Protein 6MWM (pdb70)

Radius of gyration: 11.51 Å; Cα contacts (8 Å, |Δi|>4): 137; chains: 1; bounding box: 34×25×25 Å

InterPro domains:
  IPR001205 RNA-directed RNA polymerase, C-terminal domain [PF00680] (4919-5206)
  IPR002589 Macro domain [PF01661] (1185-1288)
  IPR002589 Macro domain [PS51154] (1152-1321)
  IPR002589 Macro domain [SM00506] (1164-1292)
  IPR007094 RNA-directed RNA polymerase, catalytic domain [PS50507] (5034-5196)
  IPR008740 Peptidase C30, coronavirus [PF05409] (3320-3601)
  IPR008740 Peptidase C30, coronavirus [PS51442] (3292-3597)
  IPR008740 Peptidase C30, coronavirus [cd21666] (3295-3591)
  IPR009003 Peptidase S1, PA clan [SSF50494] (3292-3594)
  IPR009461 Non-structural protein NSP16, coronavirus-like [PF06460] (6820-7114)
  IPR009466 Non-structural protein 14, coronavirus [PF06471] (5956-6473)
  IPR009469 RNA-dependent RNA polymerase, N-terminal, coronavirus [PF06478] (4435-4788)
  IPR013016 Peptidase C16, coronavirus [PF08715] (1527-1840)
  IPR013016 Peptidase C16, coronavirus [PS51124] (1593-1864)
  IPR014822 Non-structural protein NSP9, coronavirus [PF08710] (4172-4281)
  IPR014822 Non-structural protein NSP9, coronavirus [PS51951] (4172-4281)
  IPR014828 Non-structural protein NSP7, coronavirus [PF08716] (3890-3972)
  IPR014828 Non-structural protein NSP7, coronavirus [PS51949] (3890-3972)
  IPR014829 Non-structural protein NSP8, coronavirus [PF08717] (3975-4171)
  IPR014829 Non-structural protein NSP8, coronavirus [PS51950] (3973-4171)

Solvent-accessible surface area: 5320 Å² total; per-residue (Å²): 162,183,177,102,13,70,13,0,50,45,2,51,120,40,16,101,122,38,10,31,156,32,0,108,80,40,95,56,63,59,114,76,172,147,54,54,29,82,44,15,0,72,67,104,51,18,17,0,1,36,8,132,82,102,1,51,0,52,49,125,128,95,63,61,85,21,94,95,59,140,28,0,121,53,44,3,82,70,76,57,157

Nearest PDB structures (foldseek):
  6mwm-assembly1_A  TM=9.745E-01  e=2.445E-15  Tylonycteris bat coronavirus HKU4
  5utv-assembly1_A  TM=7.911E-01  e=3.390E-03  Rousettus bat coronavirus HKU9
  6puy-assembly1_C  TM=4.369E-01  e=1.559E+00  Saccharolobus solfataricus P2
  4noy-assembly1_A  TM=3.889E-01  e=1.467E+00  Listeria monocytogenes
  9c9m-assembly1_C  TM=4.187E-01  e=2.119E+00  Human immunodeficiency virus 1

Foldseek 3Di:
DPPDEPLCPVQVVCLVVQGDPQWGADFPFDDDPNFTWTQRTHHPQWTWTHGPYWTWIDGVHDIDTADDSVRSVCPRVVVDD

Organism: Bat coronavirus HKU4 (NCBI:txid694007)

Secondary structure (DSSP, 8-state):
--S--STTHHHHHHHTTTSSSSSEE----EEETTEEEEEEEEETTEEEEE-SS-EEEE-SS---B--SHHHHHTTTSSS--

Structure (mmCIF, N/CA/C/O backbone):
data_6MWM
#
_entry.id   6MWM
#
loop_
_atom_site.group_PDB
_atom_site.id
_atom_site.type_symbol
_atom_site.label_atom_id
_atom_site.label_alt_id
_atom_site.label_comp_id
_atom_site.label_asym_id
_atom_site.label_entity_id
_atom_site.label_seq_id
_atom_site.pdbx_PDB_ins_code
_atom_site.Cartn_x
_atom_site.Cartn_y
_atom_site.Cartn_z
_atom_site.occupancy
_atom_site.B_iso_or_equiv
_atom_site.auth_seq_id
_atom_site.auth_comp_id
_atom_site.auth_asym_id
_atom_site.auth_atom_id
_atom_site.pdbx_PDB_model_num
ATOM 1 N N . SER A 1 1 ? 1.329 0.000 0.000 1.00 2.00 -3 SER A N 1
ATOM 2 C CA . SER A 1 1 ? 2.094 0.002 -1.242 1.00 34.22 -3 SER A CA 1
ATOM 3 C C . SER A 1 1 ? 2.584 -1.403 -1.580 1.00 12.20 -3 SER A C 1
ATOM 4 O O . SER A 1 1 ? 2.764 -1.746 -2.749 1.00 54.51 -3 SER A O 1
ATOM 12 N N . HIS A 1 2 ? 2.799 -2.212 -0.548 1.00 35.42 -2 HIS A N 1
ATOM 13 C CA . HIS A 1 2 ? 3.268 -3.581 -0.734 1.00 54.11 -2 HIS A CA 1
ATOM 14 C C . HIS A 1 2 ? 2.175 -4.583 -0.375 1.00 20.44 -2 HIS A C 1
ATOM 15 O O . HIS A 1 2 ? 1.854 -5.474 -1.160 1.00 62.45 -2 HIS A O 1
ATOM 29 N N . MET A 1 3 ? 1.608 -4.431 0.818 1.00 64.41 -1 MET A N 1
ATOM 30 C CA . MET A 1 3 ? 0.552 -5.323 1.281 1.00 75.54 -1 MET A CA 1
ATOM 31 C C . MET A 1 3 ? -0.687 -4.533 1.689 1.00 11.34 -1 MET A C 1
ATOM 32 O O . MET A 1 3 ? -0.679 -3.829 2.699 1.00 33.31 -1 MET A O 1
ATOM 46 N N . GLN A 1 4 ? -1.748 -4.653 0.898 1.00 35.35 1445 GLN A N 1
ATOM 47 C CA . GLN A 1 4 ? -2.994 -3.948 1.179 1.00 64.40 1445 GLN A CA 1
ATOM 48 C C . GLN A 1 4 ? -3.455 -4.207 2.609 1.00 13.04 1445 GLN A C 1
ATOM 49 O O . GLN A 1 4 ? -3.161 -5.253 3.189 1.00 4.33 1445 GLN A O 1
ATOM 63 N N . THR A 1 5 ? -4.181 -3.247 3.175 1.00 71.14 1446 THR A N 1
ATOM 64 C CA . THR A 1 5 ? -4.682 -3.370 4.538 1.00 52.04 1446 THR A CA 1
ATOM 65 C C . THR A 1 5 ? -5.971 -4.184 4.578 1.00 4.44 1446 THR A C 1
ATOM 66 O O . THR A 1 5 ? -6.661 -4.349 3.572 1.00 23.44 1446 THR A O 1
ATOM 77 N N . PRO A 1 6 ? -6.305 -4.704 5.769 1.00 54.15 1447 PRO A N 1
ATOM 78 C CA . PRO A 1 6 ? -7.514 -5.508 5.969 1.00 74.21 1447 PRO A CA 1
ATOM 79 C C . PRO A 1 6 ? -8.788 -4.676 5.864 1.00 31.34 1447 PRO A C 1
ATOM 80 O O . PRO A 1 6 ? -9.858 -5.200 5.558 1.00 74.21 1447 PRO A O 1
ATOM 91 N N . GLU A 1 7 ? -8.664 -3.378 6.121 1.00 51.34 1448 GLU A N 1
ATOM 92 C CA . GLU A 1 7 ? -9.807 -2.474 6.055 1.00 21.31 1448 GLU A CA 1
ATOM 93 C C . GLU A 1 7 ? -10.288 -2.309 4.616 1.00 4.43 1448 GLU A C 1
ATOM 94 O O . GLU A 1 7 ? -11.480 -2.426 4.330 1.00 45.03 1448 GLU A O 1
ATOM 106 N N . THR A 1 8 ? -9.351 -2.034 3.713 1.00 10.05 1449 THR A N 1
ATOM 107 C CA . THR A 1 8 ? -9.678 -1.850 2.305 1.00 4.01 1449 THR A CA 1
ATOM 108 C C . THR A 1 8 ? -9.696 -3.183 1.566 1.00 23.22 1449 THR A C 1
ATOM 109 O O . THR A 1 8 ? -9.929 -3.231 0.359 1.00 64.22 1449 THR A O 1
ATOM 120 N N . ALA A 1 9 ? -9.449 -4.264 2.299 1.00 31.01 1450 ALA A N 1
ATOM 121 C CA . ALA A 1 9 ? -9.440 -5.599 1.713 1.00 41.40 1450 ALA A CA 1
ATOM 122 C C . ALA A 1 9 ? -10.843 -6.022 1.291 1.00 64.34 1450 ALA A C 1
ATOM 123 O O . ALA A 1 9 ? -11.054 -6.466 0.162 1.00 55.12 1450 ALA A O 1
ATOM 130 N N . PHE A 1 10 ? -11.798 -5.884 2.204 1.00 2.41 1451 PHE A N 1
ATOM 131 C CA . PHE A 1 10 ? -13.181 -6.254 1.926 1.00 4.15 1451 PHE A CA 1
ATOM 132 C C . PHE A 1 10 ? -13.841 -5.236 1.001 1.00 11.14 1451 PHE A C 1
ATOM 133 O O . PHE A 1 10 ? -14.852 -5.527 0.361 1.00 22.32 1451 PHE A O 1
ATOM 150 N N . ILE A 1 11 ? -13.263 -4.041 0.938 1.00 60.25 1452 ILE A N 1
ATOM 151 C CA . ILE A 1 11 ? -13.795 -2.980 0.091 1.00 25.22 1452 ILE A CA 1
ATOM 152 C C . ILE A 1 11 ? -13.254 -3.088 -1.331 1.00 32.44 1452 ILE A C 1
ATOM 153 O O . ILE A 1 11 ? -13.975 -2.850 -2.299 1.00 4.11 1452 ILE A O 1
ATOM 169 N N . ASN A 1 12 ? -11.981 -3.452 -1.448 1.00 11.40 1453 ASN A N 1
ATOM 170 C CA . ASN A 1 12 ? -11.344 -3.593 -2.752 1.00 62.21 1453 ASN A CA 1
ATOM 171 C C . ASN A 1 12 ? -12.197 -4.448 -3.685 1.00 0.53 1453 ASN A C 1
ATOM 172 O O . ASN A 1 12 ? -12.397 -4.104 -4.849 1.00 1.53 1453 ASN A O 1
ATOM 183 N N . ASN A 1 13 ? -12.698 -5.563 -3.164 1.00 1.13 1454 ASN A N 1
ATOM 184 C CA . ASN A 1 13 ? -13.530 -6.467 -3.949 1.00 40.03 1454 ASN A CA 1
ATOM 185 C C . ASN A 1 13 ? -14.698 -5.718 -4.584 1.00 43.02 1454 ASN A C 1
ATOM 186 O O . ASN A 1 13 ? -15.144 -6.057 -5.680 1.00 55.22 1454 ASN A O 1
ATOM 197 N N . VAL A 1 14 ? -15.188 -4.697 -3.888 1.00 24.12 1455 VAL A N 1
ATOM 198 C CA . VAL A 1 14 ? -16.302 -3.898 -4.383 1.00 72.54 1455 VAL A CA 1
ATOM 199 C C . VAL A 1 14 ? -15.808 -2.724 -5.220 1.00 65.12 1455 VAL A C 1
ATOM 200 O O . VAL A 1 14 ? -16.459 -2.313 -6.181 1.00 13.22 1455 VAL A O 1
ATOM 213 N N . THR A 1 15 ? -14.649 -2.187 -4.850 1.00 12.22 1456 THR A N 1
ATOM 214 C CA . THR A 1 15 ? -14.066 -1.059 -5.565 1.00 53.14 1456 THR A CA 1
ATOM 215 C C . THR A 1 15 ? -13.803 -1.411 -7.025 1.00 53.52 1456 THR A C 1
ATOM 216 O O . THR A 1 15 ? -13.645 -0.527 -7.868 1.00 21.15 1456 THR A O 1
ATOM 227 N N . SER A 1 16 ? -13.759 -2.706 -7.318 1.00 62.32 1457 SER A N 1
ATOM 228 C CA . SER A 1 16 ? -13.512 -3.175 -8.677 1.00 1.41 1457 SER A CA 1
ATOM 229 C C . SER A 1 16 ? -14.825 -3.392 -9.423 1.00 64.24 1457 SER A C 1
ATOM 230 O O . SER A 1 16 ? -14.831 -3.796 -10.585 1.00 63.24 1457 SER A O 1
ATOM 238 N N . ASN A 1 17 ? -15.935 -3.121 -8.746 1.00 13.12 1458 ASN A N 1
ATOM 239 C CA . ASN A 1 17 ? -17.255 -3.287 -9.344 1.00 32.24 1458 ASN A CA 1
ATOM 240 C C . ASN A 1 17 ? -17.893 -1.933 -9.640 1.00 22.24 1458 ASN A C 1
ATOM 241 O O . ASN A 1 17 ? -18.825 -1.835 -10.436 1.00 73.22 1458 ASN A O 1
ATOM 252 N N . GLY A 1 18 ? -17.382 -0.890 -8.992 1.00 70.21 1459 GLY A N 1
ATOM 253 C CA . GLY A 1 18 ? -17.913 0.444 -9.199 1.00 52.33 1459 GLY A CA 1
ATOM 254 C C . GLY A 1 18 ? -18.318 1.115 -7.902 1.00 10.23 1459 GLY A C 1
ATOM 255 O O . GLY A 1 18 ? -19.152 2.020 -7.896 1.00 63.22 1459 GLY A O 1
ATOM 259 N N . GLY A 1 19 ? -17.727 0.670 -6.797 1.00 61.51 1460 GLY A N 1
ATOM 260 C CA . GLY A 1 19 ? -18.045 1.243 -5.503 1.00 32.15 1460 GLY A CA 1
ATOM 261 C C . GLY A 1 19 ? -19.084 0.435 -4.750 1.00 62.11 1460 GLY A C 1
ATOM 262 O O . GLY A 1 19 ? -19.699 -0.473 -5.310 1.00 13.22 1460 GLY A O 1
ATOM 266 N N . TYR A 1 20 ? -19.278 0.763 -3.478 1.00 14.32 1461 TYR A N 1
ATOM 267 C CA . TYR A 1 20 ? -20.247 0.059 -2.646 1.00 61.22 1461 TYR A CA 1
ATOM 268 C C . TYR A 1 20 ? -21.672 0.339 -3.114 1.00 30.45 1461 TYR A C 1
ATOM 269 O O . TYR A 1 20 ? -21.886 0.915 -4.181 1.00 32.24 1461 TYR A O 1
ATOM 287 N N . HIS A 1 21 ? -22.644 -0.073 -2.306 1.00 33.30 1462 HIS A N 1
ATOM 288 C CA . HIS A 1 21 ? -24.050 0.133 -2.635 1.00 12.52 1462 HIS A CA 1
ATOM 289 C C . HIS A 1 21 ? -24.307 1.583 -3.035 1.00 11.20 1462 HIS A C 1
ATOM 290 O O . HIS A 1 21 ? -24.565 1.879 -4.202 1.00 21.13 1462 HIS A O 1
ATOM 304 N N . SER A 1 22 ? -24.236 2.483 -2.059 1.00 45.03 1463 SER A N 1
ATOM 305 C CA . SER A 1 22 ? -24.465 3.901 -2.309 1.00 43.30 1463 SER A CA 1
ATOM 306 C C . SER A 1 22 ? -23.157 4.612 -2.644 1.00 40.10 1463 SER A C 1
ATOM 307 O O . SER A 1 22 ? -23.152 5.637 -3.326 1.00 71.22 1463 SER A O 1
ATOM 315 N N . TRP A 1 23 ? -22.051 4.061 -2.159 1.00 65.41 1464 TRP A N 1
ATOM 316 C CA . TRP A 1 23 ? -20.736 4.641 -2.406 1.00 44.34 1464 TRP A CA 1
ATOM 317 C C . TRP A 1 23 ? -20.251 4.311 -3.814 1.00 3.33 1464 TRP A C 1
ATOM 318 O O . TRP A 1 23 ? -20.344 3.168 -4.261 1.00 23.43 1464 TRP A O 1
ATOM 339 N N . HIS A 1 24 ? -19.733 5.319 -4.508 1.00 43.53 1465 HIS A N 1
ATOM 340 C CA . HIS A 1 24 ? -19.232 5.135 -5.866 1.00 10.02 1465 HIS A CA 1
ATOM 341 C C . HIS A 1 24 ? -17.721 4.927 -5.864 1.00 24.43 1465 HIS A C 1
ATOM 342 O O . HIS A 1 24 ? -17.007 5.490 -5.033 1.00 22.33 1465 HIS A O 1
ATOM 356 N N . LEU A 1 25 ? -17.239 4.114 -6.798 1.00 12.01 1466 LEU A N 1
ATOM 357 C CA . LEU A 1 25 ? -15.812 3.830 -6.904 1.00 12.23 1466 LEU A CA 1
ATOM 358 C C . LEU A 1 25 ? -15.041 5.071 -7.344 1.00 35.22 1466 LEU A C 1
ATOM 359 O O . LEU A 1 25 ? -15.389 5.711 -8.336 1.00 14.31 1466 LEU A O 1
ATOM 375 N N . VAL A 1 26 ? -13.991 5.403 -6.600 1.00 50.32 1467 VAL A N 1
ATOM 376 C CA . VAL A 1 26 ? -13.168 6.565 -6.915 1.00 53.12 1467 VAL A CA 1
ATOM 377 C C . VAL A 1 26 ? -11.723 6.350 -6.479 1.00 74.23 1467 VAL A C 1
ATOM 378 O O . VAL A 1 26 ? -11.372 5.291 -5.960 1.00 32.34 1467 VAL A O 1
ATOM 391 N N . SER A 1 27 ? -10.889 7.362 -6.694 1.00 52.12 1468 SER A N 1
ATOM 392 C CA . SER A 1 27 ? -9.480 7.283 -6.327 1.00 33.35 1468 SER A CA 1
ATOM 393 C C . SER A 1 27 ? -8.749 8.569 -6.697 1.00 42.33 1468 SER A C 1
ATOM 394 O O . SER A 1 27 ? -7.763 8.546 -7.433 1.00 54.44 1468 SER A O 1
ATOM 402 N N . GLY A 1 28 ? -9.240 9.692 -6.181 1.00 21.12 1469 GLY A N 1
ATOM 403 C CA . GLY A 1 28 ? -8.622 10.973 -6.468 1.00 41.11 1469 GLY A CA 1
ATOM 404 C C . GLY A 1 28 ? -7.450 11.270 -5.553 1.00 72.33 1469 GLY A C 1
ATOM 405 O O . GLY A 1 28 ? -6.664 12.180 -5.816 1.00 64.41 1469 GLY A O 1
ATOM 409 N N . ASP A 1 29 ? -7.334 10.502 -4.476 1.00 21.33 1470 ASP A N 1
ATOM 410 C CA . ASP A 1 29 ? -6.250 10.687 -3.518 1.00 1.21 1470 ASP A CA 1
ATOM 411 C C . ASP A 1 29 ? -6.349 12.052 -2.843 1.00 22.53 1470 ASP A C 1
ATOM 412 O O . ASP A 1 29 ? -6.077 13.083 -3.459 1.00 70.54 1470 ASP A O 1
ATOM 421 N N . LEU A 1 30 ? -6.740 12.051 -1.573 1.00 74.53 1471 LEU A N 1
ATOM 422 C CA . LEU A 1 30 ? -6.877 13.289 -0.814 1.00 25.53 1471 LEU A CA 1
ATOM 423 C C . LEU A 1 30 ? -5.828 13.368 0.291 1.00 63.30 1471 LEU A C 1
ATOM 424 O O . LEU A 1 30 ? -5.708 12.458 1.112 1.00 4.35 1471 LEU A O 1
ATOM 440 N N . ILE A 1 31 ? -5.073 14.461 0.306 1.00 63.15 1472 ILE A N 1
ATOM 441 C CA . ILE A 1 31 ? -4.037 14.660 1.311 1.00 23.24 1472 ILE A CA 1
ATOM 442 C C . ILE A 1 31 ? -4.476 15.677 2.359 1.00 30.45 1472 ILE A C 1
ATOM 443 O O . ILE A 1 31 ? -4.871 16.795 2.028 1.00 32.54 1472 ILE A O 1
ATOM 459 N N . VAL A 1 32 ? -4.403 15.282 3.627 1.00 63.54 1473 VAL A N 1
ATOM 460 C CA . VAL A 1 32 ? -4.790 16.159 4.725 1.00 51.04 1473 VAL A CA 1
ATOM 461 C C . VAL A 1 32 ? -3.987 15.852 5.983 1.00 22.34 1473 VAL A C 1
ATOM 462 O O . VAL A 1 32 ? -3.805 14.690 6.350 1.00 53.33 1473 VAL A O 1
ATOM 475 N N . LYS A 1 33 ? -3.507 16.901 6.643 1.00 32.52 1474 LYS A N 1
ATOM 476 C CA . LYS A 1 33 ? -2.724 16.745 7.863 1.00 21.31 1474 LYS A CA 1
ATOM 477 C C . LYS A 1 33 ? -1.408 16.029 7.577 1.00 44.01 1474 LYS A C 1
ATOM 478 O O . LYS A 1 33 ? -0.855 15.354 8.446 1.00 54.21 1474 LYS A O 1
ATOM 497 N N . ASP A 1 34 ? -0.910 16.182 6.355 1.00 51.03 1475 ASP A N 1
ATOM 498 C CA . ASP A 1 34 ? 0.343 15.552 5.955 1.00 1.30 1475 ASP A CA 1
ATOM 499 C C . ASP A 1 34 ? 0.200 14.034 5.914 1.00 55.21 1475 ASP A C 1
ATOM 500 O O . ASP A 1 34 ? 1.187 13.304 5.995 1.00 5.20 1475 ASP A O 1
ATOM 509 N N . VAL A 1 35 ? -1.038 13.565 5.789 1.00 61.05 1476 VAL A N 1
ATOM 510 C CA . VAL A 1 35 ? -1.311 12.134 5.737 1.00 73.23 1476 VAL A CA 1
ATOM 511 C C . VAL A 1 35 ? -2.043 11.760 4.453 1.00 51.24 1476 VAL A C 1
ATOM 512 O O . VAL A 1 35 ? -3.262 11.585 4.449 1.00 13.52 1476 VAL A O 1
ATOM 525 N N . CYS A 1 36 ? -1.292 11.639 3.364 1.00 24.21 1477 CYS A N 1
ATOM 526 C CA . CYS A 1 36 ? -1.869 11.286 2.072 1.00 60.31 1477 CYS A CA 1
ATOM 527 C C . CYS A 1 36 ? -2.846 10.123 2.212 1.00 21.03 1477 CYS A C 1
ATOM 528 O O . CYS A 1 36 ? -2.444 8.990 2.479 1.00 13.14 1477 CYS A O 1
ATOM 536 N N . TYR A 1 37 ? -4.130 10.411 2.032 1.00 10.33 1478 TYR A N 1
ATOM 537 C CA . TYR A 1 37 ? -5.165 9.391 2.143 1.00 73.50 1478 TYR A CA 1
ATOM 538 C C . TYR A 1 37 ? -5.554 8.857 0.767 1.00 3.14 1478 TYR A C 1
ATOM 539 O O . TYR A 1 37 ? -5.274 9.482 -0.256 1.00 72.20 1478 TYR A O 1
ATOM 557 N N . LYS A 1 38 ? -6.201 7.697 0.751 1.00 31.14 1479 LYS A N 1
ATOM 558 C CA . LYS A 1 38 ? -6.631 7.077 -0.497 1.00 13.45 1479 LYS A CA 1
ATOM 559 C C . LYS A 1 38 ? -8.147 7.154 -0.648 1.00 32.34 1479 LYS A C 1
ATOM 560 O O . LYS A 1 38 ? -8.891 6.573 0.144 1.00 45.21 1479 LYS A O 1
ATOM 579 N N . LYS A 1 39 ? -8.600 7.872 -1.670 1.00 0.15 1480 LYS A N 1
ATOM 580 C CA . LYS A 1 39 ? -10.027 8.022 -1.927 1.00 12.41 1480 LYS A CA 1
ATOM 581 C C . LYS A 1 39 ? -10.617 6.734 -2.490 1.00 72.43 1480 LYS A C 1
ATOM 582 O O . LYS A 1 39 ? -10.988 6.669 -3.663 1.00 42.23 1480 LYS A O 1
ATOM 601 N N . LEU A 1 40 ? -10.703 5.710 -1.648 1.00 71.00 1481 LEU A N 1
ATOM 602 C CA . LEU A 1 40 ? -11.250 4.422 -2.062 1.00 12.53 1481 LEU A CA 1
ATOM 603 C C . LEU A 1 40 ? -12.661 4.584 -2.618 1.00 71.14 1481 LEU A C 1
ATOM 604 O O . LEU A 1 40 ? -12.976 4.079 -3.697 1.00 50.20 1481 LEU A O 1
ATOM 620 N N . LEU A 1 41 ? -13.506 5.292 -1.877 1.00 73.25 1482 LEU A N 1
ATOM 621 C CA . LEU A 1 41 ? -14.884 5.523 -2.298 1.00 31.52 1482 LEU A CA 1
ATOM 622 C C . LEU A 1 41 ? -15.295 6.970 -2.046 1.00 32.40 1482 LEU A C 1
ATOM 623 O O . LEU A 1 41 ? -14.635 7.693 -1.300 1.00 24.14 1482 LEU A O 1
ATOM 639 N N . HIS A 1 42 ? -16.392 7.385 -2.672 1.00 3.50 1483 HIS A N 1
ATOM 640 C CA . HIS A 1 42 ? -16.893 8.746 -2.513 1.00 71.13 1483 HIS A CA 1
ATOM 641 C C . HIS A 1 42 ? -18.391 8.809 -2.794 1.00 74.11 1483 HIS A C 1
ATOM 642 O O . HIS A 1 42 ? -18.875 8.230 -3.767 1.00 40.42 1483 HIS A O 1
ATOM 656 N N . TRP A 1 43 ? -19.120 9.513 -1.936 1.00 2.52 1484 TRP A N 1
ATOM 657 C CA . TRP A 1 43 ? -20.564 9.651 -2.092 1.00 25.25 1484 TRP A CA 1
ATOM 658 C C . TRP A 1 43 ? -21.040 11.006 -1.579 1.00 62.44 1484 TRP A C 1
ATOM 659 O O . TRP A 1 43 ? -20.551 11.503 -0.565 1.00 35.54 1484 TRP A O 1
ATOM 680 N N . SER A 1 44 ? -21.996 11.598 -2.287 1.00 41.43 1485 SER A N 1
ATOM 681 C CA . SER A 1 44 ? -22.535 12.898 -1.905 1.00 55.25 1485 SER A CA 1
ATOM 682 C C . SER A 1 44 ? -22.904 12.920 -0.425 1.00 70.22 1485 SER A C 1
ATOM 683 O O . SER A 1 44 ? -23.923 12.363 -0.019 1.00 72.14 1485 SER A O 1
ATOM 691 N N . GLY A 1 45 ? -22.065 13.568 0.378 1.00 55.12 1486 GLY A N 1
ATOM 692 C CA . GLY A 1 45 ? -22.319 13.651 1.804 1.00 31.13 1486 GLY A CA 1
ATOM 693 C C . GLY A 1 45 ? -21.139 13.182 2.631 1.00 24.42 1486 GLY A C 1
ATOM 694 O O . GLY A 1 45 ? -20.885 13.706 3.715 1.00 11.31 1486 GLY A O 1
ATOM 698 N N . GLN A 1 46 ? -20.416 12.190 2.120 1.00 55.04 1487 GLN A N 1
ATOM 699 C CA . GLN A 1 46 ? -19.258 11.649 2.820 1.00 2.02 1487 GLN A CA 1
ATOM 700 C C . GLN A 1 46 ? -18.139 11.309 1.841 1.00 51.42 1487 GLN A C 1
ATOM 701 O O . GLN A 1 46 ? -18.252 11.562 0.641 1.00 64.44 1487 GLN A O 1
ATOM 715 N N . THR A 1 47 ? -17.058 10.736 2.360 1.00 32.34 1488 THR A N 1
ATOM 716 C CA . THR A 1 47 ? -15.918 10.363 1.533 1.00 71.14 1488 THR A CA 1
ATOM 717 C C . THR A 1 47 ? -15.039 9.336 2.238 1.00 51.15 1488 THR A C 1
ATOM 718 O O . THR A 1 47 ? -14.517 9.593 3.322 1.00 5.34 1488 THR A O 1
ATOM 729 N N . ILE A 1 48 ? -14.880 8.173 1.615 1.00 42.44 1489 ILE A N 1
ATOM 730 C CA . ILE A 1 48 ? -14.062 7.109 2.182 1.00 21.15 1489 ILE A CA 1
ATOM 731 C C . ILE A 1 48 ? -12.585 7.322 1.867 1.00 13.42 1489 ILE A C 1
ATOM 732 O O . ILE A 1 48 ? -12.148 7.128 0.732 1.00 10.23 1489 ILE A O 1
ATOM 748 N N . CYS A 1 49 ? -11.822 7.721 2.878 1.00 0.25 1490 CYS A N 1
ATOM 749 C CA . CYS A 1 49 ? -10.393 7.960 2.710 1.00 41.22 1490 CYS A CA 1
ATOM 750 C C . CYS A 1 49 ? -9.587 7.198 3.757 1.00 41.14 1490 CYS A C 1
ATOM 751 O O . CYS A 1 49 ? -9.550 7.581 4.926 1.00 32.13 1490 CYS A O 1
ATOM 759 N N . TYR A 1 50 ? -8.944 6.117 3.329 1.00 50.31 1491 TYR A N 1
ATOM 760 C CA . TYR A 1 50 ? -8.142 5.299 4.230 1.00 21.41 1491 TYR A CA 1
ATOM 761 C C . TYR A 1 50 ? -6.660 5.641 4.104 1.00 75.10 1491 TYR A C 1
ATOM 762 O O . TYR A 1 50 ? -6.203 6.089 3.053 1.00 22.21 1491 TYR A O 1
ATOM 780 N N . ALA A 1 51 ? -5.916 5.426 5.184 1.00 72.22 1492 ALA A N 1
ATOM 781 C CA . ALA A 1 51 ? -4.486 5.708 5.195 1.00 53.33 1492 ALA A CA 1
ATOM 782 C C . ALA A 1 51 ? -3.672 4.419 5.206 1.00 11.13 1492 ALA A C 1
ATOM 783 O O . ALA A 1 51 ? -4.184 3.348 4.881 1.00 64.34 1492 ALA A O 1
ATOM 790 N N . ASP A 1 52 ? -2.403 4.530 5.582 1.00 22.03 1493 ASP A N 1
ATOM 791 C CA . ASP A 1 52 ? -1.517 3.372 5.636 1.00 15.44 1493 ASP A CA 1
ATOM 792 C C . ASP A 1 52 ? -2.196 2.202 6.342 1.00 5.23 1493 ASP A C 1
ATOM 793 O O . ASP A 1 52 ? -2.024 1.047 5.955 1.00 52.45 1493 ASP A O 1
ATOM 802 N N . ASN A 1 53 ? -2.965 2.510 7.381 1.00 30.03 1494 ASN A N 1
ATOM 803 C CA . ASN A 1 53 ? -3.668 1.484 8.143 1.00 63.54 1494 ASN A CA 1
ATOM 804 C C . ASN A 1 53 ? -4.743 2.104 9.030 1.00 44.34 1494 ASN A C 1
ATOM 805 O O . ASN A 1 53 ? -4.944 1.682 10.169 1.00 45.53 1494 ASN A O 1
ATOM 816 N N . LYS A 1 54 ? -5.432 3.109 8.499 1.00 21.23 1495 LYS A N 1
ATOM 817 C CA . LYS A 1 54 ? -6.488 3.788 9.240 1.00 32.24 1495 LYS A CA 1
ATOM 818 C C . LYS A 1 54 ? -7.560 4.321 8.295 1.00 43.22 1495 LYS A C 1
ATOM 819 O O . LYS A 1 54 ? -7.310 5.237 7.511 1.00 63.24 1495 LYS A O 1
ATOM 838 N N . PHE A 1 55 ? -8.754 3.744 8.375 1.00 21.12 1496 PHE A N 1
ATOM 839 C CA . PHE A 1 55 ? -9.864 4.162 7.527 1.00 61.23 1496 PHE A CA 1
ATOM 840 C C . PHE A 1 55 ? -10.579 5.371 8.123 1.00 43.03 1496 PHE A C 1
ATOM 841 O O . PHE A 1 55 ? -10.847 5.418 9.323 1.00 20.35 1496 PHE A O 1
ATOM 858 N N . TYR A 1 56 ? -10.884 6.347 7.275 1.00 4.32 1497 TYR A N 1
ATOM 859 C CA . TYR A 1 56 ? -11.564 7.558 7.717 1.00 14.43 1497 TYR A CA 1
ATOM 860 C C . TYR A 1 56 ? -12.741 7.886 6.803 1.00 11.54 1497 TYR A C 1
ATOM 861 O O . TYR A 1 56 ? -12.648 7.761 5.582 1.00 1.13 1497 TYR A O 1
ATOM 879 N N . VAL A 1 57 ? -13.849 8.308 7.405 1.00 52.35 1498 VAL A N 1
ATOM 880 C CA . VAL A 1 57 ? -15.045 8.657 6.646 1.00 21.35 1498 VAL A CA 1
ATOM 881 C C . VAL A 1 57 ? -15.402 10.128 6.828 1.00 23.23 1498 VAL A C 1
ATOM 882 O O . VAL A 1 57 ? -16.224 10.478 7.675 1.00 50.43 1498 VAL A O 1
ATOM 895 N N . VAL A 1 58 ? -14.778 10.986 6.027 1.00 24.24 1499 VAL A N 1
ATOM 896 C CA . VAL A 1 58 ? -15.030 12.420 6.098 1.00 11.03 1499 VAL A CA 1
ATOM 897 C C . VAL A 1 58 ? -16.513 12.726 5.919 1.00 2.54 1499 VAL A C 1
ATOM 898 O O . VAL A 1 58 ? -17.196 12.094 5.114 1.00 34.12 1499 VAL A O 1
ATOM 911 N N . LYS A 1 59 ? -17.005 13.702 6.675 1.00 0.04 1500 LYS A N 1
ATOM 912 C CA . LYS A 1 59 ? -18.407 14.095 6.601 1.00 40.45 1500 LYS A CA 1
ATOM 913 C C . LYS A 1 59 ? -18.548 15.500 6.023 1.00 42.12 1500 LYS A C 1
ATOM 914 O O . LYS A 1 59 ? -17.603 16.044 5.453 1.00 11.41 1500 LYS A O 1
ATOM 933 N N . ASN A 1 60 ? -19.733 16.082 6.175 1.00 31.33 1501 ASN A N 1
ATOM 934 C CA . ASN A 1 60 ? -19.997 17.424 5.669 1.00 23.13 1501 ASN A CA 1
ATOM 935 C C . ASN A 1 60 ? -18.858 18.374 6.028 1.00 32.13 1501 ASN A C 1
ATOM 936 O O . ASN A 1 60 ? -18.593 19.340 5.312 1.00 22.25 1501 ASN A O 1
ATOM 947 N N . ASP A 1 61 ? -18.189 18.092 7.141 1.00 43.34 1502 ASP A N 1
ATOM 948 C CA . ASP A 1 61 ? -17.077 18.920 7.594 1.00 13.24 1502 ASP A CA 1
ATOM 949 C C . ASP A 1 61 ? -16.503 18.389 8.904 1.00 34.02 1502 ASP A C 1
ATOM 950 O O . ASP A 1 61 ? -16.096 19.160 9.774 1.00 61.45 1502 ASP A O 1
ATOM 959 N N . VAL A 1 62 ? -16.476 17.067 9.039 1.00 24.22 1503 VAL A N 1
ATOM 960 C CA . VAL A 1 62 ? -15.952 16.432 10.243 1.00 42.12 1503 VAL A CA 1
ATOM 961 C C . VAL A 1 62 ? -15.332 15.076 9.924 1.00 55.02 1503 VAL A C 1
ATOM 962 O O . VAL A 1 62 ? -15.644 14.465 8.902 1.00 34.44 1503 VAL A O 1
ATOM 975 N N . ALA A 1 63 ? -14.453 14.611 10.805 1.00 14.14 1504 ALA A N 1
ATOM 976 C CA . ALA A 1 63 ? -13.792 13.326 10.619 1.00 24.23 1504 ALA A CA 1
ATOM 977 C C . ALA A 1 63 ? -14.460 12.238 11.453 1.00 55.12 1504 ALA A C 1
ATOM 978 O O . ALA A 1 63 ? -15.241 12.529 12.360 1.00 21.24 1504 ALA A O 1
ATOM 985 N N . LEU A 1 64 ? -14.151 10.985 11.139 1.00 31.13 1505 LEU A N 1
ATOM 986 C CA . LEU A 1 64 ? -14.723 9.852 11.859 1.00 11.54 1505 LEU A CA 1
ATOM 987 C C . LEU A 1 64 ? -13.825 8.625 11.745 1.00 32.33 1505 LEU A C 1
ATOM 988 O O . LEU A 1 64 ? -14.036 7.747 10.908 1.00 44.11 1505 LEU A O 1
ATOM 1004 N N . PRO A 1 65 ? -12.800 8.558 12.608 1.00 15.52 1506 PRO A N 1
ATOM 1005 C CA . PRO A 1 65 ? -11.852 7.441 12.626 1.00 44.21 1506 PRO A CA 1
ATOM 1006 C C . PRO A 1 65 ? -12.487 6.149 13.129 1.00 5.40 1506 PRO A C 1
ATOM 1007 O O . PRO A 1 65 ? -12.958 6.079 14.264 1.00 34.30 1506 PRO A O 1
ATOM 1018 N N . PHE A 1 66 ? -12.495 5.129 12.278 1.00 63.12 1507 PHE A N 1
ATOM 1019 C CA . PHE A 1 66 ? -13.072 3.839 12.636 1.00 33.24 1507 PHE A CA 1
ATOM 1020 C C . PHE A 1 66 ? -12.361 3.242 13.847 1.00 12.24 1507 PHE A C 1
ATOM 1021 O O . PHE A 1 66 ? -11.430 3.838 14.390 1.00 71.54 1507 PHE A O 1
ATOM 1038 N N . SER A 1 67 ? -12.808 2.062 14.267 1.00 44.55 1508 SER A N 1
ATOM 1039 C CA . SER A 1 67 ? -12.218 1.386 15.416 1.00 42.30 1508 SER A CA 1
ATOM 1040 C C . SER A 1 67 ? -11.728 -0.007 15.034 1.00 35.43 1508 SER A C 1
ATOM 1041 O O . SER A 1 67 ? -10.657 -0.439 15.459 1.00 23.12 1508 SER A O 1
ATOM 1049 N N . ASP A 1 68 ? -12.522 -0.706 14.230 1.00 62.11 1509 ASP A N 1
ATOM 1050 C CA . ASP A 1 68 ? -12.171 -2.051 13.789 1.00 65.01 1509 ASP A CA 1
ATOM 1051 C C . ASP A 1 68 ? -12.791 -2.356 12.429 1.00 21.51 1509 ASP A C 1
ATOM 1052 O O . ASP A 1 68 ? -13.625 -1.599 11.931 1.00 34.43 1509 ASP A O 1
ATOM 1061 N N . LEU A 1 69 ? -12.378 -3.469 11.833 1.00 64.14 1510 LEU A N 1
ATOM 1062 C CA . LEU A 1 69 ? -12.892 -3.875 10.529 1.00 1.21 1510 LEU A CA 1
ATOM 1063 C C . LEU A 1 69 ? -14.417 -3.885 10.525 1.00 72.13 1510 LEU A C 1
ATOM 1064 O O . LEU A 1 69 ? -15.047 -3.388 9.592 1.00 15.44 1510 LEU A O 1
ATOM 1080 N N . GLU A 1 70 ? -15.003 -4.454 11.574 1.00 51.51 1511 GLU A N 1
ATOM 1081 C CA . GLU A 1 70 ? -16.455 -4.527 11.691 1.00 42.45 1511 GLU A CA 1
ATOM 1082 C C . GLU A 1 70 ? -17.079 -3.138 11.588 1.00 75.13 1511 GLU A C 1
ATOM 1083 O O . GLU A 1 70 ? -18.234 -2.993 11.186 1.00 64.41 1511 GLU A O 1
ATOM 1095 N N . ALA A 1 71 ? -16.308 -2.120 11.954 1.00 20.04 1512 ALA A N 1
ATOM 1096 C CA . ALA A 1 71 ? -16.784 -0.743 11.902 1.00 31.33 1512 ALA A CA 1
ATOM 1097 C C . ALA A 1 71 ? -16.820 -0.229 10.467 1.00 1.22 1512 ALA A C 1
ATOM 1098 O O . ALA A 1 71 ? -17.778 0.428 10.057 1.00 62.30 1512 ALA A O 1
ATOM 1105 N N . CYS A 1 72 ? -15.771 -0.530 9.709 1.00 35.24 1513 CYS A N 1
ATOM 1106 C CA . CYS A 1 72 ? -15.683 -0.096 8.320 1.00 64.44 1513 CYS A CA 1
ATOM 1107 C C . CYS A 1 72 ? -16.742 -0.786 7.466 1.00 63.30 1513 CYS A C 1
ATOM 1108 O O . CYS A 1 72 ? -17.374 -0.158 6.617 1.00 74.42 1513 CYS A O 1
ATOM 1116 N N . ARG A 1 73 ? -16.928 -2.082 7.696 1.00 0.13 1514 ARG A N 1
ATOM 1117 C CA . ARG A 1 73 ? -17.908 -2.858 6.946 1.00 12.13 1514 ARG A CA 1
ATOM 1118 C C . ARG A 1 73 ? -19.325 -2.375 7.242 1.00 72.21 1514 ARG A C 1
ATOM 1119 O O . ARG A 1 73 ? -20.215 -2.477 6.398 1.00 60.20 1514 ARG A O 1
ATOM 1140 N N . ALA A 1 74 ? -19.527 -1.850 8.446 1.00 63.00 1515 ALA A N 1
ATOM 1141 C CA . ALA A 1 74 ? -20.834 -1.350 8.852 1.00 33.44 1515 ALA A CA 1
ATOM 1142 C C . ALA A 1 74 ? -20.992 0.125 8.501 1.00 3.10 1515 ALA A C 1
ATOM 1143 O O . ALA A 1 74 ? -22.016 0.739 8.802 1.00 43.11 1515 ALA A O 1
ATOM 1150 N N . TYR A 1 75 ? -19.972 0.689 7.864 1.00 64.42 1516 TYR A N 1
ATOM 1151 C CA . TYR A 1 75 ? -19.996 2.094 7.474 1.00 23.54 1516 TYR A CA 1
ATOM 1152 C C . TYR A 1 75 ? -20.342 2.243 5.996 1.00 0.31 1516 TYR A C 1
ATOM 1153 O O . TYR A 1 75 ? -20.565 3.352 5.507 1.00 23.24 1516 TYR A O 1
ATOM 1171 N N . LEU A 1 76 ? -20.386 1.120 5.289 1.00 31.40 1517 LEU A N 1
ATOM 1172 C CA . LEU A 1 76 ? -20.706 1.123 3.866 1.00 50.33 1517 LEU A CA 1
ATOM 1173 C C . LEU A 1 76 ? -22.010 0.378 3.599 1.00 64.44 1517 LEU A C 1
ATOM 1174 O O . LEU A 1 76 ? -22.682 0.620 2.596 1.00 74.30 1517 LEU A O 1
ATOM 1190 N N . THR A 1 77 ? -22.363 -0.530 4.504 1.00 45.12 1518 THR A N 1
ATOM 1191 C CA . THR A 1 77 ? -23.586 -1.310 4.367 1.00 22.30 1518 THR A CA 1
ATOM 1192 C C . THR A 1 77 ? -24.609 -0.920 5.428 1.00 44.44 1518 THR A C 1
ATOM 1193 O O . THR A 1 77 ? -25.610 -1.609 5.622 1.00 50.35 1518 THR A O 1
ATOM 1204 N N . SER A 1 78 ? -24.351 0.191 6.112 1.00 64.55 1519 SER A N 1
ATOM 1205 C CA . SER A 1 78 ? -25.248 0.671 7.155 1.00 13.43 1519 SER A CA 1
ATOM 1206 C C . SER A 1 78 ? -25.259 2.196 7.203 1.00 43.34 1519 SER A C 1
ATOM 1207 O O . SER A 1 78 ? -25.711 2.795 8.179 1.00 62.21 1519 SER A O 1
ATOM 1215 N N . ARG A 1 79 ? -24.757 2.818 6.141 1.00 51.52 1520 ARG A N 1
ATOM 1216 C CA . ARG A 1 79 ? -24.707 4.273 6.061 1.00 41.34 1520 ARG A CA 1
ATOM 1217 C C . ARG A 1 79 ? -26.039 4.837 5.575 1.00 11.32 1520 ARG A C 1
ATOM 1218 O O . ARG A 1 79 ? -26.418 5.953 5.930 1.00 72.01 1520 ARG A O 1
ATOM 1239 N N . ALA A 1 80 ? -26.744 4.058 4.761 1.00 12.34 1521 ALA A N 1
ATOM 1240 C CA . ALA A 1 80 ? -28.034 4.479 4.229 1.00 51.13 1521 ALA A CA 1
ATOM 1241 C C . ALA A 1 80 ? -28.916 3.276 3.911 1.00 3.21 1521 ALA A C 1
ATOM 1242 O O . ALA A 1 80 ? -28.418 2.180 3.655 1.00 0.22 1521 ALA A O 1
ATOM 1249 N N . ALA A 1 81 ? -30.228 3.488 3.930 1.00 4.40 1522 ALA A N 1
ATOM 1250 C CA . ALA A 1 81 ? -31.178 2.422 3.643 1.00 72.53 1522 ALA A CA 1
ATOM 1251 C C . ALA A 1 81 ? -31.905 2.674 2.326 1.00 20.41 1522 ALA A C 1
ATOM 1252 O O . ALA A 1 81 ? -32.546 1.776 1.778 1.00 15.04 1522 ALA A O 1
ATOM 1259 N N . SER A 1 1 ? 5.405 -6.432 0.155 1.00 75.30 -3 SER A N 2
ATOM 1260 C CA . SER A 1 1 ? 5.056 -6.177 -1.238 1.00 13.44 -3 SER A CA 2
ATOM 1261 C C . SER A 1 1 ? 3.779 -6.918 -1.623 1.00 11.43 -3 SER A C 2
ATOM 1262 O O . SER A 1 1 ? 3.613 -8.097 -1.310 1.00 24.12 -3 SER A O 2
ATOM 1270 N N . HIS A 1 2 ? 2.878 -6.217 -2.304 1.00 40.31 -2 HIS A N 2
ATOM 1271 C CA . HIS A 1 2 ? 1.615 -6.807 -2.733 1.00 62.13 -2 HIS A CA 2
ATOM 1272 C C . HIS A 1 2 ? 0.799 -7.275 -1.533 1.00 35.33 -2 HIS A C 2
ATOM 1273 O O . HIS A 1 2 ? 0.326 -8.411 -1.496 1.00 53.15 -2 HIS A O 2
ATOM 1287 N N . MET A 1 3 ? 0.638 -6.393 -0.552 1.00 52.20 -1 MET A N 2
ATOM 1288 C CA . MET A 1 3 ? -0.122 -6.716 0.650 1.00 72.33 -1 MET A CA 2
ATOM 1289 C C . MET A 1 3 ? -0.744 -5.461 1.254 1.00 23.32 -1 MET A C 2
ATOM 1290 O O . MET A 1 3 ? -0.054 -4.656 1.878 1.00 44.41 -1 MET A O 2
ATOM 1304 N N . GLN A 1 4 ? -2.050 -5.303 1.065 1.00 43.24 1445 GLN A N 2
ATOM 1305 C CA . GLN A 1 4 ? -2.762 -4.145 1.591 1.00 15.20 1445 GLN A CA 2
ATOM 1306 C C . GLN A 1 4 ? -3.237 -4.400 3.018 1.00 72.13 1445 GLN A C 2
ATOM 1307 O O . GLN A 1 4 ? -2.898 -5.417 3.624 1.00 33.01 1445 GLN A O 2
ATOM 1321 N N . THR A 1 5 ? -4.024 -3.470 3.550 1.00 40.11 1446 THR A N 2
ATOM 1322 C CA . THR A 1 5 ? -4.544 -3.593 4.906 1.00 70.12 1446 THR A CA 2
ATOM 1323 C C . THR A 1 5 ? -5.883 -4.322 4.917 1.00 24.41 1446 THR A C 2
ATOM 1324 O O . THR A 1 5 ? -6.581 -4.404 3.907 1.00 51.45 1446 THR A O 2
ATOM 1335 N N . PRO A 1 6 ? -6.251 -4.866 6.087 1.00 53.04 1447 PRO A N 2
ATOM 1336 C CA . PRO A 1 6 ? -7.510 -5.597 6.258 1.00 72.44 1447 PRO A CA 2
ATOM 1337 C C . PRO A 1 6 ? -8.727 -4.681 6.188 1.00 71.23 1447 PRO A C 2
ATOM 1338 O O . PRO A 1 6 ? -9.818 -5.112 5.816 1.00 13.42 1447 PRO A O 2
ATOM 1349 N N . GLU A 1 7 ? -8.531 -3.416 6.547 1.00 33.30 1448 GLU A N 2
ATOM 1350 C CA . GLU A 1 7 ? -9.614 -2.440 6.525 1.00 74.22 1448 GLU A CA 2
ATOM 1351 C C . GLU A 1 7 ? -10.140 -2.243 5.106 1.00 41.22 1448 GLU A C 2
ATOM 1352 O O . GLU A 1 7 ? -11.337 -2.375 4.850 1.00 33.31 1448 GLU A O 2
ATOM 1364 N N . THR A 1 8 ? -9.235 -1.924 4.185 1.00 74.20 1449 THR A N 2
ATOM 1365 C CA . THR A 1 8 ? -9.606 -1.706 2.792 1.00 33.45 1449 THR A CA 2
ATOM 1366 C C . THR A 1 8 ? -9.589 -3.013 2.008 1.00 32.41 1449 THR A C 2
ATOM 1367 O O . THR A 1 8 ? -9.828 -3.027 0.801 1.00 50.10 1449 THR A O 2
ATOM 1378 N N . ALA A 1 9 ? -9.306 -4.111 2.702 1.00 50.10 1450 ALA A N 2
ATOM 1379 C CA . ALA A 1 9 ? -9.261 -5.424 2.070 1.00 2.32 1450 ALA A CA 2
ATOM 1380 C C . ALA A 1 9 ? -10.643 -5.849 1.587 1.00 14.43 1450 ALA A C 2
ATOM 1381 O O . ALA A 1 9 ? -10.799 -6.332 0.466 1.00 61.12 1450 ALA A O 2
ATOM 1388 N N . PHE A 1 10 ? -11.645 -5.666 2.441 1.00 12.31 1451 PHE A N 2
ATOM 1389 C CA . PHE A 1 10 ? -13.015 -6.032 2.102 1.00 53.02 1451 PHE A CA 2
ATOM 1390 C C . PHE A 1 10 ? -13.637 -5.002 1.163 1.00 20.10 1451 PHE A C 2
ATOM 1391 O O . PHE A 1 10 ? -14.542 -5.318 0.391 1.00 55.24 1451 PHE A O 2
ATOM 1408 N N . ILE A 1 11 ? -13.145 -3.770 1.236 1.00 25.35 1452 ILE A N 2
ATOM 1409 C CA . ILE A 1 11 ? -13.651 -2.694 0.394 1.00 63.24 1452 ILE A CA 2
ATOM 1410 C C . ILE A 1 11 ? -13.154 -2.840 -1.041 1.00 13.31 1452 ILE A C 2
ATOM 1411 O O . ILE A 1 11 ? -13.931 -2.745 -1.990 1.00 13.11 1452 ILE A O 2
ATOM 1427 N N . ASN A 1 12 ? -11.854 -3.072 -1.191 1.00 33.24 1453 ASN A N 2
ATOM 1428 C CA . ASN A 1 12 ? -11.253 -3.232 -2.510 1.00 34.42 1453 ASN A CA 2
ATOM 1429 C C . ASN A 1 12 ? -12.043 -4.233 -3.349 1.00 44.31 1453 ASN A C 2
ATOM 1430 O O . ASN A 1 12 ? -12.261 -4.022 -4.541 1.00 54.21 1453 ASN A O 2
ATOM 1441 N N . ASN A 1 13 ? -12.468 -5.322 -2.717 1.00 45.01 1454 ASN A N 2
ATOM 1442 C CA . ASN A 1 13 ? -13.233 -6.355 -3.405 1.00 63.43 1454 ASN A CA 2
ATOM 1443 C C . ASN A 1 13 ? -14.430 -5.752 -4.133 1.00 14.14 1454 ASN A C 2
ATOM 1444 O O . ASN A 1 13 ? -14.873 -6.270 -5.158 1.00 12.40 1454 ASN A O 2
ATOM 1455 N N . VAL A 1 14 ? -14.950 -4.653 -3.595 1.00 33.02 1455 VAL A N 2
ATOM 1456 C CA . VAL A 1 14 ? -16.096 -3.977 -4.193 1.00 25.43 1455 VAL A CA 2
ATOM 1457 C C . VAL A 1 14 ? -15.653 -2.781 -5.028 1.00 13.13 1455 VAL A C 2
ATOM 1458 O O . VAL A 1 14 ? -16.241 -2.484 -6.068 1.00 54.32 1455 VAL A O 2
ATOM 1471 N N . THR A 1 15 ? -14.612 -2.096 -4.565 1.00 62.04 1456 THR A N 2
ATOM 1472 C CA . THR A 1 15 ? -14.090 -0.931 -5.269 1.00 31.03 1456 THR A CA 2
ATOM 1473 C C . THR A 1 15 ? -13.667 -1.290 -6.689 1.00 13.23 1456 THR A C 2
ATOM 1474 O O . THR A 1 15 ? -13.572 -0.422 -7.556 1.00 52.32 1456 THR A O 2
ATOM 1485 N N . SER A 1 16 ? -13.415 -2.574 -6.919 1.00 71.34 1457 SER A N 2
ATOM 1486 C CA . SER A 1 16 ? -12.999 -3.047 -8.235 1.00 32.44 1457 SER A CA 2
ATOM 1487 C C . SER A 1 16 ? -14.209 -3.284 -9.134 1.00 45.33 1457 SER A C 2
ATOM 1488 O O . SER A 1 16 ? -14.070 -3.719 -10.277 1.00 12.14 1457 SER A O 2
ATOM 1496 N N . ASN A 1 17 ? -15.394 -2.993 -8.609 1.00 75.23 1458 ASN A N 2
ATOM 1497 C CA . ASN A 1 17 ? -16.629 -3.174 -9.364 1.00 33.32 1458 ASN A CA 2
ATOM 1498 C C . ASN A 1 17 ? -17.293 -1.831 -9.651 1.00 34.11 1458 ASN A C 2
ATOM 1499 O O . ASN A 1 17 ? -18.214 -1.743 -10.462 1.00 41.43 1458 ASN A O 2
ATOM 1510 N N . GLY A 1 18 ? -16.818 -0.786 -8.979 1.00 75.51 1459 GLY A N 2
ATOM 1511 C CA . GLY A 1 18 ? -17.377 0.538 -9.176 1.00 11.40 1459 GLY A CA 2
ATOM 1512 C C . GLY A 1 18 ? -17.810 1.184 -7.875 1.00 11.22 1459 GLY A C 2
ATOM 1513 O O . GLY A 1 18 ? -18.587 2.138 -7.875 1.00 75.34 1459 GLY A O 2
ATOM 1517 N N . GLY A 1 19 ? -17.307 0.662 -6.760 1.00 44.23 1460 GLY A N 2
ATOM 1518 C CA . GLY A 1 19 ? -17.659 1.206 -5.462 1.00 21.44 1460 GLY A CA 2
ATOM 1519 C C . GLY A 1 19 ? -18.724 0.386 -4.760 1.00 1.41 1460 GLY A C 2
ATOM 1520 O O . GLY A 1 19 ? -19.353 -0.479 -5.369 1.00 54.33 1460 GLY A O 2
ATOM 1524 N N . TYR A 1 20 ? -18.925 0.657 -3.475 1.00 53.22 1461 TYR A N 2
ATOM 1525 C CA . TYR A 1 20 ? -19.919 -0.064 -2.689 1.00 22.24 1461 TYR A CA 2
ATOM 1526 C C . TYR A 1 20 ? -21.322 0.163 -3.243 1.00 10.25 1461 TYR A C 2
ATOM 1527 O O . TYR A 1 20 ? -21.492 0.733 -4.321 1.00 1.42 1461 TYR A O 2
ATOM 1545 N N . HIS A 1 21 ? -22.326 -0.287 -2.496 1.00 42.41 1462 HIS A N 2
ATOM 1546 C CA . HIS A 1 21 ? -23.716 -0.132 -2.911 1.00 3.14 1462 HIS A CA 2
ATOM 1547 C C . HIS A 1 21 ? -24.016 1.319 -3.273 1.00 52.40 1462 HIS A C 2
ATOM 1548 O O . HIS A 1 21 ? -24.266 1.640 -4.435 1.00 11.21 1462 HIS A O 2
ATOM 1562 N N . SER A 1 22 ? -23.991 2.192 -2.271 1.00 2.12 1463 SER A N 2
ATOM 1563 C CA . SER A 1 22 ? -24.265 3.608 -2.483 1.00 41.44 1463 SER A CA 2
ATOM 1564 C C . SER A 1 22 ? -22.979 4.371 -2.787 1.00 2.13 1463 SER A C 2
ATOM 1565 O O . SER A 1 22 ? -23.001 5.408 -3.451 1.00 20.55 1463 SER A O 2
ATOM 1573 N N . TRP A 1 23 ? -21.860 3.850 -2.296 1.00 12.34 1464 TRP A N 2
ATOM 1574 C CA . TRP A 1 23 ? -20.564 4.482 -2.513 1.00 65.43 1464 TRP A CA 2
ATOM 1575 C C . TRP A 1 23 ? -20.017 4.141 -3.895 1.00 75.25 1464 TRP A C 2
ATOM 1576 O O . TRP A 1 23 ? -20.067 2.988 -4.327 1.00 14.34 1464 TRP A O 2
ATOM 1597 N N . HIS A 1 24 ? -19.496 5.150 -4.586 1.00 70.44 1465 HIS A N 2
ATOM 1598 C CA . HIS A 1 24 ? -18.939 4.955 -5.921 1.00 14.54 1465 HIS A CA 2
ATOM 1599 C C . HIS A 1 24 ? -17.421 4.824 -5.862 1.00 25.53 1465 HIS A C 2
ATOM 1600 O O . HIS A 1 24 ? -16.766 5.437 -5.018 1.00 42.41 1465 HIS A O 2
ATOM 1614 N N . LEU A 1 25 ? -16.866 4.019 -6.762 1.00 32.03 1466 LEU A N 2
ATOM 1615 C CA . LEU A 1 25 ? -15.424 3.806 -6.812 1.00 20.40 1466 LEU A CA 2
ATOM 1616 C C . LEU A 1 25 ? -14.701 5.073 -7.257 1.00 72.12 1466 LEU A C 2
ATOM 1617 O O . LEU A 1 25 ? -14.970 5.608 -8.333 1.00 23.01 1466 LEU A O 2
ATOM 1633 N N . VAL A 1 26 ? -13.781 5.547 -6.423 1.00 51.23 1467 VAL A N 2
ATOM 1634 C CA . VAL A 1 26 ? -13.017 6.750 -6.732 1.00 64.32 1467 VAL A CA 2
ATOM 1635 C C . VAL A 1 26 ? -11.580 6.630 -6.237 1.00 23.21 1467 VAL A C 2
ATOM 1636 O O . VAL A 1 26 ? -11.175 5.588 -5.720 1.00 52.25 1467 VAL A O 2
ATOM 1649 N N . SER A 1 27 ? -10.813 7.703 -6.398 1.00 3.34 1468 SER A N 2
ATOM 1650 C CA . SER A 1 27 ? -9.419 7.718 -5.970 1.00 23.22 1468 SER A CA 2
ATOM 1651 C C . SER A 1 27 ? -8.769 9.062 -6.282 1.00 3.44 1468 SER A C 2
ATOM 1652 O O . SER A 1 27 ? -7.679 9.121 -6.850 1.00 30.13 1468 SER A O 2
ATOM 1660 N N . GLY A 1 28 ? -9.447 10.142 -5.905 1.00 0.21 1469 GLY A N 2
ATOM 1661 C CA . GLY A 1 28 ? -8.921 11.472 -6.152 1.00 53.12 1469 GLY A CA 2
ATOM 1662 C C . GLY A 1 28 ? -7.758 11.814 -5.243 1.00 1.12 1469 GLY A C 2
ATOM 1663 O O . GLY A 1 28 ? -7.025 12.771 -5.494 1.00 72.01 1469 GLY A O 2
ATOM 1667 N N . ASP A 1 29 ? -7.588 11.032 -4.182 1.00 73.05 1470 ASP A N 2
ATOM 1668 C CA . ASP A 1 29 ? -6.506 11.257 -3.232 1.00 2.25 1470 ASP A CA 2
ATOM 1669 C C . ASP A 1 29 ? -6.677 12.596 -2.521 1.00 45.41 1470 ASP A C 2
ATOM 1670 O O . ASP A 1 29 ? -6.497 13.657 -3.121 1.00 42.02 1470 ASP A O 2
ATOM 1679 N N . LEU A 1 30 ? -7.025 12.541 -1.241 1.00 34.44 1471 LEU A N 2
ATOM 1680 C CA . LEU A 1 30 ? -7.222 13.749 -0.448 1.00 3.33 1471 LEU A CA 2
ATOM 1681 C C . LEU A 1 30 ? -6.176 13.851 0.658 1.00 45.45 1471 LEU A C 2
ATOM 1682 O O . LEU A 1 30 ? -5.999 12.922 1.446 1.00 1.42 1471 LEU A O 2
ATOM 1698 N N . ILE A 1 31 ? -5.486 14.986 0.710 1.00 54.33 1472 ILE A N 2
ATOM 1699 C CA . ILE A 1 31 ? -4.460 15.211 1.720 1.00 34.44 1472 ILE A CA 2
ATOM 1700 C C . ILE A 1 31 ? -4.958 16.156 2.808 1.00 1.33 1472 ILE A C 2
ATOM 1701 O O . ILE A 1 31 ? -5.432 17.256 2.521 1.00 22.33 1472 ILE A O 2
ATOM 1717 N N . VAL A 1 32 ? -4.845 15.722 4.060 1.00 72.25 1473 VAL A N 2
ATOM 1718 C CA . VAL A 1 32 ? -5.281 16.530 5.192 1.00 41.42 1473 VAL A CA 2
ATOM 1719 C C . VAL A 1 32 ? -4.449 16.230 6.434 1.00 51.53 1473 VAL A C 2
ATOM 1720 O O . VAL A 1 32 ? -4.189 15.071 6.756 1.00 71.14 1473 VAL A O 2
ATOM 1733 N N . LYS A 1 33 ? -4.034 17.284 7.129 1.00 21.44 1474 LYS A N 2
ATOM 1734 C CA . LYS A 1 33 ? -3.232 17.135 8.338 1.00 33.13 1474 LYS A CA 2
ATOM 1735 C C . LYS A 1 33 ? -1.875 16.517 8.018 1.00 3.43 1474 LYS A C 2
ATOM 1736 O O . LYS A 1 33 ? -1.274 15.847 8.858 1.00 4.32 1474 LYS A O 2
ATOM 1755 N N . ASP A 1 34 ? -1.397 16.749 6.800 1.00 31.55 1475 ASP A N 2
ATOM 1756 C CA . ASP A 1 34 ? -0.109 16.217 6.371 1.00 41.02 1475 ASP A CA 2
ATOM 1757 C C . ASP A 1 34 ? -0.155 14.695 6.271 1.00 2.51 1475 ASP A C 2
ATOM 1758 O O . ASP A 1 34 ? 0.879 14.029 6.312 1.00 63.32 1475 ASP A O 2
ATOM 1767 N N . VAL A 1 35 ? -1.361 14.152 6.141 1.00 0.12 1476 VAL A N 2
ATOM 1768 C CA . VAL A 1 35 ? -1.542 12.709 6.036 1.00 51.22 1476 VAL A CA 2
ATOM 1769 C C . VAL A 1 35 ? -2.262 12.339 4.744 1.00 64.42 1476 VAL A C 2
ATOM 1770 O O . VAL A 1 35 ? -3.468 12.090 4.742 1.00 21.24 1476 VAL A O 2
ATOM 1783 N N . CYS A 1 36 ? -1.514 12.303 3.646 1.00 12.33 1477 CYS A N 2
ATOM 1784 C CA . CYS A 1 36 ? -2.081 11.963 2.346 1.00 42.10 1477 CYS A CA 2
ATOM 1785 C C . CYS A 1 36 ? -2.984 10.739 2.450 1.00 35.22 1477 CYS A C 2
ATOM 1786 O O . CYS A 1 36 ? -2.513 9.623 2.673 1.00 43.54 1477 CYS A O 2
ATOM 1794 N N . TYR A 1 37 ? -4.285 10.955 2.290 1.00 72.02 1478 TYR A N 2
ATOM 1795 C CA . TYR A 1 37 ? -5.256 9.870 2.370 1.00 61.10 1478 TYR A CA 2
ATOM 1796 C C . TYR A 1 37 ? -5.630 9.369 0.978 1.00 4.31 1478 TYR A C 2
ATOM 1797 O O . TYR A 1 37 ? -5.332 10.014 -0.028 1.00 14.33 1478 TYR A O 2
ATOM 1815 N N . LYS A 1 38 ? -6.284 8.214 0.928 1.00 15.31 1479 LYS A N 2
ATOM 1816 C CA . LYS A 1 38 ? -6.702 7.625 -0.339 1.00 12.24 1479 LYS A CA 2
ATOM 1817 C C . LYS A 1 38 ? -8.223 7.603 -0.453 1.00 11.00 1479 LYS A C 2
ATOM 1818 O O . LYS A 1 38 ? -8.903 6.905 0.300 1.00 43.20 1479 LYS A O 2
ATOM 1837 N N . LYS A 1 39 ? -8.752 8.370 -1.400 1.00 62.05 1480 LYS A N 2
ATOM 1838 C CA . LYS A 1 39 ? -10.192 8.437 -1.616 1.00 73.12 1480 LYS A CA 2
ATOM 1839 C C . LYS A 1 39 ? -10.702 7.163 -2.283 1.00 13.31 1480 LYS A C 2
ATOM 1840 O O . LYS A 1 39 ? -11.123 7.182 -3.440 1.00 40.15 1480 LYS A O 2
ATOM 1859 N N . LEU A 1 40 ? -10.664 6.059 -1.546 1.00 24.12 1481 LEU A N 2
ATOM 1860 C CA . LEU A 1 40 ? -11.124 4.776 -2.065 1.00 62.33 1481 LEU A CA 2
ATOM 1861 C C . LEU A 1 40 ? -12.541 4.888 -2.617 1.00 14.41 1481 LEU A C 2
ATOM 1862 O O . LEU A 1 40 ? -12.830 4.418 -3.718 1.00 43.13 1481 LEU A O 2
ATOM 1878 N N . LEU A 1 41 ? -13.422 5.516 -1.846 1.00 14.11 1482 LEU A N 2
ATOM 1879 C CA . LEU A 1 41 ? -14.811 5.693 -2.258 1.00 45.21 1482 LEU A CA 2
ATOM 1880 C C . LEU A 1 41 ? -15.283 7.117 -1.981 1.00 35.42 1482 LEU A C 2
ATOM 1881 O O . LEU A 1 41 ? -14.630 7.869 -1.257 1.00 53.34 1482 LEU A O 2
ATOM 1897 N N . HIS A 1 42 ? -16.424 7.479 -2.559 1.00 72.02 1483 HIS A N 2
ATOM 1898 C CA . HIS A 1 42 ? -16.987 8.812 -2.372 1.00 23.30 1483 HIS A CA 2
ATOM 1899 C C . HIS A 1 42 ? -18.469 8.831 -2.731 1.00 74.11 1483 HIS A C 2
ATOM 1900 O O . HIS A 1 42 ? -18.877 8.279 -3.753 1.00 53.53 1483 HIS A O 2
ATOM 1914 N N . TRP A 1 43 ? -19.270 9.468 -1.884 1.00 63.11 1484 TRP A N 2
ATOM 1915 C CA . TRP A 1 43 ? -20.708 9.558 -2.112 1.00 65.23 1484 TRP A CA 2
ATOM 1916 C C . TRP A 1 43 ? -21.290 10.792 -1.433 1.00 34.24 1484 TRP A C 2
ATOM 1917 O O . TRP A 1 43 ? -20.844 11.188 -0.356 1.00 41.01 1484 TRP A O 2
ATOM 1938 N N . SER A 1 44 ? -22.290 11.395 -2.068 1.00 11.34 1485 SER A N 2
ATOM 1939 C CA . SER A 1 44 ? -22.932 12.587 -1.525 1.00 4.20 1485 SER A CA 2
ATOM 1940 C C . SER A 1 44 ? -23.302 12.385 -0.059 1.00 34.20 1485 SER A C 2
ATOM 1941 O O . SER A 1 44 ? -24.268 11.691 0.259 1.00 45.40 1485 SER A O 2
ATOM 1949 N N . GLY A 1 45 ? -22.527 12.997 0.831 1.00 23.41 1486 GLY A N 2
ATOM 1950 C CA . GLY A 1 45 ? -22.788 12.872 2.253 1.00 35.11 1486 GLY A CA 2
ATOM 1951 C C . GLY A 1 45 ? -21.533 12.578 3.050 1.00 10.11 1486 GLY A C 2
ATOM 1952 O O . GLY A 1 45 ? -21.304 13.176 4.101 1.00 33.23 1486 GLY A O 2
ATOM 1956 N N . GLN A 1 46 ? -20.719 11.654 2.550 1.00 40.21 1487 GLN A N 2
ATOM 1957 C CA . GLN A 1 46 ? -19.481 11.281 3.225 1.00 53.25 1487 GLN A CA 2
ATOM 1958 C C . GLN A 1 46 ? -18.396 10.927 2.214 1.00 63.04 1487 GLN A C 2
ATOM 1959 O O . GLN A 1 46 ? -18.635 10.919 1.006 1.00 73.34 1487 GLN A O 2
ATOM 1973 N N . THR A 1 47 ? -17.200 10.635 2.715 1.00 64.30 1488 THR A N 2
ATOM 1974 C CA . THR A 1 47 ? -16.076 10.281 1.856 1.00 14.31 1488 THR A CA 2
ATOM 1975 C C . THR A 1 47 ? -15.176 9.249 2.525 1.00 33.11 1488 THR A C 2
ATOM 1976 O O . THR A 1 47 ? -14.758 9.425 3.670 1.00 52.21 1488 THR A O 2
ATOM 1987 N N . ILE A 1 48 ? -14.881 8.172 1.804 1.00 11.43 1489 ILE A N 2
ATOM 1988 C CA . ILE A 1 48 ? -14.029 7.113 2.329 1.00 65.24 1489 ILE A CA 2
ATOM 1989 C C . ILE A 1 48 ? -12.558 7.402 2.049 1.00 4.15 1489 ILE A C 2
ATOM 1990 O O . ILE A 1 48 ? -12.089 7.257 0.920 1.00 73.34 1489 ILE A O 2
ATOM 2006 N N . CYS A 1 49 ? -11.834 7.810 3.086 1.00 42.32 1490 CYS A N 2
ATOM 2007 C CA . CYS A 1 49 ? -10.414 8.119 2.953 1.00 54.22 1490 CYS A CA 2
ATOM 2008 C C . CYS A 1 49 ? -9.585 7.294 3.931 1.00 5.20 1490 CYS A C 2
ATOM 2009 O O . CYS A 1 49 ? -9.547 7.584 5.127 1.00 4.01 1490 CYS A O 2
ATOM 2017 N N . TYR A 1 50 ? -8.923 6.265 3.415 1.00 24.41 1491 TYR A N 2
ATOM 2018 C CA . TYR A 1 50 ? -8.096 5.394 4.244 1.00 55.54 1491 TYR A CA 2
ATOM 2019 C C . TYR A 1 50 ? -6.622 5.766 4.123 1.00 42.45 1491 TYR A C 2
ATOM 2020 O O . TYR A 1 50 ? -6.174 6.245 3.081 1.00 74.12 1491 TYR A O 2
ATOM 2038 N N . ALA A 1 51 ? -5.872 5.542 5.196 1.00 24.33 1492 ALA A N 2
ATOM 2039 C CA . ALA A 1 51 ? -4.447 5.850 5.211 1.00 71.10 1492 ALA A CA 2
ATOM 2040 C C . ALA A 1 51 ? -3.610 4.575 5.216 1.00 3.50 1492 ALA A C 2
ATOM 2041 O O . ALA A 1 51 ? -4.106 3.494 4.902 1.00 74.24 1492 ALA A O 2
ATOM 2048 N N . ASP A 1 52 ? -2.338 4.711 5.574 1.00 64.41 1493 ASP A N 2
ATOM 2049 C CA . ASP A 1 52 ? -1.431 3.569 5.620 1.00 1.31 1493 ASP A CA 2
ATOM 2050 C C . ASP A 1 52 ? -2.070 2.397 6.358 1.00 72.02 1493 ASP A C 2
ATOM 2051 O O . ASP A 1 52 ? -1.879 1.240 5.988 1.00 64.52 1493 ASP A O 2
ATOM 2060 N N . ASN A 1 53 ? -2.830 2.706 7.404 1.00 64.11 1494 ASN A N 2
ATOM 2061 C CA . ASN A 1 53 ? -3.496 1.678 8.195 1.00 62.30 1494 ASN A CA 2
ATOM 2062 C C . ASN A 1 53 ? -4.566 2.290 9.093 1.00 54.53 1494 ASN A C 2
ATOM 2063 O O . ASN A 1 53 ? -4.731 1.889 10.245 1.00 5.41 1494 ASN A O 2
ATOM 2074 N N . LYS A 1 54 ? -5.294 3.265 8.557 1.00 64.25 1495 LYS A N 2
ATOM 2075 C CA . LYS A 1 54 ? -6.350 3.933 9.307 1.00 74.13 1495 LYS A CA 2
ATOM 2076 C C . LYS A 1 54 ? -7.444 4.440 8.372 1.00 71.20 1495 LYS A C 2
ATOM 2077 O O . LYS A 1 54 ? -7.210 5.325 7.549 1.00 51.10 1495 LYS A O 2
ATOM 2096 N N . PHE A 1 55 ? -8.639 3.874 8.505 1.00 31.02 1496 PHE A N 2
ATOM 2097 C CA . PHE A 1 55 ? -9.769 4.269 7.673 1.00 52.23 1496 PHE A CA 2
ATOM 2098 C C . PHE A 1 55 ? -10.476 5.488 8.259 1.00 74.25 1496 PHE A C 2
ATOM 2099 O O . PHE A 1 55 ? -10.717 5.560 9.464 1.00 62.20 1496 PHE A O 2
ATOM 2116 N N . TYR A 1 56 ? -10.806 6.444 7.397 1.00 33.51 1497 TYR A N 2
ATOM 2117 C CA . TYR A 1 56 ? -11.483 7.661 7.828 1.00 32.13 1497 TYR A CA 2
ATOM 2118 C C . TYR A 1 56 ? -12.689 7.957 6.942 1.00 71.10 1497 TYR A C 2
ATOM 2119 O O . TYR A 1 56 ? -12.607 7.880 5.716 1.00 34.40 1497 TYR A O 2
ATOM 2137 N N . VAL A 1 57 ? -13.809 8.297 7.572 1.00 11.20 1498 VAL A N 2
ATOM 2138 C CA . VAL A 1 57 ? -15.033 8.607 6.842 1.00 2.15 1498 VAL A CA 2
ATOM 2139 C C . VAL A 1 57 ? -15.512 10.022 7.149 1.00 61.43 1498 VAL A C 2
ATOM 2140 O O . VAL A 1 57 ? -16.316 10.233 8.056 1.00 11.45 1498 VAL A O 2
ATOM 2153 N N . VAL A 1 58 ? -15.013 10.988 6.385 1.00 41.14 1499 VAL A N 2
ATOM 2154 C CA . VAL A 1 58 ? -15.391 12.384 6.573 1.00 70.53 1499 VAL A CA 2
ATOM 2155 C C . VAL A 1 58 ? -16.879 12.589 6.314 1.00 52.43 1499 VAL A C 2
ATOM 2156 O O . VAL A 1 58 ? -17.455 11.978 5.413 1.00 45.42 1499 VAL A O 2
ATOM 2169 N N . LYS A 1 59 ? -17.498 13.455 7.109 1.00 34.23 1500 LYS A N 2
ATOM 2170 C CA . LYS A 1 59 ? -18.920 13.744 6.967 1.00 53.25 1500 LYS A CA 2
ATOM 2171 C C . LYS A 1 59 ? -19.145 14.907 6.005 1.00 71.42 1500 LYS A C 2
ATOM 2172 O O . LYS A 1 59 ? -19.328 14.705 4.805 1.00 1.21 1500 LYS A O 2
ATOM 2191 N N . ASN A 1 60 ? -19.129 16.123 6.540 1.00 43.10 1501 ASN A N 2
ATOM 2192 C CA . ASN A 1 60 ? -19.330 17.318 5.728 1.00 22.03 1501 ASN A CA 2
ATOM 2193 C C . ASN A 1 60 ? -18.192 18.314 5.935 1.00 74.33 1501 ASN A C 2
ATOM 2194 O O . ASN A 1 60 ? -18.002 19.229 5.134 1.00 13.30 1501 ASN A O 2
ATOM 2205 N N . ASP A 1 61 ? -17.439 18.128 7.013 1.00 72.51 1502 ASP A N 2
ATOM 2206 C CA . ASP A 1 61 ? -16.319 19.008 7.324 1.00 31.14 1502 ASP A CA 2
ATOM 2207 C C . ASP A 1 61 ? -15.576 18.524 8.566 1.00 73.22 1502 ASP A C 2
ATOM 2208 O O . ASP A 1 61 ? -14.946 19.311 9.272 1.00 53.42 1502 ASP A O 2
ATOM 2217 N N . VAL A 1 62 ? -15.655 17.223 8.827 1.00 75.21 1503 VAL A N 2
ATOM 2218 C CA . VAL A 1 62 ? -14.991 16.633 9.983 1.00 1.30 1503 VAL A CA 2
ATOM 2219 C C . VAL A 1 62 ? -14.604 15.183 9.714 1.00 10.33 1503 VAL A C 2
ATOM 2220 O O . VAL A 1 62 ? -15.300 14.467 8.995 1.00 15.54 1503 VAL A O 2
ATOM 2233 N N . ALA A 1 63 ? -13.489 14.757 10.297 1.00 24.53 1504 ALA A N 2
ATOM 2234 C CA . ALA A 1 63 ? -13.010 13.391 10.123 1.00 62.11 1504 ALA A CA 2
ATOM 2235 C C . ALA A 1 63 ? -13.730 12.432 11.065 1.00 52.12 1504 ALA A C 2
ATOM 2236 O O . ALA A 1 63 ? -14.439 12.858 11.978 1.00 70.22 1504 ALA A O 2
ATOM 2243 N N . LEU A 1 64 ? -13.545 11.136 10.837 1.00 13.44 1505 LEU A N 2
ATOM 2244 C CA . LEU A 1 64 ? -14.179 10.116 11.666 1.00 45.21 1505 LEU A CA 2
ATOM 2245 C C . LEU A 1 64 ? -13.386 8.814 11.627 1.00 63.32 1505 LEU A C 2
ATOM 2246 O O . LEU A 1 64 ? -13.645 7.924 10.816 1.00 52.52 1505 LEU A O 2
ATOM 2262 N N . PRO A 1 65 ? -12.396 8.696 12.525 1.00 75.31 1506 PRO A N 2
ATOM 2263 C CA . PRO A 1 65 ? -11.547 7.504 12.615 1.00 13.22 1506 PRO A CA 2
ATOM 2264 C C . PRO A 1 65 ? -12.305 6.291 13.144 1.00 1.24 1506 PRO A C 2
ATOM 2265 O O . PRO A 1 65 ? -12.865 6.326 14.240 1.00 10.23 1506 PRO A O 2
ATOM 2276 N N . PHE A 1 66 ? -12.318 5.219 12.360 1.00 61.14 1507 PHE A N 2
ATOM 2277 C CA . PHE A 1 66 ? -13.007 3.995 12.749 1.00 34.55 1507 PHE A CA 2
ATOM 2278 C C . PHE A 1 66 ? -12.370 3.384 13.994 1.00 11.23 1507 PHE A C 2
ATOM 2279 O O . PHE A 1 66 ? -11.432 3.944 14.563 1.00 73.35 1507 PHE A O 2
ATOM 2296 N N . SER A 1 67 ? -12.887 2.233 14.413 1.00 40.42 1508 SER A N 2
ATOM 2297 C CA . SER A 1 67 ? -12.372 1.548 15.593 1.00 53.43 1508 SER A CA 2
ATOM 2298 C C . SER A 1 67 ? -11.900 0.141 15.241 1.00 34.21 1508 SER A C 2
ATOM 2299 O O . SER A 1 67 ? -10.833 -0.294 15.673 1.00 23.02 1508 SER A O 2
ATOM 2307 N N . ASP A 1 68 ? -12.704 -0.566 14.454 1.00 21.23 1509 ASP A N 2
ATOM 2308 C CA . ASP A 1 68 ? -12.370 -1.925 14.043 1.00 44.34 1509 ASP A CA 2
ATOM 2309 C C . ASP A 1 68 ? -12.958 -2.237 12.670 1.00 4.20 1509 ASP A C 2
ATOM 2310 O O . ASP A 1 68 ? -13.795 -1.493 12.158 1.00 73.01 1509 ASP A O 2
ATOM 2319 N N . LEU A 1 69 ? -12.513 -3.340 12.079 1.00 60.22 1510 LEU A N 2
ATOM 2320 C CA . LEU A 1 69 ? -12.994 -3.751 10.764 1.00 12.22 1510 LEU A CA 2
ATOM 2321 C C . LEU A 1 69 ? -14.519 -3.766 10.723 1.00 61.12 1510 LEU A C 2
ATOM 2322 O O . LEU A 1 69 ? -15.128 -3.269 9.776 1.00 30.41 1510 LEU A O 2
ATOM 2338 N N . GLU A 1 70 ? -15.128 -4.338 11.757 1.00 52.31 1511 GLU A N 2
ATOM 2339 C CA . GLU A 1 70 ? -16.582 -4.416 11.838 1.00 10.32 1511 GLU A CA 2
ATOM 2340 C C . GLU A 1 70 ? -17.209 -3.031 11.706 1.00 14.13 1511 GLU A C 2
ATOM 2341 O O . GLU A 1 70 ? -18.352 -2.895 11.272 1.00 55.45 1511 GLU A O 2
ATOM 2353 N N . ALA A 1 71 ? -16.453 -2.006 12.086 1.00 64.43 1512 ALA A N 2
ATOM 2354 C CA . ALA A 1 71 ? -16.933 -0.632 12.009 1.00 63.33 1512 ALA A CA 2
ATOM 2355 C C . ALA A 1 71 ? -16.920 -0.126 10.570 1.00 4.14 1512 ALA A C 2
ATOM 2356 O O . ALA A 1 71 ? -17.865 0.523 10.122 1.00 15.12 1512 ALA A O 2
ATOM 2363 N N . CYS A 1 72 ? -15.843 -0.426 9.853 1.00 41.44 1513 CYS A N 2
ATOM 2364 C CA . CYS A 1 72 ? -15.706 0.001 8.464 1.00 13.04 1513 CYS A CA 2
ATOM 2365 C C . CYS A 1 72 ? -16.726 -0.704 7.576 1.00 12.12 1513 CYS A C 2
ATOM 2366 O O . CYS A 1 72 ? -17.322 -0.090 6.690 1.00 21.45 1513 CYS A O 2
ATOM 2374 N N . ARG A 1 73 ? -16.921 -1.996 7.818 1.00 30.12 1514 ARG A N 2
ATOM 2375 C CA . ARG A 1 73 ? -17.867 -2.785 7.038 1.00 24.53 1514 ARG A CA 2
ATOM 2376 C C . ARG A 1 73 ? -19.299 -2.324 7.292 1.00 61.32 1514 ARG A C 2
ATOM 2377 O O . ARG A 1 73 ? -20.150 -2.395 6.406 1.00 51.11 1514 ARG A O 2
ATOM 2398 N N . ALA A 1 74 ? -19.557 -1.853 8.507 1.00 1.23 1515 ALA A N 2
ATOM 2399 C CA . ALA A 1 74 ? -20.885 -1.379 8.877 1.00 42.12 1515 ALA A CA 2
ATOM 2400 C C . ALA A 1 74 ? -21.075 0.083 8.486 1.00 65.21 1515 ALA A C 2
ATOM 2401 O O . ALA A 1 74 ? -22.123 0.674 8.745 1.00 74.44 1515 ALA A O 2
ATOM 2408 N N . TYR A 1 75 ? -20.054 0.661 7.863 1.00 62.35 1516 TYR A N 2
ATOM 2409 C CA . TYR A 1 75 ? -20.107 2.055 7.439 1.00 73.12 1516 TYR A CA 2
ATOM 2410 C C . TYR A 1 75 ? -20.513 2.163 5.972 1.00 43.30 1516 TYR A C 2
ATOM 2411 O O . TYR A 1 75 ? -20.982 3.209 5.521 1.00 71.13 1516 TYR A O 2
ATOM 2429 N N . LEU A 1 76 ? -20.329 1.075 5.232 1.00 4.34 1517 LEU A N 2
ATOM 2430 C CA . LEU A 1 76 ? -20.675 1.046 3.816 1.00 72.44 1517 LEU A CA 2
ATOM 2431 C C . LEU A 1 76 ? -21.905 0.176 3.574 1.00 12.41 1517 LEU A C 2
ATOM 2432 O O . LEU A 1 76 ? -22.424 0.111 2.459 1.00 63.41 1517 LEU A O 2
ATOM 2448 N N . THR A 1 77 ? -22.370 -0.489 4.627 1.00 2.34 1518 THR A N 2
ATOM 2449 C CA . THR A 1 77 ? -23.539 -1.353 4.531 1.00 53.25 1518 THR A CA 2
ATOM 2450 C C . THR A 1 77 ? -24.659 -0.866 5.443 1.00 74.40 1518 THR A C 2
ATOM 2451 O O . THR A 1 77 ? -25.693 -1.521 5.576 1.00 30.42 1518 THR A O 2
ATOM 2462 N N . SER A 1 78 ? -24.448 0.287 6.069 1.00 23.11 1519 SER A N 2
ATOM 2463 C CA . SER A 1 78 ? -25.439 0.860 6.972 1.00 72.22 1519 SER A CA 2
ATOM 2464 C C . SER A 1 78 ? -25.649 2.342 6.678 1.00 54.02 1519 SER A C 2
ATOM 2465 O O . SER A 1 78 ? -26.373 3.032 7.396 1.00 2.11 1519 SER A O 2
ATOM 2473 N N . ARG A 1 79 ? -25.011 2.825 5.617 1.00 73.55 1520 ARG A N 2
ATOM 2474 C CA . ARG A 1 79 ? -25.126 4.225 5.227 1.00 34.31 1520 ARG A CA 2
ATOM 2475 C C . ARG A 1 79 ? -26.267 4.420 4.232 1.00 3.42 1520 ARG A C 2
ATOM 2476 O O . ARG A 1 79 ? -26.864 5.494 4.161 1.00 33.22 1520 ARG A O 2
ATOM 2497 N N . ALA A 1 80 ? -26.562 3.376 3.466 1.00 60.34 1521 ALA A N 2
ATOM 2498 C CA . ALA A 1 80 ? -27.631 3.432 2.476 1.00 1.12 1521 ALA A CA 2
ATOM 2499 C C . ALA A 1 80 ? -27.789 2.094 1.762 1.00 44.34 1521 ALA A C 2
ATOM 2500 O O . ALA A 1 80 ? -26.803 1.427 1.449 1.00 30.22 1521 ALA A O 2
ATOM 2507 N N . ALA A 1 81 ? -29.034 1.708 1.506 1.00 14.23 1522 ALA A N 2
ATOM 2508 C CA . ALA A 1 81 ? -29.320 0.451 0.827 1.00 35.54 1522 ALA A CA 2
ATOM 2509 C C . ALA A 1 81 ? -29.951 0.695 -0.539 1.00 43.54 1522 ALA A C 2
ATOM 2510 O O . ALA A 1 81 ? -30.085 -0.226 -1.346 1.00 3.21 1522 ALA A O 2
ATOM 2517 N N . SER A 1 1 ? 0.541 -5.266 -4.891 1.00 32.23 -3 SER A N 3
ATOM 2518 C CA . SER A 1 1 ? -0.695 -5.911 -5.319 1.00 63.33 -3 SER A CA 3
ATOM 2519 C C . SER A 1 1 ? -1.393 -6.585 -4.142 1.00 24.22 -3 SER A C 3
ATOM 2520 O O . SER A 1 1 ? -2.441 -6.130 -3.683 1.00 70.24 -3 SER A O 3
ATOM 2528 N N . HIS A 1 2 ? -0.803 -7.673 -3.657 1.00 30.35 -2 HIS A N 3
ATOM 2529 C CA . HIS A 1 2 ? -1.367 -8.411 -2.532 1.00 21.14 -2 HIS A CA 3
ATOM 2530 C C . HIS A 1 2 ? -0.681 -8.019 -1.226 1.00 52.13 -2 HIS A C 3
ATOM 2531 O O . HIS A 1 2 ? -0.330 -8.877 -0.417 1.00 11.43 -2 HIS A O 3
ATOM 2545 N N . MET A 1 3 ? -0.493 -6.718 -1.030 1.00 32.12 -1 MET A N 3
ATOM 2546 C CA . MET A 1 3 ? 0.150 -6.213 0.178 1.00 62.14 -1 MET A CA 3
ATOM 2547 C C . MET A 1 3 ? -0.622 -5.029 0.751 1.00 74.32 -1 MET A C 3
ATOM 2548 O O . MET A 1 3 ? -0.040 -4.137 1.367 1.00 31.41 -1 MET A O 3
ATOM 2562 N N . GLN A 1 4 ? -1.935 -5.028 0.543 1.00 71.52 1445 GLN A N 3
ATOM 2563 C CA . GLN A 1 4 ? -2.786 -3.953 1.039 1.00 61.13 1445 GLN A CA 3
ATOM 2564 C C . GLN A 1 4 ? -3.214 -4.218 2.478 1.00 14.22 1445 GLN A C 3
ATOM 2565 O O . GLN A 1 4 ? -2.979 -5.299 3.019 1.00 3.23 1445 GLN A O 3
ATOM 2579 N N . THR A 1 5 ? -3.845 -3.223 3.095 1.00 34.52 1446 THR A N 3
ATOM 2580 C CA . THR A 1 5 ? -4.305 -3.348 4.472 1.00 34.04 1446 THR A CA 3
ATOM 2581 C C . THR A 1 5 ? -5.632 -4.096 4.544 1.00 42.04 1446 THR A C 3
ATOM 2582 O O . THR A 1 5 ? -6.371 -4.193 3.564 1.00 64.35 1446 THR A O 3
ATOM 2593 N N . PRO A 1 6 ? -5.944 -4.637 5.730 1.00 22.54 1447 PRO A N 3
ATOM 2594 C CA . PRO A 1 6 ? -7.184 -5.385 5.958 1.00 62.52 1447 PRO A CA 3
ATOM 2595 C C . PRO A 1 6 ? -8.416 -4.487 5.934 1.00 44.13 1447 PRO A C 3
ATOM 2596 O O . PRO A 1 6 ? -9.476 -4.886 5.453 1.00 2.41 1447 PRO A O 3
ATOM 2607 N N . GLU A 1 7 ? -8.267 -3.273 6.455 1.00 53.02 1448 GLU A N 3
ATOM 2608 C CA . GLU A 1 7 ? -9.369 -2.319 6.492 1.00 12.25 1448 GLU A CA 3
ATOM 2609 C C . GLU A 1 7 ? -9.943 -2.095 5.096 1.00 2.43 1448 GLU A C 3
ATOM 2610 O O . GLU A 1 7 ? -11.159 -2.012 4.917 1.00 25.12 1448 GLU A O 3
ATOM 2622 N N . THR A 1 8 ? -9.059 -1.996 4.108 1.00 24.13 1449 THR A N 3
ATOM 2623 C CA . THR A 1 8 ? -9.475 -1.780 2.729 1.00 51.34 1449 THR A CA 3
ATOM 2624 C C . THR A 1 8 ? -9.453 -3.082 1.937 1.00 74.20 1449 THR A C 3
ATOM 2625 O O . THR A 1 8 ? -9.731 -3.096 0.738 1.00 1.42 1449 THR A O 3
ATOM 2636 N N . ALA A 1 9 ? -9.122 -4.176 2.615 1.00 34.14 1450 ALA A N 3
ATOM 2637 C CA . ALA A 1 9 ? -9.067 -5.484 1.975 1.00 34.53 1450 ALA A CA 3
ATOM 2638 C C . ALA A 1 9 ? -10.457 -5.947 1.550 1.00 0.41 1450 ALA A C 3
ATOM 2639 O O . ALA A 1 9 ? -10.627 -6.532 0.480 1.00 13.52 1450 ALA A O 3
ATOM 2646 N N . PHE A 1 10 ? -11.448 -5.681 2.395 1.00 60.03 1451 PHE A N 3
ATOM 2647 C CA . PHE A 1 10 ? -12.823 -6.071 2.107 1.00 72.42 1451 PHE A CA 3
ATOM 2648 C C . PHE A 1 10 ? -13.490 -5.065 1.173 1.00 30.32 1451 PHE A C 3
ATOM 2649 O O . PHE A 1 10 ? -14.423 -5.403 0.444 1.00 34.04 1451 PHE A O 3
ATOM 2666 N N . ILE A 1 11 ? -13.005 -3.829 1.202 1.00 3.20 1452 ILE A N 3
ATOM 2667 C CA . ILE A 1 11 ? -13.553 -2.774 0.359 1.00 43.32 1452 ILE A CA 3
ATOM 2668 C C . ILE A 1 11 ? -13.140 -2.963 -1.097 1.00 24.11 1452 ILE A C 3
ATOM 2669 O O . ILE A 1 11 ? -13.978 -2.951 -1.997 1.00 40.21 1452 ILE A O 3
ATOM 2685 N N . ASN A 1 12 ? -11.841 -3.140 -1.320 1.00 13.04 1453 ASN A N 3
ATOM 2686 C CA . ASN A 1 12 ? -11.316 -3.334 -2.666 1.00 53.44 1453 ASN A CA 3
ATOM 2687 C C . ASN A 1 12 ? -12.124 -4.387 -3.419 1.00 1.12 1453 ASN A C 3
ATOM 2688 O O . ASN A 1 12 ? -12.370 -4.256 -4.617 1.00 42.00 1453 ASN A O 3
ATOM 2699 N N . ASN A 1 13 ? -12.534 -5.431 -2.706 1.00 11.11 1454 ASN A N 3
ATOM 2700 C CA . ASN A 1 13 ? -13.314 -6.507 -3.306 1.00 34.11 1454 ASN A CA 3
ATOM 2701 C C . ASN A 1 13 ? -14.510 -5.950 -4.073 1.00 45.03 1454 ASN A C 3
ATOM 2702 O O . ASN A 1 13 ? -14.896 -6.483 -5.114 1.00 11.53 1454 ASN A O 3
ATOM 2713 N N . VAL A 1 14 ? -15.091 -4.874 -3.553 1.00 3.24 1455 VAL A N 3
ATOM 2714 C CA . VAL A 1 14 ? -16.241 -4.243 -4.189 1.00 2.32 1455 VAL A CA 3
ATOM 2715 C C . VAL A 1 14 ? -15.820 -3.021 -4.998 1.00 23.03 1455 VAL A C 3
ATOM 2716 O O . VAL A 1 14 ? -16.454 -2.673 -5.994 1.00 51.31 1455 VAL A O 3
ATOM 2729 N N . THR A 1 15 ? -14.744 -2.372 -4.563 1.00 23.31 1456 THR A N 3
ATOM 2730 C CA . THR A 1 15 ? -14.237 -1.189 -5.246 1.00 11.43 1456 THR A CA 3
ATOM 2731 C C . THR A 1 15 ? -13.894 -1.497 -6.699 1.00 2.33 1456 THR A C 3
ATOM 2732 O O . THR A 1 15 ? -13.932 -0.614 -7.556 1.00 22.20 1456 THR A O 3
ATOM 2743 N N . SER A 1 16 ? -13.559 -2.754 -6.969 1.00 75.41 1457 SER A N 3
ATOM 2744 C CA . SER A 1 16 ? -13.206 -3.178 -8.319 1.00 34.21 1457 SER A CA 3
ATOM 2745 C C . SER A 1 16 ? -14.456 -3.370 -9.172 1.00 53.15 1457 SER A C 3
ATOM 2746 O O . SER A 1 16 ? -14.369 -3.573 -10.383 1.00 15.23 1457 SER A O 3
ATOM 2754 N N . ASN A 1 17 ? -15.619 -3.304 -8.531 1.00 62.15 1458 ASN A N 3
ATOM 2755 C CA . ASN A 1 17 ? -16.888 -3.471 -9.231 1.00 3.03 1458 ASN A CA 3
ATOM 2756 C C . ASN A 1 17 ? -17.488 -2.118 -9.598 1.00 53.44 1458 ASN A C 3
ATOM 2757 O O . ASN A 1 17 ? -18.390 -2.032 -10.431 1.00 63.33 1458 ASN A O 3
ATOM 2768 N N . GLY A 1 18 ? -16.981 -1.061 -8.971 1.00 0.31 1459 GLY A N 3
ATOM 2769 C CA . GLY A 1 18 ? -17.479 0.275 -9.245 1.00 62.54 1459 GLY A CA 3
ATOM 2770 C C . GLY A 1 18 ? -17.969 0.979 -7.996 1.00 20.22 1459 GLY A C 3
ATOM 2771 O O . GLY A 1 18 ? -18.784 1.897 -8.072 1.00 10.23 1459 GLY A O 3
ATOM 2775 N N . GLY A 1 19 ? -17.472 0.546 -6.841 1.00 0.32 1460 GLY A N 3
ATOM 2776 C CA . GLY A 1 19 ? -17.877 1.152 -5.586 1.00 34.43 1460 GLY A CA 3
ATOM 2777 C C . GLY A 1 19 ? -18.806 0.260 -4.785 1.00 63.02 1460 GLY A C 3
ATOM 2778 O O . GLY A 1 19 ? -19.330 -0.727 -5.303 1.00 5.30 1460 GLY A O 3
ATOM 2782 N N . TYR A 1 20 ? -19.009 0.606 -3.519 1.00 20.31 1461 TYR A N 3
ATOM 2783 C CA . TYR A 1 20 ? -19.877 -0.173 -2.644 1.00 33.01 1461 TYR A CA 3
ATOM 2784 C C . TYR A 1 20 ? -21.334 -0.062 -3.083 1.00 71.32 1461 TYR A C 3
ATOM 2785 O O . TYR A 1 20 ? -21.630 0.419 -4.177 1.00 51.23 1461 TYR A O 3
ATOM 2803 N N . HIS A 1 21 ? -22.241 -0.511 -2.221 1.00 70.33 1462 HIS A N 3
ATOM 2804 C CA . HIS A 1 21 ? -23.668 -0.462 -2.518 1.00 72.24 1462 HIS A CA 3
ATOM 2805 C C . HIS A 1 21 ? -24.066 0.913 -3.047 1.00 32.35 1462 HIS A C 3
ATOM 2806 O O . HIS A 1 21 ? -24.479 1.050 -4.198 1.00 43.41 1462 HIS A O 3
ATOM 2820 N N . SER A 1 22 ? -23.940 1.927 -2.197 1.00 34.13 1463 SER A N 3
ATOM 2821 C CA . SER A 1 22 ? -24.291 3.290 -2.576 1.00 52.45 1463 SER A CA 3
ATOM 2822 C C . SER A 1 22 ? -23.039 4.115 -2.860 1.00 70.52 1463 SER A C 3
ATOM 2823 O O . SER A 1 22 ? -23.075 5.072 -3.633 1.00 70.12 1463 SER A O 3
ATOM 2831 N N . TRP A 1 23 ? -21.934 3.735 -2.229 1.00 43.24 1464 TRP A N 3
ATOM 2832 C CA . TRP A 1 23 ? -20.669 4.439 -2.413 1.00 73.33 1464 TRP A CA 3
ATOM 2833 C C . TRP A 1 23 ? -20.159 4.277 -3.841 1.00 12.30 1464 TRP A C 3
ATOM 2834 O O . TRP A 1 23 ? -20.289 3.209 -4.440 1.00 3.11 1464 TRP A O 3
ATOM 2855 N N . HIS A 1 24 ? -19.578 5.344 -4.382 1.00 35.14 1465 HIS A N 3
ATOM 2856 C CA . HIS A 1 24 ? -19.048 5.319 -5.740 1.00 3.30 1465 HIS A CA 3
ATOM 2857 C C . HIS A 1 24 ? -17.532 5.141 -5.728 1.00 55.31 1465 HIS A C 3
ATOM 2858 O O . HIS A 1 24 ? -16.847 5.624 -4.825 1.00 53.14 1465 HIS A O 3
ATOM 2872 N N . LEU A 1 25 ? -17.016 4.445 -6.735 1.00 4.34 1466 LEU A N 3
ATOM 2873 C CA . LEU A 1 25 ? -15.581 4.203 -6.840 1.00 21.32 1466 LEU A CA 3
ATOM 2874 C C . LEU A 1 25 ? -14.847 5.462 -7.291 1.00 74.32 1466 LEU A C 3
ATOM 2875 O O . LEU A 1 25 ? -15.128 6.008 -8.358 1.00 73.32 1466 LEU A O 3
ATOM 2891 N N . VAL A 1 26 ? -13.904 5.917 -6.472 1.00 72.43 1467 VAL A N 3
ATOM 2892 C CA . VAL A 1 26 ? -13.127 7.109 -6.789 1.00 15.24 1467 VAL A CA 3
ATOM 2893 C C . VAL A 1 26 ? -11.652 6.906 -6.463 1.00 40.30 1467 VAL A C 3
ATOM 2894 O O . VAL A 1 26 ? -11.230 5.807 -6.104 1.00 73.12 1467 VAL A O 3
ATOM 2907 N N . SER A 1 27 ? -10.871 7.975 -6.590 1.00 72.52 1468 SER A N 3
ATOM 2908 C CA . SER A 1 27 ? -9.441 7.913 -6.313 1.00 0.43 1468 SER A CA 3
ATOM 2909 C C . SER A 1 27 ? -8.767 9.243 -6.637 1.00 14.41 1468 SER A C 3
ATOM 2910 O O . SER A 1 27 ? -7.915 9.321 -7.520 1.00 43.22 1468 SER A O 3
ATOM 2918 N N . GLY A 1 28 ? -9.158 10.289 -5.914 1.00 43.12 1469 GLY A N 3
ATOM 2919 C CA . GLY A 1 28 ? -8.582 11.602 -6.139 1.00 15.31 1469 GLY A CA 3
ATOM 2920 C C . GLY A 1 28 ? -7.433 11.901 -5.197 1.00 60.20 1469 GLY A C 3
ATOM 2921 O O . GLY A 1 28 ? -6.667 12.838 -5.419 1.00 42.43 1469 GLY A O 3
ATOM 2925 N N . ASP A 1 29 ? -7.313 11.103 -4.142 1.00 1.14 1470 ASP A N 3
ATOM 2926 C CA . ASP A 1 29 ? -6.249 11.287 -3.161 1.00 63.25 1470 ASP A CA 3
ATOM 2927 C C . ASP A 1 29 ? -6.387 12.631 -2.455 1.00 13.55 1470 ASP A C 3
ATOM 2928 O O . ASP A 1 29 ? -6.124 13.683 -3.040 1.00 20.22 1470 ASP A O 3
ATOM 2937 N N . LEU A 1 30 ? -6.803 12.591 -1.194 1.00 31.15 1471 LEU A N 3
ATOM 2938 C CA . LEU A 1 30 ? -6.978 13.806 -0.406 1.00 40.40 1471 LEU A CA 3
ATOM 2939 C C . LEU A 1 30 ? -5.972 13.863 0.739 1.00 62.01 1471 LEU A C 3
ATOM 2940 O O . LEU A 1 30 ? -5.786 12.885 1.464 1.00 51.02 1471 LEU A O 3
ATOM 2956 N N . ILE A 1 31 ? -5.327 15.014 0.897 1.00 60.04 1472 ILE A N 3
ATOM 2957 C CA . ILE A 1 31 ? -4.342 15.199 1.956 1.00 75.45 1472 ILE A CA 3
ATOM 2958 C C . ILE A 1 31 ? -4.871 16.129 3.042 1.00 74.12 1472 ILE A C 3
ATOM 2959 O O . ILE A 1 31 ? -5.341 17.230 2.756 1.00 13.44 1472 ILE A O 3
ATOM 2975 N N . VAL A 1 32 ? -4.790 15.679 4.290 1.00 72.20 1473 VAL A N 3
ATOM 2976 C CA . VAL A 1 32 ? -5.258 16.472 5.421 1.00 70.34 1473 VAL A CA 3
ATOM 2977 C C . VAL A 1 32 ? -4.451 16.166 6.677 1.00 1.44 1473 VAL A C 3
ATOM 2978 O O . VAL A 1 32 ? -4.160 15.008 6.976 1.00 33.13 1473 VAL A O 3
ATOM 2991 N N . LYS A 1 33 ? -4.091 17.214 7.412 1.00 72.33 1474 LYS A N 3
ATOM 2992 C CA . LYS A 1 33 ? -3.318 17.059 8.639 1.00 55.55 1474 LYS A CA 3
ATOM 2993 C C . LYS A 1 33 ? -1.944 16.466 8.345 1.00 34.10 1474 LYS A C 3
ATOM 2994 O O . LYS A 1 33 ? -1.350 15.803 9.195 1.00 5.32 1474 LYS A O 3
ATOM 3013 N N . ASP A 1 34 ? -1.446 16.709 7.138 1.00 24.10 1475 ASP A N 3
ATOM 3014 C CA . ASP A 1 34 ? -0.140 16.200 6.734 1.00 50.44 1475 ASP A CA 3
ATOM 3015 C C . ASP A 1 34 ? -0.160 14.679 6.622 1.00 51.20 1475 ASP A C 3
ATOM 3016 O O . ASP A 1 34 ? 0.883 14.028 6.678 1.00 44.32 1475 ASP A O 3
ATOM 3025 N N . VAL A 1 35 ? -1.355 14.118 6.465 1.00 41.01 1476 VAL A N 3
ATOM 3026 C CA . VAL A 1 35 ? -1.511 12.673 6.346 1.00 53.45 1476 VAL A CA 3
ATOM 3027 C C . VAL A 1 35 ? -2.201 12.302 5.038 1.00 61.53 1476 VAL A C 3
ATOM 3028 O O . VAL A 1 35 ? -3.408 12.061 5.007 1.00 14.04 1476 VAL A O 3
ATOM 3041 N N . CYS A 1 36 ? -1.427 12.256 3.959 1.00 24.34 1477 CYS A N 3
ATOM 3042 C CA . CYS A 1 36 ? -1.963 11.913 2.647 1.00 41.00 1477 CYS A CA 3
ATOM 3043 C C . CYS A 1 36 ? -2.884 10.700 2.736 1.00 43.44 1477 CYS A C 3
ATOM 3044 O O . CYS A 1 36 ? -2.436 9.587 3.009 1.00 64.40 1477 CYS A O 3
ATOM 3052 N N . TYR A 1 37 ? -4.172 10.925 2.504 1.00 33.34 1478 TYR A N 3
ATOM 3053 C CA . TYR A 1 37 ? -5.157 9.851 2.562 1.00 13.22 1478 TYR A CA 3
ATOM 3054 C C . TYR A 1 37 ? -5.449 9.304 1.168 1.00 23.54 1478 TYR A C 3
ATOM 3055 O O . TYR A 1 37 ? -5.008 9.862 0.164 1.00 41.13 1478 TYR A O 3
ATOM 3073 N N . LYS A 1 38 ? -6.196 8.206 1.116 1.00 63.15 1479 LYS A N 3
ATOM 3074 C CA . LYS A 1 38 ? -6.550 7.581 -0.153 1.00 44.15 1479 LYS A CA 3
ATOM 3075 C C . LYS A 1 38 ? -8.061 7.584 -0.358 1.00 72.43 1479 LYS A C 3
ATOM 3076 O O . LYS A 1 38 ? -8.794 6.882 0.339 1.00 1.14 1479 LYS A O 3
ATOM 3095 N N . LYS A 1 39 ? -8.522 8.376 -1.320 1.00 61.34 1480 LYS A N 3
ATOM 3096 C CA . LYS A 1 39 ? -9.946 8.468 -1.620 1.00 20.12 1480 LYS A CA 3
ATOM 3097 C C . LYS A 1 39 ? -10.434 7.211 -2.333 1.00 15.10 1480 LYS A C 3
ATOM 3098 O O . LYS A 1 39 ? -10.733 7.239 -3.528 1.00 5.12 1480 LYS A O 3
ATOM 3117 N N . LEU A 1 40 ? -10.516 6.111 -1.593 1.00 63.44 1481 LEU A N 3
ATOM 3118 C CA . LEU A 1 40 ? -10.970 4.843 -2.155 1.00 12.21 1481 LEU A CA 3
ATOM 3119 C C . LEU A 1 40 ? -12.398 4.961 -2.680 1.00 24.23 1481 LEU A C 3
ATOM 3120 O O . LEU A 1 40 ? -12.683 4.593 -3.820 1.00 54.42 1481 LEU A O 3
ATOM 3136 N N . LEU A 1 41 ? -13.290 5.477 -1.842 1.00 23.13 1482 LEU A N 3
ATOM 3137 C CA . LEU A 1 41 ? -14.688 5.646 -2.222 1.00 31.34 1482 LEU A CA 3
ATOM 3138 C C . LEU A 1 41 ? -15.170 7.060 -1.912 1.00 24.51 1482 LEU A C 3
ATOM 3139 O O . LEU A 1 41 ? -14.616 7.740 -1.048 1.00 3.12 1482 LEU A O 3
ATOM 3155 N N . HIS A 1 42 ? -16.206 7.495 -2.621 1.00 60.04 1483 HIS A N 3
ATOM 3156 C CA . HIS A 1 42 ? -16.765 8.827 -2.420 1.00 44.31 1483 HIS A CA 3
ATOM 3157 C C . HIS A 1 42 ? -18.180 8.914 -2.983 1.00 61.32 1483 HIS A C 3
ATOM 3158 O O . HIS A 1 42 ? -18.396 8.713 -4.178 1.00 42.34 1483 HIS A O 3
ATOM 3172 N N . TRP A 1 43 ? -19.139 9.212 -2.115 1.00 14.12 1484 TRP A N 3
ATOM 3173 C CA . TRP A 1 43 ? -20.534 9.324 -2.526 1.00 73.10 1484 TRP A CA 3
ATOM 3174 C C . TRP A 1 43 ? -21.206 10.516 -1.853 1.00 34.51 1484 TRP A C 3
ATOM 3175 O O . TRP A 1 43 ? -20.827 10.914 -0.752 1.00 24.43 1484 TRP A O 3
ATOM 3196 N N . SER A 1 44 ? -22.207 11.081 -2.521 1.00 64.22 1485 SER A N 3
ATOM 3197 C CA . SER A 1 44 ? -22.929 12.230 -1.988 1.00 71.13 1485 SER A CA 3
ATOM 3198 C C . SER A 1 44 ? -23.250 12.032 -0.510 1.00 74.31 1485 SER A C 3
ATOM 3199 O O . SER A 1 44 ? -24.141 11.261 -0.155 1.00 20.13 1485 SER A O 3
ATOM 3207 N N . GLY A 1 45 ? -22.517 12.734 0.348 1.00 11.40 1486 GLY A N 3
ATOM 3208 C CA . GLY A 1 45 ? -22.738 12.622 1.778 1.00 41.40 1486 GLY A CA 3
ATOM 3209 C C . GLY A 1 45 ? -21.443 12.502 2.557 1.00 51.40 1486 GLY A C 3
ATOM 3210 O O . GLY A 1 45 ? -21.187 13.286 3.471 1.00 41.14 1486 GLY A O 3
ATOM 3214 N N . GLN A 1 46 ? -20.626 11.518 2.196 1.00 33.01 1487 GLN A N 3
ATOM 3215 C CA . GLN A 1 46 ? -19.352 11.297 2.870 1.00 13.41 1487 GLN A CA 3
ATOM 3216 C C . GLN A 1 46 ? -18.290 10.822 1.884 1.00 31.14 1487 GLN A C 3
ATOM 3217 O O . GLN A 1 46 ? -18.539 10.733 0.681 1.00 22.35 1487 GLN A O 3
ATOM 3231 N N . THR A 1 47 ? -17.104 10.517 2.401 1.00 3.54 1488 THR A N 3
ATOM 3232 C CA . THR A 1 47 ? -16.003 10.053 1.567 1.00 61.40 1488 THR A CA 3
ATOM 3233 C C . THR A 1 47 ? -15.093 9.102 2.337 1.00 42.42 1488 THR A C 3
ATOM 3234 O O . THR A 1 47 ? -14.676 9.399 3.457 1.00 33.51 1488 THR A O 3
ATOM 3245 N N . ILE A 1 48 ? -14.787 7.961 1.729 1.00 13.01 1489 ILE A N 3
ATOM 3246 C CA . ILE A 1 48 ? -13.924 6.969 2.358 1.00 74.43 1489 ILE A CA 3
ATOM 3247 C C . ILE A 1 48 ? -12.454 7.270 2.089 1.00 21.41 1489 ILE A C 3
ATOM 3248 O O . ILE A 1 48 ? -11.952 7.033 0.989 1.00 11.25 1489 ILE A O 3
ATOM 3264 N N . CYS A 1 49 ? -11.768 7.791 3.101 1.00 72.55 1490 CYS A N 3
ATOM 3265 C CA . CYS A 1 49 ? -10.354 8.123 2.974 1.00 4.23 1490 CYS A CA 3
ATOM 3266 C C . CYS A 1 49 ? -9.524 7.374 4.012 1.00 71.53 1490 CYS A C 3
ATOM 3267 O O . CYS A 1 49 ? -9.495 7.746 5.185 1.00 31.41 1490 CYS A O 3
ATOM 3275 N N . TYR A 1 50 ? -8.853 6.315 3.572 1.00 44.32 1491 TYR A N 3
ATOM 3276 C CA . TYR A 1 50 ? -8.026 5.510 4.463 1.00 3.20 1491 TYR A CA 3
ATOM 3277 C C . TYR A 1 50 ? -6.561 5.926 4.371 1.00 2.30 1491 TYR A C 3
ATOM 3278 O O . TYR A 1 50 ? -6.054 6.218 3.288 1.00 3.15 1491 TYR A O 3
ATOM 3296 N N . ALA A 1 51 ? -5.886 5.950 5.516 1.00 53.21 1492 ALA A N 3
ATOM 3297 C CA . ALA A 1 51 ? -4.479 6.327 5.566 1.00 52.31 1492 ALA A CA 3
ATOM 3298 C C . ALA A 1 51 ? -3.578 5.103 5.450 1.00 32.55 1492 ALA A C 3
ATOM 3299 O O . ALA A 1 51 ? -4.027 4.024 5.062 1.00 52.24 1492 ALA A O 3
ATOM 3306 N N . ASP A 1 52 ? -2.306 5.276 5.790 1.00 44.12 1493 ASP A N 3
ATOM 3307 C CA . ASP A 1 52 ? -1.341 4.184 5.724 1.00 11.35 1493 ASP A CA 3
ATOM 3308 C C . ASP A 1 52 ? -1.895 2.929 6.392 1.00 50.24 1493 ASP A C 3
ATOM 3309 O O . ASP A 1 52 ? -1.825 1.835 5.833 1.00 13.40 1493 ASP A O 3
ATOM 3318 N N . ASN A 1 53 ? -2.444 3.096 7.590 1.00 32.34 1494 ASN A N 3
ATOM 3319 C CA . ASN A 1 53 ? -3.009 1.976 8.335 1.00 63.23 1494 ASN A CA 3
ATOM 3320 C C . ASN A 1 53 ? -4.210 2.423 9.162 1.00 72.21 1494 ASN A C 3
ATOM 3321 O O . ASN A 1 53 ? -4.357 2.039 10.323 1.00 43.04 1494 ASN A O 3
ATOM 3332 N N . LYS A 1 54 ? -5.069 3.236 8.556 1.00 2.24 1495 LYS A N 3
ATOM 3333 C CA . LYS A 1 54 ? -6.259 3.735 9.234 1.00 33.05 1495 LYS A CA 3
ATOM 3334 C C . LYS A 1 54 ? -7.376 4.019 8.235 1.00 41.11 1495 LYS A C 3
ATOM 3335 O O . LYS A 1 54 ? -7.141 4.083 7.028 1.00 2.41 1495 LYS A O 3
ATOM 3354 N N . PHE A 1 55 ? -8.591 4.190 8.745 1.00 71.21 1496 PHE A N 3
ATOM 3355 C CA . PHE A 1 55 ? -9.744 4.468 7.897 1.00 72.25 1496 PHE A CA 3
ATOM 3356 C C . PHE A 1 55 ? -10.548 5.645 8.440 1.00 34.04 1496 PHE A C 3
ATOM 3357 O O . PHE A 1 55 ? -10.850 5.707 9.633 1.00 70.15 1496 PHE A O 3
ATOM 3374 N N . TYR A 1 56 ? -10.892 6.577 7.558 1.00 23.23 1497 TYR A N 3
ATOM 3375 C CA . TYR A 1 56 ? -11.658 7.754 7.949 1.00 31.02 1497 TYR A CA 3
ATOM 3376 C C . TYR A 1 56 ? -12.755 8.053 6.932 1.00 61.44 1497 TYR A C 3
ATOM 3377 O O . TYR A 1 56 ? -12.527 8.004 5.723 1.00 44.12 1497 TYR A O 3
ATOM 3395 N N . VAL A 1 57 ? -13.947 8.363 7.430 1.00 34.44 1498 VAL A N 3
ATOM 3396 C CA . VAL A 1 57 ? -15.081 8.671 6.567 1.00 43.34 1498 VAL A CA 3
ATOM 3397 C C . VAL A 1 57 ? -15.487 10.135 6.695 1.00 11.02 1498 VAL A C 3
ATOM 3398 O O . VAL A 1 57 ? -16.378 10.477 7.473 1.00 41.31 1498 VAL A O 3
ATOM 3411 N N . VAL A 1 58 ? -14.828 10.996 5.926 1.00 0.35 1499 VAL A N 3
ATOM 3412 C CA . VAL A 1 58 ? -15.121 12.424 5.953 1.00 54.22 1499 VAL A CA 3
ATOM 3413 C C . VAL A 1 58 ? -16.591 12.689 5.645 1.00 42.12 1499 VAL A C 3
ATOM 3414 O O . VAL A 1 58 ? -17.190 12.023 4.800 1.00 21.35 1499 VAL A O 3
ATOM 3427 N N . LYS A 1 59 ? -17.167 13.667 6.335 1.00 51.41 1500 LYS A N 3
ATOM 3428 C CA . LYS A 1 59 ? -18.567 14.023 6.135 1.00 1.42 1500 LYS A CA 3
ATOM 3429 C C . LYS A 1 59 ? -18.693 15.418 5.529 1.00 24.52 1500 LYS A C 3
ATOM 3430 O O . LYS A 1 59 ? -17.748 15.932 4.932 1.00 11.34 1500 LYS A O 3
ATOM 3449 N N . ASN A 1 60 ? -19.865 16.023 5.688 1.00 1.41 1501 ASN A N 3
ATOM 3450 C CA . ASN A 1 60 ? -20.113 17.359 5.157 1.00 72.20 1501 ASN A CA 3
ATOM 3451 C C . ASN A 1 60 ? -18.973 18.307 5.514 1.00 4.01 1501 ASN A C 3
ATOM 3452 O O . ASN A 1 60 ? -18.670 19.239 4.769 1.00 61.13 1501 ASN A O 3
ATOM 3463 N N . ASP A 1 61 ? -18.343 18.062 6.658 1.00 14.12 1502 ASP A N 3
ATOM 3464 C CA . ASP A 1 61 ? -17.235 18.893 7.114 1.00 22.30 1502 ASP A CA 3
ATOM 3465 C C . ASP A 1 61 ? -16.701 18.398 8.455 1.00 43.03 1502 ASP A C 3
ATOM 3466 O O . ASP A 1 61 ? -16.276 19.190 9.296 1.00 44.01 1502 ASP A O 3
ATOM 3475 N N . VAL A 1 62 ? -16.727 17.083 8.648 1.00 44.05 1503 VAL A N 3
ATOM 3476 C CA . VAL A 1 62 ? -16.245 16.482 9.886 1.00 53.33 1503 VAL A CA 3
ATOM 3477 C C . VAL A 1 62 ? -15.611 15.121 9.626 1.00 62.34 1503 VAL A C 3
ATOM 3478 O O . VAL A 1 62 ? -15.924 14.457 8.637 1.00 4.44 1503 VAL A O 3
ATOM 3491 N N . ALA A 1 63 ? -14.718 14.710 10.520 1.00 64.32 1504 ALA A N 3
ATOM 3492 C CA . ALA A 1 63 ? -14.040 13.426 10.388 1.00 34.45 1504 ALA A CA 3
ATOM 3493 C C . ALA A 1 63 ? -14.725 12.355 11.232 1.00 42.31 1504 ALA A C 3
ATOM 3494 O O . ALA A 1 63 ? -15.588 12.658 12.057 1.00 52.14 1504 ALA A O 3
ATOM 3501 N N . LEU A 1 64 ? -14.335 11.103 11.020 1.00 10.12 1505 LEU A N 3
ATOM 3502 C CA . LEU A 1 64 ? -14.912 9.987 11.761 1.00 22.41 1505 LEU A CA 3
ATOM 3503 C C . LEU A 1 64 ? -13.992 8.770 11.716 1.00 14.41 1505 LEU A C 3
ATOM 3504 O O . LEU A 1 64 ? -14.168 7.858 10.908 1.00 14.03 1505 LEU A O 3
ATOM 3520 N N . PRO A 1 65 ? -12.988 8.754 12.605 1.00 34.14 1506 PRO A N 3
ATOM 3521 C CA . PRO A 1 65 ? -12.023 7.654 12.689 1.00 31.02 1506 PRO A CA 3
ATOM 3522 C C . PRO A 1 65 ? -12.650 6.372 13.226 1.00 32.03 1506 PRO A C 3
ATOM 3523 O O . PRO A 1 65 ? -13.200 6.352 14.328 1.00 40.13 1506 PRO A O 3
ATOM 3534 N N . PHE A 1 66 ? -12.564 5.303 12.442 1.00 62.22 1507 PHE A N 3
ATOM 3535 C CA . PHE A 1 66 ? -13.123 4.016 12.839 1.00 54.11 1507 PHE A CA 3
ATOM 3536 C C . PHE A 1 66 ? -12.357 3.432 14.022 1.00 73.50 1507 PHE A C 3
ATOM 3537 O O . PHE A 1 66 ? -11.413 4.040 14.526 1.00 54.12 1507 PHE A O 3
ATOM 3554 N N . SER A 1 67 ? -12.771 2.247 14.461 1.00 54.15 1508 SER A N 3
ATOM 3555 C CA . SER A 1 67 ? -12.128 1.581 15.587 1.00 1.30 1508 SER A CA 3
ATOM 3556 C C . SER A 1 67 ? -11.601 0.209 15.178 1.00 1.22 1508 SER A C 3
ATOM 3557 O O . SER A 1 67 ? -10.483 -0.169 15.530 1.00 52.21 1508 SER A O 3
ATOM 3565 N N . ASP A 1 68 ? -12.414 -0.532 14.434 1.00 41.24 1509 ASP A N 3
ATOM 3566 C CA . ASP A 1 68 ? -12.031 -1.862 13.975 1.00 62.10 1509 ASP A CA 3
ATOM 3567 C C . ASP A 1 68 ? -12.665 -2.174 12.623 1.00 23.30 1509 ASP A C 3
ATOM 3568 O O . ASP A 1 68 ? -13.540 -1.447 12.153 1.00 53.40 1509 ASP A O 3
ATOM 3577 N N . LEU A 1 69 ? -12.216 -3.260 12.002 1.00 54.42 1510 LEU A N 3
ATOM 3578 C CA . LEU A 1 69 ? -12.739 -3.668 10.702 1.00 22.25 1510 LEU A CA 3
ATOM 3579 C C . LEU A 1 69 ? -14.263 -3.722 10.721 1.00 31.51 1510 LEU A C 3
ATOM 3580 O O . LEU A 1 69 ? -14.922 -3.232 9.805 1.00 2.40 1510 LEU A O 3
ATOM 3596 N N . GLU A 1 70 ? -14.816 -4.321 11.772 1.00 51.44 1511 GLU A N 3
ATOM 3597 C CA . GLU A 1 70 ? -16.263 -4.437 11.909 1.00 31.03 1511 GLU A CA 3
ATOM 3598 C C . GLU A 1 70 ? -16.932 -3.069 11.803 1.00 65.43 1511 GLU A C 3
ATOM 3599 O O . GLU A 1 70 ? -18.096 -2.964 11.419 1.00 61.22 1511 GLU A O 3
ATOM 3611 N N . ALA A 1 71 ? -16.186 -2.024 12.146 1.00 23.42 1512 ALA A N 3
ATOM 3612 C CA . ALA A 1 71 ? -16.704 -0.663 12.088 1.00 74.51 1512 ALA A CA 3
ATOM 3613 C C . ALA A 1 71 ? -16.715 -0.141 10.655 1.00 2.25 1512 ALA A C 3
ATOM 3614 O O . ALA A 1 71 ? -17.654 0.538 10.239 1.00 13.23 1512 ALA A O 3
ATOM 3621 N N . CYS A 1 72 ? -15.665 -0.460 9.907 1.00 74.45 1513 CYS A N 3
ATOM 3622 C CA . CYS A 1 72 ? -15.553 -0.021 8.520 1.00 33.31 1513 CYS A CA 3
ATOM 3623 C C . CYS A 1 72 ? -16.547 -0.764 7.633 1.00 41.14 1513 CYS A C 3
ATOM 3624 O O . CYS A 1 72 ? -17.159 -0.175 6.742 1.00 52.14 1513 CYS A O 3
ATOM 3632 N N . ARG A 1 73 ? -16.700 -2.060 7.881 1.00 34.33 1514 ARG A N 3
ATOM 3633 C CA . ARG A 1 73 ? -17.617 -2.884 7.103 1.00 73.32 1514 ARG A CA 3
ATOM 3634 C C . ARG A 1 73 ? -19.066 -2.485 7.369 1.00 61.34 1514 ARG A C 3
ATOM 3635 O O . ARG A 1 73 ? -19.922 -2.597 6.492 1.00 62.44 1514 ARG A O 3
ATOM 3656 N N . ALA A 1 74 ? -19.333 -2.020 8.585 1.00 45.15 1515 ALA A N 3
ATOM 3657 C CA . ALA A 1 74 ? -20.676 -1.603 8.965 1.00 14.03 1515 ALA A CA 3
ATOM 3658 C C . ALA A 1 74 ? -20.913 -0.135 8.625 1.00 60.50 1515 ALA A C 3
ATOM 3659 O O . ALA A 1 74 ? -21.981 0.412 8.902 1.00 25.23 1515 ALA A O 3
ATOM 3666 N N . TYR A 1 75 ? -19.911 0.496 8.024 1.00 52.42 1516 TYR A N 3
ATOM 3667 C CA . TYR A 1 75 ? -20.009 1.902 7.649 1.00 75.04 1516 TYR A CA 3
ATOM 3668 C C . TYR A 1 75 ? -20.449 2.048 6.195 1.00 12.41 1516 TYR A C 3
ATOM 3669 O O . TYR A 1 75 ? -21.017 3.070 5.806 1.00 73.44 1516 TYR A O 3
ATOM 3687 N N . LEU A 1 76 ? -20.183 1.020 5.397 1.00 10.31 1517 LEU A N 3
ATOM 3688 C CA . LEU A 1 76 ? -20.551 1.032 3.986 1.00 52.14 1517 LEU A CA 3
ATOM 3689 C C . LEU A 1 76 ? -21.846 0.260 3.754 1.00 14.42 1517 LEU A C 3
ATOM 3690 O O . LEU A 1 76 ? -22.382 0.242 2.645 1.00 21.13 1517 LEU A O 3
ATOM 3706 N N . THR A 1 77 ? -22.347 -0.375 4.809 1.00 14.01 1518 THR A N 3
ATOM 3707 C CA . THR A 1 77 ? -23.580 -1.147 4.722 1.00 72.33 1518 THR A CA 3
ATOM 3708 C C . THR A 1 77 ? -24.665 -0.554 5.613 1.00 11.21 1518 THR A C 3
ATOM 3709 O O . THR A 1 77 ? -25.775 -1.080 5.690 1.00 54.34 1518 THR A O 3
ATOM 3720 N N . SER A 1 78 ? -24.337 0.545 6.285 1.00 21.12 1519 SER A N 3
ATOM 3721 C CA . SER A 1 78 ? -25.283 1.209 7.174 1.00 33.42 1519 SER A CA 3
ATOM 3722 C C . SER A 1 78 ? -25.585 2.623 6.688 1.00 2.13 1519 SER A C 3
ATOM 3723 O O . SER A 1 78 ? -26.669 3.156 6.928 1.00 64.42 1519 SER A O 3
ATOM 3731 N N . ARG A 1 79 ? -24.618 3.226 6.004 1.00 24.35 1520 ARG A N 3
ATOM 3732 C CA . ARG A 1 79 ? -24.778 4.579 5.486 1.00 62.35 1520 ARG A CA 3
ATOM 3733 C C . ARG A 1 79 ? -26.039 4.689 4.634 1.00 34.34 1520 ARG A C 3
ATOM 3734 O O . ARG A 1 79 ? -26.899 5.532 4.887 1.00 1.41 1520 ARG A O 3
ATOM 3755 N N . ALA A 1 80 ? -26.143 3.831 3.625 1.00 64.42 1521 ALA A N 3
ATOM 3756 C CA . ALA A 1 80 ? -27.299 3.830 2.738 1.00 51.44 1521 ALA A CA 3
ATOM 3757 C C . ALA A 1 80 ? -27.749 2.408 2.422 1.00 21.14 1521 ALA A C 3
ATOM 3758 O O . ALA A 1 80 ? -26.941 1.480 2.408 1.00 4.11 1521 ALA A O 3
ATOM 3765 N N . ALA A 1 81 ? -29.044 2.244 2.171 1.00 65.41 1522 ALA A N 3
ATOM 3766 C CA . ALA A 1 81 ? -29.600 0.934 1.855 1.00 52.12 1522 ALA A CA 3
ATOM 3767 C C . ALA A 1 81 ? -29.450 0.618 0.371 1.00 73.43 1522 ALA A C 3
ATOM 3768 O O . ALA A 1 81 ? -29.487 -0.546 -0.033 1.00 2.45 1522 ALA A O 3
ATOM 3775 N N . SER A 1 1 ? 3.089 -1.590 -0.378 1.00 73.12 -3 SER A N 4
ATOM 3776 C CA . SER A 1 1 ? 3.259 -1.571 -1.826 1.00 52.13 -3 SER A CA 4
ATOM 3777 C C . SER A 1 1 ? 2.826 -2.898 -2.442 1.00 30.02 -3 SER A C 4
ATOM 3778 O O . SER A 1 1 ? 2.427 -2.955 -3.605 1.00 72.24 -3 SER A O 4
ATOM 3786 N N . HIS A 1 2 ? 2.908 -3.964 -1.652 1.00 61.21 -2 HIS A N 4
ATOM 3787 C CA . HIS A 1 2 ? 2.524 -5.292 -2.118 1.00 65.11 -2 HIS A CA 4
ATOM 3788 C C . HIS A 1 2 ? 1.327 -5.818 -1.333 1.00 74.32 -2 HIS A C 4
ATOM 3789 O O . HIS A 1 2 ? 0.363 -6.317 -1.914 1.00 21.44 -2 HIS A O 4
ATOM 3803 N N . MET A 1 3 ? 1.395 -5.703 -0.011 1.00 21.41 -1 MET A N 4
ATOM 3804 C CA . MET A 1 3 ? 0.316 -6.167 0.853 1.00 74.31 -1 MET A CA 4
ATOM 3805 C C . MET A 1 3 ? -0.565 -5.003 1.296 1.00 44.00 -1 MET A C 4
ATOM 3806 O O . MET A 1 3 ? -0.082 -4.042 1.895 1.00 71.14 -1 MET A O 4
ATOM 3820 N N . GLN A 1 4 ? -1.856 -5.096 0.997 1.00 34.54 1445 GLN A N 4
ATOM 3821 C CA . GLN A 1 4 ? -2.803 -4.050 1.365 1.00 45.42 1445 GLN A CA 4
ATOM 3822 C C . GLN A 1 4 ? -3.371 -4.294 2.759 1.00 64.01 1445 GLN A C 4
ATOM 3823 O O . GLN A 1 4 ? -3.338 -5.415 3.267 1.00 73.51 1445 GLN A O 4
ATOM 3837 N N . THR A 1 5 ? -3.891 -3.237 3.374 1.00 10.34 1446 THR A N 4
ATOM 3838 C CA . THR A 1 5 ? -4.465 -3.336 4.710 1.00 2.24 1446 THR A CA 4
ATOM 3839 C C . THR A 1 5 ? -5.760 -4.140 4.694 1.00 0.43 1446 THR A C 4
ATOM 3840 O O . THR A 1 5 ? -6.408 -4.297 3.660 1.00 54.14 1446 THR A O 4
ATOM 3851 N N . PRO A 1 6 ? -6.148 -4.661 5.868 1.00 54.05 1447 PRO A N 4
ATOM 3852 C CA . PRO A 1 6 ? -7.371 -5.457 6.014 1.00 2.42 1447 PRO A CA 4
ATOM 3853 C C . PRO A 1 6 ? -8.633 -4.615 5.859 1.00 4.41 1447 PRO A C 4
ATOM 3854 O O . PRO A 1 6 ? -9.660 -5.101 5.387 1.00 45.01 1447 PRO A O 4
ATOM 3865 N N . GLU A 1 7 ? -8.547 -3.350 6.259 1.00 15.33 1448 GLU A N 4
ATOM 3866 C CA . GLU A 1 7 ? -9.684 -2.441 6.164 1.00 1.02 1448 GLU A CA 4
ATOM 3867 C C . GLU A 1 7 ? -10.163 -2.318 4.721 1.00 73.44 1448 GLU A C 4
ATOM 3868 O O . GLU A 1 7 ? -11.316 -2.621 4.409 1.00 43.54 1448 GLU A O 4
ATOM 3880 N N . THR A 1 8 ? -9.270 -1.872 3.843 1.00 74.04 1449 THR A N 4
ATOM 3881 C CA . THR A 1 8 ? -9.601 -1.707 2.433 1.00 71.22 1449 THR A CA 4
ATOM 3882 C C . THR A 1 8 ? -9.631 -3.051 1.714 1.00 24.32 1449 THR A C 4
ATOM 3883 O O . THR A 1 8 ? -9.965 -3.127 0.532 1.00 4.52 1449 THR A O 4
ATOM 3894 N N . ALA A 1 9 ? -9.280 -4.111 2.436 1.00 43.32 1450 ALA A N 4
ATOM 3895 C CA . ALA A 1 9 ? -9.269 -5.453 1.867 1.00 2.31 1450 ALA A CA 4
ATOM 3896 C C . ALA A 1 9 ? -10.661 -5.861 1.396 1.00 4.31 1450 ALA A C 4
ATOM 3897 O O . ALA A 1 9 ? -10.881 -6.096 0.208 1.00 64.12 1450 ALA A O 4
ATOM 3904 N N . PHE A 1 10 ? -11.597 -5.943 2.335 1.00 34.31 1451 PHE A N 4
ATOM 3905 C CA . PHE A 1 10 ? -12.968 -6.325 2.016 1.00 52.21 1451 PHE A CA 4
ATOM 3906 C C . PHE A 1 10 ? -13.614 -5.303 1.084 1.00 31.43 1451 PHE A C 4
ATOM 3907 O O . PHE A 1 10 ? -14.512 -5.635 0.309 1.00 25.12 1451 PHE A O 4
ATOM 3924 N N . ILE A 1 11 ? -13.151 -4.061 1.167 1.00 54.41 1452 ILE A N 4
ATOM 3925 C CA . ILE A 1 11 ? -13.683 -2.991 0.332 1.00 51.14 1452 ILE A CA 4
ATOM 3926 C C . ILE A 1 11 ? -13.260 -3.167 -1.123 1.00 4.03 1452 ILE A C 4
ATOM 3927 O O . ILE A 1 11 ? -14.086 -3.108 -2.032 1.00 13.22 1452 ILE A O 4
ATOM 3943 N N . ASN A 1 12 ? -11.966 -3.385 -1.334 1.00 62.53 1453 ASN A N 4
ATOM 3944 C CA . ASN A 1 12 ? -11.432 -3.572 -2.679 1.00 0.14 1453 ASN A CA 4
ATOM 3945 C C . ASN A 1 12 ? -12.261 -4.590 -3.457 1.00 4.43 1453 ASN A C 4
ATOM 3946 O O . ASN A 1 12 ? -12.503 -4.424 -4.651 1.00 70.33 1453 ASN A O 4
ATOM 3957 N N . ASN A 1 13 ? -12.693 -5.642 -2.770 1.00 23.15 1454 ASN A N 4
ATOM 3958 C CA . ASN A 1 13 ? -13.495 -6.687 -3.396 1.00 5.02 1454 ASN A CA 4
ATOM 3959 C C . ASN A 1 13 ? -14.674 -6.086 -4.155 1.00 30.35 1454 ASN A C 4
ATOM 3960 O O . ASN A 1 13 ? -15.069 -6.588 -5.207 1.00 51.43 1454 ASN A O 4
ATOM 3971 N N . VAL A 1 14 ? -15.232 -5.008 -3.613 1.00 32.54 1455 VAL A N 4
ATOM 3972 C CA . VAL A 1 14 ? -16.365 -4.338 -4.239 1.00 14.25 1455 VAL A CA 4
ATOM 3973 C C . VAL A 1 14 ? -15.913 -3.111 -5.023 1.00 13.05 1455 VAL A C 4
ATOM 3974 O O . VAL A 1 14 ? -16.573 -2.690 -5.974 1.00 4.23 1455 VAL A O 4
ATOM 3987 N N . THR A 1 15 ? -14.783 -2.540 -4.618 1.00 20.13 1456 THR A N 4
ATOM 3988 C CA . THR A 1 15 ? -14.242 -1.361 -5.281 1.00 41.24 1456 THR A CA 4
ATOM 3989 C C . THR A 1 15 ? -13.921 -1.651 -6.743 1.00 72.11 1456 THR A C 4
ATOM 3990 O O . THR A 1 15 ? -14.044 -0.777 -7.601 1.00 2.21 1456 THR A O 4
ATOM 4001 N N . SER A 1 16 ? -13.510 -2.884 -7.020 1.00 74.44 1457 SER A N 4
ATOM 4002 C CA . SER A 1 16 ? -13.169 -3.289 -8.379 1.00 60.11 1457 SER A CA 4
ATOM 4003 C C . SER A 1 16 ? -14.425 -3.442 -9.232 1.00 23.40 1457 SER A C 4
ATOM 4004 O O . SER A 1 16 ? -14.345 -3.627 -10.446 1.00 10.24 1457 SER A O 4
ATOM 4012 N N . ASN A 1 17 ? -15.584 -3.365 -8.586 1.00 41.45 1458 ASN A N 4
ATOM 4013 C CA . ASN A 1 17 ? -16.858 -3.495 -9.285 1.00 23.24 1458 ASN A CA 4
ATOM 4014 C C . ASN A 1 17 ? -17.455 -2.124 -9.588 1.00 63.42 1458 ASN A C 4
ATOM 4015 O O . ASN A 1 17 ? -18.415 -2.008 -10.348 1.00 72.51 1458 ASN A O 4
ATOM 4026 N N . GLY A 1 18 ? -16.877 -1.087 -8.989 1.00 34.43 1459 GLY A N 4
ATOM 4027 C CA . GLY A 1 18 ? -17.365 0.262 -9.208 1.00 31.24 1459 GLY A CA 4
ATOM 4028 C C . GLY A 1 18 ? -17.754 0.954 -7.916 1.00 43.44 1459 GLY A C 4
ATOM 4029 O O . GLY A 1 18 ? -18.462 1.960 -7.932 1.00 45.52 1459 GLY A O 4
ATOM 4033 N N . GLY A 1 19 ? -17.290 0.413 -6.794 1.00 15.44 1460 GLY A N 4
ATOM 4034 C CA . GLY A 1 19 ? -17.606 0.998 -5.503 1.00 42.13 1460 GLY A CA 4
ATOM 4035 C C . GLY A 1 19 ? -18.631 0.188 -4.734 1.00 64.25 1460 GLY A C 4
ATOM 4036 O O . GLY A 1 19 ? -19.224 -0.747 -5.273 1.00 54.42 1460 GLY A O 4
ATOM 4040 N N . TYR A 1 20 ? -18.838 0.544 -3.472 1.00 3.42 1461 TYR A N 4
ATOM 4041 C CA . TYR A 1 20 ? -19.795 -0.159 -2.626 1.00 62.02 1461 TYR A CA 4
ATOM 4042 C C . TYR A 1 20 ? -21.220 0.046 -3.130 1.00 13.13 1461 TYR A C 4
ATOM 4043 O O . TYR A 1 20 ? -21.435 0.554 -4.231 1.00 14.45 1461 TYR A O 4
ATOM 4061 N N . HIS A 1 21 ? -22.192 -0.353 -2.315 1.00 2.22 1462 HIS A N 4
ATOM 4062 C CA . HIS A 1 21 ? -23.598 -0.212 -2.676 1.00 31.34 1462 HIS A CA 4
ATOM 4063 C C . HIS A 1 21 ? -23.900 1.209 -3.140 1.00 54.14 1462 HIS A C 4
ATOM 4064 O O . HIS A 1 21 ? -24.142 1.447 -4.324 1.00 1.43 1462 HIS A O 4
ATOM 4078 N N . SER A 1 22 ? -23.886 2.149 -2.201 1.00 41.41 1463 SER A N 4
ATOM 4079 C CA . SER A 1 22 ? -24.163 3.547 -2.514 1.00 22.52 1463 SER A CA 4
ATOM 4080 C C . SER A 1 22 ? -22.872 4.301 -2.820 1.00 75.45 1463 SER A C 4
ATOM 4081 O O . SER A 1 22 ? -22.886 5.323 -3.506 1.00 14.12 1463 SER A O 4
ATOM 4089 N N . TRP A 1 23 ? -21.760 3.788 -2.308 1.00 4.30 1464 TRP A N 4
ATOM 4090 C CA . TRP A 1 23 ? -20.460 4.413 -2.526 1.00 63.24 1464 TRP A CA 4
ATOM 4091 C C . TRP A 1 23 ? -19.934 4.101 -3.923 1.00 23.10 1464 TRP A C 4
ATOM 4092 O O . TRP A 1 23 ? -20.056 2.975 -4.406 1.00 21.42 1464 TRP A O 4
ATOM 4113 N N . HIS A 1 24 ? -19.348 5.105 -4.568 1.00 63.30 1465 HIS A N 4
ATOM 4114 C CA . HIS A 1 24 ? -18.802 4.936 -5.910 1.00 41.01 1465 HIS A CA 4
ATOM 4115 C C . HIS A 1 24 ? -17.290 4.736 -5.861 1.00 32.34 1465 HIS A C 4
ATOM 4116 O O . HIS A 1 24 ? -16.646 5.041 -4.856 1.00 65.52 1465 HIS A O 4
ATOM 4130 N N . LEU A 1 25 ? -16.731 4.221 -6.950 1.00 23.11 1466 LEU A N 4
ATOM 4131 C CA . LEU A 1 25 ? -15.294 3.979 -7.031 1.00 33.13 1466 LEU A CA 4
ATOM 4132 C C . LEU A 1 25 ? -14.551 5.245 -7.446 1.00 73.42 1466 LEU A C 4
ATOM 4133 O O . LEU A 1 25 ? -14.783 5.786 -8.527 1.00 45.33 1466 LEU A O 4
ATOM 4149 N N . VAL A 1 26 ? -13.656 5.710 -6.581 1.00 10.11 1467 VAL A N 4
ATOM 4150 C CA . VAL A 1 26 ? -12.876 6.910 -6.859 1.00 50.11 1467 VAL A CA 4
ATOM 4151 C C . VAL A 1 26 ? -11.439 6.756 -6.373 1.00 52.53 1467 VAL A C 4
ATOM 4152 O O . VAL A 1 26 ? -11.043 5.691 -5.900 1.00 54.15 1467 VAL A O 4
ATOM 4165 N N . SER A 1 27 ? -10.662 7.828 -6.493 1.00 11.33 1468 SER A N 4
ATOM 4166 C CA . SER A 1 27 ? -9.267 7.812 -6.069 1.00 10.13 1468 SER A CA 4
ATOM 4167 C C . SER A 1 27 ? -8.608 9.166 -6.316 1.00 34.12 1468 SER A C 4
ATOM 4168 O O . SER A 1 27 ? -7.508 9.243 -6.860 1.00 5.35 1468 SER A O 4
ATOM 4176 N N . GLY A 1 28 ? -9.292 10.232 -5.912 1.00 11.33 1469 GLY A N 4
ATOM 4177 C CA . GLY A 1 28 ? -8.759 11.569 -6.097 1.00 51.34 1469 GLY A CA 4
ATOM 4178 C C . GLY A 1 28 ? -7.615 11.874 -5.150 1.00 54.35 1469 GLY A C 4
ATOM 4179 O O . GLY A 1 28 ? -6.904 12.864 -5.324 1.00 65.54 1469 GLY A O 4
ATOM 4183 N N . ASP A 1 29 ? -7.439 11.024 -4.145 1.00 53.10 1470 ASP A N 4
ATOM 4184 C CA . ASP A 1 29 ? -6.374 11.208 -3.166 1.00 33.10 1470 ASP A CA 4
ATOM 4185 C C . ASP A 1 29 ? -6.549 12.523 -2.413 1.00 52.11 1470 ASP A C 4
ATOM 4186 O O . ASP A 1 29 ? -6.224 13.594 -2.928 1.00 72.32 1470 ASP A O 4
ATOM 4195 N N . LEU A 1 30 ? -7.065 12.436 -1.192 1.00 74.32 1471 LEU A N 4
ATOM 4196 C CA . LEU A 1 30 ? -7.285 13.619 -0.368 1.00 0.02 1471 LEU A CA 4
ATOM 4197 C C . LEU A 1 30 ? -6.230 13.722 0.729 1.00 34.54 1471 LEU A C 4
ATOM 4198 O O . LEU A 1 30 ? -5.924 12.737 1.403 1.00 41.30 1471 LEU A O 4
ATOM 4214 N N . ILE A 1 31 ? -5.681 14.918 0.905 1.00 42.54 1472 ILE A N 4
ATOM 4215 C CA . ILE A 1 31 ? -4.663 15.150 1.922 1.00 34.25 1472 ILE A CA 4
ATOM 4216 C C . ILE A 1 31 ? -5.198 16.035 3.043 1.00 51.20 1472 ILE A C 4
ATOM 4217 O O . ILE A 1 31 ? -5.740 17.112 2.793 1.00 33.21 147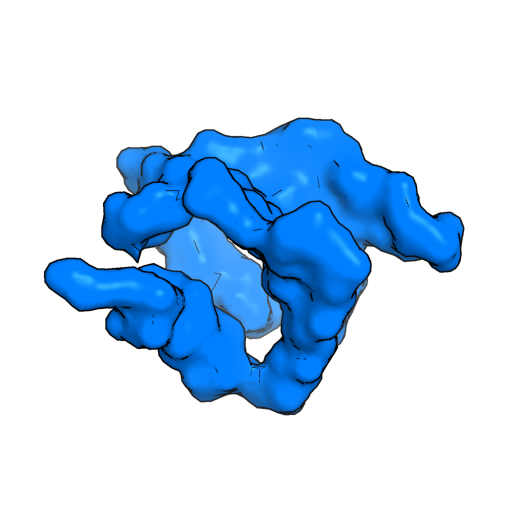2 ILE A O 4
ATOM 4233 N N . VAL A 1 32 ? -5.040 15.575 4.280 1.00 1.10 1473 VAL A N 4
ATOM 4234 C CA . VAL A 1 32 ? -5.504 16.326 5.440 1.00 11.22 1473 VAL A CA 4
ATOM 4235 C C . VAL A 1 32 ? -4.641 16.037 6.663 1.00 1.32 1473 VAL A C 4
ATOM 4236 O O . VAL A 1 32 ? -4.329 14.883 6.958 1.00 4.53 1473 VAL A O 4
ATOM 4249 N N . LYS A 1 33 ? -4.258 17.093 7.373 1.00 10.20 1474 LYS A N 4
ATOM 4250 C CA . LYS A 1 33 ? -3.432 16.955 8.566 1.00 23.23 1474 LYS A CA 4
ATOM 4251 C C . LYS A 1 33 ? -2.056 16.398 8.214 1.00 70.00 1474 LYS A C 4
ATOM 4252 O O . LYS A 1 33 ? -1.413 15.741 9.033 1.00 35.12 1474 LYS A O 4
ATOM 4271 N N . ASP A 1 34 ? -1.610 16.666 6.992 1.00 43.11 1475 ASP A N 4
ATOM 4272 C CA . ASP A 1 34 ? -0.309 16.194 6.532 1.00 22.13 1475 ASP A CA 4
ATOM 4273 C C . ASP A 1 34 ? -0.292 14.673 6.419 1.00 61.35 1475 ASP A C 4
ATOM 4274 O O . ASP A 1 34 ? 0.769 14.049 6.447 1.00 43.35 1475 ASP A O 4
ATOM 4283 N N . VAL A 1 35 ? -1.475 14.081 6.291 1.00 33.32 1476 VAL A N 4
ATOM 4284 C CA . VAL A 1 35 ? -1.597 12.633 6.173 1.00 22.53 1476 VAL A CA 4
ATOM 4285 C C . VAL A 1 35 ? -2.273 12.243 4.864 1.00 63.44 1476 VAL A C 4
ATOM 4286 O O . VAL A 1 35 ? -3.473 11.967 4.831 1.00 63.15 1476 VAL A O 4
ATOM 4299 N N . CYS A 1 36 ? -1.495 12.221 3.787 1.00 53.02 1477 CYS A N 4
ATOM 4300 C CA . CYS A 1 36 ? -2.019 11.865 2.473 1.00 61.22 1477 CYS A CA 4
ATOM 4301 C C . CYS A 1 36 ? -2.913 10.632 2.560 1.00 42.13 1477 CYS A C 4
ATOM 4302 O O . CYS A 1 36 ? -2.432 9.517 2.761 1.00 22.31 1477 CYS A O 4
ATOM 4310 N N . TYR A 1 37 ? -4.216 10.841 2.408 1.00 2.11 1478 TYR A N 4
ATOM 4311 C CA . TYR A 1 37 ? -5.178 9.748 2.474 1.00 60.54 1478 TYR A CA 4
ATOM 4312 C C . TYR A 1 37 ? -5.513 9.232 1.077 1.00 2.12 1478 TYR A C 4
ATOM 4313 O O . TYR A 1 37 ? -5.170 9.856 0.073 1.00 43.12 1478 TYR A O 4
ATOM 4331 N N . LYS A 1 38 ? -6.186 8.088 1.022 1.00 55.22 1479 LYS A N 4
ATOM 4332 C CA . LYS A 1 38 ? -6.571 7.487 -0.250 1.00 12.14 1479 LYS A CA 4
ATOM 4333 C C . LYS A 1 38 ? -8.089 7.458 -0.401 1.00 3.22 1479 LYS A C 4
ATOM 4334 O O . LYS A 1 38 ? -8.784 6.764 0.341 1.00 20.30 1479 LYS A O 4
ATOM 4353 N N . LYS A 1 39 ? -8.597 8.216 -1.367 1.00 30.41 1480 LYS A N 4
ATOM 4354 C CA . LYS A 1 39 ? -10.032 8.275 -1.618 1.00 51.30 1480 LYS A CA 4
ATOM 4355 C C . LYS A 1 39 ? -10.522 6.993 -2.283 1.00 21.35 1480 LYS A C 4
ATOM 4356 O O . LYS A 1 39 ? -10.865 6.986 -3.466 1.00 11.25 1480 LYS A O 4
ATOM 4375 N N . LEU A 1 40 ? -10.554 5.909 -1.515 1.00 4.02 1481 LEU A N 4
ATOM 4376 C CA . LEU A 1 40 ? -11.004 4.620 -2.029 1.00 5.10 1481 LEU A CA 4
ATOM 4377 C C . LEU A 1 40 ? -12.407 4.728 -2.616 1.00 33.11 1481 LEU A C 4
ATOM 4378 O O . LEU A 1 40 ? -12.687 4.188 -3.687 1.00 51.22 1481 LEU A O 4
ATOM 4394 N N . LEU A 1 41 ? -13.286 5.430 -1.909 1.00 30.21 1482 LEU A N 4
ATOM 4395 C CA . LEU A 1 41 ? -14.661 5.611 -2.361 1.00 12.23 1482 LEU A CA 4
ATOM 4396 C C . LEU A 1 41 ? -15.141 7.033 -2.087 1.00 73.12 1482 LEU A C 4
ATOM 4397 O O . LEU A 1 41 ? -14.509 7.780 -1.339 1.00 72.24 1482 LEU A O 4
ATOM 4413 N N . HIS A 1 42 ? -16.264 7.400 -2.696 1.00 53.32 1483 HIS A N 4
ATOM 4414 C CA . HIS A 1 42 ? -16.831 8.732 -2.516 1.00 12.11 1483 HIS A CA 4
ATOM 4415 C C . HIS A 1 42 ? -18.294 8.763 -2.950 1.00 4.32 1483 HIS A C 4
ATOM 4416 O O . HIS A 1 42 ? -18.650 8.232 -4.001 1.00 72.14 1483 HIS A O 4
ATOM 4430 N N . TRP A 1 43 ? -19.134 9.388 -2.133 1.00 74.14 1484 TRP A N 4
ATOM 4431 C CA . TRP A 1 43 ? -20.558 9.487 -2.433 1.00 54.21 1484 TRP A CA 4
ATOM 4432 C C . TRP A 1 43 ? -21.163 10.733 -1.795 1.00 34.21 1484 TRP A C 4
ATOM 4433 O O . TRP A 1 43 ? -20.753 11.148 -0.711 1.00 61.13 1484 TRP A O 4
ATOM 4454 N N . SER A 1 44 ? -22.141 11.325 -2.473 1.00 72.34 1485 SER A N 4
ATOM 4455 C CA . SER A 1 44 ? -22.800 12.526 -1.973 1.00 71.45 1485 SER A CA 4
ATOM 4456 C C . SER A 1 44 ? -23.246 12.338 -0.526 1.00 41.34 1485 SER A C 4
ATOM 4457 O O . SER A 1 44 ? -24.243 11.671 -0.254 1.00 23.04 1485 SER A O 4
ATOM 4465 N N . GLY A 1 45 ? -22.498 12.933 0.398 1.00 14.34 1486 GLY A N 4
ATOM 4466 C CA . GLY A 1 45 ? -22.831 12.821 1.806 1.00 33.34 1486 GLY A CA 4
ATOM 4467 C C . GLY A 1 45 ? -21.637 12.431 2.655 1.00 33.20 1486 GLY A C 4
ATOM 4468 O O . GLY A 1 45 ? -21.442 12.967 3.746 1.00 73.54 1486 GLY A O 4
ATOM 4472 N N . GLN A 1 46 ? -20.838 11.494 2.154 1.00 1.43 1487 GLN A N 4
ATOM 4473 C CA . GLN A 1 46 ? -19.658 11.032 2.876 1.00 52.10 1487 GLN A CA 4
ATOM 4474 C C . GLN A 1 46 ? -18.499 10.777 1.918 1.00 74.41 1487 GLN A C 4
ATOM 4475 O O . GLN A 1 46 ? -18.609 11.018 0.715 1.00 4.43 1487 GLN A O 4
ATOM 4489 N N . THR A 1 47 ? -17.388 10.286 2.458 1.00 12.14 1488 THR A N 4
ATOM 4490 C CA . THR A 1 47 ? -16.208 9.999 1.652 1.00 14.23 1488 THR A CA 4
ATOM 4491 C C . THR A 1 47 ? -15.270 9.039 2.374 1.00 63.12 1488 THR A C 4
ATOM 4492 O O . THR A 1 47 ? -14.941 9.240 3.543 1.00 23.53 1488 THR A O 4
ATOM 4503 N N . ILE A 1 48 ? -14.842 7.997 1.670 1.00 64.42 1489 ILE A N 4
ATOM 4504 C CA . ILE A 1 48 ? -13.939 7.007 2.244 1.00 62.42 1489 ILE A CA 4
ATOM 4505 C C . ILE A 1 48 ? -12.482 7.375 1.984 1.00 10.02 1489 ILE A C 4
ATOM 4506 O O . ILE A 1 48 ? -12.031 7.394 0.838 1.00 25.54 1489 ILE A O 4
ATOM 4522 N N . CYS A 1 49 ? -11.751 7.666 3.055 1.00 75.13 1490 CYS A N 4
ATOM 4523 C CA . CYS A 1 49 ? -10.344 8.033 2.943 1.00 32.02 1490 CYS A CA 4
ATOM 4524 C C . CYS A 1 49 ? -9.497 7.250 3.941 1.00 33.12 1490 CYS A C 4
ATOM 4525 O O . CYS A 1 49 ? -9.447 7.584 5.125 1.00 33.02 1490 CYS A O 4
ATOM 4533 N N . TYR A 1 50 ? -8.835 6.206 3.456 1.00 44.23 1491 TYR A N 4
ATOM 4534 C CA . TYR A 1 50 ? -7.993 5.372 4.306 1.00 40.52 1491 TYR A CA 4
ATOM 4535 C C . TYR A 1 50 ? -6.526 5.774 4.182 1.00 73.01 1491 TYR A C 4
ATOM 4536 O O . TYR A 1 50 ? -6.042 6.068 3.090 1.00 40.44 1491 TYR A O 4
ATOM 4554 N N . ALA A 1 51 ? -5.825 5.782 5.311 1.00 43.54 1492 ALA A N 4
ATOM 4555 C CA . ALA A 1 51 ? -4.413 6.145 5.330 1.00 61.43 1492 ALA A CA 4
ATOM 4556 C C . ALA A 1 51 ? -3.528 4.912 5.180 1.00 61.11 1492 ALA A C 4
ATOM 4557 O O . ALA A 1 51 ? -3.990 3.852 4.756 1.00 44.44 1492 ALA A O 4
ATOM 4564 N N . ASP A 1 52 ? -2.255 5.057 5.530 1.00 43.51 1493 ASP A N 4
ATOM 4565 C CA . ASP A 1 52 ? -1.305 3.955 5.435 1.00 43.25 1493 ASP A CA 4
ATOM 4566 C C . ASP A 1 52 ? -1.881 2.686 6.053 1.00 35.40 1493 ASP A C 4
ATOM 4567 O O . ASP A 1 52 ? -1.825 1.612 5.456 1.00 61.41 1493 ASP A O 4
ATOM 4576 N N . ASN A 1 53 ? -2.435 2.817 7.254 1.00 13.40 1494 ASN A N 4
ATOM 4577 C CA . ASN A 1 53 ? -3.021 1.680 7.955 1.00 52.35 1494 ASN A CA 4
ATOM 4578 C C . ASN A 1 53 ? -4.196 2.122 8.822 1.00 50.13 1494 ASN A C 4
ATOM 4579 O O . ASN A 1 53 ? -4.318 1.713 9.977 1.00 53.24 1494 ASN A O 4
ATOM 4590 N N . LYS A 1 54 ? -5.059 2.959 8.257 1.00 53.42 1495 LYS A N 4
ATOM 4591 C CA . LYS A 1 54 ? -6.226 3.456 8.976 1.00 53.41 1495 LYS A CA 4
ATOM 4592 C C . LYS A 1 54 ? -7.362 3.783 8.011 1.00 23.30 1495 LYS A C 4
ATOM 4593 O O . LYS A 1 54 ? -7.140 3.956 6.812 1.00 35.33 1495 LYS A O 4
ATOM 4612 N N . PHE A 1 55 ? -8.577 3.867 8.542 1.00 72.15 1496 PHE A N 4
ATOM 4613 C CA . PHE A 1 55 ? -9.747 4.173 7.727 1.00 13.30 1496 PHE A CA 4
ATOM 4614 C C . PHE A 1 55 ? -10.511 5.364 8.299 1.00 74.21 1496 PHE A C 4
ATOM 4615 O O . PHE A 1 55 ? -10.755 5.438 9.503 1.00 12.35 1496 PHE A O 4
ATOM 4632 N N . TYR A 1 56 ? -10.886 6.293 7.426 1.00 20.25 1497 TYR A N 4
ATOM 4633 C CA . TYR A 1 56 ? -11.620 7.482 7.844 1.00 63.33 1497 TYR A CA 4
ATOM 4634 C C . TYR A 1 56 ? -12.772 7.774 6.888 1.00 51.13 1497 TYR A C 4
ATOM 4635 O O . TYR A 1 56 ? -12.599 7.772 5.669 1.00 50.11 1497 TYR A O 4
ATOM 4653 N N . VAL A 1 57 ? -13.950 8.026 7.450 1.00 3.35 1498 VAL A N 4
ATOM 4654 C CA . VAL A 1 57 ? -15.132 8.323 6.650 1.00 62.40 1498 VAL A CA 4
ATOM 4655 C C . VAL A 1 57 ? -15.648 9.729 6.932 1.00 32.02 1498 VAL A C 4
ATOM 4656 O O . VAL A 1 57 ? -16.494 9.928 7.805 1.00 44.23 1498 VAL A O 4
ATOM 4669 N N . VAL A 1 58 ? -15.134 10.703 6.188 1.00 72.24 1499 VAL A N 4
ATOM 4670 C CA . VAL A 1 58 ? -15.544 12.092 6.356 1.00 34.31 1499 VAL A CA 4
ATOM 4671 C C . VAL A 1 58 ? -17.011 12.280 5.986 1.00 52.43 1499 VAL A C 4
ATOM 4672 O O . VAL A 1 58 ? -17.509 11.667 5.041 1.00 4.10 1499 VAL A O 4
ATOM 4685 N N . LYS A 1 59 ? -17.700 13.134 6.736 1.00 70.23 1500 LYS A N 4
ATOM 4686 C CA . LYS A 1 59 ? -19.111 13.406 6.487 1.00 44.34 1500 LYS A CA 4
ATOM 4687 C C . LYS A 1 59 ? -19.277 14.585 5.532 1.00 21.52 1500 LYS A C 4
ATOM 4688 O O . LYS A 1 59 ? -19.360 14.405 4.318 1.00 23.31 1500 LYS A O 4
ATOM 4707 N N . ASN A 1 60 ? -19.323 15.790 6.090 1.00 35.00 1501 ASN A N 4
ATOM 4708 C CA . ASN A 1 60 ? -19.479 16.998 5.288 1.00 62.13 1501 ASN A CA 4
ATOM 4709 C C . ASN A 1 60 ? -18.374 18.003 5.598 1.00 23.01 1501 ASN A C 4
ATOM 4710 O O . ASN A 1 60 ? -18.135 18.935 4.830 1.00 3.23 1501 ASN A O 4
ATOM 4721 N N . ASP A 1 61 ? -17.703 17.806 6.728 1.00 50.12 1502 ASP A N 4
ATOM 4722 C CA . ASP A 1 61 ? -16.622 18.694 7.140 1.00 62.24 1502 ASP A CA 4
ATOM 4723 C C . ASP A 1 61 ? -15.965 18.191 8.421 1.00 4.44 1502 ASP A C 4
ATOM 4724 O O . ASP A 1 61 ? -15.401 18.971 9.190 1.00 53.34 1502 ASP A O 4
ATOM 4733 N N . VAL A 1 62 ? -16.042 16.884 8.647 1.00 64.44 1503 VAL A N 4
ATOM 4734 C CA . VAL A 1 62 ? -15.454 16.277 9.835 1.00 35.32 1503 VAL A CA 4
ATOM 4735 C C . VAL A 1 62 ? -15.026 14.839 9.563 1.00 3.25 1503 VAL A C 4
ATOM 4736 O O . VAL A 1 62 ? -15.719 14.094 8.872 1.00 50.12 1503 VAL A O 4
ATOM 4749 N N . ALA A 1 63 ? -13.878 14.456 10.113 1.00 31.13 1504 ALA A N 4
ATOM 4750 C CA . ALA A 1 63 ? -13.357 13.106 9.932 1.00 15.54 1504 ALA A CA 4
ATOM 4751 C C . ALA A 1 63 ? -14.039 12.124 10.879 1.00 62.33 1504 ALA A C 4
ATOM 4752 O O . ALA A 1 63 ? -14.746 12.525 11.803 1.00 14.55 1504 ALA A O 4
ATOM 4759 N N . LEU A 1 64 ? -13.822 10.835 10.642 1.00 71.33 1505 LEU A N 4
ATOM 4760 C CA . LEU A 1 64 ? -14.416 9.794 11.473 1.00 32.41 1505 LEU A CA 4
ATOM 4761 C C . LEU A 1 64 ? -13.559 8.532 11.462 1.00 45.31 1505 LEU A C 4
ATOM 4762 O O . LEU A 1 64 ? -13.773 7.613 10.671 1.00 44.41 1505 LEU A O 4
ATOM 4778 N N . PRO A 1 65 ? -12.565 8.484 12.361 1.00 2.15 1506 PRO A N 4
ATOM 4779 C CA . PRO A 1 65 ? -11.657 7.339 12.477 1.00 4.22 1506 PRO A CA 4
ATOM 4780 C C . PRO A 1 65 ? -12.352 6.101 13.033 1.00 0.55 1506 PRO A C 4
ATOM 4781 O O . PRO A 1 65 ? -12.912 6.132 14.129 1.00 35.23 1506 PRO A O 4
ATOM 4792 N N . PHE A 1 66 ? -12.312 5.013 12.272 1.00 43.32 1507 PHE A N 4
ATOM 4793 C CA . PHE A 1 66 ? -12.939 3.764 12.689 1.00 43.50 1507 PHE A CA 4
ATOM 4794 C C . PHE A 1 66 ? -12.205 3.160 13.882 1.00 30.35 1507 PHE A C 4
ATOM 4795 O O . PHE A 1 66 ? -11.262 3.750 14.409 1.00 64.21 1507 PHE A O 4
ATOM 4812 N N . SER A 1 67 ? -12.646 1.979 14.304 1.00 32.03 1508 SER A N 4
ATOM 4813 C CA . SER A 1 67 ? -12.035 1.295 15.438 1.00 12.32 1508 SER A CA 4
ATOM 4814 C C . SER A 1 67 ? -11.570 -0.103 15.043 1.00 11.02 1508 SER A C 4
ATOM 4815 O O . SER A 1 67 ? -10.466 -0.523 15.389 1.00 5.50 1508 SER A O 4
ATOM 4823 N N . ASP A 1 68 ? -12.421 -0.819 14.317 1.00 61.23 1509 ASP A N 4
ATOM 4824 C CA . ASP A 1 68 ? -12.098 -2.170 13.873 1.00 72.32 1509 ASP A CA 4
ATOM 4825 C C . ASP A 1 68 ? -12.713 -2.454 12.506 1.00 64.33 1509 ASP A C 4
ATOM 4826 O O . ASP A 1 68 ? -13.554 -1.696 12.022 1.00 74.32 1509 ASP A O 4
ATOM 4835 N N . LEU A 1 69 ? -12.286 -3.550 11.887 1.00 0.22 1510 LEU A N 4
ATOM 4836 C CA . LEU A 1 69 ? -12.793 -3.934 10.574 1.00 32.04 1510 LEU A CA 4
ATOM 4837 C C . LEU A 1 69 ? -14.318 -3.928 10.557 1.00 54.32 1510 LEU A C 4
ATOM 4838 O O . LEU A 1 69 ? -14.935 -3.394 9.635 1.00 33.15 1510 LEU A O 4
ATOM 4854 N N . GLU A 1 70 ? -14.920 -4.523 11.582 1.00 5.45 1511 GLU A N 4
ATOM 4855 C CA . GLU A 1 70 ? -16.373 -4.584 11.685 1.00 41.44 1511 GLU A CA 4
ATOM 4856 C C . GLU A 1 70 ? -16.982 -3.186 11.615 1.00 33.33 1511 GLU A C 4
ATOM 4857 O O . GLU A 1 70 ? -18.124 -3.016 11.189 1.00 60.12 1511 GLU A O 4
ATOM 4869 N N . ALA A 1 71 ? -16.212 -2.190 12.038 1.00 2.45 1512 ALA A N 4
ATOM 4870 C CA . ALA A 1 71 ? -16.674 -0.807 12.023 1.00 31.34 1512 ALA A CA 4
ATOM 4871 C C . ALA A 1 71 ? -16.646 -0.234 10.611 1.00 64.35 1512 ALA A C 4
ATOM 4872 O O . ALA A 1 71 ? -17.528 0.534 10.224 1.00 25.21 1512 ALA A O 4
ATOM 4879 N N . CYS A 1 72 ? -15.628 -0.611 9.845 1.00 61.52 1513 CYS A N 4
ATOM 4880 C CA . CYS A 1 72 ? -15.484 -0.133 8.474 1.00 31.42 1513 CYS A CA 4
ATOM 4881 C C . CYS A 1 72 ? -16.576 -0.710 7.580 1.00 73.33 1513 CYS A C 4
ATOM 4882 O O . CYS A 1 72 ? -17.195 0.010 6.796 1.00 73.40 1513 CYS A O 4
ATOM 4890 N N . ARG A 1 73 ? -16.806 -2.014 7.701 1.00 15.42 1514 ARG A N 4
ATOM 4891 C CA . ARG A 1 73 ? -17.822 -2.688 6.901 1.00 1.05 1514 ARG A CA 4
ATOM 4892 C C . ARG A 1 73 ? -19.211 -2.135 7.207 1.00 3.23 1514 ARG A C 4
ATOM 4893 O O . ARG A 1 73 ? -20.064 -2.051 6.325 1.00 74.21 1514 ARG A O 4
ATOM 4914 N N . ALA A 1 74 ? -19.429 -1.759 8.463 1.00 0.02 1515 ALA A N 4
ATOM 4915 C CA . ALA A 1 74 ? -20.713 -1.213 8.885 1.00 42.40 1515 ALA A CA 4
ATOM 4916 C C . ALA A 1 74 ? -20.781 0.289 8.630 1.00 4.42 1515 ALA A C 4
ATOM 4917 O O . ALA A 1 74 ? -21.769 0.942 8.968 1.00 44.05 1515 ALA A O 4
ATOM 4924 N N . TYR A 1 75 ? -19.725 0.832 8.034 1.00 23.30 1516 TYR A N 4
ATOM 4925 C CA . TYR A 1 75 ? -19.663 2.258 7.737 1.00 34.11 1516 TYR A CA 4
ATOM 4926 C C . TYR A 1 75 ? -20.012 2.526 6.276 1.00 24.41 1516 TYR A C 4
ATOM 4927 O O . TYR A 1 75 ? -20.135 3.677 5.855 1.00 24.25 1516 TYR A O 4
ATOM 4945 N N . LEU A 1 76 ? -20.170 1.454 5.507 1.00 42.33 1517 LEU A N 4
ATOM 4946 C CA . LEU A 1 76 ? -20.505 1.571 4.092 1.00 41.23 1517 LEU A CA 4
ATOM 4947 C C . LEU A 1 76 ? -21.937 1.115 3.832 1.00 61.13 1517 LEU A C 4
ATOM 4948 O O . LEU A 1 76 ? -22.485 1.336 2.751 1.00 4.21 1517 LEU A O 4
ATOM 4964 N N . THR A 1 77 ? -22.540 0.478 4.831 1.00 54.04 1518 THR A N 4
ATOM 4965 C CA . THR A 1 77 ? -23.909 -0.008 4.711 1.00 60.51 1518 THR A CA 4
ATOM 4966 C C . THR A 1 77 ? -24.774 0.496 5.860 1.00 32.21 1518 THR A C 4
ATOM 4967 O O . THR A 1 77 ? -25.885 0.010 6.073 1.00 52.34 1518 THR A O 4
ATOM 4978 N N . SER A 1 78 ? -24.258 1.473 6.599 1.00 53.25 1519 SER A N 4
ATOM 4979 C CA . SER A 1 78 ? -24.983 2.042 7.729 1.00 75.42 1519 SER A CA 4
ATOM 4980 C C . SER A 1 78 ? -24.693 3.533 7.866 1.00 52.22 1519 SER A C 4
ATOM 4981 O O . SER A 1 78 ? -25.009 4.147 8.885 1.00 10.11 1519 SER A O 4
ATOM 4989 N N . ARG A 1 79 ? -24.089 4.109 6.832 1.00 54.54 1520 ARG A N 4
ATOM 4990 C CA . ARG A 1 79 ? -23.755 5.528 6.836 1.00 43.41 1520 ARG A CA 4
ATOM 4991 C C . ARG A 1 79 ? -24.999 6.381 6.604 1.00 2.15 1520 ARG A C 4
ATOM 4992 O O . ARG A 1 79 ? -25.051 7.543 7.008 1.00 71.43 1520 ARG A O 4
ATOM 5013 N N . ALA A 1 80 ? -25.998 5.796 5.952 1.00 1.01 1521 ALA A N 4
ATOM 5014 C CA . ALA A 1 80 ? -27.242 6.501 5.668 1.00 3.14 1521 ALA A CA 4
ATOM 5015 C C . ALA A 1 80 ? -28.452 5.656 6.052 1.00 63.25 1521 ALA A C 4
ATOM 5016 O O . ALA A 1 80 ? -28.319 4.476 6.374 1.00 31.24 1521 ALA A O 4
ATOM 5023 N N . ALA A 1 81 ? -29.631 6.268 6.014 1.00 21.41 1522 ALA A N 4
ATOM 5024 C CA . ALA A 1 81 ? -30.864 5.570 6.356 1.00 14.52 1522 ALA A CA 4
ATOM 5025 C C . ALA A 1 81 ? -31.465 4.886 5.133 1.00 34.13 1522 ALA A C 4
ATOM 5026 O O . ALA A 1 81 ? -32.345 4.032 5.257 1.00 4.33 1522 ALA A O 4
ATOM 5033 N N . SER A 1 1 ? 5.024 -2.764 -3.161 1.00 40.42 -3 SER A N 5
ATOM 5034 C CA . SER A 1 1 ? 4.160 -3.254 -2.094 1.00 21.41 -3 SER A CA 5
ATOM 5035 C C . SER A 1 1 ? 3.181 -4.297 -2.624 1.00 72.31 -3 SER A C 5
ATOM 5036 O O . SER A 1 1 ? 2.645 -4.160 -3.724 1.00 52.13 -3 SER A O 5
ATOM 5044 N N . HIS A 1 2 ? 2.952 -5.341 -1.833 1.00 52.12 -2 HIS A N 5
ATOM 5045 C CA . HIS A 1 2 ? 2.037 -6.408 -2.221 1.00 74.25 -2 HIS A CA 5
ATOM 5046 C C . HIS A 1 2 ? 1.221 -6.887 -1.024 1.00 53.43 -2 HIS A C 5
ATOM 5047 O O . HIS A 1 2 ? 0.807 -8.044 -0.966 1.00 54.01 -2 HIS A O 5
ATOM 5061 N N . MET A 1 3 ? 0.995 -5.988 -0.071 1.00 74.24 -1 MET A N 5
ATOM 5062 C CA . MET A 1 3 ? 0.228 -6.319 1.124 1.00 31.31 -1 MET A CA 5
ATOM 5063 C C . MET A 1 3 ? -0.641 -5.142 1.556 1.00 74.43 -1 MET A C 5
ATOM 5064 O O . MET A 1 3 ? -0.182 -4.248 2.264 1.00 4.53 -1 MET A O 5
ATOM 5078 N N . GLN A 1 4 ? -1.898 -5.151 1.123 1.00 12.14 1445 GLN A N 5
ATOM 5079 C CA . GLN A 1 4 ? -2.830 -4.083 1.465 1.00 13.01 1445 GLN A CA 5
ATOM 5080 C C . GLN A 1 4 ? -3.432 -4.307 2.848 1.00 22.55 1445 GLN A C 5
ATOM 5081 O O . GLN A 1 4 ? -3.444 -5.429 3.358 1.00 11.40 1445 GLN A O 5
ATOM 5095 N N . THR A 1 5 ? -3.930 -3.234 3.453 1.00 15.51 1446 THR A N 5
ATOM 5096 C CA . THR A 1 5 ? -4.532 -3.313 4.778 1.00 11.31 1446 THR A CA 5
ATOM 5097 C C . THR A 1 5 ? -5.841 -4.094 4.742 1.00 4.11 1446 THR A C 5
ATOM 5098 O O . THR A 1 5 ? -6.472 -4.247 3.696 1.00 65.00 1446 THR A O 5
ATOM 5109 N N . PRO A 1 6 ? -6.261 -4.600 5.911 1.00 62.32 1447 PRO A N 5
ATOM 5110 C CA . PRO A 1 6 ? -7.500 -5.374 6.039 1.00 44.51 1447 PRO A CA 5
ATOM 5111 C C . PRO A 1 6 ? -8.743 -4.511 5.854 1.00 52.23 1447 PRO A C 5
ATOM 5112 O O . PRO A 1 6 ? -9.769 -4.982 5.364 1.00 21.32 1447 PRO A O 5
ATOM 5123 N N . GLU A 1 7 ? -8.644 -3.245 6.248 1.00 61.02 1448 GLU A N 5
ATOM 5124 C CA . GLU A 1 7 ? -9.762 -2.317 6.125 1.00 73.43 1448 GLU A CA 5
ATOM 5125 C C . GLU A 1 7 ? -10.223 -2.210 4.674 1.00 70.11 1448 GLU A C 5
ATOM 5126 O O . GLU A 1 7 ? -11.382 -2.481 4.356 1.00 3.22 1448 GLU A O 5
ATOM 5138 N N . THR A 1 8 ? -9.307 -1.812 3.796 1.00 32.41 1449 THR A N 5
ATOM 5139 C CA . THR A 1 8 ? -9.618 -1.667 2.380 1.00 74.13 1449 THR A CA 5
ATOM 5140 C C . THR A 1 8 ? -9.625 -3.020 1.677 1.00 51.43 1449 THR A C 5
ATOM 5141 O O . THR A 1 8 ? -9.917 -3.109 0.485 1.00 54.44 1449 THR A O 5
ATOM 5152 N N . ALA A 1 9 ? -9.302 -4.071 2.423 1.00 44.32 1450 ALA A N 5
ATOM 5153 C CA . ALA A 1 9 ? -9.273 -5.420 1.871 1.00 12.40 1450 ALA A CA 5
ATOM 5154 C C . ALA A 1 9 ? -10.650 -5.833 1.361 1.00 24.33 1450 ALA A C 5
ATOM 5155 O O . ALA A 1 9 ? -10.832 -6.082 0.169 1.00 14.43 1450 ALA A O 5
ATOM 5162 N N . PHE A 1 10 ? -11.615 -5.906 2.271 1.00 31.34 1451 PHE A N 5
ATOM 5163 C CA . PHE A 1 10 ? -12.975 -6.292 1.914 1.00 52.02 1451 PHE A CA 5
ATOM 5164 C C . PHE A 1 10 ? -13.592 -5.282 0.951 1.00 45.35 1451 PHE A C 5
ATOM 5165 O O . PHE A 1 10 ? -14.441 -5.630 0.129 1.00 4.54 1451 PHE A O 5
ATOM 5182 N N . ILE A 1 11 ? -13.158 -4.030 1.058 1.00 32.31 1452 ILE A N 5
ATOM 5183 C CA . ILE A 1 11 ? -13.666 -2.970 0.197 1.00 14.30 1452 ILE A CA 5
ATOM 5184 C C . ILE A 1 11 ? -13.217 -3.171 -1.246 1.00 51.23 1452 ILE A C 5
ATOM 5185 O O . ILE A 1 11 ? -14.029 -3.141 -2.170 1.00 14.14 1452 ILE A O 5
ATOM 5201 N N . ASN A 1 12 ? -11.917 -3.377 -1.432 1.00 74.44 1453 ASN A N 5
ATOM 5202 C CA . ASN A 1 12 ? -11.359 -3.585 -2.764 1.00 35.13 1453 ASN A CA 5
ATOM 5203 C C . ASN A 1 12 ? -12.163 -4.628 -3.534 1.00 33.53 1453 ASN A C 5
ATOM 5204 O O . ASN A 1 12 ? -12.391 -4.489 -4.734 1.00 51.05 1453 ASN A O 5
ATOM 5215 N N . ASN A 1 13 ? -12.591 -5.674 -2.833 1.00 5.22 1454 ASN A N 5
ATOM 5216 C CA . ASN A 1 13 ? -13.369 -6.741 -3.450 1.00 73.22 1454 ASN A CA 5
ATOM 5217 C C . ASN A 1 13 ? -14.551 -6.172 -4.230 1.00 4.31 1454 ASN A C 5
ATOM 5218 O O . ASN A 1 13 ? -14.925 -6.694 -5.280 1.00 34.23 1454 ASN A O 5
ATOM 5229 N N . VAL A 1 14 ? -15.133 -5.096 -3.709 1.00 72.31 1455 VAL A N 5
ATOM 5230 C CA . VAL A 1 14 ? -16.271 -4.454 -4.356 1.00 62.15 1455 VAL A CA 5
ATOM 5231 C C . VAL A 1 14 ? -15.831 -3.234 -5.157 1.00 45.05 1455 VAL A C 5
ATOM 5232 O O . VAL A 1 14 ? -16.488 -2.839 -6.121 1.00 64.34 1455 VAL A O 5
ATOM 5245 N N . THR A 1 15 ? -14.713 -2.639 -4.753 1.00 3.13 1456 THR A N 5
ATOM 5246 C CA . THR A 1 15 ? -14.184 -1.463 -5.432 1.00 2.22 1456 THR A CA 5
ATOM 5247 C C . THR A 1 15 ? -13.855 -1.770 -6.888 1.00 70.32 1456 THR A C 5
ATOM 5248 O O . THR A 1 15 ? -13.992 -0.912 -7.760 1.00 33.20 1456 THR A O 5
ATOM 5259 N N . SER A 1 16 ? -13.421 -3.000 -7.145 1.00 60.12 1457 SER A N 5
ATOM 5260 C CA . SER A 1 16 ? -13.070 -3.420 -8.497 1.00 3.23 1457 SER A CA 5
ATOM 5261 C C . SER A 1 16 ? -14.320 -3.596 -9.353 1.00 40.01 1457 SER A C 5
ATOM 5262 O O . SER A 1 16 ? -14.233 -3.788 -10.565 1.00 72.01 1457 SER A O 5
ATOM 5270 N N . ASN A 1 17 ? -15.483 -3.529 -8.712 1.00 65.15 1458 ASN A N 5
ATOM 5271 C CA . ASN A 1 17 ? -16.752 -3.682 -9.414 1.00 42.33 1458 ASN A CA 5
ATOM 5272 C C . ASN A 1 17 ? -17.362 -2.321 -9.737 1.00 33.15 1458 ASN A C 5
ATOM 5273 O O . ASN A 1 17 ? -18.309 -2.223 -10.516 1.00 14.34 1458 ASN A O 5
ATOM 5284 N N . GLY A 1 18 ? -16.812 -1.273 -9.131 1.00 62.01 1459 GLY A N 5
ATOM 5285 C CA . GLY A 1 18 ? -17.314 0.068 -9.366 1.00 74.13 1459 GLY A CA 5
ATOM 5286 C C . GLY A 1 18 ? -17.740 0.760 -8.087 1.00 13.21 1459 GLY A C 5
ATOM 5287 O O . GLY A 1 18 ? -18.506 1.722 -8.119 1.00 14.33 1459 GLY A O 5
ATOM 5291 N N . GLY A 1 19 ? -17.243 0.268 -6.956 1.00 15.32 1460 GLY A N 5
ATOM 5292 C CA . GLY A 1 19 ? -17.590 0.857 -5.675 1.00 40.15 1460 GLY A CA 5
ATOM 5293 C C . GLY A 1 19 ? -18.615 0.036 -4.918 1.00 41.32 1460 GLY A C 5
ATOM 5294 O O . GLY A 1 19 ? -19.134 -0.953 -5.436 1.00 64.01 1460 GLY A O 5
ATOM 5298 N N . TYR A 1 20 ? -18.907 0.446 -3.689 1.00 25.54 1461 TYR A N 5
ATOM 5299 C CA . TYR A 1 20 ? -19.873 -0.261 -2.857 1.00 33.40 1461 TYR A CA 5
ATOM 5300 C C . TYR A 1 20 ? -21.293 -0.053 -3.375 1.00 11.42 1461 TYR A C 5
ATOM 5301 O O . TYR A 1 20 ? -21.497 0.491 -4.461 1.00 1.12 1461 TYR A O 5
ATOM 5319 N N . HIS A 1 21 ? -22.273 -0.488 -2.589 1.00 23.40 1462 HIS A N 5
ATOM 5320 C CA . HIS A 1 21 ? -23.675 -0.349 -2.966 1.00 63.02 1462 HIS A CA 5
ATOM 5321 C C . HIS A 1 21 ? -23.990 1.090 -3.364 1.00 63.23 1462 HIS A C 5
ATOM 5322 O O . HIS A 1 21 ? -24.216 1.384 -4.538 1.00 21.00 1462 HIS A O 5
ATOM 5336 N N . SER A 1 22 ? -24.003 1.982 -2.379 1.00 73.11 1463 SER A N 5
ATOM 5337 C CA . SER A 1 22 ? -24.295 3.389 -2.626 1.00 51.11 1463 SER A CA 5
ATOM 5338 C C . SER A 1 22 ? -23.017 4.163 -2.932 1.00 5.43 1463 SER A C 5
ATOM 5339 O O . SER A 1 22 ? -23.050 5.205 -3.587 1.00 75.35 1463 SER A O 5
ATOM 5347 N N . TRP A 1 23 ? -21.891 3.647 -2.452 1.00 11.23 1464 TRP A N 5
ATOM 5348 C CA . TRP A 1 23 ? -20.600 4.290 -2.673 1.00 34.41 1464 TRP A CA 5
ATOM 5349 C C . TRP A 1 23 ? -20.048 3.942 -4.051 1.00 34.10 1464 TRP A C 5
ATOM 5350 O O . TRP A 1 23 ? -20.119 2.792 -4.487 1.00 14.40 1464 TRP A O 5
ATOM 5371 N N . HIS A 1 24 ? -19.498 4.941 -4.733 1.00 11.41 1465 HIS A N 5
ATOM 5372 C CA . HIS A 1 24 ? -18.933 4.740 -6.062 1.00 62.03 1465 HIS A CA 5
ATOM 5373 C C . HIS A 1 24 ? -17.416 4.595 -5.991 1.00 44.12 1465 HIS A C 5
ATOM 5374 O O . HIS A 1 24 ? -16.798 4.911 -4.973 1.00 52.54 1465 HIS A O 5
ATOM 5388 N N . LEU A 1 25 ? -16.821 4.115 -7.077 1.00 64.44 1466 LEU A N 5
ATOM 5389 C CA . LEU A 1 25 ? -15.375 3.927 -7.138 1.00 72.14 1466 LEU A CA 5
ATOM 5390 C C . LEU A 1 25 ? -14.672 5.228 -7.513 1.00 34.14 1466 LEU A C 5
ATOM 5391 O O . LEU A 1 25 ? -14.907 5.786 -8.584 1.00 41.44 1466 LEU A O 5
ATOM 5407 N N . VAL A 1 26 ? -13.808 5.705 -6.623 1.00 23.43 1467 VAL A N 5
ATOM 5408 C CA . VAL A 1 26 ? -13.068 6.938 -6.861 1.00 3.13 1467 VAL A CA 5
ATOM 5409 C C . VAL A 1 26 ? -11.615 6.801 -6.420 1.00 2.14 1467 VAL A C 5
ATOM 5410 O O . VAL A 1 26 ? -11.195 5.744 -5.949 1.00 71.23 1467 VAL A O 5
ATOM 5423 N N . SER A 1 27 ? -10.851 7.878 -6.574 1.00 71.02 1468 SER A N 5
ATOM 5424 C CA . SER A 1 27 ? -9.443 7.877 -6.195 1.00 11.42 1468 SER A CA 5
ATOM 5425 C C . SER A 1 27 ? -8.803 9.233 -6.480 1.00 70.43 1468 SER A C 5
ATOM 5426 O O . SER A 1 27 ? -7.799 9.321 -7.186 1.00 10.33 1468 SER A O 5
ATOM 5434 N N . GLY A 1 28 ? -9.393 10.287 -5.926 1.00 0.42 1469 GLY A N 5
ATOM 5435 C CA . GLY A 1 28 ? -8.868 11.624 -6.132 1.00 2.52 1469 GLY A CA 5
ATOM 5436 C C . GLY A 1 28 ? -7.706 11.940 -5.210 1.00 73.51 1469 GLY A C 5
ATOM 5437 O O . GLY A 1 28 ? -6.976 12.906 -5.429 1.00 62.01 1469 GLY A O 5
ATOM 5441 N N . ASP A 1 29 ? -7.536 11.124 -4.176 1.00 21.42 1470 ASP A N 5
ATOM 5442 C CA . ASP A 1 29 ? -6.455 11.320 -3.217 1.00 12.44 1470 ASP A CA 5
ATOM 5443 C C . ASP A 1 29 ? -6.608 12.654 -2.492 1.00 33.15 1470 ASP A C 5
ATOM 5444 O O . ASP A 1 29 ? -6.322 13.713 -3.051 1.00 2.32 1470 ASP A O 5
ATOM 5453 N N . LEU A 1 30 ? -7.062 12.595 -1.245 1.00 34.54 1471 LEU A N 5
ATOM 5454 C CA . LEU A 1 30 ? -7.255 13.798 -0.442 1.00 61.34 1471 LEU A CA 5
ATOM 5455 C C . LEU A 1 30 ? -6.225 13.875 0.680 1.00 64.43 1471 LEU A C 5
ATOM 5456 O O . LEU A 1 30 ? -6.078 12.939 1.466 1.00 30.52 1471 LEU A O 5
ATOM 5472 N N . ILE A 1 31 ? -5.515 14.996 0.749 1.00 72.04 1472 ILE A N 5
ATOM 5473 C CA . ILE A 1 31 ? -4.501 15.196 1.777 1.00 73.05 1472 ILE A CA 5
ATOM 5474 C C . ILE A 1 31 ? -5.005 16.130 2.872 1.00 74.24 1472 ILE A C 5
ATOM 5475 O O . ILE A 1 31 ? -5.412 17.260 2.600 1.00 24.14 1472 ILE A O 5
ATOM 5491 N N . VAL A 1 32 ? -4.975 15.651 4.111 1.00 24.51 1473 VAL A N 5
ATOM 5492 C CA . VAL A 1 32 ? -5.426 16.443 5.249 1.00 43.13 1473 VAL A CA 5
ATOM 5493 C C . VAL A 1 32 ? -4.609 16.127 6.497 1.00 52.43 1473 VAL A C 5
ATOM 5494 O O . VAL A 1 32 ? -4.334 14.965 6.795 1.00 31.00 1473 VAL A O 5
ATOM 5507 N N . LYS A 1 33 ? -4.224 17.170 7.224 1.00 2.33 1474 LYS A N 5
ATOM 5508 C CA . LYS A 1 33 ? -3.440 17.006 8.442 1.00 5.15 1474 LYS A CA 5
ATOM 5509 C C . LYS A 1 33 ? -2.067 16.417 8.131 1.00 53.31 1474 LYS A C 5
ATOM 5510 O O . LYS A 1 33 ? -1.469 15.737 8.965 1.00 52.50 1474 LYS A O 5
ATOM 5529 N N . ASP A 1 34 ? -1.574 16.684 6.927 1.00 60.24 1475 ASP A N 5
ATOM 5530 C CA . ASP A 1 34 ? -0.271 16.182 6.506 1.00 2.31 1475 ASP A CA 5
ATOM 5531 C C . ASP A 1 34 ? -0.288 14.662 6.380 1.00 53.21 1475 ASP A C 5
ATOM 5532 O O . ASP A 1 34 ? 0.757 14.014 6.416 1.00 24.53 1475 ASP A O 5
ATOM 5541 N N . VAL A 1 35 ? -1.484 14.099 6.232 1.00 5.43 1476 VAL A N 5
ATOM 5542 C CA . VAL A 1 35 ? -1.638 12.656 6.101 1.00 63.53 1476 VAL A CA 5
ATOM 5543 C C . VAL A 1 35 ? -2.353 12.295 4.803 1.00 5.23 1476 VAL A C 5
ATOM 5544 O O . VAL A 1 35 ? -3.560 12.053 4.795 1.00 71.15 1476 VAL A O 5
ATOM 5557 N N . CYS A 1 36 ? -1.600 12.261 3.709 1.00 3.25 1477 CYS A N 5
ATOM 5558 C CA . CYS A 1 36 ? -2.161 11.930 2.405 1.00 54.34 1477 CYS A CA 5
ATOM 5559 C C . CYS A 1 36 ? -3.067 10.707 2.497 1.00 30.40 1477 CYS A C 5
ATOM 5560 O O . CYS A 1 36 ? -2.602 9.595 2.749 1.00 64.24 1477 CYS A O 5
ATOM 5568 N N . TYR A 1 37 ? -4.362 10.919 2.294 1.00 53.24 1478 TYR A N 5
ATOM 5569 C CA . TYR A 1 37 ? -5.334 9.834 2.358 1.00 13.21 1478 TYR A CA 5
ATOM 5570 C C . TYR A 1 37 ? -5.697 9.344 0.960 1.00 52.14 1478 TYR A C 5
ATOM 5571 O O . TYR A 1 37 ? -5.499 10.049 -0.030 1.00 1.42 1478 TYR A O 5
ATOM 5589 N N . LYS A 1 38 ? -6.231 8.130 0.886 1.00 71.44 1479 LYS A N 5
ATOM 5590 C CA . LYS A 1 38 ? -6.625 7.543 -0.390 1.00 23.33 1479 LYS A CA 5
ATOM 5591 C C . LYS A 1 38 ? -8.143 7.530 -0.537 1.00 62.32 1479 LYS A C 5
ATOM 5592 O O . LYS A 1 38 ? -8.846 6.876 0.233 1.00 13.03 1479 LYS A O 5
ATOM 5611 N N . LYS A 1 39 ? -8.642 8.254 -1.532 1.00 53.55 1480 LYS A N 5
ATOM 5612 C CA . LYS A 1 39 ? -10.077 8.325 -1.784 1.00 21.44 1480 LYS A CA 5
ATOM 5613 C C . LYS A 1 39 ? -10.584 7.029 -2.409 1.00 22.25 1480 LYS A C 5
ATOM 5614 O O . LYS A 1 39 ? -10.918 6.988 -3.594 1.00 4.15 1480 LYS A O 5
ATOM 5633 N N . LEU A 1 40 ? -10.641 5.973 -1.605 1.00 65.50 1481 LEU A N 5
ATOM 5634 C CA . LEU A 1 40 ? -11.109 4.675 -2.079 1.00 61.21 1481 LEU A CA 5
ATOM 5635 C C . LEU A 1 40 ? -12.522 4.779 -2.644 1.00 31.14 1481 LEU A C 5
ATOM 5636 O O . LEU A 1 40 ? -12.785 4.356 -3.770 1.00 60.22 1481 LEU A O 5
ATOM 5652 N N . LEU A 1 41 ? -13.428 5.346 -1.855 1.00 51.41 1482 LEU A N 5
ATOM 5653 C CA . LEU A 1 41 ? -14.815 5.509 -2.277 1.00 31.02 1482 LEU A CA 5
ATOM 5654 C C . LEU A 1 41 ? -15.307 6.925 -1.997 1.00 0.41 1482 LEU A C 5
ATOM 5655 O O . LEU A 1 41 ? -14.704 7.660 -1.213 1.00 73.31 1482 LEU A O 5
ATOM 5671 N N . HIS A 1 42 ? -16.407 7.303 -2.641 1.00 62.31 1483 HIS A N 5
ATOM 5672 C CA . HIS A 1 42 ? -16.982 8.631 -2.459 1.00 61.32 1483 HIS A CA 5
ATOM 5673 C C . HIS A 1 42 ? -18.471 8.629 -2.793 1.00 64.52 1483 HIS A C 5
ATOM 5674 O O . HIS A 1 42 ? -18.889 8.059 -3.801 1.00 34.32 1483 HIS A O 5
ATOM 5688 N N . TRP A 1 43 ? -19.264 9.268 -1.941 1.00 43.04 1484 TRP A N 5
ATOM 5689 C CA . TRP A 1 43 ? -20.706 9.339 -2.146 1.00 71.32 1484 TRP A CA 5
ATOM 5690 C C . TRP A 1 43 ? -21.284 10.603 -1.519 1.00 64.04 1484 TRP A C 5
ATOM 5691 O O . TRP A 1 43 ? -20.862 11.020 -0.441 1.00 10.41 1484 TRP A O 5
ATOM 5712 N N . SER A 1 44 ? -22.250 11.208 -2.202 1.00 14.32 1485 SER A N 5
ATOM 5713 C CA . SER A 1 44 ? -22.883 12.428 -1.713 1.00 31.44 1485 SER A CA 5
ATOM 5714 C C . SER A 1 44 ? -23.232 12.303 -0.233 1.00 23.34 1485 SER A C 5
ATOM 5715 O O . SER A 1 44 ? -24.153 11.578 0.141 1.00 62.32 1485 SER A O 5
ATOM 5723 N N . GLY A 1 45 ? -22.487 13.016 0.607 1.00 40.12 1486 GLY A N 5
ATOM 5724 C CA . GLY A 1 45 ? -22.732 12.972 2.037 1.00 64.15 1486 GLY A CA 5
ATOM 5725 C C . GLY A 1 45 ? -21.476 12.672 2.831 1.00 44.34 1486 GLY A C 5
ATOM 5726 O O . GLY A 1 45 ? -21.226 13.290 3.865 1.00 14.23 1486 GLY A O 5
ATOM 5730 N N . GLN A 1 46 ? -20.684 11.721 2.346 1.00 31.34 1487 GLN A N 5
ATOM 5731 C CA . GLN A 1 46 ? -19.449 11.339 3.020 1.00 5.31 1487 GLN A CA 5
ATOM 5732 C C . GLN A 1 46 ? -18.359 11.000 2.008 1.00 10.22 1487 GLN A C 5
ATOM 5733 O O . GLN A 1 46 ? -18.554 11.136 0.800 1.00 51.51 1487 GLN A O 5
ATOM 5747 N N . THR A 1 47 ? -17.210 10.558 2.509 1.00 22.32 1488 THR A N 5
ATOM 5748 C CA . THR A 1 47 ? -16.088 10.201 1.650 1.00 74.55 1488 THR A CA 5
ATOM 5749 C C . THR A 1 47 ? -15.158 9.212 2.342 1.00 24.13 1488 THR A C 5
ATOM 5750 O O . THR A 1 47 ? -14.662 9.475 3.439 1.00 55.04 1488 THR A O 5
ATOM 5761 N N . ILE A 1 48 ? -14.923 8.075 1.696 1.00 33.32 1489 ILE A N 5
ATOM 5762 C CA . ILE A 1 48 ? -14.050 7.048 2.250 1.00 21.24 1489 ILE A CA 5
ATOM 5763 C C . ILE A 1 48 ? -12.586 7.351 1.951 1.00 3.43 1489 ILE A C 5
ATOM 5764 O O . ILE A 1 48 ? -12.125 7.183 0.822 1.00 44.53 1489 ILE A O 5
ATOM 5780 N N . CYS A 1 49 ? -11.860 7.797 2.970 1.00 3.25 1490 CYS A N 5
ATOM 5781 C CA . CYS A 1 49 ? -10.446 8.123 2.817 1.00 13.44 1490 CYS A CA 5
ATOM 5782 C C . CYS A 1 49 ? -9.597 7.344 3.817 1.00 52.34 1490 CYS A C 5
ATOM 5783 O O . CYS A 1 49 ? -9.527 7.696 4.994 1.00 11.04 1490 CYS A O 5
ATOM 5791 N N . TYR A 1 50 ? -8.955 6.284 3.339 1.00 12.01 1491 TYR A N 5
ATOM 5792 C CA . TYR A 1 50 ? -8.114 5.452 4.191 1.00 0.13 1491 TYR A CA 5
ATOM 5793 C C . TYR A 1 50 ? -6.645 5.837 4.049 1.00 44.13 1491 TYR A C 5
ATOM 5794 O O . TYR A 1 50 ? -6.177 6.150 2.954 1.00 22.03 1491 TYR A O 5
ATOM 5812 N N . ALA A 1 51 ? -5.922 5.811 5.164 1.00 61.43 1492 ALA A N 5
ATOM 5813 C CA . ALA A 1 51 ? -4.505 6.154 5.164 1.00 33.32 1492 ALA A CA 5
ATOM 5814 C C . ALA A 1 51 ? -3.639 4.908 5.014 1.00 63.03 1492 ALA A C 5
ATOM 5815 O O . ALA A 1 51 ? -4.120 3.851 4.604 1.00 44.54 1492 ALA A O 5
ATOM 5822 N N . ASP A 1 52 ? -2.360 5.039 5.347 1.00 5.22 1493 ASP A N 5
ATOM 5823 C CA . ASP A 1 52 ? -1.426 3.923 5.249 1.00 4.43 1493 ASP A CA 5
ATOM 5824 C C . ASP A 1 52 ? -2.011 2.667 5.887 1.00 51.15 1493 ASP A C 5
ATOM 5825 O O . ASP A 1 52 ? -2.005 1.594 5.285 1.00 31.02 1493 ASP A O 5
ATOM 5834 N N . ASN A 1 53 ? -2.515 2.809 7.108 1.00 12.21 1494 ASN A N 5
ATOM 5835 C CA . ASN A 1 53 ? -3.103 1.685 7.828 1.00 52.32 1494 ASN A CA 5
ATOM 5836 C C . ASN A 1 53 ? -4.260 2.148 8.708 1.00 54.24 1494 ASN A C 5
ATOM 5837 O O . ASN A 1 53 ? -4.370 1.752 9.868 1.00 30.02 1494 ASN A O 5
ATOM 5848 N N . LYS A 1 54 ? -5.123 2.989 8.147 1.00 1.31 1495 LYS A N 5
ATOM 5849 C CA . LYS A 1 54 ? -6.274 3.506 8.878 1.00 22.12 1495 LYS A CA 5
ATOM 5850 C C . LYS A 1 54 ? -7.415 3.848 7.925 1.00 22.14 1495 LYS A C 5
ATOM 5851 O O . LYS A 1 54 ? -7.205 4.010 6.723 1.00 13.31 1495 LYS A O 5
ATOM 5870 N N . PHE A 1 55 ? -8.622 3.957 8.470 1.00 1.43 1496 PHE A N 5
ATOM 5871 C CA . PHE A 1 55 ? -9.796 4.281 7.668 1.00 11.04 1496 PHE A CA 5
ATOM 5872 C C . PHE A 1 55 ? -10.527 5.493 8.239 1.00 70.03 1496 PHE A C 5
ATOM 5873 O O . PHE A 1 55 ? -10.839 5.540 9.429 1.00 40.12 1496 PHE A O 5
ATOM 5890 N N . TYR A 1 56 ? -10.796 6.471 7.381 1.00 13.12 1497 TYR A N 5
ATOM 5891 C CA . TYR A 1 56 ? -11.488 7.685 7.799 1.00 24.00 1497 TYR A CA 5
ATOM 5892 C C . TYR A 1 56 ? -12.621 8.025 6.837 1.00 74.15 1497 TYR A C 5
ATOM 5893 O O . TYR A 1 56 ? -12.429 8.067 5.621 1.00 25.13 1497 TYR A O 5
ATOM 5911 N N . VAL A 1 57 ? -13.806 8.268 7.390 1.00 64.25 1498 VAL A N 5
ATOM 5912 C CA . VAL A 1 57 ? -14.972 8.606 6.582 1.00 5.11 1498 VAL A CA 5
ATOM 5913 C C . VAL A 1 57 ? -15.458 10.019 6.885 1.00 74.23 1498 VAL A C 5
ATOM 5914 O O . VAL A 1 57 ? -16.299 10.223 7.761 1.00 43.22 1498 VAL A O 5
ATOM 5927 N N . VAL A 1 58 ? -14.925 10.992 6.153 1.00 1.11 1499 VAL A N 5
ATOM 5928 C CA . VAL A 1 58 ? -15.306 12.387 6.342 1.00 60.34 1499 VAL A CA 5
ATOM 5929 C C . VAL A 1 58 ? -16.783 12.600 6.030 1.00 32.34 1499 VAL A C 5
ATOM 5930 O O . VAL A 1 58 ? -17.322 12.013 5.092 1.00 54.55 1499 VAL A O 5
ATOM 5943 N N . LYS A 1 59 ? -17.434 13.443 6.825 1.00 43.24 1500 LYS A N 5
ATOM 5944 C CA . LYS A 1 59 ? -18.849 13.736 6.634 1.00 13.53 1500 LYS A CA 5
ATOM 5945 C C . LYS A 1 59 ? -19.038 14.924 5.696 1.00 45.21 1500 LYS A C 5
ATOM 5946 O O . LYS A 1 59 ? -19.178 14.754 4.486 1.00 53.53 1500 LYS A O 5
ATOM 5965 N N . ASN A 1 60 ? -19.038 16.126 6.263 1.00 45.32 1501 ASN A N 5
ATOM 5966 C CA . ASN A 1 60 ? -19.207 17.342 5.476 1.00 54.41 1501 ASN A CA 5
ATOM 5967 C C . ASN A 1 60 ? -18.068 18.323 5.737 1.00 13.14 1501 ASN A C 5
ATOM 5968 O O . ASN A 1 60 ? -17.845 19.252 4.961 1.00 10.33 1501 ASN A O 5
ATOM 5979 N N . ASP A 1 61 ? -17.351 18.109 6.835 1.00 70.02 1502 ASP A N 5
ATOM 5980 C CA . ASP A 1 61 ? -16.234 18.973 7.198 1.00 24.45 1502 ASP A CA 5
ATOM 5981 C C . ASP A 1 61 ? -15.530 18.453 8.448 1.00 25.10 1502 ASP A C 5
ATOM 5982 O O . ASP A 1 61 ? -14.909 19.217 9.187 1.00 41.41 1502 ASP A O 5
ATOM 5991 N N . VAL A 1 62 ? -15.631 17.148 8.679 1.00 71.21 1503 VAL A N 5
ATOM 5992 C CA . VAL A 1 62 ? -15.004 16.525 9.839 1.00 53.51 1503 VAL A CA 5
ATOM 5993 C C . VAL A 1 62 ? -14.632 15.076 9.551 1.00 61.54 1503 VAL A C 5
ATOM 5994 O O . VAL A 1 62 ? -15.356 14.365 8.854 1.00 45.05 1503 VAL A O 5
ATOM 6007 N N . ALA A 1 63 ? -13.498 14.643 10.092 1.00 31.42 1504 ALA A N 5
ATOM 6008 C CA . ALA A 1 63 ? -13.030 13.276 9.895 1.00 13.33 1504 ALA A CA 5
ATOM 6009 C C . ALA A 1 63 ? -13.755 12.309 10.825 1.00 61.42 1504 ALA A C 5
ATOM 6010 O O . ALA A 1 63 ? -14.475 12.726 11.733 1.00 71.41 1504 ALA A O 5
ATOM 6017 N N . LEU A 1 64 ? -13.561 11.015 10.592 1.00 1.22 1505 LEU A N 5
ATOM 6018 C CA . LEU A 1 64 ? -14.197 9.987 11.409 1.00 41.12 1505 LEU A CA 5
ATOM 6019 C C . LEU A 1 64 ? -13.392 8.692 11.378 1.00 4.14 1505 LEU A C 5
ATOM 6020 O O . LEU A 1 64 ? -13.638 7.798 10.569 1.00 42.05 1505 LEU A O 5
ATOM 6036 N N . PRO A 1 65 ? -12.407 8.586 12.283 1.00 61.11 1506 PRO A N 5
ATOM 6037 C CA . PRO A 1 65 ? -11.547 7.403 12.382 1.00 72.31 1506 PRO A CA 5
ATOM 6038 C C . PRO A 1 65 ? -12.297 6.184 12.910 1.00 5.20 1506 PRO A C 5
ATOM 6039 O O . PRO A 1 65 ? -12.853 6.213 14.008 1.00 23.21 1506 PRO A O 5
ATOM 6050 N N . PHE A 1 66 ? -12.307 5.114 12.122 1.00 51.32 1507 PHE A N 5
ATOM 6051 C CA . PHE A 1 66 ? -12.989 3.885 12.510 1.00 1.23 1507 PHE A CA 5
ATOM 6052 C C . PHE A 1 66 ? -12.331 3.263 13.739 1.00 42.25 1507 PHE A C 5
ATOM 6053 O O . PHE A 1 66 ? -11.388 3.820 14.300 1.00 2.50 1507 PHE A O 5
ATOM 6070 N N . SER A 1 67 ? -12.836 2.105 14.150 1.00 30.32 1508 SER A N 5
ATOM 6071 C CA . SER A 1 67 ? -12.301 1.408 15.314 1.00 11.13 1508 SER A CA 5
ATOM 6072 C C . SER A 1 67 ? -11.857 -0.004 14.946 1.00 72.23 1508 SER A C 5
ATOM 6073 O O . SER A 1 67 ? -10.798 -0.465 15.372 1.00 50.01 1508 SER A O 5
ATOM 6081 N N . ASP A 1 68 ? -12.675 -0.686 14.151 1.00 2.10 1509 ASP A N 5
ATOM 6082 C CA . ASP A 1 68 ? -12.367 -2.046 13.723 1.00 14.31 1509 ASP A CA 5
ATOM 6083 C C . ASP A 1 68 ? -12.969 -2.333 12.351 1.00 51.30 1509 ASP A C 5
ATOM 6084 O O . ASP A 1 68 ? -13.795 -1.568 11.851 1.00 13.12 1509 ASP A O 5
ATOM 6093 N N . LEU A 1 69 ? -12.549 -3.438 11.746 1.00 32.31 1510 LEU A N 5
ATOM 6094 C CA . LEU A 1 69 ? -13.046 -3.826 10.430 1.00 23.44 1510 LEU A CA 5
ATOM 6095 C C . LEU A 1 69 ? -14.571 -3.813 10.398 1.00 24.02 1510 LEU A C 5
ATOM 6096 O O . LEU A 1 69 ? -15.176 -3.301 9.457 1.00 11.24 1510 LEU A O 5
ATOM 6112 N N . GLU A 1 70 ? -15.184 -4.378 11.433 1.00 14.24 1511 GLU A N 5
ATOM 6113 C CA . GLU A 1 70 ? -16.639 -4.429 11.523 1.00 21.03 1511 GLU A CA 5
ATOM 6114 C C . GLU A 1 70 ? -17.241 -3.031 11.409 1.00 64.31 1511 GLU A C 5
ATOM 6115 O O . GLU A 1 70 ? -18.381 -2.869 10.976 1.00 42.52 1511 GLU A O 5
ATOM 6127 N N . ALA A 1 71 ? -16.465 -2.026 11.801 1.00 11.23 1512 ALA A N 5
ATOM 6128 C CA . ALA A 1 71 ? -16.920 -0.642 11.742 1.00 61.33 1512 ALA A CA 5
ATOM 6129 C C . ALA A 1 71 ? -16.913 -0.123 10.308 1.00 63.31 1512 ALA A C 5
ATOM 6130 O O . ALA A 1 71 ? -17.836 0.574 9.885 1.00 31.25 1512 ALA A O 5
ATOM 6137 N N . CYS A 1 72 ? -15.867 -0.466 9.565 1.00 64.42 1513 CYS A N 5
ATOM 6138 C CA . CYS A 1 72 ? -15.739 -0.033 8.178 1.00 61.32 1513 CYS A CA 5
ATOM 6139 C C . CYS A 1 72 ? -16.787 -0.709 7.299 1.00 44.42 1513 CYS A C 5
ATOM 6140 O O . CYS A 1 72 ? -17.430 -0.060 6.474 1.00 71.25 1513 CYS A O 5
ATOM 6148 N N . ARG A 1 73 ? -16.951 -2.015 7.481 1.00 51.24 1514 ARG A N 5
ATOM 6149 C CA . ARG A 1 73 ? -17.918 -2.779 6.702 1.00 54.40 1514 ARG A CA 5
ATOM 6150 C C . ARG A 1 73 ? -19.336 -2.267 6.943 1.00 43.24 1514 ARG A C 5
ATOM 6151 O O . ARG A 1 73 ? -20.159 -2.236 6.028 1.00 23.03 1514 ARG A O 5
ATOM 6172 N N . ALA A 1 74 ? -19.613 -1.867 8.179 1.00 3.23 1515 ALA A N 5
ATOM 6173 C CA . ALA A 1 74 ? -20.929 -1.355 8.540 1.00 71.12 1515 ALA A CA 5
ATOM 6174 C C . ALA A 1 74 ? -21.081 0.106 8.131 1.00 72.02 1515 ALA A C 5
ATOM 6175 O O . ALA A 1 74 ? -22.171 0.673 8.212 1.00 41.23 1515 ALA A O 5
ATOM 6182 N N . TYR A 1 75 ? -19.982 0.710 7.692 1.00 34.02 1516 TYR A N 5
ATOM 6183 C CA . TYR A 1 75 ? -19.993 2.107 7.274 1.00 72.45 1516 TYR A CA 5
ATOM 6184 C C . TYR A 1 75 ? -20.310 2.227 5.786 1.00 62.10 1516 TYR A C 5
ATOM 6185 O O . TYR A 1 75 ? -20.449 3.330 5.256 1.00 73.02 1516 TYR A O 5
ATOM 6203 N N . LEU A 1 76 ? -20.423 1.084 5.118 1.00 44.43 1517 LEU A N 5
ATOM 6204 C CA . LEU A 1 76 ? -20.724 1.059 3.691 1.00 43.35 1517 LEU A CA 5
ATOM 6205 C C . LEU A 1 76 ? -21.999 0.268 3.417 1.00 64.12 1517 LEU A C 5
ATOM 6206 O O . LEU A 1 76 ? -22.491 0.233 2.289 1.00 53.33 1517 LEU A O 5
ATOM 6222 N N . THR A 1 77 ? -22.530 -0.366 4.457 1.00 35.13 1518 THR A N 5
ATOM 6223 C CA . THR A 1 77 ? -23.749 -1.156 4.330 1.00 65.22 1518 THR A CA 5
ATOM 6224 C C . THR A 1 77 ? -24.646 -0.983 5.550 1.00 71.42 1518 THR A C 5
ATOM 6225 O O . THR A 1 77 ? -25.605 -1.732 5.738 1.00 51.14 1518 THR A O 5
ATOM 6236 N N . SER A 1 78 ? -24.329 0.008 6.376 1.00 11.13 1519 SER A N 5
ATOM 6237 C CA . SER A 1 78 ? -25.106 0.277 7.581 1.00 40.23 1519 SER A CA 5
ATOM 6238 C C . SER A 1 78 ? -24.911 1.718 8.042 1.00 53.41 1519 SER A C 5
ATOM 6239 O O . SER A 1 78 ? -25.163 2.050 9.201 1.00 43.25 1519 SER A O 5
ATOM 6247 N N . ARG A 1 79 ? -24.462 2.570 7.126 1.00 3.44 1520 ARG A N 5
ATOM 6248 C CA . ARG A 1 79 ? -24.232 3.976 7.438 1.00 23.13 1520 ARG A CA 5
ATOM 6249 C C . ARG A 1 79 ? -25.471 4.811 7.131 1.00 33.11 1520 ARG A C 5
ATOM 6250 O O . ARG A 1 79 ? -25.647 5.902 7.673 1.00 31.53 1520 ARG A O 5
ATOM 6271 N N . ALA A 1 80 ? -26.327 4.291 6.258 1.00 72.25 1521 ALA A N 5
ATOM 6272 C CA . ALA A 1 80 ? -27.551 4.987 5.879 1.00 4.24 1521 ALA A CA 5
ATOM 6273 C C . ALA A 1 80 ? -28.772 4.339 6.523 1.00 52.44 1521 ALA A C 5
ATOM 6274 O O . ALA A 1 80 ? -28.946 3.123 6.460 1.00 32.24 1521 ALA A O 5
ATOM 6281 N N . ALA A 1 81 ? -29.615 5.160 7.141 1.00 40.44 1522 ALA A N 5
ATOM 6282 C CA . ALA A 1 81 ? -30.821 4.667 7.794 1.00 1.01 1522 ALA A CA 5
ATOM 6283 C C . ALA A 1 81 ? -32.038 4.820 6.888 1.00 21.31 1522 ALA A C 5
ATOM 6284 O O . ALA A 1 81 ? -32.756 3.853 6.629 1.00 13.24 1522 ALA A O 5
ATOM 6291 N N . SER A 1 1 ? 4.187 -2.922 -3.666 1.00 25.54 -3 SER A N 6
ATOM 6292 C CA . SER A 1 1 ? 4.340 -3.427 -2.306 1.00 14.11 -3 SER A CA 6
ATOM 6293 C C . SER A 1 1 ? 3.748 -4.827 -2.177 1.00 34.14 -3 SER A C 6
ATOM 6294 O O . SER A 1 1 ? 4.313 -5.693 -1.508 1.00 71.54 -3 SER A O 6
ATOM 6302 N N . HIS A 1 2 ? 2.605 -5.041 -2.821 1.00 32.42 -2 HIS A N 6
ATOM 6303 C CA . HIS A 1 2 ? 1.935 -6.336 -2.779 1.00 72.41 -2 HIS A CA 6
ATOM 6304 C C . HIS A 1 2 ? 1.588 -6.723 -1.344 1.00 44.24 -2 HIS A C 6
ATOM 6305 O O . HIS A 1 2 ? 2.028 -7.759 -0.847 1.00 72.45 -2 HIS A O 6
ATOM 6319 N N . MET A 1 3 ? 0.799 -5.882 -0.684 1.00 53.04 -1 MET A N 6
ATOM 6320 C CA . MET A 1 3 ? 0.393 -6.137 0.693 1.00 3.41 -1 MET A CA 6
ATOM 6321 C C . MET A 1 3 ? -0.648 -5.120 1.150 1.00 31.11 -1 MET A C 6
ATOM 6322 O O . MET A 1 3 ? -0.353 -4.235 1.952 1.00 10.41 -1 MET A O 6
ATOM 6336 N N . GLN A 1 4 ? -1.866 -5.254 0.634 1.00 23.22 1445 GLN A N 6
ATOM 6337 C CA . GLN A 1 4 ? -2.950 -4.346 0.990 1.00 64.05 1445 GLN A CA 6
ATOM 6338 C C . GLN A 1 4 ? -3.343 -4.515 2.453 1.00 11.54 1445 GLN A C 6
ATOM 6339 O O . GLN A 1 4 ? -2.996 -5.509 3.091 1.00 64.32 1445 GLN A O 6
ATOM 6353 N N . THR A 1 5 ? -4.070 -3.535 2.982 1.00 35.31 1446 THR A N 6
ATOM 6354 C CA . THR A 1 5 ? -4.510 -3.574 4.371 1.00 20.11 1446 THR A CA 6
ATOM 6355 C C . THR A 1 5 ? -5.811 -4.355 4.514 1.00 32.05 1446 THR A C 6
ATOM 6356 O O . THR A 1 5 ? -6.553 -4.554 3.552 1.00 32.03 1446 THR A O 6
ATOM 6367 N N . PRO A 1 6 ? -6.098 -4.809 5.744 1.00 43.32 1447 PRO A N 6
ATOM 6368 C CA . PRO A 1 6 ? -7.312 -5.574 6.042 1.00 24.51 1447 PRO A CA 6
ATOM 6369 C C . PRO A 1 6 ? -8.572 -4.720 5.957 1.00 4.24 1447 PRO A C 6
ATOM 6370 O O . PRO A 1 6 ? -9.646 -5.215 5.621 1.00 74.23 1447 PRO A O 6
ATOM 6381 N N . GLU A 1 7 ? -8.431 -3.434 6.265 1.00 61.12 1448 GLU A N 6
ATOM 6382 C CA . GLU A 1 7 ? -9.559 -2.512 6.223 1.00 13.52 1448 GLU A CA 6
ATOM 6383 C C . GLU A 1 7 ? -10.077 -2.349 4.797 1.00 61.01 1448 GLU A C 6
ATOM 6384 O O . GLU A 1 7 ? -11.277 -2.457 4.543 1.00 71.51 1448 GLU A O 6
ATOM 6396 N N . THR A 1 8 ? -9.163 -2.087 3.868 1.00 64.31 1449 THR A N 6
ATOM 6397 C CA . THR A 1 8 ? -9.525 -1.908 2.468 1.00 52.22 1449 THR A CA 6
ATOM 6398 C C . THR A 1 8 ? -9.575 -3.245 1.737 1.00 42.41 1449 THR A C 6
ATOM 6399 O O . THR A 1 8 ? -9.899 -3.303 0.551 1.00 13.23 1449 THR A O 6
ATOM 6410 N N . ALA A 1 9 ? -9.252 -4.317 2.452 1.00 23.11 1450 ALA A N 6
ATOM 6411 C CA . ALA A 1 9 ? -9.262 -5.654 1.872 1.00 73.15 1450 ALA A CA 6
ATOM 6412 C C . ALA A 1 9 ? -10.667 -6.050 1.430 1.00 13.22 1450 ALA A C 6
ATOM 6413 O O . ALA A 1 9 ? -10.875 -6.476 0.294 1.00 21.41 1450 ALA A O 6
ATOM 6420 N N . PHE A 1 10 ? -11.629 -5.906 2.336 1.00 72.42 1451 PHE A N 6
ATOM 6421 C CA . PHE A 1 10 ? -13.015 -6.251 2.040 1.00 11.21 1451 PHE A CA 6
ATOM 6422 C C . PHE A 1 10 ? -13.639 -5.231 1.092 1.00 45.31 1451 PHE A C 6
ATOM 6423 O O . PHE A 1 10 ? -14.560 -5.549 0.340 1.00 61.24 1451 PHE A O 6
ATOM 6440 N N . ILE A 1 11 ? -13.130 -4.004 1.135 1.00 63.14 1452 ILE A N 6
ATOM 6441 C CA . ILE A 1 11 ? -13.636 -2.938 0.280 1.00 43.54 1452 ILE A CA 6
ATOM 6442 C C . ILE A 1 11 ? -13.210 -3.146 -1.170 1.00 33.32 1452 ILE A C 6
ATOM 6443 O O . ILE A 1 11 ? -14.034 -3.098 -2.082 1.00 71.21 1452 ILE A O 6
ATOM 6459 N N . ASN A 1 12 ? -11.918 -3.380 -1.374 1.00 21.24 1453 ASN A N 6
ATOM 6460 C CA . ASN A 1 12 ? -11.382 -3.598 -2.713 1.00 34.14 1453 ASN A CA 6
ATOM 6461 C C . ASN A 1 12 ? -12.215 -4.627 -3.471 1.00 34.23 1453 ASN A C 6
ATOM 6462 O O . ASN A 1 12 ? -12.449 -4.489 -4.671 1.00 23.33 1453 ASN A O 6
ATOM 6473 N N . ASN A 1 13 ? -12.661 -5.658 -2.761 1.00 34.43 1454 ASN A N 6
ATOM 6474 C CA . ASN A 1 13 ? -13.469 -6.711 -3.366 1.00 62.23 1454 ASN A CA 6
ATOM 6475 C C . ASN A 1 13 ? -14.644 -6.119 -4.139 1.00 23.31 1454 ASN A C 6
ATOM 6476 O O . ASN A 1 13 ? -15.039 -6.638 -5.183 1.00 64.12 1454 ASN A O 6
ATOM 6487 N N . VAL A 1 14 ? -15.198 -5.029 -3.618 1.00 73.13 1455 VAL A N 6
ATOM 6488 C CA . VAL A 1 14 ? -16.327 -4.365 -4.259 1.00 41.13 1455 VAL A CA 6
ATOM 6489 C C . VAL A 1 14 ? -15.868 -3.153 -5.062 1.00 3.33 1455 VAL A C 6
ATOM 6490 O O . VAL A 1 14 ? -16.522 -2.745 -6.022 1.00 14.32 1455 VAL A O 6
ATOM 6503 N N . THR A 1 15 ? -14.737 -2.579 -4.663 1.00 25.54 1456 THR A N 6
ATOM 6504 C CA . THR A 1 15 ? -14.189 -1.413 -5.344 1.00 30.13 1456 THR A CA 6
ATOM 6505 C C . THR A 1 15 ? -13.860 -1.730 -6.798 1.00 5.01 1456 THR A C 6
ATOM 6506 O O . THR A 1 15 ? -13.983 -0.873 -7.673 1.00 74.42 1456 THR A O 6
ATOM 6517 N N . SER A 1 16 ? -13.440 -2.966 -7.049 1.00 41.00 1457 SER A N 6
ATOM 6518 C CA . SER A 1 16 ? -13.090 -3.395 -8.398 1.00 4.00 1457 SER A CA 6
ATOM 6519 C C . SER A 1 16 ? -14.338 -3.542 -9.263 1.00 0.13 1457 SER A C 6
ATOM 6520 O O . SER A 1 16 ? -14.248 -3.723 -10.476 1.00 62.31 1457 SER A O 6
ATOM 6528 N N . ASN A 1 17 ? -15.503 -3.462 -8.628 1.00 22.04 1458 ASN A N 6
ATOM 6529 C CA . ASN A 1 17 ? -16.771 -3.587 -9.338 1.00 4.43 1458 ASN A CA 6
ATOM 6530 C C . ASN A 1 17 ? -17.346 -2.213 -9.668 1.00 52.11 1458 ASN A C 6
ATOM 6531 O O . ASN A 1 17 ? -18.274 -2.093 -10.467 1.00 43.25 1458 ASN A O 6
ATOM 6542 N N . GLY A 1 18 ? -16.788 -1.178 -9.047 1.00 33.22 1459 GLY A N 6
ATOM 6543 C CA . GLY A 1 18 ? -17.258 0.173 -9.288 1.00 14.41 1459 GLY A CA 6
ATOM 6544 C C . GLY A 1 18 ? -17.711 0.865 -8.017 1.00 54.15 1459 GLY A C 6
ATOM 6545 O O . GLY A 1 18 ? -18.475 1.828 -8.065 1.00 55.11 1459 GLY A O 6
ATOM 6549 N N . GLY A 1 19 ? -17.240 0.372 -6.876 1.00 61.33 1460 GLY A N 6
ATOM 6550 C CA . GLY A 1 19 ? -17.614 0.960 -5.603 1.00 65.23 1460 GLY A CA 6
ATOM 6551 C C . GLY A 1 19 ? -18.648 0.134 -4.865 1.00 13.33 1460 GLY A C 6
ATOM 6552 O O . GLY A 1 19 ? -19.252 -0.774 -5.437 1.00 2.32 1460 GLY A O 6
ATOM 6556 N N . TYR A 1 20 ? -18.853 0.448 -3.590 1.00 51.13 1461 TYR A N 6
ATOM 6557 C CA . TYR A 1 20 ? -19.819 -0.274 -2.771 1.00 72.01 1461 TYR A CA 6
ATOM 6558 C C . TYR A 1 20 ? -21.236 -0.082 -3.303 1.00 12.42 1461 TYR A C 6
ATOM 6559 O O . TYR A 1 20 ? -21.434 0.430 -4.405 1.00 71.04 1461 TYR A O 6
ATOM 6577 N N . HIS A 1 21 ? -22.220 -0.495 -2.510 1.00 41.01 1462 HIS A N 6
ATOM 6578 C CA . HIS A 1 21 ? -23.620 -0.368 -2.899 1.00 41.31 1462 HIS A CA 6
ATOM 6579 C C . HIS A 1 21 ? -23.926 1.050 -3.372 1.00 45.32 1462 HIS A C 6
ATOM 6580 O O . HIS A 1 21 ? -24.154 1.283 -4.559 1.00 45.42 1462 HIS A O 6
ATOM 6594 N N . SER A 1 22 ? -23.929 1.994 -2.436 1.00 31.43 1463 SER A N 6
ATOM 6595 C CA . SER A 1 22 ? -24.211 3.388 -2.756 1.00 72.13 1463 SER A CA 6
ATOM 6596 C C . SER A 1 22 ? -22.919 4.163 -2.992 1.00 43.24 1463 SER A C 6
ATOM 6597 O O . SER A 1 22 ? -22.918 5.205 -3.648 1.00 71.14 1463 SER A O 6
ATOM 6605 N N . TRP A 1 23 ? -21.820 3.647 -2.453 1.00 13.41 1464 TRP A N 6
ATOM 6606 C CA . TRP A 1 23 ? -20.520 4.291 -2.604 1.00 70.21 1464 TRP A CA 6
ATOM 6607 C C . TRP A 1 23 ? -19.926 4.001 -3.978 1.00 23.11 1464 TRP A C 6
ATOM 6608 O O . TRP A 1 23 ? -19.859 2.848 -4.406 1.00 15.12 1464 TRP A O 6
ATOM 6629 N N . HIS A 1 24 ? -19.494 5.054 -4.665 1.00 71.45 1465 HIS A N 6
ATOM 6630 C CA . HIS A 1 24 ? -18.904 4.911 -5.992 1.00 21.23 1465 HIS A CA 6
ATOM 6631 C C . HIS A 1 24 ? -17.386 4.782 -5.900 1.00 54.31 1465 HIS A C 6
ATOM 6632 O O . HIS A 1 24 ? -16.779 5.168 -4.900 1.00 54.21 1465 HIS A O 6
ATOM 6646 N N . LEU A 1 25 ? -16.779 4.237 -6.949 1.00 14.54 1466 LEU A N 6
ATOM 6647 C CA . LEU A 1 25 ? -15.332 4.057 -6.987 1.00 12.25 1466 LEU A CA 6
ATOM 6648 C C . LEU A 1 25 ? -14.632 5.356 -7.372 1.00 44.12 1466 LEU A C 6
ATOM 6649 O O . LEU A 1 25 ? -14.814 5.868 -8.477 1.00 31.12 1466 LEU A O 6
ATOM 6665 N N . VAL A 1 26 ? -13.827 5.884 -6.455 1.00 33.43 1467 VAL A N 6
ATOM 6666 C CA . VAL A 1 26 ? -13.096 7.121 -6.700 1.00 30.04 1467 VAL A CA 6
ATOM 6667 C C . VAL A 1 26 ? -11.638 6.992 -6.272 1.00 74.30 1467 VAL A C 6
ATOM 6668 O O . VAL A 1 26 ? -11.190 5.916 -5.875 1.00 52.22 1467 VAL A O 6
ATOM 6681 N N . SER A 1 27 ? -10.903 8.096 -6.355 1.00 61.23 1468 SER A N 6
ATOM 6682 C CA . SER A 1 27 ? -9.494 8.106 -5.980 1.00 62.41 1468 SER A CA 6
ATOM 6683 C C . SER A 1 27 ? -8.880 9.483 -6.212 1.00 24.23 1468 SER A C 6
ATOM 6684 O O . SER A 1 27 ? -7.754 9.600 -6.695 1.00 32.21 1468 SER A O 6
ATOM 6692 N N . GLY A 1 28 ? -9.629 10.524 -5.863 1.00 3.53 1469 GLY A N 6
ATOM 6693 C CA . GLY A 1 28 ? -9.143 11.880 -6.040 1.00 4.32 1469 GLY A CA 6
ATOM 6694 C C . GLY A 1 28 ? -7.957 12.192 -5.148 1.00 40.23 1469 GLY A C 6
ATOM 6695 O O . GLY A 1 28 ? -7.248 13.175 -5.368 1.00 33.34 1469 GLY A O 6
ATOM 6699 N N . ASP A 1 29 ? -7.741 11.356 -4.139 1.00 74.53 1470 ASP A N 6
ATOM 6700 C CA . ASP A 1 29 ? -6.634 11.547 -3.211 1.00 5.15 1470 ASP A CA 6
ATOM 6701 C C . ASP A 1 29 ? -6.802 12.843 -2.424 1.00 1.13 1470 ASP A C 6
ATOM 6702 O O . ASP A 1 29 ? -6.673 13.937 -2.974 1.00 54.42 1470 ASP A O 6
ATOM 6711 N N . LEU A 1 30 ? -7.091 12.712 -1.134 1.00 12.53 1471 LEU A N 6
ATOM 6712 C CA . LEU A 1 30 ? -7.279 13.873 -0.270 1.00 45.43 1471 LEU A CA 6
ATOM 6713 C C . LEU A 1 30 ? -6.225 13.907 0.833 1.00 54.44 1471 LEU A C 6
ATOM 6714 O O . LEU A 1 30 ? -6.108 12.969 1.621 1.00 30.02 1471 LEU A O 6
ATOM 6730 N N . ILE A 1 31 ? -5.464 14.995 0.883 1.00 64.24 1472 ILE A N 6
ATOM 6731 C CA . ILE A 1 31 ? -4.423 15.152 1.891 1.00 41.10 1472 ILE A CA 6
ATOM 6732 C C . ILE A 1 31 ? -4.889 16.058 3.026 1.00 72.32 1472 ILE A C 6
ATOM 6733 O O . ILE A 1 31 ? -5.286 17.201 2.799 1.00 35.32 1472 ILE A O 6
ATOM 6749 N N . VAL A 1 32 ? -4.837 15.540 4.249 1.00 64.42 1473 VAL A N 6
ATOM 6750 C CA . VAL A 1 32 ? -5.251 16.302 5.421 1.00 60.05 1473 VAL A CA 6
ATOM 6751 C C . VAL A 1 32 ? -4.394 15.956 6.633 1.00 63.13 1473 VAL A C 6
ATOM 6752 O O . VAL A 1 32 ? -4.068 14.791 6.865 1.00 14.43 1473 VAL A O 6
ATOM 6765 N N . LYS A 1 33 ? -4.030 16.975 7.404 1.00 54.01 1474 LYS A N 6
ATOM 6766 C CA . LYS A 1 33 ? -3.212 16.780 8.595 1.00 43.44 1474 LYS A CA 6
ATOM 6767 C C . LYS A 1 33 ? -1.840 16.224 8.227 1.00 43.53 1474 LYS A C 6
ATOM 6768 O O . LYS A 1 33 ? -1.205 15.535 9.025 1.00 45.02 1474 LYS A O 6
ATOM 6787 N N . ASP A 1 34 ? -1.388 16.530 7.015 1.00 34.22 1475 ASP A N 6
ATOM 6788 C CA . ASP A 1 34 ? -0.090 16.063 6.543 1.00 71.32 1475 ASP A CA 6
ATOM 6789 C C . ASP A 1 34 ? -0.086 14.546 6.376 1.00 50.40 1475 ASP A C 6
ATOM 6790 O O . ASP A 1 34 ? 0.972 13.917 6.349 1.00 52.13 1475 ASP A O 6
ATOM 6799 N N . VAL A 1 35 ? -1.276 13.965 6.266 1.00 73.13 1476 VAL A N 6
ATOM 6800 C CA . VAL A 1 35 ? -1.410 12.522 6.102 1.00 52.44 1476 VAL A CA 6
ATOM 6801 C C . VAL A 1 35 ? -2.154 12.182 4.815 1.00 13.41 1476 VAL A C 6
ATOM 6802 O O . VAL A 1 35 ? -3.356 11.913 4.834 1.00 50.23 1476 VAL A O 6
ATOM 6815 N N . CYS A 1 36 ? -1.433 12.196 3.700 1.00 41.11 1477 CYS A N 6
ATOM 6816 C CA . CYS A 1 36 ? -2.025 11.889 2.403 1.00 41.35 1477 CYS A CA 6
ATOM 6817 C C . CYS A 1 36 ? -2.893 10.638 2.483 1.00 31.14 1477 CYS A C 6
ATOM 6818 O O . CYS A 1 36 ? -2.388 9.530 2.667 1.00 41.21 1477 CYS A O 6
ATOM 6826 N N . TYR A 1 37 ? -4.201 10.822 2.347 1.00 55.31 1478 TYR A N 6
ATOM 6827 C CA . TYR A 1 37 ? -5.141 9.709 2.409 1.00 62.14 1478 TYR A CA 6
ATOM 6828 C C . TYR A 1 37 ? -5.426 9.159 1.014 1.00 31.14 1478 TYR A C 6
ATOM 6829 O O . TYR A 1 37 ? -4.827 9.590 0.029 1.00 71.11 1478 TYR A O 6
ATOM 6847 N N . LYS A 1 38 ? -6.347 8.204 0.940 1.00 65.54 1479 LYS A N 6
ATOM 6848 C CA . LYS A 1 38 ? -6.715 7.594 -0.332 1.00 72.45 1479 LYS A CA 6
ATOM 6849 C C . LYS A 1 38 ? -8.231 7.532 -0.487 1.00 74.11 1479 LYS A C 6
ATOM 6850 O O . LYS A 1 38 ? -8.911 6.810 0.242 1.00 35.33 1479 LYS A O 6
ATOM 6869 N N . LYS A 1 39 ? -8.756 8.292 -1.442 1.00 43.51 1480 LYS A N 6
ATOM 6870 C CA . LYS A 1 39 ? -10.191 8.323 -1.695 1.00 73.21 1480 LYS A CA 6
ATOM 6871 C C . LYS A 1 39 ? -10.659 7.017 -2.330 1.00 55.43 1480 LYS A C 6
ATOM 6872 O O . LYS A 1 39 ? -10.982 6.974 -3.518 1.00 73.12 1480 LYS A O 6
ATOM 6891 N N . LEU A 1 40 ? -10.695 5.956 -1.532 1.00 54.12 1481 LEU A N 6
ATOM 6892 C CA . LEU A 1 40 ? -11.126 4.649 -2.016 1.00 52.03 1481 LEU A CA 6
ATOM 6893 C C . LEU A 1 40 ? -12.553 4.710 -2.553 1.00 2.14 1481 LEU A C 6
ATOM 6894 O O . LEU A 1 40 ? -12.854 4.156 -3.610 1.00 71.35 1481 LEU A O 6
ATOM 6910 N N . LEU A 1 41 ? -13.427 5.389 -1.818 1.00 20.33 1482 LEU A N 6
ATOM 6911 C CA . LEU A 1 41 ? -14.822 5.525 -2.220 1.00 75.14 1482 LEU A CA 6
ATOM 6912 C C . LEU A 1 41 ? -15.337 6.932 -1.936 1.00 5.44 1482 LEU A C 6
ATOM 6913 O O . LEU A 1 41 ? -14.660 7.733 -1.289 1.00 32.34 1482 LEU A O 6
ATOM 6929 N N . HIS A 1 42 ? -16.538 7.228 -2.421 1.00 73.41 1483 HIS A N 6
ATOM 6930 C CA . HIS A 1 42 ? -17.145 8.538 -2.216 1.00 41.11 1483 HIS A CA 6
ATOM 6931 C C . HIS A 1 42 ? -18.595 8.546 -2.692 1.00 4.23 1483 HIS A C 6
ATOM 6932 O O . HIS A 1 42 ? -18.920 7.969 -3.729 1.00 54.42 1483 HIS A O 6
ATOM 6946 N N . TRP A 1 43 ? -19.459 9.202 -1.927 1.00 12.35 1484 TRP A N 6
ATOM 6947 C CA . TRP A 1 43 ? -20.874 9.284 -2.270 1.00 14.21 1484 TRP A CA 6
ATOM 6948 C C . TRP A 1 43 ? -21.553 10.422 -1.515 1.00 3.10 1484 TRP A C 6
ATOM 6949 O O . TRP A 1 43 ? -21.456 10.512 -0.291 1.00 60.21 1484 TRP A O 6
ATOM 6970 N N . SER A 1 44 ? -22.239 11.289 -2.252 1.00 52.32 1485 SER A N 6
ATOM 6971 C CA . SER A 1 44 ? -22.931 12.424 -1.652 1.00 22.03 1485 SER A CA 6
ATOM 6972 C C . SER A 1 44 ? -21.943 13.358 -0.960 1.00 3.13 1485 SER A C 6
ATOM 6973 O O . SER A 1 44 ? -21.464 14.324 -1.553 1.00 73.21 1485 SER A O 6
ATOM 6981 N N . GLY A 1 45 ? -21.642 13.062 0.301 1.00 4.32 1486 GLY A N 6
ATOM 6982 C CA . GLY A 1 45 ? -20.713 13.884 1.054 1.00 4.24 1486 GLY A CA 6
ATOM 6983 C C . GLY A 1 45 ? -19.677 13.060 1.794 1.00 53.02 1486 GLY A C 6
ATOM 6984 O O . GLY A 1 45 ? -18.594 13.551 2.109 1.00 42.45 1486 GLY A O 6
ATOM 6988 N N . GLN A 1 46 ? -20.012 11.804 2.073 1.00 41.42 1487 GLN A N 6
ATOM 6989 C CA . GLN A 1 46 ? -19.103 10.912 2.782 1.00 31.31 1487 GLN A CA 6
ATOM 6990 C C . GLN A 1 46 ? -17.973 10.448 1.869 1.00 20.42 1487 GLN A C 6
ATOM 6991 O O . GLN A 1 46 ? -18.204 9.746 0.884 1.00 52.23 1487 GLN A O 6
ATOM 7005 N N . THR A 1 47 ? -16.749 10.844 2.203 1.00 45.03 1488 THR A N 6
ATOM 7006 C CA . THR A 1 47 ? -15.582 10.470 1.413 1.00 54.35 1488 THR A CA 6
ATOM 7007 C C . THR A 1 47 ? -14.730 9.439 2.144 1.00 52.34 1488 THR A C 6
ATOM 7008 O O . THR A 1 47 ? -14.089 9.750 3.148 1.00 44.24 1488 THR A O 6
ATOM 7019 N N . ILE A 1 48 ? -14.728 8.212 1.634 1.00 43.20 1489 ILE A N 6
ATOM 7020 C CA . ILE A 1 48 ? -13.952 7.136 2.238 1.00 12.24 1489 ILE A CA 6
ATOM 7021 C C . ILE A 1 48 ? -12.460 7.325 1.986 1.00 12.22 1489 ILE A C 6
ATOM 7022 O O . ILE A 1 48 ? -11.941 6.923 0.944 1.00 5.24 1489 ILE A O 6
ATOM 7038 N N . CYS A 1 49 ? -11.777 7.937 2.947 1.00 45.34 1490 CYS A N 6
ATOM 7039 C CA . CYS A 1 49 ? -10.343 8.179 2.829 1.00 22.15 1490 CYS A CA 6
ATOM 7040 C C . CYS A 1 49 ? -9.566 7.343 3.842 1.00 52.40 1490 CYS A C 6
ATOM 7041 O O . CYS A 1 49 ? -9.554 7.648 5.035 1.00 53.32 1490 CYS A O 6
ATOM 7049 N N . TYR A 1 50 ? -8.920 6.288 3.359 1.00 53.11 1491 TYR A N 6
ATOM 7050 C CA . TYR A 1 50 ? -8.144 5.406 4.222 1.00 34.32 1491 TYR A CA 6
ATOM 7051 C C . TYR A 1 50 ? -6.655 5.720 4.125 1.00 2.32 1491 TYR A C 6
ATOM 7052 O O . TYR A 1 50 ? -6.135 5.989 3.043 1.00 60.14 1491 TYR A O 6
ATOM 7070 N N . ALA A 1 51 ? -5.974 5.684 5.266 1.00 65.03 1492 ALA A N 6
ATOM 7071 C CA . ALA A 1 51 ? -4.543 5.962 5.311 1.00 54.15 1492 ALA A CA 6
ATOM 7072 C C . ALA A 1 51 ? -3.730 4.677 5.201 1.00 75.35 1492 ALA A C 6
ATOM 7073 O O . ALA A 1 51 ? -4.239 3.645 4.763 1.00 74.40 1492 ALA A O 6
ATOM 7080 N N . ASP A 1 52 ? -2.465 4.747 5.599 1.00 33.54 1493 ASP A N 6
ATOM 7081 C CA . ASP A 1 52 ? -1.582 3.588 5.546 1.00 64.32 1493 ASP A CA 6
ATOM 7082 C C . ASP A 1 52 ? -2.274 2.350 6.107 1.00 74.34 1493 ASP A C 6
ATOM 7083 O O . ASP A 1 52 ? -2.315 1.303 5.461 1.00 4.22 1493 ASP A O 6
ATOM 7092 N N . ASN A 1 53 ? -2.818 2.477 7.313 1.00 44.11 1494 ASN A N 6
ATOM 7093 C CA . ASN A 1 53 ? -3.507 1.368 7.962 1.00 74.15 1494 ASN A CA 6
ATOM 7094 C C . ASN A 1 53 ? -4.687 1.870 8.789 1.00 3.01 1494 ASN A C 6
ATOM 7095 O O . ASN A 1 53 ? -4.948 1.372 9.884 1.00 33.21 1494 ASN A O 6
ATOM 7106 N N . LYS A 1 54 ? -5.396 2.860 8.258 1.00 74.32 1495 LYS A N 6
ATOM 7107 C CA . LYS A 1 54 ? -6.550 3.429 8.945 1.00 45.44 1495 LYS A CA 6
ATOM 7108 C C . LYS A 1 54 ? -7.637 3.820 7.949 1.00 14.03 1495 LYS A C 6
ATOM 7109 O O . LYS A 1 54 ? -7.388 3.913 6.747 1.00 34.11 1495 LYS A O 6
ATOM 7128 N N . PHE A 1 55 ? -8.844 4.049 8.458 1.00 44.13 1496 PHE A N 6
ATOM 7129 C CA . PHE A 1 55 ? -9.969 4.430 7.613 1.00 55.40 1496 PHE A CA 6
ATOM 7130 C C . PHE A 1 55 ? -10.701 5.637 8.194 1.00 73.20 1496 PHE A C 6
ATOM 7131 O O . PHE A 1 55 ? -11.025 5.667 9.381 1.00 12.44 1496 PHE A O 6
ATOM 7148 N N . TYR A 1 56 ? -10.958 6.629 7.349 1.00 62.34 1497 TYR A N 6
ATOM 7149 C CA . TYR A 1 56 ? -11.648 7.839 7.778 1.00 53.24 1497 TYR A CA 6
ATOM 7150 C C . TYR A 1 56 ? -12.751 8.216 6.792 1.00 24.34 1497 TYR A C 6
ATOM 7151 O O . TYR A 1 56 ? -12.563 8.149 5.577 1.00 10.35 1497 TYR A O 6
ATOM 7169 N N . VAL A 1 57 ? -13.902 8.612 7.326 1.00 41.23 1498 VAL A N 6
ATOM 7170 C CA . VAL A 1 57 ? -15.035 9.002 6.495 1.00 32.42 1498 VAL A CA 6
ATOM 7171 C C . VAL A 1 57 ? -15.399 10.466 6.714 1.00 73.22 1498 VAL A C 6
ATOM 7172 O O . VAL A 1 57 ? -16.241 10.789 7.552 1.00 4.14 1498 VAL A O 6
ATOM 7185 N N . VAL A 1 58 ? -14.760 11.349 5.953 1.00 31.20 1499 VAL A N 6
ATOM 7186 C CA . VAL A 1 58 ? -15.018 12.780 6.062 1.00 65.21 1499 VAL A CA 6
ATOM 7187 C C . VAL A 1 58 ? -16.476 13.101 5.755 1.00 31.35 1499 VAL A C 6
ATOM 7188 O O . VAL A 1 58 ? -17.082 12.501 4.867 1.00 50.51 1499 VAL A O 6
ATOM 7201 N N . LYS A 1 59 ? -17.035 14.051 6.497 1.00 74.11 1500 LYS A N 6
ATOM 7202 C CA . LYS A 1 59 ? -18.423 14.455 6.305 1.00 72.53 1500 LYS A CA 6
ATOM 7203 C C . LYS A 1 59 ? -18.506 15.881 5.770 1.00 31.30 1500 LYS A C 6
ATOM 7204 O O . LYS A 1 59 ? -17.541 16.401 5.212 1.00 11.22 1500 LYS A O 6
ATOM 7223 N N . ASN A 1 60 ? -19.665 16.507 5.946 1.00 41.33 1501 ASN A N 6
ATOM 7224 C CA . ASN A 1 60 ? -19.873 17.874 5.481 1.00 2.14 1501 ASN A CA 6
ATOM 7225 C C . ASN A 1 60 ? -18.699 18.766 5.874 1.00 40.34 1501 ASN A C 6
ATOM 7226 O O . ASN A 1 60 ? -18.353 19.706 5.157 1.00 73.43 1501 ASN A O 6
ATOM 7237 N N . ASP A 1 61 ? -18.090 18.466 7.015 1.00 32.53 1502 ASP A N 6
ATOM 7238 C CA . ASP A 1 61 ? -16.954 19.239 7.503 1.00 61.33 1502 ASP A CA 6
ATOM 7239 C C . ASP A 1 61 ? -16.437 18.672 8.821 1.00 3.34 1502 ASP A C 6
ATOM 7240 O O . ASP A 1 61 ? -16.005 19.416 9.702 1.00 44.42 1502 ASP A O 6
ATOM 7249 N N . VAL A 1 62 ? -16.485 17.350 8.951 1.00 1.23 1503 VAL A N 6
ATOM 7250 C CA . VAL A 1 62 ? -16.021 16.684 10.162 1.00 35.43 1503 VAL A CA 6
ATOM 7251 C C . VAL A 1 62 ? -15.431 15.314 9.844 1.00 11.53 1503 VAL A C 6
ATOM 7252 O O . VAL A 1 62 ? -15.829 14.665 8.877 1.00 4.24 1503 VAL A O 6
ATOM 7265 N N . ALA A 1 63 ? -14.480 14.881 10.665 1.00 11.13 1504 ALA A N 6
ATOM 7266 C CA . ALA A 1 63 ? -13.836 13.588 10.473 1.00 32.42 1504 ALA A CA 6
ATOM 7267 C C . ALA A 1 63 ? -14.545 12.498 11.271 1.00 63.15 1504 ALA A C 6
ATOM 7268 O O . ALA A 1 63 ? -15.406 12.784 12.103 1.00 1.14 1504 ALA A O 6
ATOM 7275 N N . LEU A 1 64 ? -14.178 11.248 11.010 1.00 20.12 1505 LEU A N 6
ATOM 7276 C CA . LEU A 1 64 ? -14.779 10.114 11.704 1.00 74.03 1505 LEU A CA 6
ATOM 7277 C C . LEU A 1 64 ? -13.888 8.880 11.604 1.00 34.10 1505 LEU A C 6
ATOM 7278 O O . LEU A 1 64 ? -14.093 8.003 10.765 1.00 62.42 1505 LEU A O 6
ATOM 7294 N N . PRO A 1 65 ? -12.877 8.808 12.482 1.00 63.24 1506 PRO A N 6
ATOM 7295 C CA . PRO A 1 65 ? -11.936 7.684 12.515 1.00 41.15 1506 PRO A CA 6
ATOM 7296 C C . PRO A 1 65 ? -12.587 6.397 13.010 1.00 1.31 1506 PRO A C 6
ATOM 7297 O O . PRO A 1 65 ? -13.113 6.344 14.122 1.00 2.21 1506 PRO A O 6
ATOM 7308 N N . PHE A 1 66 ? -12.548 5.362 12.178 1.00 22.45 1507 PHE A N 6
ATOM 7309 C CA . PHE A 1 66 ? -13.135 4.074 12.532 1.00 4.45 1507 PHE A CA 6
ATOM 7310 C C . PHE A 1 66 ? -12.487 3.510 13.793 1.00 22.44 1507 PHE A C 6
ATOM 7311 O O . PHE A 1 66 ? -11.591 4.124 14.373 1.00 55.32 1507 PHE A O 6
ATOM 7328 N N . SER A 1 67 ? -12.947 2.335 14.213 1.00 42.24 1508 SER A N 6
ATOM 7329 C CA . SER A 1 67 ? -12.416 1.689 15.407 1.00 31.40 1508 SER A CA 6
ATOM 7330 C C . SER A 1 67 ? -11.872 0.302 15.078 1.00 72.32 1508 SER A C 6
ATOM 7331 O O . SER A 1 67 ? -10.832 -0.108 15.594 1.00 13.02 1508 SER A O 6
ATOM 7339 N N . ASP A 1 68 ? -12.583 -0.416 14.215 1.00 1.10 1509 ASP A N 6
ATOM 7340 C CA . ASP A 1 68 ? -12.172 -1.757 13.815 1.00 54.21 1509 ASP A CA 6
ATOM 7341 C C . ASP A 1 68 ? -12.740 -2.113 12.444 1.00 13.25 1509 ASP A C 6
ATOM 7342 O O . ASP A 1 68 ? -13.585 -1.396 11.905 1.00 24.12 1509 ASP A O 6
ATOM 7351 N N . LEU A 1 69 ? -12.271 -3.223 11.886 1.00 51.24 1510 LEU A N 6
ATOM 7352 C CA . LEU A 1 69 ? -12.731 -3.674 10.577 1.00 52.12 1510 LEU A CA 6
ATOM 7353 C C . LEU A 1 69 ? -14.255 -3.724 10.523 1.00 42.13 1510 LEU A C 6
ATOM 7354 O O . LEU A 1 69 ? -14.866 -3.259 9.561 1.00 32.52 1510 LEU A O 6
ATOM 7370 N N . GLU A 1 70 ? -14.861 -4.289 11.563 1.00 44.54 1511 GLU A N 6
ATOM 7371 C CA . GLU A 1 70 ? -16.313 -4.397 11.633 1.00 30.11 1511 GLU A CA 6
ATOM 7372 C C . GLU A 1 70 ? -16.970 -3.030 11.465 1.00 3.15 1511 GLU A C 6
ATOM 7373 O O . GLU A 1 70 ? -18.098 -2.926 10.986 1.00 34.24 1511 GLU A O 6
ATOM 7385 N N . ALA A 1 71 ? -16.254 -1.983 11.864 1.00 20.53 1512 ALA A N 6
ATOM 7386 C CA . ALA A 1 71 ? -16.765 -0.623 11.757 1.00 14.33 1512 ALA A CA 6
ATOM 7387 C C . ALA A 1 71 ? -16.809 -0.165 10.303 1.00 22.42 1512 ALA A C 6
ATOM 7388 O O . ALA A 1 71 ? -17.800 0.411 9.853 1.00 2.24 1512 ALA A O 6
ATOM 7395 N N . CYS A 1 72 ? -15.730 -0.425 9.574 1.00 64.32 1513 CYS A N 6
ATOM 7396 C CA . CYS A 1 72 ? -15.644 -0.039 8.170 1.00 52.41 1513 CYS A CA 6
ATOM 7397 C C . CYS A 1 72 ? -16.692 -0.772 7.339 1.00 31.23 1513 CYS A C 6
ATOM 7398 O O . CYS A 1 72 ? -17.376 -0.169 6.512 1.00 34.43 1513 CYS A O 6
ATOM 7406 N N . ARG A 1 73 ? -16.811 -2.077 7.564 1.00 44.30 1514 ARG A N 6
ATOM 7407 C CA . ARG A 1 73 ? -17.773 -2.893 6.834 1.00 21.31 1514 ARG A CA 6
ATOM 7408 C C . ARG A 1 73 ? -19.201 -2.449 7.135 1.00 75.32 1514 ARG A C 6
ATOM 7409 O O . ARG A 1 73 ? -20.087 -2.560 6.288 1.00 55.31 1514 ARG A O 6
ATOM 7430 N N . ALA A 1 74 ? -19.417 -1.948 8.346 1.00 11.44 1515 ALA A N 6
ATOM 7431 C CA . ALA A 1 74 ? -20.737 -1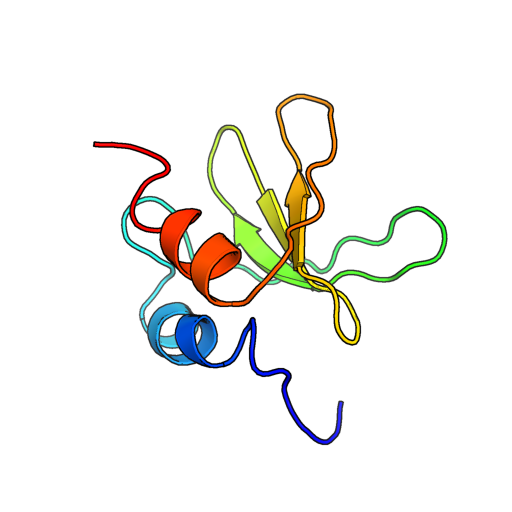.486 8.758 1.00 2.32 1515 ALA A CA 6
ATOM 7432 C C . ALA A 1 74 ? -20.921 -0.004 8.448 1.00 34.10 1515 ALA A C 6
ATOM 7433 O O . ALA A 1 74 ? -21.966 0.576 8.743 1.00 14.32 1515 ALA A O 6
ATOM 7440 N N . TYR A 1 75 ? -19.901 0.602 7.852 1.00 2.32 1516 TYR A N 6
ATOM 7441 C CA . TYR A 1 75 ? -19.950 2.018 7.505 1.00 23.40 1516 TYR A CA 6
ATOM 7442 C C . TYR A 1 75 ? -20.358 2.207 6.047 1.00 0.13 1516 TYR A C 6
ATOM 7443 O O . TYR A 1 75 ? -20.699 3.313 5.624 1.00 23.41 1516 TYR A O 6
ATOM 7461 N N . LEU A 1 76 ? -20.322 1.121 5.284 1.00 65.33 1517 LEU A N 6
ATOM 7462 C CA . LEU A 1 76 ? -20.688 1.165 3.872 1.00 31.24 1517 LEU A CA 6
ATOM 7463 C C . LEU A 1 76 ? -22.023 0.466 3.634 1.00 12.55 1517 LEU A C 6
ATOM 7464 O O . LEU A 1 76 ? -22.555 0.481 2.524 1.00 72.11 1517 LEU A O 6
ATOM 7480 N N . THR A 1 77 ? -22.562 -0.144 4.686 1.00 41.52 1518 THR A N 6
ATOM 7481 C CA . THR A 1 77 ? -23.835 -0.846 4.592 1.00 31.41 1518 THR A CA 6
ATOM 7482 C C . THR A 1 77 ? -24.791 -0.401 5.693 1.00 71.41 1518 THR A C 6
ATOM 7483 O O . THR A 1 77 ? -25.862 -0.983 5.871 1.00 45.40 1518 THR A O 6
ATOM 7494 N N . SER A 1 78 ? -24.398 0.633 6.429 1.00 12.20 1519 SER A N 6
ATOM 7495 C CA . SER A 1 78 ? -25.220 1.154 7.515 1.00 3.52 1519 SER A CA 6
ATOM 7496 C C . SER A 1 78 ? -25.050 2.665 7.648 1.00 72.11 1519 SER A C 6
ATOM 7497 O O . SER A 1 78 ? -25.426 3.256 8.660 1.00 2.13 1519 SER A O 6
ATOM 7505 N N . ARG A 1 79 ? -24.482 3.283 6.618 1.00 62.12 1520 ARG A N 6
ATOM 7506 C CA . ARG A 1 79 ? -24.261 4.724 6.619 1.00 63.04 1520 ARG A CA 6
ATOM 7507 C C . ARG A 1 79 ? -25.583 5.477 6.508 1.00 73.11 1520 ARG A C 6
ATOM 7508 O O . ARG A 1 79 ? -25.687 6.633 6.917 1.00 62.10 1520 ARG A O 6
ATOM 7529 N N . ALA A 1 80 ? -26.591 4.813 5.952 1.00 54.23 1521 ALA A N 6
ATOM 7530 C CA . ALA A 1 80 ? -27.907 5.419 5.789 1.00 72.24 1521 ALA A CA 6
ATOM 7531 C C . ALA A 1 80 ? -28.934 4.754 6.699 1.00 10.33 1521 ALA A C 6
ATOM 7532 O O . ALA A 1 80 ? -28.800 3.582 7.050 1.00 11.53 1521 ALA A O 6
ATOM 7539 N N . ALA A 1 81 ? -29.959 5.511 7.079 1.00 25.22 1522 ALA A N 6
ATOM 7540 C CA . ALA A 1 81 ? -31.009 4.994 7.948 1.00 4.42 1522 ALA A CA 6
ATOM 7541 C C . ALA A 1 81 ? -31.814 3.905 7.248 1.00 22.44 1522 ALA A C 6
ATOM 7542 O O . ALA A 1 81 ? -32.264 2.949 7.882 1.00 71.14 1522 ALA A O 6
ATOM 7549 N N . SER A 1 1 ? 2.729 -3.343 -5.262 1.00 22.30 -3 SER A N 7
ATOM 7550 C CA . SER A 1 1 ? 2.467 -3.961 -3.967 1.00 41.41 -3 SER A CA 7
ATOM 7551 C C . SER A 1 1 ? 1.566 -5.182 -4.120 1.00 72.01 -3 SER A C 7
ATOM 7552 O O . SER A 1 1 ? 0.663 -5.201 -4.958 1.00 24.21 -3 SER A O 7
ATOM 7560 N N . HIS A 1 2 ? 1.817 -6.201 -3.304 1.00 61.03 -2 HIS A N 7
ATOM 7561 C CA . HIS A 1 2 ? 1.029 -7.427 -3.347 1.00 74.45 -2 HIS A CA 7
ATOM 7562 C C . HIS A 1 2 ? 0.524 -7.798 -1.956 1.00 71.02 -2 HIS A C 7
ATOM 7563 O O . HIS A 1 2 ? 0.325 -8.973 -1.651 1.00 21.45 -2 HIS A O 7
ATOM 7577 N N . MET A 1 3 ? 0.320 -6.788 -1.118 1.00 14.45 -1 MET A N 7
ATOM 7578 C CA . MET A 1 3 ? -0.162 -7.008 0.241 1.00 34.11 -1 MET A CA 7
ATOM 7579 C C . MET A 1 3 ? -0.772 -5.733 0.815 1.00 24.05 -1 MET A C 7
ATOM 7580 O O . MET A 1 3 ? -0.083 -4.941 1.458 1.00 62.01 -1 MET A O 7
ATOM 7594 N N . GLN A 1 4 ? -2.066 -5.542 0.579 1.00 25.11 1445 GLN A N 7
ATOM 7595 C CA . GLN A 1 4 ? -2.766 -4.362 1.073 1.00 62.31 1445 GLN A CA 7
ATOM 7596 C C . GLN A 1 4 ? -3.151 -4.531 2.539 1.00 64.51 1445 GLN A C 7
ATOM 7597 O O . GLN A 1 4 ? -2.791 -5.522 3.177 1.00 44.43 1445 GLN A O 7
ATOM 7611 N N . THR A 1 5 ? -3.885 -3.558 3.069 1.00 24.13 1446 THR A N 7
ATOM 7612 C CA . THR A 1 5 ? -4.317 -3.598 4.460 1.00 30.14 1446 THR A CA 7
ATOM 7613 C C . THR A 1 5 ? -5.638 -4.344 4.604 1.00 34.42 1446 THR A C 7
ATOM 7614 O O . THR A 1 5 ? -6.397 -4.503 3.647 1.00 2.04 1446 THR A O 7
ATOM 7625 N N . PRO A 1 6 ? -5.924 -4.814 5.828 1.00 64.12 1447 PRO A N 7
ATOM 7626 C CA . PRO A 1 6 ? -7.156 -5.551 6.126 1.00 45.33 1447 PRO A CA 7
ATOM 7627 C C . PRO A 1 6 ? -8.391 -4.659 6.073 1.00 53.01 1447 PRO A C 7
ATOM 7628 O O . PRO A 1 6 ? -9.488 -5.122 5.763 1.00 15.12 1447 PRO A O 7
ATOM 7639 N N . GLU A 1 7 ? -8.205 -3.378 6.377 1.00 62.30 1448 GLU A N 7
ATOM 7640 C CA . GLU A 1 7 ? -9.306 -2.423 6.364 1.00 11.40 1448 GLU A CA 7
ATOM 7641 C C . GLU A 1 7 ? -9.837 -2.224 4.947 1.00 14.14 1448 GLU A C 7
ATOM 7642 O O . GLU A 1 7 ? -11.033 -2.376 4.693 1.00 44.45 1448 GLU A O 7
ATOM 7654 N N . THR A 1 8 ? -8.940 -1.882 4.028 1.00 71.44 1449 THR A N 7
ATOM 7655 C CA . THR A 1 8 ? -9.317 -1.661 2.637 1.00 11.23 1449 THR A CA 7
ATOM 7656 C C . THR A 1 8 ? -9.356 -2.973 1.862 1.00 11.23 1449 THR A C 7
ATOM 7657 O O . THR A 1 8 ? -9.693 -2.996 0.679 1.00 51.10 1449 THR A O 7
ATOM 7668 N N . ALA A 1 9 ? -9.010 -4.064 2.537 1.00 2.04 1450 ALA A N 7
ATOM 7669 C CA . ALA A 1 9 ? -9.008 -5.381 1.912 1.00 10.32 1450 ALA A CA 7
ATOM 7670 C C . ALA A 1 9 ? -10.412 -5.782 1.474 1.00 33.20 1450 ALA A C 7
ATOM 7671 O O . ALA A 1 9 ? -10.642 -6.101 0.307 1.00 12.31 1450 ALA A O 7
ATOM 7678 N N . PHE A 1 10 ? -11.349 -5.766 2.417 1.00 43.31 1451 PHE A N 7
ATOM 7679 C CA . PHE A 1 10 ? -12.731 -6.130 2.128 1.00 21.01 1451 PHE A CA 7
ATOM 7680 C C . PHE A 1 10 ? -13.388 -5.094 1.221 1.00 71.24 1451 PHE A C 7
ATOM 7681 O O . PHE A 1 10 ? -14.298 -5.413 0.455 1.00 14.20 1451 PHE A O 7
ATOM 7698 N N . ILE A 1 11 ? -12.921 -3.854 1.313 1.00 5.11 1452 ILE A N 7
ATOM 7699 C CA . ILE A 1 11 ? -13.462 -2.771 0.501 1.00 61.52 1452 ILE A CA 7
ATOM 7700 C C . ILE A 1 11 ? -13.069 -2.934 -0.964 1.00 12.33 1452 ILE A C 7
ATOM 7701 O O . ILE A 1 11 ? -13.917 -2.882 -1.854 1.00 10.55 1452 ILE A O 7
ATOM 7717 N N . ASN A 1 12 ? -11.778 -3.133 -1.206 1.00 5.42 1453 ASN A N 7
ATOM 7718 C CA . ASN A 1 12 ? -11.272 -3.304 -2.563 1.00 22.31 1453 ASN A CA 7
ATOM 7719 C C . ASN A 1 12 ? -12.099 -4.335 -3.325 1.00 65.31 1453 ASN A C 7
ATOM 7720 O O . ASN A 1 12 ? -12.315 -4.205 -4.529 1.00 14.40 1453 ASN A O 7
ATOM 7731 N N . ASN A 1 13 ? -12.558 -5.360 -2.614 1.00 63.23 1454 ASN A N 7
ATOM 7732 C CA . ASN A 1 13 ? -13.361 -6.414 -3.223 1.00 60.15 1454 ASN A CA 7
ATOM 7733 C C . ASN A 1 13 ? -14.574 -5.828 -3.939 1.00 72.35 1454 ASN A C 7
ATOM 7734 O O . ASN A 1 13 ? -15.006 -6.340 -4.972 1.00 74.51 1454 ASN A O 7
ATOM 7745 N N . VAL A 1 14 ? -15.119 -4.751 -3.384 1.00 12.32 1455 VAL A N 7
ATOM 7746 C CA . VAL A 1 14 ? -16.281 -4.093 -3.969 1.00 75.44 1455 VAL A CA 7
ATOM 7747 C C . VAL A 1 14 ? -15.872 -2.861 -4.768 1.00 3.13 1455 VAL A C 7
ATOM 7748 O O . VAL A 1 14 ? -16.533 -2.486 -5.737 1.00 31.14 1455 VAL A O 7
ATOM 7761 N N . THR A 1 15 ? -14.775 -2.233 -4.355 1.00 10.10 1456 THR A N 7
ATOM 7762 C CA . THR A 1 15 ? -14.276 -1.042 -5.031 1.00 13.23 1456 THR A CA 7
ATOM 7763 C C . THR A 1 15 ? -13.964 -1.330 -6.495 1.00 20.34 1456 THR A C 7
ATOM 7764 O O . THR A 1 15 ? -13.936 -0.421 -7.324 1.00 72.31 1456 THR A O 7
ATOM 7775 N N . SER A 1 16 ? -13.730 -2.601 -6.806 1.00 21.24 1457 SER A N 7
ATOM 7776 C CA . SER A 1 16 ? -13.416 -3.009 -8.170 1.00 74.01 1457 SER A CA 7
ATOM 7777 C C . SER A 1 16 ? -14.687 -3.365 -8.936 1.00 62.11 1457 SER A C 7
ATOM 7778 O O . SER A 1 16 ? -14.641 -3.674 -10.126 1.00 31.10 1457 SER A O 7
ATOM 7786 N N . ASN A 1 17 ? -15.820 -3.319 -8.244 1.00 33.34 1458 ASN A N 7
ATOM 7787 C CA . ASN A 1 17 ? -17.104 -3.638 -8.857 1.00 54.44 1458 ASN A CA 7
ATOM 7788 C C . ASN A 1 17 ? -17.820 -2.369 -9.311 1.00 41.31 1458 ASN A C 7
ATOM 7789 O O . ASN A 1 17 ? -18.775 -2.425 -10.085 1.00 4.30 1458 ASN A O 7
ATOM 7800 N N . GLY A 1 18 ? -17.350 -1.224 -8.824 1.00 31.34 1459 GLY A N 7
ATOM 7801 C CA . GLY A 1 18 ? -17.956 0.042 -9.190 1.00 12.40 1459 GLY A CA 7
ATOM 7802 C C . GLY A 1 18 ? -18.391 0.848 -7.982 1.00 4.31 1459 GLY A C 7
ATOM 7803 O O . GLY A 1 18 ? -19.225 1.745 -8.093 1.00 15.14 1459 GLY A O 7
ATOM 7807 N N . GLY A 1 19 ? -17.824 0.527 -6.823 1.00 5.12 1460 GLY A N 7
ATOM 7808 C CA . GLY A 1 19 ? -18.171 1.236 -5.605 1.00 52.02 1460 GLY A CA 7
ATOM 7809 C C . GLY A 1 19 ? -18.715 0.314 -4.532 1.00 72.45 1460 GLY A C 7
ATOM 7810 O O . GLY A 1 19 ? -18.649 -0.909 -4.663 1.00 53.13 1460 GLY A O 7
ATOM 7814 N N . TYR A 1 20 ? -19.252 0.899 -3.468 1.00 55.01 1461 TYR A N 7
ATOM 7815 C CA . TYR A 1 20 ? -19.806 0.121 -2.366 1.00 54.31 1461 TYR A CA 7
ATOM 7816 C C . TYR A 1 20 ? -21.292 0.418 -2.183 1.00 23.53 1461 TYR A C 7
ATOM 7817 O O . TYR A 1 20 ? -21.676 1.219 -1.331 1.00 15.04 1461 TYR A O 7
ATOM 7835 N N . HIS A 1 21 ? -22.123 -0.236 -2.989 1.00 4.13 1462 HIS A N 7
ATOM 7836 C CA . HIS A 1 21 ? -23.567 -0.045 -2.916 1.00 2.42 1462 HIS A CA 7
ATOM 7837 C C . HIS A 1 21 ? -23.947 1.377 -3.317 1.00 54.33 1462 HIS A C 7
ATOM 7838 O O . HIS A 1 21 ? -24.370 1.622 -4.447 1.00 62.44 1462 HIS A O 7
ATOM 7852 N N . SER A 1 22 ? -23.795 2.311 -2.384 1.00 15.40 1463 SER A N 7
ATOM 7853 C CA . SER A 1 22 ? -24.127 3.708 -2.639 1.00 54.22 1463 SER A CA 7
ATOM 7854 C C . SER A 1 22 ? -22.873 4.514 -2.964 1.00 74.03 1463 SER A C 7
ATOM 7855 O O . SER A 1 22 ? -22.885 5.372 -3.847 1.00 33.10 1463 SER A O 7
ATOM 7863 N N . TRP A 1 23 ? -21.794 4.231 -2.245 1.00 4.33 1464 TRP A N 7
ATOM 7864 C CA . TRP A 1 23 ? -20.530 4.930 -2.456 1.00 35.54 1464 TRP A CA 7
ATOM 7865 C C . TRP A 1 23 ? -20.036 4.740 -3.886 1.00 12.55 1464 TRP A C 7
ATOM 7866 O O . TRP A 1 23 ? -20.126 3.647 -4.444 1.00 73.24 1464 TRP A O 7
ATOM 7887 N N . HIS A 1 24 ? -19.514 5.812 -4.473 1.00 44.21 1465 HIS A N 7
ATOM 7888 C CA . HIS A 1 24 ? -19.004 5.763 -5.839 1.00 0.11 1465 HIS A CA 7
ATOM 7889 C C . HIS A 1 24 ? -17.538 5.342 -5.857 1.00 23.22 1465 HIS A C 7
ATOM 7890 O O . HIS A 1 24 ? -16.773 5.677 -4.951 1.00 14.21 1465 HIS A O 7
ATOM 7904 N N . LEU A 1 25 ? -17.152 4.605 -6.892 1.00 64.24 1466 LEU A N 7
ATOM 7905 C CA . LEU A 1 25 ? -15.777 4.137 -7.028 1.00 64.40 1466 LEU A CA 7
ATOM 7906 C C . LEU A 1 25 ? -14.857 5.270 -7.472 1.00 60.52 1466 LEU A C 7
ATOM 7907 O O . LEU A 1 25 ? -15.053 5.862 -8.533 1.00 44.33 1466 LEU A O 7
ATOM 7923 N N . VAL A 1 26 ? -13.852 5.564 -6.654 1.00 44.10 1467 VAL A N 7
ATOM 7924 C CA . VAL A 1 26 ? -12.899 6.624 -6.964 1.00 31.42 1467 VAL A CA 7
ATOM 7925 C C . VAL A 1 26 ? -11.491 6.245 -6.518 1.00 34.33 1467 VAL A C 7
ATOM 7926 O O . VAL A 1 26 ? -11.247 5.116 -6.091 1.00 10.45 1467 VAL A O 7
ATOM 7939 N N . SER A 1 27 ? -10.568 7.196 -6.620 1.00 32.45 1468 SER A N 7
ATOM 7940 C CA . SER A 1 27 ? -9.183 6.961 -6.230 1.00 21.15 1468 SER A CA 7
ATOM 7941 C C . SER A 1 27 ? -8.357 8.237 -6.363 1.00 72.13 1468 SER A C 7
ATOM 7942 O O . SER A 1 27 ? -7.191 8.197 -6.754 1.00 55.34 1468 SER A O 7
ATOM 7950 N N . GLY A 1 28 ? -8.972 9.369 -6.035 1.00 40.42 1469 GLY A N 7
ATOM 7951 C CA . GLY A 1 28 ? -8.280 10.642 -6.125 1.00 72.01 1469 GLY A CA 7
ATOM 7952 C C . GLY A 1 28 ? -7.239 10.814 -5.037 1.00 41.01 1469 GLY A C 7
ATOM 7953 O O . GLY A 1 28 ? -6.153 10.240 -5.112 1.00 24.44 1469 GLY A O 7
ATOM 7957 N N . ASP A 1 29 ? -7.569 11.608 -4.025 1.00 34.15 1470 ASP A N 7
ATOM 7958 C CA . ASP A 1 29 ? -6.654 11.855 -2.916 1.00 73.23 1470 ASP A CA 7
ATOM 7959 C C . ASP A 1 29 ? -7.271 12.818 -1.907 1.00 3.41 1470 ASP A C 7
ATOM 7960 O O . ASP A 1 29 ? -8.243 13.512 -2.208 1.00 72.42 1470 ASP A O 7
ATOM 7969 N N . LEU A 1 30 ? -6.700 12.856 -0.708 1.00 43.11 1471 LEU A N 7
ATOM 7970 C CA . LEU A 1 30 ? -7.193 13.734 0.347 1.00 14.12 1471 LEU A CA 7
ATOM 7971 C C . LEU A 1 30 ? -6.134 13.938 1.425 1.00 11.55 1471 LEU A C 7
ATOM 7972 O O . LEU A 1 30 ? -5.989 13.116 2.331 1.00 53.33 1471 LEU A O 7
ATOM 7988 N N . ILE A 1 31 ? -5.398 15.040 1.323 1.00 12.02 1472 ILE A N 7
ATOM 7989 C CA . ILE A 1 31 ? -4.355 15.354 2.292 1.00 61.34 1472 ILE A CA 7
ATOM 7990 C C . ILE A 1 31 ? -4.899 16.215 3.426 1.00 31.45 1472 ILE A C 7
ATOM 7991 O O . ILE A 1 31 ? -4.868 17.443 3.358 1.00 53.42 1472 ILE A O 7
ATOM 8007 N N . VAL A 1 32 ? -5.396 15.561 4.472 1.00 60.01 1473 VAL A N 7
ATOM 8008 C CA . VAL A 1 32 ? -5.945 16.266 5.624 1.00 2.10 1473 VAL A CA 7
ATOM 8009 C C . VAL A 1 32 ? -5.109 16.011 6.873 1.00 13.35 1473 VAL A C 7
ATOM 8010 O O . VAL A 1 32 ? -4.721 14.877 7.154 1.00 34.01 1473 VAL A O 7
ATOM 8023 N N . LYS A 1 33 ? -4.835 17.074 7.622 1.00 12.21 1474 LYS A N 7
ATOM 8024 C CA . LYS A 1 33 ? -4.047 16.967 8.844 1.00 43.40 1474 LYS A CA 7
ATOM 8025 C C . LYS A 1 33 ? -2.628 16.499 8.537 1.00 70.22 1474 LYS A C 7
ATOM 8026 O O . LYS A 1 33 ? -1.975 15.877 9.374 1.00 24.35 1474 LYS A O 7
ATOM 8045 N N . ASP A 1 34 ? -2.157 16.803 7.332 1.00 34.42 1475 ASP A N 7
ATOM 8046 C CA . ASP A 1 34 ? -0.815 16.415 6.916 1.00 62.33 1475 ASP A CA 7
ATOM 8047 C C . ASP A 1 34 ? -0.710 14.901 6.762 1.00 63.40 1475 ASP A C 7
ATOM 8048 O O . ASP A 1 34 ? 0.382 14.335 6.816 1.00 24.10 1475 ASP A O 7
ATOM 8057 N N . VAL A 1 35 ? -1.853 14.249 6.571 1.00 2.41 1476 VAL A N 7
ATOM 8058 C CA . VAL A 1 35 ? -1.890 12.801 6.410 1.00 63.14 1476 VAL A CA 7
ATOM 8059 C C . VAL A 1 35 ? -2.514 12.413 5.074 1.00 62.40 1476 VAL A C 7
ATOM 8060 O O . VAL A 1 35 ? -3.702 12.095 5.001 1.00 4.22 1476 VAL A O 7
ATOM 8073 N N . CYS A 1 36 ? -1.706 12.439 4.020 1.00 50.51 1477 CYS A N 7
ATOM 8074 C CA . CYS A 1 36 ? -2.179 12.090 2.685 1.00 51.30 1477 CYS A CA 7
ATOM 8075 C C . CYS A 1 36 ? -3.030 10.825 2.723 1.00 24.23 1477 CYS A C 7
ATOM 8076 O O . CYS A 1 36 ? -2.530 9.738 3.014 1.00 34.44 1477 CYS A O 7
ATOM 8084 N N . TYR A 1 37 ? -4.316 10.974 2.429 1.00 13.23 1478 TYR A N 7
ATOM 8085 C CA . TYR A 1 37 ? -5.238 9.844 2.434 1.00 4.01 1478 TYR A CA 7
ATOM 8086 C C . TYR A 1 37 ? -5.546 9.387 1.012 1.00 73.32 1478 TYR A C 7
ATOM 8087 O O . TYR A 1 37 ? -5.195 10.057 0.041 1.00 65.03 1478 TYR A O 7
ATOM 8105 N N . LYS A 1 38 ? -6.207 8.240 0.897 1.00 74.15 1479 LYS A N 7
ATOM 8106 C CA . LYS A 1 38 ? -6.567 7.691 -0.406 1.00 21.04 1479 LYS A CA 7
ATOM 8107 C C . LYS A 1 38 ? -8.082 7.657 -0.582 1.00 64.41 1479 LYS A C 7
ATOM 8108 O O . LYS A 1 38 ? -8.788 6.973 0.159 1.00 73.11 1479 LYS A O 7
ATOM 8127 N N . LYS A 1 39 ? -8.575 8.397 -1.569 1.00 4.20 1480 LYS A N 7
ATOM 8128 C CA . LYS A 1 39 ? -10.005 8.450 -1.845 1.00 73.05 1480 LYS A CA 7
ATOM 8129 C C . LYS A 1 39 ? -10.483 7.152 -2.489 1.00 52.32 1480 LYS A C 7
ATOM 8130 O O . LYS A 1 39 ? -10.802 7.118 -3.678 1.00 52.05 1480 LYS A O 7
ATOM 8149 N N . LEU A 1 40 ? -10.532 6.087 -1.697 1.00 2.21 1481 LEU A N 7
ATOM 8150 C CA . LEU A 1 40 ? -10.973 4.787 -2.189 1.00 61.23 1481 LEU A CA 7
ATOM 8151 C C . LEU A 1 40 ? -12.417 4.850 -2.675 1.00 73.13 1481 LEU A C 7
ATOM 8152 O O . LEU A 1 40 ? -12.775 4.227 -3.676 1.00 43.12 1481 LEU A O 7
ATOM 8168 N N . LEU A 1 41 ? -13.243 5.607 -1.962 1.00 14.20 1482 LEU A N 7
ATOM 8169 C CA . LEU A 1 41 ? -14.650 5.754 -2.322 1.00 5.24 1482 LEU A CA 7
ATOM 8170 C C . LEU A 1 41 ? -15.128 7.182 -2.076 1.00 30.50 1482 LEU A C 7
ATOM 8171 O O . LEU A 1 41 ? -14.609 7.880 -1.205 1.00 13.15 1482 LEU A O 7
ATOM 8187 N N . HIS A 1 42 ? -16.122 7.608 -2.848 1.00 51.24 1483 HIS A N 7
ATOM 8188 C CA . HIS A 1 42 ? -16.673 8.952 -2.713 1.00 32.14 1483 HIS A CA 7
ATOM 8189 C C . HIS A 1 42 ? -18.184 8.944 -2.929 1.00 5.03 1483 HIS A C 7
ATOM 8190 O O . HIS A 1 42 ? -18.680 8.352 -3.887 1.00 22.21 1483 HIS A O 7
ATOM 8204 N N . TRP A 1 43 ? -18.908 9.604 -2.032 1.00 63.02 1484 TRP A N 7
ATOM 8205 C CA . TRP A 1 43 ? -20.362 9.672 -2.125 1.00 23.12 1484 TRP A CA 7
ATOM 8206 C C . TRP A 1 43 ? -20.865 11.068 -1.773 1.00 61.43 1484 TRP A C 7
ATOM 8207 O O . TRP A 1 43 ? -20.271 11.762 -0.948 1.00 74.21 1484 TRP A O 7
ATOM 8228 N N . SER A 1 44 ? -21.962 11.473 -2.404 1.00 74.32 1485 SER A N 7
ATOM 8229 C CA . SER A 1 44 ? -22.543 12.788 -2.160 1.00 71.21 1485 SER A CA 7
ATOM 8230 C C . SER A 1 44 ? -22.896 12.961 -0.686 1.00 33.40 1485 SER A C 7
ATOM 8231 O O . SER A 1 44 ? -23.966 12.548 -0.240 1.00 10.21 1485 SER A O 7
ATOM 8239 N N . GLY A 1 45 ? -21.987 13.574 0.066 1.00 14.20 1486 GLY A N 7
ATOM 8240 C CA . GLY A 1 45 ? -22.220 13.791 1.482 1.00 52.21 1486 GLY A CA 7
ATOM 8241 C C . GLY A 1 45 ? -21.020 13.419 2.330 1.00 15.44 1486 GLY A C 7
ATOM 8242 O O . GLY A 1 45 ? -20.776 14.029 3.371 1.00 35.34 1486 GLY A O 7
ATOM 8246 N N . GLN A 1 46 ? -20.271 12.416 1.886 1.00 73.34 1487 GLN A N 7
ATOM 8247 C CA . GLN A 1 46 ? -19.092 11.963 2.614 1.00 61.45 1487 GLN A CA 7
ATOM 8248 C C . GLN A 1 46 ? -17.960 11.613 1.653 1.00 51.42 1487 GLN A C 7
ATOM 8249 O O . GLN A 1 46 ? -18.080 11.797 0.441 1.00 13.20 1487 GLN A O 7
ATOM 8263 N N . THR A 1 47 ? -16.859 11.109 2.201 1.00 33.53 1488 THR A N 7
ATOM 8264 C CA . THR A 1 47 ? -15.705 10.735 1.394 1.00 71.03 1488 THR A CA 7
ATOM 8265 C C . THR A 1 47 ? -14.857 9.684 2.100 1.00 22.40 1488 THR A C 7
ATOM 8266 O O . THR A 1 47 ? -14.367 9.909 3.207 1.00 43.42 1488 THR A O 7
ATOM 8277 N N . ILE A 1 48 ? -14.687 8.535 1.454 1.00 41.34 1489 ILE A N 7
ATOM 8278 C CA . ILE A 1 48 ? -13.896 7.450 2.020 1.00 3.11 1489 ILE A CA 7
ATOM 8279 C C . ILE A 1 48 ? -12.404 7.695 1.820 1.00 60.45 1489 ILE A C 7
ATOM 8280 O O . ILE A 1 48 ? -11.914 7.710 0.690 1.00 45.01 1489 ILE A O 7
ATOM 8296 N N . CYS A 1 49 ? -11.688 7.883 2.922 1.00 3.41 1490 CYS A N 7
ATOM 8297 C CA . CYS A 1 49 ? -10.250 8.126 2.868 1.00 54.20 1490 CYS A CA 7
ATOM 8298 C C . CYS A 1 49 ? -9.508 7.217 3.842 1.00 74.31 1490 CYS A C 7
ATOM 8299 O O . CYS A 1 49 ? -9.644 7.350 5.058 1.00 13.33 1490 CYS A O 7
ATOM 8307 N N . TYR A 1 50 ? -8.725 6.291 3.299 1.00 11.40 1491 TYR A N 7
ATOM 8308 C CA . TYR A 1 50 ? -7.965 5.357 4.120 1.00 64.53 1491 TYR A CA 7
ATOM 8309 C C . TYR A 1 50 ? -6.468 5.632 4.015 1.00 43.34 1491 TYR A C 7
ATOM 8310 O O . TYR A 1 50 ? -5.968 6.012 2.956 1.00 11.21 1491 TYR A O 7
ATOM 8328 N N . ALA A 1 51 ? -5.758 5.437 5.121 1.00 3.30 1492 ALA A N 7
ATOM 8329 C CA . ALA A 1 51 ? -4.318 5.662 5.154 1.00 21.22 1492 ALA A CA 7
ATOM 8330 C C . ALA A 1 51 ? -3.556 4.341 5.157 1.00 72.32 1492 ALA A C 7
ATOM 8331 O O . ALA A 1 51 ? -4.112 3.292 4.830 1.00 52.11 1492 ALA A O 7
ATOM 8338 N N . ASP A 1 52 ? -2.282 4.399 5.527 1.00 63.12 1493 ASP A N 7
ATOM 8339 C CA . ASP A 1 52 ? -1.444 3.206 5.572 1.00 5.41 1493 ASP A CA 7
ATOM 8340 C C . ASP A 1 52 ? -2.161 2.064 6.285 1.00 54.44 1493 ASP A C 7
ATOM 8341 O O . ASP A 1 52 ? -2.042 0.904 5.895 1.00 63.25 1493 ASP A O 7
ATOM 8350 N N . ASN A 1 53 ? -2.907 2.402 7.332 1.00 43.52 1494 ASN A N 7
ATOM 8351 C CA . ASN A 1 53 ? -3.643 1.405 8.100 1.00 22.01 1494 ASN A CA 7
ATOM 8352 C C . ASN A 1 53 ? -4.693 2.067 8.987 1.00 5.41 1494 ASN A C 7
ATOM 8353 O O . ASN A 1 53 ? -4.921 1.644 10.120 1.00 21.14 1494 ASN A O 7
ATOM 8364 N N . LYS A 1 54 ? -5.329 3.109 8.463 1.00 13.34 1495 LYS A N 7
ATOM 8365 C CA . LYS A 1 54 ? -6.357 3.831 9.205 1.00 22.52 1495 LYS A CA 7
ATOM 8366 C C . LYS A 1 54 ? -7.419 4.386 8.263 1.00 54.24 1495 LYS A C 7
ATOM 8367 O O . LYS A 1 54 ? -7.149 5.287 7.469 1.00 51.55 1495 LYS A O 7
ATOM 8386 N N . PHE A 1 55 ? -8.629 3.844 8.357 1.00 51.15 1496 PHE A N 7
ATOM 8387 C CA . PHE A 1 55 ? -9.733 4.286 7.512 1.00 2.43 1496 PHE A CA 7
ATOM 8388 C C . PHE A 1 55 ? -10.434 5.496 8.124 1.00 74.34 1496 PHE A C 7
ATOM 8389 O O . PHE A 1 55 ? -10.548 5.610 9.344 1.00 21.23 1496 PHE A O 7
ATOM 8406 N N . TYR A 1 56 ? -10.903 6.396 7.267 1.00 45.05 1497 TYR A N 7
ATOM 8407 C CA . TYR A 1 56 ? -11.590 7.599 7.721 1.00 34.40 1497 TYR A CA 7
ATOM 8408 C C . TYR A 1 56 ? -12.774 7.925 6.815 1.00 20.51 1497 TYR A C 7
ATOM 8409 O O . TYR A 1 56 ? -12.683 7.818 5.592 1.00 4.30 1497 TYR A O 7
ATOM 8427 N N . VAL A 1 57 ? -13.886 8.323 7.425 1.00 22.24 1498 VAL A N 7
ATOM 8428 C CA . VAL A 1 57 ? -15.088 8.667 6.676 1.00 71.53 1498 VAL A CA 7
ATOM 8429 C C . VAL A 1 57 ? -15.488 10.118 6.914 1.00 12.21 1498 VAL A C 7
ATOM 8430 O O . VAL A 1 57 ? -16.288 10.416 7.802 1.00 63.53 1498 VAL A O 7
ATOM 8443 N N . VAL A 1 58 ? -14.927 11.020 6.115 1.00 62.12 1499 VAL A N 7
ATOM 8444 C CA . VAL A 1 58 ? -15.226 12.442 6.237 1.00 21.42 1499 VAL A CA 7
ATOM 8445 C C . VAL A 1 58 ? -16.624 12.756 5.717 1.00 60.12 1499 VAL A C 7
ATOM 8446 O O . VAL A 1 58 ? -17.031 12.266 4.663 1.00 13.12 1499 VAL A O 7
ATOM 8459 N N . LYS A 1 59 ? -17.356 13.577 6.462 1.00 1.11 1500 LYS A N 7
ATOM 8460 C CA . LYS A 1 59 ? -18.709 13.960 6.077 1.00 70.34 1500 LYS A CA 7
ATOM 8461 C C . LYS A 1 59 ? -18.715 15.322 5.390 1.00 65.55 1500 LYS A C 7
ATOM 8462 O O . LYS A 1 59 ? -17.689 15.776 4.884 1.00 73.24 1500 LYS A O 7
ATOM 8481 N N . ASN A 1 60 ? -19.876 15.968 5.377 1.00 44.30 1501 ASN A N 7
ATOM 8482 C CA . ASN A 1 60 ? -20.014 17.279 4.753 1.00 45.12 1501 ASN A CA 7
ATOM 8483 C C . ASN A 1 60 ? -18.940 18.238 5.258 1.00 10.14 1501 ASN A C 7
ATOM 8484 O O . ASN A 1 60 ? -18.545 19.170 4.557 1.00 33.21 1501 ASN A O 7
ATOM 8495 N N . ASP A 1 61 ? -18.472 18.003 6.479 1.00 22.30 1502 ASP A N 7
ATOM 8496 C CA . ASP A 1 61 ? -17.443 18.844 7.079 1.00 44.04 1502 ASP A CA 7
ATOM 8497 C C . ASP A 1 61 ? -17.022 18.301 8.440 1.00 23.54 1502 ASP A C 7
ATOM 8498 O O . ASP A 1 61 ? -17.053 19.015 9.442 1.00 4.24 1502 ASP A O 7
ATOM 8507 N N . VAL A 1 62 ? -16.629 17.031 8.470 1.00 73.23 1503 VAL A N 7
ATOM 8508 C CA . VAL A 1 62 ? -16.202 16.391 9.708 1.00 32.02 1503 VAL A CA 7
ATOM 8509 C C . VAL A 1 62 ? -15.503 15.065 9.429 1.00 15.02 1503 VAL A C 7
ATOM 8510 O O . VAL A 1 62 ? -15.582 14.531 8.323 1.00 4.31 1503 VAL A O 7
ATOM 8523 N N . ALA A 1 63 ? -14.821 14.538 10.440 1.00 4.13 1504 ALA A N 7
ATOM 8524 C CA . ALA A 1 63 ? -14.110 13.273 10.305 1.00 64.22 1504 ALA A CA 7
ATOM 8525 C C . ALA A 1 63 ? -14.722 12.201 11.200 1.00 64.31 1504 ALA A C 7
ATOM 8526 O O . ALA A 1 63 ? -15.579 12.490 12.036 1.00 42.22 1504 ALA A O 7
ATOM 8533 N N . LEU A 1 64 ? -14.277 10.962 11.020 1.00 73.24 1505 LEU A N 7
ATOM 8534 C CA . LEU A 1 64 ? -14.782 9.845 11.811 1.00 11.20 1505 LEU A CA 7
ATOM 8535 C C . LEU A 1 64 ? -13.841 8.648 11.725 1.00 75.52 1505 LEU A C 7
ATOM 8536 O O . LEU A 1 64 ? -14.019 7.745 10.906 1.00 10.23 1505 LEU A O 7
ATOM 8552 N N . PRO A 1 65 ? -12.817 8.636 12.591 1.00 70.24 1506 PRO A N 7
ATOM 8553 C CA . PRO A 1 65 ? -11.830 7.553 12.634 1.00 4.20 1506 PRO A CA 7
ATOM 8554 C C . PRO A 1 65 ? -12.420 6.251 13.164 1.00 71.01 1506 PRO A C 7
ATOM 8555 O O . PRO A 1 65 ? -12.890 6.188 14.300 1.00 20.22 1506 PRO A O 7
ATOM 8566 N N . PHE A 1 66 ? -12.393 5.213 12.334 1.00 4.41 1507 PHE A N 7
ATOM 8567 C CA . PHE A 1 66 ? -12.926 3.912 12.719 1.00 22.14 1507 PHE A CA 7
ATOM 8568 C C . PHE A 1 66 ? -12.172 3.350 13.921 1.00 30.51 1507 PHE A C 7
ATOM 8569 O O . PHE A 1 66 ? -11.221 3.958 14.411 1.00 43.00 1507 PHE A O 7
ATOM 8586 N N . SER A 1 67 ? -12.605 2.184 14.391 1.00 0.00 1508 SER A N 7
ATOM 8587 C CA . SER A 1 67 ? -11.975 1.541 15.538 1.00 62.41 1508 SER A CA 7
ATOM 8588 C C . SER A 1 67 ? -11.479 0.145 15.173 1.00 21.31 1508 SER A C 7
ATOM 8589 O O . SER A 1 67 ? -10.385 -0.260 15.568 1.00 73.34 1508 SER A O 7
ATOM 8597 N N . ASP A 1 68 ? -12.291 -0.586 14.417 1.00 12.14 1509 ASP A N 7
ATOM 8598 C CA . ASP A 1 68 ? -11.936 -1.936 13.997 1.00 31.54 1509 ASP A CA 7
ATOM 8599 C C . ASP A 1 68 ? -12.529 -2.253 12.628 1.00 61.21 1509 ASP A C 7
ATOM 8600 O O . ASP A 1 68 ? -13.368 -1.511 12.116 1.00 34.12 1509 ASP A O 7
ATOM 8609 N N . LEU A 1 69 ? -12.086 -3.359 12.039 1.00 54.52 1510 LEU A N 7
ATOM 8610 C CA . LEU A 1 69 ? -12.572 -3.774 10.727 1.00 12.43 1510 LEU A CA 7
ATOM 8611 C C . LEU A 1 69 ? -14.097 -3.810 10.698 1.00 22.40 1510 LEU A C 7
ATOM 8612 O O . LEU A 1 69 ? -14.721 -3.320 9.757 1.00 25.15 1510 LEU A O 7
ATOM 8628 N N . GLU A 1 70 ? -14.690 -4.393 11.735 1.00 23.24 1511 GLU A N 7
ATOM 8629 C CA . GLU A 1 70 ? -16.142 -4.492 11.828 1.00 5.02 1511 GLU A CA 7
ATOM 8630 C C . GLU A 1 70 ? -16.788 -3.113 11.734 1.00 41.23 1511 GLU A C 7
ATOM 8631 O O . GLU A 1 70 ? -17.943 -2.984 11.330 1.00 12.52 1511 GLU A O 7
ATOM 8643 N N . ALA A 1 71 ? -16.033 -2.085 12.110 1.00 74.35 1512 ALA A N 7
ATOM 8644 C CA . ALA A 1 71 ? -16.531 -0.716 12.066 1.00 11.00 1512 ALA A CA 7
ATOM 8645 C C . ALA A 1 71 ? -16.554 -0.185 10.637 1.00 61.33 1512 ALA A C 7
ATOM 8646 O O . ALA A 1 71 ? -17.494 0.500 10.234 1.00 55.31 1512 ALA A O 7
ATOM 8653 N N . CYS A 1 72 ? -15.514 -0.505 9.875 1.00 24.42 1513 CYS A N 7
ATOM 8654 C CA . CYS A 1 72 ? -15.414 -0.059 8.490 1.00 22.11 1513 CYS A CA 7
ATOM 8655 C C . CYS A 1 72 ? -16.459 -0.750 7.620 1.00 43.43 1513 CYS A C 7
ATOM 8656 O O . CYS A 1 72 ? -17.101 -0.115 6.782 1.00 23.53 1513 CYS A O 7
ATOM 8664 N N . ARG A 1 73 ? -16.623 -2.053 7.823 1.00 44.24 1514 ARG A N 7
ATOM 8665 C CA . ARG A 1 73 ? -17.587 -2.830 7.054 1.00 34.22 1514 ARG A CA 7
ATOM 8666 C C . ARG A 1 73 ? -19.007 -2.324 7.292 1.00 2.44 1514 ARG A C 7
ATOM 8667 O O . ARG A 1 73 ? -19.872 -2.441 6.425 1.00 41.50 1514 ARG A O 7
ATOM 8688 N N . ALA A 1 74 ? -19.238 -1.761 8.474 1.00 74.10 1515 ALA A N 7
ATOM 8689 C CA . ALA A 1 74 ? -20.552 -1.235 8.826 1.00 63.44 1515 ALA A CA 7
ATOM 8690 C C . ALA A 1 74 ? -20.676 0.234 8.439 1.00 52.40 1515 ALA A C 7
ATOM 8691 O O . ALA A 1 74 ? -21.695 0.872 8.706 1.00 2.41 1515 ALA A O 7
ATOM 8698 N N . TYR A 1 75 ? -19.634 0.766 7.810 1.00 71.02 1516 TYR A N 7
ATOM 8699 C CA . TYR A 1 75 ? -19.626 2.162 7.389 1.00 0.13 1516 TYR A CA 7
ATOM 8700 C C . TYR A 1 75 ? -19.999 2.289 5.916 1.00 51.45 1516 TYR A C 7
ATOM 8701 O O . TYR A 1 75 ? -20.369 3.367 5.447 1.00 31.11 1516 TYR A O 7
ATOM 8719 N N . LEU A 1 76 ? -19.900 1.181 5.189 1.00 1.53 1517 LEU A N 7
ATOM 8720 C CA . LEU A 1 76 ? -20.227 1.167 3.768 1.00 73.43 1517 LEU A CA 7
ATOM 8721 C C . LEU A 1 76 ? -21.419 0.255 3.493 1.00 60.01 1517 LEU A C 7
ATOM 8722 O O . LEU A 1 76 ? -21.943 0.218 2.379 1.00 63.41 1517 LEU A O 7
ATOM 8738 N N . THR A 1 77 ? -21.845 -0.478 4.517 1.00 70.53 1518 THR A N 7
ATOM 8739 C CA . THR A 1 77 ? -22.975 -1.389 4.386 1.00 34.14 1518 THR A CA 7
ATOM 8740 C C . THR A 1 77 ? -24.121 -0.979 5.305 1.00 41.45 1518 THR A C 7
ATOM 8741 O O . THR A 1 77 ? -25.172 -1.619 5.326 1.00 21.01 1518 THR A O 7
ATOM 8752 N N . SER A 1 78 ? -23.911 0.094 6.062 1.00 72.34 1519 SER A N 7
ATOM 8753 C CA . SER A 1 78 ? -24.926 0.588 6.985 1.00 51.15 1519 SER A CA 7
ATOM 8754 C C . SER A 1 78 ? -25.147 2.086 6.797 1.00 11.13 1519 SER A C 7
ATOM 8755 O O . SER A 1 78 ? -25.924 2.706 7.524 1.00 20.41 1519 SER A O 7
ATOM 8763 N N . ARG A 1 79 ? -24.458 2.662 5.817 1.00 21.55 1520 ARG A N 7
ATOM 8764 C CA . ARG A 1 79 ? -24.577 4.087 5.534 1.00 20.35 1520 ARG A CA 7
ATOM 8765 C C . ARG A 1 79 ? -25.860 4.383 4.764 1.00 71.45 1520 ARG A C 7
ATOM 8766 O O . ARG A 1 79 ? -26.465 5.442 4.929 1.00 61.45 1520 ARG A O 7
ATOM 8787 N N . ALA A 1 80 ? -26.269 3.440 3.921 1.00 21.40 1521 ALA A N 7
ATOM 8788 C CA . ALA A 1 80 ? -27.480 3.598 3.126 1.00 12.40 1521 ALA A CA 7
ATOM 8789 C C . ALA A 1 80 ? -28.541 2.580 3.532 1.00 44.42 1521 ALA A C 7
ATOM 8790 O O . ALA A 1 80 ? -28.269 1.382 3.605 1.00 4.50 1521 ALA A O 7
ATOM 8797 N N . ALA A 1 81 ? -29.750 3.065 3.795 1.00 4.32 1522 ALA A N 7
ATOM 8798 C CA . ALA A 1 81 ? -30.851 2.197 4.192 1.00 10.04 1522 ALA A CA 7
ATOM 8799 C C . ALA A 1 81 ? -31.280 1.293 3.042 1.00 53.44 1522 ALA A C 7
ATOM 8800 O O . ALA A 1 81 ? -31.550 0.108 3.238 1.00 31.20 1522 ALA A O 7
ATOM 8807 N N . SER A 1 1 ? 1.550 -6.338 6.632 1.00 42.22 -3 SER A N 8
ATOM 8808 C CA . SER A 1 1 ? 0.399 -6.361 5.737 1.00 41.11 -3 SER A CA 8
ATOM 8809 C C . SER A 1 1 ? 0.704 -7.170 4.480 1.00 23.11 -3 SER A C 8
ATOM 8810 O O . SER A 1 1 ? 1.859 -7.287 4.068 1.00 30.33 -3 SER A O 8
ATOM 8818 N N . HIS A 1 2 ? -0.340 -7.727 3.875 1.00 63.35 -2 HIS A N 8
ATOM 8819 C CA . HIS A 1 2 ? -0.185 -8.526 2.664 1.00 43.32 -2 HIS A CA 8
ATOM 8820 C C . HIS A 1 2 ? -0.623 -7.737 1.433 1.00 20.33 -2 HIS A C 8
ATOM 8821 O O . HIS A 1 2 ? -1.788 -7.781 1.039 1.00 1.11 -2 HIS A O 8
ATOM 8835 N N . MET A 1 3 ? 0.318 -7.017 0.832 1.00 62.01 -1 MET A N 8
ATOM 8836 C CA . MET A 1 3 ? 0.028 -6.219 -0.354 1.00 64.41 -1 MET A CA 8
ATOM 8837 C C . MET A 1 3 ? -0.801 -4.991 0.006 1.00 0.03 -1 MET A C 8
ATOM 8838 O O . MET A 1 3 ? -0.316 -3.862 -0.064 1.00 30.13 -1 MET A O 8
ATOM 8852 N N . GLN A 1 4 ? -2.052 -5.219 0.391 1.00 35.50 1445 GLN A N 8
ATOM 8853 C CA . GLN A 1 4 ? -2.948 -4.130 0.761 1.00 33.21 1445 GLN A CA 8
ATOM 8854 C C . GLN A 1 4 ? -3.392 -4.260 2.215 1.00 44.14 1445 GLN A C 8
ATOM 8855 O O . GLN A 1 4 ? -3.206 -5.304 2.841 1.00 3.44 1445 GLN A O 8
ATOM 8869 N N . THR A 1 5 ? -3.979 -3.192 2.747 1.00 70.44 1446 THR A N 8
ATOM 8870 C CA . THR A 1 5 ? -4.447 -3.186 4.127 1.00 74.13 1446 THR A CA 8
ATOM 8871 C C . THR A 1 5 ? -5.725 -4.004 4.278 1.00 62.15 1446 THR A C 8
ATOM 8872 O O . THR A 1 5 ? -6.445 -4.260 3.312 1.00 43.40 1446 THR A O 8
ATOM 8883 N N . PRO A 1 6 ? -6.016 -4.425 5.517 1.00 23.43 1447 PRO A N 8
ATOM 8884 C CA . PRO A 1 6 ? -7.209 -5.220 5.824 1.00 62.13 1447 PRO A CA 8
ATOM 8885 C C . PRO A 1 6 ? -8.494 -4.411 5.692 1.00 52.44 1447 PRO A C 8
ATOM 8886 O O . PRO A 1 6 ? -9.544 -4.950 5.345 1.00 55.12 1447 PRO A O 8
ATOM 8897 N N . GLU A 1 7 ? -8.403 -3.114 5.970 1.00 41.12 1448 GLU A N 8
ATOM 8898 C CA . GLU A 1 7 ? -9.560 -2.231 5.882 1.00 72.12 1448 GLU A CA 8
ATOM 8899 C C . GLU A 1 7 ? -10.057 -2.128 4.443 1.00 53.43 1448 GLU A C 8
ATOM 8900 O O . GLU A 1 7 ? -11.235 -2.354 4.162 1.00 22.41 1448 GLU A O 8
ATOM 8912 N N . THR A 1 8 ? -9.151 -1.783 3.533 1.00 12.31 1449 THR A N 8
ATOM 8913 C CA . THR A 1 8 ? -9.496 -1.647 2.124 1.00 54.03 1449 THR A CA 8
ATOM 8914 C C . THR A 1 8 ? -9.517 -3.004 1.430 1.00 73.04 1449 THR A 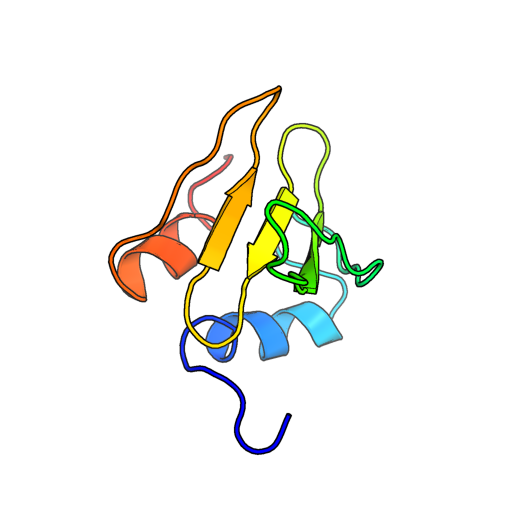C 8
ATOM 8915 O O . THR A 1 8 ? -9.777 -3.094 0.230 1.00 32.31 1449 THR A O 8
ATOM 8926 N N . ALA A 1 9 ? -9.243 -4.058 2.192 1.00 44.43 1450 ALA A N 8
ATOM 8927 C CA . ALA A 1 9 ? -9.233 -5.411 1.650 1.00 43.42 1450 ALA A CA 8
ATOM 8928 C C . ALA A 1 9 ? -10.633 -5.844 1.229 1.00 40.44 1450 ALA A C 8
ATOM 8929 O O . ALA A 1 9 ? -10.855 -6.230 0.081 1.00 53.31 1450 ALA A O 8
ATOM 8936 N N . PHE A 1 10 ? -11.574 -5.777 2.164 1.00 32.44 1451 PHE A N 8
ATOM 8937 C CA . PHE A 1 10 ? -12.953 -6.164 1.890 1.00 32.43 1451 PHE A CA 8
ATOM 8938 C C . PHE A 1 10 ? -13.620 -5.169 0.946 1.00 40.15 1451 PHE A C 8
ATOM 8939 O O . PHE A 1 10 ? -14.560 -5.512 0.228 1.00 30.10 1451 PHE A O 8
ATOM 8956 N N . ILE A 1 11 ? -13.127 -3.935 0.952 1.00 61.11 1452 ILE A N 8
ATOM 8957 C CA . ILE A 1 11 ? -13.674 -2.890 0.096 1.00 50.12 1452 ILE A CA 8
ATOM 8958 C C . ILE A 1 11 ? -13.229 -3.075 -1.351 1.00 23.02 1452 ILE A C 8
ATOM 8959 O O . ILE A 1 11 ? -14.040 -3.015 -2.273 1.00 53.42 1452 ILE A O 8
ATOM 8975 N N . ASN A 1 12 ? -11.933 -3.303 -1.541 1.00 11.32 1453 ASN A N 8
ATOM 8976 C CA . ASN A 1 12 ? -11.379 -3.498 -2.876 1.00 32.43 1453 ASN A CA 8
ATOM 8977 C C . ASN A 1 12 ? -12.214 -4.499 -3.670 1.00 2.33 1453 ASN A C 8
ATOM 8978 O O . ASN A 1 12 ? -12.452 -4.315 -4.862 1.00 53.14 1453 ASN A O 8
ATOM 8989 N N . ASN A 1 13 ? -12.655 -5.557 -2.998 1.00 73.43 1454 ASN A N 8
ATOM 8990 C CA . ASN A 1 13 ? -13.464 -6.587 -3.641 1.00 23.31 1454 ASN A CA 8
ATOM 8991 C C . ASN A 1 13 ? -14.631 -5.966 -4.402 1.00 34.44 1454 ASN A C 8
ATOM 8992 O O . ASN A 1 13 ? -15.020 -6.448 -5.466 1.00 23.32 1454 ASN A O 8
ATOM 9003 N N . VAL A 1 14 ? -15.187 -4.893 -3.848 1.00 73.14 1455 VAL A N 8
ATOM 9004 C CA . VAL A 1 14 ? -16.310 -4.205 -4.475 1.00 5.43 1455 VAL A CA 8
ATOM 9005 C C . VAL A 1 14 ? -15.839 -2.978 -5.248 1.00 72.04 1455 VAL A C 8
ATOM 9006 O O . VAL A 1 14 ? -16.479 -2.554 -6.211 1.00 41.14 1455 VAL A O 8
ATOM 9019 N N . THR A 1 15 ? -14.715 -2.411 -4.821 1.00 52.32 1456 THR A N 8
ATOM 9020 C CA . THR A 1 15 ? -14.158 -1.232 -5.473 1.00 33.10 1456 THR A CA 8
ATOM 9021 C C . THR A 1 15 ? -13.831 -1.515 -6.934 1.00 65.25 1456 THR A C 8
ATOM 9022 O O . THR A 1 15 ? -13.860 -0.615 -7.773 1.00 54.50 1456 THR A O 8
ATOM 9033 N N . SER A 1 16 ? -13.518 -2.772 -7.233 1.00 74.24 1457 SER A N 8
ATOM 9034 C CA . SER A 1 16 ? -13.182 -3.173 -8.594 1.00 61.34 1457 SER A CA 8
ATOM 9035 C C . SER A 1 16 ? -14.440 -3.321 -9.444 1.00 54.11 1457 SER A C 8
ATOM 9036 O O . SER A 1 16 ? -14.365 -3.517 -10.656 1.00 45.02 1457 SER A O 8
ATOM 9044 N N . ASN A 1 17 ? -15.598 -3.225 -8.798 1.00 22.13 1458 ASN A N 8
ATOM 9045 C CA . ASN A 1 17 ? -16.874 -3.348 -9.493 1.00 21.42 1458 ASN A CA 8
ATOM 9046 C C . ASN A 1 17 ? -17.463 -1.974 -9.796 1.00 72.21 1458 ASN A C 8
ATOM 9047 O O . ASN A 1 17 ? -18.411 -1.851 -10.571 1.00 2.21 1458 ASN A O 8
ATOM 9058 N N . GLY A 1 18 ? -16.894 -0.943 -9.179 1.00 51.24 1459 GLY A N 8
ATOM 9059 C CA . GLY A 1 18 ? -17.376 0.409 -9.396 1.00 65.13 1459 GLY A CA 8
ATOM 9060 C C . GLY A 1 18 ? -17.752 1.105 -8.103 1.00 61.23 1459 GLY A C 8
ATOM 9061 O O . GLY A 1 18 ? -18.351 2.179 -8.120 1.00 3.31 1459 GLY A O 8
ATOM 9065 N N . GLY A 1 19 ? -17.401 0.490 -6.978 1.00 32.52 1460 GLY A N 8
ATOM 9066 C CA . GLY A 1 19 ? -17.716 1.070 -5.686 1.00 1.43 1460 GLY A CA 8
ATOM 9067 C C . GLY A 1 19 ? -18.778 0.287 -4.941 1.00 33.30 1460 GLY A C 8
ATOM 9068 O O . GLY A 1 19 ? -19.431 -0.587 -5.513 1.00 41.43 1460 GLY A O 8
ATOM 9072 N N . TYR A 1 20 ? -18.952 0.597 -3.661 1.00 42.12 1461 TYR A N 8
ATOM 9073 C CA . TYR A 1 20 ? -19.940 -0.087 -2.836 1.00 22.42 1461 TYR A CA 8
ATOM 9074 C C . TYR A 1 20 ? -21.353 0.171 -3.350 1.00 3.41 1461 TYR A C 8
ATOM 9075 O O . TYR A 1 20 ? -21.540 0.715 -4.439 1.00 61.52 1461 TYR A O 8
ATOM 9093 N N . HIS A 1 21 ? -22.345 -0.221 -2.557 1.00 60.13 1462 HIS A N 8
ATOM 9094 C CA . HIS A 1 21 ? -23.742 -0.031 -2.930 1.00 72.13 1462 HIS A CA 8
ATOM 9095 C C . HIS A 1 21 ? -23.989 1.399 -3.401 1.00 72.13 1462 HIS A C 8
ATOM 9096 O O . HIS A 1 21 ? -24.298 1.633 -4.569 1.00 54.35 1462 HIS A O 8
ATOM 9110 N N . SER A 1 22 ? -23.851 2.351 -2.484 1.00 54.01 1463 SER A N 8
ATOM 9111 C CA . SER A 1 22 ? -24.064 3.758 -2.805 1.00 30.44 1463 SER A CA 8
ATOM 9112 C C . SER A 1 22 ? -22.736 4.464 -3.057 1.00 45.03 1463 SER A C 8
ATOM 9113 O O . SER A 1 22 ? -22.675 5.453 -3.788 1.00 71.43 1463 SER A O 8
ATOM 9121 N N . TRP A 1 23 ? -21.674 3.949 -2.447 1.00 51.43 1464 TRP A N 8
ATOM 9122 C CA . TRP A 1 23 ? -20.346 4.530 -2.605 1.00 44.43 1464 TRP A CA 8
ATOM 9123 C C . TRP A 1 23 ? -19.795 4.258 -4.001 1.00 22.03 1464 TRP A C 8
ATOM 9124 O O . TRP A 1 23 ? -19.854 3.131 -4.493 1.00 72.20 1464 TRP A O 8
ATOM 9145 N N . HIS A 1 24 ? -19.259 5.297 -4.634 1.00 23.41 1465 HIS A N 8
ATOM 9146 C CA . HIS A 1 24 ? -18.696 5.168 -5.973 1.00 71.15 1465 HIS A CA 8
ATOM 9147 C C . HIS A 1 24 ? -17.185 4.964 -5.911 1.00 74.20 1465 HIS A C 8
ATOM 9148 O O . HIS A 1 24 ? -16.547 5.278 -4.905 1.00 70.34 1465 HIS A O 8
ATOM 9162 N N . LEU A 1 25 ? -16.620 4.436 -6.991 1.00 23.44 1466 LEU A N 8
ATOM 9163 C CA . LEU A 1 25 ? -15.184 4.189 -7.059 1.00 25.44 1466 LEU A CA 8
ATOM 9164 C C . LEU A 1 25 ? -14.437 5.440 -7.509 1.00 65.35 1466 LEU A C 8
ATOM 9165 O O . LEU A 1 25 ? -14.661 5.947 -8.608 1.00 43.44 1466 LEU A O 8
ATOM 9181 N N . VAL A 1 26 ? -13.546 5.931 -6.654 1.00 43.41 1467 VAL A N 8
ATOM 9182 C CA . VAL A 1 26 ? -12.763 7.121 -6.965 1.00 44.24 1467 VAL A CA 8
ATOM 9183 C C . VAL A 1 26 ? -11.351 7.014 -6.399 1.00 70.35 1467 VAL A C 8
ATOM 9184 O O . VAL A 1 26 ? -10.942 5.956 -5.920 1.00 53.21 1467 VAL A O 8
ATOM 9197 N N . SER A 1 27 ? -10.610 8.116 -6.458 1.00 74.21 1468 SER A N 8
ATOM 9198 C CA . SER A 1 27 ? -9.242 8.145 -5.954 1.00 52.03 1468 SER A CA 8
ATOM 9199 C C . SER A 1 27 ? -8.610 9.515 -6.178 1.00 51.40 1468 SER A C 8
ATOM 9200 O O . SER A 1 27 ? -7.431 9.620 -6.514 1.00 53.42 1468 SER A O 8
ATOM 9208 N N . GLY A 1 28 ? -9.404 10.565 -5.989 1.00 35.23 1469 GLY A N 8
ATOM 9209 C CA . GLY A 1 28 ? -8.906 11.915 -6.174 1.00 54.22 1469 GLY A CA 8
ATOM 9210 C C . GLY A 1 28 ? -7.782 12.255 -5.216 1.00 42.14 1469 GLY A C 8
ATOM 9211 O O . GLY A 1 28 ? -7.057 13.229 -5.420 1.00 12.42 1469 GLY A O 8
ATOM 9215 N N . ASP A 1 29 ? -7.636 11.452 -4.169 1.00 33.44 1470 ASP A N 8
ATOM 9216 C CA . ASP A 1 29 ? -6.592 11.672 -3.175 1.00 11.52 1470 ASP A CA 8
ATOM 9217 C C . ASP A 1 29 ? -6.799 13.001 -2.455 1.00 54.40 1470 ASP A C 8
ATOM 9218 O O . ASP A 1 29 ? -6.581 14.070 -3.027 1.00 1.20 1470 ASP A O 8
ATOM 9227 N N . LEU A 1 30 ? -7.223 12.928 -1.198 1.00 71.32 1471 LEU A N 8
ATOM 9228 C CA . LEU A 1 30 ? -7.461 14.125 -0.400 1.00 13.05 1471 LEU A CA 8
ATOM 9229 C C . LEU A 1 30 ? -6.418 14.260 0.705 1.00 64.44 1471 LEU A C 8
ATOM 9230 O O . LEU A 1 30 ? -6.253 13.360 1.529 1.00 3.02 1471 LEU A O 8
ATOM 9246 N N . ILE A 1 31 ? -5.717 15.389 0.715 1.00 35.24 1472 ILE A N 8
ATOM 9247 C CA . ILE A 1 31 ? -4.693 15.642 1.720 1.00 5.13 1472 ILE A CA 8
ATOM 9248 C C . ILE A 1 31 ? -5.224 16.538 2.834 1.00 30.20 1472 ILE A C 8
ATOM 9249 O O . ILE A 1 31 ? -5.688 17.650 2.583 1.00 43.31 1472 ILE A O 8
ATOM 9265 N N . VAL A 1 32 ? -5.152 16.046 4.067 1.00 61.01 1473 VAL A N 8
ATOM 9266 C CA . VAL A 1 32 ? -5.623 16.803 5.221 1.00 72.34 1473 VAL A CA 8
ATOM 9267 C C . VAL A 1 32 ? -4.767 16.521 6.450 1.00 62.50 1473 VAL A C 8
ATOM 9268 O O . VAL A 1 32 ? -4.414 15.373 6.725 1.00 44.53 1473 VAL A O 8
ATOM 9281 N N . LYS A 1 33 ? -4.436 17.575 7.188 1.00 21.52 1474 LYS A N 8
ATOM 9282 C CA . LYS A 1 33 ? -3.622 17.442 8.391 1.00 62.15 1474 LYS A CA 8
ATOM 9283 C C . LYS A 1 33 ? -2.221 16.947 8.047 1.00 24.51 1474 LYS A C 8
ATOM 9284 O O . LYS A 1 33 ? -1.565 16.296 8.861 1.00 32.21 1474 LYS A O 8
ATOM 9303 N N . ASP A 1 34 ? -1.767 17.260 6.838 1.00 32.33 1475 ASP A N 8
ATOM 9304 C CA . ASP A 1 34 ? -0.442 16.848 6.388 1.00 14.54 1475 ASP A CA 8
ATOM 9305 C C . ASP A 1 34 ? -0.364 15.332 6.244 1.00 30.12 1475 ASP A C 8
ATOM 9306 O O . ASP A 1 34 ? 0.722 14.753 6.245 1.00 65.01 1475 ASP A O 8
ATOM 9315 N N . VAL A 1 35 ? -1.523 14.693 6.122 1.00 55.44 1476 VAL A N 8
ATOM 9316 C CA . VAL A 1 35 ? -1.586 13.244 5.977 1.00 75.04 1476 VAL A CA 8
ATOM 9317 C C . VAL A 1 35 ? -2.304 12.851 4.690 1.00 10.01 1476 VAL A C 8
ATOM 9318 O O . VAL A 1 35 ? -3.491 12.522 4.705 1.00 62.01 1476 VAL A O 8
ATOM 9331 N N . CYS A 1 36 ? -1.577 12.887 3.579 1.00 2.22 1477 CYS A N 8
ATOM 9332 C CA . CYS A 1 36 ? -2.144 12.535 2.282 1.00 30.13 1477 CYS A CA 8
ATOM 9333 C C . CYS A 1 36 ? -2.946 11.241 2.373 1.00 63.50 1477 CYS A C 8
ATOM 9334 O O . CYS A 1 36 ? -2.385 10.164 2.579 1.00 64.03 1477 CYS A O 8
ATOM 9342 N N . TYR A 1 37 ? -4.260 11.353 2.220 1.00 53.22 1478 TYR A N 8
ATOM 9343 C CA . TYR A 1 37 ? -5.140 10.192 2.289 1.00 50.55 1478 TYR A CA 8
ATOM 9344 C C . TYR A 1 37 ? -5.425 9.641 0.895 1.00 42.43 1478 TYR A C 8
ATOM 9345 O O . TYR A 1 37 ? -4.920 10.154 -0.104 1.00 43.12 1478 TYR A O 8
ATOM 9363 N N . LYS A 1 38 ? -6.239 8.593 0.835 1.00 23.22 1479 LYS A N 8
ATOM 9364 C CA . LYS A 1 38 ? -6.594 7.971 -0.435 1.00 35.24 1479 LYS A CA 8
ATOM 9365 C C . LYS A 1 38 ? -8.103 7.769 -0.538 1.00 41.20 1479 LYS A C 8
ATOM 9366 O O . LYS A 1 38 ? -8.681 6.950 0.176 1.00 23.43 1479 LYS A O 8
ATOM 9385 N N . LYS A 1 39 ? -8.736 8.521 -1.433 1.00 23.34 1480 LYS A N 8
ATOM 9386 C CA . LYS A 1 39 ? -10.177 8.423 -1.632 1.00 43.32 1480 LYS A CA 8
ATOM 9387 C C . LYS A 1 39 ? -10.544 7.108 -2.312 1.00 51.23 1480 LYS A C 8
ATOM 9388 O O . LYS A 1 39 ? -10.860 7.080 -3.503 1.00 2.14 1480 LYS A O 8
ATOM 9407 N N . LEU A 1 40 ? -10.502 6.021 -1.550 1.00 12.33 1481 LEU A N 8
ATOM 9408 C CA . LEU A 1 40 ? -10.833 4.702 -2.079 1.00 5.55 1481 LEU A CA 8
ATOM 9409 C C . LEU A 1 40 ? -12.242 4.687 -2.661 1.00 60.24 1481 LEU A C 8
ATOM 9410 O O . LEU A 1 40 ? -12.477 4.124 -3.732 1.00 5.51 1481 LEU A O 8
ATOM 9426 N N . LEU A 1 41 ? -13.177 5.309 -1.952 1.00 2.21 1482 LEU A N 8
ATOM 9427 C CA . LEU A 1 41 ? -14.564 5.369 -2.400 1.00 1.33 1482 LEU A CA 8
ATOM 9428 C C . LEU A 1 41 ? -15.161 6.748 -2.138 1.00 53.21 1482 LEU A C 8
ATOM 9429 O O . LEU A 1 41 ? -14.683 7.491 -1.280 1.00 51.01 1482 LEU A O 8
ATOM 9445 N N . HIS A 1 42 ? -16.211 7.084 -2.882 1.00 23.32 1483 HIS A N 8
ATOM 9446 C CA . HIS A 1 42 ? -16.876 8.373 -2.728 1.00 61.42 1483 HIS A CA 8
ATOM 9447 C C . HIS A 1 42 ? -18.352 8.270 -3.102 1.00 3.42 1483 HIS A C 8
ATOM 9448 O O . HIS A 1 42 ? -18.693 7.937 -4.237 1.00 4.02 1483 HIS A O 8
ATOM 9462 N N . TRP A 1 43 ? -19.221 8.558 -2.140 1.00 54.24 1484 TRP A N 8
ATOM 9463 C CA . TRP A 1 43 ? -20.661 8.498 -2.369 1.00 23.41 1484 TRP A CA 8
ATOM 9464 C C . TRP A 1 43 ? -21.234 9.891 -2.602 1.00 41.04 1484 TRP A C 8
ATOM 9465 O O . TRP A 1 43 ? -21.480 10.288 -3.741 1.00 51.03 1484 TRP A O 8
ATOM 9486 N N . SER A 1 44 ? -21.444 10.629 -1.517 1.00 50.43 1485 SER A N 8
ATOM 9487 C CA . SER A 1 44 ? -21.992 11.978 -1.605 1.00 30.13 1485 SER A CA 8
ATOM 9488 C C . SER A 1 44 ? -21.856 12.707 -0.272 1.00 1.15 1485 SER A C 8
ATOM 9489 O O . SER A 1 44 ? -21.199 13.743 -0.182 1.00 42.31 1485 SER A O 8
ATOM 9497 N N . GLY A 1 45 ? -22.483 12.157 0.764 1.00 71.32 1486 GLY A N 8
ATOM 9498 C CA . GLY A 1 45 ? -22.421 12.767 2.079 1.00 44.11 1486 GLY A CA 8
ATOM 9499 C C . GLY A 1 45 ? -21.217 12.305 2.876 1.00 31.41 1486 GLY A C 8
ATOM 9500 O O . GLY A 1 45 ? -20.947 12.822 3.959 1.00 3.52 1486 GLY A O 8
ATOM 9504 N N . GLN A 1 46 ? -20.494 11.326 2.340 1.00 54.51 1487 GLN A N 8
ATOM 9505 C CA . GLN A 1 46 ? -19.315 10.793 3.011 1.00 43.24 1487 GLN A CA 8
ATOM 9506 C C . GLN A 1 46 ? -18.211 10.481 2.005 1.00 13.11 1487 GLN A C 8
ATOM 9507 O O . GLN A 1 46 ? -18.377 10.685 0.802 1.00 63.53 1487 GLN A O 8
ATOM 9521 N N . THR A 1 47 ? -17.084 9.986 2.506 1.00 64.12 1488 THR A N 8
ATOM 9522 C CA . THR A 1 47 ? -15.952 9.647 1.652 1.00 51.20 1488 THR A CA 8
ATOM 9523 C C . THR A 1 47 ? -14.985 8.711 2.367 1.00 62.21 1488 THR A C 8
ATOM 9524 O O . THR A 1 47 ? -14.632 8.934 3.526 1.00 75.15 1488 THR A O 8
ATOM 9535 N N . ILE A 1 48 ? -14.558 7.663 1.670 1.00 54.35 1489 ILE A N 8
ATOM 9536 C CA . ILE A 1 48 ? -13.630 6.694 2.238 1.00 1.32 1489 ILE A CA 8
ATOM 9537 C C . ILE A 1 48 ? -12.183 7.097 1.972 1.00 14.43 1489 ILE A C 8
ATOM 9538 O O . ILE A 1 48 ? -11.657 6.874 0.882 1.00 65.02 1489 ILE A O 8
ATOM 9554 N N . CYS A 1 49 ? -11.547 7.690 2.976 1.00 45.41 1490 CYS A N 8
ATOM 9555 C CA . CYS A 1 49 ? -10.159 8.124 2.851 1.00 14.13 1490 CYS A CA 8
ATOM 9556 C C . CYS A 1 49 ? -9.262 7.361 3.820 1.00 30.10 1490 CYS A C 8
ATOM 9557 O O . CYS A 1 49 ? -9.216 7.667 5.012 1.00 62.03 1490 CYS A O 8
ATOM 9565 N N . TYR A 1 50 ? -8.552 6.365 3.301 1.00 40.50 1491 TYR A N 8
ATOM 9566 C CA . TYR A 1 50 ? -7.659 5.555 4.121 1.00 41.33 1491 TYR A CA 8
ATOM 9567 C C . TYR A 1 50 ? -6.222 6.057 4.020 1.00 64.14 1491 TYR A C 8
ATOM 9568 O O . TYR A 1 50 ? -5.813 6.600 2.994 1.00 2.51 1491 TYR A O 8
ATOM 9586 N N . ALA A 1 51 ? -5.460 5.869 5.092 1.00 4.11 1492 ALA A N 8
ATOM 9587 C CA . ALA A 1 51 ? -4.067 6.299 5.125 1.00 53.33 1492 ALA A CA 8
ATOM 9588 C C . ALA A 1 51 ? -3.122 5.103 5.083 1.00 11.33 1492 ALA A C 8
ATOM 9589 O O . ALA A 1 51 ? -3.514 4.003 4.693 1.00 12.44 1492 ALA A O 8
ATOM 9596 N N . ASP A 1 52 ? -1.876 5.326 5.487 1.00 71.24 1493 ASP A N 8
ATOM 9597 C CA . ASP A 1 52 ? -0.875 4.266 5.496 1.00 64.22 1493 ASP A CA 8
ATOM 9598 C C . ASP A 1 52 ? -1.434 2.995 6.127 1.00 34.21 1493 ASP A C 8
ATOM 9599 O O . ASP A 1 52 ? -1.095 1.886 5.717 1.00 35.53 1493 ASP A O 8
ATOM 9608 N N . ASN A 1 53 ? -2.292 3.165 7.128 1.00 54.54 1494 ASN A N 8
ATOM 9609 C CA . ASN A 1 53 ? -2.898 2.032 7.817 1.00 71.21 1494 ASN A CA 8
ATOM 9610 C C . ASN A 1 53 ? -4.011 2.495 8.752 1.00 52.13 1494 ASN A C 8
ATOM 9611 O O . ASN A 1 53 ? -4.147 1.996 9.869 1.00 2.42 1494 ASN A O 8
ATOM 9622 N N . LYS A 1 54 ? -4.807 3.452 8.286 1.00 1.15 1495 LYS A N 8
ATOM 9623 C CA . LYS A 1 54 ? -5.910 3.983 9.078 1.00 33.34 1495 LYS A CA 8
ATOM 9624 C C . LYS A 1 54 ? -7.036 4.482 8.178 1.00 45.12 1495 LYS A C 8
ATOM 9625 O O . LYS A 1 54 ? -6.853 5.421 7.403 1.00 54.13 1495 LYS A O 8
ATOM 9644 N N . PHE A 1 55 ? -8.199 3.849 8.286 1.00 11.33 1496 PHE A N 8
ATOM 9645 C CA . PHE A 1 55 ? -9.354 4.230 7.482 1.00 53.12 1496 PHE A CA 8
ATOM 9646 C C . PHE A 1 55 ? -10.090 5.410 8.111 1.00 71.41 1496 PHE A C 8
ATOM 9647 O O . PHE A 1 55 ? -10.278 5.461 9.327 1.00 43.44 1496 PHE A O 8
ATOM 9664 N N . TYR A 1 56 ? -10.504 6.355 7.274 1.00 22.14 1497 TYR A N 8
ATOM 9665 C CA . TYR A 1 56 ? -11.216 7.536 7.748 1.00 73.34 1497 TYR A CA 8
ATOM 9666 C C . TYR A 1 56 ? -12.426 7.832 6.866 1.00 31.54 1497 TYR A C 8
ATOM 9667 O O . TYR A 1 56 ? -12.354 7.739 5.641 1.00 42.41 1497 TYR A O 8
ATOM 9685 N N . VAL A 1 57 ? -13.539 8.188 7.500 1.00 3.34 1498 VAL A N 8
ATOM 9686 C CA . VAL A 1 57 ? -14.765 8.500 6.776 1.00 60.11 1498 VAL A CA 8
ATOM 9687 C C . VAL A 1 57 ? -15.174 9.953 6.988 1.00 15.01 1498 VAL A C 8
ATOM 9688 O O . VAL A 1 57 ? -15.877 10.278 7.945 1.00 32.03 1498 VAL A O 8
ATOM 9701 N N . VAL A 1 58 ? -14.731 10.825 6.088 1.00 24.30 1499 VAL A N 8
ATOM 9702 C CA . VAL A 1 58 ? -15.052 12.244 6.175 1.00 10.21 1499 VAL A CA 8
ATOM 9703 C C . VAL A 1 58 ? -16.533 12.489 5.911 1.00 14.44 1499 VAL A C 8
ATOM 9704 O O . VAL A 1 58 ? -17.148 11.818 5.082 1.00 24.54 1499 VAL A O 8
ATOM 9717 N N . LYS A 1 59 ? -17.103 13.457 6.622 1.00 41.12 1500 LYS A N 8
ATOM 9718 C CA . LYS A 1 59 ? -18.513 13.794 6.465 1.00 42.04 1500 LYS A CA 8
ATOM 9719 C C . LYS A 1 59 ? -18.676 15.188 5.868 1.00 3.40 1500 LYS A C 8
ATOM 9720 O O . LYS A 1 59 ? -17.760 15.714 5.236 1.00 14.02 1500 LYS A O 8
ATOM 9739 N N . ASN A 1 60 ? -19.847 15.782 6.075 1.00 43.35 1501 ASN A N 8
ATOM 9740 C CA . ASN A 1 60 ? -20.129 17.117 5.558 1.00 64.55 1501 ASN A CA 8
ATOM 9741 C C . ASN A 1 60 ? -18.969 18.066 5.841 1.00 3.12 1501 ASN A C 8
ATOM 9742 O O . ASN A 1 60 ? -18.691 18.975 5.058 1.00 32.23 1501 ASN A O 8
ATOM 9753 N N . ASP A 1 61 ? -18.295 17.849 6.965 1.00 23.41 1502 ASP A N 8
ATOM 9754 C CA . ASP A 1 61 ? -17.163 18.684 7.352 1.00 34.40 1502 ASP A CA 8
ATOM 9755 C C . ASP A 1 61 ? -16.561 18.206 8.670 1.00 53.12 1502 ASP A C 8
ATOM 9756 O O . ASP A 1 61 ? -16.125 19.011 9.493 1.00 45.04 1502 ASP A O 8
ATOM 9765 N N . VAL A 1 62 ? -16.542 16.891 8.864 1.00 13.20 1503 VAL A N 8
ATOM 9766 C CA . VAL A 1 62 ? -15.994 16.306 10.082 1.00 40.13 1503 VAL A CA 8
ATOM 9767 C C . VAL A 1 62 ? -15.379 14.939 9.806 1.00 73.42 1503 VAL A C 8
ATOM 9768 O O . VAL A 1 62 ? -15.838 14.206 8.930 1.00 31.20 1503 VAL A O 8
ATOM 9781 N N . ALA A 1 63 ? -14.338 14.601 10.560 1.00 73.12 1504 ALA A N 8
ATOM 9782 C CA . ALA A 1 63 ? -13.662 13.320 10.398 1.00 23.13 1504 ALA A CA 8
ATOM 9783 C C . ALA A 1 63 ? -14.303 12.246 11.271 1.00 1.51 1504 ALA A C 8
ATOM 9784 O O . ALA A 1 63 ? -15.143 12.543 12.122 1.00 5.41 1504 ALA A O 8
ATOM 9791 N N . LEU A 1 64 ? -13.903 10.998 11.055 1.00 54.22 1505 LEU A N 8
ATOM 9792 C CA . LEU A 1 64 ? -14.440 9.879 11.822 1.00 41.32 1505 LEU A CA 8
ATOM 9793 C C . LEU A 1 64 ? -13.531 8.659 11.713 1.00 73.12 1505 LEU A C 8
ATOM 9794 O O . LEU A 1 64 ? -13.723 7.785 10.867 1.00 35.02 1505 LEU A O 8
ATOM 9810 N N . PRO A 1 65 ? -12.518 8.595 12.590 1.00 73.15 1506 PRO A N 8
ATOM 9811 C CA . PRO A 1 65 ? -11.561 7.485 12.614 1.00 74.42 1506 PRO A CA 8
ATOM 9812 C C . PRO A 1 65 ? -12.194 6.185 13.100 1.00 23.01 1506 PRO A C 8
ATOM 9813 O O . PRO A 1 65 ? -12.686 6.106 14.226 1.00 71.43 1506 PRO A O 8
ATOM 9824 N N . PHE A 1 66 ? -12.176 5.168 12.245 1.00 34.21 1507 PHE A N 8
ATOM 9825 C CA . PHE A 1 66 ? -12.749 3.871 12.588 1.00 43.11 1507 PHE A CA 8
ATOM 9826 C C . PHE A 1 66 ? -12.025 3.256 13.783 1.00 54.15 1507 PHE A C 8
ATOM 9827 O O . PHE A 1 66 ? -11.057 3.819 14.293 1.00 51.32 1507 PHE A O 8
ATOM 9844 N N . SER A 1 67 ? -12.504 2.097 14.224 1.00 64.04 1508 SER A N 8
ATOM 9845 C CA . SER A 1 67 ? -11.906 1.407 15.361 1.00 73.33 1508 SER A CA 8
ATOM 9846 C C . SER A 1 67 ? -11.452 0.004 14.967 1.00 1.44 1508 SER A C 8
ATOM 9847 O O . SER A 1 67 ? -10.404 -0.467 15.409 1.00 63.03 1508 SER A O 8
ATOM 9855 N N . ASP A 1 68 ? -12.248 -0.657 14.135 1.00 54.21 1509 ASP A N 8
ATOM 9856 C CA . ASP A 1 68 ? -11.929 -2.005 13.680 1.00 30.11 1509 ASP A CA 8
ATOM 9857 C C . ASP A 1 68 ? -12.526 -2.269 12.301 1.00 32.35 1509 ASP A C 8
ATOM 9858 O O . ASP A 1 68 ? -13.342 -1.490 11.807 1.00 72.31 1509 ASP A O 8
ATOM 9867 N N . LEU A 1 69 ? -12.114 -3.371 11.685 1.00 22.52 1510 LEU A N 8
ATOM 9868 C CA . LEU A 1 69 ? -12.607 -3.739 10.362 1.00 11.53 1510 LEU A CA 8
ATOM 9869 C C . LEU A 1 69 ? -14.132 -3.736 10.330 1.00 50.44 1510 LEU A C 8
ATOM 9870 O O . LEU A 1 69 ? -14.741 -3.219 9.393 1.00 3.24 1510 LEU A O 8
ATOM 9886 N N . GLU A 1 70 ? -14.742 -4.314 11.359 1.00 31.32 1511 GLU A N 8
ATOM 9887 C CA . GLU A 1 70 ? -16.196 -4.376 11.448 1.00 33.50 1511 GLU A CA 8
ATOM 9888 C C . GLU A 1 70 ? -16.806 -2.979 11.384 1.00 5.24 1511 GLU A C 8
ATOM 9889 O O . GLU A 1 70 ? -17.956 -2.810 10.983 1.00 14.30 1511 GLU A O 8
ATOM 9901 N N . ALA A 1 71 ? -16.025 -1.981 11.784 1.00 5.41 1512 ALA A N 8
ATOM 9902 C CA . ALA A 1 71 ? -16.485 -0.598 11.771 1.00 15.24 1512 ALA A CA 8
ATOM 9903 C C . ALA A 1 71 ? -16.487 -0.033 10.355 1.00 13.20 1512 ALA A C 8
ATOM 9904 O O . ALA A 1 71 ? -17.408 0.686 9.965 1.00 42.33 1512 ALA A O 8
ATOM 9911 N N . CYS A 1 72 ? -15.452 -0.362 9.591 1.00 42.43 1513 CYS A N 8
ATOM 9912 C CA . CYS A 1 72 ? -15.334 0.115 8.217 1.00 25.12 1513 CYS A CA 8
ATOM 9913 C C . CYS A 1 72 ? -16.417 -0.496 7.335 1.00 50.04 1513 CYS A C 8
ATOM 9914 O O . CYS A 1 72 ? -16.985 0.178 6.475 1.00 11.44 1513 CYS A O 8
ATOM 9922 N N . ARG A 1 73 ? -16.697 -1.777 7.551 1.00 11.15 1514 ARG A N 8
ATOM 9923 C CA . ARG A 1 73 ? -17.710 -2.480 6.774 1.00 53.33 1514 ARG A CA 8
ATOM 9924 C C . ARG A 1 73 ? -19.108 -1.973 7.117 1.00 0.04 1514 ARG A C 8
ATOM 9925 O O . ARG A 1 73 ? -20.000 -1.960 6.270 1.00 51.12 1514 ARG A O 8
ATOM 9946 N N . ALA A 1 74 ? -19.290 -1.557 8.366 1.00 35.24 1515 ALA A N 8
ATOM 9947 C CA . ALA A 1 74 ? -20.578 -1.048 8.822 1.00 73.43 1515 ALA A CA 8
ATOM 9948 C C . ALA A 1 74 ? -20.741 0.427 8.471 1.00 22.32 1515 ALA A C 8
ATOM 9949 O O . ALA A 1 74 ? -21.734 1.056 8.836 1.00 32.23 1515 ALA A O 8
ATOM 9956 N N . TYR A 1 75 ? -19.759 0.973 7.762 1.00 32.12 1516 TYR A N 8
ATOM 9957 C CA . TYR A 1 75 ? -19.792 2.376 7.365 1.00 32.52 1516 TYR A CA 8
ATOM 9958 C C . TYR A 1 75 ? -20.165 2.516 5.892 1.00 4.24 1516 TYR A C 8
ATOM 9959 O O . TYR A 1 75 ? -20.234 3.625 5.360 1.00 23.12 1516 TYR A O 8
ATOM 9977 N N . LEU A 1 76 ? -20.404 1.385 5.239 1.00 34.31 1517 LEU A N 8
ATOM 9978 C CA . LEU A 1 76 ? -20.771 1.379 3.827 1.00 1.41 1517 LEU A CA 8
ATOM 9979 C C . LEU A 1 76 ? -22.154 0.768 3.626 1.00 64.43 1517 LEU A C 8
ATOM 9980 O O . LEU A 1 76 ? -22.729 0.848 2.540 1.00 43.43 1517 LEU A O 8
ATOM 9996 N N . THR A 1 77 ? -22.684 0.157 4.681 1.00 71.55 1518 THR A N 8
ATOM 9997 C CA . THR A 1 77 ? -24.000 -0.468 4.620 1.00 4.04 1518 THR A CA 8
ATOM 9998 C C . THR A 1 77 ? -24.894 0.024 5.752 1.00 12.42 1518 THR A C 8
ATOM 9999 O O . THR A 1 77 ? -26.086 -0.281 5.792 1.00 21.31 1518 THR A O 8
ATOM 10010 N N . SER A 1 78 ? -24.312 0.789 6.670 1.00 12.15 1519 SER A N 8
ATOM 10011 C CA . SER A 1 78 ? -25.057 1.322 7.805 1.00 21.13 1519 SER A CA 8
ATOM 10012 C C . SER A 1 78 ? -24.937 2.841 7.869 1.00 43.52 1519 SER A C 8
ATOM 10013 O O . SER A 1 78 ? -25.653 3.501 8.623 1.00 62.24 1519 SER A O 8
ATOM 10021 N N . ARG A 1 79 ? -24.026 3.390 7.072 1.00 42.51 1520 ARG A N 8
ATOM 10022 C CA . ARG A 1 79 ? -23.810 4.832 7.038 1.00 61.14 1520 ARG A CA 8
ATOM 10023 C C . ARG A 1 79 ? -25.130 5.575 6.854 1.00 43.24 1520 ARG A C 8
ATOM 10024 O O . ARG A 1 79 ? -25.263 6.732 7.251 1.00 4.14 1520 ARG A O 8
ATOM 10045 N N . ALA A 1 80 ? -26.102 4.902 6.248 1.00 54.14 1521 ALA A N 8
ATOM 10046 C CA . ALA A 1 80 ? -27.412 5.498 6.012 1.00 23.22 1521 ALA A CA 8
ATOM 10047 C C . ALA A 1 80 ? -28.530 4.539 6.406 1.00 20.22 1521 ALA A C 8
ATOM 10048 O O . ALA A 1 80 ? -28.870 3.625 5.655 1.00 13.33 1521 ALA A O 8
ATOM 10055 N N . ALA A 1 81 ? -29.097 4.753 7.589 1.00 73.32 1522 ALA A N 8
ATOM 10056 C CA . ALA A 1 81 ? -30.178 3.908 8.082 1.00 71.14 1522 ALA A CA 8
ATOM 10057 C C . ALA A 1 81 ? -31.536 4.434 7.629 1.00 20.20 1522 ALA A C 8
ATOM 10058 O O . ALA A 1 81 ? -32.368 3.679 7.124 1.00 62.21 1522 ALA A O 8
ATOM 10065 N N . SER A 1 1 ? 4.901 -5.275 -4.951 1.00 32.12 -3 SER A N 9
ATOM 10066 C CA . SER A 1 1 ? 4.700 -5.300 -3.507 1.00 34.42 -3 SER A CA 9
ATOM 10067 C C . SER A 1 1 ? 3.602 -4.325 -3.094 1.00 52.41 -3 SER A C 9
ATOM 10068 O O . SER A 1 1 ? 3.744 -3.111 -3.247 1.00 41.00 -3 SER A O 9
ATOM 10076 N N . HIS A 1 2 ? 2.506 -4.864 -2.570 1.00 53.00 -2 HIS A N 9
ATOM 10077 C CA . HIS A 1 2 ? 1.382 -4.042 -2.134 1.00 44.11 -2 HIS A CA 9
ATOM 10078 C C . HIS A 1 2 ? 0.936 -4.433 -0.729 1.00 22.05 -2 HIS A C 9
ATOM 10079 O O . HIS A 1 2 ? 0.959 -3.615 0.190 1.00 13.42 -2 HIS A O 9
ATOM 10093 N N . MET A 1 3 ? 0.530 -5.689 -0.570 1.00 4.54 -1 MET A N 9
ATOM 10094 C CA . MET A 1 3 ? 0.079 -6.188 0.724 1.00 4.53 -1 MET A CA 9
ATOM 10095 C C . MET A 1 3 ? -1.051 -5.325 1.276 1.00 54.24 -1 MET A C 9
ATOM 10096 O O . MET A 1 3 ? -0.906 -4.690 2.320 1.00 51.45 -1 MET A O 9
ATOM 10110 N N . GLN A 1 4 ? -2.176 -5.307 0.567 1.00 22.42 1445 GLN A N 9
ATOM 10111 C CA . GLN A 1 4 ? -3.330 -4.521 0.986 1.00 32.54 1445 GLN A CA 9
ATOM 10112 C C . GLN A 1 4 ? -3.700 -4.828 2.434 1.00 55.31 1445 GLN A C 9
ATOM 10113 O O . GLN A 1 4 ? -3.377 -5.895 2.957 1.00 54.22 1445 GLN A O 9
ATOM 10127 N N . THR A 1 5 ? -4.381 -3.884 3.078 1.00 25.10 1446 THR A N 9
ATOM 10128 C CA . THR A 1 5 ? -4.794 -4.052 4.466 1.00 65.15 1446 THR A CA 9
ATOM 10129 C C . THR A 1 5 ? -6.156 -4.729 4.555 1.00 15.15 1446 THR A C 9
ATOM 10130 O O . THR A 1 5 ? -6.933 -4.745 3.600 1.00 2.30 1446 THR A O 9
ATOM 10141 N N . PRO A 1 6 ? -6.457 -5.302 5.730 1.00 12.34 1447 PRO A N 9
ATOM 10142 C CA . PRO A 1 6 ? -7.729 -5.990 5.973 1.00 4.22 1447 PRO A CA 9
ATOM 10143 C C . PRO A 1 6 ? -8.908 -5.025 6.030 1.00 32.21 1447 PRO A C 9
ATOM 10144 O O . PRO A 1 6 ? -10.041 -5.397 5.725 1.00 23.51 1447 PRO A O 9
ATOM 10155 N N . GLU A 1 7 ? -8.634 -3.785 6.422 1.00 52.20 1448 GLU A N 9
ATOM 10156 C CA . GLU A 1 7 ? -9.674 -2.768 6.519 1.00 55.55 1448 GLU A CA 9
ATOM 10157 C C . GLU A 1 7 ? -10.255 -2.451 5.143 1.00 11.13 1448 GLU A C 9
ATOM 10158 O O . GLU A 1 7 ? -11.445 -2.161 5.010 1.00 63.21 1448 GLU A O 9
ATOM 10170 N N . THR A 1 8 ? -9.406 -2.508 4.122 1.00 53.54 1449 THR A N 9
ATOM 10171 C CA . THR A 1 8 ? -9.833 -2.225 2.757 1.00 70.41 1449 THR A CA 9
ATOM 10172 C C . THR A 1 8 ? -9.942 -3.507 1.939 1.00 64.12 1449 THR A C 9
ATOM 10173 O O . THR A 1 8 ? -10.284 -3.473 0.757 1.00 23.22 1449 THR A O 9
ATOM 10184 N N . ALA A 1 9 ? -9.649 -4.636 2.575 1.00 21.53 1450 ALA A N 9
ATOM 10185 C CA . ALA A 1 9 ? -9.717 -5.930 1.906 1.00 5.25 1450 ALA A CA 9
ATOM 10186 C C . ALA A 1 9 ? -11.150 -6.271 1.515 1.00 52.25 1450 ALA A C 9
ATOM 10187 O O . ALA A 1 9 ? -11.393 -6.857 0.459 1.00 13.32 1450 ALA A O 9
ATOM 10194 N N . PHE A 1 10 ? -12.097 -5.901 2.371 1.00 63.30 1451 PHE A N 9
ATOM 10195 C CA . PHE A 1 10 ? -13.507 -6.170 2.115 1.00 41.24 1451 PHE A CA 9
ATOM 10196 C C . PHE A 1 10 ? -14.102 -5.114 1.187 1.00 64.52 1451 PHE A C 9
ATOM 10197 O O . PHE A 1 10 ? -15.094 -5.364 0.501 1.00 4.21 1451 PHE A O 9
ATOM 10214 N N . ILE A 1 11 ? -13.489 -3.936 1.172 1.00 43.33 1452 ILE A N 9
ATOM 10215 C CA . ILE A 1 11 ? -13.957 -2.843 0.329 1.00 43.44 1452 ILE A CA 9
ATOM 10216 C C . ILE A 1 11 ? -13.559 -3.062 -1.127 1.00 72.31 1452 ILE A C 9
ATOM 10217 O O . ILE A 1 11 ? -14.396 -2.995 -2.026 1.00 41.24 1452 ILE A O 9
ATOM 10233 N N . ASN A 1 12 ? -12.276 -3.327 -1.351 1.00 32.40 1453 ASN A N 9
ATOM 10234 C CA . ASN A 1 12 ? -11.767 -3.559 -2.698 1.00 12.20 1453 ASN A CA 9
ATOM 10235 C C . ASN A 1 12 ? -12.658 -4.540 -3.455 1.00 5.22 1453 ASN A C 9
ATOM 10236 O O . ASN A 1 12 ? -12.900 -4.378 -4.650 1.00 61.50 1453 ASN A O 9
ATOM 10247 N N . ASN A 1 13 ? -13.142 -5.556 -2.749 1.00 70.50 1454 ASN A N 9
ATOM 10248 C CA . ASN A 1 13 ? -14.006 -6.564 -3.354 1.00 2.11 1454 ASN A CA 9
ATOM 10249 C C . ASN A 1 13 ? -15.154 -5.909 -4.115 1.00 74.24 1454 ASN A C 9
ATOM 10250 O O . ASN A 1 13 ? -15.568 -6.390 -5.170 1.00 72.34 1454 ASN A O 9
ATOM 10261 N N . VAL A 1 14 ? -15.665 -4.808 -3.573 1.00 73.23 1455 VAL A N 9
ATOM 10262 C CA . VAL A 1 14 ? -16.765 -4.086 -4.202 1.00 1.03 1455 VAL A CA 9
ATOM 10263 C C . VAL A 1 14 ? -16.254 -2.889 -4.995 1.00 43.31 1455 VAL A C 9
ATOM 10264 O O . VAL A 1 14 ? -16.872 -2.467 -5.973 1.00 35.01 1455 VAL A O 9
ATOM 10277 N N . THR A 1 15 ? -15.119 -2.344 -4.568 1.00 43.42 1456 THR A N 9
ATOM 10278 C CA . THR A 1 15 ? -14.524 -1.194 -5.238 1.00 24.12 1456 THR A CA 9
ATOM 10279 C C . THR A 1 15 ? -14.216 -1.507 -6.698 1.00 11.33 1456 THR A C 9
ATOM 10280 O O . THR A 1 15 ? -14.147 -0.606 -7.534 1.00 74.21 1456 THR A O 9
ATOM 10291 N N . SER A 1 16 ? -14.032 -2.789 -6.998 1.00 13.44 1457 SER A N 9
ATOM 10292 C CA . SER A 1 16 ? -13.729 -3.220 -8.357 1.00 41.43 1457 SER A CA 9
ATOM 10293 C C . SER A 1 16 ? -15.010 -3.437 -9.157 1.00 0.41 1457 SER A C 9
ATOM 10294 O O . SER A 1 16 ? -14.968 -3.693 -10.359 1.00 61.33 1457 SER A O 9
ATOM 10302 N N . ASN A 1 17 ? -16.148 -3.331 -8.479 1.00 33.41 1458 ASN A N 9
ATOM 10303 C CA . ASN A 1 17 ? -17.443 -3.517 -9.125 1.00 4.41 1458 ASN A CA 9
ATOM 10304 C C . ASN A 1 17 ? -18.047 -2.175 -9.527 1.00 1.30 1458 ASN A C 9
ATOM 10305 O O . ASN A 1 17 ? -18.987 -2.118 -10.318 1.00 54.50 1458 ASN A O 9
ATOM 10316 N N . GLY A 1 18 ? -17.499 -1.096 -8.976 1.00 44.20 1459 GLY A N 9
ATOM 10317 C CA . GLY A 1 18 ? -17.996 0.231 -9.289 1.00 43.12 1459 GLY A CA 9
ATOM 10318 C C . GLY A 1 18 ? -18.427 0.995 -8.053 1.00 44.52 1459 GLY A C 9
ATOM 10319 O O . GLY A 1 18 ? -19.231 1.922 -8.137 1.00 53.30 1459 GLY A O 9
ATOM 10323 N N . GLY A 1 19 ? -17.891 0.605 -6.901 1.00 4.03 1460 GLY A N 9
ATOM 10324 C CA . GLY A 1 19 ? -18.238 1.269 -5.658 1.00 41.42 1460 GLY A CA 9
ATOM 10325 C C . GLY A 1 19 ? -19.206 0.460 -4.819 1.00 33.12 1460 GLY A C 9
ATOM 10326 O O . GLY A 1 19 ? -19.816 -0.492 -5.307 1.00 21.12 1460 GLY A O 9
ATOM 10330 N N . TYR A 1 20 ? -19.348 0.837 -3.553 1.00 64.20 1461 TYR A N 9
ATOM 10331 C CA . TYR A 1 20 ? -20.246 0.136 -2.643 1.00 3.43 1461 TYR A CA 9
ATOM 10332 C C . TYR A 1 20 ? -21.702 0.353 -3.041 1.00 35.21 1461 TYR A C 9
ATOM 10333 O O . TYR A 1 20 ? -21.994 0.854 -4.127 1.00 44.14 1461 TYR A O 9
ATOM 10351 N N . HIS A 1 21 ? -22.615 -0.029 -2.153 1.00 1.44 1462 HIS A N 9
ATOM 10352 C CA . HIS A 1 21 ? -24.043 0.124 -2.409 1.00 44.13 1462 HIS A CA 9
ATOM 10353 C C . HIS A 1 21 ? -24.353 1.521 -2.938 1.00 50.20 1462 HIS A C 9
ATOM 10354 O O . HIS A 1 21 ? -24.818 1.679 -4.067 1.00 11.13 1462 HIS A O 9
ATOM 10368 N N . SER A 1 22 ? -24.093 2.532 -2.114 1.00 73.34 1463 SER A N 9
ATOM 10369 C CA . SER A 1 22 ? -24.349 3.915 -2.497 1.00 52.25 1463 SER A CA 9
ATOM 10370 C C . SER A 1 22 ? -23.047 4.635 -2.836 1.00 32.11 1463 SER A C 9
ATOM 10371 O O . SER A 1 22 ? -23.029 5.556 -3.652 1.00 42.22 1463 SER A O 9
ATOM 10379 N N . TRP A 1 23 ? -21.961 4.207 -2.203 1.00 1.52 1464 TRP A N 9
ATOM 10380 C CA . TRP A 1 23 ? -20.654 4.811 -2.436 1.00 24.31 1464 TRP A CA 9
ATOM 10381 C C . TRP A 1 23 ? -20.177 4.543 -3.859 1.00 42.43 1464 TRP A C 9
ATOM 10382 O O . TRP A 1 23 ? -20.379 3.455 -4.398 1.00 22.51 1464 TRP A O 9
ATOM 10403 N N . HIS A 1 24 ? -19.543 5.543 -4.464 1.00 42.01 1465 HIS A N 9
ATOM 10404 C CA . HIS A 1 24 ? -19.036 5.414 -5.826 1.00 12.41 1465 HIS A CA 9
ATOM 10405 C C . HIS A 1 24 ? -17.581 4.957 -5.823 1.00 62.42 1465 HIS A C 9
ATOM 10406 O O . HIS A 1 24 ? -16.897 5.032 -4.801 1.00 73.32 1465 HIS A O 9
ATOM 10420 N N . LEU A 1 25 ? -17.113 4.482 -6.972 1.00 71.32 1466 LEU A N 9
ATOM 10421 C CA . LEU A 1 25 ? -15.739 4.011 -7.103 1.00 24.45 1466 LEU A CA 9
ATOM 10422 C C . LEU A 1 25 ? -14.802 5.158 -7.466 1.00 41.12 1466 LEU A C 9
ATOM 10423 O O . LEU A 1 25 ? -14.989 5.828 -8.482 1.00 63.11 1466 LEU A O 9
ATOM 10439 N N . VAL A 1 26 ? -13.792 5.378 -6.631 1.00 2.34 1467 VAL A N 9
ATOM 10440 C CA . VAL A 1 26 ? -12.823 6.443 -6.866 1.00 33.54 1467 VAL A CA 9
ATOM 10441 C C . VAL A 1 26 ? -11.434 6.036 -6.388 1.00 3.33 1467 VAL A C 9
ATOM 10442 O O . VAL A 1 26 ? -11.220 4.902 -5.959 1.00 54.30 1467 VAL A O 9
ATOM 10455 N N . SER A 1 27 ? -10.491 6.970 -6.464 1.00 51.31 1468 SER A N 9
ATOM 10456 C CA . SER A 1 27 ? -9.120 6.709 -6.042 1.00 61.13 1468 SER A CA 9
ATOM 10457 C C . SER A 1 27 ? -8.259 7.961 -6.186 1.00 35.43 1468 SER A C 9
ATOM 10458 O O . SER A 1 27 ? -7.072 7.879 -6.497 1.00 71.03 1468 SER A O 9
ATOM 10466 N N . GLY A 1 28 ? -8.869 9.120 -5.956 1.00 21.24 1469 GLY A N 9
ATOM 10467 C CA . GLY A 1 28 ? -8.145 10.373 -6.064 1.00 22.21 1469 GLY A CA 9
ATOM 10468 C C . GLY A 1 28 ? -7.133 10.556 -4.950 1.00 14.12 1469 GLY A C 9
ATOM 10469 O O . GLY A 1 28 ? -6.057 9.959 -4.975 1.00 41.22 1469 GLY A O 9
ATOM 10473 N N . ASP A 1 29 ? -7.478 11.385 -3.970 1.00 72.44 1470 ASP A N 9
ATOM 10474 C CA . ASP A 1 29 ? -6.592 11.646 -2.842 1.00 62.32 1470 ASP A CA 9
ATOM 10475 C C . ASP A 1 29 ? -7.229 12.631 -1.867 1.00 43.35 1470 ASP A C 9
ATOM 10476 O O . ASP A 1 29 ? -8.173 13.342 -2.215 1.00 2.22 1470 ASP A O 9
ATOM 10485 N N . LEU A 1 30 ? -6.707 12.668 -0.646 1.00 74.02 1471 LEU A N 9
ATOM 10486 C CA . LEU A 1 30 ? -7.226 13.566 0.380 1.00 24.12 1471 LEU A CA 9
ATOM 10487 C C . LEU A 1 30 ? -6.194 13.785 1.483 1.00 55.44 1471 LEU A C 9
ATOM 10488 O O . LEU A 1 30 ? -6.072 12.975 2.401 1.00 22.14 1471 LEU A O 9
ATOM 10504 N N . ILE A 1 31 ? -5.457 14.887 1.385 1.00 35.34 1472 ILE A N 9
ATOM 10505 C CA . ILE A 1 31 ? -4.440 15.214 2.376 1.00 3.11 1472 ILE A CA 9
ATOM 10506 C C . ILE A 1 31 ? -5.012 16.096 3.481 1.00 23.52 1472 ILE A C 9
ATOM 10507 O O . ILE A 1 31 ? -4.984 17.323 3.388 1.00 21.23 1472 ILE A O 9
ATOM 10523 N N . VAL A 1 32 ? -5.529 15.461 4.529 1.00 42.14 1473 VAL A N 9
ATOM 10524 C CA . VAL A 1 32 ? -6.105 16.187 5.654 1.00 12.10 1473 VAL A CA 9
ATOM 10525 C C . VAL A 1 32 ? -5.303 15.952 6.929 1.00 44.03 1473 VAL A C 9
ATOM 10526 O O . VAL A 1 32 ? -4.920 14.823 7.236 1.00 62.25 1473 VAL A O 9
ATOM 10539 N N . LYS A 1 33 ? -5.051 17.026 7.669 1.00 1.13 1474 LYS A N 9
ATOM 10540 C CA . LYS A 1 33 ? -4.295 16.938 8.913 1.00 50.50 1474 LYS A CA 9
ATOM 10541 C C . LYS A 1 33 ? -2.867 16.471 8.650 1.00 32.31 1474 LYS A C 9
ATOM 10542 O O . LYS A 1 33 ? -2.235 15.862 9.513 1.00 24.21 1474 LYS A O 9
ATOM 10561 N N . ASP A 1 34 ? -2.365 16.760 7.455 1.00 54.33 1475 ASP A N 9
ATOM 10562 C CA . ASP A 1 34 ? -1.011 16.372 7.079 1.00 21.54 1475 ASP A CA 9
ATOM 10563 C C . ASP A 1 34 ? -0.897 14.856 6.949 1.00 21.14 1475 ASP A C 9
ATOM 10564 O O . ASP A 1 34 ? 0.195 14.295 7.038 1.00 24.01 1475 ASP A O 9
ATOM 10573 N N . VAL A 1 35 ? -2.033 14.198 6.740 1.00 63.15 1476 VAL A N 9
ATOM 10574 C CA . VAL A 1 35 ? -2.061 12.747 6.597 1.00 2.13 1476 VAL A CA 9
ATOM 10575 C C . VAL A 1 35 ? -2.650 12.338 5.252 1.00 44.01 1476 VAL A C 9
ATOM 10576 O O . VAL A 1 35 ? -3.835 12.018 5.153 1.00 22.21 1476 VAL A O 9
ATOM 10589 N N . CYS A 1 36 ? -1.815 12.351 4.219 1.00 62.52 1477 CYS A N 9
ATOM 10590 C CA . CYS A 1 36 ? -2.253 11.981 2.877 1.00 23.15 1477 CYS A CA 9
ATOM 10591 C C . CYS A 1 36 ? -3.096 10.710 2.912 1.00 43.34 1477 CYS A C 9
ATOM 10592 O O . CYS A 1 36 ? -2.596 9.630 3.227 1.00 33.01 1477 CYS A O 9
ATOM 10600 N N . TYR A 1 37 ? -4.376 10.848 2.587 1.00 73.55 1478 TYR A N 9
ATOM 10601 C CA . TYR A 1 37 ? -5.290 9.711 2.584 1.00 51.41 1478 TYR A CA 9
ATOM 10602 C C . TYR A 1 37 ? -5.564 9.236 1.160 1.00 33.04 1478 TYR A C 9
ATOM 10603 O O . TYR A 1 37 ? -5.108 9.843 0.191 1.00 14.12 1478 TYR A O 9
ATOM 10621 N N . LYS A 1 38 ? -6.314 8.145 1.042 1.00 2.21 1479 LYS A N 9
ATOM 10622 C CA . LYS A 1 38 ? -6.652 7.587 -0.261 1.00 74.35 1479 LYS A CA 9
ATOM 10623 C C . LYS A 1 38 ? -8.164 7.545 -0.459 1.00 53.15 1479 LYS A C 9
ATOM 10624 O O . LYS A 1 38 ? -8.877 6.847 0.263 1.00 45.05 1479 LYS A O 9
ATOM 10643 N N . LYS A 1 39 ? -8.648 8.296 -1.443 1.00 74.42 1480 LYS A N 9
ATOM 10644 C CA . LYS A 1 39 ? -10.075 8.343 -1.739 1.00 34.02 1480 LYS A CA 9
ATOM 10645 C C . LYS A 1 39 ? -10.541 7.042 -2.385 1.00 44.03 1480 LYS A C 9
ATOM 10646 O O . LYS A 1 39 ? -10.825 6.999 -3.583 1.00 65.11 1480 LYS A O 9
ATOM 10665 N N . LEU A 1 40 ? -10.618 5.984 -1.586 1.00 2.13 1481 LEU A N 9
ATOM 10666 C CA . LEU A 1 40 ? -11.051 4.682 -2.080 1.00 24.52 1481 LEU A CA 9
ATOM 10667 C C . LEU A 1 40 ? -12.480 4.747 -2.607 1.00 34.30 1481 LEU A C 9
ATOM 10668 O O . LEU A 1 40 ? -12.799 4.161 -3.643 1.00 10.22 1481 LEU A O 9
ATOM 10684 N N . LEU A 1 41 ? -13.338 5.464 -1.889 1.00 62.02 1482 LEU A N 9
ATOM 10685 C CA . LEU A 1 41 ? -14.734 5.608 -2.286 1.00 13.34 1482 LEU A CA 9
ATOM 10686 C C . LEU A 1 41 ? -15.243 7.015 -1.985 1.00 61.35 1482 LEU A C 9
ATOM 10687 O O . LEU A 1 41 ? -14.748 7.685 -1.079 1.00 20.13 1482 LEU A O 9
ATOM 10703 N N . HIS A 1 42 ? -16.236 7.455 -2.752 1.00 1.45 1483 HIS A N 9
ATOM 10704 C CA . HIS A 1 42 ? -16.814 8.782 -2.566 1.00 32.54 1483 HIS A CA 9
ATOM 10705 C C . HIS A 1 42 ? -18.324 8.752 -2.786 1.00 64.23 1483 HIS A C 9
ATOM 10706 O O . HIS A 1 42 ? -18.817 8.051 -3.670 1.00 35.14 1483 HIS A O 9
ATOM 10720 N N . TRP A 1 43 ? -19.050 9.516 -1.978 1.00 64.42 1484 TRP A N 9
ATOM 10721 C CA . TRP A 1 43 ? -20.503 9.576 -2.085 1.00 70.31 1484 TRP A CA 9
ATOM 10722 C C . TRP A 1 43 ? -21.013 10.983 -1.794 1.00 25.25 1484 TRP A C 9
ATOM 10723 O O . TRP A 1 43 ? -22.063 11.157 -1.175 1.00 64.13 1484 TRP A O 9
ATOM 10744 N N . SER A 1 44 ? -20.263 11.984 -2.243 1.00 5.15 1485 SER A N 9
ATOM 10745 C CA . SER A 1 44 ? -20.637 13.377 -2.026 1.00 73.42 1485 SER A CA 9
ATOM 10746 C C . SER A 1 44 ? -20.734 13.688 -0.536 1.00 24.03 1485 SER A C 9
ATOM 10747 O O . SER A 1 44 ? -19.784 14.184 0.069 1.00 21.20 1485 SER A O 9
ATOM 10755 N N . GLY A 1 45 ? -21.890 13.393 0.051 1.00 62.41 1486 GLY A N 9
ATOM 10756 C CA . GLY A 1 45 ? -22.090 13.647 1.465 1.00 14.54 1486 GLY A CA 9
ATOM 10757 C C . GLY A 1 45 ? -20.934 13.155 2.313 1.00 52.11 1486 GLY A C 9
ATOM 10758 O O . GLY A 1 45 ? -20.619 13.745 3.346 1.00 51.11 1486 GLY A O 9
ATOM 10762 N N . GLN A 1 46 ? -20.302 12.071 1.876 1.00 31.42 1487 GLN A N 9
ATOM 10763 C CA . GLN A 1 46 ? -19.176 11.498 2.604 1.00 3.31 1487 GLN A CA 9
ATOM 10764 C C . GLN A 1 46 ? -18.054 11.104 1.649 1.00 71.11 1487 GLN A C 9
ATOM 10765 O O . GLN A 1 46 ? -18.262 10.996 0.440 1.00 52.21 1487 GLN A O 9
ATOM 10779 N N . THR A 1 47 ? -16.863 10.890 2.199 1.00 61.40 1488 THR A N 9
ATOM 10780 C CA . THR A 1 47 ? -15.708 10.509 1.396 1.00 23.32 1488 THR A CA 9
ATOM 10781 C C . THR A 1 47 ? -14.831 9.505 2.136 1.00 4.32 1488 THR A C 9
ATOM 10782 O O . THR A 1 47 ? -14.279 9.811 3.194 1.00 33.51 1488 THR A O 9
ATOM 10793 N N . ILE A 1 48 ? -14.705 8.308 1.573 1.00 12.15 1489 ILE A N 9
ATOM 10794 C CA . ILE A 1 48 ? -13.893 7.261 2.180 1.00 20.20 1489 ILE A CA 9
ATOM 10795 C C . ILE A 1 48 ? -12.407 7.523 1.963 1.00 25.11 1489 ILE A C 9
ATOM 10796 O O . ILE A 1 48 ? -11.917 7.483 0.834 1.00 52.05 1489 ILE A O 9
ATOM 10812 N N . CYS A 1 49 ? -11.693 7.789 3.052 1.00 74.13 1490 CYS A N 9
ATOM 10813 C CA . CYS A 1 49 ? -10.261 8.057 2.981 1.00 33.41 1490 CYS A CA 9
ATOM 10814 C C . CYS A 1 49 ? -9.496 7.186 3.973 1.00 50.43 1490 CYS A C 9
ATOM 10815 O O . CYS A 1 49 ? -9.618 7.356 5.186 1.00 2.21 1490 CYS A O 9
ATOM 10823 N N . TYR A 1 50 ? -8.709 6.254 3.448 1.00 20.44 1491 TYR A N 9
ATOM 10824 C CA . TYR A 1 50 ? -7.927 5.354 4.288 1.00 61.55 1491 TYR A CA 9
ATOM 10825 C C . TYR A 1 50 ? -6.436 5.656 4.170 1.00 53.34 1491 TYR A C 9
ATOM 10826 O O . TYR A 1 50 ? -5.935 5.952 3.085 1.00 34.31 1491 TYR A O 9
ATOM 10844 N N . ALA A 1 51 ? -5.733 5.580 5.295 1.00 62.54 1492 ALA A N 9
ATOM 10845 C CA . ALA A 1 51 ? -4.299 5.842 5.319 1.00 53.25 1492 ALA A CA 9
ATOM 10846 C C . ALA A 1 51 ? -3.502 4.548 5.203 1.00 61.52 1492 ALA A C 9
ATOM 10847 O O . ALA A 1 51 ? -4.029 3.519 4.778 1.00 25.13 1492 ALA A O 9
ATOM 10854 N N . ASP A 1 52 ? -2.230 4.606 5.582 1.00 31.30 1493 ASP A N 9
ATOM 10855 C CA . ASP A 1 52 ? -1.360 3.437 5.521 1.00 41.10 1493 ASP A CA 9
ATOM 10856 C C . ASP A 1 52 ? -2.057 2.209 6.098 1.00 55.31 1493 ASP A C 9
ATOM 10857 O O . ASP A 1 52 ? -2.131 1.165 5.453 1.00 63.44 1493 ASP A O 9
ATOM 10866 N N . ASN A 1 53 ? -2.568 2.343 7.318 1.00 44.41 1494 ASN A N 9
ATOM 10867 C CA . ASN A 1 53 ? -3.258 1.244 7.983 1.00 40.22 1494 ASN A CA 9
ATOM 10868 C C . ASN A 1 53 ? -4.417 1.762 8.828 1.00 14.25 1494 ASN A C 9
ATOM 10869 O O . ASN A 1 53 ? -4.650 1.288 9.941 1.00 44.32 1494 ASN A O 9
ATOM 10880 N N . LYS A 1 54 ? -5.143 2.738 8.293 1.00 32.11 1495 LYS A N 9
ATOM 10881 C CA . LYS A 1 54 ? -6.280 3.320 8.996 1.00 12.30 1495 LYS A CA 9
ATOM 10882 C C . LYS A 1 54 ? -7.382 3.712 8.017 1.00 14.11 1495 LYS A C 9
ATOM 10883 O O . LYS A 1 54 ? -7.149 3.816 6.813 1.00 44.42 1495 LYS A O 9
ATOM 10902 N N . PHE A 1 55 ? -8.584 3.930 8.542 1.00 62.51 1496 PHE A N 9
ATOM 10903 C CA . PHE A 1 55 ? -9.722 4.311 7.714 1.00 71.40 1496 PHE A CA 9
ATOM 10904 C C . PHE A 1 55 ? -10.431 5.532 8.293 1.00 61.24 1496 PHE A C 9
ATOM 10905 O O . PHE A 1 55 ? -10.600 5.647 9.507 1.00 55.44 1496 PHE A O 9
ATOM 10922 N N . TYR A 1 56 ? -10.842 6.440 7.415 1.00 0.42 1497 TYR A N 9
ATOM 10923 C CA . TYR A 1 56 ? -11.530 7.655 7.838 1.00 63.42 1497 TYR A CA 9
ATOM 10924 C C . TYR A 1 56 ? -12.666 7.999 6.880 1.00 62.15 1497 TYR A C 9
ATOM 10925 O O . TYR A 1 56 ? -12.505 7.940 5.660 1.00 3.44 1497 TYR A O 9
ATOM 10943 N N . VAL A 1 57 ? -13.816 8.359 7.441 1.00 42.15 1498 VAL A N 9
ATOM 10944 C CA . VAL A 1 57 ? -14.980 8.715 6.638 1.00 44.03 1498 VAL A CA 9
ATOM 10945 C C . VAL A 1 57 ? -15.399 10.159 6.888 1.00 13.13 1498 VAL A C 9
ATOM 10946 O O . VAL A 1 57 ? -16.232 10.434 7.752 1.00 11.03 1498 VAL A O 9
ATOM 10959 N N . VAL A 1 58 ? -14.817 11.080 6.126 1.00 32.42 1499 VAL A N 9
ATOM 10960 C CA . VAL A 1 58 ? -15.132 12.497 6.264 1.00 64.40 1499 VAL A CA 9
ATOM 10961 C C . VAL A 1 58 ? -16.538 12.799 5.759 1.00 41.11 1499 VAL A C 9
ATOM 10962 O O . VAL A 1 58 ? -17.005 12.199 4.791 1.00 63.43 1499 VAL A O 9
ATOM 10975 N N . LYS A 1 59 ? -17.210 13.735 6.421 1.00 63.11 1500 LYS A N 9
ATOM 10976 C CA . LYS A 1 59 ? -18.563 14.120 6.039 1.00 12.14 1500 LYS A CA 9
ATOM 10977 C C . LYS A 1 59 ? -18.547 15.370 5.165 1.00 72.33 1500 LYS A C 9
ATOM 10978 O O . LYS A 1 59 ? -18.655 15.284 3.942 1.00 2.12 1500 LYS A O 9
ATOM 10997 N N . ASN A 1 60 ? -18.411 16.529 5.800 1.00 43.34 1501 ASN A N 9
ATOM 10998 C CA . ASN A 1 60 ? -18.379 17.797 5.078 1.00 35.54 1501 ASN A CA 9
ATOM 10999 C C . ASN A 1 60 ? -17.205 18.655 5.538 1.00 14.44 1501 ASN A C 9
ATOM 11000 O O . ASN A 1 60 ? -16.719 19.509 4.796 1.00 21.32 1501 ASN A O 9
ATOM 11011 N N . ASP A 1 61 ? -16.755 18.423 6.766 1.00 12.24 1502 ASP A N 9
ATOM 11012 C CA . ASP A 1 61 ? -15.637 19.174 7.326 1.00 51.14 1502 ASP A CA 9
ATOM 11013 C C . ASP A 1 61 ? -15.173 18.558 8.642 1.00 51.31 1502 ASP A C 9
ATOM 11014 O O . ASP A 1 61 ? -14.570 19.233 9.476 1.00 24.13 1502 ASP A O 9
ATOM 11023 N N . VAL A 1 62 ? -15.460 17.273 8.822 1.00 61.13 1503 VAL A N 9
ATOM 11024 C CA . VAL A 1 62 ? -15.072 16.566 10.036 1.00 33.33 1503 VAL A CA 9
ATOM 11025 C C . VAL A 1 62 ? -14.718 15.113 9.737 1.00 11.34 1503 VAL A C 9
ATOM 11026 O O . VAL A 1 62 ? -15.493 14.391 9.111 1.00 12.04 1503 VAL A O 9
ATOM 11039 N N . ALA A 1 63 ? -13.542 14.692 10.190 1.00 62.41 1504 ALA A N 9
ATOM 11040 C CA . ALA A 1 63 ? -13.086 13.324 9.973 1.00 5.41 1504 ALA A CA 9
ATOM 11041 C C . ALA A 1 63 ? -13.783 12.356 10.922 1.00 31.21 1504 ALA A C 9
ATOM 11042 O O . ALA A 1 63 ? -14.409 12.770 11.899 1.00 52.03 1504 ALA A O 9
ATOM 11049 N N . LEU A 1 64 ? -13.672 11.065 10.629 1.00 31.12 1505 LEU A N 9
ATOM 11050 C CA . LEU A 1 64 ? -14.293 10.036 11.457 1.00 52.44 1505 LEU A CA 9
ATOM 11051 C C . LEU A 1 64 ? -13.454 8.763 11.464 1.00 5.02 1505 LEU A C 9
ATOM 11052 O O . LEU A 1 64 ? -13.676 7.839 10.682 1.00 32.40 1505 LEU A O 9
ATOM 11068 N N . PRO A 1 65 ? -12.466 8.711 12.370 1.00 63.30 1506 PRO A N 9
ATOM 11069 C CA . PRO A 1 65 ? -11.575 7.554 12.503 1.00 5.54 1506 PRO A CA 9
ATOM 11070 C C . PRO A 1 65 ? -12.291 6.333 13.069 1.00 24.13 1506 PRO A C 9
ATOM 11071 O O . PRO A 1 65 ? -12.845 6.379 14.168 1.00 44.12 1506 PRO A O 9
ATOM 11082 N N . PHE A 1 66 ? -12.275 5.241 12.313 1.00 72.54 1507 PHE A N 9
ATOM 11083 C CA . PHE A 1 66 ? -12.924 4.006 12.739 1.00 62.00 1507 PHE A CA 9
ATOM 11084 C C . PHE A 1 66 ? -12.196 3.394 13.932 1.00 33.53 1507 PHE A C 9
ATOM 11085 O O . PHE A 1 66 ? -11.239 3.968 14.451 1.00 70.21 1507 PHE A O 9
ATOM 11102 N N . SER A 1 67 ? -12.659 2.224 14.363 1.00 44.01 1508 SER A N 9
ATOM 11103 C CA . SER A 1 67 ? -12.056 1.535 15.498 1.00 64.23 1508 SER A CA 9
ATOM 11104 C C . SER A 1 67 ? -11.602 0.132 15.103 1.00 14.42 1508 SER A C 9
ATOM 11105 O O . SER A 1 67 ? -10.504 -0.299 15.454 1.00 10.35 1508 SER A O 9
ATOM 11113 N N . ASP A 1 68 ? -12.456 -0.574 14.371 1.00 34.31 1509 ASP A N 9
ATOM 11114 C CA . ASP A 1 68 ? -12.145 -1.928 13.927 1.00 40.10 1509 ASP A CA 9
ATOM 11115 C C . ASP A 1 68 ? -12.817 -2.230 12.591 1.00 1.41 1509 ASP A C 9
ATOM 11116 O O . ASP A 1 68 ? -13.652 -1.459 12.116 1.00 33.11 1509 ASP A O 9
ATOM 11125 N N . LEU A 1 69 ? -12.446 -3.354 11.989 1.00 34.41 1510 LEU A N 9
ATOM 11126 C CA . LEU A 1 69 ? -13.012 -3.758 10.707 1.00 74.14 1510 LEU A CA 9
ATOM 11127 C C . LEU A 1 69 ? -14.537 -3.713 10.746 1.00 64.52 1510 LEU A C 9
ATOM 11128 O O . LEU A 1 69 ? -15.175 -3.190 9.834 1.00 41.25 1510 LEU A O 9
ATOM 11144 N N . GLU A 1 70 ? -15.113 -4.265 11.810 1.00 45.33 1511 GLU A N 9
ATOM 11145 C CA . GLU A 1 70 ? -16.562 -4.286 11.968 1.00 40.03 1511 GLU A CA 9
ATOM 11146 C C . GLU A 1 70 ? -17.143 -2.880 11.852 1.00 44.45 1511 GLU A C 9
ATOM 11147 O O . GLU A 1 70 ? -18.303 -2.704 11.480 1.00 24.31 1511 GLU A O 9
ATOM 11159 N N . ALA A 1 71 ? -16.327 -1.881 12.173 1.00 41.33 1512 ALA A N 9
ATOM 11160 C CA . ALA A 1 71 ? -16.758 -0.490 12.103 1.00 10.02 1512 ALA A CA 9
ATOM 11161 C C . ALA A 1 71 ? -16.753 0.015 10.664 1.00 2.14 1512 ALA A C 9
ATOM 11162 O O . ALA A 1 71 ? -17.659 0.737 10.247 1.00 41.42 1512 ALA A O 9
ATOM 11169 N N . CYS A 1 72 ? -15.728 -0.368 9.912 1.00 63.14 1513 CYS A N 9
ATOM 11170 C CA . CYS A 1 72 ? -15.604 0.048 8.519 1.00 72.30 1513 CYS A CA 9
ATOM 11171 C C . CYS A 1 72 ? -16.656 -0.637 7.652 1.00 42.21 1513 CYS A C 9
ATOM 11172 O O . CYS A 1 72 ? -17.221 -0.025 6.746 1.00 74.05 1513 CYS A O 9
ATOM 11180 N N . ARG A 1 73 ? -16.911 -1.910 7.935 1.00 15.23 1514 ARG A N 9
ATOM 11181 C CA . ARG A 1 73 ? -17.893 -2.679 7.179 1.00 2.44 1514 ARG A CA 9
ATOM 11182 C C . ARG A 1 73 ? -19.304 -2.157 7.433 1.00 33.41 1514 ARG A C 9
ATOM 11183 O O . ARG A 1 73 ? -20.177 -2.256 6.571 1.00 33.05 1514 ARG A O 9
ATOM 11204 N N . ALA A 1 74 ? -19.520 -1.603 8.622 1.00 71.24 1515 ALA A N 9
ATOM 11205 C CA . ALA A 1 74 ? -20.824 -1.065 8.988 1.00 33.33 1515 ALA A CA 9
ATOM 11206 C C . ALA A 1 74 ? -20.955 0.393 8.564 1.00 55.50 1515 ALA A C 9
ATOM 11207 O O . ALA A 1 74 ? -21.963 1.044 8.845 1.00 62.55 1515 ALA A O 9
ATOM 11214 N N . TYR A 1 75 ? -19.932 0.902 7.888 1.00 43.24 1516 TYR A N 9
ATOM 11215 C CA . TYR A 1 75 ? -19.932 2.286 7.427 1.00 24.25 1516 TYR A CA 9
ATOM 11216 C C . TYR A 1 75 ? -20.343 2.372 5.961 1.00 40.21 1516 TYR A C 9
ATOM 11217 O O . TYR A 1 75 ? -20.716 3.439 5.470 1.00 61.40 1516 TYR A O 9
ATOM 11235 N N . LEU A 1 76 ? -20.273 1.242 5.266 1.00 0.13 1517 LEU A N 9
ATOM 11236 C CA . LEU A 1 76 ? -20.639 1.188 3.855 1.00 25.50 1517 LEU A CA 9
ATOM 11237 C C . LEU A 1 76 ? -21.830 0.260 3.636 1.00 2.35 1517 LEU A C 9
ATOM 11238 O O . LEU A 1 76 ? -22.429 0.244 2.561 1.00 71.33 1517 LEU A O 9
ATOM 11254 N N . THR A 1 77 ? -22.170 -0.510 4.665 1.00 32.12 1518 THR A N 9
ATOM 11255 C CA . THR A 1 77 ? -23.290 -1.439 4.587 1.00 73.14 1518 THR A CA 9
ATOM 11256 C C . THR A 1 77 ? -24.489 -0.923 5.375 1.00 60.25 1518 THR A C 9
ATOM 11257 O O . THR A 1 77 ? -25.623 -1.343 5.143 1.00 1.43 1518 THR A O 9
ATOM 11268 N N . SER A 1 78 ? -24.231 -0.011 6.306 1.00 42.53 1519 SER A N 9
ATOM 11269 C CA . SER A 1 78 ? -25.289 0.561 7.130 1.00 31.23 1519 SER A CA 9
ATOM 11270 C C . SER A 1 78 ? -25.715 1.926 6.599 1.00 45.22 1519 SER A C 9
ATOM 11271 O O . SER A 1 78 ? -26.888 2.293 6.667 1.00 62.10 1519 SER A O 9
ATOM 11279 N N . ARG A 1 79 ? -24.752 2.674 6.070 1.00 40.34 1520 ARG A N 9
ATOM 11280 C CA . ARG A 1 79 ? -25.025 4.000 5.527 1.00 33.33 1520 ARG A CA 9
ATOM 11281 C C . ARG A 1 79 ? -26.176 3.951 4.527 1.00 71.15 1520 ARG A C 9
ATOM 11282 O O . ARG A 1 79 ? -26.916 4.922 4.368 1.00 24.32 1520 ARG A O 9
ATOM 11303 N N . ALA A 1 80 ? -26.320 2.814 3.853 1.00 13.14 1521 ALA A N 9
ATOM 11304 C CA . ALA A 1 80 ? -27.381 2.638 2.869 1.00 12.15 1521 ALA A CA 9
ATOM 11305 C C . ALA A 1 80 ? -27.359 1.230 2.284 1.00 42.43 1521 ALA A C 9
ATOM 11306 O O . ALA A 1 80 ? -26.399 0.839 1.620 1.00 11.31 1521 ALA A O 9
ATOM 11313 N N . ALA A 1 81 ? -28.422 0.473 2.534 1.00 1.23 1522 ALA A N 9
ATOM 11314 C CA . ALA A 1 81 ? -28.524 -0.891 2.031 1.00 52.35 1522 ALA A CA 9
ATOM 11315 C C . ALA A 1 81 ? -28.720 -0.904 0.518 1.00 21.13 1522 ALA A C 9
ATOM 11316 O O . ALA A 1 81 ? -28.826 -1.968 -0.094 1.00 43.51 1522 ALA A O 9
ATOM 11323 N N . SER A 1 1 ? 1.663 -8.634 -5.871 1.00 32.21 -3 SER A N 10
ATOM 11324 C CA . SER A 1 1 ? 2.387 -7.839 -4.887 1.00 1.44 -3 SER A CA 10
ATOM 11325 C C . SER A 1 1 ? 1.624 -6.560 -4.553 1.00 71.34 -3 SER A C 10
ATOM 11326 O O . SER A 1 1 ? 1.902 -5.495 -5.105 1.00 63.34 -3 SER A O 10
ATOM 11334 N N . HIS A 1 2 ? 0.659 -6.674 -3.646 1.00 60.21 -2 HIS A N 10
ATOM 11335 C CA . HIS A 1 2 ? -0.145 -5.528 -3.238 1.00 34.04 -2 HIS A CA 10
ATOM 11336 C C . HIS A 1 2 ? -0.033 -5.294 -1.734 1.00 51.32 -2 HIS A C 10
ATOM 11337 O O . HIS A 1 2 ? 0.216 -4.174 -1.288 1.00 34.21 -2 HIS A O 10
ATOM 11351 N N . MET A 1 3 ? -0.219 -6.357 -0.959 1.00 20.01 -1 MET A N 10
ATOM 11352 C CA . MET A 1 3 ? -0.138 -6.266 0.494 1.00 21.33 -1 MET A CA 10
ATOM 11353 C C . MET A 1 3 ? -1.350 -5.535 1.062 1.00 51.21 -1 MET A C 10
ATOM 11354 O O . MET A 1 3 ? -2.193 -6.136 1.726 1.00 33.35 -1 MET A O 10
ATOM 11368 N N . GLN A 1 4 ? -1.430 -4.235 0.795 1.00 23.13 1445 GLN A N 10
ATOM 11369 C CA . GLN A 1 4 ? -2.539 -3.423 1.281 1.00 2.20 1445 GLN A CA 10
ATOM 11370 C C . GLN A 1 4 ? -2.851 -3.743 2.739 1.00 25.02 1445 GLN A C 10
ATOM 11371 O O . GLN A 1 4 ? -2.042 -4.354 3.439 1.00 72.52 1445 GLN A O 10
ATOM 11385 N N . THR A 1 5 ? -4.028 -3.326 3.193 1.00 14.31 1446 THR A N 10
ATOM 11386 C CA . THR A 1 5 ? -4.447 -3.566 4.568 1.00 25.53 1446 THR A CA 10
ATOM 11387 C C . THR A 1 5 ? -5.753 -4.351 4.617 1.00 44.05 1446 THR A C 10
ATOM 11388 O O . THR A 1 5 ? -6.504 -4.413 3.643 1.00 11.52 1446 THR A O 10
ATOM 11399 N N . PRO A 1 6 ? -6.032 -4.965 5.776 1.00 73.45 1447 PRO A N 10
ATOM 11400 C CA . PRO A 1 6 ? -7.250 -5.756 5.978 1.00 23.55 1447 PRO A CA 10
ATOM 11401 C C . PRO A 1 6 ? -8.504 -4.890 6.022 1.00 5.24 1447 PRO A C 10
ATOM 11402 O O . PRO A 1 6 ? -9.603 -5.358 5.727 1.00 5.11 1447 PRO A O 10
ATOM 11413 N N . GLU A 1 7 ? -8.330 -3.625 6.392 1.00 14.34 1448 GLU A N 10
ATOM 11414 C CA . GLU A 1 7 ? -9.450 -2.694 6.475 1.00 44.32 1448 GLU A CA 10
ATOM 11415 C C . GLU A 1 7 ? -9.966 -2.339 5.083 1.00 31.42 1448 GLU A C 10
ATOM 11416 O O . GLU A 1 7 ? -11.168 -2.161 4.880 1.00 23.54 1448 GLU A O 10
ATOM 11428 N N . THR A 1 8 ? -9.049 -2.238 4.126 1.00 0.31 1449 THR A N 10
ATOM 11429 C CA . THR A 1 8 ? -9.410 -1.903 2.754 1.00 22.13 1449 THR A CA 10
ATOM 11430 C C . THR A 1 8 ? -9.453 -3.149 1.877 1.00 20.35 1449 THR A C 10
ATOM 11431 O O . THR A 1 8 ? -9.737 -3.070 0.683 1.00 43.43 1449 THR A O 10
ATOM 11442 N N . ALA A 1 9 ? -9.170 -4.300 2.479 1.00 74.32 1450 ALA A N 10
ATOM 11443 C CA . ALA A 1 9 ? -9.180 -5.564 1.753 1.00 62.14 1450 ALA A CA 10
ATOM 11444 C C . ALA A 1 9 ? -10.591 -5.931 1.307 1.00 53.42 1450 ALA A C 10
ATOM 11445 O O . ALA A 1 9 ? -10.804 -6.351 0.169 1.00 34.14 1450 ALA A O 10
ATOM 11452 N N . PHE A 1 10 ? -11.553 -5.769 2.210 1.00 63.11 1451 PHE A N 10
ATOM 11453 C CA . PHE A 1 10 ? -12.944 -6.085 1.910 1.00 54.23 1451 PHE A CA 10
ATOM 11454 C C . PHE A 1 10 ? -13.556 -5.029 0.994 1.00 14.30 1451 PHE A C 10
ATOM 11455 O O . PHE A 1 10 ? -14.558 -5.279 0.323 1.00 62.23 1451 PHE A O 10
ATOM 11472 N N . ILE A 1 11 ? -12.948 -3.848 0.973 1.00 5.12 1452 ILE A N 10
ATOM 11473 C CA . ILE A 1 11 ? -13.432 -2.754 0.140 1.00 4.04 1452 ILE A CA 10
ATOM 11474 C C . ILE A 1 11 ? -12.904 -2.873 -1.285 1.00 64.33 1452 ILE A C 10
ATOM 11475 O O . ILE A 1 11 ? -13.654 -2.729 -2.250 1.00 23.43 1452 ILE A O 10
ATOM 11491 N N . ASN A 1 12 ? -11.607 -3.139 -1.410 1.00 74.01 1453 ASN A N 10
ATOM 11492 C CA . ASN A 1 12 ? -10.978 -3.279 -2.718 1.00 75.44 1453 ASN A CA 10
ATOM 11493 C C . ASN A 1 12 ? -11.780 -4.224 -3.609 1.00 31.12 1453 ASN A C 10
ATOM 11494 O O . ASN A 1 12 ? -11.902 -4.004 -4.813 1.00 30.20 1453 ASN A O 10
ATOM 11505 N N . ASN A 1 13 ? -12.325 -5.276 -3.007 1.00 31.15 1454 ASN A N 10
ATOM 11506 C CA . ASN A 1 13 ? -13.115 -6.255 -3.744 1.00 54.35 1454 ASN A CA 10
ATOM 11507 C C . ASN A 1 13 ? -14.279 -5.581 -4.467 1.00 25.43 1454 ASN A C 10
ATOM 11508 O O . ASN A 1 13 ? -14.649 -5.976 -5.572 1.00 42.05 1454 ASN A O 10
ATOM 11519 N N . VAL A 1 14 ? -14.851 -4.562 -3.834 1.00 23.23 1455 VAL A N 10
ATOM 11520 C CA . VAL A 1 14 ? -15.971 -3.832 -4.416 1.00 23.32 1455 VAL A CA 10
ATOM 11521 C C . VAL A 1 14 ? -15.485 -2.636 -5.226 1.00 51.04 1455 VAL A C 10
ATOM 11522 O O . VAL A 1 14 ? -16.113 -2.242 -6.210 1.00 3.41 1455 VAL A O 10
ATOM 11535 N N . THR A 1 15 ? -14.362 -2.061 -4.808 1.00 0.23 1456 THR A N 10
ATOM 11536 C CA . THR A 1 15 ? -13.791 -0.909 -5.494 1.00 55.40 1456 THR A CA 10
ATOM 11537 C C . THR A 1 15 ? -13.466 -1.239 -6.946 1.00 61.20 1456 THR A C 10
ATOM 11538 O O . THR A 1 15 ? -13.308 -0.344 -7.776 1.00 61.11 1456 THR A O 10
ATOM 11549 N N . SER A 1 16 ? -13.367 -2.530 -7.246 1.00 74.34 1457 SER A N 10
ATOM 11550 C CA . SER A 1 16 ? -13.057 -2.979 -8.599 1.00 15.02 1457 SER A CA 10
ATOM 11551 C C . SER A 1 16 ? -14.335 -3.215 -9.399 1.00 22.10 1457 SER A C 10
ATOM 11552 O O . SER A 1 16 ? -14.287 -3.607 -10.564 1.00 43.42 1457 SER A O 10
ATOM 11560 N N . ASN A 1 17 ? -15.477 -2.974 -8.763 1.00 42.34 1458 ASN A N 10
ATOM 11561 C CA . ASN A 1 17 ? -16.768 -3.160 -9.415 1.00 33.43 1458 ASN A CA 10
ATOM 11562 C C . ASN A 1 17 ? -17.403 -1.816 -9.759 1.00 70.53 1458 ASN A C 10
ATOM 11563 O O . ASN A 1 17 ? -18.320 -1.742 -10.576 1.00 63.35 1458 ASN A O 10
ATOM 11574 N N . GLY A 1 18 ? -16.908 -0.755 -9.130 1.00 24.22 1459 GLY A N 10
ATOM 11575 C CA . GLY A 1 18 ? -17.438 0.572 -9.383 1.00 64.11 1459 GLY A CA 10
ATOM 11576 C C . GLY A 1 18 ? -17.873 1.275 -8.113 1.00 20.55 1459 GLY A C 10
ATOM 11577 O O . GLY A 1 18 ? -18.630 2.243 -8.159 1.00 10.13 1459 GLY A O 10
ATOM 11581 N N . GLY A 1 19 ? -17.394 0.784 -6.973 1.00 15.21 1460 GLY A N 10
ATOM 11582 C CA . GLY A 1 19 ? -17.751 1.383 -5.700 1.00 34.30 1460 GLY A CA 10
ATOM 11583 C C . GLY A 1 19 ? -18.749 0.545 -4.925 1.00 12.10 1460 GLY A C 10
ATOM 11584 O O . GLY A 1 19 ? -19.377 -0.356 -5.480 1.00 74.44 1460 GLY A O 10
ATOM 11588 N N . TYR A 1 20 ? -18.895 0.841 -3.638 1.00 44.43 1461 TYR A N 10
ATOM 11589 C CA . TYR A 1 20 ? -19.820 0.106 -2.785 1.00 12.24 1461 TYR A CA 10
ATOM 11590 C C . TYR A 1 20 ? -21.263 0.324 -3.231 1.00 2.03 1461 TYR A C 10
ATOM 11591 O O . TYR A 1 20 ? -21.518 0.893 -4.293 1.00 4.03 1461 TYR A O 10
ATOM 11609 N N . HIS A 1 21 ? -22.204 -0.133 -2.411 1.00 12.43 1462 HIS A N 10
ATOM 11610 C CA . HIS A 1 21 ? -23.622 0.013 -2.719 1.00 35.33 1462 HIS A CA 10
ATOM 11611 C C . HIS A 1 21 ? -23.957 1.460 -3.068 1.00 31.30 1462 HIS A C 10
ATOM 11612 O O . HIS A 1 21 ? -24.213 1.785 -4.227 1.00 44.52 1462 HIS A O 10
ATOM 11626 N N . SER A 1 22 ? -23.955 2.323 -2.057 1.00 44.24 1463 SER A N 10
ATOM 11627 C CA . SER A 1 22 ? -24.262 3.735 -2.257 1.00 72.51 1463 SER A CA 10
ATOM 11628 C C . SER A 1 22 ? -22.997 4.527 -2.570 1.00 41.32 1463 SER A C 10
ATOM 11629 O O . SER A 1 22 ? -23.060 5.619 -3.135 1.00 4.41 1463 SER A O 10
ATOM 11637 N N . TRP A 1 23 ? -21.850 3.969 -2.199 1.00 53.53 1464 TRP A N 10
ATOM 11638 C CA . TRP A 1 23 ? -20.569 4.624 -2.440 1.00 31.21 1464 TRP A CA 10
ATOM 11639 C C . TRP A 1 23 ? -20.052 4.311 -3.840 1.00 35.22 1464 TRP A C 10
ATOM 11640 O O . TRP A 1 23 ? -20.160 3.179 -4.313 1.00 61.01 1464 TRP A O 10
ATOM 11661 N N . HIS A 1 24 ? -19.491 5.320 -4.498 1.00 72.14 1465 HIS A N 10
ATOM 11662 C CA . HIS A 1 24 ? -18.957 5.151 -5.845 1.00 22.00 1465 HIS A CA 10
ATOM 11663 C C . HIS A 1 24 ? -17.446 4.940 -5.807 1.00 72.34 1465 HIS A C 10
ATOM 11664 O O . HIS A 1 24 ? -16.771 5.377 -4.875 1.00 44.41 1465 HIS A O 10
ATOM 11678 N N . LEU A 1 25 ? -16.923 4.266 -6.826 1.00 4.14 1466 LEU A N 10
ATOM 11679 C CA . LEU A 1 25 ? -15.491 3.996 -6.909 1.00 34.20 1466 LEU A CA 10
ATOM 11680 C C . LEU A 1 25 ? -14.727 5.240 -7.351 1.00 72.54 1466 LEU A C 10
ATOM 11681 O O . LEU A 1 25 ? -15.079 5.876 -8.345 1.00 5.33 1466 LEU A O 10
ATOM 11697 N N . VAL A 1 26 ? -13.679 5.579 -6.608 1.00 44.14 1467 VAL A N 10
ATOM 11698 C CA . VAL A 1 26 ? -12.862 6.745 -6.926 1.00 30.43 1467 VAL A CA 10
ATOM 11699 C C . VAL A 1 26 ? -11.418 6.541 -6.481 1.00 40.32 1467 VAL A C 10
ATOM 11700 O O . VAL A 1 26 ? -11.059 5.482 -5.967 1.00 71.13 1467 VAL A O 10
ATOM 11713 N N . SER A 1 27 ? -10.593 7.564 -6.682 1.00 52.21 1468 SER A N 10
ATOM 11714 C CA . SER A 1 27 ? -9.186 7.497 -6.305 1.00 12.01 1468 SER A CA 10
ATOM 11715 C C . SER A 1 27 ? -8.462 8.788 -6.675 1.00 73.04 1468 SER A C 10
ATOM 11716 O O . SER A 1 27 ? -7.538 8.784 -7.487 1.00 61.42 1468 SER A O 10
ATOM 11724 N N . GLY A 1 28 ? -8.891 9.893 -6.073 1.00 42.31 1469 GLY A N 10
ATOM 11725 C CA . GLY A 1 28 ? -8.274 11.177 -6.352 1.00 24.22 1469 GLY A CA 10
ATOM 11726 C C . GLY A 1 28 ? -7.194 11.531 -5.348 1.00 60.05 1469 GLY A C 10
ATOM 11727 O O . GLY A 1 28 ? -6.423 12.467 -5.561 1.00 21.14 1469 GLY A O 10
ATOM 11731 N N . ASP A 1 29 ? -7.139 10.783 -4.252 1.00 72.11 1470 ASP A N 10
ATOM 11732 C CA . ASP A 1 29 ? -6.146 11.023 -3.211 1.00 54.23 1470 ASP A CA 10
ATOM 11733 C C . ASP A 1 29 ? -6.359 12.387 -2.562 1.00 42.22 1470 ASP A C 10
ATOM 11734 O O . ASP A 1 29 ? -6.106 13.425 -3.176 1.00 21.12 1470 ASP A O 10
ATOM 11743 N N . LEU A 1 30 ? -6.826 12.378 -1.319 1.00 4.55 1471 LEU A N 10
ATOM 11744 C CA . LEU A 1 30 ? -7.073 13.615 -0.586 1.00 14.24 1471 LEU A CA 10
ATOM 11745 C C . LEU A 1 30 ? -6.092 13.768 0.572 1.00 44.43 1471 LEU A C 10
ATOM 11746 O O . LEU A 1 30 ? -5.876 12.833 1.343 1.00 2.32 1471 LEU A O 10
ATOM 11762 N N . ILE A 1 31 ? -5.502 14.953 0.687 1.00 3.43 1472 ILE A N 10
ATOM 11763 C CA . ILE A 1 31 ? -4.546 15.230 1.752 1.00 22.55 1472 ILE A CA 10
ATOM 11764 C C . ILE A 1 31 ? -5.135 16.183 2.786 1.00 10.13 1472 ILE A C 10
ATOM 11765 O O . ILE A 1 31 ? -5.634 17.255 2.445 1.00 42.54 1472 ILE A O 10
ATOM 11781 N N . VAL A 1 32 ? -5.072 15.786 4.053 1.00 35.23 1473 VAL A N 10
ATOM 11782 C CA . VAL A 1 32 ? -5.597 16.606 5.139 1.00 52.05 1473 VAL A CA 10
ATOM 11783 C C . VAL A 1 32 ? -4.828 16.364 6.432 1.00 24.11 1473 VAL A C 10
ATOM 11784 O O . VAL A 1 32 ? -4.532 15.223 6.788 1.00 71.23 1473 VAL A O 10
ATOM 11797 N N . LYS A 1 33 ? -4.505 17.445 7.134 1.00 54.34 1474 LYS A N 10
ATOM 11798 C CA . LYS A 1 33 ? -3.771 17.352 8.390 1.00 52.32 1474 LYS A CA 10
ATOM 11799 C C . LYS A 1 33 ? -2.381 16.765 8.165 1.00 12.45 1474 LYS A C 10
ATOM 11800 O O . LYS A 1 33 ? -1.809 16.141 9.059 1.00 0.31 1474 LYS A O 10
ATOM 11819 N N . ASP A 1 34 ? -1.844 16.971 6.968 1.00 24.12 1475 ASP A N 10
ATOM 11820 C CA . ASP A 1 34 ? -0.519 16.464 6.628 1.00 52.34 1475 ASP A CA 10
ATOM 11821 C C . ASP A 1 34 ? -0.517 14.940 6.577 1.00 72.34 1475 ASP A C 10
ATOM 11822 O O . ASP A 1 34 ? 0.530 14.305 6.703 1.00 42.22 1475 ASP A O 10
ATOM 11831 N N . VAL A 1 35 ? -1.698 14.357 6.392 1.00 43.23 1476 VAL A N 10
ATOM 11832 C CA . VAL A 1 35 ? -1.832 12.907 6.324 1.00 34.00 1476 VAL A CA 10
ATOM 11833 C C . VAL A 1 35 ? -2.433 12.472 4.992 1.00 43.43 1476 VAL A C 10
ATOM 11834 O O . VAL A 1 35 ? -3.629 12.196 4.899 1.00 13.11 1476 VAL A O 10
ATOM 11847 N N . CYS A 1 36 ? -1.595 12.414 3.963 1.00 63.32 1477 CYS A N 10
ATOM 11848 C CA . CYS A 1 36 ? -2.043 12.013 2.634 1.00 65.41 1477 CYS A CA 10
ATOM 11849 C C . CYS A 1 36 ? -2.937 10.780 2.711 1.00 73.13 1477 CYS A C 10
ATOM 11850 O O . CYS A 1 36 ? -2.469 9.677 2.992 1.00 23.43 1477 CYS A O 10
ATOM 11858 N N . TYR A 1 37 ? -4.227 10.975 2.460 1.00 11.13 1478 TYR A N 10
ATOM 11859 C CA . TYR A 1 37 ? -5.189 9.880 2.505 1.00 3.12 1478 TYR A CA 10
ATOM 11860 C C . TYR A 1 37 ? -5.447 9.324 1.108 1.00 24.11 1478 TYR A C 10
ATOM 11861 O O . TYR A 1 37 ? -4.956 9.858 0.113 1.00 11.33 1478 TYR A O 10
ATOM 11879 N N . LYS A 1 38 ? -6.221 8.246 1.041 1.00 11.32 1479 LYS A N 10
ATOM 11880 C CA . LYS A 1 38 ? -6.548 7.616 -0.232 1.00 41.24 1479 LYS A CA 10
ATOM 11881 C C . LYS A 1 38 ? -8.057 7.586 -0.453 1.00 61.21 1479 LYS A C 10
ATOM 11882 O O . LYS A 1 38 ? -8.784 6.884 0.250 1.00 22.14 1479 LYS A O 10
ATOM 11901 N N . LYS A 1 39 ? -8.522 8.350 -1.435 1.00 51.32 1480 LYS A N 10
ATOM 11902 C CA . LYS A 1 39 ? -9.944 8.409 -1.751 1.00 53.42 1480 LYS A CA 10
ATOM 11903 C C . LYS A 1 39 ? -10.410 7.113 -2.407 1.00 14.34 1480 LYS A C 10
ATOM 11904 O O . LYS A 1 39 ? -10.704 7.081 -3.602 1.00 55.03 1480 LYS A O 10
ATOM 11923 N N . LEU A 1 40 ? -10.477 6.047 -1.617 1.00 1.11 1481 LEU A N 10
ATOM 11924 C CA . LEU A 1 40 ? -10.909 4.748 -2.120 1.00 73.03 1481 LEU A CA 10
ATOM 11925 C C . LEU A 1 40 ? -12.339 4.817 -2.648 1.00 64.25 1481 LEU A C 10
ATOM 11926 O O . LEU A 1 40 ? -12.635 4.318 -3.735 1.00 51.32 1481 LEU A O 10
ATOM 11942 N N . LEU A 1 41 ? -13.220 5.439 -1.874 1.00 55.21 1482 LEU A N 10
ATOM 11943 C CA . LEU A 1 41 ? -14.619 5.576 -2.265 1.00 14.03 1482 LEU A CA 10
ATOM 11944 C C . LEU A 1 41 ? -15.127 6.987 -1.987 1.00 2.34 1482 LEU A C 10
ATOM 11945 O O . LEU A 1 41 ? -14.647 7.663 -1.075 1.00 71.43 1482 LEU A O 10
ATOM 11961 N N . HIS A 1 42 ? -16.102 7.427 -2.777 1.00 25.45 1483 HIS A N 10
ATOM 11962 C CA . HIS A 1 42 ? -16.677 8.757 -2.613 1.00 43.15 1483 HIS A CA 10
ATOM 11963 C C . HIS A 1 42 ? -18.188 8.725 -2.820 1.00 30.44 1483 HIS A C 10
ATOM 11964 O O . HIS A 1 42 ? -18.687 8.046 -3.717 1.00 50.35 1483 HIS A O 10
ATOM 11978 N N . TRP A 1 43 ? -18.910 9.461 -1.983 1.00 30.55 1484 TRP A N 10
ATOM 11979 C CA . TRP A 1 43 ? -20.365 9.515 -2.073 1.00 22.12 1484 TRP A CA 10
ATOM 11980 C C . TRP A 1 43 ? -20.887 10.878 -1.631 1.00 71.52 1484 TRP A C 10
ATOM 11981 O O . TRP A 1 43 ? -20.452 11.420 -0.616 1.00 5.12 1484 TRP A O 10
ATOM 12002 N N . SER A 1 44 ? -21.823 11.426 -2.400 1.00 22.50 1485 SER A N 10
ATOM 12003 C CA . SER A 1 44 ? -22.402 12.727 -2.089 1.00 43.31 1485 SER A CA 10
ATOM 12004 C C . SER A 1 44 ? -22.770 12.819 -0.612 1.00 35.05 1485 SER A C 10
ATOM 12005 O O . SER A 1 44 ? -23.777 12.262 -0.176 1.00 12.23 1485 SER A O 10
ATOM 12013 N N . GLY A 1 45 ? -21.946 13.527 0.155 1.00 32.31 1486 GLY A N 10
ATOM 12014 C CA . GLY A 1 45 ? -22.201 13.679 1.576 1.00 54.15 1486 GLY A CA 10
ATOM 12015 C C . GLY A 1 45 ? -21.003 13.302 2.424 1.00 41.53 1486 GLY A C 10
ATOM 12016 O O . GLY A 1 45 ? -20.766 13.899 3.473 1.00 10.44 1486 GLY A O 10
ATOM 12020 N N . GLN A 1 46 ? -20.247 12.309 1.969 1.00 62.34 1487 GLN A N 10
ATOM 12021 C CA . GLN A 1 46 ? -19.068 11.852 2.695 1.00 42.20 1487 GLN A CA 10
ATOM 12022 C C . GLN A 1 46 ? -17.937 11.504 1.733 1.00 4.00 1487 GLN A C 10
ATOM 12023 O O . GLN A 1 46 ? -18.051 11.706 0.523 1.00 30.45 1487 GLN A O 10
ATOM 12037 N N . THR A 1 47 ? -16.843 10.980 2.278 1.00 40.10 1488 THR A N 10
ATOM 12038 C CA . THR A 1 47 ? -15.690 10.605 1.469 1.00 52.32 1488 THR A CA 10
ATOM 12039 C C . THR A 1 47 ? -14.832 9.567 2.182 1.00 1.02 1488 THR A C 10
ATOM 12040 O O . THR A 1 47 ? -14.300 9.824 3.263 1.00 50.34 1488 THR A O 10
ATOM 12051 N N . ILE A 1 48 ? -14.701 8.394 1.572 1.00 44.34 1489 ILE A N 10
ATOM 12052 C CA . ILE A 1 48 ? -13.905 7.318 2.149 1.00 43.15 1489 ILE A CA 10
ATOM 12053 C C . ILE A 1 48 ? -12.415 7.558 1.929 1.00 22.32 1489 ILE A C 10
ATOM 12054 O O . ILE A 1 48 ? -11.930 7.520 0.798 1.00 44.23 1489 ILE A O 10
ATOM 12070 N N . CYS A 1 49 ? -11.694 7.802 3.018 1.00 51.12 1490 CYS A N 10
ATOM 12071 C CA . CYS A 1 49 ? -10.258 8.047 2.945 1.00 20.11 1490 CYS A CA 10
ATOM 12072 C C . CYS A 1 49 ? -9.507 7.178 3.949 1.00 42.32 1490 CYS A C 10
ATOM 12073 O O . CYS A 1 49 ? -9.642 7.353 5.160 1.00 34.20 1490 CYS A O 10
ATOM 12081 N N . TYR A 1 50 ? -8.716 6.242 3.437 1.00 32.52 1491 TYR A N 10
ATOM 12082 C CA . TYR A 1 50 ? -7.946 5.342 4.289 1.00 55.34 1491 TYR A CA 10
ATOM 12083 C C . TYR A 1 50 ? -6.457 5.661 4.212 1.00 44.43 1491 TYR A C 10
ATOM 12084 O O . TYR A 1 50 ? -5.928 5.956 3.140 1.00 20.41 1491 TYR A O 10
ATOM 12102 N N . ALA A 1 51 ? -5.785 5.600 5.357 1.00 52.10 1492 ALA A N 10
ATOM 12103 C CA . ALA A 1 51 ? -4.356 5.879 5.421 1.00 40.35 1492 ALA A CA 10
ATOM 12104 C C . ALA A 1 51 ? -3.544 4.589 5.424 1.00 60.43 1492 ALA A C 10
ATOM 12105 O O . ALA A 1 51 ? -4.055 3.522 5.084 1.00 73.44 1492 ALA A O 10
ATOM 12112 N N . ASP A 1 52 ? -2.277 4.693 5.809 1.00 40.30 1493 ASP A N 10
ATOM 12113 C CA . ASP A 1 52 ? -1.394 3.534 5.857 1.00 60.35 1493 ASP A CA 10
ATOM 12114 C C . ASP A 1 52 ? -2.080 2.356 6.542 1.00 1.23 1493 ASP A C 10
ATOM 12115 O O . ASP A 1 52 ? -1.901 1.205 6.147 1.00 50.12 1493 ASP A O 10
ATOM 12124 N N . ASN A 1 53 ? -2.865 2.653 7.573 1.00 44.40 1494 ASN A N 10
ATOM 12125 C CA . ASN A 1 53 ? -3.576 1.619 8.315 1.00 12.11 1494 ASN A CA 10
ATOM 12126 C C . ASN A 1 53 ? -4.661 2.231 9.196 1.00 75.41 1494 ASN A C 10
ATOM 12127 O O . ASN A 1 53 ? -4.877 1.796 10.327 1.00 22.15 1494 ASN A O 10
ATOM 12138 N N . LYS A 1 54 ? -5.343 3.242 8.669 1.00 73.12 1495 LYS A N 10
ATOM 12139 C CA . LYS A 1 54 ? -6.408 3.913 9.405 1.00 52.35 1495 LYS A CA 10
ATOM 12140 C C . LYS A 1 54 ? -7.472 4.450 8.453 1.00 52.43 1495 LYS A C 10
ATOM 12141 O O . LYS A 1 54 ? -7.223 5.385 7.691 1.00 12.32 1495 LYS A O 10
ATOM 12160 N N . PHE A 1 55 ? -8.659 3.854 8.502 1.00 1.51 1496 PHE A N 10
ATOM 12161 C CA . PHE A 1 55 ? -9.761 4.274 7.644 1.00 32.33 1496 PHE A CA 10
ATOM 12162 C C . PHE A 1 55 ? -10.484 5.479 8.238 1.00 41.53 1496 PHE A C 10
ATOM 12163 O O . PHE A 1 55 ? -10.698 5.555 9.448 1.00 50.02 1496 PHE A O 10
ATOM 12180 N N . TYR A 1 56 ? -10.857 6.420 7.377 1.00 5.43 1497 TYR A N 10
ATOM 12181 C CA . TYR A 1 56 ? -11.552 7.624 7.815 1.00 14.44 1497 TYR A CA 10
ATOM 12182 C C . TYR A 1 56 ? -12.726 7.941 6.894 1.00 53.01 1497 TYR A C 10
ATOM 12183 O O . TYR A 1 56 ? -12.612 7.856 5.671 1.00 5.11 1497 TYR A O 10
ATOM 12201 N N . VAL A 1 57 ? -13.856 8.307 7.490 1.00 13.54 1498 VAL A N 10
ATOM 12202 C CA . VAL A 1 57 ? -15.052 8.639 6.725 1.00 52.10 1498 VAL A CA 10
ATOM 12203 C C . VAL A 1 57 ? -15.473 10.085 6.962 1.00 41.10 1498 VAL A C 10
ATOM 12204 O O . VAL A 1 57 ? -16.310 10.367 7.820 1.00 62.13 1498 VAL A O 10
ATOM 12217 N N . VAL A 1 58 ? -14.887 10.999 6.195 1.00 11.43 1499 VAL A N 10
ATOM 12218 C CA . VAL A 1 58 ? -15.202 12.417 6.320 1.00 11.52 1499 VAL A CA 10
ATOM 12219 C C . VAL A 1 58 ? -16.583 12.726 5.752 1.00 21.23 1499 VAL A C 10
ATOM 12220 O O . VAL A 1 58 ? -16.994 12.153 4.743 1.00 44.02 1499 VAL A O 10
ATOM 12233 N N . LYS A 1 59 ? -17.296 13.635 6.407 1.00 13.43 1500 LYS A N 10
ATOM 12234 C CA . LYS A 1 59 ? -18.632 14.023 5.968 1.00 24.11 1500 LYS A CA 10
ATOM 12235 C C . LYS A 1 59 ? -18.620 15.422 5.360 1.00 62.31 1500 LYS A C 10
ATOM 12236 O O . LYS A 1 59 ? -17.580 15.906 4.914 1.00 14.05 1500 LYS A O 10
ATOM 12255 N N . ASN A 1 60 ? -19.782 16.066 5.346 1.00 32.04 1501 ASN A N 10
ATOM 12256 C CA . ASN A 1 60 ? -19.905 17.410 4.794 1.00 44.03 1501 ASN A CA 10
ATOM 12257 C C . ASN A 1 60 ? -18.775 18.308 5.291 1.00 75.42 1501 ASN A C 10
ATOM 12258 O O . ASN A 1 60 ? -18.316 19.199 4.576 1.00 74.51 1501 ASN A O 10
ATOM 12269 N N . ASP A 1 61 ? -18.333 18.066 6.520 1.00 65.24 1502 ASP A N 10
ATOM 12270 C CA . ASP A 1 61 ? -17.256 18.851 7.112 1.00 22.45 1502 ASP A CA 10
ATOM 12271 C C . ASP A 1 61 ? -16.875 18.301 8.484 1.00 45.44 1502 ASP A C 10
ATOM 12272 O O . ASP A 1 61 ? -16.806 19.043 9.464 1.00 43.11 1502 ASP A O 10
ATOM 12281 N N . VAL A 1 62 ? -16.629 16.997 8.545 1.00 25.44 1503 VAL A N 10
ATOM 12282 C CA . VAL A 1 62 ? -16.254 16.348 9.796 1.00 32.52 1503 VAL A CA 10
ATOM 12283 C C . VAL A 1 62 ? -15.557 15.017 9.538 1.00 64.14 1503 VAL A C 10
ATOM 12284 O O . VAL A 1 62 ? -15.695 14.430 8.465 1.00 73.11 1503 VAL A O 10
ATOM 12297 N N . ALA A 1 63 ? -14.806 14.546 10.528 1.00 14.03 1504 ALA A N 10
ATOM 12298 C CA . ALA A 1 63 ? -14.089 13.283 10.409 1.00 24.02 1504 ALA A CA 10
ATOM 12299 C C . ALA A 1 63 ? -14.718 12.209 11.290 1.00 24.20 1504 ALA A C 10
ATOM 12300 O O . ALA A 1 63 ? -15.531 12.507 12.166 1.00 51.24 1504 ALA A O 10
ATOM 12307 N N . LEU A 1 64 ? -14.337 10.958 11.053 1.00 51.42 1505 LEU A N 10
ATOM 12308 C CA . LEU A 1 64 ? -14.865 9.839 11.825 1.00 62.43 1505 LEU A CA 10
ATOM 12309 C C . LEU A 1 64 ? -13.931 8.635 11.747 1.00 41.25 1505 LEU A C 10
ATOM 12310 O O . LEU A 1 64 ? -14.088 7.750 10.905 1.00 31.14 1505 LEU A O 10
ATOM 12326 N N . PRO A 1 65 ? -12.936 8.599 12.645 1.00 64.20 1506 PRO A N 10
ATOM 12327 C CA . PRO A 1 65 ? -11.958 7.508 12.700 1.00 33.40 1506 PRO A CA 10
ATOM 12328 C C . PRO A 1 65 ? -12.576 6.200 13.185 1.00 4.52 1506 PRO A C 10
ATOM 12329 O O . PRO A 1 65 ? -13.076 6.117 14.307 1.00 11.41 1506 PRO A O 10
ATOM 12340 N N . PHE A 1 66 ? -12.537 5.181 12.334 1.00 44.03 1507 PHE A N 10
ATOM 12341 C CA . PHE A 1 66 ? -13.093 3.877 12.676 1.00 42.20 1507 PHE A CA 10
ATOM 12342 C C . PHE A 1 66 ? -12.387 3.288 13.894 1.00 74.21 1507 PHE A C 10
ATOM 12343 O O . PHE A 1 66 ? -11.460 3.887 14.438 1.00 61.12 1507 PHE A O 10
ATOM 12360 N N . SER A 1 67 ? -12.835 2.110 14.317 1.00 62.32 1508 SER A N 10
ATOM 12361 C CA . SER A 1 67 ? -12.250 1.440 15.473 1.00 53.31 1508 SER A CA 10
ATOM 12362 C C . SER A 1 67 ? -11.763 0.043 15.103 1.00 74.44 1508 SER A C 10
ATOM 12363 O O . SER A 1 67 ? -10.702 -0.395 15.547 1.00 1.11 1508 SER A O 10
ATOM 12371 N N . ASP A 1 68 ? -12.547 -0.653 14.286 1.00 50.20 1509 ASP A N 10
ATOM 12372 C CA . ASP A 1 68 ? -12.197 -2.001 13.854 1.00 43.20 1509 ASP A CA 10
ATOM 12373 C C . ASP A 1 68 ? -12.766 -2.293 12.469 1.00 44.31 1509 ASP A C 10
ATOM 12374 O O . ASP A 1 68 ? -13.558 -1.516 11.935 1.00 14.43 1509 ASP A O 10
ATOM 12383 N N . LEU A 1 69 ? -12.355 -3.416 11.891 1.00 33.43 1510 LEU A N 10
ATOM 12384 C CA . LEU A 1 69 ? -12.823 -3.811 10.567 1.00 11.01 1510 LEU A CA 10
ATOM 12385 C C . LEU A 1 69 ? -14.347 -3.782 10.497 1.00 45.23 1510 LEU A C 10
ATOM 12386 O O . LEU A 1 69 ? -14.923 -3.255 9.546 1.00 40.21 1510 LEU A O 10
ATOM 12402 N N . GLU A 1 70 ? -14.992 -4.350 11.511 1.00 43.02 1511 GLU A N 10
ATOM 12403 C CA . GLU A 1 70 ? -16.448 -4.387 11.564 1.00 75.24 1511 GLU A CA 10
ATOM 12404 C C . GLU A 1 70 ? -17.032 -2.980 11.482 1.00 0.52 1511 GLU A C 10
ATOM 12405 O O . GLU A 1 70 ? -18.167 -2.791 11.046 1.00 33.13 1511 GLU A O 10
ATOM 12417 N N . ALA A 1 71 ? -16.247 -1.995 11.906 1.00 42.52 1512 ALA A N 10
ATOM 12418 C CA . ALA A 1 71 ? -16.684 -0.604 11.880 1.00 61.22 1512 ALA A CA 10
ATOM 12419 C C . ALA A 1 71 ? -16.664 -0.049 10.460 1.00 73.14 1512 ALA A C 10
ATOM 12420 O O . ALA A 1 71 ? -17.559 0.699 10.063 1.00 71.51 1512 ALA A O 10
ATOM 12427 N N . CYS A 1 72 ? -15.640 -0.418 9.699 1.00 23.43 1513 CYS A N 10
ATOM 12428 C CA . CYS A 1 72 ? -15.503 0.044 8.323 1.00 51.42 1513 CYS A CA 10
ATOM 12429 C C . CYS A 1 72 ? -16.578 -0.571 7.433 1.00 13.01 1513 CYS A C 10
ATOM 12430 O O . CYS A 1 72 ? -17.225 0.126 6.651 1.00 0.32 1513 CYS A O 10
ATOM 12438 N N . ARG A 1 73 ? -16.763 -1.881 7.557 1.00 64.33 1514 ARG A N 10
ATOM 12439 C CA . ARG A 1 73 ? -17.757 -2.591 6.762 1.00 72.34 1514 ARG A CA 10
ATOM 12440 C C . ARG A 1 73 ? -19.155 -2.037 7.019 1.00 35.43 1514 ARG A C 10
ATOM 12441 O O . ARG A 1 73 ? -19.952 -1.880 6.094 1.00 4.22 1514 ARG A O 10
ATOM 12462 N N . ALA A 1 74 ? -19.447 -1.745 8.282 1.00 2.45 1515 ALA A N 10
ATOM 12463 C CA . ALA A 1 74 ? -20.748 -1.207 8.662 1.00 64.24 1515 ALA A CA 10
ATOM 12464 C C . ALA A 1 74 ? -20.883 0.252 8.240 1.00 3.13 1515 ALA A C 10
ATOM 12465 O O . ALA A 1 74 ? -21.958 0.842 8.347 1.00 11.11 1515 ALA A O 10
ATOM 12472 N N . TYR A 1 75 ? -19.786 0.829 7.762 1.00 22.32 1516 TYR A N 10
ATOM 12473 C CA . TYR A 1 75 ? -19.781 2.221 7.328 1.00 73.43 1516 TYR A CA 10
ATOM 12474 C C . TYR A 1 75 ? -20.104 2.328 5.841 1.00 52.15 1516 TYR A C 10
ATOM 12475 O O . TYR A 1 75 ? -20.325 3.422 5.318 1.00 21.33 1516 TYR A O 10
ATOM 12493 N N . LEU A 1 76 ? -20.130 1.185 5.164 1.00 55.43 1517 LEU A N 10
ATOM 12494 C CA . LEU A 1 76 ? -20.427 1.149 3.736 1.00 70.42 1517 LEU A CA 10
ATOM 12495 C C . LEU A 1 76 ? -21.656 0.289 3.457 1.00 42.03 1517 LEU A C 10
ATOM 12496 O O . LEU A 1 76 ? -22.155 0.246 2.332 1.00 52.12 1517 LEU A O 10
ATOM 12512 N N . THR A 1 77 ? -22.141 -0.394 4.489 1.00 1.22 1518 THR A N 10
ATOM 12513 C CA . THR A 1 77 ? -23.312 -1.251 4.356 1.00 22.40 1518 THR A CA 10
ATOM 12514 C C . THR A 1 77 ? -24.225 -1.128 5.571 1.00 63.04 1518 THR A C 10
ATOM 12515 O O . THR A 1 77 ? -25.156 -1.914 5.741 1.00 34.21 1518 THR A O 10
ATOM 12526 N N . SER A 1 78 ? -23.952 -0.136 6.412 1.00 4.00 1519 SER A N 10
ATOM 12527 C CA . SER A 1 78 ? -24.747 0.088 7.613 1.00 13.42 1519 SER A CA 10
ATOM 12528 C C . SER A 1 78 ? -24.653 1.543 8.064 1.00 42.04 1519 SER A C 10
ATOM 12529 O O . SER A 1 78 ? -24.950 1.869 9.213 1.00 73.01 1519 SER A O 10
ATOM 12537 N N . ARG A 1 79 ? -24.236 2.413 7.149 1.00 13.03 1520 ARG A N 10
ATOM 12538 C CA . ARG A 1 79 ? -24.101 3.833 7.451 1.00 22.25 1520 ARG A CA 10
ATOM 12539 C C . ARG A 1 79 ? -25.348 4.601 7.025 1.00 72.05 1520 ARG A C 10
ATOM 12540 O O . ARG A 1 79 ? -25.599 5.709 7.498 1.00 73.22 1520 ARG A O 10
ATOM 12561 N N . ALA A 1 80 ? -26.126 4.005 6.127 1.00 63.42 1521 ALA A N 10
ATOM 12562 C CA . ALA A 1 80 ? -27.347 4.632 5.637 1.00 31.52 1521 ALA A CA 10
ATOM 12563 C C . ALA A 1 80 ? -28.581 3.855 6.086 1.00 44.20 1521 ALA A C 10
ATOM 12564 O O . ALA A 1 80 ? -29.624 3.898 5.434 1.00 4.23 1521 ALA A O 10
ATOM 12571 N N . ALA A 1 81 ? -28.454 3.146 7.202 1.00 24.44 1522 ALA A N 10
ATOM 12572 C CA . ALA A 1 81 ? -29.559 2.361 7.739 1.00 63.35 1522 ALA A CA 10
ATOM 12573 C C . ALA A 1 81 ? -30.621 3.261 8.360 1.00 2.12 1522 ALA A C 10
ATOM 12574 O O . ALA A 1 81 ? -31.812 2.948 8.325 1.00 44.44 1522 ALA A O 10
ATOM 12581 N N . SER A 1 1 ? -1.125 -3.745 -4.471 1.00 44.33 -3 SER A N 11
ATOM 12582 C CA . SER A 1 1 ? -0.824 -4.814 -5.417 1.00 11.35 -3 SER A CA 11
ATOM 12583 C C . SER A 1 1 ? -0.751 -6.162 -4.706 1.00 62.04 -3 SER A C 11
ATOM 12584 O O . SER A 1 1 ? -1.596 -7.033 -4.915 1.00 23.32 -3 SER A O 11
ATOM 12592 N N . HIS A 1 2 ? 0.266 -6.327 -3.866 1.00 40.21 -2 HIS A N 11
ATOM 12593 C CA . HIS A 1 2 ? 0.451 -7.569 -3.124 1.00 12.44 -2 HIS A CA 11
ATOM 12594 C C . HIS A 1 2 ? 0.823 -7.283 -1.672 1.00 24.31 -2 HIS A C 11
ATOM 12595 O O . HIS A 1 2 ? 1.747 -7.888 -1.128 1.00 50.10 -2 HIS A O 11
ATOM 12609 N N . MET A 1 3 ? 0.099 -6.358 -1.051 1.00 21.00 -1 MET A N 11
ATOM 12610 C CA . MET A 1 3 ? 0.354 -5.993 0.338 1.00 70.51 -1 MET A CA 11
ATOM 12611 C C . MET A 1 3 ? -0.674 -4.980 0.831 1.00 4.22 -1 MET A C 11
ATOM 12612 O O . MET A 1 3 ? -0.345 -4.072 1.594 1.00 12.30 -1 MET A O 11
ATOM 12626 N N . GLN A 1 4 ? -1.917 -5.142 0.390 1.00 0.23 1445 GLN A N 11
ATOM 12627 C CA . GLN A 1 4 ? -2.991 -4.239 0.787 1.00 34.53 1445 GLN A CA 11
ATOM 12628 C C . GLN A 1 4 ? -3.343 -4.426 2.259 1.00 34.54 1445 GLN A C 11
ATOM 12629 O O . GLN A 1 4 ? -2.949 -5.412 2.883 1.00 22.33 1445 GLN A O 11
ATOM 12643 N N . THR A 1 5 ? -4.088 -3.473 2.810 1.00 34.25 1446 THR A N 11
ATOM 12644 C CA . THR A 1 5 ? -4.492 -3.532 4.210 1.00 54.25 1446 THR A CA 11
ATOM 12645 C C . THR A 1 5 ? -5.781 -4.329 4.377 1.00 40.22 1446 THR A C 11
ATOM 12646 O O . THR A 1 5 ? -6.546 -4.524 3.432 1.00 42.21 1446 THR A O 11
ATOM 12657 N N . PRO A 1 6 ? -6.030 -4.801 5.607 1.00 11.13 1447 PRO A N 11
ATOM 12658 C CA . PRO A 1 6 ? -7.228 -5.584 5.927 1.00 5.34 1447 PRO A CA 11
ATOM 12659 C C . PRO A 1 6 ? -8.498 -4.742 5.887 1.00 54.13 1447 PRO A C 11
ATOM 12660 O O . PRO A 1 6 ? -9.586 -5.257 5.633 1.00 75.32 1447 PRO A O 11
ATOM 12671 N N . GLU A 1 7 ? -8.352 -3.445 6.138 1.00 41.31 1448 GLU A N 11
ATOM 12672 C CA . GLU A 1 7 ? -9.490 -2.533 6.130 1.00 44.42 1448 GLU A CA 11
ATOM 12673 C C . GLU A 1 7 ? -10.029 -2.349 4.714 1.00 14.34 1448 GLU A C 11
ATOM 12674 O O . GLU A 1 7 ? -11.233 -2.460 4.476 1.00 24.44 1448 GLU A O 11
ATOM 12686 N N . THR A 1 8 ? -9.131 -2.065 3.777 1.00 63.03 1449 THR A N 11
ATOM 12687 C CA . THR A 1 8 ? -9.515 -1.864 2.385 1.00 12.55 1449 THR A CA 11
ATOM 12688 C C . THR A 1 8 ? -9.549 -3.186 1.627 1.00 3.53 1449 THR A C 11
ATOM 12689 O O . THR A 1 8 ? -9.874 -3.223 0.441 1.00 63.40 1449 THR A O 11
ATOM 12700 N N . ALA A 1 9 ? -9.211 -4.268 2.320 1.00 33.40 1450 ALA A N 11
ATOM 12701 C CA . ALA A 1 9 ? -9.206 -5.593 1.712 1.00 23.11 1450 ALA A CA 11
ATOM 12702 C C . ALA A 1 9 ? -10.618 -6.033 1.341 1.00 42.23 1450 ALA A C 11
ATOM 12703 O O . ALA A 1 9 ? -10.855 -6.526 0.238 1.00 34.31 1450 ALA A O 11
ATOM 12710 N N . PHE A 1 10 ? -11.552 -5.851 2.268 1.00 31.42 1451 PHE A N 11
ATOM 12711 C CA . PHE A 1 10 ? -12.941 -6.231 2.039 1.00 72.24 1451 PHE A CA 11
ATOM 12712 C C . PHE A 1 10 ? -13.649 -5.202 1.162 1.00 43.11 1451 PHE A C 11
ATOM 12713 O O . PHE A 1 10 ? -14.654 -5.505 0.519 1.00 14.13 1451 PHE A O 11
ATOM 12730 N N . ILE A 1 11 ? -13.116 -3.985 1.142 1.00 50.22 1452 ILE A N 11
ATOM 12731 C CA . ILE A 1 11 ? -13.696 -2.911 0.344 1.00 25.04 1452 ILE A CA 11
ATOM 12732 C C . ILE A 1 11 ? -13.308 -3.047 -1.124 1.00 54.43 1452 ILE A C 11
ATOM 12733 O O . ILE A 1 11 ? -14.163 -3.001 -2.008 1.00 64.24 1452 ILE A O 11
ATOM 12749 N N . ASN A 1 12 ? -12.014 -3.215 -1.376 1.00 74.04 1453 ASN A N 11
ATOM 12750 C CA . ASN A 1 12 ? -11.514 -3.359 -2.739 1.00 5.15 1453 ASN A CA 11
ATOM 12751 C C . ASN A 1 12 ? -12.361 -4.352 -3.528 1.00 14.31 1453 ASN A C 11
ATOM 12752 O O . ASN A 1 12 ? -12.627 -4.152 -4.712 1.00 71.34 1453 ASN A O 11
ATOM 12763 N N . ASN A 1 13 ? -12.783 -5.422 -2.862 1.00 14.31 1454 ASN A N 11
ATOM 12764 C CA . ASN A 1 13 ? -13.602 -6.446 -3.501 1.00 24.11 1454 ASN A CA 11
ATOM 12765 C C . ASN A 1 13 ? -14.789 -5.820 -4.227 1.00 4.15 1454 ASN A C 11
ATOM 12766 O O . ASN A 1 13 ? -15.203 -6.293 -5.285 1.00 34.34 1454 ASN A O 11
ATOM 12777 N N . VAL A 1 14 ? -15.331 -4.752 -3.650 1.00 40.24 1455 VAL A N 11
ATOM 12778 C CA . VAL A 1 14 ? -16.469 -4.059 -4.242 1.00 72.03 1455 VAL A CA 11
ATOM 12779 C C . VAL A 1 14 ? -16.023 -2.806 -4.988 1.00 60.40 1455 VAL A C 11
ATOM 12780 O O . VAL A 1 14 ? -16.627 -2.417 -5.988 1.00 64.14 1455 VAL A O 11
ATOM 12793 N N . THR A 1 15 ? -14.960 -2.178 -4.495 1.00 14.30 1456 THR A N 11
ATOM 12794 C CA . THR A 1 15 ? -14.433 -0.968 -5.114 1.00 24.33 1456 THR A CA 11
ATOM 12795 C C . THR A 1 15 ? -14.046 -1.218 -6.567 1.00 10.00 1456 THR A C 11
ATOM 12796 O O . THR A 1 15 ? -14.092 -0.310 -7.396 1.00 55.35 1456 THR A O 11
ATOM 12807 N N . SER A 1 16 ? -13.665 -2.455 -6.869 1.00 71.10 1457 SER A N 11
ATOM 12808 C CA . SER A 1 16 ? -13.267 -2.823 -8.223 1.00 34.43 1457 SER A CA 11
ATOM 12809 C C . SER A 1 16 ? -14.488 -3.155 -9.076 1.00 43.54 1457 SER A C 11
ATOM 12810 O O . SER A 1 16 ? -14.364 -3.468 -10.259 1.00 74.54 1457 SER A O 11
ATOM 12818 N N . ASN A 1 17 ? -15.666 -3.082 -8.466 1.00 52.22 1458 ASN A N 11
ATOM 12819 C CA . ASN A 1 17 ? -16.910 -3.374 -9.169 1.00 32.30 1458 ASN A CA 11
ATOM 12820 C C . ASN A 1 17 ? -17.649 -2.088 -9.525 1.00 14.12 1458 ASN A C 11
ATOM 12821 O O . ASN A 1 17 ? -18.636 -2.109 -10.260 1.00 22.35 1458 ASN A O 11
ATOM 12832 N N . GLY A 1 18 ? -17.164 -0.968 -8.998 1.00 10.41 1459 GLY A N 11
ATOM 12833 C CA . GLY A 1 18 ? -17.790 0.313 -9.271 1.00 72.33 1459 GLY A CA 11
ATOM 12834 C C . GLY A 1 18 ? -18.190 1.045 -8.006 1.00 31.44 1459 GLY A C 11
ATOM 12835 O O . GLY A 1 18 ? -18.944 2.015 -8.053 1.00 55.24 1459 GLY A O 11
ATOM 12839 N N . GLY A 1 19 ? -17.684 0.577 -6.868 1.00 51.03 1460 GLY A N 11
ATOM 12840 C CA . GLY A 1 19 ? -18.006 1.205 -5.600 1.00 22.51 1460 GLY A CA 11
ATOM 12841 C C . GLY A 1 19 ? -18.970 0.378 -4.772 1.00 51.13 1460 GLY A C 11
ATOM 12842 O O . GLY A 1 19 ? -19.569 -0.575 -5.272 1.00 12.52 1460 GLY A O 11
ATOM 12846 N N . TYR A 1 20 ? -19.120 0.741 -3.503 1.00 45.34 1461 TYR A N 11
ATOM 12847 C CA . TYR A 1 20 ? -20.015 0.024 -2.603 1.00 63.14 1461 TYR A CA 11
ATOM 12848 C C . TYR A 1 20 ? -21.458 0.109 -3.089 1.00 75.22 1461 TYR A C 11
ATOM 12849 O O . TYR A 1 20 ? -21.742 0.703 -4.130 1.00 1.22 1461 TYR A O 11
ATOM 12867 N N . HIS A 1 21 ? -22.369 -0.490 -2.327 1.00 45.13 1462 HIS A N 11
ATOM 12868 C CA . HIS A 1 21 ? -23.784 -0.482 -2.678 1.00 53.22 1462 HIS A CA 11
ATOM 12869 C C . HIS A 1 21 ? -24.252 0.931 -3.016 1.00 33.50 1462 HIS A C 11
ATOM 12870 O O . HIS A 1 21 ? -25.078 1.125 -3.908 1.00 61.41 1462 HIS A O 11
ATOM 12884 N N . SER A 1 22 ? -23.720 1.913 -2.296 1.00 43.25 1463 SER A N 11
ATOM 12885 C CA . SER A 1 22 ? -24.086 3.307 -2.517 1.00 13.20 1463 SER A CA 11
ATOM 12886 C C . SER A 1 22 ? -22.865 4.135 -2.906 1.00 11.13 1463 SER A C 11
ATOM 12887 O O . SER A 1 22 ? -22.915 4.932 -3.842 1.00 41.34 1463 SER A O 11
ATOM 12895 N N . TRP A 1 23 ? -21.771 3.940 -2.179 1.00 64.45 1464 TRP A N 11
ATOM 12896 C CA . TRP A 1 23 ? -20.536 4.668 -2.447 1.00 63.15 1464 TRP A CA 11
ATOM 12897 C C . TRP A 1 23 ? -20.048 4.408 -3.868 1.00 63.13 1464 TRP A C 11
ATOM 12898 O O . TRP A 1 23 ? -20.256 3.326 -4.419 1.00 13.14 1464 TRP A O 11
ATOM 12919 N N . HIS A 1 24 ? -19.397 5.406 -4.458 1.00 62.30 1465 HIS A N 11
ATOM 12920 C CA . HIS A 1 24 ? -18.878 5.284 -5.816 1.00 33.52 1465 HIS A CA 11
ATOM 12921 C C . HIS A 1 24 ? -17.417 4.845 -5.802 1.00 30.11 1465 HIS A C 11
ATOM 12922 O O . HIS A 1 24 ? -16.747 4.913 -4.770 1.00 74.22 1465 HIS A O 11
ATOM 12936 N N . LEU A 1 25 ? -16.929 4.395 -6.952 1.00 64.42 1466 LEU A N 11
ATOM 12937 C CA . LEU A 1 25 ? -15.546 3.944 -7.072 1.00 74.25 1466 LEU A CA 11
ATOM 12938 C C . LEU A 1 25 ? -14.623 5.107 -7.419 1.00 65.12 1466 LEU A C 11
ATOM 12939 O O . LEU A 1 25 ? -14.811 5.784 -8.430 1.00 74.52 1466 LEU A O 11
ATOM 12955 N N . VAL A 1 26 ? -13.621 5.333 -6.575 1.00 32.34 1467 VAL A N 11
ATOM 12956 C CA . VAL A 1 26 ? -12.665 6.412 -6.793 1.00 73.31 1467 VAL A CA 11
ATOM 12957 C C . VAL A 1 26 ? -11.281 6.032 -6.279 1.00 12.32 1467 VAL A C 11
ATOM 12958 O O . VAL A 1 26 ? -11.061 4.907 -5.831 1.00 60.02 1467 VAL A O 11
ATOM 12971 N N . SER A 1 27 ? -10.351 6.979 -6.345 1.00 50.44 1468 SER A N 11
ATOM 12972 C CA . SER A 1 27 ? -8.986 6.744 -5.889 1.00 71.24 1468 SER A CA 11
ATOM 12973 C C . SER A 1 27 ? -8.136 8.001 -6.047 1.00 31.12 1468 SER A C 11
ATOM 12974 O O . SER A 1 27 ? -6.935 7.924 -6.301 1.00 61.11 1468 SER A O 11
ATOM 12982 N N . GLY A 1 28 ? -8.770 9.160 -5.894 1.00 31.45 1469 GLY A N 11
ATOM 12983 C CA . GLY A 1 28 ? -8.058 10.418 -6.022 1.00 70.41 1469 GLY A CA 11
ATOM 12984 C C . GLY A 1 28 ? -6.978 10.583 -4.971 1.00 35.31 1469 GLY A C 11
ATOM 12985 O O . GLY A 1 28 ? -5.916 9.968 -5.061 1.00 44.11 1469 GLY A O 11
ATOM 12989 N N . ASP A 1 29 ? -7.250 11.416 -3.972 1.00 61.24 1470 ASP A N 11
ATOM 12990 C CA . ASP A 1 29 ? -6.293 11.661 -2.900 1.00 20.25 1470 ASP A CA 11
ATOM 12991 C C . ASP A 1 29 ? -6.833 12.694 -1.915 1.00 61.33 1470 ASP A C 11
ATOM 12992 O O . ASP A 1 29 ? -7.874 13.307 -2.152 1.00 14.42 1470 ASP A O 11
ATOM 13001 N N . LEU A 1 30 ? -6.119 12.880 -0.811 1.00 10.34 1471 LEU A N 11
ATOM 13002 C CA . LEU A 1 30 ? -6.527 13.838 0.211 1.00 3.51 1471 LEU A CA 11
ATOM 13003 C C . LEU A 1 30 ? -5.497 13.908 1.334 1.00 32.34 1471 LEU A C 11
ATOM 13004 O O . LEU A 1 30 ? -5.499 13.077 2.243 1.00 21.41 1471 LEU A O 11
ATOM 13020 N N . ILE A 1 31 ? -4.621 14.904 1.267 1.00 52.44 1472 ILE A N 11
ATOM 13021 C CA . ILE A 1 31 ? -3.589 15.084 2.280 1.00 63.33 1472 ILE A CA 11
ATOM 13022 C C . ILE A 1 31 ? -4.028 16.086 3.341 1.00 13.41 1472 ILE A C 11
ATOM 13023 O O . ILE A 1 31 ? -3.814 17.290 3.200 1.00 40.41 1472 ILE A O 11
ATOM 13039 N N . VAL A 1 32 ? -4.643 15.581 4.406 1.00 52.40 1473 VAL A N 11
ATOM 13040 C CA . VAL A 1 32 ? -5.111 16.432 5.494 1.00 42.22 1473 VAL A CA 11
ATOM 13041 C C . VAL A 1 32 ? -4.306 16.190 6.766 1.00 72.32 1473 VAL A C 11
ATOM 13042 O O . VAL A 1 32 ? -4.166 15.053 7.218 1.00 13.34 1473 VAL A O 11
ATOM 13055 N N . LYS A 1 33 ? -3.779 17.266 7.340 1.00 64.24 1474 LYS A N 11
ATOM 13056 C CA . LYS A 1 33 ? -2.988 17.172 8.561 1.00 14.24 1474 LYS A CA 11
ATOM 13057 C C . LYS A 1 33 ? -1.676 16.439 8.306 1.00 63.24 1474 LYS A C 11
ATOM 13058 O O . LYS A 1 33 ? -1.107 15.830 9.212 1.00 2.31 1474 LYS A O 11
ATOM 13077 N N . ASP A 1 34 ? -1.200 16.502 7.067 1.00 43.10 1475 ASP A N 11
ATOM 13078 C CA . ASP A 1 34 ? 0.048 15.846 6.693 1.00 52.01 1475 ASP A CA 11
ATOM 13079 C C . ASP A 1 34 ? -0.139 14.335 6.603 1.00 23.41 1475 ASP A C 11
ATOM 13080 O O . ASP A 1 34 ? 0.820 13.592 6.394 1.00 23.52 1475 ASP A O 11
ATOM 13089 N N . VAL A 1 35 ? -1.380 13.886 6.764 1.00 63.05 1476 VAL A N 11
ATOM 13090 C CA . VAL A 1 35 ? -1.692 12.463 6.701 1.00 53.33 1476 VAL A CA 11
ATOM 13091 C C . VAL A 1 35 ? -2.250 12.083 5.334 1.00 63.04 1476 VAL A C 11
ATOM 13092 O O . VAL A 1 35 ? -3.453 11.869 5.180 1.00 41.40 1476 VAL A O 11
ATOM 13105 N N . CYS A 1 36 ? -1.368 12.000 4.344 1.00 62.42 1477 CYS A N 11
ATOM 13106 C CA . CYS A 1 36 ? -1.772 11.645 2.988 1.00 64.02 1477 CYS A CA 11
ATOM 13107 C C . CYS A 1 36 ? -2.754 10.478 3.001 1.00 50.44 1477 CYS A C 11
ATOM 13108 O O . CYS A 1 36 ? -2.372 9.334 3.248 1.00 41.42 1477 CYS A O 11
ATOM 13116 N N . TYR A 1 37 ? -4.021 10.776 2.734 1.00 1.05 1478 TYR A N 11
ATOM 13117 C CA . TYR A 1 37 ? -5.059 9.753 2.719 1.00 35.25 1478 TYR A CA 11
ATOM 13118 C C . TYR A 1 37 ? -5.304 9.246 1.302 1.00 71.54 1478 TYR A C 11
ATOM 13119 O O . TYR A 1 37 ? -4.662 9.691 0.350 1.00 21.12 1478 TYR A O 11
ATOM 13137 N N . LYS A 1 38 ? -6.239 8.310 1.168 1.00 45.52 1479 LYS A N 11
ATOM 13138 C CA . LYS A 1 38 ? -6.572 7.742 -0.133 1.00 20.23 1479 LYS A CA 11
ATOM 13139 C C . LYS A 1 38 ? -8.084 7.666 -0.322 1.00 44.52 1479 LYS A C 11
ATOM 13140 O O . LYS A 1 38 ? -8.774 6.936 0.390 1.00 45.25 1479 LYS A O 11
ATOM 13159 N N . LYS A 1 39 ? -8.593 8.425 -1.287 1.00 62.21 1480 LYS A N 11
ATOM 13160 C CA . LYS A 1 39 ? -10.022 8.443 -1.573 1.00 35.40 1480 LYS A CA 11
ATOM 13161 C C . LYS A 1 39 ? -10.459 7.146 -2.248 1.00 4.02 1480 LYS A C 11
ATOM 13162 O O . LYS A 1 39 ? -10.710 7.116 -3.453 1.00 61.43 1480 LYS A O 11
ATOM 13181 N N . LEU A 1 40 ? -10.548 6.077 -1.464 1.00 2.43 1481 LEU A N 11
ATOM 13182 C CA . LEU A 1 40 ? -10.956 4.778 -1.985 1.00 63.44 1481 LEU A CA 11
ATOM 13183 C C . LEU A 1 40 ? -12.376 4.834 -2.538 1.00 34.12 1481 LEU A C 11
ATOM 13184 O O . LEU A 1 40 ? -12.659 4.295 -3.609 1.00 15.03 1481 LEU A O 11
ATOM 13200 N N . LEU A 1 41 ? -13.266 5.491 -1.802 1.00 21.12 1482 LEU A N 11
ATOM 13201 C CA . LEU A 1 41 ? -14.658 5.620 -2.219 1.00 1.32 1482 LEU A CA 11
ATOM 13202 C C . LEU A 1 41 ? -15.180 7.027 -1.945 1.00 42.23 1482 LEU A C 11
ATOM 13203 O O . LEU A 1 41 ? -14.699 7.715 -1.044 1.00 63.10 1482 LEU A O 11
ATOM 13219 N N . HIS A 1 42 ? -16.168 7.449 -2.728 1.00 33.23 1483 HIS A N 11
ATOM 13220 C CA . HIS A 1 42 ? -16.758 8.773 -2.568 1.00 11.22 1483 HIS A CA 11
ATOM 13221 C C . HIS A 1 42 ? -18.267 8.727 -2.791 1.00 64.32 1483 HIS A C 11
ATOM 13222 O O . HIS A 1 42 ? -18.754 7.995 -3.653 1.00 44.22 1483 HIS A O 11
ATOM 13236 N N . TRP A 1 43 ? -19.000 9.511 -2.009 1.00 63.32 1484 TRP A N 11
ATOM 13237 C CA . TRP A 1 43 ? -20.453 9.558 -2.121 1.00 72.15 1484 TRP A CA 11
ATOM 13238 C C . TRP A 1 43 ? -20.987 10.924 -1.707 1.00 11.43 1484 TRP A C 11
ATOM 13239 O O . TRP A 1 43 ? -20.502 11.526 -0.748 1.00 70.15 1484 TRP A O 11
ATOM 13260 N N . SER A 1 44 ? -21.989 11.409 -2.434 1.00 4.42 1485 SER A N 11
ATOM 13261 C CA . SER A 1 44 ? -22.586 12.708 -2.143 1.00 22.52 1485 SER A CA 11
ATOM 13262 C C . SER A 1 44 ? -22.953 12.818 -0.666 1.00 73.32 1485 SER A C 11
ATOM 13263 O O . SER A 1 44 ? -23.977 12.294 -0.229 1.00 20.21 1485 SER A O 11
ATOM 13271 N N . GLY A 1 45 ? -22.109 13.504 0.098 1.00 22.10 1486 GLY A N 11
ATOM 13272 C CA . GLY A 1 45 ? -22.361 13.671 1.517 1.00 0.03 1486 GLY A CA 11
ATOM 13273 C C . GLY A 1 45 ? -21.170 13.277 2.368 1.00 2.41 1486 GLY A C 11
ATOM 13274 O O . GLY A 1 45 ? -20.945 13.849 3.434 1.00 13.34 1486 GLY A O 11
ATOM 13278 N N . GLN A 1 46 ? -20.406 12.297 1.897 1.00 41.23 1487 GLN A N 11
ATOM 13279 C CA . GLN A 1 46 ? -19.233 11.827 2.624 1.00 62.44 1487 GLN A CA 11
ATOM 13280 C C . GLN A 1 46 ? -18.100 11.481 1.663 1.00 23.11 1487 GLN A C 11
ATOM 13281 O O . GLN A 1 46 ? -18.211 11.688 0.454 1.00 24.02 1487 GLN A O 11
ATOM 13295 N N . THR A 1 47 ? -17.008 10.953 2.209 1.00 73.14 1488 THR A N 11
ATOM 13296 C CA . THR A 1 47 ? -15.854 10.580 1.401 1.00 60.12 1488 THR A CA 11
ATOM 13297 C C . THR A 1 47 ? -14.957 9.597 2.144 1.00 31.25 1488 THR A C 11
ATOM 13298 O O . THR A 1 47 ? -14.413 9.916 3.202 1.00 41.52 1488 THR A O 11
ATOM 13309 N N . ILE A 1 48 ? -14.807 8.401 1.585 1.00 21.14 1489 ILE A N 11
ATOM 13310 C CA . ILE A 1 48 ? -13.974 7.372 2.196 1.00 42.23 1489 ILE A CA 11
ATOM 13311 C C . ILE A 1 48 ? -12.494 7.650 1.956 1.00 24.13 1489 ILE A C 11
ATOM 13312 O O . ILE A 1 48 ? -12.010 7.564 0.827 1.00 72.42 1489 ILE A O 11
ATOM 13328 N N . CYS A 1 49 ? -11.779 7.982 3.026 1.00 73.51 1490 CYS A N 11
ATOM 13329 C CA . CYS A 1 49 ? -10.353 8.271 2.933 1.00 43.02 1490 CYS A CA 11
ATOM 13330 C C . CYS A 1 49 ? -9.563 7.445 3.944 1.00 53.54 1490 CYS A C 11
ATOM 13331 O O . CYS A 1 49 ? -9.522 7.772 5.130 1.00 32.21 1490 CYS A O 11
ATOM 13339 N N . TYR A 1 50 ? -8.939 6.374 3.466 1.00 15.32 1491 TYR A N 11
ATOM 13340 C CA . TYR A 1 50 ? -8.155 5.499 4.329 1.00 43.13 1491 TYR A CA 11
ATOM 13341 C C . TYR A 1 50 ? -6.673 5.858 4.265 1.00 31.44 1491 TYR A C 11
ATOM 13342 O O . TYR A 1 50 ? -6.156 6.222 3.210 1.00 42.11 1491 TYR A O 11
ATOM 13360 N N . ALA A 1 51 ? -5.996 5.751 5.404 1.00 60.51 1492 ALA A N 11
ATOM 13361 C CA . ALA A 1 51 ? -4.574 6.060 5.479 1.00 44.32 1492 ALA A CA 11
ATOM 13362 C C . ALA A 1 51 ? -3.728 4.809 5.272 1.00 24.53 1492 ALA A C 11
ATOM 13363 O O . ALA A 1 51 ? -4.220 3.787 4.792 1.00 44.54 1492 ALA A O 11
ATOM 13370 N N . ASP A 1 52 ? -2.453 4.895 5.638 1.00 73.43 1493 ASP A N 11
ATOM 13371 C CA . ASP A 1 52 ? -1.539 3.768 5.493 1.00 44.24 1493 ASP A CA 11
ATOM 13372 C C . ASP A 1 52 ? -2.157 2.490 6.051 1.00 11.40 1493 ASP A C 11
ATOM 13373 O O . ASP A 1 52 ? -2.114 1.439 5.414 1.00 32.21 1493 ASP A O 11
ATOM 13382 N N . ASN A 1 53 ? -2.731 2.590 7.246 1.00 70.13 1494 ASN A N 11
ATOM 13383 C CA . ASN A 1 53 ? -3.357 1.441 7.891 1.00 51.51 1494 ASN A CA 11
ATOM 13384 C C . ASN A 1 53 ? -4.562 1.874 8.721 1.00 61.20 1494 ASN A C 11
ATOM 13385 O O . ASN A 1 53 ? -4.922 1.220 9.700 1.00 14.21 1494 ASN A O 11
ATOM 13396 N N . LYS A 1 54 ? -5.182 2.980 8.323 1.00 63.53 1495 LYS A N 11
ATOM 13397 C CA . LYS A 1 54 ? -6.348 3.500 9.027 1.00 25.21 1495 LYS A CA 11
ATOM 13398 C C . LYS A 1 54 ? -7.477 3.814 8.052 1.00 74.43 1495 LYS A C 11
ATOM 13399 O O . LYS A 1 54 ? -7.280 3.814 6.836 1.00 23.25 1495 LYS A O 11
ATOM 13418 N N . PHE A 1 55 ? -8.662 4.082 8.592 1.00 63.24 1496 PHE A N 11
ATOM 13419 C CA . PHE A 1 55 ? -9.823 4.398 7.769 1.00 72.05 1496 PHE A CA 11
ATOM 13420 C C . PHE A 1 55 ? -10.601 5.573 8.354 1.00 41.23 1496 PHE A C 11
ATOM 13421 O O . PHE A 1 55 ? -10.892 5.605 9.550 1.00 74.04 1496 PHE A O 11
ATOM 13438 N N . TYR A 1 56 ? -10.933 6.537 7.503 1.00 50.34 1497 TYR A N 11
ATOM 13439 C CA . TYR A 1 56 ? -11.674 7.716 7.935 1.00 51.44 1497 TYR A CA 11
ATOM 13440 C C . TYR A 1 56 ? -12.798 8.042 6.956 1.00 35.12 1497 TYR A C 11
ATOM 13441 O O . TYR A 1 56 ? -12.603 8.030 5.741 1.00 44.52 1497 TYR A O 11
ATOM 13459 N N . VAL A 1 57 ? -13.978 8.333 7.496 1.00 61.22 1498 VAL A N 11
ATOM 13460 C CA . VAL A 1 57 ? -15.135 8.664 6.672 1.00 22.43 1498 VAL A CA 11
ATOM 13461 C C . VAL A 1 57 ? -15.564 10.111 6.884 1.00 12.01 1498 VAL A C 11
ATOM 13462 O O . VAL A 1 57 ? -16.403 10.403 7.736 1.00 34.33 1498 VAL A O 11
ATOM 13475 N N . VAL A 1 58 ? -14.983 11.015 6.102 1.00 12.41 1499 VAL A N 11
ATOM 13476 C CA . VAL A 1 58 ? -15.307 12.434 6.202 1.00 23.43 1499 VAL A CA 11
ATOM 13477 C C . VAL A 1 58 ? -16.711 12.715 5.681 1.00 74.00 1499 VAL A C 11
ATOM 13478 O O . VAL A 1 58 ? -17.089 12.258 4.602 1.00 63.31 1499 VAL A O 11
ATOM 13491 N N . LYS A 1 59 ? -17.483 13.471 6.454 1.00 1.43 1500 LYS A N 11
ATOM 13492 C CA . LYS A 1 59 ? -18.847 13.817 6.071 1.00 22.33 1500 LYS A CA 11
ATOM 13493 C C . LYS A 1 59 ? -18.888 15.167 5.364 1.00 42.35 1500 LYS A C 11
ATOM 13494 O O . LYS A 1 59 ? -17.889 15.613 4.800 1.00 55.51 1500 LYS A O 11
ATOM 13513 N N . ASN A 1 60 ? -20.049 15.814 5.398 1.00 24.44 1501 ASN A N 11
ATOM 13514 C CA . ASN A 1 60 ? -20.219 17.114 4.761 1.00 42.12 1501 ASN A CA 11
ATOM 13515 C C . ASN A 1 60 ? -19.120 18.080 5.193 1.00 1.04 1501 ASN A C 11
ATOM 13516 O O . ASN A 1 60 ? -18.650 18.897 4.401 1.00 15.44 1501 ASN A O 11
ATOM 13527 N N . ASP A 1 61 ? -18.714 17.979 6.454 1.00 12.34 1502 ASP A N 11
ATOM 13528 C CA . ASP A 1 61 ? -17.669 18.842 6.993 1.00 53.53 1502 ASP A CA 11
ATOM 13529 C C . ASP A 1 61 ? -17.178 18.325 8.341 1.00 14.22 1502 ASP A C 11
ATOM 13530 O O . ASP A 1 61 ? -17.237 19.032 9.348 1.00 72.43 1502 ASP A O 11
ATOM 13539 N N . VAL A 1 62 ? -16.695 17.087 8.354 1.00 2.00 1503 VAL A N 11
ATOM 13540 C CA . VAL A 1 62 ? -16.194 16.475 9.579 1.00 64.34 1503 VAL A CA 11
ATOM 13541 C C . VAL A 1 62 ? -15.547 15.124 9.293 1.00 44.22 1503 VAL A C 11
ATOM 13542 O O . VAL A 1 62 ? -15.719 14.558 8.214 1.00 45.12 1503 VAL A O 11
ATOM 13555 N N . ALA A 1 63 ? -14.802 14.613 10.268 1.00 62.04 1504 ALA A N 11
ATOM 13556 C CA . ALA A 1 63 ? -14.131 13.327 10.122 1.00 45.41 1504 ALA A CA 11
ATOM 13557 C C . ALA A 1 63 ? -14.767 12.271 11.019 1.00 72.14 1504 ALA A C 11
ATOM 13558 O O . ALA A 1 63 ? -15.699 12.560 11.771 1.00 62.11 1504 ALA A O 11
ATOM 13565 N N . LEU A 1 64 ? -14.260 11.046 10.934 1.00 41.13 1505 LEU A N 11
ATOM 13566 C CA . LEU A 1 64 ? -14.780 9.945 11.738 1.00 42.34 1505 LEU A CA 11
ATOM 13567 C C . LEU A 1 64 ? -13.850 8.738 11.673 1.00 32.32 1505 LEU A C 11
ATOM 13568 O O . LEU A 1 64 ? -14.010 7.844 10.842 1.00 41.04 1505 LEU A O 11
ATOM 13584 N N . PRO A 1 65 ? -12.856 8.707 12.573 1.00 1.40 1506 PRO A N 11
ATOM 13585 C CA . PRO A 1 65 ? -11.883 7.613 12.641 1.00 43.22 1506 PRO A CA 11
ATOM 13586 C C . PRO A 1 65 ? -12.505 6.314 13.139 1.00 33.44 1506 PRO A C 11
ATOM 13587 O O . PRO A 1 65 ? -13.099 6.271 14.217 1.00 4.45 1506 PRO A O 11
ATOM 13598 N N . PHE A 1 66 ? -12.366 5.255 12.349 1.00 72.33 1507 PHE A N 11
ATOM 13599 C CA . PHE A 1 66 ? -12.916 3.953 12.710 1.00 3.22 1507 PHE A CA 11
ATOM 13600 C C . PHE A 1 66 ? -12.196 3.378 13.927 1.00 71.14 1507 PHE A C 11
ATOM 13601 O O . PHE A 1 66 ? -11.281 3.996 14.470 1.00 12.51 1507 PHE A O 11
ATOM 13618 N N . SER A 1 67 ? -12.617 2.190 14.349 1.00 72.13 1508 SER A N 11
ATOM 13619 C CA . SER A 1 67 ? -12.017 1.532 15.503 1.00 1.03 1508 SER A CA 11
ATOM 13620 C C . SER A 1 67 ? -11.539 0.129 15.141 1.00 4.24 1508 SER A C 11
ATOM 13621 O O . SER A 1 67 ? -10.522 -0.342 15.650 1.00 25.33 1508 SER A O 11
ATOM 13629 N N . ASP A 1 68 ? -12.279 -0.532 14.259 1.00 35.22 1509 ASP A N 11
ATOM 13630 C CA . ASP A 1 68 ? -11.932 -1.881 13.827 1.00 2.02 1509 ASP A CA 11
ATOM 13631 C C . ASP A 1 68 ? -12.575 -2.203 12.482 1.00 32.51 1509 ASP A C 11
ATOM 13632 O O . ASP A 1 68 ? -13.430 -1.461 11.997 1.00 61.13 1509 ASP A O 11
ATOM 13641 N N . LEU A 1 69 ? -12.159 -3.314 11.884 1.00 23.12 1510 LEU A N 11
ATOM 13642 C CA . LEU A 1 69 ? -12.693 -3.735 10.594 1.00 74.02 1510 LEU A CA 11
ATOM 13643 C C . LEU A 1 69 ? -14.218 -3.762 10.619 1.00 33.50 1510 LEU A C 11
ATOM 13644 O O . LEU A 1 69 ? -14.872 -3.284 9.693 1.00 71.11 1510 LEU A O 11
ATOM 13660 N N . GLU A 1 70 ? -14.777 -4.324 11.687 1.00 54.25 1511 GLU A N 11
ATOM 13661 C CA . GLU A 1 70 ? -16.226 -4.412 11.832 1.00 3.42 1511 GLU A CA 11
ATOM 13662 C C . GLU A 1 70 ? -16.867 -3.030 11.737 1.00 22.03 1511 GLU A C 11
ATOM 13663 O O . GLU A 1 70 ? -18.034 -2.900 11.370 1.00 41.34 1511 GLU A O 11
ATOM 13675 N N . ALA A 1 71 ? -16.095 -2.002 12.072 1.00 4.44 1512 ALA A N 11
ATOM 13676 C CA . ALA A 1 71 ? -16.585 -0.630 12.024 1.00 75.02 1512 ALA A CA 11
ATOM 13677 C C . ALA A 1 71 ? -16.711 -0.143 10.584 1.00 13.43 1512 ALA A C 11
ATOM 13678 O O . ALA A 1 71 ? -17.708 0.479 10.214 1.00 0.25 1512 ALA A O 11
ATOM 13685 N N . CYS A 1 72 ? -15.696 -0.428 9.777 1.00 4.13 1513 CYS A N 11
ATOM 13686 C CA . CYS A 1 72 ? -15.692 -0.017 8.378 1.00 52.12 1513 CYS A CA 11
ATOM 13687 C C . CYS A 1 72 ? -16.755 -0.772 7.587 1.00 71.33 1513 CYS A C 11
ATOM 13688 O O . CYS A 1 72 ? -17.508 -0.178 6.816 1.00 55.15 1513 CYS A O 11
ATOM 13696 N N . ARG A 1 73 ? -16.809 -2.086 7.782 1.00 2.32 1514 ARG A N 11
ATOM 13697 C CA . ARG A 1 73 ? -17.777 -2.923 7.085 1.00 73.02 1514 ARG A CA 11
ATOM 13698 C C . ARG A 1 73 ? -19.203 -2.470 7.384 1.00 12.15 1514 ARG A C 11
ATOM 13699 O O . ARG A 1 73 ? -20.121 -2.717 6.603 1.00 62.04 1514 ARG A O 11
ATOM 13720 N N . ALA A 1 74 ? -19.381 -1.806 8.522 1.00 41.00 1515 ALA A N 11
ATOM 13721 C CA . ALA A 1 74 ? -20.694 -1.317 8.924 1.00 21.21 1515 ALA A CA 11
ATOM 13722 C C . ALA A 1 74 ? -20.858 0.160 8.582 1.00 32.23 1515 ALA A C 11
ATOM 13723 O O . ALA A 1 74 ? -21.890 0.764 8.875 1.00 35.32 1515 ALA A O 11
ATOM 13730 N N . TYR A 1 75 ? -19.835 0.736 7.962 1.00 4.02 1516 TYR A N 11
ATOM 13731 C CA . TYR A 1 75 ? -19.865 2.144 7.583 1.00 24.34 1516 TYR A CA 11
ATOM 13732 C C . TYR A 1 75 ? -20.172 2.302 6.097 1.00 20.44 1516 TYR A C 11
ATOM 13733 O O . TYR A 1 75 ? -20.469 3.400 5.626 1.00 43.22 1516 TYR A O 11
ATOM 13751 N N . LEU A 1 76 ? -20.099 1.196 5.364 1.00 14.15 1517 LEU A N 11
ATOM 13752 C CA . LEU A 1 76 ? -20.370 1.209 3.931 1.00 13.31 1517 LEU A CA 11
ATOM 13753 C C . LEU A 1 76 ? -21.599 0.368 3.601 1.00 13.24 1517 LEU A C 11
ATOM 13754 O O . LEU A 1 76 ? -22.214 0.533 2.547 1.00 21.00 1517 LEU A O 11
ATOM 13770 N N . THR A 1 77 ? -21.955 -0.534 4.512 1.00 45.55 1518 THR A N 11
ATOM 13771 C CA . THR A 1 77 ? -23.111 -1.400 4.318 1.00 5.25 1518 THR A CA 11
ATOM 13772 C C . THR A 1 77 ? -24.208 -1.085 5.328 1.00 32.14 1518 THR A C 11
ATOM 13773 O O . THR A 1 77 ? -25.210 -1.795 5.412 1.00 71.30 1518 THR A O 11
ATOM 13784 N N . SER A 1 78 ? -24.013 -0.016 6.094 1.00 51.15 1519 SER A N 11
ATOM 13785 C CA . SER A 1 78 ? -24.986 0.391 7.101 1.00 50.24 1519 SER A CA 11
ATOM 13786 C C . SER A 1 78 ? -25.085 1.912 7.177 1.00 72.33 1519 SER A C 11
ATOM 13787 O O . SER A 1 78 ? -25.657 2.461 8.119 1.00 43.04 1519 SER A O 11
ATOM 13795 N N . ARG A 1 79 ? -24.524 2.586 6.178 1.00 73.31 1520 ARG A N 11
ATOM 13796 C CA . ARG A 1 79 ? -24.548 4.043 6.131 1.00 22.43 1520 ARG A CA 11
ATOM 13797 C C . ARG A 1 79 ? -25.943 4.553 5.785 1.00 54.13 1520 ARG A C 11
ATOM 13798 O O . ARG A 1 79 ? -26.359 5.615 6.247 1.00 12.00 1520 ARG A O 11
ATOM 13819 N N . ALA A 1 80 ? -26.661 3.789 4.968 1.00 53.23 1521 ALA A N 11
ATOM 13820 C CA . ALA A 1 80 ? -28.010 4.163 4.560 1.00 0.15 1521 ALA A CA 11
ATOM 13821 C C . ALA A 1 80 ? -28.993 3.023 4.804 1.00 62.12 1521 ALA A C 11
ATOM 13822 O O . ALA A 1 80 ? -28.594 1.868 4.950 1.00 32.14 1521 ALA A O 11
ATOM 13829 N N . ALA A 1 81 ? -30.279 3.355 4.846 1.00 1.43 1522 ALA A N 11
ATOM 13830 C CA . ALA A 1 81 ? -31.319 2.359 5.071 1.00 65.33 1522 ALA A CA 11
ATOM 13831 C C . ALA A 1 81 ? -31.709 1.670 3.768 1.00 70.35 1522 ALA A C 11
ATOM 13832 O O . ALA A 1 81 ? -32.522 0.745 3.763 1.00 74.22 1522 ALA A O 11
ATOM 13839 N N . SER A 1 1 ? 1.644 1.525 -2.173 1.00 4.11 -3 SER A N 12
ATOM 13840 C CA . SER A 1 1 ? 0.679 0.516 -1.753 1.00 53.42 -3 SER A CA 12
ATOM 13841 C C . SER A 1 1 ? 1.336 -0.857 -1.653 1.00 42.31 -3 SER A C 12
ATOM 13842 O O . SER A 1 1 ? 1.670 -1.473 -2.665 1.00 70.44 -3 SER A O 12
ATOM 13850 N N . HIS A 1 2 ? 1.519 -1.330 -0.424 1.00 64.05 -2 HIS A N 12
ATOM 13851 C CA . HIS A 1 2 ? 2.136 -2.631 -0.190 1.00 45.24 -2 HIS A CA 12
ATOM 13852 C C . HIS A 1 2 ? 1.391 -3.398 0.897 1.00 11.04 -2 HIS A C 12
ATOM 13853 O O . HIS A 1 2 ? 1.045 -2.839 1.938 1.00 72.32 -2 HIS A O 12
ATOM 13867 N N . MET A 1 3 ? 1.147 -4.680 0.649 1.00 74.43 -1 MET A N 12
ATOM 13868 C CA . MET A 1 3 ? 0.442 -5.524 1.608 1.00 44.24 -1 MET A CA 12
ATOM 13869 C C . MET A 1 3 ? -0.922 -4.934 1.951 1.00 70.43 -1 MET A C 12
ATOM 13870 O O . MET A 1 3 ? -1.090 -4.304 2.994 1.00 35.22 -1 MET A O 12
ATOM 13884 N N . GLN A 1 4 ? -1.892 -5.144 1.066 1.00 45.20 1445 GLN A N 12
ATOM 13885 C CA . GLN A 1 4 ? -3.241 -4.632 1.276 1.00 5.22 1445 GLN A CA 12
ATOM 13886 C C . GLN A 1 4 ? -3.767 -5.033 2.650 1.00 1.44 1445 GLN A C 12
ATOM 13887 O O . GLN A 1 4 ? -3.662 -6.191 3.054 1.00 74.41 1445 GLN A O 12
ATOM 13901 N N . THR A 1 5 ? -4.333 -4.066 3.367 1.00 71.32 1446 THR A N 12
ATOM 13902 C CA . THR A 1 5 ? -4.874 -4.318 4.696 1.00 14.34 1446 THR A CA 12
ATOM 13903 C C . THR A 1 5 ? -6.265 -4.936 4.616 1.00 74.01 1446 THR A C 12
ATOM 13904 O O . THR A 1 5 ? -6.946 -4.862 3.592 1.00 25.33 1446 THR A O 12
ATOM 13915 N N . PRO A 1 6 ? -6.701 -5.560 5.720 1.00 31.42 1447 PRO A N 12
ATOM 13916 C CA . PRO A 1 6 ? -8.016 -6.203 5.799 1.00 13.15 1447 PRO A CA 12
ATOM 13917 C C . PRO A 1 6 ? -9.157 -5.191 5.803 1.00 3.44 1447 PRO A C 12
ATOM 13918 O O . PRO A 1 6 ? -10.296 -5.525 5.480 1.00 42.23 1447 PRO A O 12
ATOM 13929 N N . GLU A 1 7 ? -8.842 -3.953 6.171 1.00 3.44 1448 GLU A N 12
ATOM 13930 C CA . GLU A 1 7 ? -9.842 -2.892 6.217 1.00 23.32 1448 GLU A CA 12
ATOM 13931 C C . GLU A 1 7 ? -10.233 -2.453 4.809 1.00 14.34 1448 GLU A C 12
ATOM 13932 O O . GLU A 1 7 ? -11.289 -1.853 4.604 1.00 14.14 1448 GLU A O 12
ATOM 13944 N N . THR A 1 8 ? -9.374 -2.755 3.841 1.00 53.22 1449 THR A N 12
ATOM 13945 C CA . THR A 1 8 ? -9.628 -2.390 2.453 1.00 71.12 1449 THR A CA 12
ATOM 13946 C C . THR A 1 8 ? -9.791 -3.629 1.580 1.00 63.13 1449 THR A C 12
ATOM 13947 O O . THR A 1 8 ? -10.473 -3.593 0.556 1.00 22.40 1449 THR A O 12
ATOM 13958 N N . ALA A 1 9 ? -9.160 -4.724 1.991 1.00 34.34 1450 ALA A N 12
ATOM 13959 C CA . ALA A 1 9 ? -9.238 -5.975 1.248 1.00 61.53 1450 ALA A CA 12
ATOM 13960 C C . ALA A 1 9 ? -10.687 -6.363 0.974 1.00 53.51 1450 ALA A C 12
ATOM 13961 O O . ALA A 1 9 ? -11.009 -6.889 -0.092 1.00 12.43 1450 ALA A O 12
ATOM 13968 N N . PHE A 1 10 ? -11.558 -6.100 1.943 1.00 51.44 1451 PHE A N 12
ATOM 13969 C CA . PHE A 1 10 ? -12.974 -6.422 1.806 1.00 23.23 1451 PHE A CA 12
ATOM 13970 C C . PHE A 1 10 ? -13.684 -5.393 0.932 1.00 34.20 1451 PHE A C 12
ATOM 13971 O O . PHE A 1 10 ? -14.761 -5.657 0.395 1.00 3.21 1451 PHE A O 12
ATOM 13988 N N . ILE A 1 11 ? -13.075 -4.221 0.795 1.00 41.52 1452 ILE A N 12
ATOM 13989 C CA . ILE A 1 11 ? -13.648 -3.152 -0.014 1.00 33.11 1452 ILE A CA 12
ATOM 13990 C C . ILE A 1 11 ? -13.269 -3.310 -1.482 1.00 61.04 1452 ILE A C 12
ATOM 13991 O O . ILE A 1 11 ? -14.123 -3.243 -2.365 1.00 50.22 1452 ILE A O 12
ATOM 14007 N N . ASN A 1 12 ? -11.982 -3.522 -1.736 1.00 24.22 1453 ASN A N 12
ATOM 14008 C CA . ASN A 1 12 ? -11.488 -3.691 -3.098 1.00 34.42 1453 ASN A CA 12
ATOM 14009 C C . ASN A 1 12 ? -12.343 -4.696 -3.865 1.00 11.21 1453 ASN A C 12
ATOM 14010 O O . ASN A 1 12 ? -12.631 -4.507 -5.046 1.00 13.32 1453 ASN A O 12
ATOM 14021 N N . ASN A 1 13 ? -12.746 -5.764 -3.184 1.00 45.10 1454 ASN A N 12
ATOM 14022 C CA . ASN A 1 13 ? -13.568 -6.799 -3.801 1.00 44.41 1454 ASN A CA 12
ATOM 14023 C C . ASN A 1 13 ? -14.766 -6.185 -4.518 1.00 72.24 1454 ASN A C 12
ATOM 14024 O O . ASN A 1 13 ? -15.180 -6.660 -5.577 1.00 3.45 1454 ASN A O 12
ATOM 14035 N N . VAL A 1 14 ? -15.320 -5.127 -3.935 1.00 50.22 1455 VAL A N 12
ATOM 14036 C CA . VAL A 1 14 ? -16.470 -4.447 -4.519 1.00 11.21 1455 VAL A CA 12
ATOM 14037 C C . VAL A 1 14 ? -16.040 -3.206 -5.294 1.00 31.24 1455 VAL A C 12
ATOM 14038 O O . VAL A 1 14 ? -16.733 -2.761 -6.209 1.00 44.43 1455 VAL A O 12
ATOM 14051 N N . THR A 1 15 ? -14.891 -2.651 -4.921 1.00 20.02 1456 THR A N 12
ATOM 14052 C CA . THR A 1 15 ? -14.368 -1.461 -5.580 1.00 22.02 1456 THR A CA 12
ATOM 14053 C C . THR A 1 15 ? -14.093 -1.726 -7.056 1.00 2.24 1456 THR A C 12
ATOM 14054 O O . THR A 1 15 ? -14.199 -0.825 -7.888 1.00 35.30 1456 THR A O 12
ATOM 14065 N N . SER A 1 16 ? -13.739 -2.967 -7.373 1.00 71.05 1457 SER A N 12
ATOM 14066 C CA . SER A 1 16 ? -13.446 -3.350 -8.750 1.00 3.53 1457 SER A CA 12
ATOM 14067 C C . SER A 1 16 ? -14.732 -3.506 -9.556 1.00 45.50 1457 SER A C 12
ATOM 14068 O O . SER A 1 16 ? -14.696 -3.698 -10.771 1.00 1.44 1457 SER A O 12
ATOM 14076 N N . ASN A 1 17 ? -15.867 -3.421 -8.870 1.00 23.42 1458 ASN A N 12
ATOM 14077 C CA . ASN A 1 17 ? -17.165 -3.554 -9.521 1.00 0.31 1458 ASN A CA 12
ATOM 14078 C C . ASN A 1 17 ? -17.772 -2.184 -9.807 1.00 51.32 1458 ASN A C 12
ATOM 14079 O O . ASN A 1 17 ? -18.762 -2.070 -10.528 1.00 74.33 1458 ASN A O 12
ATOM 14090 N N . GLY A 1 18 ? -17.170 -1.144 -9.237 1.00 31.45 1459 GLY A N 12
ATOM 14091 C CA . GLY A 1 18 ? -17.665 0.204 -9.442 1.00 43.34 1459 GLY A CA 12
ATOM 14092 C C . GLY A 1 18 ? -17.994 0.906 -8.140 1.00 10.11 1459 GLY A C 12
ATOM 14093 O O . GLY A 1 18 ? -18.661 1.940 -8.135 1.00 32.31 1459 GLY A O 12
ATOM 14097 N N . GLY A 1 19 ? -17.526 0.342 -7.030 1.00 50.14 1460 GLY A N 12
ATOM 14098 C CA . GLY A 1 19 ? -17.787 0.933 -5.731 1.00 4.11 1460 GLY A CA 12
ATOM 14099 C C . GLY A 1 19 ? -18.783 0.130 -4.918 1.00 4.21 1460 GLY A C 12
ATOM 14100 O O . GLY A 1 19 ? -19.313 -0.876 -5.390 1.00 43.45 1460 GLY A O 12
ATOM 14104 N N . TYR A 1 20 ? -19.037 0.573 -3.692 1.00 2.32 1461 TYR A N 12
ATOM 14105 C CA . TYR A 1 20 ? -19.973 -0.113 -2.810 1.00 21.43 1461 TYR A CA 12
ATOM 14106 C C . TYR A 1 20 ? -21.413 0.119 -3.256 1.00 40.23 1461 TYR A C 12
ATOM 14107 O O . TYR A 1 20 ? -21.662 0.637 -4.346 1.00 2.14 1461 TYR A O 12
ATOM 14125 N N . HIS A 1 21 ? -22.359 -0.267 -2.406 1.00 71.22 1462 HIS A N 12
ATOM 14126 C CA . HIS A 1 21 ? -23.776 -0.100 -2.711 1.00 64.33 1462 HIS A CA 12
ATOM 14127 C C . HIS A 1 21 ? -24.067 1.323 -3.176 1.00 51.25 1462 HIS A C 12
ATOM 14128 O O . HIS A 1 21 ? -24.290 1.566 -4.363 1.00 23.34 1462 HIS A O 12
ATOM 14142 N N . SER A 1 22 ? -24.065 2.261 -2.234 1.00 62.23 1463 SER A N 12
ATOM 14143 C CA . SER A 1 22 ? -24.333 3.659 -2.547 1.00 14.50 1463 SER A CA 12
ATOM 14144 C C . SER A 1 22 ? -23.040 4.403 -2.865 1.00 42.12 1463 SER A C 12
ATOM 14145 O O . SER A 1 22 ? -23.054 5.440 -3.528 1.00 54.31 1463 SER A O 12
ATOM 14153 N N . TRP A 1 23 ? -21.923 3.865 -2.388 1.00 14.43 1464 TRP A N 12
ATOM 14154 C CA . TRP A 1 23 ? -20.620 4.477 -2.621 1.00 11.45 1464 TRP A CA 12
ATOM 14155 C C . TRP A 1 23 ? -20.114 4.163 -4.024 1.00 21.21 1464 TRP A C 12
ATOM 14156 O O . TRP A 1 23 ? -20.288 3.050 -4.522 1.00 44.12 1464 TRP A O 12
ATOM 14177 N N . HIS A 1 24 ? -19.487 5.149 -4.657 1.00 43.02 1465 HIS A N 12
ATOM 14178 C CA . HIS A 1 24 ? -18.954 4.976 -6.004 1.00 72.10 1465 HIS A CA 12
ATOM 14179 C C . HIS A 1 24 ? -17.438 4.805 -5.971 1.00 54.52 1465 HIS A C 12
ATOM 14180 O O . HIS A 1 24 ? -16.776 5.231 -5.024 1.00 63.10 1465 HIS A O 12
ATOM 14194 N N . LEU A 1 25 ? -16.896 4.180 -7.010 1.00 43.42 1466 LEU A N 12
ATOM 14195 C CA . LEU A 1 25 ? -15.458 3.953 -7.100 1.00 65.22 1466 LEU A CA 12
ATOM 14196 C C . LEU A 1 25 ? -14.723 5.243 -7.451 1.00 21.23 1466 LEU A C 12
ATOM 14197 O O . LEU A 1 25 ? -14.965 5.843 -8.498 1.00 71.20 1466 LEU A O 12
ATOM 14213 N N . VAL A 1 26 ? -13.822 5.663 -6.568 1.00 53.41 1467 VAL A N 12
ATOM 14214 C CA . VAL A 1 26 ? -13.049 6.880 -6.785 1.00 53.44 1467 VAL A CA 12
ATOM 14215 C C . VAL A 1 26 ? -11.612 6.712 -6.305 1.00 33.12 1467 VAL A C 12
ATOM 14216 O O . VAL A 1 26 ? -11.238 5.657 -5.793 1.00 22.11 1467 VAL A O 12
ATOM 14229 N N . SER A 1 27 ? -10.811 7.759 -6.473 1.00 12.21 1468 SER A N 12
ATOM 14230 C CA . SER A 1 27 ? -9.413 7.726 -6.059 1.00 53.43 1468 SER A CA 12
ATOM 14231 C C . SER A 1 27 ? -8.738 9.069 -6.322 1.00 24.13 1468 SER A C 12
ATOM 14232 O O . SER A 1 27 ? -7.626 9.125 -6.846 1.00 52.32 1468 SER A O 12
ATOM 14240 N N . GLY A 1 28 ? -9.419 10.150 -5.952 1.00 64.51 1469 GLY A N 12
ATOM 14241 C CA . GLY A 1 28 ? -8.870 11.478 -6.155 1.00 61.41 1469 GLY A CA 12
ATOM 14242 C C . GLY A 1 28 ? -7.723 11.781 -5.212 1.00 11.44 1469 GLY A C 12
ATOM 14243 O O . GLY A 1 28 ? -6.966 12.728 -5.429 1.00 22.43 1469 GLY A O 12
ATOM 14247 N N . ASP A 1 29 ? -7.595 10.979 -4.161 1.00 33.12 1470 ASP A N 12
ATOM 14248 C CA . ASP A 1 29 ? -6.533 11.167 -3.180 1.00 3.12 1470 ASP A CA 12
ATOM 14249 C C . ASP A 1 29 ? -6.683 12.507 -2.466 1.00 42.14 1470 ASP A C 12
ATOM 14250 O O . ASP A 1 29 ? -6.423 13.563 -3.045 1.00 2.11 1470 ASP A O 12
ATOM 14259 N N . LEU A 1 30 ? -7.105 12.457 -1.208 1.00 4.43 1471 LEU A N 12
ATOM 14260 C CA . LEU A 1 30 ? -7.291 13.668 -0.415 1.00 23.42 1471 LEU A CA 12
ATOM 14261 C C . LEU A 1 30 ? -6.237 13.766 0.684 1.00 52.00 1471 LEU A C 12
ATOM 14262 O O . LEU A 1 30 ? -6.111 12.869 1.518 1.00 3.00 1471 LEU A O 12
ATOM 14278 N N . ILE A 1 31 ? -5.486 14.862 0.679 1.00 24.33 1472 ILE A N 12
ATOM 14279 C CA . ILE A 1 31 ? -4.446 15.078 1.678 1.00 42.45 1472 ILE A CA 12
ATOM 14280 C C . ILE A 1 31 ? -4.922 16.029 2.770 1.00 14.23 1472 ILE A C 12
ATOM 14281 O O . ILE A 1 31 ? -5.316 17.162 2.494 1.00 54.31 1472 ILE A O 12
ATOM 14297 N N . VAL A 1 32 ? -4.882 15.561 4.014 1.00 60.23 1473 VAL A N 12
ATOM 14298 C CA . VAL A 1 32 ? -5.307 16.370 5.150 1.00 50.04 1473 VAL A CA 12
ATOM 14299 C C . VAL A 1 32 ? -4.452 16.084 6.379 1.00 61.22 1473 VAL A C 12
ATOM 14300 O O . VAL A 1 32 ? -4.131 14.932 6.671 1.00 25.21 1473 VAL A O 12
ATOM 14313 N N . LYS A 1 33 ? -4.086 17.140 7.097 1.00 10.11 1474 LYS A N 12
ATOM 14314 C CA . LYS A 1 33 ? -3.269 17.004 8.297 1.00 0.11 1474 LYS A CA 12
ATOM 14315 C C . LYS A 1 33 ? -1.894 16.436 7.958 1.00 15.40 1474 LYS A C 12
ATOM 14316 O O . LYS A 1 33 ? -1.261 15.782 8.786 1.00 32.24 1474 LYS A O 12
ATOM 14335 N N . ASP A 1 34 ? -1.439 16.692 6.737 1.00 44.42 1475 ASP A N 12
ATOM 14336 C CA . ASP A 1 34 ? -0.138 16.209 6.289 1.00 24.14 1475 ASP A CA 12
ATOM 14337 C C . ASP A 1 34 ? -0.129 14.687 6.188 1.00 20.21 1475 ASP A C 12
ATOM 14338 O O . ASP A 1 34 ? 0.930 14.059 6.203 1.00 10.11 1475 ASP A O 12
ATOM 14347 N N . VAL A 1 35 ? -1.317 14.099 6.086 1.00 62.20 1476 VAL A N 12
ATOM 14348 C CA . VAL A 1 35 ? -1.446 12.650 5.982 1.00 13.23 1476 VAL A CA 12
ATOM 14349 C C . VAL A 1 35 ? -2.190 12.255 4.712 1.00 72.42 1476 VAL A C 12
ATOM 14350 O O . VAL A 1 35 ? -3.392 11.985 4.742 1.00 24.01 1476 VAL A O 12
ATOM 14363 N N . CYS A 1 36 ? -1.469 12.221 3.597 1.00 50.32 1477 CYS A N 12
ATOM 14364 C CA . CYS A 1 36 ? -2.061 11.858 2.314 1.00 41.51 1477 CYS A CA 12
ATOM 14365 C C . CYS A 1 36 ? -2.930 10.613 2.449 1.00 31.51 1477 CYS A C 12
ATOM 14366 O O . CYS A 1 36 ? -2.427 9.516 2.695 1.00 31.10 1477 CYS A O 12
ATOM 14374 N N . TYR A 1 37 ? -4.237 10.789 2.289 1.00 42.14 1478 TYR A N 12
ATOM 14375 C CA . TYR A 1 37 ? -5.177 9.680 2.397 1.00 61.12 1478 TYR A CA 12
ATOM 14376 C C . TYR A 1 37 ? -5.519 9.119 1.020 1.00 43.12 1478 TYR A C 12
ATOM 14377 O O . TYR A 1 37 ? -5.119 9.671 -0.006 1.00 14.23 1478 TYR A O 12
ATOM 14395 N N . LYS A 1 38 ? -6.262 8.018 1.005 1.00 64.43 1479 LYS A N 12
ATOM 14396 C CA . LYS A 1 38 ? -6.661 7.380 -0.245 1.00 3.44 1479 LYS A CA 12
ATOM 14397 C C . LYS A 1 38 ? -8.179 7.366 -0.387 1.00 73.12 1479 LYS A C 12
ATOM 14398 O O . LYS A 1 38 ? -8.877 6.675 0.356 1.00 64.32 1479 LYS A O 12
ATOM 14417 N N . LYS A 1 39 ? -8.686 8.132 -1.347 1.00 72.12 1480 LYS A N 12
ATOM 14418 C CA . LYS A 1 39 ? -10.122 8.206 -1.590 1.00 30.31 1480 LYS A CA 12
ATOM 14419 C C . LYS A 1 39 ? -10.628 6.928 -2.252 1.00 13.12 1480 LYS A C 12
ATOM 14420 O O . LYS A 1 39 ? -10.997 6.930 -3.427 1.00 64.33 1480 LYS A O 12
ATOM 14439 N N . LEU A 1 40 ? -10.645 5.840 -1.490 1.00 75.35 1481 LEU A N 12
ATOM 14440 C CA . LEU A 1 40 ? -11.109 4.555 -2.003 1.00 23.31 1481 LEU A CA 12
ATOM 14441 C C . LEU A 1 40 ? -12.525 4.668 -2.558 1.00 42.42 1481 LEU A C 12
ATOM 14442 O O . LEU A 1 40 ? -12.816 4.180 -3.651 1.00 2.01 1481 LEU A O 12
ATOM 14458 N N . LEU A 1 41 ? -13.401 5.317 -1.800 1.00 55.51 1482 LEU A N 12
ATOM 14459 C CA . LEU A 1 41 ? -14.788 5.498 -2.217 1.00 43.01 1482 LEU A CA 12
ATOM 14460 C C . LEU A 1 41 ? -15.255 6.925 -1.950 1.00 51.21 1482 LEU A C 12
ATOM 14461 O O . LEU A 1 41 ? -14.604 7.678 -1.225 1.00 23.31 1482 LEU A O 12
ATOM 14477 N N . HIS A 1 42 ? -16.389 7.291 -2.539 1.00 52.13 1483 HIS A N 12
ATOM 14478 C CA . HIS A 1 42 ? -16.946 8.628 -2.363 1.00 21.43 1483 HIS A CA 12
ATOM 14479 C C . HIS A 1 42 ? -18.437 8.642 -2.688 1.00 4.55 1483 HIS A C 12
ATOM 14480 O O . HIS A 1 42 ? -18.891 7.942 -3.592 1.00 34.23 1483 HIS A O 12
ATOM 14494 N N . TRP A 1 43 ? -19.191 9.444 -1.944 1.00 62.03 1484 TRP A N 12
ATOM 14495 C CA . TRP A 1 43 ? -20.631 9.549 -2.153 1.00 65.12 1484 TRP A CA 12
ATOM 14496 C C . TRP A 1 43 ? -21.176 10.839 -1.550 1.00 24.32 1484 TRP A C 12
ATOM 14497 O O . TRP A 1 43 ? -20.731 11.274 -0.488 1.00 43.50 1484 TRP A O 12
ATOM 14518 N N . SER A 1 44 ? -22.141 11.445 -2.233 1.00 50.02 1485 SER A N 12
ATOM 14519 C CA . SER A 1 44 ? -22.744 12.688 -1.766 1.00 31.45 1485 SER A CA 12
ATOM 14520 C C . SER A 1 44 ? -23.158 12.573 -0.302 1.00 11.24 1485 SER A C 12
ATOM 14521 O O . SER A 1 44 ? -24.187 11.980 0.020 1.00 64.42 1485 SER A O 12
ATOM 14529 N N . GLY A 1 45 ? -22.348 13.147 0.583 1.00 64.12 1486 GLY A N 12
ATOM 14530 C CA . GLY A 1 45 ? -22.645 13.099 2.002 1.00 34.43 1486 GLY A CA 12
ATOM 14531 C C . GLY A 1 45 ? -21.434 12.732 2.837 1.00 72.44 1486 GLY A C 12
ATOM 14532 O O . GLY A 1 45 ? -21.248 13.256 3.934 1.00 24.33 1486 GLY A O 12
ATOM 14536 N N . GLN A 1 46 ? -20.611 11.828 2.316 1.00 64.23 1487 GLN A N 12
ATOM 14537 C CA . GLN A 1 46 ? -19.412 11.390 3.022 1.00 74.00 1487 GLN A CA 12
ATOM 14538 C C . GLN A 1 46 ? -18.290 11.068 2.041 1.00 23.24 1487 GLN A C 12
ATOM 14539 O O . GLN A 1 46 ? -18.414 11.302 0.839 1.00 73.13 1487 GLN A O 12
ATOM 14553 N N . THR A 1 47 ? -17.192 10.529 2.563 1.00 44.24 1488 THR A N 12
ATOM 14554 C CA . THR A 1 47 ? -16.046 10.176 1.734 1.00 41.32 1488 THR A CA 12
ATOM 14555 C C . THR A 1 47 ? -15.139 9.179 2.446 1.00 41.14 1488 THR A C 12
ATOM 14556 O O . THR A 1 47 ? -14.724 9.405 3.583 1.00 51.13 1488 THR A O 12
ATOM 14567 N N . ILE A 1 48 ? -14.834 8.077 1.770 1.00 71.54 1489 ILE A N 12
ATOM 14568 C CA . ILE A 1 48 ? -13.974 7.046 2.338 1.00 71.12 1489 ILE A CA 12
ATOM 14569 C C . ILE A 1 48 ? -12.503 7.351 2.075 1.00 73.32 1489 ILE A C 12
ATOM 14570 O O . ILE A 1 48 ? -12.053 7.347 0.928 1.00 15.02 1489 ILE A O 12
ATOM 14586 N N . CYS A 1 49 ? -11.759 7.612 3.143 1.00 0.34 1490 CYS A N 12
ATOM 14587 C CA . CYS A 1 49 ? -10.337 7.918 3.029 1.00 54.23 1490 CYS A CA 12
ATOM 14588 C C . CYS A 1 49 ? -9.525 7.116 4.041 1.00 53.45 1490 CYS A C 12
ATOM 14589 O O . CYS A 1 49 ? -9.521 7.425 5.232 1.00 21.25 1490 CYS A O 12
ATOM 14597 N N . TYR A 1 50 ? -8.841 6.086 3.558 1.00 63.52 1491 TYR A N 12
ATOM 14598 C CA . TYR A 1 50 ? -8.028 5.236 4.421 1.00 51.34 1491 TYR A CA 12
ATOM 14599 C C . TYR A 1 50 ? -6.548 5.580 4.285 1.00 21.13 1491 TYR A C 12
ATOM 14600 O O . TYR A 1 50 ? -6.076 5.925 3.203 1.00 63.25 1491 TYR A O 12
ATOM 14618 N N . ALA A 1 51 ? -5.821 5.482 5.394 1.00 41.34 1492 ALA A N 12
ATOM 14619 C CA . ALA A 1 51 ? -4.394 5.780 5.400 1.00 61.42 1492 ALA A CA 12
ATOM 14620 C C . ALA A 1 51 ? -3.566 4.499 5.417 1.00 34.24 1492 ALA A C 12
ATOM 14621 O O . ALA A 1 51 ? -4.028 3.444 4.982 1.00 53.02 1492 ALA A O 12
ATOM 14628 N N . ASP A 1 52 ? -2.342 4.598 5.923 1.00 42.34 1493 ASP A N 12
ATOM 14629 C CA . ASP A 1 52 ? -1.450 3.447 5.997 1.00 4.21 1493 ASP A CA 12
ATOM 14630 C C . ASP A 1 52 ? -2.202 2.206 6.469 1.00 44.45 1493 ASP A C 12
ATOM 14631 O O . ASP A 1 52 ? -2.250 1.195 5.770 1.00 52.34 1493 ASP A O 12
ATOM 14640 N N . ASN A 1 53 ? -2.786 2.292 7.659 1.00 21.43 1494 ASN A N 12
ATOM 14641 C CA . ASN A 1 53 ? -3.534 1.175 8.225 1.00 12.01 1494 ASN A CA 12
ATOM 14642 C C . ASN A 1 53 ? -4.750 1.673 9.002 1.00 64.53 1494 ASN A C 12
ATOM 14643 O O . ASN A 1 53 ? -5.147 1.077 10.003 1.00 74.51 1494 ASN A O 12
ATOM 14654 N N . LYS A 1 54 ? -5.336 2.769 8.533 1.00 72.31 1495 LYS A N 12
ATOM 14655 C CA . LYS A 1 54 ? -6.508 3.347 9.181 1.00 65.13 1495 LYS A CA 12
ATOM 14656 C C . LYS A 1 54 ? -7.575 3.708 8.153 1.00 71.23 1495 LYS A C 12
ATOM 14657 O O . LYS A 1 54 ? -7.294 3.803 6.958 1.00 45.30 1495 LYS A O 12
ATOM 14676 N N . PHE A 1 55 ? -8.801 3.909 8.625 1.00 21.40 1496 PHE A N 12
ATOM 14677 C CA . PHE A 1 55 ? -9.911 4.260 7.747 1.00 63.35 1496 PHE A CA 12
ATOM 14678 C C . PHE A 1 55 ? -10.694 5.443 8.307 1.00 75.12 1496 PHE A C 12
ATOM 14679 O O . PHE A 1 55 ? -11.151 5.414 9.450 1.00 70.11 1496 PHE A O 12
ATOM 14696 N N . TYR A 1 56 ? -10.846 6.483 7.494 1.00 63.40 1497 TYR A N 12
ATOM 14697 C CA . TYR A 1 56 ? -11.571 7.677 7.908 1.00 13.53 1497 TYR A CA 12
ATOM 14698 C C . TYR A 1 56 ? -12.718 7.979 6.948 1.00 31.23 1497 TYR A C 12
ATOM 14699 O O . TYR A 1 56 ? -12.545 7.959 5.730 1.00 43.14 1497 TYR A O 12
ATOM 14717 N N . VAL A 1 57 ? -13.891 8.258 7.507 1.00 13.34 1498 VAL A N 12
ATOM 14718 C CA . VAL A 1 57 ? -15.068 8.566 6.703 1.00 63.21 1498 VAL A CA 12
ATOM 14719 C C . VAL A 1 57 ? -15.534 9.998 6.936 1.00 1.43 1498 VAL A C 12
ATOM 14720 O O . VAL A 1 57 ? -16.424 10.248 7.749 1.00 52.40 1498 VAL A O 12
ATOM 14733 N N . VAL A 1 58 ? -14.927 10.937 6.217 1.00 5.24 1499 VAL A N 12
ATOM 14734 C CA . VAL A 1 58 ? -15.280 12.346 6.345 1.00 72.15 1499 VAL A CA 12
ATOM 14735 C C . VAL A 1 58 ? -16.733 12.586 5.948 1.00 23.33 1499 VAL A C 12
ATOM 14736 O O . VAL A 1 58 ? -17.236 11.986 4.998 1.00 41.32 1499 VAL A O 12
ATOM 14749 N N . LYS A 1 59 ? -17.403 13.467 6.683 1.00 42.11 1500 LYS A N 12
ATOM 14750 C CA . LYS A 1 59 ? -18.798 13.789 6.409 1.00 51.15 1500 LYS A CA 12
ATOM 14751 C C . LYS A 1 59 ? -18.905 14.961 5.438 1.00 73.22 1500 LYS A C 12
ATOM 14752 O O . LYS A 1 59 ? -19.108 14.769 4.240 1.00 44.54 1500 LYS A O 12
ATOM 14771 N N . ASN A 1 60 ? -18.767 16.174 5.964 1.00 61.44 1501 ASN A N 12
ATOM 14772 C CA . ASN A 1 60 ? -18.847 17.376 5.143 1.00 54.33 1501 ASN A CA 12
ATOM 14773 C C . ASN A 1 60 ? -17.694 18.325 5.453 1.00 3.12 1501 ASN A C 12
ATOM 14774 O O . ASN A 1 60 ? -17.333 19.169 4.633 1.00 45.11 1501 ASN A O 12
ATOM 14785 N N . ASP A 1 61 ? -17.119 18.180 6.642 1.00 34.12 1502 ASP A N 12
ATOM 14786 C CA . ASP A 1 61 ? -16.005 19.022 7.061 1.00 13.43 1502 ASP A CA 12
ATOM 14787 C C . ASP A 1 61 ? -15.374 18.490 8.344 1.00 41.21 1502 ASP A C 12
ATOM 14788 O O . ASP A 1 61 ? -14.744 19.236 9.094 1.00 62.20 1502 ASP A O 12
ATOM 14797 N N . VAL A 1 62 ? -15.548 17.196 8.590 1.00 32.44 1503 VAL A N 12
ATOM 14798 C CA . VAL A 1 62 ? -14.996 16.563 9.782 1.00 2.13 1503 VAL A CA 12
ATOM 14799 C C . VAL A 1 62 ? -14.627 15.109 9.512 1.00 64.13 1503 VAL A C 12
ATOM 14800 O O . VAL A 1 62 ? -15.360 14.387 8.836 1.00 5.23 1503 VAL A O 12
ATOM 14813 N N . ALA A 1 63 ? -13.485 14.685 10.044 1.00 0.21 1504 ALA A N 12
ATOM 14814 C CA . ALA A 1 63 ? -13.019 13.316 9.862 1.00 11.02 1504 ALA A CA 12
ATOM 14815 C C . ALA A 1 63 ? -13.710 12.367 10.835 1.00 14.13 1504 ALA A C 12
ATOM 14816 O O . ALA A 1 63 ? -14.391 12.802 11.765 1.00 4.34 1504 ALA A O 12
ATOM 14823 N N . LEU A 1 64 ? -13.533 11.069 10.615 1.00 10.12 1505 LEU A N 12
ATOM 14824 C CA . LEU A 1 64 ? -14.141 10.058 11.473 1.00 63.41 1505 LEU A CA 12
ATOM 14825 C C . LEU A 1 64 ? -13.352 8.753 11.419 1.00 32.01 1505 LEU A C 12
ATOM 14826 O O . LEU A 1 64 ? -13.623 7.868 10.607 1.00 41.44 1505 LEU A O 12
ATOM 14842 N N . PRO A 1 65 ? -12.354 8.628 12.306 1.00 20.42 1506 PRO A N 12
ATOM 14843 C CA . PRO A 1 65 ? -11.508 7.433 12.382 1.00 45.13 1506 PRO A CA 12
ATOM 14844 C C . PRO A 1 65 ? -12.263 6.220 12.913 1.00 71.20 1506 PRO A C 12
ATOM 14845 O O . PRO A 1 65 ? -12.865 6.272 13.986 1.00 62.51 1506 PRO A O 12
ATOM 14856 N N . PHE A 1 66 ? -12.228 5.128 12.156 1.00 44.33 1507 PHE A N 12
ATOM 14857 C CA . PHE A 1 66 ? -12.910 3.901 12.551 1.00 42.44 1507 PHE A CA 12
ATOM 14858 C C . PHE A 1 66 ? -12.231 3.267 13.761 1.00 1.10 1507 PHE A C 12
ATOM 14859 O O . PHE A 1 66 ? -11.269 3.811 14.303 1.00 42.44 1507 PHE A O 12
ATOM 14876 N N . SER A 1 67 ? -12.740 2.113 14.180 1.00 22.01 1508 SER A N 12
ATOM 14877 C CA . SER A 1 67 ? -12.186 1.406 15.329 1.00 34.20 1508 SER A CA 12
ATOM 14878 C C . SER A 1 67 ? -11.772 -0.012 14.946 1.00 4.43 1508 SER A C 12
ATOM 14879 O O . SER A 1 67 ? -10.722 -0.498 15.367 1.00 22.11 1508 SER A O 12
ATOM 14887 N N . ASP A 1 68 ? -12.604 -0.669 14.146 1.00 45.32 1509 ASP A N 12
ATOM 14888 C CA . ASP A 1 68 ? -12.324 -2.030 13.704 1.00 33.33 1509 ASP A CA 12
ATOM 14889 C C . ASP A 1 68 ? -12.985 -2.311 12.358 1.00 31.55 1509 ASP A C 12
ATOM 14890 O O . ASP A 1 68 ? -13.807 -1.527 11.882 1.00 22.02 1509 ASP A O 12
ATOM 14899 N N . LEU A 1 69 ? -12.621 -3.434 11.749 1.00 23.45 1510 LEU A N 12
ATOM 14900 C CA . LEU A 1 69 ? -13.177 -3.819 10.457 1.00 33.31 1510 LEU A CA 12
ATOM 14901 C C . LEU A 1 69 ? -14.701 -3.749 10.478 1.00 42.54 1510 LEU A C 12
ATOM 14902 O O . LEU A 1 69 ? -15.318 -3.204 9.563 1.00 12.22 1510 LEU A O 12
ATOM 14918 N N . GLU A 1 70 ? -15.300 -4.301 11.528 1.00 62.22 1511 GLU A N 12
ATOM 14919 C CA . GLU A 1 70 ? -16.751 -4.299 11.667 1.00 13.13 1511 GLU A CA 12
ATOM 14920 C C . GLU A 1 70 ? -17.308 -2.883 11.542 1.00 23.43 1511 GLU A C 12
ATOM 14921 O O . GLU A 1 70 ? -18.451 -2.689 11.132 1.00 15.33 1511 GLU A O 12
ATOM 14933 N N . ALA A 1 71 ? -16.490 -1.899 11.899 1.00 4.24 1512 ALA A N 12
ATOM 14934 C CA . ALA A 1 71 ? -16.898 -0.502 11.826 1.00 13.42 1512 ALA A CA 12
ATOM 14935 C C . ALA A 1 71 ? -16.933 -0.015 10.381 1.00 3.35 1512 ALA A C 12
ATOM 14936 O O . ALA A 1 71 ? -17.862 0.683 9.973 1.00 34.55 1512 ALA A O 12
ATOM 14943 N N . CYS A 1 72 ? -15.915 -0.385 9.613 1.00 63.31 1513 CYS A N 12
ATOM 14944 C CA . CYS A 1 72 ? -15.828 0.015 8.213 1.00 0.41 1513 CYS A CA 12
ATOM 14945 C C . CYS A 1 72 ? -16.891 -0.691 7.378 1.00 14.05 1513 CYS A C 12
ATOM 14946 O O . CYS A 1 72 ? -17.564 -0.069 6.556 1.00 2.31 1513 CYS A O 12
ATOM 14954 N N . ARG A 1 73 ? -17.037 -1.994 7.595 1.00 64.23 1514 ARG A N 12
ATOM 14955 C CA . ARG A 1 73 ? -18.016 -2.786 6.860 1.00 30.03 1514 ARG A CA 12
ATOM 14956 C C . ARG A 1 73 ? -19.432 -2.282 7.125 1.00 4.14 1514 ARG A C 12
ATOM 14957 O O . ARG A 1 73 ? -20.284 -2.300 6.238 1.00 20.40 1514 ARG A O 12
ATOM 14978 N N . ALA A 1 74 ? -19.674 -1.833 8.352 1.00 11.44 1515 ALA A N 12
ATOM 14979 C CA . ALA A 1 74 ? -20.985 -1.322 8.734 1.00 71.32 1515 ALA A CA 12
ATOM 14980 C C . ALA A 1 74 ? -21.117 0.159 8.397 1.00 41.11 1515 ALA A C 12
ATOM 14981 O O . ALA A 1 74 ? -22.152 0.775 8.654 1.00 24.35 1515 ALA A O 12
ATOM 14988 N N . TYR A 1 75 ? -20.063 0.726 7.821 1.00 63.13 1516 TYR A N 12
ATOM 14989 C CA . TYR A 1 75 ? -20.060 2.136 7.452 1.00 42.44 1516 TYR A CA 12
ATOM 14990 C C . TYR A 1 75 ? -20.372 2.312 5.969 1.00 53.13 1516 TYR A C 12
ATOM 14991 O O . TYR A 1 75 ? -20.547 3.432 5.487 1.00 15.32 1516 TYR A O 12
ATOM 15009 N N . LEU A 1 76 ? -20.441 1.197 5.249 1.00 14.44 1517 LEU A N 12
ATOM 15010 C CA . LEU A 1 76 ? -20.734 1.226 3.820 1.00 23.35 1517 LEU A CA 12
ATOM 15011 C C . LEU A 1 76 ? -22.039 0.498 3.517 1.00 32.31 1517 LEU A C 12
ATOM 15012 O O . LEU A 1 76 ? -22.493 0.463 2.373 1.00 40.53 1517 LEU A O 12
ATOM 15028 N N . THR A 1 77 ? -22.641 -0.083 4.551 1.00 53.33 1518 THR A N 12
ATOM 15029 C CA . THR A 1 77 ? -23.895 -0.809 4.396 1.00 72.14 1518 THR A CA 12
ATOM 15030 C C . THR A 1 77 ? -24.835 -0.539 5.565 1.00 55.35 1518 THR A C 12
ATOM 15031 O O . THR A 1 77 ? -25.851 -1.215 5.726 1.00 54.14 1518 THR A O 12
ATOM 15042 N N . SER A 1 78 ? -24.491 0.454 6.378 1.00 43.51 1519 SER A N 12
ATOM 15043 C CA . SER A 1 78 ? -25.303 0.812 7.535 1.00 54.45 1519 SER A CA 12
ATOM 15044 C C . SER A 1 78 ? -25.148 2.292 7.871 1.00 50.55 1519 SER A C 12
ATOM 15045 O O . SER A 1 78 ? -25.471 2.726 8.976 1.00 12.44 1519 SER A O 12
ATOM 15053 N N . ARG A 1 79 ? -24.651 3.062 6.908 1.00 2.20 1520 ARG A N 12
ATOM 15054 C CA . ARG A 1 79 ? -24.451 4.493 7.101 1.00 42.40 1520 ARG A CA 12
ATOM 15055 C C . ARG A 1 79 ? -25.648 5.284 6.583 1.00 54.41 1520 ARG A C 12
ATOM 15056 O O . ARG A 1 79 ? -25.855 6.437 6.962 1.00 24.21 1520 ARG A O 12
ATOM 15077 N N . ALA A 1 80 ? -26.434 4.657 5.714 1.00 51.22 1521 ALA A N 12
ATOM 15078 C CA . ALA A 1 80 ? -27.611 5.301 5.145 1.00 54.40 1521 ALA A CA 12
ATOM 15079 C C . ALA A 1 80 ? -28.728 4.291 4.906 1.00 54.30 1521 ALA A C 12
ATOM 15080 O O . ALA A 1 80 ? -29.588 4.493 4.049 1.00 42.43 1521 ALA A O 12
ATOM 15087 N N . ALA A 1 81 ? -28.709 3.203 5.669 1.00 53.30 1522 ALA A N 12
ATOM 15088 C CA . ALA A 1 81 ? -29.721 2.162 5.541 1.00 55.34 1522 ALA A CA 12
ATOM 15089 C C . ALA A 1 81 ? -30.877 2.398 6.507 1.00 52.20 1522 ALA A C 12
ATOM 15090 O O . ALA A 1 81 ? -32.024 2.060 6.212 1.00 33.02 1522 ALA A O 12
ATOM 15097 N N . SER A 1 1 ? -3.464 -8.955 -5.858 1.00 31.53 -3 SER A N 13
ATOM 15098 C CA . SER A 1 1 ? -3.054 -8.754 -4.473 1.00 41.40 -3 SER A CA 13
ATOM 15099 C C . SER A 1 1 ? -1.637 -8.192 -4.403 1.00 13.45 -3 SER A C 13
ATOM 15100 O O . SER A 1 1 ? -0.783 -8.524 -5.225 1.00 32.51 -3 SER A O 13
ATOM 15108 N N . HIS A 1 2 ? -1.395 -7.337 -3.414 1.00 11.41 -2 HIS A N 13
ATOM 15109 C CA . HIS A 1 2 ? -0.082 -6.728 -3.234 1.00 41.43 -2 HIS A CA 13
ATOM 15110 C C . HIS A 1 2 ? 0.203 -6.476 -1.757 1.00 14.33 -2 HIS A C 13
ATOM 15111 O O . HIS A 1 2 ? 0.848 -5.491 -1.398 1.00 72.02 -2 HIS A O 13
ATOM 15125 N N . MET A 1 3 ? -0.284 -7.372 -0.904 1.00 42.22 -1 MET A N 13
ATOM 15126 C CA . MET A 1 3 ? -0.081 -7.246 0.534 1.00 21.25 -1 MET A CA 13
ATOM 15127 C C . MET A 1 3 ? -0.698 -5.954 1.060 1.00 74.12 -1 MET A C 13
ATOM 15128 O O . MET A 1 3 ? 0.007 -5.076 1.555 1.00 43.45 -1 MET A O 13
ATOM 15142 N N . GLN A 1 4 ? -2.018 -5.846 0.948 1.00 34.23 1445 GLN A N 13
ATOM 15143 C CA . GLN A 1 4 ? -2.729 -4.660 1.412 1.00 73.53 1445 GLN A CA 13
ATOM 15144 C C . GLN A 1 4 ? -3.177 -4.826 2.860 1.00 2.54 1445 GLN A C 13
ATOM 15145 O O . GLN A 1 4 ? -2.853 -5.819 3.513 1.00 41.43 1445 GLN A O 13
ATOM 15159 N N . THR A 1 5 ? -3.924 -3.845 3.359 1.00 24.33 1446 THR A N 13
ATOM 15160 C CA . THR A 1 5 ? -4.414 -3.881 4.731 1.00 14.11 1446 THR A CA 13
ATOM 15161 C C . THR A 1 5 ? -5.766 -4.581 4.814 1.00 50.05 1446 THR A C 13
ATOM 15162 O O . THR A 1 5 ? -6.488 -4.708 3.824 1.00 23.22 1446 THR A O 13
ATOM 15173 N N . PRO A 1 6 ? -6.120 -5.046 6.021 1.00 63.32 1447 PRO A N 13
ATOM 15174 C CA . PRO A 1 6 ? -7.388 -5.741 6.261 1.00 11.41 1447 PRO A CA 13
ATOM 15175 C C . PRO A 1 6 ? -8.589 -4.806 6.161 1.00 3.23 1447 PRO A C 13
ATOM 15176 O O . PRO A 1 6 ? -9.702 -5.241 5.869 1.00 40.52 1447 PRO A O 13
ATOM 15187 N N . GLU A 1 7 ? -8.354 -3.520 6.406 1.00 70.31 1448 GLU A N 13
ATOM 15188 C CA . GLU A 1 7 ? -9.418 -2.525 6.343 1.00 2.04 1448 GLU A CA 13
ATOM 15189 C C . GLU A 1 7 ? -9.938 -2.374 4.917 1.00 54.10 1448 GLU A C 13
ATOM 15190 O O . GLU A 1 7 ? -11.129 -2.549 4.65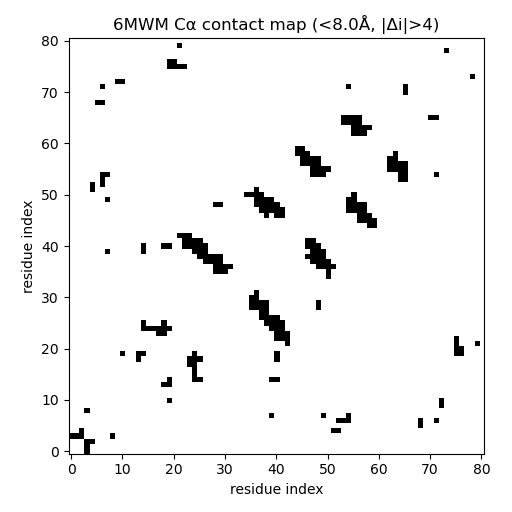6 1.00 52.11 1448 GLU A O 13
ATOM 15202 N N . THR A 1 8 ? -9.037 -2.047 3.996 1.00 53.22 1449 THR A N 13
ATOM 15203 C CA . THR A 1 8 ? -9.404 -1.870 2.596 1.00 13.05 1449 THR A CA 13
ATOM 15204 C C . THR A 1 8 ? -9.486 -3.211 1.876 1.00 42.22 1449 THR A C 13
ATOM 15205 O O . THR A 1 8 ? -9.766 -3.267 0.679 1.00 54.30 1449 THR A O 13
ATOM 15216 N N . ALA A 1 9 ? -9.239 -4.289 2.612 1.00 34.24 1450 ALA A N 13
ATOM 15217 C CA . ALA A 1 9 ? -9.288 -5.630 2.043 1.00 21.35 1450 ALA A CA 13
ATOM 15218 C C . ALA A 1 9 ? -10.699 -5.981 1.585 1.00 32.50 1450 ALA A C 13
ATOM 15219 O O . ALA A 1 9 ? -10.909 -6.380 0.439 1.00 14.41 1450 ALA A O 13
ATOM 15226 N N . PHE A 1 10 ? -11.664 -5.832 2.487 1.00 64.30 1451 PHE A N 13
ATOM 15227 C CA . PHE A 1 10 ? -13.056 -6.136 2.175 1.00 5.52 1451 PHE A CA 13
ATOM 15228 C C . PHE A 1 10 ? -13.620 -5.132 1.174 1.00 1.42 1451 PHE A C 13
ATOM 15229 O O . PHE A 1 10 ? -14.532 -5.447 0.410 1.00 35.31 1451 PHE A O 13
ATOM 15246 N N . ILE A 1 11 ? -13.071 -3.922 1.185 1.00 3.23 1452 ILE A N 13
ATOM 15247 C CA . ILE A 1 11 ? -13.518 -2.872 0.279 1.00 54.21 1452 ILE A CA 13
ATOM 15248 C C . ILE A 1 11 ? -13.063 -3.148 -1.150 1.00 75.31 1452 ILE A C 13
ATOM 15249 O O . ILE A 1 11 ? -13.862 -3.107 -2.085 1.00 44.43 1452 ILE A O 13
ATOM 15265 N N . ASN A 1 12 ? -11.775 -3.433 -1.311 1.00 11.45 1453 ASN A N 13
ATOM 15266 C CA . ASN A 1 12 ? -11.213 -3.718 -2.626 1.00 14.21 1453 ASN A CA 13
ATOM 15267 C C . ASN A 1 12 ? -12.068 -4.738 -3.373 1.00 4.33 1453 ASN A C 13
ATOM 15268 O O . ASN A 1 12 ? -12.283 -4.618 -4.578 1.00 63.40 1453 ASN A O 13
ATOM 15279 N N . ASN A 1 13 ? -12.552 -5.740 -2.647 1.00 32.20 1454 ASN A N 13
ATOM 15280 C CA . ASN A 1 13 ? -13.383 -6.781 -3.240 1.00 73.45 1454 ASN A CA 13
ATOM 15281 C C . ASN A 1 13 ? -14.533 -6.172 -4.037 1.00 42.31 1454 ASN A C 13
ATOM 15282 O O . ASN A 1 13 ? -14.911 -6.682 -5.092 1.00 3.31 1454 ASN A O 13
ATOM 15293 N N . VAL A 1 14 ? -15.085 -5.076 -3.525 1.00 61.21 1455 VAL A N 13
ATOM 15294 C CA . VAL A 1 14 ? -16.190 -4.395 -4.189 1.00 31.22 1455 VAL A CA 13
ATOM 15295 C C . VAL A 1 14 ? -15.692 -3.214 -5.013 1.00 41.34 1455 VAL A C 13
ATOM 15296 O O . VAL A 1 14 ? -16.354 -2.775 -5.955 1.00 30.33 1455 VAL A O 13
ATOM 15309 N N . THR A 1 15 ? -14.519 -2.701 -4.654 1.00 40.03 1456 THR A N 13
ATOM 15310 C CA . THR A 1 15 ? -13.931 -1.569 -5.360 1.00 72.52 1456 THR A CA 13
ATOM 15311 C C . THR A 1 15 ? -13.646 -1.918 -6.817 1.00 0.15 1456 THR A C 13
ATOM 15312 O O . THR A 1 15 ? -13.789 -1.078 -7.705 1.00 71.21 1456 THR A O 13
ATOM 15323 N N . SER A 1 16 ? -13.242 -3.162 -7.054 1.00 54.25 1457 SER A N 13
ATOM 15324 C CA . SER A 1 16 ? -12.934 -3.620 -8.404 1.00 31.51 1457 SER A CA 13
ATOM 15325 C C . SER A 1 16 ? -14.202 -3.722 -9.246 1.00 72.11 1457 SER A C 13
ATOM 15326 O O . SER A 1 16 ? -14.140 -3.885 -10.464 1.00 30.42 1457 SER A O 13
ATOM 15334 N N . ASN A 1 17 ? -15.352 -3.624 -8.587 1.00 31.31 1458 ASN A N 13
ATOM 15335 C CA . ASN A 1 17 ? -16.636 -3.706 -9.274 1.00 11.23 1458 ASN A CA 13
ATOM 15336 C C . ASN A 1 17 ? -17.152 -2.315 -9.629 1.00 14.33 1458 ASN A C 13
ATOM 15337 O O . ASN A 1 17 ? -18.060 -2.168 -10.446 1.00 14.14 1458 ASN A O 13
ATOM 15348 N N . GLY A 1 18 ? -16.566 -1.295 -9.008 1.00 64.35 1459 GLY A N 13
ATOM 15349 C CA . GLY A 1 18 ? -16.979 0.071 -9.272 1.00 62.41 1459 GLY A CA 13
ATOM 15350 C C . GLY A 1 18 ? -17.428 0.793 -8.017 1.00 63.14 1459 GLY A C 13
ATOM 15351 O O . GLY A 1 18 ? -18.187 1.758 -8.086 1.00 52.34 1459 GLY A O 13
ATOM 15355 N N . GLY A 1 19 ? -16.958 0.323 -6.866 1.00 10.15 1460 GLY A N 13
ATOM 15356 C CA . GLY A 1 19 ? -17.328 0.942 -5.606 1.00 31.30 1460 GLY A CA 13
ATOM 15357 C C . GLY A 1 19 ? -18.421 0.178 -4.884 1.00 40.53 1460 GLY A C 13
ATOM 15358 O O . GLY A 1 19 ? -19.009 -0.750 -5.439 1.00 31.43 1460 GLY A O 13
ATOM 15362 N N . TYR A 1 20 ? -18.693 0.569 -3.644 1.00 61.12 1461 TYR A N 13
ATOM 15363 C CA . TYR A 1 20 ? -19.720 -0.088 -2.844 1.00 2.31 1461 TYR A CA 13
ATOM 15364 C C . TYR A 1 20 ? -21.111 0.203 -3.398 1.00 71.23 1461 TYR A C 13
ATOM 15365 O O . TYR A 1 20 ? -21.255 0.736 -4.499 1.00 1.31 1461 TYR A O 13
ATOM 15383 N N . HIS A 1 21 ? -22.134 -0.152 -2.627 1.00 51.12 1462 HIS A N 13
ATOM 15384 C CA . HIS A 1 21 ? -23.515 0.071 -3.039 1.00 54.23 1462 HIS A CA 13
ATOM 15385 C C . HIS A 1 21 ? -23.713 1.504 -3.526 1.00 64.41 1462 HIS A C 13
ATOM 15386 O O . HIS A 1 21 ? -23.890 1.745 -4.720 1.00 63.11 1462 HIS A O 13
ATOM 15400 N N . SER A 1 22 ? -23.681 2.450 -2.593 1.00 53.14 1463 SER A N 13
ATOM 15401 C CA . SER A 1 22 ? -23.861 3.858 -2.927 1.00 40.30 1463 SER A CA 13
ATOM 15402 C C . SER A 1 22 ? -22.518 4.527 -3.204 1.00 62.55 1463 SER A C 13
ATOM 15403 O O . SER A 1 22 ? -22.439 5.495 -3.960 1.00 65.13 1463 SER A O 13
ATOM 15411 N N . TRP A 1 23 ? -21.465 4.002 -2.587 1.00 51.35 1464 TRP A N 13
ATOM 15412 C CA . TRP A 1 23 ? -20.124 4.548 -2.767 1.00 73.52 1464 TRP A CA 13
ATOM 15413 C C . TRP A 1 23 ? -19.572 4.191 -4.143 1.00 3.51 1464 TRP A C 13
ATOM 15414 O O . TRP A 1 23 ? -19.601 3.031 -4.553 1.00 71.31 1464 TRP A O 13
ATOM 15435 N N . HIS A 1 24 ? -19.068 5.197 -4.852 1.00 21.31 1465 HIS A N 13
ATOM 15436 C CA . HIS A 1 24 ? -18.507 4.988 -6.182 1.00 54.33 1465 HIS A CA 13
ATOM 15437 C C . HIS A 1 24 ? -16.982 4.998 -6.137 1.00 34.20 1465 HIS A C 13
ATOM 15438 O O . HIS A 1 24 ? -16.376 5.839 -5.472 1.00 21.54 1465 HIS A O 13
ATOM 15452 N N . LEU A 1 25 ? -16.368 4.058 -6.847 1.00 54.25 1466 LEU A N 13
ATOM 15453 C CA . LEU A 1 25 ? -14.914 3.958 -6.888 1.00 24.20 1466 LEU A CA 13
ATOM 15454 C C . LEU A 1 25 ? -14.285 5.297 -7.261 1.00 34.14 1466 LEU A C 13
ATOM 15455 O O . LEU A 1 25 ? -14.624 5.890 -8.285 1.00 21.20 1466 LEU A O 13
ATOM 15471 N N . VAL A 1 26 ? -13.367 5.767 -6.423 1.00 2.42 1467 VAL A N 13
ATOM 15472 C CA . VAL A 1 26 ? -12.688 7.035 -6.666 1.00 33.24 1467 VAL A CA 13
ATOM 15473 C C . VAL A 1 26 ? -11.216 6.953 -6.278 1.00 70.03 1467 VAL A C 13
ATOM 15474 O O . VAL A 1 26 ? -10.729 5.899 -5.870 1.00 3.15 1467 VAL A O 13
ATOM 15487 N N . SER A 1 27 ? -10.512 8.073 -6.409 1.00 72.14 1468 SER A N 13
ATOM 15488 C CA . SER A 1 27 ? -9.094 8.128 -6.076 1.00 64.43 1468 SER A CA 13
ATOM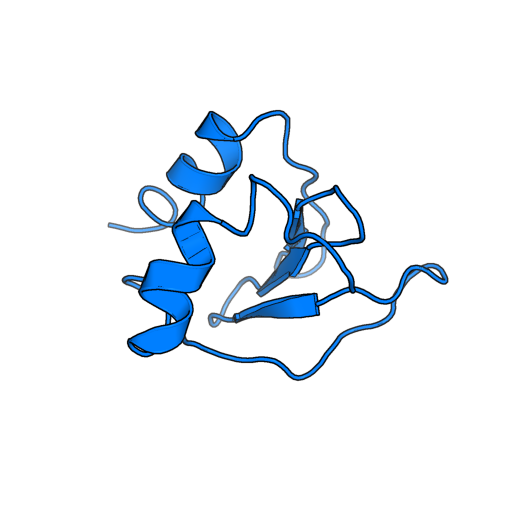 15489 C C . SER A 1 27 ? -8.544 9.538 -6.269 1.00 33.12 1468 SER A C 13
ATOM 15490 O O . SER A 1 27 ? -7.493 9.729 -6.879 1.00 32.11 1468 SER A O 13
ATOM 15498 N N . GLY A 1 28 ? -9.265 10.524 -5.743 1.00 21.10 1469 GLY A N 13
ATOM 15499 C CA . GLY A 1 28 ? -8.835 11.904 -5.867 1.00 52.51 1469 GLY A CA 13
ATOM 15500 C C . GLY A 1 28 ? -7.657 12.228 -4.970 1.00 33.04 1469 GLY A C 13
ATOM 15501 O O . GLY A 1 28 ? -6.988 13.244 -5.155 1.00 2.42 1469 GLY A O 13
ATOM 15505 N N . ASP A 1 29 ? -7.404 11.363 -3.994 1.00 32.13 1470 ASP A N 13
ATOM 15506 C CA . ASP A 1 29 ? -6.299 11.562 -3.063 1.00 71.11 1470 ASP A CA 13
ATOM 15507 C C . ASP A 1 29 ? -6.444 12.888 -2.324 1.00 4.34 1470 ASP A C 13
ATOM 15508 O O . ASP A 1 29 ? -6.085 13.945 -2.846 1.00 23.24 1470 ASP A O 13
ATOM 15517 N N . LEU A 1 30 ? -6.972 12.827 -1.106 1.00 70.54 1471 LEU A N 13
ATOM 15518 C CA . LEU A 1 30 ? -7.165 14.023 -0.295 1.00 13.14 1471 LEU A CA 13
ATOM 15519 C C . LEU A 1 30 ? -6.129 14.097 0.822 1.00 31.43 1471 LEU A C 13
ATOM 15520 O O . LEU A 1 30 ? -5.989 13.165 1.615 1.00 73.41 1471 LEU A O 13
ATOM 15536 N N . ILE A 1 31 ? -5.407 15.210 0.880 1.00 41.41 1472 ILE A N 13
ATOM 15537 C CA . ILE A 1 31 ? -4.386 15.406 1.902 1.00 52.52 1472 ILE A CA 13
ATOM 15538 C C . ILE A 1 31 ? -4.868 16.367 2.983 1.00 13.52 1472 ILE A C 13
ATOM 15539 O O . ILE A 1 31 ? -5.281 17.490 2.692 1.00 13.11 1472 ILE A O 13
ATOM 15555 N N . VAL A 1 32 ? -4.811 15.920 4.233 1.00 34.45 1473 VAL A N 13
ATOM 15556 C CA . VAL A 1 32 ? -5.240 16.740 5.360 1.00 45.52 1473 VAL A CA 13
ATOM 15557 C C . VAL A 1 32 ? -4.436 16.415 6.614 1.00 41.02 1473 VAL A C 13
ATOM 15558 O O . VAL A 1 32 ? -4.193 15.249 6.924 1.00 33.42 1473 VAL A O 13
ATOM 15571 N N . LYS A 1 33 ? -4.025 17.454 7.333 1.00 51.22 1474 LYS A N 13
ATOM 15572 C CA . LYS A 1 33 ? -3.250 17.281 8.555 1.00 24.33 1474 LYS A CA 13
ATOM 15573 C C . LYS A 1 33 ? -1.903 16.629 8.257 1.00 1.35 1474 LYS A C 13
ATOM 15574 O O . LYS A 1 33 ? -1.332 15.945 9.107 1.00 11.33 1474 LYS A O 13
ATOM 15593 N N . ASP A 1 34 ? -1.400 16.847 7.047 1.00 13.33 1475 ASP A N 13
ATOM 15594 C CA . ASP A 1 34 ? -0.119 16.283 6.639 1.00 40.44 1475 ASP A CA 13
ATOM 15595 C C . ASP A 1 34 ? -0.202 14.764 6.536 1.00 71.43 1475 ASP A C 13
ATOM 15596 O O . ASP A 1 34 ? 0.812 14.070 6.608 1.00 61.41 1475 ASP A O 13
ATOM 15605 N N . VAL A 1 35 ? -1.418 14.253 6.368 1.00 63.52 1476 VAL A N 13
ATOM 15606 C CA . VAL A 1 35 ? -1.634 12.815 6.255 1.00 3.01 1476 VAL A CA 13
ATOM 15607 C C . VAL A 1 35 ? -2.341 12.466 4.951 1.00 53.35 1476 VAL A C 13
ATOM 15608 O O . VAL A 1 35 ? -3.551 12.233 4.932 1.00 44.15 1476 VAL A O 13
ATOM 15621 N N . CYS A 1 36 ? -1.581 12.432 3.862 1.00 25.13 1477 CYS A N 13
ATOM 15622 C CA . CYS A 1 36 ? -2.135 12.112 2.552 1.00 62.54 1477 CYS A CA 13
ATOM 15623 C C . CYS A 1 36 ? -3.053 10.896 2.632 1.00 44.02 1477 CYS A C 13
ATOM 15624 O O . CYS A 1 36 ? -2.596 9.774 2.851 1.00 62.23 1477 CYS A O 13
ATOM 15632 N N . TYR A 1 37 ? -4.349 11.127 2.455 1.00 44.42 1478 TYR A N 13
ATOM 15633 C CA . TYR A 1 37 ? -5.332 10.052 2.511 1.00 24.02 1478 TYR A CA 13
ATOM 15634 C C . TYR A 1 37 ? -5.642 9.524 1.114 1.00 20.30 1478 TYR A C 13
ATOM 15635 O O . TYR A 1 37 ? -5.400 10.199 0.114 1.00 54.35 1478 TYR A O 13
ATOM 15653 N N . LYS A 1 38 ? -6.180 8.310 1.054 1.00 50.34 1479 LYS A N 13
ATOM 15654 C CA . LYS A 1 38 ? -6.527 7.689 -0.219 1.00 44.12 1479 LYS A CA 13
ATOM 15655 C C . LYS A 1 38 ? -8.039 7.662 -0.417 1.00 62.15 1479 LYS A C 13
ATOM 15656 O O . LYS A 1 38 ? -8.766 7.042 0.359 1.00 72.14 1479 LYS A O 13
ATOM 15675 N N . LYS A 1 39 ? -8.506 8.337 -1.462 1.00 71.33 1480 LYS A N 13
ATOM 15676 C CA . LYS A 1 39 ? -9.931 8.388 -1.765 1.00 55.21 1480 LYS A CA 13
ATOM 15677 C C . LYS A 1 39 ? -10.412 7.063 -2.348 1.00 51.10 1480 LYS A C 13
ATOM 15678 O O . LYS A 1 39 ? -10.780 6.986 -3.521 1.00 51.20 1480 LYS A O 13
ATOM 15697 N N . LEU A 1 40 ? -10.408 6.023 -1.522 1.00 64.42 1481 LEU A N 13
ATOM 15698 C CA . LEU A 1 40 ? -10.845 4.700 -1.956 1.00 10.05 1481 LEU A CA 13
ATOM 15699 C C . LEU A 1 40 ? -12.270 4.748 -2.497 1.00 52.11 1481 LEU A C 13
ATOM 15700 O O . LEU A 1 40 ? -12.554 4.226 -3.576 1.00 43.22 1481 LEU A O 13
ATOM 15716 N N . LEU A 1 41 ? -13.163 5.379 -1.743 1.00 11.14 1482 LEU A N 13
ATOM 15717 C CA . LEU A 1 41 ? -14.560 5.498 -2.148 1.00 5.13 1482 LEU A CA 13
ATOM 15718 C C . LEU A 1 41 ? -15.085 6.905 -1.883 1.00 52.43 1482 LEU A C 13
ATOM 15719 O O . LEU A 1 41 ? -14.494 7.666 -1.117 1.00 11.44 1482 LEU A O 13
ATOM 15735 N N . HIS A 1 42 ? -16.201 7.244 -2.522 1.00 2.44 1483 HIS A N 13
ATOM 15736 C CA . HIS A 1 42 ? -16.808 8.560 -2.353 1.00 74.30 1483 HIS A CA 13
ATOM 15737 C C . HIS A 1 42 ? -18.304 8.509 -2.650 1.00 11.33 1483 HIS A C 13
ATOM 15738 O O . HIS A 1 42 ? -18.764 7.677 -3.432 1.00 4.22 1483 HIS A O 13
ATOM 15752 N N . TRP A 1 43 ? -19.057 9.403 -2.020 1.00 14.51 1484 TRP A N 13
ATOM 15753 C CA . TRP A 1 43 ? -20.502 9.460 -2.216 1.00 64.11 1484 TRP A CA 13
ATOM 15754 C C . TRP A 1 43 ? -21.084 10.730 -1.607 1.00 55.42 1484 TRP A C 13
ATOM 15755 O O . TRP A 1 43 ? -20.633 11.191 -0.559 1.00 33.45 1484 TRP A O 13
ATOM 15776 N N . SER A 1 44 ? -22.089 11.293 -2.271 1.00 74.41 1485 SER A N 13
ATOM 15777 C CA . SER A 1 44 ? -22.731 12.513 -1.796 1.00 75.32 1485 SER A CA 13
ATOM 15778 C C . SER A 1 44 ? -23.111 12.389 -0.324 1.00 0.23 1485 SER A C 13
ATOM 15779 O O . SER A 1 44 ? -24.100 11.745 0.022 1.00 33.11 1485 SER A O 13
ATOM 15787 N N . GLY A 1 45 ? -22.315 13.012 0.540 1.00 15.55 1486 GLY A N 13
ATOM 15788 C CA . GLY A 1 45 ? -22.583 12.961 1.966 1.00 73.42 1486 GLY A CA 13
ATOM 15789 C C . GLY A 1 45 ? -21.336 12.677 2.780 1.00 15.30 1486 GLY A C 13
ATOM 15790 O O . GLY A 1 45 ? -21.109 13.303 3.815 1.00 21.32 1486 GLY A O 13
ATOM 15794 N N . GLN A 1 46 ? -20.529 11.731 2.313 1.00 44.15 1487 GLN A N 13
ATOM 15795 C CA . GLN A 1 46 ? -19.300 11.365 3.007 1.00 44.24 1487 GLN A CA 13
ATOM 15796 C C . GLN A 1 46 ? -18.191 11.034 2.013 1.00 51.12 1487 GLN A C 13
ATOM 15797 O O . GLN A 1 46 ? -18.369 11.165 0.801 1.00 5.42 1487 GLN A O 13
ATOM 15811 N N . THR A 1 47 ? -17.046 10.604 2.533 1.00 63.11 1488 THR A N 13
ATOM 15812 C CA . THR A 1 47 ? -15.908 10.255 1.692 1.00 44.41 1488 THR A CA 13
ATOM 15813 C C . THR A 1 47 ? -14.974 9.284 2.405 1.00 71.10 1488 THR A C 13
ATOM 15814 O O . THR A 1 47 ? -14.485 9.568 3.499 1.00 41.34 1488 THR A O 13
ATOM 15825 N N . ILE A 1 48 ? -14.731 8.137 1.779 1.00 3.41 1489 ILE A N 13
ATOM 15826 C CA . ILE A 1 48 ? -13.854 7.125 2.354 1.00 23.01 1489 ILE A CA 13
ATOM 15827 C C . ILE A 1 48 ? -12.387 7.470 2.119 1.00 12.30 1489 ILE A C 13
ATOM 15828 O O . ILE A 1 48 ? -11.917 7.486 0.981 1.00 73.14 1489 ILE A O 13
ATOM 15844 N N . CYS A 1 49 ? -11.669 7.745 3.202 1.00 20.32 1490 CYS A N 13
ATOM 15845 C CA . CYS A 1 49 ? -10.254 8.089 3.114 1.00 32.05 1490 CYS A CA 13
ATOM 15846 C C . CYS A 1 49 ? -9.434 7.273 4.108 1.00 65.12 1490 CYS A C 13
ATOM 15847 O O . CYS A 1 49 ? -9.553 7.450 5.320 1.00 21.45 1490 CYS A O 13
ATOM 15855 N N . TYR A 1 50 ? -8.602 6.378 3.586 1.00 40.22 1491 TYR A N 13
ATOM 15856 C CA . TYR A 1 50 ? -7.764 5.531 4.427 1.00 53.42 1491 TYR A CA 13
ATOM 15857 C C . TYR A 1 50 ? -6.292 5.899 4.275 1.00 45.41 1491 TYR A C 13
ATOM 15858 O O . TYR A 1 50 ? -5.814 6.153 3.169 1.00 15.43 1491 TYR A O 13
ATOM 15876 N N . ALA A 1 51 ? -5.576 5.925 5.395 1.00 53.22 1492 ALA A N 13
ATOM 15877 C CA . ALA A 1 51 ? -4.157 6.259 5.388 1.00 55.04 1492 ALA A CA 13
ATOM 15878 C C . ALA A 1 51 ? -3.298 5.001 5.321 1.00 1.25 1492 ALA A C 13
ATOM 15879 O O . ALA A 1 51 ? -3.752 3.951 4.867 1.00 62.12 1492 ALA A O 13
ATOM 15886 N N . ASP A 1 52 ? -2.055 5.115 5.777 1.00 52.01 1493 ASP A N 13
ATOM 15887 C CA . ASP A 1 52 ? -1.132 3.986 5.770 1.00 41.33 1493 ASP A CA 13
ATOM 15888 C C . ASP A 1 52 ? -1.825 2.714 6.247 1.00 73.14 1493 ASP A C 13
ATOM 15889 O O . ASP A 1 52 ? -1.907 1.729 5.515 1.00 74.43 1493 ASP A O 13
ATOM 15898 N N . ASN A 1 53 ? -2.322 2.743 7.479 1.00 3.11 1494 ASN A N 13
ATOM 15899 C CA . ASN A 1 53 ? -3.007 1.591 8.055 1.00 43.34 1494 ASN A CA 13
ATOM 15900 C C . ASN A 1 53 ? -4.210 2.032 8.883 1.00 25.13 1494 ASN A C 13
ATOM 15901 O O . ASN A 1 53 ? -4.550 1.405 9.887 1.00 60.44 1494 ASN A O 13
ATOM 15912 N N . LYS A 1 54 ? -4.850 3.115 8.457 1.00 72.14 1495 LYS A N 13
ATOM 15913 C CA . LYS A 1 54 ? -6.017 3.640 9.156 1.00 24.05 1495 LYS A CA 13
ATOM 15914 C C . LYS A 1 54 ? -7.131 3.984 8.174 1.00 75.10 1495 LYS A C 13
ATOM 15915 O O . LYS A 1 54 ? -6.893 4.127 6.975 1.00 51.44 1495 LYS A O 13
ATOM 15934 N N . PHE A 1 55 ? -8.349 4.116 8.690 1.00 1.21 1496 PHE A N 13
ATOM 15935 C CA . PHE A 1 55 ? -9.501 4.444 7.858 1.00 44.11 1496 PHE A CA 13
ATOM 15936 C C . PHE A 1 55 ? -10.276 5.621 8.442 1.00 51.41 1496 PHE A C 13
ATOM 15937 O O . PHE A 1 55 ? -10.447 5.725 9.657 1.00 74.42 1496 PHE A O 13
ATOM 15954 N N . TYR A 1 56 ? -10.742 6.507 7.568 1.00 21.31 1497 TYR A N 13
ATOM 15955 C CA . TYR A 1 56 ? -11.496 7.679 7.996 1.00 75.31 1497 TYR A CA 13
ATOM 15956 C C . TYR A 1 56 ? -12.638 7.975 7.028 1.00 43.12 1497 TYR A C 13
ATOM 15957 O O . TYR A 1 56 ? -12.470 7.900 5.810 1.00 34.25 1497 TYR A O 13
ATOM 15975 N N . VAL A 1 57 ? -13.799 8.313 7.578 1.00 14.35 1498 VAL A N 13
ATOM 15976 C CA . VAL A 1 57 ? -14.969 8.623 6.766 1.00 54.34 1498 VAL A CA 13
ATOM 15977 C C . VAL A 1 57 ? -15.423 10.062 6.982 1.00 52.51 1498 VAL A C 13
ATOM 15978 O O . VAL A 1 57 ? -16.261 10.338 7.841 1.00 40.32 1498 VAL A O 13
ATOM 15991 N N . VAL A 1 58 ? -14.865 10.978 6.196 1.00 24.13 1499 VAL A N 13
ATOM 15992 C CA . VAL A 1 58 ? -15.213 12.390 6.300 1.00 21.23 1499 VAL A CA 13
ATOM 15993 C C . VAL A 1 58 ? -16.650 12.636 5.854 1.00 63.21 1499 VAL A C 13
ATOM 15994 O O . VAL A 1 58 ? -17.090 12.119 4.827 1.00 61.12 1499 VAL A O 13
ATOM 16007 N N . LYS A 1 59 ? -17.378 13.429 6.632 1.00 4.34 1500 LYS A N 13
ATOM 16008 C CA . LYS A 1 59 ? -18.765 13.747 6.318 1.00 75.22 1500 LYS A CA 13
ATOM 16009 C C . LYS A 1 59 ? -18.863 15.066 5.559 1.00 52.05 1500 LYS A C 13
ATOM 16010 O O . LYS A 1 59 ? -17.913 15.485 4.899 1.00 1.24 1500 LYS A O 13
ATOM 16029 N N . ASN A 1 60 ? -20.018 15.716 5.657 1.00 12.33 1501 ASN A N 13
ATOM 16030 C CA . ASN A 1 60 ? -20.239 16.989 4.980 1.00 31.12 1501 ASN A CA 13
ATOM 16031 C C . ASN A 1 60 ? -19.068 17.939 5.212 1.00 13.24 1501 ASN A C 13
ATOM 16032 O O . ASN A 1 60 ? -18.741 18.759 4.354 1.00 32.02 1501 ASN A O 13
ATOM 16043 N N . ASP A 1 61 ? -18.441 17.822 6.378 1.00 51.44 1502 ASP A N 13
ATOM 16044 C CA . ASP A 1 61 ? -17.305 18.669 6.723 1.00 54.51 1502 ASP A CA 13
ATOM 16045 C C . ASP A 1 61 ? -16.730 18.279 8.081 1.00 45.54 1502 ASP A C 13
ATOM 16046 O O . ASP A 1 61 ? -16.406 19.140 8.900 1.00 64.34 1502 ASP A O 13
ATOM 16055 N N . VAL A 1 62 ? -16.606 16.977 8.313 1.00 24.42 1503 VAL A N 13
ATOM 16056 C CA . VAL A 1 62 ? -16.069 16.472 9.571 1.00 10.25 1503 VAL A CA 13
ATOM 16057 C C . VAL A 1 62 ? -15.387 15.123 9.377 1.00 73.45 1503 VAL A C 13
ATOM 16058 O O . VAL A 1 62 ? -15.611 14.441 8.376 1.00 11.45 1503 VAL A O 13
ATOM 16071 N N . ALA A 1 63 ? -14.554 14.742 10.340 1.00 53.13 1504 ALA A N 13
ATOM 16072 C CA . ALA A 1 63 ? -13.841 13.472 10.275 1.00 12.44 1504 ALA A CA 13
ATOM 16073 C C . ALA A 1 63 ? -14.519 12.418 11.144 1.00 64.32 1504 ALA A C 13
ATOM 16074 O O . ALA A 1 63 ? -15.440 12.722 11.902 1.00 33.23 1504 ALA A O 13
ATOM 16081 N N . LEU A 1 64 ? -14.057 11.177 11.028 1.00 52.51 1505 LEU A N 13
ATOM 16082 C CA . LEU A 1 64 ? -14.619 10.076 11.803 1.00 53.55 1505 LEU A CA 13
ATOM 16083 C C . LEU A 1 64 ? -13.702 8.859 11.763 1.00 61.53 1505 LEU A C 13
ATOM 16084 O O . LEU A 1 64 ? -13.858 7.960 10.936 1.00 35.41 1505 LEU A O 13
ATOM 16100 N N . PRO A 1 65 ? -12.722 8.825 12.678 1.00 50.20 1506 PRO A N 13
ATOM 16101 C CA . PRO A 1 65 ? -11.762 7.721 12.770 1.00 41.41 1506 PRO A CA 13
ATOM 16102 C C . PRO A 1 65 ? -12.406 6.433 13.270 1.00 71.23 1506 PRO A C 13
ATOM 16103 O O . PRO A 1 65 ? -12.892 6.367 14.399 1.00 51.40 1506 PRO A O 13
ATOM 16114 N N . PHE A 1 66 ? -12.406 5.409 12.422 1.00 12.30 1507 PHE A N 13
ATOM 16115 C CA . PHE A 1 66 ? -12.991 4.122 12.778 1.00 73.10 1507 PHE A CA 13
ATOM 16116 C C . PHE A 1 66 ? -12.294 3.526 13.997 1.00 23.12 1507 PHE A C 13
ATOM 16117 O O . PHE A 1 66 ? -11.319 4.083 14.502 1.00 64.43 1507 PHE A O 13
ATOM 16134 N N . SER A 1 67 ? -12.801 2.390 14.466 1.00 53.33 1508 SER A N 13
ATOM 16135 C CA . SER A 1 67 ? -12.231 1.720 15.628 1.00 3.13 1508 SER A CA 13
ATOM 16136 C C . SER A 1 67 ? -11.821 0.291 15.285 1.00 40.22 1508 SER A C 13
ATOM 16137 O O . SER A 1 67 ? -10.834 -0.226 15.808 1.00 31.24 1508 SER A O 13
ATOM 16145 N N . ASP A 1 68 ? -12.586 -0.341 14.402 1.00 52.33 1509 ASP A N 13
ATOM 16146 C CA . ASP A 1 68 ? -12.304 -1.710 13.986 1.00 3.23 1509 ASP A CA 13
ATOM 16147 C C . ASP A 1 68 ? -12.892 -1.992 12.608 1.00 54.34 1509 ASP A C 13
ATOM 16148 O O . ASP A 1 68 ? -13.690 -1.209 12.089 1.00 4.21 1509 ASP A O 13
ATOM 16157 N N . LEU A 1 69 ? -12.494 -3.114 12.018 1.00 12.42 1510 LEU A N 13
ATOM 16158 C CA . LEU A 1 69 ? -12.981 -3.499 10.698 1.00 34.12 1510 LEU A CA 13
ATOM 16159 C C . LEU A 1 69 ? -14.506 -3.466 10.649 1.00 24.14 1510 LEU A C 13
ATOM 16160 O O . LEU A 1 69 ? -15.094 -2.970 9.689 1.00 33.24 1510 LEU A O 13
ATOM 16176 N N . GLU A 1 70 ? -15.138 -3.996 11.692 1.00 3.32 1511 GLU A N 13
ATOM 16177 C CA . GLU A 1 70 ? -16.594 -4.025 11.768 1.00 44.02 1511 GLU A CA 13
ATOM 16178 C C . GLU A 1 70 ? -17.173 -2.619 11.639 1.00 35.31 1511 GLU A C 13
ATOM 16179 O O . GLU A 1 70 ? -18.321 -2.445 11.231 1.00 53.00 1511 GLU A O 13
ATOM 16191 N N . ALA A 1 71 ? -16.371 -1.620 11.991 1.00 70.11 1512 ALA A N 13
ATOM 16192 C CA . ALA A 1 71 ? -16.803 -0.230 11.914 1.00 62.14 1512 ALA A CA 13
ATOM 16193 C C . ALA A 1 71 ? -16.781 0.272 10.474 1.00 51.30 1512 ALA A C 13
ATOM 16194 O O . ALA A 1 71 ? -17.677 1.002 10.048 1.00 43.53 1512 ALA A O 13
ATOM 16201 N N . CYS A 1 72 ? -15.754 -0.122 9.730 1.00 24.23 1513 CYS A N 13
ATOM 16202 C CA . CYS A 1 72 ? -15.615 0.290 8.338 1.00 62.21 1513 CYS A CA 13
ATOM 16203 C C . CYS A 1 72 ? -16.637 -0.420 7.456 1.00 21.33 1513 CYS A C 13
ATOM 16204 O O . CYS A 1 72 ? -17.263 0.197 6.595 1.00 72.35 1513 CYS A O 13
ATOM 16212 N N . ARG A 1 73 ? -16.799 -1.721 7.677 1.00 10.20 1514 ARG A N 13
ATOM 16213 C CA . ARG A 1 73 ? -17.743 -2.516 6.901 1.00 42.34 1514 ARG A CA 13
ATOM 16214 C C . ARG A 1 73 ? -19.172 -2.028 7.117 1.00 12.55 1514 ARG A C 13
ATOM 16215 O O . ARG A 1 73 ? -19.979 -2.005 6.188 1.00 5.42 1514 ARG A O 13
ATOM 16236 N N . ALA A 1 74 ? -19.478 -1.639 8.351 1.00 54.41 1515 ALA A N 13
ATOM 16237 C CA . ALA A 1 74 ? -20.809 -1.150 8.689 1.00 12.35 1515 ALA A CA 13
ATOM 16238 C C . ALA A 1 74 ? -20.993 0.296 8.242 1.00 52.25 1515 ALA A C 13
ATOM 16239 O O . ALA A 1 74 ? -22.063 0.879 8.418 1.00 52.43 1515 ALA A O 13
ATOM 16246 N N . TYR A 1 75 ? -19.944 0.869 7.663 1.00 50.33 1516 TYR A N 13
ATOM 16247 C CA . TYR A 1 75 ? -19.989 2.249 7.192 1.00 33.34 1516 TYR A CA 13
ATOM 16248 C C . TYR A 1 75 ? -20.298 2.305 5.699 1.00 3.43 1516 TYR A C 13
ATOM 16249 O O . TYR A 1 75 ? -20.552 3.376 5.146 1.00 40.12 1516 TYR A O 13
ATOM 16267 N N . LEU A 1 76 ? -20.274 1.145 5.053 1.00 41.32 1517 LEU A N 13
ATOM 16268 C CA . LEU A 1 76 ? -20.551 1.060 3.623 1.00 15.31 1517 LEU A CA 13
ATOM 16269 C C . LEU A 1 76 ? -21.769 0.181 3.356 1.00 11.31 1517 LEU A C 13
ATOM 16270 O O . LEU A 1 76 ? -22.213 0.045 2.215 1.00 3.13 1517 LEU A O 13
ATOM 16286 N N . THR A 1 77 ? -22.308 -0.413 4.416 1.00 2.25 1518 THR A N 13
ATOM 16287 C CA . THR A 1 77 ? -23.475 -1.278 4.297 1.00 2.33 1518 THR A CA 13
ATOM 16288 C C . THR A 1 77 ? -24.456 -1.037 5.438 1.00 15.24 1518 THR A C 13
ATOM 16289 O O . THR A 1 77 ? -25.421 -1.783 5.608 1.00 2.22 1518 THR A O 13
ATOM 16300 N N . SER A 1 78 ? -24.205 0.010 6.218 1.00 31.11 1519 SER A N 13
ATOM 16301 C CA . SER A 1 78 ? -25.066 0.347 7.346 1.00 50.43 1519 SER A CA 13
ATOM 16302 C C . SER A 1 78 ? -25.039 1.848 7.620 1.00 53.05 1519 SER A C 13
ATOM 16303 O O . SER A 1 78 ? -25.426 2.300 8.697 1.00 0.42 1519 SER A O 13
ATOM 16311 N N . ARG A 1 79 ? -24.580 2.614 6.636 1.00 41.52 1520 ARG A N 13
ATOM 16312 C CA . ARG A 1 79 ? -24.501 4.064 6.770 1.00 41.11 1520 ARG A CA 13
ATOM 16313 C C . ARG A 1 79 ? -25.866 4.707 6.539 1.00 25.50 1520 ARG A C 13
ATOM 16314 O O . ARG A 1 79 ? -26.183 5.741 7.125 1.00 23.02 1520 ARG A O 13
ATOM 16335 N N . ALA A 1 80 ? -26.668 4.086 5.681 1.00 53.14 1521 ALA A N 13
ATOM 16336 C CA . ALA A 1 80 ? -27.999 4.596 5.373 1.00 3.24 1521 ALA A CA 13
ATOM 16337 C C . ALA A 1 80 ? -29.081 3.701 5.967 1.00 23.34 1521 ALA A C 13
ATOM 16338 O O . ALA A 1 80 ? -29.066 2.485 5.779 1.00 24.33 1521 ALA A O 13
ATOM 16345 N N . ALA A 1 81 ? -30.018 4.310 6.686 1.00 50.21 1522 ALA A N 13
ATOM 16346 C CA . ALA A 1 81 ? -31.108 3.568 7.306 1.00 32.24 1522 ALA A CA 13
ATOM 16347 C C . ALA A 1 81 ? -32.031 2.965 6.253 1.00 73.00 1522 ALA A C 13
ATOM 16348 O O . ALA A 1 81 ? -32.184 1.745 6.172 1.00 1.42 1522 ALA A O 13
ATOM 16355 N N . SER A 1 1 ? -2.446 -2.901 -3.724 1.00 41.05 -3 SER A N 14
ATOM 16356 C CA . SER A 1 1 ? -2.116 -3.962 -4.669 1.00 21.02 -3 SER A CA 14
ATOM 16357 C C . SER A 1 1 ? -1.214 -5.007 -4.019 1.00 4.53 -3 SER A C 14
ATOM 16358 O O . SER A 1 1 ? -1.581 -6.177 -3.905 1.00 4.40 -3 SER A O 14
ATOM 16366 N N . HIS A 1 2 ? -0.030 -4.575 -3.593 1.00 55.03 -2 HIS A N 14
ATOM 16367 C CA . HIS A 1 2 ? 0.926 -5.472 -2.954 1.00 15.25 -2 HIS A CA 14
ATOM 16368 C C . HIS A 1 2 ? 0.784 -5.423 -1.435 1.00 70.22 -2 HIS A C 14
ATOM 16369 O O . HIS A 1 2 ? 1.168 -4.443 -0.798 1.00 33.13 -2 HIS A O 14
ATOM 16383 N N . MET A 1 3 ? 0.230 -6.487 -0.863 1.00 60.20 -1 MET A N 14
ATOM 16384 C CA . MET A 1 3 ? 0.039 -6.565 0.581 1.00 75.24 -1 MET A CA 14
ATOM 16385 C C . MET A 1 3 ? -0.754 -5.366 1.089 1.00 13.55 -1 MET A C 14
ATOM 16386 O O . MET A 1 3 ? -0.189 -4.438 1.668 1.00 52.11 -1 MET A O 14
ATOM 16400 N N . GLN A 1 4 ? -2.065 -5.392 0.870 1.00 42.43 1445 GLN A N 14
ATOM 16401 C CA . GLN A 1 4 ? -2.934 -4.305 1.306 1.00 42.12 1445 GLN A CA 14
ATOM 16402 C C . GLN A 1 4 ? -3.480 -4.573 2.704 1.00 13.22 1445 GLN A C 14
ATOM 16403 O O . GLN A 1 4 ? -3.537 -5.719 3.152 1.00 52.32 1445 GLN A O 14
ATOM 16417 N N . THR A 1 5 ? -3.882 -3.508 3.392 1.00 41.15 1446 THR A N 14
ATOM 16418 C CA . THR A 1 5 ? -4.422 -3.628 4.740 1.00 54.43 1446 THR A CA 14
ATOM 16419 C C . THR A 1 5 ? -5.764 -4.352 4.732 1.00 42.41 1446 THR A C 14
ATOM 16420 O O . THR A 1 5 ? -6.449 -4.428 3.712 1.00 33.21 1446 THR A O 14
ATOM 16431 N N . PRO A 1 6 ? -6.150 -4.896 5.895 1.00 12.14 1447 PRO A N 14
ATOM 16432 C CA . PRO A 1 6 ? -7.414 -5.623 6.048 1.00 0.43 1447 PRO A CA 14
ATOM 16433 C C . PRO A 1 6 ? -8.626 -4.702 5.964 1.00 13.52 1447 PRO A C 14
ATOM 16434 O O . PRO A 1 6 ? -9.672 -5.084 5.441 1.00 71.20 1447 PRO A O 14
ATOM 16445 N N . GLU A 1 7 ? -8.478 -3.486 6.482 1.00 24.34 1448 GLU A N 14
ATOM 16446 C CA . GLU A 1 7 ? -9.562 -2.511 6.465 1.00 21.53 1448 GLU A CA 14
ATOM 16447 C C . GLU A 1 7 ? -10.101 -2.322 5.050 1.00 21.13 1448 GLU A C 14
ATOM 16448 O O . GLU A 1 7 ? -11.308 -2.391 4.818 1.00 15.05 1448 GLU A O 14
ATOM 16460 N N . THR A 1 8 ? -9.196 -2.082 4.106 1.00 75.12 1449 THR A N 14
ATOM 16461 C CA . THR A 1 8 ? -9.580 -1.881 2.714 1.00 5.32 1449 THR A CA 14
ATOM 16462 C C . THR A 1 8 ? -9.601 -3.201 1.953 1.00 34.53 1449 THR A C 14
ATOM 16463 O O . THR A 1 8 ? -9.900 -3.236 0.760 1.00 64.21 1449 THR A O 14
ATOM 16474 N N . ALA A 1 9 ? -9.284 -4.287 2.652 1.00 54.22 1450 ALA A N 14
ATOM 16475 C CA . ALA A 1 9 ? -9.271 -5.611 2.042 1.00 44.40 1450 ALA A CA 14
ATOM 16476 C C . ALA A 1 9 ? -10.671 -6.030 1.609 1.00 72.13 1450 ALA A C 14
ATOM 16477 O O . ALA A 1 9 ? -10.888 -6.410 0.458 1.00 71.01 1450 ALA A O 14
ATOM 16484 N N . PHE A 1 10 ? -11.619 -5.960 2.538 1.00 42.44 1451 PHE A N 14
ATOM 16485 C CA . PHE A 1 10 ? -12.999 -6.334 2.252 1.00 40.13 1451 PHE A CA 14
ATOM 16486 C C . PHE A 1 10 ? -13.653 -5.323 1.314 1.00 35.52 1451 PHE A C 14
ATOM 16487 O O . PHE A 1 10 ? -14.551 -5.666 0.544 1.00 60.50 1451 PHE A O 14
ATOM 16504 N N . ILE A 1 11 ? -13.198 -4.077 1.386 1.00 30.41 1452 ILE A N 14
ATOM 16505 C CA . ILE A 1 11 ? -13.738 -3.017 0.544 1.00 34.32 1452 ILE A CA 14
ATOM 16506 C C . ILE A 1 11 ? -13.350 -3.223 -0.916 1.00 73.40 1452 ILE A C 14
ATOM 16507 O O . ILE A 1 11 ? -14.203 -3.213 -1.803 1.00 0.33 1452 ILE A O 14
ATOM 16523 N N . ASN A 1 12 ? -12.057 -3.413 -1.158 1.00 12.31 1453 ASN A N 14
ATOM 16524 C CA . ASN A 1 12 ? -11.556 -3.623 -2.511 1.00 45.11 1453 ASN A CA 14
ATOM 16525 C C . ASN A 1 12 ? -12.394 -4.664 -3.247 1.00 14.43 1453 ASN A C 14
ATOM 16526 O O . ASN A 1 12 ? -12.649 -4.537 -4.444 1.00 30.05 1453 ASN A O 14
ATOM 16537 N N . ASN A 1 13 ? -12.821 -5.692 -2.521 1.00 32.01 1454 ASN A N 14
ATOM 16538 C CA . ASN A 1 13 ? -13.632 -6.755 -3.104 1.00 63.02 1454 ASN A CA 14
ATOM 16539 C C . ASN A 1 13 ? -14.825 -6.177 -3.859 1.00 61.32 1454 ASN A C 14
ATOM 16540 O O . ASN A 1 13 ? -15.243 -6.714 -4.885 1.00 50.23 1454 ASN A O 14
ATOM 16551 N N . VAL A 1 14 ? -15.369 -5.079 -3.344 1.00 62.13 1455 VAL A N 14
ATOM 16552 C CA . VAL A 1 14 ? -16.513 -4.427 -3.970 1.00 42.21 1455 VAL A CA 14
ATOM 16553 C C . VAL A 1 14 ? -16.077 -3.210 -4.779 1.00 31.22 1455 VAL A C 14
ATOM 16554 O O . VAL A 1 14 ? -16.703 -2.858 -5.779 1.00 72.43 1455 VAL A O 14
ATOM 16567 N N . THR A 1 15 ? -14.998 -2.570 -4.339 1.00 51.44 1456 THR A N 14
ATOM 16568 C CA . THR A 1 15 ? -14.478 -1.391 -5.022 1.00 21.54 1456 THR A CA 14
ATOM 16569 C C . THR A 1 15 ? -14.138 -1.703 -6.475 1.00 3.24 1456 THR A C 14
ATOM 16570 O O . THR A 1 15 ? -14.179 -0.823 -7.334 1.00 5.50 1456 THR A O 14
ATOM 16581 N N . SER A 1 16 ? -13.803 -2.961 -6.743 1.00 4.14 1457 SER A N 14
ATOM 16582 C CA . SER A 1 16 ? -13.452 -3.388 -8.092 1.00 52.32 1457 SER A CA 14
ATOM 16583 C C . SER A 1 16 ? -14.700 -3.527 -8.959 1.00 40.21 1457 SER A C 14
ATOM 16584 O O . SER A 1 16 ? -14.609 -3.753 -10.165 1.00 31.22 1457 SER A O 14
ATOM 16592 N N . ASN A 1 17 ? -15.865 -3.389 -8.334 1.00 71.45 1458 ASN A N 14
ATOM 16593 C CA . ASN A 1 17 ? -17.132 -3.500 -9.048 1.00 34.23 1458 ASN A CA 14
ATOM 16594 C C . ASN A 1 17 ? -17.675 -2.121 -9.410 1.00 61.13 1458 ASN A C 14
ATOM 16595 O O . ASN A 1 17 ? -18.593 -1.997 -10.220 1.00 1.32 1458 ASN A O 14
ATOM 16606 N N . GLY A 1 18 ? -17.099 -1.087 -8.805 1.00 13.41 1459 GLY A N 14
ATOM 16607 C CA . GLY A 1 18 ? -17.538 0.270 -9.077 1.00 25.12 1459 GLY A CA 14
ATOM 16608 C C . GLY A 1 18 ? -17.931 1.016 -7.817 1.00 73.52 1459 GLY A C 14
ATOM 16609 O O . GLY A 1 18 ? -18.580 2.059 -7.882 1.00 73.41 1459 GLY A O 14
ATOM 16613 N N . GLY A 1 19 ? -17.539 0.478 -6.666 1.00 0.21 1460 GLY A N 14
ATOM 16614 C CA . GLY A 1 19 ? -17.866 1.112 -5.402 1.00 22.10 1460 GLY A CA 14
ATOM 16615 C C . GLY A 1 19 ? -18.445 0.136 -4.397 1.00 5.23 1460 GLY A C 14
ATOM 16616 O O . GLY A 1 19 ? -18.322 -1.078 -4.558 1.00 63.22 1460 GLY A O 14
ATOM 16620 N N . TYR A 1 20 ? -19.076 0.667 -3.355 1.00 45.03 1461 TYR A N 14
ATOM 16621 C CA . TYR A 1 20 ? -19.672 -0.166 -2.317 1.00 41.54 1461 TYR A CA 14
ATOM 16622 C C . TYR A 1 20 ? -21.183 0.036 -2.258 1.00 41.34 1461 TYR A C 14
ATOM 16623 O O . TYR A 1 20 ? -21.690 0.777 -1.415 1.00 62.11 1461 TYR A O 14
ATOM 16641 N N . HIS A 1 21 ? -21.898 -0.629 -3.160 1.00 41.23 1462 HIS A N 14
ATOM 16642 C CA . HIS A 1 21 ? -23.352 -0.525 -3.211 1.00 41.54 1462 HIS A CA 14
ATOM 16643 C C . HIS A 1 21 ? -23.782 0.891 -3.584 1.00 12.12 1462 HIS A C 14
ATOM 16644 O O . HIS A 1 21 ? -24.102 1.169 -4.739 1.00 54.14 1462 HIS A O 14
ATOM 16658 N N . SER A 1 22 ? -23.788 1.782 -2.597 1.00 70.40 1463 SER A N 14
ATOM 16659 C CA . SER A 1 22 ? -24.183 3.167 -2.820 1.00 54.32 1463 SER A CA 14
ATOM 16660 C C . SER A 1 22 ? -22.966 4.039 -3.114 1.00 32.01 1463 SER A C 14
ATOM 16661 O O . SER A 1 22 ? -22.982 4.856 -4.035 1.00 21.23 1463 SER A O 14
ATOM 16669 N N . TRP A 1 23 ? -21.914 3.859 -2.325 1.00 25.34 1464 TRP A N 14
ATOM 16670 C CA . TRP A 1 23 ? -20.687 4.628 -2.499 1.00 0.50 1464 TRP A CA 14
ATOM 16671 C C . TRP A 1 23 ? -20.131 4.455 -3.908 1.00 54.42 1464 TRP A C 14
ATOM 16672 O O . TRP A 1 23 ? -20.224 3.376 -4.495 1.00 15.54 1464 TRP A O 14
ATOM 16693 N N . HIS A 1 24 ? -19.553 5.524 -4.447 1.00 51.03 1465 HIS A N 14
ATOM 16694 C CA . HIS A 1 24 ? -18.981 5.489 -5.789 1.00 33.03 1465 HIS A CA 14
ATOM 16695 C C . HIS A 1 24 ? -17.476 5.245 -5.732 1.00 12.35 1465 HIS A C 14
ATOM 16696 O O . HIS A 1 24 ? -16.781 5.786 -4.870 1.00 54.22 1465 HIS A O 14
ATOM 16710 N N . LEU A 1 25 ? -16.979 4.428 -6.653 1.00 21.20 1466 LEU A N 14
ATOM 16711 C CA . LEU A 1 25 ? -15.556 4.112 -6.707 1.00 62.53 1466 LEU A CA 14
ATOM 16712 C C . LEU A 1 25 ? -14.751 5.306 -7.209 1.00 12.43 1466 LEU A C 14
ATOM 16713 O O . LEU A 1 25 ? -14.960 5.785 -8.324 1.00 22.04 1466 LEU A O 14
ATOM 16729 N N . VAL A 1 26 ? -13.829 5.783 -6.378 1.00 62.34 1467 VAL A N 14
ATOM 16730 C CA . VAL A 1 26 ? -12.990 6.920 -6.738 1.00 61.55 1467 VAL A CA 14
ATOM 16731 C C . VAL A 1 26 ? -11.553 6.711 -6.275 1.00 23.33 1467 VAL A C 14
ATOM 16732 O O . VAL A 1 26 ? -11.207 5.653 -5.747 1.00 52.44 1467 VAL A O 14
ATOM 16745 N N . SER A 1 27 ? -10.719 7.726 -6.474 1.00 42.34 1468 SER A N 14
ATOM 16746 C CA . SER A 1 27 ? -9.317 7.653 -6.080 1.00 1.24 1468 SER A CA 14
ATOM 16747 C C . SER A 1 27 ? -8.585 8.944 -6.434 1.00 22.02 1468 SER A C 14
ATOM 16748 O O . SER A 1 27 ? -7.650 8.941 -7.234 1.00 12.42 1468 SER A O 14
ATOM 16756 N N . GLY A 1 28 ? -9.018 10.047 -5.831 1.00 41.20 1469 GLY A N 14
ATOM 16757 C CA . GLY A 1 28 ? -8.394 11.330 -6.095 1.00 4.52 1469 GLY A CA 14
ATOM 16758 C C . GLY A 1 28 ? -7.231 11.612 -5.164 1.00 65.42 1469 GLY A C 14
ATOM 16759 O O . GLY A 1 28 ? -6.462 12.548 -5.385 1.00 72.23 1469 GLY A O 14
ATOM 16763 N N . ASP A 1 29 ? -7.101 10.801 -4.120 1.00 33.11 1470 ASP A N 14
ATOM 16764 C CA . ASP A 1 29 ? -6.024 10.967 -3.151 1.00 42.34 1470 ASP A CA 14
ATOM 16765 C C . ASP A 1 29 ? -6.140 12.309 -2.435 1.00 3.02 1470 ASP A C 14
ATOM 16766 O O . ASP A 1 29 ? -5.820 13.356 -2.999 1.00 54.24 1470 ASP A O 14
ATOM 16775 N N . LEU A 1 30 ? -6.599 12.271 -1.189 1.00 33.40 1471 LEU A N 14
ATOM 16776 C CA . LEU A 1 30 ? -6.759 13.484 -0.395 1.00 23.25 1471 LEU A CA 14
ATOM 16777 C C . LEU A 1 30 ? -5.673 13.583 0.672 1.00 64.11 1471 LEU A C 14
ATOM 16778 O O . LEU A 1 30 ? -5.484 12.662 1.467 1.00 61.20 1471 LEU A O 14
ATOM 16794 N N . ILE A 1 31 ? -4.963 14.706 0.684 1.00 53.43 1472 ILE A N 14
ATOM 16795 C CA . ILE A 1 31 ? -3.899 14.927 1.655 1.00 63.23 1472 ILE A CA 14
ATOM 16796 C C . ILE A 1 31 ? -4.300 15.981 2.681 1.00 51.13 1472 ILE A C 14
ATOM 16797 O O . ILE A 1 31 ? -4.277 17.179 2.398 1.00 60.03 1472 ILE A O 14
ATOM 16813 N N . VAL A 1 32 ? -4.667 15.527 3.875 1.00 4.22 1473 VAL A N 14
ATOM 16814 C CA . VAL A 1 32 ? -5.071 16.431 4.945 1.00 4.15 1473 VAL A CA 14
ATOM 16815 C C . VAL A 1 32 ? -4.227 16.214 6.196 1.00 25.12 1473 VAL A C 14
ATOM 16816 O O . VAL A 1 32 ? -4.027 15.081 6.635 1.00 3.02 1473 VAL A O 14
ATOM 16829 N N . LYS A 1 33 ? -3.733 17.307 6.767 1.00 2.34 1474 LYS A N 14
ATOM 16830 C CA . LYS A 1 33 ? -2.911 17.238 7.970 1.00 42.43 1474 LYS A CA 14
ATOM 16831 C C . LYS A 1 33 ? -1.606 16.498 7.695 1.00 44.42 1474 LYS A C 14
ATOM 16832 O O . LYS A 1 33 ? -1.003 15.926 8.603 1.00 45.03 1474 LYS A O 14
ATOM 16851 N N . ASP A 1 34 ? -1.175 16.515 6.438 1.00 3.33 1475 ASP A N 14
ATOM 16852 C CA . ASP A 1 34 ? 0.061 15.848 6.045 1.00 72.13 1475 ASP A CA 14
ATOM 16853 C C . ASP A 1 34 ? -0.121 14.333 6.029 1.00 40.41 1475 ASP A C 14
ATOM 16854 O O . ASP A 1 34 ? 0.826 13.586 5.783 1.00 42.41 1475 ASP A O 14
ATOM 16863 N N . VAL A 1 35 ? -1.344 13.886 6.294 1.00 15.42 1476 VAL A N 14
ATOM 16864 C CA . VAL A 1 35 ? -1.651 12.461 6.311 1.00 42.05 1476 VAL A CA 14
ATOM 16865 C C . VAL A 1 35 ? -2.238 12.010 4.978 1.00 63.22 1476 VAL A C 14
ATOM 16866 O O . VAL A 1 35 ? -3.450 11.832 4.850 1.00 42.31 1476 VAL A O 14
ATOM 16879 N N . CYS A 1 36 ? -1.371 11.825 3.988 1.00 1.43 1477 CYS A N 14
ATOM 16880 C CA . CYS A 1 36 ? -1.803 11.395 2.663 1.00 33.55 1477 CYS A CA 14
ATOM 16881 C C . CYS A 1 36 ? -2.810 10.254 2.765 1.00 73.54 1477 CYS A C 14
ATOM 16882 O O . CYS A 1 36 ? -2.443 9.110 3.033 1.00 22.53 1477 CYS A O 14
ATOM 16890 N N . TYR A 1 37 ? -4.082 10.573 2.549 1.00 25.22 1478 TYR A N 14
ATOM 16891 C CA . TYR A 1 37 ? -5.143 9.575 2.620 1.00 3.42 1478 TYR A CA 14
ATOM 16892 C C . TYR A 1 37 ? -5.400 8.955 1.250 1.00 11.41 1478 TYR A C 14
ATOM 16893 O O . TYR A 1 37 ? -4.774 9.329 0.258 1.00 24.03 1478 TYR A O 14
ATOM 16911 N N . LYS A 1 38 ? -6.328 8.005 1.203 1.00 41.41 1479 LYS A N 14
ATOM 16912 C CA . LYS A 1 38 ? -6.672 7.333 -0.044 1.00 71.21 1479 LYS A CA 14
ATOM 16913 C C . LYS A 1 38 ? -8.179 7.359 -0.278 1.00 52.14 1479 LYS A C 14
ATOM 16914 O O . LYS A 1 38 ? -8.941 6.714 0.442 1.00 74.01 1479 LYS A O 14
ATOM 16933 N N . LYS A 1 39 ? -8.603 8.108 -1.291 1.00 21.20 1480 LYS A N 14
ATOM 16934 C CA . LYS A 1 39 ? -10.019 8.216 -1.623 1.00 4.42 1480 LYS A CA 14
ATOM 16935 C C . LYS A 1 39 ? -10.527 6.930 -2.265 1.00 32.43 1480 LYS A C 14
ATOM 16936 O O . LYS A 1 39 ? -10.828 6.896 -3.459 1.00 12.14 1480 LYS A O 14
ATOM 16955 N N . LEU A 1 40 ? -10.622 5.873 -1.465 1.00 73.24 1481 LEU A N 14
ATOM 16956 C CA . LEU A 1 40 ? -11.097 4.583 -1.955 1.00 43.24 1481 LEU A CA 14
ATOM 16957 C C . LEU A 1 40 ? -12.498 4.706 -2.544 1.00 54.40 1481 LEU A C 14
ATOM 16958 O O . LEU A 1 40 ? -12.798 4.126 -3.588 1.00 51.24 1481 LEU A O 14
ATOM 16974 N N . LEU A 1 41 ? -13.353 5.467 -1.869 1.00 11.01 1482 LEU A N 14
ATOM 16975 C CA . LEU A 1 41 ? -14.724 5.669 -2.326 1.00 44.11 1482 LEU A CA 14
ATOM 16976 C C . LEU A 1 41 ? -15.191 7.091 -2.033 1.00 52.12 1482 LEU A C 14
ATOM 16977 O O . LEU A 1 41 ? -14.563 7.816 -1.261 1.00 22.10 1482 LEU A O 14
ATOM 16993 N N . HIS A 1 42 ? -16.300 7.484 -2.653 1.00 64.32 1483 HIS A N 14
ATOM 16994 C CA . HIS A 1 42 ? -16.854 8.819 -2.457 1.00 23.53 1483 HIS A CA 14
ATOM 16995 C C . HIS A 1 42 ? -18.357 8.826 -2.717 1.00 11.44 1483 HIS A C 14
ATOM 16996 O O . HIS A 1 42 ? -18.818 8.371 -3.763 1.00 61.22 1483 HIS A O 14
ATOM 17010 N N . TRP A 1 43 ? -19.115 9.346 -1.758 1.00 33.31 1484 TRP A N 14
ATOM 17011 C CA . TRP A 1 43 ? -20.567 9.412 -1.883 1.00 61.33 1484 TRP A CA 14
ATOM 17012 C C . TRP A 1 43 ? -21.088 10.781 -1.461 1.00 31.21 1484 TRP A C 14
ATOM 17013 O O . TRP A 1 43 ? -20.607 11.366 -0.491 1.00 32.15 1484 TRP A O 14
ATOM 17034 N N . SER A 1 44 ? -22.074 11.286 -2.195 1.00 50.41 1485 SER A N 14
ATOM 17035 C CA . SER A 1 44 ? -22.658 12.589 -1.898 1.00 2.21 1485 SER A CA 14
ATOM 17036 C C . SER A 1 44 ? -23.001 12.706 -0.416 1.00 23.52 1485 SER A C 14
ATOM 17037 O O . SER A 1 44 ? -23.994 12.147 0.049 1.00 44.21 1485 SER A O 14
ATOM 17045 N N . GLY A 1 45 ? -22.170 13.436 0.322 1.00 41.00 1486 GLY A N 14
ATOM 17046 C CA . GLY A 1 45 ? -22.401 13.613 1.744 1.00 41.13 1486 GLY A CA 14
ATOM 17047 C C . GLY A 1 45 ? -21.193 13.237 2.579 1.00 60.04 1486 GLY A C 14
ATOM 17048 O O . GLY A 1 45 ? -20.935 13.845 3.617 1.00 50.53 1486 GLY A O 14
ATOM 17052 N N . GLN A 1 46 ? -20.452 12.231 2.125 1.00 35.44 1487 GLN A N 14
ATOM 17053 C CA . GLN A 1 46 ? -19.267 11.773 2.840 1.00 44.20 1487 GLN A CA 14
ATOM 17054 C C . GLN A 1 46 ? -18.158 11.391 1.865 1.00 25.24 1487 GLN A C 14
ATOM 17055 O O . GLN A 1 46 ? -18.300 11.547 0.652 1.00 14.32 1487 GLN A O 14
ATOM 17069 N N . THR A 1 47 ? -17.051 10.888 2.404 1.00 45.43 1488 THR A N 14
ATOM 17070 C CA . THR A 1 47 ? -15.916 10.485 1.582 1.00 33.03 1488 THR A CA 14
ATOM 17071 C C . THR A 1 47 ? -15.063 9.443 2.297 1.00 50.14 1488 THR A C 14
ATOM 17072 O O . THR A 1 47 ? -14.573 9.680 3.401 1.00 44.41 1488 THR A O 14
ATOM 17083 N N . ILE A 1 48 ? -14.889 8.290 1.660 1.00 52.02 1489 ILE A N 14
ATOM 17084 C CA . ILE A 1 48 ? -14.093 7.213 2.235 1.00 71.13 1489 ILE A CA 14
ATOM 17085 C C . ILE A 1 48 ? -12.603 7.452 2.013 1.00 74.30 1489 ILE A C 14
ATOM 17086 O O . ILE A 1 48 ? -12.096 7.282 0.904 1.00 44.32 1489 ILE A O 14
ATOM 17102 N N . CYS A 1 49 ? -11.908 7.844 3.075 1.00 54.12 1490 CYS A N 14
ATOM 17103 C CA . CYS A 1 49 ? -10.475 8.105 2.997 1.00 55.31 1490 CYS A CA 14
ATOM 17104 C C . CYS A 1 49 ? -9.723 7.337 4.079 1.00 52.52 1490 CYS A C 14
ATOM 17105 O O . CYS A 1 49 ? -9.729 7.725 5.247 1.00 11.15 1490 CYS A O 14
ATOM 17113 N N . TYR A 1 50 ? -9.078 6.246 3.682 1.00 1.32 1491 TYR A N 14
ATOM 17114 C CA . TYR A 1 50 ? -8.324 5.421 4.619 1.00 53.13 1491 TYR A CA 14
ATOM 17115 C C . TYR A 1 50 ? -6.834 5.737 4.546 1.00 45.51 1491 TYR A C 14
ATOM 17116 O O . TYR A 1 50 ? -6.312 6.082 3.486 1.00 22.10 1491 TYR A O 14
ATOM 17134 N N . ALA A 1 51 ? -6.154 5.617 5.682 1.00 63.05 1492 ALA A N 14
ATOM 17135 C CA . ALA A 1 51 ? -4.723 5.887 5.748 1.00 61.14 1492 ALA A CA 14
ATOM 17136 C C . ALA A 1 51 ? -3.919 4.591 5.738 1.00 2.23 1492 ALA A C 14
ATOM 17137 O O . ALA A 1 51 ? -4.355 3.583 5.183 1.00 33.33 1492 ALA A O 14
ATOM 17144 N N . ASP A 1 52 ? -2.743 4.626 6.355 1.00 22.11 1493 ASP A N 14
ATOM 17145 C CA . ASP A 1 52 ? -1.878 3.454 6.418 1.00 65.31 1493 ASP A CA 14
ATOM 17146 C C . ASP A 1 52 ? -2.692 2.191 6.680 1.00 62.42 1493 ASP A C 14
ATOM 17147 O O . ASP A 1 52 ? -2.759 1.298 5.836 1.00 24.43 1493 ASP A O 14
ATOM 17156 N N . ASN A 1 53 ? -3.309 2.123 7.855 1.00 4.32 1494 ASN A N 14
ATOM 17157 C CA . ASN A 1 53 ? -4.117 0.969 8.229 1.00 73.41 1494 ASN A CA 14
ATOM 17158 C C . ASN A 1 53 ? -5.438 1.409 8.854 1.00 62.44 1494 ASN A C 14
ATOM 17159 O O . ASN A 1 53 ? -6.248 0.580 9.268 1.00 32.35 1494 ASN A O 14
ATOM 17170 N N . LYS A 1 54 ? -5.648 2.719 8.917 1.00 54.00 1495 LYS A N 14
ATOM 17171 C CA . LYS A 1 54 ? -6.871 3.271 9.489 1.00 43.33 1495 LYS A CA 14
ATOM 17172 C C . LYS A 1 54 ? -7.840 3.698 8.391 1.00 12.32 1495 LYS A C 14
ATOM 17173 O O . LYS A 1 54 ? -7.458 3.829 7.228 1.00 73.40 1495 LYS A O 14
ATOM 17192 N N . PHE A 1 55 ? -9.096 3.916 8.769 1.00 45.12 1496 PHE A N 14
ATOM 17193 C CA . PHE A 1 55 ? -10.120 4.329 7.816 1.00 4.23 1496 PHE A CA 14
ATOM 17194 C C . PHE A 1 55 ? -10.895 5.534 8.340 1.00 11.40 1496 PHE A C 14
ATOM 17195 O O . PHE A 1 55 ? -11.333 5.552 9.491 1.00 50.44 1496 PHE A O 14
ATOM 17212 N N . TYR A 1 56 ? -11.060 6.540 7.488 1.00 71.33 1497 TYR A N 14
ATOM 17213 C CA . TYR A 1 56 ? -11.780 7.751 7.864 1.00 23.32 1497 TYR A CA 14
ATOM 17214 C C . TYR A 1 56 ? -12.902 8.048 6.874 1.00 64.10 1497 TYR A C 14
ATOM 17215 O O . TYR A 1 56 ? -12.757 7.832 5.671 1.00 42.34 1497 TYR A O 14
ATOM 17233 N N . VAL A 1 57 ? -14.021 8.546 7.390 1.00 71.51 1498 VAL A N 14
ATOM 17234 C CA . VAL A 1 57 ? -15.168 8.875 6.553 1.00 74.24 1498 VAL A CA 14
ATOM 17235 C C . VAL A 1 57 ? -15.524 10.353 6.664 1.00 44.21 1498 VAL A C 14
ATOM 17236 O O . VAL A 1 57 ? -16.436 10.730 7.400 1.00 42.01 1498 VAL A O 14
ATOM 17249 N N . VAL A 1 58 ? -14.797 11.188 5.928 1.00 61.04 1499 VAL A N 14
ATOM 17250 C CA . VAL A 1 58 ? -15.036 12.626 5.942 1.00 50.22 1499 VAL A CA 14
ATOM 17251 C C . VAL A 1 58 ? -16.517 12.939 5.761 1.00 32.22 1499 VAL A C 14
ATOM 17252 O O . VAL A 1 58 ? -17.202 12.310 4.954 1.00 33.24 1499 VAL A O 14
ATOM 17265 N N . LYS A 1 59 ? -17.006 13.916 6.517 1.00 35.44 1500 LYS A N 14
ATOM 17266 C CA . LYS A 1 59 ? -18.407 14.315 6.441 1.00 62.21 1500 LYS A CA 14
ATOM 17267 C C . LYS A 1 59 ? -18.544 15.705 5.828 1.00 5.13 1500 LYS A C 14
ATOM 17268 O O . LYS A 1 59 ? -17.618 16.207 5.192 1.00 23.05 1500 LYS A O 14
ATOM 17287 N N . ASN A 1 60 ? -19.704 16.322 6.026 1.00 40.22 1501 ASN A N 14
ATOM 17288 C CA . ASN A 1 60 ? -19.961 17.655 5.493 1.00 1.43 1501 ASN A CA 14
ATOM 17289 C C . ASN A 1 60 ? -18.775 18.581 5.748 1.00 32.04 1501 ASN A C 14
ATOM 17290 O O . ASN A 1 60 ? -18.508 19.494 4.967 1.00 64.32 1501 ASN A O 14
ATOM 17301 N N . ASP A 1 61 ? -18.068 18.338 6.847 1.00 52.44 1502 ASP A N 14
ATOM 17302 C CA . ASP A 1 61 ? -16.910 19.149 7.205 1.00 62.43 1502 ASP A CA 14
ATOM 17303 C C . ASP A 1 61 ? -16.295 18.668 8.516 1.00 51.43 1502 ASP A C 14
ATOM 17304 O O . ASP A 1 61 ? -15.803 19.468 9.313 1.00 75.34 1502 ASP A O 14
ATOM 17313 N N . VAL A 1 62 ? -16.327 17.357 8.733 1.00 14.54 1503 VAL A N 14
ATOM 17314 C CA . VAL A 1 62 ? -15.774 16.770 9.948 1.00 44.33 1503 VAL A CA 14
ATOM 17315 C C . VAL A 1 62 ? -15.198 15.385 9.675 1.00 4.32 1503 VAL A C 14
ATOM 17316 O O . VAL A 1 62 ? -15.546 14.740 8.687 1.00 52.53 1503 VAL A O 14
ATOM 17329 N N . ALA A 1 63 ? -14.314 14.934 10.559 1.00 31.51 1504 ALA A N 14
ATOM 17330 C CA . ALA A 1 63 ? -13.691 13.624 10.415 1.00 31.45 1504 ALA A CA 14
ATOM 17331 C C . ALA A 1 63 ? -14.359 12.596 11.322 1.00 20.45 1504 ALA A C 14
ATOM 17332 O O . ALA A 1 63 ? -15.084 12.951 12.253 1.00 51.24 1504 ALA A O 14
ATOM 17339 N N . LEU A 1 64 ? -14.111 11.320 11.046 1.00 10.21 1505 LEU A N 14
ATOM 17340 C CA . LEU A 1 64 ? -14.689 10.239 11.837 1.00 13.53 1505 LEU A CA 14
ATOM 17341 C C . LEU A 1 64 ? -13.860 8.966 11.707 1.00 32.24 1505 LEU A C 14
ATOM 17342 O O . LEU A 1 64 ? -14.129 8.104 10.871 1.00 62.53 1505 LEU A O 14
ATOM 17358 N N . PRO A 1 65 ? -12.829 8.842 12.556 1.00 62.31 1506 PRO A N 14
ATOM 17359 C CA . PRO A 1 65 ? -11.941 7.675 12.558 1.00 51.14 1506 PRO A CA 14
ATOM 17360 C C . PRO A 1 65 ? -12.637 6.417 13.066 1.00 55.50 1506 PRO A C 14
ATOM 17361 O O . PRO A 1 65 ? -13.144 6.387 14.188 1.00 62.52 1506 PRO A O 14
ATOM 17372 N N . PHE A 1 66 ? -12.659 5.381 12.234 1.00 12.41 1507 PHE A N 14
ATOM 17373 C CA . PHE A 1 66 ? -13.294 4.121 12.600 1.00 72.44 1507 PHE A CA 14
ATOM 17374 C C . PHE A 1 66 ? -12.696 3.564 13.889 1.00 53.15 1507 PHE A C 14
ATOM 17375 O O . PHE A 1 66 ? -11.813 4.175 14.490 1.00 21.10 1507 PHE A O 14
ATOM 17392 N N . SER A 1 67 ? -13.185 2.401 14.307 1.00 53.03 1508 SER A N 14
ATOM 17393 C CA . SER A 1 67 ? -12.703 1.763 15.526 1.00 13.33 1508 SER A CA 14
ATOM 17394 C C . SER A 1 67 ? -12.171 0.364 15.234 1.00 75.42 1508 SER A C 14
ATOM 17395 O O . SER A 1 67 ? -11.143 -0.046 15.771 1.00 24.44 1508 SER A O 14
ATOM 17403 N N . ASP A 1 68 ? -12.880 -0.365 14.378 1.00 12.42 1509 ASP A N 14
ATOM 17404 C CA . ASP A 1 68 ? -12.480 -1.718 14.012 1.00 33.41 1509 ASP A CA 14
ATOM 17405 C C . ASP A 1 68 ? -12.998 -2.081 12.624 1.00 74.40 1509 ASP A C 14
ATOM 17406 O O . ASP A 1 68 ? -13.847 -1.385 12.064 1.00 24.25 1509 ASP A O 14
ATOM 17415 N N . LEU A 1 69 ? -12.482 -3.174 12.073 1.00 74.51 1510 LEU A N 14
ATOM 17416 C CA . LEU A 1 69 ? -12.892 -3.630 10.749 1.00 60.11 1510 LEU A CA 14
ATOM 17417 C C . LEU A 1 69 ? -14.411 -3.718 10.649 1.00 35.12 1510 LEU A C 14
ATOM 17418 O O . LEU A 1 69 ? -15.004 -3.288 9.660 1.00 5.41 1510 LEU A O 14
ATOM 17434 N N . GLU A 1 70 ? -15.036 -4.277 11.681 1.00 1.33 1511 GLU A N 14
ATOM 17435 C CA . GLU A 1 70 ? -16.487 -4.419 11.710 1.00 62.15 1511 GLU A CA 14
ATOM 17436 C C . GLU A 1 70 ? -17.170 -3.066 11.533 1.00 62.02 1511 GLU A C 14
ATOM 17437 O O . GLU A 1 70 ? -18.282 -2.984 11.013 1.00 52.41 1511 GLU A O 14
ATOM 17449 N N . ALA A 1 71 ? -16.495 -2.008 11.970 1.00 52.30 1512 ALA A N 14
ATOM 17450 C CA . ALA A 1 71 ? -17.035 -0.658 11.859 1.00 33.42 1512 ALA A CA 14
ATOM 17451 C C . ALA A 1 71 ? -17.061 -0.195 10.407 1.00 45.33 1512 ALA A C 14
ATOM 17452 O O . ALA A 1 71 ? -18.062 0.344 9.935 1.00 53.24 1512 ALA A O 14
ATOM 17459 N N . CYS A 1 72 ? -15.954 -0.407 9.704 1.00 44.33 1513 CYS A N 14
ATOM 17460 C CA . CYS A 1 72 ? -15.849 -0.009 8.304 1.00 5.23 1513 CYS A CA 14
ATOM 17461 C C . CYS A 1 72 ? -16.876 -0.745 7.451 1.00 13.11 1513 CYS A C 14
ATOM 17462 O O . CYS A 1 72 ? -17.542 -0.144 6.607 1.00 22.33 1513 CYS A O 14
ATOM 17470 N N . ARG A 1 73 ? -16.999 -2.049 7.676 1.00 60.13 1514 ARG A N 14
ATOM 17471 C CA . ARG A 1 73 ? -17.943 -2.868 6.925 1.00 14.04 1514 ARG A CA 14
ATOM 17472 C C . ARG A 1 73 ? -19.379 -2.428 7.196 1.00 32.34 1514 ARG A C 14
ATOM 17473 O O . ARG A 1 73 ? -20.267 -2.628 6.368 1.00 61.31 1514 ARG A O 14
ATOM 17494 N N . ALA A 1 74 ? -19.599 -1.829 8.362 1.00 11.00 1515 ALA A N 14
ATOM 17495 C CA . ALA A 1 74 ? -20.926 -1.360 8.742 1.00 41.25 1515 ALA A CA 14
ATOM 17496 C C . ALA A 1 74 ? -21.104 0.116 8.402 1.00 10.25 1515 ALA A C 14
ATOM 17497 O O . ALA A 1 74 ? -22.142 0.710 8.697 1.00 5.13 1515 ALA A O 14
ATOM 17504 N N . TYR A 1 75 ? -20.086 0.703 7.783 1.00 72.14 1516 TYR A N 14
ATOM 17505 C CA . TYR A 1 75 ? -20.129 2.111 7.406 1.00 35.04 1516 TYR A CA 14
ATOM 17506 C C . TYR A 1 75 ? -20.372 2.267 5.908 1.00 1.43 1516 TYR A C 14
ATOM 17507 O O . TYR A 1 75 ? -20.614 3.371 5.418 1.00 11.33 1516 TYR A O 14
ATOM 17525 N N . LEU A 1 76 ? -20.306 1.155 5.186 1.00 64.32 1517 LEU A N 14
ATOM 17526 C CA . LEU A 1 76 ? -20.518 1.166 3.743 1.00 74.34 1517 LEU A CA 14
ATOM 17527 C C . LEU A 1 76 ? -21.734 0.325 3.365 1.00 63.21 1517 LEU A C 14
ATOM 17528 O O . LEU A 1 76 ? -22.229 0.399 2.240 1.00 52.31 1517 LEU A O 14
ATOM 17544 N N . THR A 1 77 ? -22.212 -0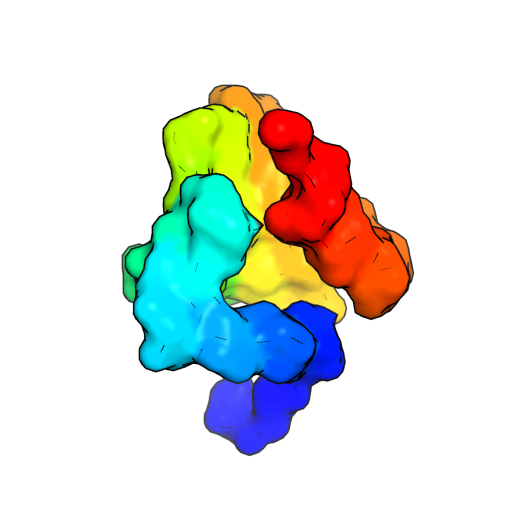.475 4.313 1.00 2.34 1518 THR A N 14
ATOM 17545 C CA . THR A 1 77 ? -23.370 -1.329 4.081 1.00 4.12 1518 THR A CA 14
ATOM 17546 C C . THR A 1 77 ? -24.570 -0.862 4.896 1.00 1.43 1518 THR A C 14
ATOM 17547 O O . THR A 1 77 ? -25.711 -1.209 4.594 1.00 72.54 1518 THR A O 14
ATOM 17558 N N . SER A 1 78 ? -24.305 -0.071 5.931 1.00 0.23 1519 SER A N 14
ATOM 17559 C CA . SER A 1 78 ? -25.364 0.442 6.792 1.00 12.23 1519 SER A CA 14
ATOM 17560 C C . SER A 1 78 ? -25.581 1.934 6.557 1.00 71.12 1519 SER A C 14
ATOM 17561 O O . SER A 1 78 ? -26.432 2.557 7.193 1.00 63.43 1519 SER A O 14
ATOM 17569 N N . ARG A 1 79 ? -24.805 2.500 5.639 1.00 52.45 1520 ARG A N 14
ATOM 17570 C CA . ARG A 1 79 ? -24.910 3.919 5.319 1.00 35.00 1520 ARG A CA 14
ATOM 17571 C C . ARG A 1 79 ? -25.883 4.146 4.166 1.00 75.33 1520 ARG A C 14
ATOM 17572 O O . ARG A 1 79 ? -26.475 5.217 4.041 1.00 13.55 1520 ARG A O 14
ATOM 17593 N N . ALA A 1 80 ? -26.043 3.129 3.324 1.00 0.43 1521 ALA A N 14
ATOM 17594 C CA . ALA A 1 80 ? -26.945 3.217 2.183 1.00 43.25 1521 ALA A CA 14
ATOM 17595 C C . ALA A 1 80 ? -26.970 1.908 1.401 1.00 34.24 1521 ALA A C 14
ATOM 17596 O O . ALA A 1 80 ? -26.028 1.119 1.463 1.00 60.12 1521 ALA A O 14
ATOM 17603 N N . ALA A 1 81 ? -28.056 1.683 0.668 1.00 64.12 1522 ALA A N 14
ATOM 17604 C CA . ALA A 1 81 ? -28.203 0.470 -0.126 1.00 70.52 1522 ALA A CA 14
ATOM 17605 C C . ALA A 1 81 ? -28.094 0.772 -1.617 1.00 1.32 1522 ALA A C 14
ATOM 17606 O O . ALA A 1 81 ? -27.373 0.091 -2.347 1.00 72.02 1522 ALA A O 14
ATOM 17613 N N . SER A 1 1 ? 3.556 -3.525 -2.616 1.00 72.41 -3 SER A N 15
ATOM 17614 C CA . SER A 1 1 ? 2.631 -3.376 -3.734 1.00 22.52 -3 SER A CA 15
ATOM 17615 C C . SER A 1 1 ? 1.572 -4.475 -3.713 1.00 4.31 -3 SER A C 15
ATOM 17616 O O . SER A 1 1 ? 0.374 -4.199 -3.784 1.00 21.51 -3 SER A O 15
ATOM 17624 N N . HIS A 1 2 ? 2.024 -5.721 -3.615 1.00 74.31 -2 HIS A N 15
ATOM 17625 C CA . HIS A 1 2 ? 1.116 -6.863 -3.584 1.00 50.32 -2 HIS A CA 15
ATOM 17626 C C . HIS A 1 2 ? 0.741 -7.220 -2.149 1.00 62.01 -2 HIS A C 15
ATOM 17627 O O . HIS A 1 2 ? 0.931 -8.355 -1.712 1.00 50.32 -2 HIS A O 15
ATOM 17641 N N . MET A 1 3 ? 0.209 -6.244 -1.421 1.00 10.20 -1 MET A N 15
ATOM 17642 C CA . MET A 1 3 ? -0.193 -6.456 -0.035 1.00 64.43 -1 MET A CA 15
ATOM 17643 C C . MET A 1 3 ? -0.945 -5.244 0.505 1.00 63.21 -1 MET A C 15
ATOM 17644 O O . MET A 1 3 ? -0.335 -4.258 0.916 1.00 3.24 -1 MET A O 15
ATOM 17658 N N . GLN A 1 4 ? -2.271 -5.326 0.500 1.00 53.23 1445 GLN A N 15
ATOM 17659 C CA . GLN A 1 4 ? -3.105 -4.234 0.989 1.00 72.24 1445 GLN A CA 15
ATOM 17660 C C . GLN A 1 4 ? -3.512 -4.468 2.440 1.00 40.22 1445 GLN A C 15
ATOM 17661 O O . GLN A 1 4 ? -3.262 -5.534 3.003 1.00 64.24 1445 GLN A O 15
ATOM 17675 N N . THR A 1 5 ? -4.141 -3.463 3.042 1.00 30.21 1446 THR A N 15
ATOM 17676 C CA . THR A 1 5 ? -4.581 -3.558 4.428 1.00 32.31 1446 THR A CA 15
ATOM 17677 C C . THR A 1 5 ? -5.902 -4.312 4.535 1.00 23.22 1446 THR A C 15
ATOM 17678 O O . THR A 1 5 ? -6.654 -4.436 3.568 1.00 24.22 1446 THR A O 15
ATOM 17689 N N . PRO A 1 6 ? -6.194 -4.828 5.738 1.00 24.14 1447 PRO A N 15
ATOM 17690 C CA . PRO A 1 6 ? -7.426 -5.578 6.000 1.00 3.04 1447 PRO A CA 15
ATOM 17691 C C . PRO A 1 6 ? -8.663 -4.687 5.973 1.00 32.42 1447 PRO A C 15
ATOM 17692 O O . PRO A 1 6 ? -9.719 -5.092 5.487 1.00 43.30 1447 PRO A O 15
ATOM 17703 N N . GLU A 1 7 ? -8.525 -3.474 6.498 1.00 11.12 1448 GLU A N 15
ATOM 17704 C CA . GLU A 1 7 ? -9.633 -2.527 6.534 1.00 75.04 1448 GLU A CA 15
ATOM 17705 C C . GLU A 1 7 ? -10.192 -2.290 5.133 1.00 23.33 1448 GLU A C 15
ATOM 17706 O O . GLU A 1 7 ? -11.399 -2.130 4.952 1.00 73.40 1448 GLU A O 15
ATOM 17718 N N . THR A 1 8 ? -9.303 -2.268 4.144 1.00 35.42 1449 THR A N 15
ATOM 17719 C CA . THR A 1 8 ? -9.706 -2.050 2.761 1.00 45.54 1449 THR A CA 15
ATOM 17720 C C . THR A 1 8 ? -9.680 -3.352 1.968 1.00 13.52 1449 THR A C 15
ATOM 17721 O O . THR A 1 8 ? -9.954 -3.364 0.769 1.00 70.45 1449 THR A O 15
ATOM 17732 N N . ALA A 1 9 ? -9.351 -4.446 2.647 1.00 42.40 1450 ALA A N 15
ATOM 17733 C CA . ALA A 1 9 ? -9.293 -5.754 2.006 1.00 2.42 1450 ALA A CA 15
ATOM 17734 C C . ALA A 1 9 ? -10.683 -6.223 1.590 1.00 23.23 1450 ALA A C 15
ATOM 17735 O O . ALA A 1 9 ? -10.842 -6.903 0.576 1.00 4.01 1450 ALA A O 15
ATOM 17742 N N . PHE A 1 10 ? -11.687 -5.857 2.380 1.00 22.31 1451 PHE A N 15
ATOM 17743 C CA . PHE A 1 10 ? -13.064 -6.243 2.094 1.00 1.04 1451 PHE A CA 15
ATOM 17744 C C . PHE A 1 10 ? -13.722 -5.246 1.146 1.00 54.52 1451 PHE A C 15
ATOM 17745 O O . PHE A 1 10 ? -14.679 -5.578 0.445 1.00 11.25 1451 PHE A O 15
ATOM 17762 N N . ILE A 1 11 ? -13.203 -4.022 1.130 1.00 74.54 1452 ILE A N 15
ATOM 17763 C CA . ILE A 1 11 ? -13.740 -2.977 0.267 1.00 10.14 1452 ILE A CA 15
ATOM 17764 C C . ILE A 1 11 ? -13.265 -3.153 -1.171 1.00 74.00 1452 ILE A C 15
ATOM 17765 O O . ILE A 1 11 ? -14.059 -3.089 -2.109 1.00 64.02 1452 ILE A O 15
ATOM 17781 N N . ASN A 1 12 ? -11.966 -3.377 -1.336 1.00 62.13 1453 ASN A N 15
ATOM 17782 C CA . ASN A 1 12 ? -11.385 -3.564 -2.661 1.00 21.21 1453 ASN A CA 15
ATOM 17783 C C . ASN A 1 12 ? -12.184 -4.584 -3.466 1.00 71.22 1453 ASN A C 15
ATOM 17784 O O . ASN A 1 12 ? -12.383 -4.422 -4.669 1.00 50.33 1453 ASN A O 15
ATOM 17795 N N . ASN A 1 13 ? -12.640 -5.636 -2.793 1.00 10.51 1454 ASN A N 15
ATOM 17796 C CA . ASN A 1 13 ? -13.418 -6.682 -3.446 1.00 21.44 1454 ASN A CA 15
ATOM 17797 C C . ASN A 1 13 ? -14.583 -6.086 -4.230 1.00 3.32 1454 ASN A C 15
ATOM 17798 O O . ASN A 1 13 ? -14.951 -6.586 -5.293 1.00 24.12 1454 ASN A O 15
ATOM 17809 N N . VAL A 1 14 ? -15.159 -5.012 -3.698 1.00 61.31 1455 VAL A N 15
ATOM 17810 C CA . VAL A 1 14 ? -16.281 -4.346 -4.348 1.00 42.24 1455 VAL A CA 15
ATOM 17811 C C . VAL A 1 14 ? -15.814 -3.130 -5.140 1.00 44.15 1455 VAL A C 15
ATOM 17812 O O . VAL A 1 14 ? -16.423 -2.755 -6.143 1.00 33.42 1455 VAL A O 15
ATOM 17825 N N . THR A 1 15 ? -14.726 -2.516 -4.685 1.00 11.43 1456 THR A N 15
ATOM 17826 C CA . THR A 1 15 ? -14.176 -1.341 -5.350 1.00 33.21 1456 THR A CA 15
ATOM 17827 C C . THR A 1 15 ? -13.832 -1.644 -6.804 1.00 3.53 1456 THR A C 15
ATOM 17828 O O . THR A 1 15 ? -13.894 -0.764 -7.662 1.00 51.33 1456 THR A O 15
ATOM 17839 N N . SER A 1 16 ? -13.469 -2.893 -7.073 1.00 63.43 1457 SER A N 15
ATOM 17840 C CA . SER A 1 16 ? -13.111 -3.311 -8.424 1.00 31.11 1457 SER A CA 15
ATOM 17841 C C . SER A 1 16 ? -14.357 -3.480 -9.288 1.00 51.11 1457 SER A C 15
ATOM 17842 O O . SER A 1 16 ? -14.264 -3.684 -10.498 1.00 23.14 1457 SER A O 15
ATOM 17850 N N . ASN A 1 17 ? -15.524 -3.393 -8.657 1.00 25.01 1458 ASN A N 15
ATOM 17851 C CA . ASN A 1 17 ? -16.789 -3.537 -9.367 1.00 13.31 1458 ASN A CA 15
ATOM 17852 C C . ASN A 1 17 ? -17.382 -2.172 -9.704 1.00 11.23 1458 ASN A C 15
ATOM 17853 O O . ASN A 1 17 ? -18.305 -2.066 -10.510 1.00 71.11 1458 ASN A O 15
ATOM 17864 N N . GLY A 1 18 ? -16.844 -1.128 -9.080 1.00 24.42 1459 GLY A N 15
ATOM 17865 C CA . GLY A 1 18 ? -17.331 0.216 -9.326 1.00 51.15 1459 GLY A CA 15
ATOM 17866 C C . GLY A 1 18 ? -17.797 0.905 -8.060 1.00 15.35 1459 GLY A C 15
ATOM 17867 O O . GLY A 1 18 ? -18.583 1.851 -8.112 1.00 22.21 1459 GLY A O 15
ATOM 17871 N N . GLY A 1 19 ? -17.314 0.429 -6.916 1.00 44.31 1460 GLY A N 15
ATOM 17872 C CA . GLY A 1 19 ? -17.698 1.017 -5.646 1.00 75.21 1460 GLY A CA 15
ATOM 17873 C C . GLY A 1 19 ? -18.738 0.190 -4.916 1.00 22.41 1460 GLY A C 15
ATOM 17874 O O . GLY A 1 19 ? -19.319 -0.734 -5.486 1.00 54.54 1460 GLY A O 15
ATOM 17878 N N . TYR A 1 20 ? -18.971 0.519 -3.650 1.00 51.04 1461 TYR A N 15
ATOM 17879 C CA . TYR A 1 20 ? -19.944 -0.203 -2.840 1.00 15.13 1461 TYR A CA 15
ATOM 17880 C C . TYR A 1 20 ? -21.359 0.008 -3.370 1.00 52.44 1461 TYR A C 15
ATOM 17881 O O . TYR A 1 20 ? -21.552 0.540 -4.464 1.00 63.25 1461 TYR A O 15
ATOM 17899 N N . HIS A 1 21 ? -22.347 -0.411 -2.586 1.00 71.53 1462 HIS A N 15
ATOM 17900 C CA . HIS A 1 21 ? -23.746 -0.268 -2.975 1.00 45.23 1462 HIS A CA 15
ATOM 17901 C C . HIS A 1 21 ? -24.050 1.169 -3.388 1.00 43.14 1462 HIS A C 15
ATOM 17902 O O . HIS A 1 21 ? -24.326 1.444 -4.556 1.00 15.22 1462 HIS A O 15
ATOM 17916 N N . SER A 1 22 ? -23.997 2.081 -2.423 1.00 11.12 1463 SER A N 15
ATOM 17917 C CA . SER A 1 22 ? -24.271 3.489 -2.685 1.00 74.04 1463 SER A CA 15
ATOM 17918 C C . SER A 1 22 ? -22.976 4.261 -2.914 1.00 43.34 1463 SER A C 15
ATOM 17919 O O . SER A 1 22 ? -22.968 5.299 -3.577 1.00 63.42 1463 SER A O 15
ATOM 17927 N N . TRP A 1 23 ? -21.883 3.748 -2.361 1.00 70.34 1464 TRP A N 15
ATOM 17928 C CA . TRP A 1 23 ? -20.581 4.389 -2.505 1.00 23.45 1464 TRP A CA 15
ATOM 17929 C C . TRP A 1 23 ? -19.988 4.115 -3.882 1.00 41.14 1464 TRP A C 15
ATOM 17930 O O . TRP A 1 23 ? -19.961 2.973 -4.342 1.00 32.12 1464 TRP A O 15
ATOM 17951 N N . HIS A 1 24 ? -19.513 5.170 -4.538 1.00 31.33 1465 HIS A N 15
ATOM 17952 C CA . HIS A 1 24 ? -18.919 5.042 -5.864 1.00 34.11 1465 HIS A CA 15
ATOM 17953 C C . HIS A 1 24 ? -17.405 4.882 -5.768 1.00 51.32 1465 HIS A C 15
ATOM 17954 O O . HIS A 1 24 ? -16.803 5.183 -4.737 1.00 5.41 1465 HIS A O 15
ATOM 17968 N N . LEU A 1 25 ? -16.796 4.407 -6.848 1.00 61.55 1466 LEU A N 15
ATOM 17969 C CA . LEU A 1 25 ? -15.351 4.206 -6.886 1.00 74.04 1466 LEU A CA 15
ATOM 17970 C C . LEU A 1 25 ? -14.630 5.507 -7.222 1.00 4.10 1466 LEU A C 15
ATOM 17971 O O . LEU A 1 25 ? -14.800 6.062 -8.308 1.00 32.13 1466 LEU A O 15
ATOM 17987 N N . VAL A 1 26 ? -13.821 5.988 -6.283 1.00 43.32 1467 VAL A N 15
ATOM 17988 C CA . VAL A 1 26 ? -13.070 7.222 -6.480 1.00 43.43 1467 VAL A CA 15
ATOM 17989 C C . VAL A 1 26 ? -11.620 7.060 -6.037 1.00 11.42 1467 VAL A C 15
ATOM 17990 O O . VAL A 1 26 ? -11.194 5.969 -5.659 1.00 41.05 1467 VAL A O 15
ATOM 18003 N N . SER A 1 27 ? -10.867 8.154 -6.084 1.00 43.45 1468 SER A N 15
ATOM 18004 C CA . SER A 1 27 ? -9.463 8.133 -5.691 1.00 2.54 1468 SER A CA 15
ATOM 18005 C C . SER A 1 27 ? -8.811 9.492 -5.932 1.00 23.54 1468 SER A C 15
ATOM 18006 O O . SER A 1 27 ? -7.813 9.596 -6.643 1.00 62.05 1468 SER A O 15
ATOM 18014 N N . GLY A 1 28 ? -9.383 10.531 -5.332 1.00 35.00 1469 GLY A N 15
ATOM 18015 C CA . GLY A 1 28 ? -8.846 11.869 -5.493 1.00 44.20 1469 GLY A CA 15
ATOM 18016 C C . GLY A 1 28 ? -7.745 12.175 -4.497 1.00 44.31 1469 GLY A C 15
ATOM 18017 O O . GLY A 1 28 ? -7.072 13.201 -4.601 1.00 12.32 1469 GLY A O 15
ATOM 18021 N N . ASP A 1 29 ? -7.561 11.285 -3.529 1.00 23.41 1470 ASP A N 15
ATOM 18022 C CA . ASP A 1 29 ? -6.534 11.465 -2.509 1.00 62.22 1470 ASP A CA 15
ATOM 18023 C C . ASP A 1 29 ? -6.847 12.672 -1.630 1.00 65.23 1470 ASP A C 15
ATOM 18024 O O . ASP A 1 29 ? -6.997 13.790 -2.124 1.00 11.32 1470 ASP A O 15
ATOM 18033 N N . LEU A 1 30 ? -6.944 12.438 -0.326 1.00 51.13 1471 LEU A N 15
ATOM 18034 C CA . LEU A 1 30 ? -7.240 13.506 0.622 1.00 12.14 1471 LEU A CA 15
ATOM 18035 C C . LEU A 1 30 ? -6.035 13.794 1.512 1.00 31.31 1471 LEU A C 15
ATOM 18036 O O . LEU A 1 30 ? -5.732 13.030 2.429 1.00 32.03 1471 LEU A O 15
ATOM 18052 N N . ILE A 1 31 ? -5.353 14.900 1.236 1.00 11.11 1472 ILE A N 15
ATOM 18053 C CA . ILE A 1 31 ? -4.183 15.290 2.014 1.00 75.13 1472 ILE A CA 15
ATOM 18054 C C . ILE A 1 31 ? -4.548 16.323 3.074 1.00 3.40 1472 ILE A C 15
ATOM 18055 O O . ILE A 1 31 ? -4.284 17.515 2.912 1.00 71.14 1472 ILE A O 15
ATOM 18071 N N . VAL A 1 32 ? -5.154 15.859 4.162 1.00 73.22 1473 VAL A N 15
ATOM 18072 C CA . VAL A 1 32 ? -5.553 16.742 5.251 1.00 4.12 1473 VAL A CA 15
ATOM 18073 C C . VAL A 1 32 ? -4.603 16.615 6.437 1.00 32.53 1473 VAL A C 15
ATOM 18074 O O . VAL A 1 32 ? -4.075 15.537 6.711 1.00 63.21 1473 VAL A O 15
ATOM 18087 N N . LYS A 1 33 ? -4.391 17.722 7.140 1.00 41.23 1474 LYS A N 15
ATOM 18088 C CA . LYS A 1 33 ? -3.506 17.736 8.299 1.00 73.13 1474 LYS A CA 15
ATOM 18089 C C . LYS A 1 33 ? -2.142 17.150 7.949 1.00 41.42 1474 LYS A C 15
ATOM 18090 O O . LYS A 1 33 ? -1.406 16.699 8.827 1.00 72.25 1474 LYS A O 15
ATOM 18109 N N . ASP A 1 34 ? -1.810 17.163 6.663 1.00 73.25 1475 ASP A N 15
ATOM 18110 C CA . ASP A 1 34 ? -0.533 16.635 6.197 1.00 2.32 1475 ASP A CA 15
ATOM 18111 C C . ASP A 1 34 ? -0.536 15.110 6.214 1.00 32.11 1475 ASP A C 15
ATOM 18112 O O . ASP A 1 34 ? 0.510 14.478 6.362 1.00 31.12 1475 ASP A O 15
ATOM 18121 N N . VAL A 1 35 ? -1.720 14.524 6.063 1.00 43.05 1476 VAL A N 15
ATOM 18122 C CA . VAL A 1 35 ? -1.860 13.073 6.060 1.00 23.34 1476 VAL A CA 15
ATOM 18123 C C . VAL A 1 35 ? -2.496 12.584 4.764 1.00 33.02 1476 VAL A C 15
ATOM 18124 O O . VAL A 1 35 ? -3.700 12.326 4.710 1.00 5.33 1476 VAL A O 15
ATOM 18137 N N . CYS A 1 36 ? -1.682 12.458 3.723 1.00 41.15 1477 CYS A N 15
ATOM 18138 C CA . CYS A 1 36 ? -2.166 12.000 2.425 1.00 65.02 1477 CYS A CA 15
ATOM 18139 C C . CYS A 1 36 ? -2.949 10.699 2.565 1.00 31.00 1477 CYS A C 15
ATOM 18140 O O . CYS A 1 36 ? -2.375 9.642 2.827 1.00 30.22 1477 CYS A O 15
ATOM 18148 N N . TYR A 1 37 ? -4.263 10.784 2.390 1.00 11.33 1478 TYR A N 15
ATOM 18149 C CA . TYR A 1 37 ? -5.126 9.615 2.501 1.00 35.44 1478 TYR A CA 15
ATOM 18150 C C . TYR A 1 37 ? -5.438 9.034 1.125 1.00 5.41 1478 TYR A C 15
ATOM 18151 O O . TYR A 1 37 ? -4.901 9.484 0.112 1.00 22.04 1478 TYR A O 15
ATOM 18169 N N . LYS A 1 38 ? -6.309 8.032 1.096 1.00 15.22 1479 LYS A N 15
ATOM 18170 C CA . LYS A 1 38 ? -6.696 7.389 -0.154 1.00 42.42 1479 LYS A CA 15
ATOM 18171 C C . LYS A 1 38 ? -8.214 7.321 -0.284 1.00 70.32 1479 LYS A C 15
ATOM 18172 O O . LYS A 1 38 ? -8.869 6.521 0.384 1.00 74.20 1479 LYS A O 15
ATOM 18191 N N . LYS A 1 39 ? -8.768 8.163 -1.150 1.00 2.34 1480 LYS A N 15
ATOM 18192 C CA . LYS A 1 39 ? -10.209 8.197 -1.370 1.00 43.11 1480 LYS A CA 15
ATOM 18193 C C . LYS A 1 39 ? -10.679 6.936 -2.087 1.00 71.41 1480 LYS A C 15
ATOM 18194 O O . LYS A 1 39 ? -10.995 6.967 -3.277 1.00 63.24 1480 LYS A O 15
ATOM 18213 N N . LEU A 1 40 ? -10.725 5.827 -1.356 1.00 51.50 1481 LEU A N 15
ATOM 18214 C CA . LEU A 1 40 ? -11.159 4.555 -1.922 1.00 70.10 1481 LEU A CA 15
ATOM 18215 C C . LEU A 1 40 ? -12.589 4.651 -2.445 1.00 22.44 1481 LEU A C 15
ATOM 18216 O O . LEU A 1 40 ? -12.906 4.130 -3.515 1.00 34.54 1481 LEU A O 15
ATOM 18232 N N . LEU A 1 41 ? -13.447 5.321 -1.684 1.00 53.23 1482 LEU A N 15
ATOM 18233 C CA . LEU A 1 41 ? -14.844 5.488 -2.072 1.00 21.05 1482 LEU A CA 15
ATOM 18234 C C . LEU A 1 41 ? -15.335 6.895 -1.746 1.00 61.10 1482 LEU A C 15
ATOM 18235 O O . LEU A 1 41 ? -14.651 7.661 -1.065 1.00 73.55 1482 LEU A O 15
ATOM 18251 N N . HIS A 1 42 ? -16.525 7.229 -2.235 1.00 31.31 1483 HIS A N 15
ATOM 18252 C CA . HIS A 1 42 ? -17.110 8.543 -1.993 1.00 45.15 1483 HIS A CA 15
ATOM 18253 C C . HIS A 1 42 ? -18.563 8.584 -2.455 1.00 12.50 1483 HIS A C 15
ATOM 18254 O O . HIS A 1 42 ? -18.911 8.021 -3.493 1.00 20.03 1483 HIS A O 15
ATOM 18268 N N . TRP A 1 43 ? -19.407 9.254 -1.678 1.00 25.24 1484 TRP A N 15
ATOM 18269 C CA . TRP A 1 43 ? -20.823 9.367 -2.007 1.00 1.53 1484 TRP A CA 15
ATOM 18270 C C . TRP A 1 43 ? -21.482 10.481 -1.200 1.00 24.12 1484 TRP A C 15
ATOM 18271 O O . TRP A 1 43 ? -21.300 10.571 0.014 1.00 34.34 1484 TRP A O 15
ATOM 18292 N N . SER A 1 44 ? -22.247 11.327 -1.882 1.00 3.21 1485 SER A N 15
ATOM 18293 C CA . SER A 1 44 ? -22.930 12.437 -1.228 1.00 44.30 1485 SER A CA 15
ATOM 18294 C C . SER A 1 44 ? -21.925 13.396 -0.596 1.00 14.14 1485 SER A C 15
ATOM 18295 O O . SER A 1 44 ? -21.511 14.375 -1.214 1.00 44.32 1485 SER A O 15
ATOM 18303 N N . GLY A 1 45 ? -21.539 13.106 0.643 1.00 24.00 1486 GLY A N 15
ATOM 18304 C CA . GLY A 1 45 ? -20.586 13.951 1.340 1.00 75.11 1486 GLY A CA 15
ATOM 18305 C C . GLY A 1 45 ? -19.524 13.150 2.066 1.00 2.22 1486 GLY A C 15
ATOM 18306 O O . GLY A 1 45 ? -18.444 13.663 2.359 1.00 12.02 1486 GLY A O 15
ATOM 18310 N N . GLN A 1 46 ? -19.831 11.890 2.358 1.00 2.54 1487 GLN A N 15
ATOM 18311 C CA . GLN A 1 46 ? -18.894 11.019 3.057 1.00 22.23 1487 GLN A CA 15
ATOM 18312 C C . GLN A 1 46 ? -17.841 10.472 2.099 1.00 30.31 1487 GLN A C 15
ATOM 18313 O O . GLN A 1 46 ? -18.168 9.825 1.103 1.00 22.03 1487 GLN A O 15
ATOM 18327 N N . THR A 1 47 ? -16.575 10.735 2.406 1.00 45.42 1488 THR A N 15
ATOM 18328 C CA . THR A 1 47 ? -15.473 10.271 1.571 1.00 15.04 1488 THR A CA 15
ATOM 18329 C C . THR A 1 47 ? -14.629 9.234 2.303 1.00 42.02 1488 THR A C 15
ATOM 18330 O O . THR A 1 47 ? -13.974 9.544 3.298 1.00 23.14 1488 THR A O 15
ATOM 18341 N N . ILE A 1 48 ? -14.648 8.003 1.803 1.00 40.10 1489 ILE A N 15
ATOM 18342 C CA . ILE A 1 48 ? -13.882 6.921 2.409 1.00 43.23 1489 ILE A CA 15
ATOM 18343 C C . ILE A 1 48 ? -12.388 7.096 2.155 1.00 13.21 1489 ILE A C 15
ATOM 18344 O O . ILE A 1 48 ? -11.871 6.675 1.120 1.00 25.10 1489 ILE A O 15
ATOM 18360 N N . CYS A 1 49 ? -11.701 7.718 3.107 1.00 53.33 1490 CYS A N 15
ATOM 18361 C CA . CYS A 1 49 ? -10.266 7.948 2.987 1.00 1.33 1490 CYS A CA 15
ATOM 18362 C C . CYS A 1 49 ? -9.494 7.108 4.000 1.00 75.13 1490 CYS A C 15
ATOM 18363 O O . CYS A 1 49 ? -9.525 7.381 5.200 1.00 63.11 1490 CYS A O 15
ATOM 18371 N N . TYR A 1 50 ? -8.806 6.084 3.508 1.00 5.21 1491 TYR A N 15
ATOM 18372 C CA . TYR A 1 50 ? -8.029 5.201 4.370 1.00 34.12 1491 TYR A CA 15
ATOM 18373 C C . TYR A 1 50 ? -6.540 5.518 4.276 1.00 70.14 1491 TYR A C 15
ATOM 18374 O O . TYR A 1 50 ? -6.039 5.886 3.214 1.00 64.02 1491 TYR A O 15
ATOM 18392 N N . ALA A 1 51 ? -5.838 5.371 5.395 1.00 54.42 1492 ALA A N 15
ATOM 18393 C CA . ALA A 1 51 ? -4.406 5.639 5.439 1.00 33.11 1492 ALA A CA 15
ATOM 18394 C C . ALA A 1 51 ? -3.606 4.341 5.468 1.00 0.11 1492 ALA A C 15
ATOM 18395 O O . ALA A 1 51 ? -4.117 3.278 5.117 1.00 60.35 1492 ALA A O 15
ATOM 18402 N N . ASP A 1 52 ? -2.349 4.436 5.888 1.00 33.12 1493 ASP A N 15
ATOM 18403 C CA . ASP A 1 52 ? -1.478 3.269 5.963 1.00 32.22 1493 ASP A CA 15
ATOM 18404 C C . ASP A 1 52 ? -2.201 2.092 6.610 1.00 33.42 1493 ASP A C 15
ATOM 18405 O O . ASP A 1 52 ? -2.017 0.942 6.212 1.00 40.54 1493 ASP A O 15
ATOM 18414 N N . ASN A 1 53 ? -3.024 2.387 7.611 1.00 30.14 1494 ASN A N 15
ATOM 18415 C CA . ASN A 1 53 ? -3.774 1.353 8.315 1.00 62.41 1494 ASN A CA 15
ATOM 18416 C C . ASN A 1 53 ? -4.856 1.969 9.196 1.00 1.41 1494 ASN A C 15
ATOM 18417 O O . ASN A 1 53 ? -5.100 1.510 10.312 1.00 11.41 1494 ASN A O 15
ATOM 18428 N N . LYS A 1 54 ? -5.502 3.013 8.687 1.00 75.52 1495 LYS A N 15
ATOM 18429 C CA . LYS A 1 54 ? -6.560 3.692 9.425 1.00 53.42 1495 LYS A CA 15
ATOM 18430 C C . LYS A 1 54 ? -7.601 4.274 8.473 1.00 62.31 1495 LYS A C 15
ATOM 18431 O O . LYS A 1 54 ? -7.305 5.178 7.692 1.00 54.33 1495 LYS A O 15
ATOM 18450 N N . PHE A 1 55 ? -8.820 3.749 8.544 1.00 2.45 1496 PHE A N 15
ATOM 18451 C CA . PHE A 1 55 ? -9.904 4.217 7.689 1.00 35.12 1496 PHE A CA 15
ATOM 18452 C C . PHE A 1 55 ? -10.573 5.452 8.285 1.00 0.41 1496 PHE A C 15
ATOM 18453 O O . PHE A 1 55 ? -10.867 5.497 9.480 1.00 40.31 1496 PHE A O 15
ATOM 18470 N N . TYR A 1 56 ? -10.809 6.453 7.444 1.00 14.11 1497 TYR A N 15
ATOM 18471 C CA . TYR A 1 56 ? -11.440 7.691 7.887 1.00 72.21 1497 TYR A CA 15
ATOM 18472 C C . TYR A 1 56 ? -12.574 8.091 6.948 1.00 33.50 1497 TYR A C 15
ATOM 18473 O O . TYR A 1 56 ? -12.423 8.067 5.727 1.00 65.24 1497 TYR A O 15
ATOM 18491 N N . VAL A 1 57 ? -13.712 8.458 7.528 1.00 13.53 1498 VAL A N 15
ATOM 18492 C CA . VAL A 1 57 ? -14.873 8.866 6.745 1.00 21.54 1498 VAL A CA 15
ATOM 18493 C C . VAL A 1 57 ? -15.163 10.351 6.925 1.00 15.32 1498 VAL A C 15
ATOM 18494 O O . VAL A 1 57 ? -15.976 10.739 7.765 1.00 74.15 1498 VAL A O 15
ATOM 18507 N N . VAL A 1 58 ? -14.494 11.180 6.131 1.00 43.15 1499 VAL A N 15
ATOM 18508 C CA . VAL A 1 58 ? -14.681 12.624 6.200 1.00 2.43 1499 VAL A CA 15
ATOM 18509 C C . VAL A 1 58 ? -16.084 13.019 5.755 1.00 74.23 1499 VAL A C 15
ATOM 18510 O O . VAL A 1 58 ? -16.631 12.449 4.810 1.00 51.52 1499 VAL A O 15
ATOM 18523 N N . LYS A 1 59 ? -16.664 13.998 6.441 1.00 23.01 1500 LYS A N 15
ATOM 18524 C CA . LYS A 1 59 ? -18.004 14.472 6.116 1.00 20.43 1500 LYS A CA 15
ATOM 18525 C C . LYS A 1 59 ? -17.959 15.892 5.561 1.00 75.51 1500 LYS A C 15
ATOM 18526 O O . LYS A 1 59 ? -16.912 16.363 5.121 1.00 1.44 1500 LYS A O 15
ATOM 18545 N N . ASN A 1 60 ? -19.103 16.568 5.585 1.00 34.24 1501 ASN A N 15
ATOM 18546 C CA . ASN A 1 60 ? -19.194 17.935 5.085 1.00 31.30 1501 ASN A CA 15
ATOM 18547 C C . ASN A 1 60 ? -18.071 18.797 5.653 1.00 51.44 1501 ASN A C 15
ATOM 18548 O O . ASN A 1 60 ? -17.648 19.772 5.031 1.00 52.14 1501 ASN A O 15
ATOM 18559 N N . ASP A 1 61 ? -17.592 18.432 6.837 1.00 74.34 1502 ASP A N 15
ATOM 18560 C CA . ASP A 1 61 ? -16.517 19.171 7.488 1.00 32.31 1502 ASP A CA 15
ATOM 18561 C C . ASP A 1 61 ? -16.188 18.564 8.849 1.00 41.43 1502 ASP A C 15
ATOM 18562 O O . ASP A 1 61 ? -15.879 19.281 9.801 1.00 62.11 1502 ASP A O 15
ATOM 18571 N N . VAL A 1 62 ? -16.257 17.240 8.933 1.00 34.41 1503 VAL A N 15
ATOM 18572 C CA . VAL A 1 62 ? -15.967 16.537 10.177 1.00 62.41 1503 VAL A CA 15
ATOM 18573 C C . VAL A 1 62 ? -15.405 15.146 9.904 1.00 72.22 1503 VAL A C 15
ATOM 18574 O O . VAL A 1 62 ? -15.877 14.438 9.014 1.00 13.35 1503 VAL A O 15
ATOM 18587 N N . ALA A 1 63 ? -14.394 14.760 10.675 1.00 33.14 1504 ALA A N 15
ATOM 18588 C CA . ALA A 1 63 ? -13.769 13.452 10.518 1.00 14.44 1504 ALA A CA 15
ATOM 18589 C C . ALA A 1 63 ? -14.480 12.399 11.362 1.00 53.43 1504 ALA A C 15
ATOM 18590 O O . ALA A 1 63 ? -15.356 12.721 12.166 1.00 73.22 1504 ALA A O 15
ATOM 18597 N N . LEU A 1 64 ? -14.099 11.141 11.173 1.00 21.00 1505 LEU A N 15
ATOM 18598 C CA . LEU A 1 64 ? -14.701 10.039 11.916 1.00 3.54 1505 LEU A CA 15
ATOM 18599 C C . LEU A 1 64 ? -13.842 8.783 11.818 1.00 23.15 1505 LEU A C 15
ATOM 18600 O O . LEU A 1 64 ? -14.063 7.914 10.974 1.00 1.25 1505 LEU A O 15
ATOM 18616 N N . PRO A 1 65 ? -12.839 8.681 12.703 1.00 4.10 1506 PRO A N 15
ATOM 18617 C CA . PRO A 1 65 ? -11.928 7.533 12.738 1.00 22.04 1506 PRO A CA 15
ATOM 18618 C C . PRO A 1 65 ? -12.616 6.262 13.224 1.00 21.14 1506 PRO A C 15
ATOM 18619 O O . PRO A 1 65 ? -13.140 6.214 14.338 1.00 43.44 1506 PRO A O 15
ATOM 18630 N N . PHE A 1 66 ? -12.611 5.233 12.383 1.00 3.23 1507 PHE A N 15
ATOM 18631 C CA . PHE A 1 66 ? -13.235 3.961 12.727 1.00 11.15 1507 PHE A CA 15
ATOM 18632 C C . PHE A 1 66 ? -12.602 3.366 13.982 1.00 42.21 1507 PHE A C 15
ATOM 18633 O O . PHE A 1 66 ? -11.687 3.948 14.564 1.00 3.41 1507 PHE A O 15
ATOM 18650 N N . SER A 1 67 ? -13.097 2.203 14.393 1.00 65.14 1508 SER A N 15
ATOM 18651 C CA . SER A 1 67 ? -12.583 1.530 15.580 1.00 10.42 1508 SER A CA 15
ATOM 18652 C C . SER A 1 67 ? -12.054 0.142 15.232 1.00 1.34 1508 SER A C 15
ATOM 18653 O O . SER A 1 67 ? -11.009 -0.278 15.729 1.00 20.24 1508 SER A O 15
ATOM 18661 N N . ASP A 1 68 ? -12.783 -0.564 14.376 1.00 70.13 1509 ASP A N 15
ATOM 18662 C CA . ASP A 1 68 ? -12.388 -1.905 13.959 1.00 10.35 1509 ASP A CA 15
ATOM 18663 C C . ASP A 1 68 ? -12.956 -2.236 12.583 1.00 41.32 1509 ASP A C 15
ATOM 18664 O O . ASP A 1 68 ? -13.796 -1.506 12.054 1.00 22.10 1509 ASP A O 15
ATOM 18673 N N . LEU A 1 69 ? -12.492 -3.339 12.007 1.00 63.02 1510 LEU A N 15
ATOM 18674 C CA . LEU A 1 69 ? -12.952 -3.767 10.690 1.00 13.33 1510 LEU A CA 15
ATOM 18675 C C . LEU A 1 69 ? -14.476 -3.812 10.635 1.00 61.41 1510 LEU A C 15
ATOM 18676 O O . LEU A 1 69 ? -15.086 -3.339 9.677 1.00 44.42 1510 LEU A O 15
ATOM 18692 N N . GLU A 1 70 ? -15.084 -4.384 11.670 1.00 61.13 1511 GLU A N 15
ATOM 18693 C CA . GLU A 1 70 ? -16.537 -4.490 11.738 1.00 4.44 1511 GLU A CA 15
ATOM 18694 C C . GLU A 1 70 ? -17.190 -3.119 11.584 1.00 24.03 1511 GLU A C 15
ATOM 18695 O O . GLU A 1 70 ? -18.324 -3.009 11.121 1.00 52.02 1511 GLU A O 15
ATOM 18707 N N . ALA A 1 71 ? -16.464 -2.077 11.977 1.00 32.12 1512 ALA A N 15
ATOM 18708 C CA . ALA A 1 71 ? -16.971 -0.714 11.882 1.00 52.23 1512 ALA A CA 15
ATOM 18709 C C . ALA A 1 71 ? -17.011 -0.243 10.432 1.00 71.23 1512 ALA A C 15
ATOM 18710 O O . ALA A 1 71 ? -18.004 0.332 9.983 1.00 64.51 1512 ALA A O 15
ATOM 18717 N N . CYS A 1 72 ? -15.927 -0.490 9.705 1.00 50.22 1513 CYS A N 15
ATOM 18718 C CA . CYS A 1 72 ? -15.838 -0.089 8.305 1.00 61.51 1513 CYS A CA 15
ATOM 18719 C C . CYS A 1 72 ? -16.851 -0.851 7.456 1.00 24.11 1513 CYS A C 15
ATOM 18720 O O . CYS A 1 72 ? -17.519 -0.271 6.600 1.00 31.23 1513 CYS A O 15
ATOM 18728 N N . ARG A 1 73 ? -16.957 -2.154 7.698 1.00 52.40 1514 ARG A N 15
ATOM 18729 C CA . ARG A 1 73 ? -17.886 -2.995 6.954 1.00 71.43 1514 ARG A CA 15
ATOM 18730 C C . ARG A 1 73 ? -19.331 -2.598 7.242 1.00 2.13 1514 ARG A C 15
ATOM 18731 O O . ARG A 1 73 ? -20.213 -2.774 6.403 1.00 61.05 1514 ARG A O 15
ATOM 18752 N N . ALA A 1 74 ? -19.564 -2.062 8.436 1.00 54.54 1515 ALA A N 15
ATOM 18753 C CA . ALA A 1 74 ? -20.901 -1.638 8.834 1.00 1.22 1515 ALA A CA 15
ATOM 18754 C C . ALA A 1 74 ? -21.132 -0.168 8.503 1.00 54.53 1515 ALA A C 15
ATOM 18755 O O . ALA A 1 74 ? -22.179 0.394 8.826 1.00 11.41 1515 ALA A O 15
ATOM 18762 N N . TYR A 1 75 ? -20.150 0.450 7.857 1.00 44.20 1516 TYR A N 15
ATOM 18763 C CA . TYR A 1 75 ? -20.245 1.857 7.485 1.00 73.34 1516 TYR A CA 15
ATOM 18764 C C . TYR A 1 75 ? -20.723 2.007 6.044 1.00 53.44 1516 TYR A C 15
ATOM 18765 O O . TYR A 1 75 ? -21.308 3.027 5.674 1.00 25.10 1516 TYR A O 15
ATOM 18783 N N . LEU A 1 76 ? -20.472 0.985 5.234 1.00 65.11 1517 LEU A N 15
ATOM 18784 C CA . LEU A 1 76 ? -20.876 1.001 3.832 1.00 10.14 1517 LEU A CA 15
ATOM 18785 C C . LEU A 1 76 ? -22.192 0.255 3.637 1.00 61.13 1517 LEU A C 15
ATOM 18786 O O . LEU A 1 76 ? -22.761 0.252 2.544 1.00 23.04 1517 LEU A O 15
ATOM 18802 N N . THR A 1 77 ? -22.673 -0.376 4.703 1.00 22.34 1518 THR A N 15
ATOM 18803 C CA . THR A 1 77 ? -23.922 -1.125 4.650 1.00 60.02 1518 THR A CA 15
ATOM 18804 C C . THR A 1 77 ? -24.964 -0.523 5.585 1.00 33.22 1518 THR A C 15
ATOM 18805 O O . THR A 1 77 ? -26.064 -1.057 5.730 1.00 52.41 1518 THR A O 15
ATOM 18816 N N . SER A 1 78 ? -24.612 0.591 6.218 1.00 4.21 1519 SER A N 15
ATOM 18817 C CA . SER A 1 78 ? -25.516 1.264 7.142 1.00 15.35 1519 SER A CA 15
ATOM 18818 C C . SER A 1 78 ? -25.866 2.662 6.640 1.00 24.10 1519 SER A C 15
ATOM 18819 O O . SER A 1 78 ? -26.904 3.220 6.995 1.00 21.14 1519 SER A O 15
ATOM 18827 N N . ARG A 1 79 ? -24.990 3.222 5.811 1.00 34.41 1520 ARG A N 15
ATOM 18828 C CA . ARG A 1 79 ? -25.204 4.554 5.260 1.00 13.31 1520 ARG A CA 15
ATOM 18829 C C . ARG A 1 79 ? -26.267 4.526 4.165 1.00 21.23 1520 ARG A C 15
ATOM 18830 O O . ARG A 1 79 ? -27.129 5.402 4.101 1.00 71.54 1520 ARG A O 15
ATOM 18851 N N . ALA A 1 80 ? -26.198 3.514 3.307 1.00 64.32 1521 ALA A N 15
ATOM 18852 C CA . ALA A 1 80 ? -27.154 3.370 2.216 1.00 0.32 1521 ALA A CA 15
ATOM 18853 C C . ALA A 1 80 ? -26.931 2.066 1.459 1.00 72.24 1521 ALA A C 15
ATOM 18854 O O . ALA A 1 80 ? -25.817 1.545 1.414 1.00 1.52 1521 ALA A O 15
ATOM 18861 N N . ALA A 1 81 ? -27.998 1.542 0.865 1.00 55.24 1522 ALA A N 15
ATOM 18862 C CA . ALA A 1 81 ? -27.919 0.299 0.108 1.00 64.02 1522 ALA A CA 15
ATOM 18863 C C . ALA A 1 81 ? -28.347 0.509 -1.340 1.00 41.35 1522 ALA A C 15
ATOM 18864 O O . ALA A 1 81 ? -27.569 0.994 -2.164 1.00 15.35 1522 ALA A O 15
ATOM 18871 N N . SER A 1 1 ? -1.297 -3.830 -3.824 1.00 73.32 -3 SER A N 16
ATOM 18872 C CA . SER A 1 1 ? -0.874 -4.593 -4.993 1.00 4.42 -3 SER A CA 16
ATOM 18873 C C . SER A 1 1 ? -0.484 -6.015 -4.602 1.00 12.14 -3 SER A C 16
ATOM 18874 O O . SER A 1 1 ? -0.954 -6.986 -5.197 1.00 3.55 -3 SER A O 16
ATOM 18882 N N . HIS A 1 2 ? 0.378 -6.130 -3.596 1.00 60.44 -2 HIS A N 16
ATOM 18883 C CA . HIS A 1 2 ? 0.831 -7.434 -3.124 1.00 43.20 -2 HIS A CA 16
ATOM 18884 C C . HIS A 1 2 ? 0.201 -7.772 -1.776 1.00 63.43 -2 HIS A C 16
ATOM 18885 O O . HIS A 1 2 ? -0.516 -8.764 -1.648 1.00 15.33 -2 HIS A O 16
ATOM 18899 N N . MET A 1 3 ? 0.476 -6.943 -0.775 1.00 52.31 -1 MET A N 16
ATOM 18900 C CA . MET A 1 3 ? -0.065 -7.155 0.563 1.00 40.34 -1 MET A CA 16
ATOM 18901 C C . MET A 1 3 ? -0.862 -5.939 1.026 1.00 64.12 -1 MET A C 16
ATOM 18902 O O . MET A 1 3 ? -0.314 -5.028 1.646 1.00 15.20 -1 MET A O 16
ATOM 18916 N N . GLN A 1 4 ? -2.155 -5.933 0.720 1.00 30.11 1445 GLN A N 16
ATOM 18917 C CA . GLN A 1 4 ? -3.025 -4.828 1.105 1.00 34.41 1445 GLN A CA 16
ATOM 18918 C C . GLN A 1 4 ? -3.509 -4.992 2.542 1.00 13.11 1445 GLN A C 16
ATOM 18919 O O . GLN A 1 4 ? -3.442 -6.082 3.111 1.00 12.25 1445 GLN A O 16
ATOM 18933 N N . THR A 1 5 ? -3.997 -3.901 3.125 1.00 74.12 1446 THR A N 16
ATOM 18934 C CA . THR A 1 5 ? -4.491 -3.923 4.496 1.00 52.12 1446 THR A CA 16
ATOM 18935 C C . THR A 1 5 ? -5.824 -4.658 4.589 1.00 44.43 1446 THR A C 16
ATOM 18936 O O . THR A 1 5 ? -6.540 -4.821 3.601 1.00 62.42 1446 THR A O 16
ATOM 18947 N N . PRO A 1 6 ? -6.167 -5.111 5.803 1.00 23.25 1447 PRO A N 16
ATOM 18948 C CA . PRO A 1 6 ? -7.416 -5.835 6.054 1.00 34.22 1447 PRO A CA 16
ATOM 18949 C C . PRO A 1 6 ? -8.641 -4.935 5.937 1.00 55.13 1447 PRO A C 16
ATOM 18950 O O . PRO A 1 6 ? -9.720 -5.387 5.552 1.00 4.52 1447 PRO A O 16
ATOM 18961 N N . GLU A 1 7 ? -8.467 -3.660 6.270 1.00 54.22 1448 GLU A N 16
ATOM 18962 C CA . GLU A 1 7 ? -9.560 -2.697 6.201 1.00 14.02 1448 GLU A CA 16
ATOM 18963 C C . GLU A 1 7 ? -10.062 -2.544 4.768 1.00 21.31 1448 GLU A C 16
ATOM 18964 O O . GLU A 1 7 ? -11.254 -2.693 4.495 1.00 24.33 1448 GLU A O 16
ATOM 18976 N N . THR A 1 8 ? -9.143 -2.245 3.855 1.00 74.45 1449 THR A N 16
ATOM 18977 C CA . THR A 1 8 ? -9.491 -2.070 2.450 1.00 30.50 1449 THR A CA 16
ATOM 18978 C C . THR A 1 8 ? -9.574 -3.413 1.733 1.00 63.02 1449 THR A C 16
ATOM 18979 O O . THR A 1 8 ? -9.830 -3.470 0.531 1.00 72.34 1449 THR A O 16
ATOM 18990 N N . ALA A 1 9 ? -9.355 -4.491 2.478 1.00 34.42 1450 ALA A N 16
ATOM 18991 C CA . ALA A 1 9 ? -9.408 -5.834 1.913 1.00 31.03 1450 ALA A CA 16
ATOM 18992 C C . ALA A 1 9 ? -10.815 -6.172 1.432 1.00 60.21 1450 ALA A C 16
ATOM 18993 O O . ALA A 1 9 ? -11.026 -6.464 0.254 1.00 4.14 1450 ALA A O 16
ATOM 19000 N N . PHE A 1 10 ? -11.775 -6.132 2.350 1.00 51.13 1451 PHE A N 16
ATOM 19001 C CA . PHE A 1 10 ? -13.162 -6.436 2.019 1.00 54.02 1451 PHE A CA 16
ATOM 19002 C C . PHE A 1 10 ? -13.731 -5.399 1.054 1.00 31.42 1451 PHE A C 16
ATOM 19003 O O . PHE A 1 10 ? -14.620 -5.700 0.257 1.00 70.12 1451 PHE A O 16
ATOM 19020 N N . ILE A 1 11 ? -13.213 -4.179 1.134 1.00 45.32 1452 ILE A N 16
ATOM 19021 C CA . ILE A 1 11 ? -13.668 -3.098 0.268 1.00 2.13 1452 ILE A CA 16
ATOM 19022 C C . ILE A 1 11 ? -13.244 -3.336 -1.177 1.00 51.42 1452 ILE A C 16
ATOM 19023 O O . ILE A 1 11 ? -14.061 -3.263 -2.094 1.00 11.51 1452 ILE A O 16
ATOM 19039 N N . ASN A 1 12 ? -11.961 -3.622 -1.372 1.00 71.35 1453 ASN A N 16
ATOM 19040 C CA . ASN A 1 12 ? -11.428 -3.872 -2.707 1.00 34.51 1453 ASN A CA 16
ATOM 19041 C C . ASN A 1 12 ? -12.300 -4.872 -3.462 1.00 25.03 1453 ASN A C 16
ATOM 19042 O O . ASN A 1 12 ? -12.521 -4.734 -4.664 1.00 2.11 1453 ASN A O 16
ATOM 19053 N N . ASN A 1 13 ? -12.791 -5.878 -2.746 1.00 75.44 1454 ASN A N 16
ATOM 19054 C CA . ASN A 1 13 ? -13.639 -6.901 -3.348 1.00 62.54 1454 ASN A CA 16
ATOM 19055 C C . ASN A 1 13 ? -14.786 -6.267 -4.130 1.00 24.43 1454 ASN A C 16
ATOM 19056 O O . ASN A 1 13 ? -15.195 -6.775 -5.174 1.00 41.31 1454 ASN A O 16
ATOM 19067 N N . VAL A 1 14 ? -15.300 -5.154 -3.616 1.00 60.34 1455 VAL A N 16
ATOM 19068 C CA . VAL A 1 14 ? -16.398 -4.449 -4.266 1.00 74.31 1455 VAL A CA 16
ATOM 19069 C C . VAL A 1 14 ? -15.887 -3.263 -5.076 1.00 74.33 1455 VAL A C 16
ATOM 19070 O O . VAL A 1 14 ? -16.509 -2.852 -6.057 1.00 31.03 1455 VAL A O 16
ATOM 19083 N N . THR A 1 15 ? -14.749 -2.716 -4.661 1.00 31.10 1456 THR A N 16
ATOM 19084 C CA . THR A 1 15 ? -14.154 -1.577 -5.347 1.00 42.42 1456 THR A CA 16
ATOM 19085 C C . THR A 1 15 ? -13.837 -1.914 -6.800 1.00 1.33 1456 THR A C 16
ATOM 19086 O O . THR A 1 15 ? -13.882 -1.047 -7.672 1.00 41.52 1456 THR A O 16
ATOM 19097 N N . SER A 1 16 ? -13.517 -3.179 -7.053 1.00 11.24 1457 SER A N 16
ATOM 19098 C CA . SER A 1 16 ? -13.190 -3.630 -8.400 1.00 43.21 1457 SER A CA 16
ATOM 19099 C C . SER A 1 16 ? -14.448 -3.748 -9.254 1.00 53.23 1457 SER A C 16
ATOM 19100 O O . SER A 1 16 ? -14.373 -3.967 -10.462 1.00 72.44 1457 SER A O 16
ATOM 19108 N N . ASN A 1 17 ? -15.605 -3.600 -8.616 1.00 62.32 1458 ASN A N 16
ATOM 19109 C CA . ASN A 1 17 ? -16.881 -3.691 -9.316 1.00 40.33 1458 ASN A CA 16
ATOM 19110 C C . ASN A 1 17 ? -17.408 -2.303 -9.668 1.00 51.10 1458 ASN A C 16
ATOM 19111 O O . ASN A 1 17 ? -18.334 -2.163 -10.465 1.00 55.14 1458 ASN A O 16
ATOM 19122 N N . GLY A 1 18 ? -16.810 -1.279 -9.067 1.00 41.41 1459 GLY A N 16
ATOM 19123 C CA . GLY A 1 18 ? -17.232 0.085 -9.330 1.00 20.24 1459 GLY A CA 16
ATOM 19124 C C . GLY A 1 18 ? -17.643 0.818 -8.068 1.00 30.41 1459 GLY A C 16
ATOM 19125 O O . GLY A 1 18 ? -18.366 1.812 -8.126 1.00 65.44 1459 GLY A O 16
ATOM 19129 N N . GLY A 1 19 ? -17.183 0.325 -6.922 1.00 65.51 1460 GLY A N 16
ATOM 19130 C CA . GLY A 1 19 ? -17.519 0.950 -5.657 1.00 2.52 1460 GLY A CA 16
ATOM 19131 C C . GLY A 1 19 ? -18.547 0.159 -4.873 1.00 61.34 1460 GLY A C 16
ATOM 19132 O O . GLY A 1 19 ? -19.136 -0.790 -5.391 1.00 71.32 1460 GLY A O 16
ATOM 19136 N N . TYR A 1 20 ? -18.762 0.547 -3.622 1.00 12.54 1461 TYR A N 16
ATOM 19137 C CA . TYR A 1 20 ? -19.723 -0.135 -2.764 1.00 33.33 1461 TYR A CA 16
ATOM 19138 C C . TYR A 1 20 ? -21.150 0.094 -3.254 1.00 21.32 1461 TYR A C 16
ATOM 19139 O O . TYR A 1 20 ? -21.367 0.595 -4.358 1.00 22.34 1461 TYR A O 16
ATOM 19157 N N . HIS A 1 21 ? -22.120 -0.277 -2.424 1.00 52.41 1462 HIS A N 16
ATOM 19158 C CA . HIS A 1 21 ? -23.527 -0.111 -2.771 1.00 73.00 1462 HIS A CA 16
ATOM 19159 C C . HIS A 1 21 ? -23.796 1.298 -3.291 1.00 75.10 1462 HIS A C 16
ATOM 19160 O O . HIS A 1 21 ? -24.044 1.494 -4.481 1.00 0.13 1462 HIS A O 16
ATOM 19174 N N . SER A 1 22 ? -23.747 2.275 -2.391 1.00 52.03 1463 SER A N 16
ATOM 19175 C CA . SER A 1 22 ? -23.990 3.665 -2.759 1.00 11.25 1463 SER A CA 16
ATOM 19176 C C . SER A 1 22 ? -22.676 4.396 -3.017 1.00 13.40 1463 SER A C 16
ATOM 19177 O O . SER A 1 22 ? -22.641 5.398 -3.732 1.00 31.20 1463 SER A O 16
ATOM 19185 N N . TRP A 1 23 ? -21.599 3.888 -2.430 1.00 2.41 1464 TRP A N 16
ATOM 19186 C CA . TRP A 1 23 ? -20.282 4.493 -2.596 1.00 23.42 1464 TRP A CA 16
ATOM 19187 C C . TRP A 1 23 ? -19.726 4.213 -3.988 1.00 22.43 1464 TRP A C 16
ATOM 19188 O O . TRP A 1 23 ? -19.819 3.092 -4.490 1.00 51.22 1464 TRP A O 16
ATOM 19209 N N . HIS A 1 24 ? -19.147 5.237 -4.606 1.00 70.03 1465 HIS A N 16
ATOM 19210 C CA . HIS A 1 24 ? -18.575 5.100 -5.941 1.00 21.20 1465 HIS A CA 16
ATOM 19211 C C . HIS A 1 24 ? -17.063 4.906 -5.867 1.00 13.02 1465 HIS A C 16
ATOM 19212 O O . HIS A 1 24 ? -16.424 5.297 -4.889 1.00 41.34 1465 HIS A O 16
ATOM 19226 N N . LEU A 1 25 ? -16.498 4.300 -6.905 1.00 30.42 1466 LEU A N 16
ATOM 19227 C CA . LEU A 1 25 ? -15.061 4.053 -6.957 1.00 71.03 1466 LEU A CA 16
ATOM 19228 C C . LEU A 1 25 ? -14.305 5.320 -7.344 1.00 1.03 1466 LEU A C 16
ATOM 19229 O O . LEU A 1 25 ? -14.569 5.920 -8.386 1.00 30.22 1466 LEU A O 16
ATOM 19245 N N . VAL A 1 26 ? -13.361 5.721 -6.498 1.00 13.13 1467 VAL A N 16
ATOM 19246 C CA . VAL A 1 26 ? -12.564 6.915 -6.752 1.00 61.00 1467 VAL A CA 16
ATOM 19247 C C . VAL A 1 26 ? -11.129 6.731 -6.270 1.00 34.34 1467 VAL A C 16
ATOM 19248 O O . VAL A 1 26 ? -10.748 5.649 -5.824 1.00 65.54 1467 VAL A O 16
ATOM 19261 N N . SER A 1 27 ? -10.339 7.795 -6.361 1.00 1.42 1468 SER A N 16
ATOM 19262 C CA . SER A 1 27 ? -8.944 7.751 -5.937 1.00 35.44 1468 SER A CA 16
ATOM 19263 C C . SER A 1 27 ? -8.267 9.101 -6.152 1.00 74.34 1468 SER A C 16
ATOM 19264 O O . SER A 1 27 ? -7.203 9.183 -6.764 1.00 1.44 1468 SER A O 16
ATOM 19272 N N . GLY A 1 28 ? -8.894 10.158 -5.645 1.00 72.02 1469 GLY A N 16
ATOM 19273 C CA . GLY A 1 28 ? -8.339 11.491 -5.792 1.00 61.33 1469 GLY A CA 16
ATOM 19274 C C . GLY A 1 28 ? -7.385 11.848 -4.670 1.00 44.23 1469 GLY A C 16
ATOM 19275 O O . GLY A 1 28 ? -6.732 12.892 -4.710 1.00 71.50 1469 GLY A O 16
ATOM 19279 N N . ASP A 1 29 ? -7.304 10.982 -3.666 1.00 44.22 1470 ASP A N 16
ATOM 19280 C CA . ASP A 1 29 ? -6.422 11.212 -2.527 1.00 53.23 1470 ASP A CA 16
ATOM 19281 C C . ASP A 1 29 ? -6.871 12.434 -1.731 1.00 63.03 1470 ASP A C 16
ATOM 19282 O O . ASP A 1 29 ? -7.469 13.360 -2.280 1.00 41.40 1470 ASP A O 16
ATOM 19291 N N . LEU A 1 30 ? -6.579 12.429 -0.435 1.00 61.14 1471 LEU A N 16
ATOM 19292 C CA . LEU A 1 30 ? -6.953 13.536 0.437 1.00 2.54 1471 LEU A CA 16
ATOM 19293 C C . LEU A 1 30 ? -5.821 13.876 1.402 1.00 62.13 1471 LEU A C 16
ATOM 19294 O O . LEU A 1 30 ? -5.597 13.169 2.385 1.00 51.20 1471 LEU A O 16
ATOM 19310 N N . ILE A 1 31 ? -5.112 14.962 1.114 1.00 3.35 1472 ILE A N 16
ATOM 19311 C CA . ILE A 1 31 ? -4.005 15.397 1.958 1.00 34.12 1472 ILE A CA 16
ATOM 19312 C C . ILE A 1 31 ? -4.453 16.475 2.939 1.00 42.40 1472 ILE A C 16
ATOM 19313 O O . ILE A 1 31 ? -4.191 17.661 2.737 1.00 44.23 1472 ILE A O 16
ATOM 19329 N N . VAL A 1 32 ? -5.128 16.056 4.004 1.00 75.30 1473 VAL A N 16
ATOM 19330 C CA . VAL A 1 32 ? -5.610 16.985 5.019 1.00 53.12 1473 VAL A CA 16
ATOM 19331 C C . VAL A 1 32 ? -4.766 16.902 6.285 1.00 3.33 1473 VAL A C 16
ATOM 19332 O O . VAL A 1 32 ? -4.275 15.833 6.649 1.00 43.41 1473 VAL A O 16
ATOM 19345 N N . LYS A 1 33 ? -4.600 18.038 6.955 1.00 53.03 1474 LYS A N 16
ATOM 19346 C CA . LYS A 1 33 ? -3.816 18.096 8.183 1.00 73.33 1474 LYS A CA 16
ATOM 19347 C C . LYS A 1 33 ? -2.441 17.468 7.980 1.00 31.43 1474 LYS A C 16
ATOM 19348 O O . LYS A 1 33 ? -1.797 17.039 8.938 1.00 41.01 1474 LYS A O 16
ATOM 19367 N N . ASP A 1 34 ? -1.997 17.418 6.729 1.00 30.33 1475 ASP A N 16
ATOM 19368 C CA . ASP A 1 34 ? -0.697 16.844 6.402 1.00 43.42 1475 ASP A CA 16
ATOM 19369 C C . ASP A 1 34 ? -0.735 15.322 6.496 1.00 3.30 1475 ASP A C 16
ATOM 19370 O O . ASP A 1 34 ? 0.271 14.684 6.808 1.00 34.13 1475 ASP A O 16
ATOM 19379 N N . VAL A 1 35 ? -1.902 14.746 6.225 1.00 43.51 1476 VAL A N 16
ATOM 19380 C CA . VAL A 1 35 ? -2.071 13.299 6.279 1.00 11.41 1476 VAL A CA 16
ATOM 19381 C C . VAL A 1 35 ? -2.594 12.757 4.954 1.00 53.43 1476 VAL A C 16
ATOM 19382 O O . VAL A 1 35 ? -3.784 12.471 4.815 1.00 71.22 1476 VAL A O 16
ATOM 19395 N N . CYS A 1 36 ? -1.699 12.619 3.983 1.00 65.32 1477 CYS A N 16
ATOM 19396 C CA . CYS A 1 36 ? -2.070 12.111 2.667 1.00 63.22 1477 CYS A CA 16
ATOM 19397 C C . CYS A 1 36 ? -2.875 10.821 2.789 1.00 52.40 1477 CYS A C 16
ATOM 19398 O O . CYS A 1 36 ? -2.335 9.771 3.137 1.00 74.23 1477 CYS A O 16
ATOM 19406 N N . TYR A 1 37 ? -4.169 10.909 2.503 1.00 53.24 1478 TYR A N 16
ATOM 19407 C CA . TYR A 1 37 ? -5.051 9.751 2.584 1.00 25.54 1478 TYR A CA 16
ATOM 19408 C C . TYR A 1 37 ? -5.256 9.124 1.209 1.00 64.33 1478 TYR A C 16
ATOM 19409 O O . TYR A 1 37 ? -4.620 9.520 0.231 1.00 13.13 1478 TYR A O 16
ATOM 19427 N N . LYS A 1 38 ? -6.148 8.142 1.140 1.00 15.22 1479 LYS A N 16
ATOM 19428 C CA . LYS A 1 38 ? -6.441 7.460 -0.115 1.00 32.44 1479 LYS A CA 16
ATOM 19429 C C . LYS A 1 38 ? -7.946 7.357 -0.340 1.00 13.30 1479 LYS A C 16
ATOM 19430 O O . LYS A 1 38 ? -8.640 6.616 0.357 1.00 51.32 1479 LYS A O 16
ATOM 19449 N N . LYS A 1 39 ? -8.446 8.105 -1.319 1.00 24.54 1480 LYS A N 16
ATOM 19450 C CA . LYS A 1 39 ? -9.868 8.096 -1.639 1.00 11.54 1480 LYS A CA 16
ATOM 19451 C C . LYS A 1 39 ? -10.278 6.767 -2.264 1.00 24.32 1480 LYS A C 16
ATOM 19452 O O . LYS A 1 39 ? -10.487 6.676 -3.474 1.00 41.53 1480 LYS A O 16
ATOM 19471 N N . LEU A 1 40 ? -10.391 5.737 -1.432 1.00 15.42 1481 LEU A N 16
ATOM 19472 C CA . LEU A 1 40 ? -10.778 4.412 -1.903 1.00 70.00 1481 LEU A CA 16
ATOM 19473 C C . LEU A 1 40 ? -12.186 4.432 -2.490 1.00 64.13 1481 LEU A C 16
ATOM 19474 O O . LEU A 1 40 ? -12.464 3.763 -3.486 1.00 60.43 1481 LEU A O 16
ATOM 19490 N N . LEU A 1 41 ? -13.069 5.205 -1.869 1.00 33.12 1482 LEU A N 16
ATOM 19491 C CA . LEU A 1 41 ? -14.449 5.315 -2.331 1.00 64.51 1482 LEU A CA 16
ATOM 19492 C C . LEU A 1 41 ? -14.990 6.722 -2.102 1.00 4.14 1482 LEU A C 16
ATOM 19493 O O . LEU A 1 41 ? -14.427 7.496 -1.326 1.00 42.15 1482 LEU A O 16
ATOM 19509 N N . HIS A 1 42 ? -16.086 7.047 -2.779 1.00 33.11 1483 HIS A N 16
ATOM 19510 C CA . HIS A 1 42 ? -16.706 8.361 -2.646 1.00 64.25 1483 HIS A CA 16
ATOM 19511 C C . HIS A 1 42 ? -18.151 8.331 -3.133 1.00 15.44 1483 HIS A C 16
ATOM 19512 O O . HIS A 1 42 ? -18.436 7.864 -4.235 1.00 71.41 1483 HIS A O 16
ATOM 19526 N N . TRP A 1 43 ? -19.059 8.833 -2.303 1.00 74.23 1484 TRP A N 16
ATOM 19527 C CA . TRP A 1 43 ? -20.476 8.863 -2.649 1.00 31.11 1484 TRP A CA 16
ATOM 19528 C C . TRP A 1 43 ? -20.954 10.295 -2.862 1.00 71.10 1484 TRP A C 16
ATOM 19529 O O . TRP A 1 43 ? -21.161 10.728 -3.996 1.00 20.33 1484 TRP A O 16
ATOM 19550 N N . SER A 1 44 ? -21.128 11.026 -1.765 1.00 65.15 1485 SER A N 16
ATOM 19551 C CA . SER A 1 44 ? -21.585 12.409 -1.833 1.00 61.11 1485 SER A CA 16
ATOM 19552 C C . SER A 1 44 ? -21.461 13.089 -0.473 1.00 43.22 1485 SER A C 16
ATOM 19553 O O . SER A 1 44 ? -20.705 14.047 -0.312 1.00 74.13 1485 SER A O 16
ATOM 19561 N N . GLY A 1 45 ? -22.209 12.586 0.504 1.00 50.10 1486 GLY A N 16
ATOM 19562 C CA . GLY A 1 45 ? -22.169 13.157 1.838 1.00 71.33 1486 GLY A CA 16
ATOM 19563 C C . GLY A 1 45 ? -21.021 12.614 2.666 1.00 14.52 1486 GLY A C 16
ATOM 19564 O O . GLY A 1 45 ? -20.765 13.094 3.770 1.00 22.43 1486 GLY A O 16
ATOM 19568 N N . GLN A 1 46 ? -20.331 11.612 2.133 1.00 21.31 1487 GLN A N 16
ATOM 19569 C CA . GLN A 1 46 ? -19.206 11.003 2.833 1.00 62.23 1487 GLN A CA 16
ATOM 19570 C C . GLN A 1 46 ? -18.076 10.672 1.863 1.00 52.12 1487 GLN A C 16
ATOM 19571 O O . GLN A 1 46 ? -18.289 10.577 0.654 1.00 71.45 1487 GLN A O 16
ATOM 19585 N N . THR A 1 47 ? -16.873 10.498 2.401 1.00 42.25 1488 THR A N 16
ATOM 19586 C CA . THR A 1 47 ? -15.709 10.180 1.583 1.00 71.20 1488 THR A CA 16
ATOM 19587 C C . THR A 1 47 ? -14.797 9.183 2.289 1.00 1.43 1488 THR A C 16
ATOM 19588 O O . THR A 1 47 ? -14.296 9.452 3.382 1.00 53.44 1488 THR A O 16
ATOM 19599 N N . ILE A 1 48 ? -14.585 8.033 1.659 1.00 3.01 1489 ILE A N 16
ATOM 19600 C CA . ILE A 1 48 ? -13.731 6.998 2.227 1.00 23.55 1489 ILE A CA 16
ATOM 19601 C C . ILE A 1 48 ? -12.257 7.301 1.977 1.00 75.04 1489 ILE A C 16
ATOM 19602 O O . ILE A 1 48 ? -11.763 7.147 0.859 1.00 11.21 1489 ILE A O 16
ATOM 19618 N N . CYS A 1 49 ? -11.561 7.731 3.023 1.00 33.31 1490 CYS A N 16
ATOM 19619 C CA . CYS A 1 49 ? -10.143 8.055 2.917 1.00 71.11 1490 CYS A CA 16
ATOM 19620 C C . CYS A 1 49 ? -9.336 7.322 3.984 1.00 75.01 1490 CYS A C 16
ATOM 19621 O O . CYS A 1 49 ? -9.315 7.725 5.147 1.00 54.30 1490 CYS A O 16
ATOM 19629 N N . TYR A 1 50 ? -8.675 6.243 3.581 1.00 73.24 1491 TYR A N 16
ATOM 19630 C CA . TYR A 1 50 ? -7.870 5.451 4.503 1.00 75.51 1491 TYR A CA 16
ATOM 19631 C C . TYR A 1 50 ? -6.400 5.850 4.424 1.00 71.43 1491 TYR A C 16
ATOM 19632 O O . TYR A 1 50 ? -5.921 6.293 3.380 1.00 21.44 1491 TYR A O 16
ATOM 19650 N N . ALA A 1 51 ? -5.689 5.688 5.535 1.00 13.21 1492 ALA A N 16
ATOM 19651 C CA . ALA A 1 51 ? -4.273 6.028 5.592 1.00 11.43 1492 ALA A CA 16
ATOM 19652 C C . ALA A 1 51 ? -3.406 4.774 5.582 1.00 33.13 1492 ALA A C 16
ATOM 19653 O O . ALA A 1 51 ? -3.855 3.701 5.179 1.00 73.11 1492 ALA A O 16
ATOM 19660 N N . ASP A 1 52 ? -2.163 4.916 6.028 1.00 41.14 1493 ASP A N 16
ATOM 19661 C CA . ASP A 1 52 ? -1.233 3.794 6.070 1.00 21.30 1493 ASP A CA 16
ATOM 19662 C C . ASP A 1 52 ? -1.896 2.561 6.678 1.00 42.43 1493 ASP A C 16
ATOM 19663 O O . ASP A 1 52 ? -1.611 1.432 6.281 1.00 55.45 1493 ASP A O 16
ATOM 19672 N N . ASN A 1 53 ? -2.780 2.787 7.644 1.00 51.21 1494 ASN A N 16
ATOM 19673 C CA . ASN A 1 53 ? -3.482 1.695 8.308 1.00 54.03 1494 ASN A CA 16
ATOM 19674 C C . ASN A 1 53 ? -4.606 2.228 9.191 1.00 54.21 1494 ASN A C 16
ATOM 19675 O O . ASN A 1 53 ? -4.822 1.743 10.302 1.00 43.11 1494 ASN A O 16
ATOM 19686 N N . LYS A 1 54 ? -5.321 3.230 8.689 1.00 32.51 1495 LYS A N 16
ATOM 19687 C CA . LYS A 1 54 ? -6.425 3.829 9.430 1.00 61.31 1495 LYS A CA 16
ATOM 19688 C C . LYS A 1 54 ? -7.487 4.373 8.479 1.00 25.42 1495 LYS A C 16
ATOM 19689 O O . LYS A 1 54 ? -7.244 5.329 7.743 1.00 4.33 1495 LYS A O 16
ATOM 19708 N N . PHE A 1 55 ? -8.664 3.758 8.501 1.00 74.33 1496 PHE A N 16
ATOM 19709 C CA . PHE A 1 55 ? -9.764 4.181 7.641 1.00 65.22 1496 PHE A CA 16
ATOM 19710 C C . PHE A 1 55 ? -10.504 5.368 8.249 1.00 11.13 1496 PHE A C 16
ATOM 19711 O O . PHE A 1 55 ? -10.789 5.388 9.447 1.00 54.21 1496 PHE A O 16
ATOM 19728 N N . TYR A 1 56 ? -10.812 6.356 7.416 1.00 62.40 1497 TYR A N 16
ATOM 19729 C CA . TYR A 1 56 ? -11.516 7.548 7.871 1.00 13.32 1497 TYR A CA 16
ATOM 19730 C C . TYR A 1 56 ? -12.685 7.877 6.947 1.00 64.03 1497 TYR A C 16
ATOM 19731 O O . TYR A 1 56 ? -12.567 7.791 5.724 1.00 15.52 1497 TYR A O 16
ATOM 19749 N N . VAL A 1 57 ? -13.813 8.254 7.540 1.00 5.44 1498 VAL A N 16
ATOM 19750 C CA . VAL A 1 57 ? -15.003 8.598 6.772 1.00 0.21 1498 VAL A CA 16
ATOM 19751 C C . VAL A 1 57 ? -15.395 10.055 6.989 1.00 12.40 1498 VAL A C 16
ATOM 19752 O O . VAL A 1 57 ? -16.192 10.370 7.873 1.00 1.22 1498 VAL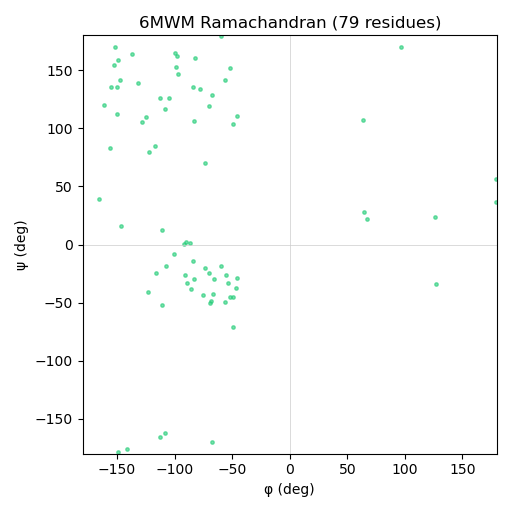 A O 16
ATOM 19765 N N . VAL A 1 58 ? -14.830 10.942 6.175 1.00 34.04 1499 VAL A N 16
ATOM 19766 C CA . VAL A 1 58 ? -15.122 12.367 6.277 1.00 60.13 1499 VAL A CA 16
ATOM 19767 C C . VAL A 1 58 ? -16.592 12.649 5.986 1.00 44.24 1499 VAL A C 16
ATOM 19768 O O . VAL A 1 58 ? -17.198 12.014 5.123 1.00 55.00 1499 VAL A O 16
ATOM 19781 N N . LYS A 1 59 ? -17.159 13.607 6.711 1.00 53.03 1500 LYS A N 16
ATOM 19782 C CA . LYS A 1 59 ? -18.558 13.976 6.530 1.00 12.44 1500 LYS A CA 16
ATOM 19783 C C . LYS A 1 59 ? -18.680 15.394 5.982 1.00 51.35 1500 LYS A C 16
ATOM 19784 O O . LYS A 1 59 ? -17.727 15.939 5.426 1.00 71.31 1500 LYS A O 16
ATOM 19803 N N . ASN A 1 60 ? -19.859 15.987 6.143 1.00 42.14 1501 ASN A N 16
ATOM 19804 C CA . ASN A 1 60 ? -20.104 17.343 5.664 1.00 74.42 1501 ASN A CA 16
ATOM 19805 C C . ASN A 1 60 ? -18.977 18.281 6.084 1.00 62.43 1501 ASN A C 16
ATOM 19806 O O . ASN A 1 60 ? -18.670 19.250 5.389 1.00 75.30 1501 ASN A O 16
ATOM 19817 N N . ASP A 1 61 ? -18.363 17.985 7.224 1.00 1.11 1502 ASP A N 16
ATOM 19818 C CA . ASP A 1 61 ? -17.268 18.801 7.737 1.00 62.55 1502 ASP A CA 16
ATOM 19819 C C . ASP A 1 61 ? -16.748 18.243 9.058 1.00 43.40 1502 ASP A C 16
ATOM 19820 O O . ASP A 1 61 ? -16.355 18.996 9.950 1.00 53.24 1502 ASP A O 16
ATOM 19829 N N . VAL A 1 62 ? -16.749 16.920 9.178 1.00 64.54 1503 VAL A N 16
ATOM 19830 C CA . VAL A 1 62 ? -16.277 16.261 10.390 1.00 10.20 1503 VAL A CA 16
ATOM 19831 C C . VAL A 1 62 ? -15.615 14.926 10.068 1.00 33.14 1503 VAL A C 16
ATOM 19832 O O . VAL A 1 62 ? -15.926 14.295 9.059 1.00 60.05 1503 VAL A O 16
ATOM 19845 N N . ALA A 1 63 ? -14.702 14.501 10.935 1.00 65.34 1504 ALA A N 16
ATOM 19846 C CA . ALA A 1 63 ? -13.997 13.239 10.744 1.00 32.13 1504 ALA A CA 16
ATOM 19847 C C . ALA A 1 63 ? -14.639 12.123 11.562 1.00 2.33 1504 ALA A C 16
ATOM 19848 O O . ALA A 1 63 ? -15.467 12.379 12.437 1.00 31.35 1504 ALA A O 16
ATOM 19855 N N . LEU A 1 64 ? -14.252 10.886 11.272 1.00 31.11 1505 LEU A N 16
ATOM 19856 C CA . LEU A 1 64 ? -14.790 9.730 11.981 1.00 54.11 1505 LEU A CA 16
ATOM 19857 C C . LEU A 1 64 ? -13.851 8.534 11.864 1.00 31.05 1505 LEU A C 16
ATOM 19858 O O . LEU A 1 64 ? -14.007 7.673 10.998 1.00 44.41 1505 LEU A O 16
ATOM 19874 N N . PRO A 1 65 ? -12.853 8.476 12.759 1.00 72.32 1506 PRO A N 16
ATOM 19875 C CA . PRO A 1 65 ? -11.871 7.388 12.779 1.00 64.02 1506 PRO A CA 16
ATOM 19876 C C . PRO A 1 65 ? -12.481 6.064 13.227 1.00 45.04 1506 PRO A C 16
ATOM 19877 O O . PRO A 1 65 ? -13.001 5.953 14.337 1.00 62.21 1506 PRO A O 16
ATOM 19888 N N . PHE A 1 66 ? -12.413 5.062 12.356 1.00 3.22 1507 PHE A N 16
ATOM 19889 C CA . PHE A 1 66 ? -12.959 3.745 12.662 1.00 2.23 1507 PHE A CA 16
ATOM 19890 C C . PHE A 1 66 ? -12.282 3.148 13.893 1.00 42.24 1507 PHE A C 16
ATOM 19891 O O . PHE A 1 66 ? -11.338 3.723 14.435 1.00 33.04 1507 PHE A O 16
ATOM 19908 N N . SER A 1 67 ? -12.771 1.991 14.327 1.00 12.32 1508 SER A N 16
ATOM 19909 C CA . SER A 1 67 ? -12.217 1.318 15.496 1.00 72.32 1508 SER A CA 16
ATOM 19910 C C . SER A 1 67 ? -11.734 -0.084 15.136 1.00 4.04 1508 SER A C 16
ATOM 19911 O O . SER A 1 67 ? -10.746 -0.572 15.687 1.00 74.13 1508 SER A O 16
ATOM 19919 N N . ASP A 1 68 ? -12.436 -0.726 14.210 1.00 54.34 1509 ASP A N 16
ATOM 19920 C CA . ASP A 1 68 ? -12.079 -2.071 13.775 1.00 75.14 1509 ASP A CA 16
ATOM 19921 C C . ASP A 1 68 ? -12.657 -2.367 12.394 1.00 31.01 1509 ASP A C 16
ATOM 19922 O O . ASP A 1 68 ? -13.440 -1.583 11.856 1.00 74.30 1509 ASP A O 16
ATOM 19931 N N . LEU A 1 69 ? -12.265 -3.502 11.825 1.00 1.42 1510 LEU A N 16
ATOM 19932 C CA . LEU A 1 69 ? -12.743 -3.901 10.506 1.00 22.20 1510 LEU A CA 16
ATOM 19933 C C . LEU A 1 69 ? -14.266 -3.849 10.440 1.00 62.03 1510 LEU A C 16
ATOM 19934 O O . LEU A 1 69 ? -14.837 -3.330 9.481 1.00 1.14 1510 LEU A O 16
ATOM 19950 N N . GLU A 1 70 ? -14.917 -4.389 11.466 1.00 44.34 1511 GLU A N 16
ATOM 19951 C CA . GLU A 1 70 ? -16.374 -4.402 11.523 1.00 5.35 1511 GLU A CA 16
ATOM 19952 C C . GLU A 1 70 ? -16.935 -2.987 11.419 1.00 41.43 1511 GLU A C 16
ATOM 19953 O O . GLU A 1 70 ? -18.059 -2.786 10.959 1.00 45.23 1511 GLU A O 16
ATOM 19965 N N . ALA A 1 71 ? -16.144 -2.009 11.849 1.00 30.34 1512 ALA A N 16
ATOM 19966 C CA . ALA A 1 71 ? -16.560 -0.613 11.803 1.00 74.10 1512 ALA A CA 16
ATOM 19967 C C . ALA A 1 71 ? -16.587 -0.095 10.369 1.00 63.51 1512 ALA A C 16
ATOM 19968 O O . ALA A 1 71 ? -17.502 0.629 9.977 1.00 12.32 1512 ALA A O 16
ATOM 19975 N N . CYS A 1 72 ? -15.578 -0.471 9.591 1.00 44.01 1513 CYS A N 16
ATOM 19976 C CA . CYS A 1 72 ? -15.485 -0.043 8.200 1.00 45.14 1513 CYS A CA 16
ATOM 19977 C C . CYS A 1 72 ? -16.591 -0.675 7.361 1.00 1.32 1513 CYS A C 16
ATOM 19978 O O . CYS A 1 72 ? -17.276 0.010 6.602 1.00 50.52 1513 CYS A O 16
ATOM 19986 N N . ARG A 1 73 ? -16.758 -1.985 7.503 1.00 34.50 1514 ARG A N 16
ATOM 19987 C CA . ARG A 1 73 ? -17.779 -2.710 6.756 1.00 35.45 1514 ARG A CA 16
ATOM 19988 C C . ARG A 1 73 ? -19.171 -2.170 7.073 1.00 21.34 1514 ARG A C 16
ATOM 19989 O O . ARG A 1 73 ? -20.043 -2.127 6.206 1.00 10.13 1514 ARG A O 16
ATOM 20010 N N . ALA A 1 74 ? -19.371 -1.760 8.322 1.00 63.33 1515 ALA A N 16
ATOM 20011 C CA . ALA A 1 74 ? -20.655 -1.222 8.753 1.00 42.14 1515 ALA A CA 16
ATOM 20012 C C . ALA A 1 74 ? -20.735 0.279 8.496 1.00 41.05 1515 ALA A C 16
ATOM 20013 O O . ALA A 1 74 ? -21.733 0.922 8.821 1.00 12.11 1515 ALA A O 16
ATOM 20020 N N . TYR A 1 75 ? -19.678 0.831 7.911 1.00 40.44 1516 TYR A N 16
ATOM 20021 C CA . TYR A 1 75 ? -19.628 2.258 7.613 1.00 63.11 1516 TYR A CA 16
ATOM 20022 C C . TYR A 1 75 ? -19.980 2.522 6.152 1.00 11.32 1516 TYR A C 16
ATOM 20023 O O . TYR A 1 75 ? -20.165 3.669 5.744 1.00 54.45 1516 TYR A O 16
ATOM 20041 N N . LEU A 1 76 ? -20.072 1.453 5.370 1.00 63.42 1517 LEU A N 16
ATOM 20042 C CA . LEU A 1 76 ? -20.403 1.567 3.954 1.00 63.34 1517 LEU A CA 16
ATOM 20043 C C . LEU A 1 76 ? -21.825 1.086 3.687 1.00 74.35 1517 LEU A C 16
ATOM 20044 O O . LEU A 1 76 ? -22.364 1.279 2.596 1.00 0.41 1517 LEU A O 16
ATOM 20060 N N . THR A 1 77 ? -22.431 0.459 4.690 1.00 31.24 1518 THR A N 16
ATOM 20061 C CA . THR A 1 77 ? -23.791 -0.049 4.565 1.00 54.12 1518 THR A CA 16
ATOM 20062 C C . THR A 1 77 ? -24.670 0.445 5.708 1.00 54.21 1518 THR A C 16
ATOM 20063 O O . THR A 1 77 ? -25.755 -0.087 5.944 1.00 10.22 1518 THR A O 16
ATOM 20074 N N . SER A 1 78 ? -24.196 1.466 6.414 1.00 0.34 1519 SER A N 16
ATOM 20075 C CA . SER A 1 78 ? -24.938 2.031 7.535 1.00 33.45 1519 SER A CA 16
ATOM 20076 C C . SER A 1 78 ? -24.619 3.513 7.707 1.00 35.32 1519 SER A C 16
ATOM 20077 O O . SER A 1 78 ? -24.852 4.090 8.769 1.00 31.14 1519 SER A O 16
ATOM 20085 N N . ARG A 1 79 ? -24.085 4.122 6.654 1.00 55.41 1520 ARG A N 16
ATOM 20086 C CA . ARG A 1 79 ? -23.733 5.537 6.687 1.00 30.33 1520 ARG A CA 16
ATOM 20087 C C . ARG A 1 79 ? -24.965 6.409 6.465 1.00 1.40 1520 ARG A C 16
ATOM 20088 O O . ARG A 1 79 ? -25.001 7.567 6.881 1.00 30.12 1520 ARG A O 16
ATOM 20109 N N . ALA A 1 80 ? -25.972 5.846 5.806 1.00 62.33 1521 ALA A N 16
ATOM 20110 C CA . ALA A 1 80 ? -27.205 6.571 5.529 1.00 14.44 1521 ALA A CA 16
ATOM 20111 C C . ALA A 1 80 ? -28.419 5.809 6.049 1.00 32.42 1521 ALA A C 16
ATOM 20112 O O . ALA A 1 80 ? -28.281 4.795 6.733 1.00 22.11 1521 ALA A O 16
ATOM 20119 N N . ALA A 1 81 ? -29.608 6.303 5.721 1.00 52.13 1522 ALA A N 16
ATOM 20120 C CA . ALA A 1 81 ? -30.846 5.667 6.154 1.00 52.04 1522 ALA A CA 16
ATOM 20121 C C . ALA A 1 81 ? -31.404 4.755 5.066 1.00 13.31 1522 ALA A C 16
ATOM 20122 O O . ALA A 1 81 ? -32.164 3.828 5.350 1.00 50.24 1522 ALA A O 16
ATOM 20129 N N . SER A 1 1 ? 1.338 -0.339 3.034 1.00 41.34 -3 SER A N 17
ATOM 20130 C CA . SER A 1 1 ? 2.289 -0.144 1.946 1.00 64.14 -3 SER A CA 17
ATOM 20131 C C . SER A 1 1 ? 2.177 -1.267 0.918 1.00 1.45 -3 SER A C 17
ATOM 20132 O O . SER A 1 1 ? 1.811 -1.035 -0.234 1.00 50.32 -3 SER A O 17
ATOM 20140 N N . HIS A 1 2 ? 2.495 -2.485 1.345 1.00 11.33 -2 HIS A N 17
ATOM 20141 C CA . HIS A 1 2 ? 2.430 -3.645 0.464 1.00 54.13 -2 HIS A CA 17
ATOM 20142 C C . HIS A 1 2 ? 1.269 -4.557 0.851 1.00 42.32 -2 HIS A C 17
ATOM 20143 O O . HIS A 1 2 ? 0.799 -4.530 1.988 1.00 51.33 -2 HIS A O 17
ATOM 20157 N N . MET A 1 3 ? 0.812 -5.362 -0.102 1.00 63.15 -1 MET A N 17
ATOM 20158 C CA . MET A 1 3 ? -0.293 -6.282 0.140 1.00 62.33 -1 MET A CA 17
ATOM 20159 C C . MET A 1 3 ? -1.509 -5.540 0.686 1.00 64.15 -1 MET A C 17
ATOM 20160 O O . MET A 1 3 ? -2.313 -6.108 1.424 1.00 61.03 -1 MET A O 17
ATOM 20174 N N . GLN A 1 4 ? -1.635 -4.269 0.317 1.00 21.35 1445 GLN A N 17
ATOM 20175 C CA . GLN A 1 4 ? -2.753 -3.450 0.772 1.00 64.42 1445 GLN A CA 17
ATOM 20176 C C . GLN A 1 4 ? -3.011 -3.660 2.260 1.00 10.42 1445 GLN A C 17
ATOM 20177 O O . GLN A 1 4 ? -2.165 -4.191 2.980 1.00 4.42 1445 GLN A O 17
ATOM 20191 N N . THR A 1 5 ? -4.186 -3.23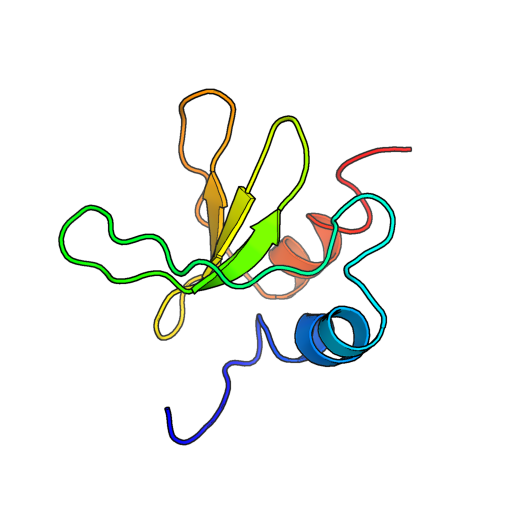8 2.717 1.00 74.41 1446 THR A N 17
ATOM 20192 C CA . THR A 1 5 ? -4.556 -3.378 4.120 1.00 40.03 1446 THR A CA 17
ATOM 20193 C C . THR A 1 5 ? -5.833 -4.196 4.273 1.00 30.11 1446 THR A C 17
ATOM 20194 O O . THR A 1 5 ? -6.609 -4.363 3.332 1.00 50.31 1446 THR A O 17
ATOM 20205 N N . PRO A 1 6 ? -6.059 -4.720 5.487 1.00 11.52 1447 PRO A N 17
ATOM 20206 C CA . PRO A 1 6 ? -7.243 -5.528 5.793 1.00 61.44 1447 PRO A CA 17
ATOM 20207 C C . PRO A 1 6 ? -8.524 -4.701 5.803 1.00 44.20 1447 PRO A C 17
ATOM 20208 O O . PRO A 1 6 ? -9.613 -5.225 5.577 1.00 75.32 1447 PRO A O 17
ATOM 20219 N N . GLU A 1 7 ? -8.384 -3.405 6.066 1.00 24.35 1448 GLU A N 17
ATOM 20220 C CA . GLU A 1 7 ? -9.531 -2.506 6.106 1.00 21.22 1448 GLU A CA 17
ATOM 20221 C C . GLU A 1 7 ? -10.097 -2.285 4.707 1.00 51.54 1448 GLU A C 17
ATOM 20222 O O . GLU A 1 7 ? -11.312 -2.215 4.519 1.00 34.41 1448 GLU A O 17
ATOM 20234 N N . THR A 1 8 ? -9.207 -2.173 3.725 1.00 11.13 1449 THR A N 17
ATOM 20235 C CA . THR A 1 8 ? -9.616 -1.957 2.343 1.00 33.22 1449 THR A CA 17
ATOM 20236 C C . THR A 1 8 ? -9.678 -3.273 1.576 1.00 24.12 1449 THR A C 17
ATOM 20237 O O . THR A 1 8 ? -10.044 -3.301 0.402 1.00 71.32 1449 THR A O 17
ATOM 20248 N N . ALA A 1 9 ? -9.317 -4.362 2.248 1.00 12.41 1450 ALA A N 17
ATOM 20249 C CA . ALA A 1 9 ? -9.334 -5.681 1.630 1.00 71.52 1450 ALA A CA 17
ATOM 20250 C C . ALA A 1 9 ? -10.756 -6.104 1.277 1.00 71.13 1450 ALA A C 17
ATOM 20251 O O . ALA A 1 9 ? -11.045 -6.451 0.131 1.00 31.03 1450 ALA A O 17
ATOM 20258 N N . PHE A 1 10 ? -11.641 -6.073 2.268 1.00 62.51 1451 PHE A N 17
ATOM 20259 C CA . PHE A 1 10 ? -13.033 -6.455 2.062 1.00 71.31 1451 PHE A CA 17
ATOM 20260 C C . PHE A 1 10 ? -13.746 -5.448 1.164 1.00 31.32 1451 PHE A C 17
ATOM 20261 O O . PHE A 1 10 ? -14.707 -5.788 0.473 1.00 20.32 1451 PHE A O 17
ATOM 20278 N N . ILE A 1 11 ? -13.269 -4.208 1.181 1.00 61.33 1452 ILE A N 17
ATOM 20279 C CA . ILE A 1 11 ? -13.860 -3.152 0.368 1.00 23.04 1452 ILE A CA 17
ATOM 20280 C C . ILE A 1 11 ? -13.488 -3.316 -1.101 1.00 41.34 1452 ILE A C 17
ATOM 20281 O O . ILE A 1 11 ? -14.341 -3.219 -1.982 1.00 71.13 1452 ILE A O 17
ATOM 20297 N N . ASN A 1 12 ? -12.208 -3.566 -1.358 1.00 50.20 1453 ASN A N 17
ATOM 20298 C CA . ASN A 1 12 ? -11.723 -3.745 -2.722 1.00 3.44 1453 ASN A CA 17
ATOM 20299 C C . ASN A 1 12 ? -12.615 -4.711 -3.494 1.00 60.42 1453 ASN A C 17
ATOM 20300 O O . ASN A 1 12 ? -12.888 -4.510 -4.677 1.00 11.44 1453 ASN A O 17
ATOM 20311 N N . ASN A 1 13 ? -13.066 -5.762 -2.816 1.00 54.34 1454 ASN A N 17
ATOM 20312 C CA . ASN A 1 13 ? -13.928 -6.760 -3.439 1.00 32.12 1454 ASN A CA 17
ATOM 20313 C C . ASN A 1 13 ? -15.109 -6.097 -4.142 1.00 20.33 1454 ASN A C 17
ATOM 20314 O O . ASN A 1 13 ? -15.550 -6.550 -5.198 1.00 51.22 1454 ASN A O 17
ATOM 20325 N N . VAL A 1 14 ? -15.616 -5.022 -3.548 1.00 13.31 1455 VAL A N 17
ATOM 20326 C CA . VAL A 1 14 ? -16.745 -4.295 -4.117 1.00 42.12 1455 VAL A CA 17
ATOM 20327 C C . VAL A 1 14 ? -16.273 -3.082 -4.911 1.00 11.54 1455 VAL A C 17
ATOM 20328 O O . VAL A 1 14 ? -16.912 -2.673 -5.881 1.00 61.01 1455 VAL A O 17
ATOM 20341 N N . THR A 1 15 ? -15.149 -2.508 -4.492 1.00 51.10 1456 THR A N 17
ATOM 20342 C CA . THR A 1 15 ? -14.591 -1.341 -5.163 1.00 11.54 1456 THR A CA 17
ATOM 20343 C C . THR A 1 15 ? -14.284 -1.641 -6.625 1.00 70.12 1456 THR A C 17
ATOM 20344 O O . THR A 1 15 ? -14.164 -0.730 -7.444 1.00 45.00 1456 THR A O 17
ATOM 20355 N N . SER A 1 16 ? -14.159 -2.925 -6.947 1.00 51.32 1457 SER A N 17
ATOM 20356 C CA . SER A 1 16 ? -13.863 -3.345 -8.312 1.00 20.23 1457 SER A CA 17
ATOM 20357 C C . SER A 1 16 ? -15.141 -3.443 -9.139 1.00 62.04 1457 SER A C 17
ATOM 20358 O O . SER A 1 16 ? -15.095 -3.667 -10.348 1.00 44.22 1457 SER A O 17
ATOM 20366 N N . ASN A 1 17 ? -16.281 -3.274 -8.478 1.00 52.41 1458 ASN A N 17
ATOM 20367 C CA . ASN A 1 17 ? -17.573 -3.343 -9.152 1.00 21.35 1458 ASN A CA 17
ATOM 20368 C C . ASN A 1 17 ? -18.066 -1.950 -9.529 1.00 4.52 1458 ASN A C 17
ATOM 20369 O O . ASN A 1 17 ? -18.980 -1.801 -10.338 1.00 40.13 1458 ASN A O 17
ATOM 20380 N N . GLY A 1 18 ? -17.452 -0.930 -8.936 1.00 45.10 1459 GLY A N 17
ATOM 20381 C CA . GLY A 1 18 ? -17.841 0.438 -9.223 1.00 4.43 1459 GLY A CA 17
ATOM 20382 C C . GLY A 1 18 ? -18.171 1.222 -7.968 1.00 1.20 1459 GLY A C 17
ATOM 20383 O O . GLY A 1 18 ? -18.680 2.340 -8.042 1.00 33.43 1459 GLY A O 17
ATOM 20387 N N . GLY A 1 19 ? -17.882 0.634 -6.811 1.00 44.10 1460 GLY A N 17
ATOM 20388 C CA . GLY A 1 19 ? -18.160 1.298 -5.551 1.00 42.42 1460 GLY A CA 17
ATOM 20389 C C . GLY A 1 19 ? -18.781 0.367 -4.529 1.00 73.04 1460 GLY A C 17
ATOM 20390 O O . GLY A 1 19 ? -18.628 -0.852 -4.616 1.00 11.41 1460 GLY A O 17
ATOM 20394 N N . TYR A 1 20 ? -19.483 0.940 -3.558 1.00 40.53 1461 TYR A N 17
ATOM 20395 C CA . TYR A 1 20 ? -20.126 0.153 -2.513 1.00 54.41 1461 TYR A CA 17
ATOM 20396 C C . TYR A 1 20 ? -21.594 0.543 -2.363 1.00 60.34 1461 TYR A C 17
ATOM 20397 O O . TYR A 1 20 ? -21.954 1.328 -1.486 1.00 21.35 1461 TYR A O 17
ATOM 20415 N N . HIS A 1 21 ? -22.438 -0.013 -3.227 1.00 42.03 1462 HIS A N 17
ATOM 20416 C CA . HIS A 1 21 ? -23.867 0.274 -3.192 1.00 15.12 1462 HIS A CA 17
ATOM 20417 C C . HIS A 1 21 ? -24.135 1.742 -3.510 1.00 1.11 1462 HIS A C 17
ATOM 20418 O O . HIS A 1 21 ? -24.454 2.093 -4.646 1.00 23.11 1462 HIS A O 17
ATOM 20432 N N . SER A 1 22 ? -24.004 2.595 -2.499 1.00 44.21 1463 SER A N 17
ATOM 20433 C CA . SER A 1 22 ? -24.235 4.025 -2.670 1.00 75.42 1463 SER A CA 17
ATOM 20434 C C . SER A 1 22 ? -22.927 4.757 -2.952 1.00 53.21 1463 SER A C 17
ATOM 20435 O O . SER A 1 22 ? -22.856 5.601 -3.846 1.00 10.15 1463 SER A O 17
ATOM 20443 N N . TRP A 1 23 ? -21.895 4.428 -2.184 1.00 13.21 1464 TRP A N 17
ATOM 20444 C CA . TRP A 1 23 ? -20.589 5.055 -2.350 1.00 64.50 1464 TRP A CA 17
ATOM 20445 C C . TRP A 1 23 ? -20.093 4.908 -3.784 1.00 70.25 1464 TRP A C 17
ATOM 20446 O O . TRP A 1 23 ? -20.357 3.901 -4.443 1.00 2.12 1464 TRP A O 17
ATOM 20467 N N . HIS A 1 24 ? -19.374 5.918 -4.264 1.00 24.42 1465 HIS A N 17
ATOM 20468 C CA . HIS A 1 24 ? -18.840 5.900 -5.621 1.00 73.33 1465 HIS A CA 17
ATOM 20469 C C . HIS A 1 24 ? -17.358 5.538 -5.618 1.00 31.20 1465 HIS A C 17
ATOM 20470 O O . HIS A 1 24 ? -16.596 6.005 -4.771 1.00 11.24 1465 HIS A O 17
ATOM 20484 N N . LEU A 1 25 ? -16.956 4.702 -6.569 1.00 51.54 1466 LEU A N 17
ATOM 20485 C CA . LEU A 1 25 ? -15.565 4.277 -6.676 1.00 62.11 1466 LEU A CA 17
ATOM 20486 C C . LEU A 1 25 ? -14.672 5.437 -7.106 1.00 20.52 1466 LEU A C 17
ATOM 20487 O O . LEU A 1 25 ? -14.888 6.045 -8.154 1.00 60.21 1466 LEU A O 17
ATOM 20503 N N . VAL A 1 26 ? -13.666 5.737 -6.290 1.00 35.53 1467 VAL A N 17
ATOM 20504 C CA . VAL A 1 26 ? -12.738 6.821 -6.587 1.00 32.02 1467 VAL A CA 17
ATOM 20505 C C . VAL A 1 26 ? -11.322 6.468 -6.147 1.00 1.02 1467 VAL A C 17
ATOM 20506 O O . VAL A 1 26 ? -11.070 5.369 -5.652 1.00 12.53 1467 VAL A O 17
ATOM 20519 N N . SER A 1 27 ? -10.400 7.407 -6.330 1.00 43.45 1468 SER A N 17
ATOM 20520 C CA . SER A 1 27 ? -9.007 7.195 -5.956 1.00 24.35 1468 SER A CA 17
ATOM 20521 C C . SER A 1 27 ? -8.140 8.372 -6.393 1.00 74.25 1468 SER A C 17
ATOM 20522 O O . SER A 1 27 ? -7.201 8.210 -7.171 1.00 3.21 1468 SER A O 17
ATOM 20530 N N . GLY A 1 28 ? -8.465 9.558 -5.888 1.00 22.14 1469 GLY A N 17
ATOM 20531 C CA . GLY A 1 28 ? -7.708 10.746 -6.237 1.00 63.31 1469 GLY A CA 17
ATOM 20532 C C . GLY A 1 28 ? -6.744 11.162 -5.143 1.00 74.13 1469 GLY A C 17
ATOM 20533 O O . GLY A 1 28 ? -6.110 12.213 -5.233 1.00 3.13 1469 GLY A O 17
ATOM 20537 N N . ASP A 1 29 ? -6.636 10.337 -4.108 1.00 3.23 1470 ASP A N 17
ATOM 20538 C CA . ASP A 1 29 ? -5.743 10.625 -2.991 1.00 51.50 1470 ASP A CA 17
ATOM 20539 C C . ASP A 1 29 ? -6.063 11.984 -2.376 1.00 55.32 1470 ASP A C 17
ATOM 20540 O O . ASP A 1 29 ? -5.600 13.020 -2.856 1.00 60.31 1470 ASP A O 17
ATOM 20549 N N . LEU A 1 30 ? -6.859 11.974 -1.313 1.00 33.34 1471 LEU A N 17
ATOM 20550 C CA . LEU A 1 30 ? -7.243 13.206 -0.632 1.00 30.41 1471 LEU A CA 17
ATOM 20551 C C . LEU A 1 30 ? -6.270 13.530 0.497 1.00 44.12 1471 LEU A C 17
ATOM 20552 O O . LEU A 1 30 ? -6.253 12.857 1.528 1.00 50.02 1471 LEU A O 17
ATOM 20568 N N . ILE A 1 31 ? -5.462 14.566 0.295 1.00 32.22 1472 ILE A N 17
ATOM 20569 C CA . ILE A 1 31 ? -4.489 14.981 1.297 1.00 4.23 1472 ILE A CA 17
ATOM 20570 C C . ILE A 1 31 ? -5.149 15.808 2.396 1.00 62.52 1472 ILE A C 17
ATOM 20571 O O . ILE A 1 31 ? -5.901 16.741 2.118 1.00 52.52 1472 ILE A O 17
ATOM 20587 N N . VAL A 1 32 ? -4.861 15.458 3.646 1.00 44.54 1473 VAL A N 17
ATOM 20588 C CA . VAL A 1 32 ? -5.424 16.169 4.787 1.00 1.42 1473 VAL A CA 17
ATOM 20589 C C . VAL A 1 32 ? -4.500 16.086 5.997 1.00 42.32 1473 VAL A C 17
ATOM 20590 O O . VAL A 1 32 ? -4.175 14.997 6.471 1.00 42.35 1473 VAL A O 17
ATOM 20603 N N . LYS A 1 33 ? -4.079 17.245 6.494 1.00 71.44 1474 LYS A N 17
ATOM 20604 C CA . LYS A 1 33 ? -3.193 17.305 7.650 1.00 50.10 1474 LYS A CA 17
ATOM 20605 C C . LYS A 1 33 ? -1.821 16.728 7.315 1.00 52.51 1474 LYS A C 17
ATOM 20606 O O . LYS A 1 33 ? -1.110 16.242 8.194 1.00 34.54 1474 LYS A O 17
ATOM 20625 N N . ASP A 1 34 ? -1.455 16.788 6.039 1.00 1.24 1475 ASP A N 17
ATOM 20626 C CA . ASP A 1 34 ? -0.167 16.274 5.589 1.00 43.21 1475 ASP A CA 17
ATOM 20627 C C . ASP A 1 34 ? -0.141 14.750 5.642 1.00 72.11 1475 ASP A C 17
ATOM 20628 O O . ASP A 1 34 ? 0.925 14.138 5.712 1.00 40.41 1475 ASP A O 17
ATOM 20637 N N . VAL A 1 35 ? -1.323 14.142 5.609 1.00 22.31 1476 VAL A N 17
ATOM 20638 C CA . VAL A 1 35 ? -1.436 12.689 5.653 1.00 33.24 1476 VAL A CA 17
ATOM 20639 C C . VAL A 1 35 ? -2.139 12.154 4.411 1.00 55.42 1476 VAL A C 17
ATOM 20640 O O . VAL A 1 35 ? -3.336 11.864 4.439 1.00 51.44 1476 VAL A O 17
ATOM 20653 N N . CYS A 1 36 ? -1.389 12.026 3.322 1.00 1.23 1477 CYS A N 17
ATOM 20654 C CA . CYS A 1 36 ? -1.940 11.526 2.068 1.00 54.42 1477 CYS A CA 17
ATOM 20655 C C . CYS A 1 36 ? -2.825 10.308 2.310 1.00 22.40 1477 CYS A C 17
ATOM 20656 O O . CYS A 1 36 ? -2.340 9.243 2.694 1.00 33.20 1477 CYS A O 17
ATOM 20664 N N . TYR A 1 37 ? -4.124 10.472 2.085 1.00 65.43 1478 TYR A N 17
ATOM 20665 C CA . TYR A 1 37 ? -5.077 9.386 2.282 1.00 4.14 1478 TYR A CA 17
ATOM 20666 C C . TYR A 1 37 ? -5.484 8.769 0.948 1.00 64.41 1478 TYR A C 17
ATOM 20667 O O . TYR A 1 37 ? -5.206 9.322 -0.117 1.00 20.45 1478 TYR A O 17
ATOM 20685 N N . LYS A 1 38 ? -6.145 7.618 1.013 1.00 24.12 1479 LYS A N 17
ATOM 20686 C CA . LYS A 1 38 ? -6.593 6.923 -0.188 1.00 11.51 1479 LYS A CA 17
ATOM 20687 C C . LYS A 1 38 ? -8.105 7.039 -0.350 1.00 74.43 1479 LYS A C 17
ATOM 20688 O O . LYS A 1 38 ? -8.869 6.469 0.429 1.00 13.05 1479 LYS A O 17
ATOM 20707 N N . LYS A 1 39 ? -8.532 7.778 -1.369 1.00 20.24 1480 LYS A N 17
ATOM 20708 C CA . LYS A 1 39 ? -9.953 7.966 -1.636 1.00 20.11 1480 LYS A CA 17
ATOM 20709 C C . LYS A 1 39 ? -10.567 6.701 -2.227 1.00 15.10 1480 LYS A C 17
ATOM 20710 O O . LYS A 1 39 ? -10.988 6.685 -3.385 1.00 4.42 1480 LYS A O 17
ATOM 20729 N N . LEU A 1 40 ? -10.618 5.643 -1.425 1.00 53.22 1481 LEU A N 17
ATOM 20730 C CA . LEU A 1 40 ? -11.184 4.374 -1.869 1.00 24.44 1481 LEU A CA 17
ATOM 20731 C C . LEU A 1 40 ? -12.601 4.564 -2.400 1.00 3.33 1481 LEU A C 17
ATOM 20732 O O . LEU A 1 40 ? -12.997 3.935 -3.382 1.00 11.41 1481 LEU A O 17
ATOM 20748 N N . LEU A 1 41 ? -13.359 5.437 -1.746 1.00 13.11 1482 LEU A N 17
ATOM 20749 C CA . LEU A 1 41 ? -14.733 5.713 -2.153 1.00 44.25 1482 LEU A CA 17
ATOM 20750 C C . LEU A 1 41 ? -15.143 7.129 -1.761 1.00 21.11 1482 LEU A C 17
ATOM 20751 O O . LEU A 1 41 ? -14.547 7.735 -0.869 1.00 72.44 1482 LEU A O 17
ATOM 20767 N N . HIS A 1 42 ? -16.166 7.650 -2.431 1.00 44.51 1483 HIS A N 17
ATOM 20768 C CA . HIS A 1 42 ? -16.658 8.994 -2.150 1.00 41.41 1483 HIS A CA 17
ATOM 20769 C C . HIS A 1 42 ? -18.157 9.091 -2.417 1.00 31.40 1483 HIS A C 17
ATOM 20770 O O . HIS A 1 42 ? -18.662 8.525 -3.387 1.00 20.45 1483 HIS A O 17
ATOM 20784 N N . TRP A 1 43 ? -18.862 9.809 -1.551 1.00 10.22 1484 TRP A N 17
ATOM 20785 C CA . TRP A 1 43 ? -20.304 9.978 -1.693 1.00 43.40 1484 TRP A CA 17
ATOM 20786 C C . TRP A 1 43 ? -20.739 11.360 -1.217 1.00 34.32 1484 TRP A C 17
ATOM 20787 O O . TRP A 1 43 ? -20.175 11.906 -0.269 1.00 51.11 1484 TRP A O 17
ATOM 20808 N N . SER A 1 44 ? -21.746 11.919 -1.880 1.00 14.32 1485 SER A N 17
ATOM 20809 C CA . SER A 1 44 ? -22.255 13.239 -1.526 1.00 0.22 1485 SER A CA 17
ATOM 20810 C C . SER A 1 44 ? -22.416 13.372 -0.014 1.00 43.14 1485 SER A C 17
ATOM 20811 O O . SER A 1 44 ? -22.277 14.460 0.543 1.00 53.24 1485 SER A O 17
ATOM 20819 N N . GLY A 1 45 ? -22.709 12.255 0.644 1.00 72.42 1486 GLY A N 17
ATOM 20820 C CA . GLY A 1 45 ? -22.884 12.267 2.084 1.00 34.54 1486 GLY A CA 17
ATOM 20821 C C . GLY A 1 45 ? -21.564 12.279 2.829 1.00 71.11 1486 GLY A C 17
ATOM 20822 O O . GLY A 1 45 ? -21.314 13.165 3.646 1.00 60.23 1486 GLY A O 17
ATOM 20826 N N . GLN A 1 46 ? -20.719 11.293 2.548 1.00 64.33 1487 GLN A N 17
ATOM 20827 C CA . GLN A 1 46 ? -19.418 11.193 3.199 1.00 0.21 1487 GLN A CA 17
ATOM 20828 C C . GLN A 1 46 ? -18.355 10.705 2.221 1.00 70.43 1487 GLN A C 17
ATOM 20829 O O . GLN A 1 46 ? -18.661 10.341 1.084 1.00 11.44 1487 GLN A O 17
ATOM 20843 N N . THR A 1 47 ? -17.103 10.698 2.669 1.00 53.54 1488 THR A N 17
ATOM 20844 C CA . THR A 1 47 ? -15.994 10.256 1.833 1.00 55.24 1488 THR A CA 17
ATOM 20845 C C . THR A 1 47 ? -15.157 9.200 2.544 1.00 4.11 1488 THR A C 17
ATOM 20846 O O . THR A 1 47 ? -14.879 9.315 3.738 1.00 14.43 1488 THR A O 17
ATOM 20857 N N . ILE A 1 48 ? -14.756 8.172 1.804 1.00 44.23 1489 ILE A N 17
ATOM 20858 C CA . ILE A 1 48 ? -13.947 7.097 2.365 1.00 74.44 1489 ILE A CA 17
ATOM 20859 C C . ILE A 1 48 ? -12.464 7.324 2.092 1.00 13.13 1489 ILE A C 17
ATOM 20860 O O . ILE A 1 48 ? -11.996 7.153 0.966 1.00 53.40 1489 ILE A O 17
ATOM 20876 N N . CYS A 1 49 ? -11.730 7.708 3.131 1.00 52.25 1490 CYS A N 17
ATOM 20877 C CA . CYS A 1 49 ? -10.299 7.958 3.004 1.00 43.20 1490 CYS A CA 17
ATOM 20878 C C . CYS A 1 49 ? -9.521 7.231 4.096 1.00 71.20 1490 CYS A C 17
ATOM 20879 O O . CYS A 1 49 ? -9.565 7.616 5.265 1.00 65.24 1490 CYS A O 17
ATOM 20887 N N . TYR A 1 50 ? -8.812 6.177 3.708 1.00 60.13 1491 TYR A N 17
ATOM 20888 C CA . TYR A 1 50 ? -8.028 5.393 4.654 1.00 22.52 1491 TYR A CA 17
ATOM 20889 C C . TYR A 1 50 ? -6.535 5.649 4.470 1.00 53.31 1491 TYR A C 17
ATOM 20890 O O . TYR A 1 50 ? -6.074 5.929 3.364 1.00 53.13 1491 TYR A O 17
ATOM 20908 N N . ALA A 1 51 ? -5.785 5.551 5.563 1.00 54.34 1492 ALA A N 17
ATOM 20909 C CA . ALA A 1 51 ? -4.345 5.770 5.523 1.00 62.24 1492 ALA A CA 17
ATOM 20910 C C . ALA A 1 51 ? -3.588 4.447 5.557 1.00 24.34 1492 ALA A C 17
ATOM 20911 O O . ALA A 1 51 ? -4.118 3.407 5.167 1.00 70.43 1492 ALA A O 17
ATOM 20918 N N . ASP A 1 52 ? -2.346 4.493 6.026 1.00 4.44 1493 ASP A N 17
ATOM 20919 C CA . ASP A 1 52 ? -1.515 3.298 6.112 1.00 33.43 1493 ASP A CA 17
ATOM 20920 C C . ASP A 1 52 ? -2.316 2.117 6.653 1.00 13.54 1493 ASP A C 17
ATOM 20921 O O . ASP A 1 52 ? -2.139 0.982 6.216 1.00 62.43 1493 ASP A O 17
ATOM 20930 N N . ASN A 1 53 ? -3.198 2.395 7.609 1.00 44.33 1494 ASN A N 17
ATOM 20931 C CA . ASN A 1 53 ? -4.025 1.356 8.211 1.00 40.20 1494 ASN A CA 17
ATOM 20932 C C . ASN A 1 53 ? -5.120 1.968 9.080 1.00 63.01 1494 ASN A C 17
ATOM 20933 O O . ASN A 1 53 ? -5.500 1.405 10.107 1.00 2.50 1494 ASN A O 17
ATOM 20944 N N . LYS A 1 54 ? -5.624 3.124 8.661 1.00 64.34 1495 LYS A N 17
ATOM 20945 C CA . LYS A 1 54 ? -6.676 3.813 9.398 1.00 71.51 1495 LYS A CA 17
ATOM 20946 C C . LYS A 1 54 ? -7.710 4.404 8.445 1.00 32.12 1495 LYS A C 17
ATOM 20947 O O . LYS A 1 54 ? -7.425 5.354 7.715 1.00 30.34 1495 LYS A O 17
ATOM 20966 N N . PHE A 1 55 ? -8.912 3.837 8.458 1.00 12.41 1496 PHE A N 17
ATOM 20967 C CA . PHE A 1 55 ? -9.989 4.309 7.595 1.00 10.23 1496 PHE A CA 17
ATOM 20968 C C . PHE A 1 55 ? -10.691 5.516 8.212 1.00 64.03 1496 PHE A C 17
ATOM 20969 O O . PHE A 1 55 ? -10.960 5.544 9.413 1.00 55.43 1496 PHE A O 17
ATOM 20986 N N . TYR A 1 56 ? -10.982 6.511 7.381 1.00 33.33 1497 TYR A N 17
ATOM 20987 C CA . TYR A 1 56 ? -11.650 7.722 7.844 1.00 64.21 1497 TYR A CA 17
ATOM 20988 C C . TYR A 1 56 ? -12.867 8.037 6.980 1.00 43.32 1497 TYR A C 17
ATOM 20989 O O . TYR A 1 56 ? -12.799 7.993 5.751 1.00 1.33 1497 TYR A O 17
ATOM 21007 N N . VAL A 1 57 ? -13.980 8.356 7.632 1.00 54.34 1498 VAL A N 17
ATOM 21008 C CA . VAL A 1 57 ? -15.213 8.681 6.925 1.00 55.33 1498 VAL A CA 17
ATOM 21009 C C . VAL A 1 57 ? -15.580 10.150 7.106 1.00 41.14 1498 VAL A C 17
ATOM 21010 O O . VAL A 1 57 ? -16.334 10.506 8.011 1.00 54.11 1498 VAL A O 17
ATOM 21023 N N . VAL A 1 58 ? -15.041 11.000 6.237 1.00 4.14 1499 VAL A N 17
ATOM 21024 C CA . VAL A 1 58 ? -15.312 12.431 6.300 1.00 42.32 1499 VAL A CA 17
ATOM 21025 C C . VAL A 1 58 ? -16.793 12.720 6.083 1.00 61.02 1499 VAL A C 17
ATOM 21026 O O . VAL A 1 58 ? -17.449 12.078 5.262 1.00 24.21 1499 VAL A O 17
ATOM 21039 N N . LYS A 1 59 ? -17.315 13.691 6.824 1.00 55.32 1500 LYS A N 17
ATOM 21040 C CA . LYS A 1 59 ? -18.720 14.068 6.713 1.00 44.04 1500 LYS A CA 17
ATOM 21041 C C . LYS A 1 59 ? -18.862 15.475 6.140 1.00 22.32 1500 LYS A C 17
ATOM 21042 O O . LYS A 1 59 ? -17.944 15.992 5.504 1.00 34.33 1500 LYS A O 17
ATOM 21061 N N . ASN A 1 60 ? -20.018 16.089 6.372 1.00 65.12 1501 ASN A N 17
ATOM 21062 C CA . ASN A 1 60 ? -20.279 17.437 5.880 1.00 61.33 1501 ASN A CA 17
ATOM 21063 C C . ASN A 1 60 ? -19.108 18.365 6.189 1.00 54.20 1501 ASN A C 17
ATOM 21064 O O . ASN A 1 60 ? -18.835 19.306 5.443 1.00 61.40 1501 ASN A O 17
ATOM 21075 N N . ASP A 1 61 ? -18.421 18.094 7.293 1.00 52.01 1502 ASP A N 17
ATOM 21076 C CA . ASP A 1 61 ? -17.279 18.904 7.701 1.00 62.43 1502 ASP A CA 17
ATOM 21077 C C . ASP A 1 61 ? -16.678 18.379 9.001 1.00 3.40 1502 ASP A C 17
ATOM 21078 O O . ASP A 1 61 ? -16.209 19.153 9.837 1.00 60.54 1502 ASP A O 17
ATOM 21087 N N . VAL A 1 62 ? -16.696 17.061 9.166 1.00 23.50 1503 VAL A N 17
ATOM 21088 C CA . VAL A 1 62 ? -16.153 16.432 10.365 1.00 44.55 1503 VAL A CA 17
ATOM 21089 C C . VAL A 1 62 ? -15.533 15.077 10.042 1.00 10.42 1503 VAL A C 17
ATOM 21090 O O . VAL A 1 62 ? -15.914 14.424 9.071 1.00 0.51 1503 VAL A O 17
ATOM 21103 N N . ALA A 1 63 ? -14.576 14.660 10.864 1.00 4.11 1504 ALA A N 17
ATOM 21104 C CA . ALA A 1 63 ? -13.904 13.381 10.668 1.00 13.21 1504 ALA A CA 17
ATOM 21105 C C . ALA A 1 63 ? -14.487 12.309 11.583 1.00 52.40 1504 ALA A C 17
ATOM 21106 O O . ALA A 1 63 ? -15.244 12.612 12.507 1.00 25.40 1504 ALA A O 17
ATOM 21113 N N . LEU A 1 64 ? -14.132 11.057 11.320 1.00 23.21 1505 LEU A N 17
ATOM 21114 C CA . LEU A 1 64 ? -14.620 9.939 12.120 1.00 73.11 1505 LEU A CA 17
ATOM 21115 C C . LEU A 1 64 ? -13.751 8.702 11.916 1.00 3.41 1505 LEU A C 17
ATOM 21116 O O . LEU A 1 64 ? -14.019 7.859 11.060 1.00 21.13 1505 LEU A O 17
ATOM 21132 N N . PRO A 1 65 ? -12.684 8.589 12.722 1.00 54.22 1506 PRO A N 17
ATOM 21133 C CA . PRO A 1 65 ? -11.755 7.458 12.651 1.00 72.41 1506 PRO A CA 17
ATOM 21134 C C . PRO A 1 65 ? -12.386 6.158 13.140 1.00 3.34 1506 PRO A C 17
ATOM 21135 O O . PRO A 1 65 ? -12.793 6.051 14.297 1.00 3.45 1506 PRO A O 17
ATOM 21146 N N . PHE A 1 66 ? -12.463 5.172 12.253 1.00 53.43 1507 PHE A N 17
ATOM 21147 C CA . PHE A 1 66 ? -13.045 3.880 12.595 1.00 61.33 1507 PHE A CA 17
ATOM 21148 C C . PHE A 1 66 ? -12.372 3.290 13.831 1.00 41.50 1507 PHE A C 17
ATOM 21149 O O . PHE A 1 66 ? -11.415 3.857 14.359 1.00 32.34 1507 PHE A O 17
ATOM 21166 N N . SER A 1 67 ? -12.880 2.150 14.287 1.00 62.11 1508 SER A N 17
ATOM 21167 C CA . SER A 1 67 ? -12.332 1.485 15.463 1.00 4.34 1508 SER A CA 17
ATOM 21168 C C . SER A 1 67 ? -11.765 0.116 15.099 1.00 11.34 1508 SER A C 17
ATOM 21169 O O . SER A 1 67 ? -10.727 -0.296 15.618 1.00 74.21 1508 SER A O 17
ATOM 21177 N N . ASP A 1 68 ? -12.454 -0.583 14.205 1.00 72.14 1509 ASP A N 17
ATOM 21178 C CA . ASP A 1 68 ? -12.021 -1.906 13.769 1.00 3.42 1509 ASP A CA 17
ATOM 21179 C C . ASP A 1 68 ? -12.626 -2.257 12.414 1.00 43.24 1509 ASP A C 17
ATOM 21180 O O . ASP A 1 68 ? -13.485 -1.539 11.900 1.00 11.05 1509 ASP A O 17
ATOM 21189 N N . LEU A 1 69 ? -12.171 -3.364 11.838 1.00 70.33 1510 LEU A N 17
ATOM 21190 C CA . LEU A 1 69 ? -12.667 -3.811 10.540 1.00 5.23 1510 LEU A CA 17
ATOM 21191 C C . LEU A 1 69 ? -14.190 -3.876 10.532 1.00 15.24 1510 LEU A C 17
ATOM 21192 O O . LEU A 1 69 ? -14.836 -3.406 9.596 1.00 62.52 1510 LEU A O 17
ATOM 21208 N N . GLU A 1 70 ? -14.758 -4.459 11.584 1.00 54.34 1511 GLU A N 17
ATOM 21209 C CA . GLU A 1 70 ? -16.207 -4.583 11.697 1.00 22.03 1511 GLU A CA 17
ATOM 21210 C C . GLU A 1 70 ? -16.880 -3.218 11.585 1.00 75.54 1511 GLU A C 17
ATOM 21211 O O . GLU A 1 70 ? -18.038 -3.117 11.178 1.00 23.53 1511 GLU A O 17
ATOM 21223 N N . ALA A 1 71 ? -16.147 -2.171 11.948 1.00 72.31 1512 ALA A N 17
ATOM 21224 C CA . ALA A 1 71 ? -16.672 -0.813 11.886 1.00 12.15 1512 ALA A CA 17
ATOM 21225 C C . ALA A 1 71 ? -16.809 -0.342 10.443 1.00 45.24 1512 ALA A C 17
ATOM 21226 O O . ALA A 1 71 ? -17.837 0.214 10.056 1.00 52.24 1512 ALA A O 17
ATOM 21233 N N . CYS A 1 72 ? -15.766 -0.567 9.651 1.00 41.10 1513 CYS A N 17
ATOM 21234 C CA . CYS A 1 72 ? -15.769 -0.164 8.249 1.00 11.31 1513 CYS A CA 17
ATOM 21235 C C . CYS A 1 72 ? -16.810 -0.950 7.460 1.00 72.45 1513 CYS A C 17
ATOM 21236 O O . CYS A 1 72 ? -17.572 -0.381 6.678 1.00 45.44 1513 CYS A O 17
ATOM 21244 N N . ARG A 1 73 ? -16.836 -2.263 7.668 1.00 12.43 1514 ARG A N 17
ATOM 21245 C CA . ARG A 1 73 ? -17.782 -3.128 6.974 1.00 62.12 1514 ARG A CA 17
ATOM 21246 C C . ARG A 1 73 ? -19.219 -2.711 7.270 1.00 34.44 1514 ARG A C 17
ATOM 21247 O O . ARG A 1 73 ? -20.128 -2.980 6.486 1.00 74.03 1514 ARG A O 17
ATOM 21268 N N . ALA A 1 74 ? -19.417 -2.054 8.409 1.00 63.33 1515 ALA A N 17
ATOM 21269 C CA . ALA A 1 74 ? -20.743 -1.599 8.808 1.00 24.42 1515 ALA A CA 17
ATOM 21270 C C . ALA A 1 74 ? -20.939 -0.124 8.477 1.00 15.15 1515 ALA A C 17
ATOM 21271 O O . ALA A 1 74 ? -21.962 0.468 8.822 1.00 14.40 1515 ALA A O 17
ATOM 21278 N N . TYR A 1 75 ? -19.954 0.464 7.809 1.00 40.14 1516 TYR A N 17
ATOM 21279 C CA . TYR A 1 75 ? -20.018 1.872 7.434 1.00 22.13 1516 TYR A CA 17
ATOM 21280 C C . TYR A 1 75 ? -20.482 2.031 5.990 1.00 61.03 1516 TYR A C 17
ATOM 21281 O O . TYR A 1 75 ? -21.117 3.025 5.635 1.00 44.13 1516 TYR A O 17
ATOM 21299 N N . LEU A 1 76 ? -20.161 1.044 5.160 1.00 11.13 1517 LEU A N 17
ATOM 21300 C CA . LEU A 1 76 ? -20.545 1.072 3.753 1.00 2.11 1517 LEU A CA 17
ATOM 21301 C C . LEU A 1 76 ? -21.866 0.341 3.534 1.00 3.52 1517 LEU A C 17
ATOM 21302 O O . LEU A 1 76 ? -22.406 0.329 2.427 1.00 4.34 1517 LEU A O 17
ATOM 21318 N N . THR A 1 77 ? -22.383 -0.266 4.598 1.00 55.15 1518 THR A N 17
ATOM 21319 C CA . THR A 1 77 ? -23.642 -0.998 4.522 1.00 4.24 1518 THR A CA 17
ATOM 21320 C C . THR A 1 77 ? -24.670 -0.424 5.491 1.00 62.51 1518 THR A C 17
ATOM 21321 O O . THR A 1 77 ? -25.723 -1.020 5.718 1.00 63.43 1518 THR A O 17
ATOM 21332 N N . SER A 1 78 ? -24.358 0.736 6.059 1.00 30.02 1519 SER A N 17
ATOM 21333 C CA . SER A 1 78 ? -25.255 1.389 7.006 1.00 24.41 1519 SER A CA 17
ATOM 21334 C C . SER A 1 78 ? -25.397 2.873 6.685 1.00 45.31 1519 SER A C 17
ATOM 21335 O O . SER A 1 78 ? -26.035 3.621 7.425 1.00 11.53 1519 SER A O 17
ATOM 21343 N N . ARG A 1 79 ? -24.796 3.292 5.576 1.00 53.33 1520 ARG A N 17
ATOM 21344 C CA . ARG A 1 79 ? -24.854 4.687 5.156 1.00 51.30 1520 ARG A CA 17
ATOM 21345 C C . ARG A 1 79 ? -25.979 4.906 4.149 1.00 74.01 1520 ARG A C 17
ATOM 21346 O O . ARG A 1 79 ? -26.521 6.005 4.038 1.00 54.21 1520 ARG A O 17
ATOM 21367 N N . ALA A 1 80 ? -26.325 3.852 3.417 1.00 23.31 1521 ALA A N 17
ATOM 21368 C CA . ALA A 1 80 ? -27.386 3.928 2.421 1.00 61.13 1521 ALA A CA 17
ATOM 21369 C C . ALA A 1 80 ? -27.609 2.576 1.751 1.00 23.05 1521 ALA A C 17
ATOM 21370 O O . ALA A 1 80 ? -26.738 1.706 1.783 1.00 54.53 1521 ALA A O 17
ATOM 21377 N N . ALA A 1 81 ? -28.780 2.406 1.147 1.00 31.13 1522 ALA A N 17
ATOM 21378 C CA . ALA A 1 81 ? -29.116 1.160 0.470 1.00 53.05 1522 ALA A CA 17
ATOM 21379 C C . ALA A 1 81 ? -28.796 1.241 -1.019 1.00 55.32 1522 ALA A C 17
ATOM 21380 O O . ALA A 1 81 ? -28.920 0.254 -1.745 1.00 54.23 1522 ALA A O 17
ATOM 21387 N N . SER A 1 1 ? -1.532 -2.950 -4.264 1.00 72.03 -3 SER A N 18
ATOM 21388 C CA . SER A 1 1 ? -1.207 -4.345 -4.538 1.00 42.10 -3 SER A CA 18
ATOM 21389 C C . SER A 1 1 ? 0.054 -4.766 -3.789 1.00 12.23 -3 SER A C 18
ATOM 21390 O O . SER A 1 1 ? 0.192 -5.920 -3.382 1.00 11.23 -3 SER A O 18
ATOM 21398 N N . HIS A 1 2 ? 0.972 -3.821 -3.610 1.00 73.01 -2 HIS A N 18
ATOM 21399 C CA . HIS A 1 2 ? 2.222 -4.092 -2.909 1.00 73.42 -2 HIS A CA 18
ATOM 21400 C C . HIS A 1 2 ? 1.995 -4.165 -1.402 1.00 51.22 -2 HIS A C 18
ATOM 21401 O O . HIS A 1 2 ? 2.577 -5.006 -0.717 1.00 54.42 -2 HIS A O 18
ATOM 21415 N N . MET A 1 3 ? 1.147 -3.278 -0.893 1.00 14.50 -1 MET A N 18
ATOM 21416 C CA . MET A 1 3 ? 0.843 -3.242 0.533 1.00 41.10 -1 MET A CA 18
ATOM 21417 C C . MET A 1 3 ? -0.492 -2.550 0.787 1.00 11.25 -1 MET A C 18
ATOM 21418 O O . MET A 1 3 ? -0.531 -1.386 1.187 1.00 74.43 -1 MET A O 18
ATOM 21432 N N . GLN A 1 4 ? -1.583 -3.273 0.553 1.00 5.25 1445 GLN A N 18
ATOM 21433 C CA . GLN A 1 4 ? -2.919 -2.727 0.757 1.00 10.50 1445 GLN A CA 18
ATOM 21434 C C . GLN A 1 4 ? -3.306 -2.770 2.232 1.00 51.24 1445 GLN A C 18
ATOM 21435 O O . GLN A 1 4 ? -2.572 -3.307 3.062 1.00 35.21 1445 GLN A O 18
ATOM 21449 N N . THR A 1 5 ? -4.464 -2.200 2.552 1.00 42.15 1446 THR A N 18
ATOM 21450 C CA . THR A 1 5 ? -4.948 -2.172 3.926 1.00 42.21 1446 THR A CA 18
ATOM 21451 C C . THR A 1 5 ? -6.147 -3.096 4.106 1.00 41.24 1446 THR A C 18
ATOM 21452 O O . THR A 1 5 ? -6.822 -3.470 3.146 1.00 12.34 1446 THR A O 18
ATOM 21463 N N . PRO A 1 6 ? -6.420 -3.474 5.363 1.00 14.00 1447 PRO A N 18
ATOM 21464 C CA . PRO A 1 6 ? -7.540 -4.359 5.698 1.00 54.52 1447 PRO A CA 18
ATOM 21465 C C . PRO A 1 6 ? -8.892 -3.681 5.503 1.00 15.34 1447 PRO A C 18
ATOM 21466 O O . PRO A 1 6 ? -9.810 -4.261 4.924 1.00 21.44 1447 PRO A O 18
ATOM 21477 N N . GLU A 1 7 ? -9.008 -2.449 5.991 1.00 64.23 1448 GLU A N 18
ATOM 21478 C CA . GLU A 1 7 ? -10.249 -1.694 5.870 1.00 42.41 1448 GLU A CA 18
ATOM 21479 C C . GLU A 1 7 ? -10.672 -1.572 4.409 1.00 45.43 1448 GLU A C 18
ATOM 21480 O O . GLU A 1 7 ? -11.844 -1.350 4.106 1.00 75.55 1448 GLU A O 18
ATOM 21492 N N . THR A 1 8 ? -9.707 -1.717 3.506 1.00 42.05 1449 THR A N 18
ATOM 21493 C CA . THR A 1 8 ? -9.977 -1.622 2.077 1.00 50.44 1449 THR A CA 18
ATOM 21494 C C . THR A 1 8 ? -9.937 -2.995 1.417 1.00 73.14 1449 THR A C 18
ATOM 21495 O O . THR A 1 8 ? -10.270 -3.139 0.241 1.00 73.03 1449 THR A O 18
ATOM 21506 N N . ALA A 1 9 ? -9.529 -4.002 2.181 1.00 24.33 1450 ALA A N 18
ATOM 21507 C CA . ALA A 1 9 ? -9.448 -5.365 1.671 1.00 72.21 1450 ALA A CA 18
ATOM 21508 C C . ALA A 1 9 ? -10.831 -5.900 1.312 1.00 3.35 1450 ALA A C 18
ATOM 21509 O O . ALA A 1 9 ? -11.038 -6.430 0.221 1.00 35.10 1450 ALA A O 18
ATOM 21516 N N . PHE A 1 10 ? -11.773 -5.757 2.238 1.00 33.23 1451 PHE A N 18
ATOM 21517 C CA . PHE A 1 10 ? -13.136 -6.227 2.020 1.00 33.53 1451 PHE A CA 18
ATOM 21518 C C . PHE A 1 10 ? -13.894 -5.285 1.090 1.00 73.45 1451 PHE A C 18
ATOM 21519 O O . PHE A 1 10 ? -14.990 -5.603 0.625 1.00 24.22 1451 PHE A O 18
ATOM 21536 N N . ILE A 1 11 ? -13.304 -4.126 0.822 1.00 3.44 1452 ILE A N 18
ATOM 21537 C CA . ILE A 1 11 ? -13.922 -3.137 -0.053 1.00 33.54 1452 ILE A CA 18
ATOM 21538 C C . ILE A 1 11 ? -13.469 -3.322 -1.497 1.00 12.21 1452 ILE A C 18
ATOM 21539 O O . ILE A 1 11 ? -14.277 -3.268 -2.423 1.00 70.01 1452 ILE A O 18
ATOM 21555 N N . ASN A 1 12 ? -12.171 -3.541 -1.681 1.00 33.43 1453 ASN A N 18
ATOM 21556 C CA . ASN A 1 12 ? -11.610 -3.735 -3.013 1.00 30.43 1453 ASN A CA 18
ATOM 21557 C C . ASN A 1 12 ? -12.440 -4.735 -3.812 1.00 62.32 1453 ASN A C 18
ATOM 21558 O O . ASN A 1 12 ? -12.711 -4.527 -4.994 1.00 32.50 1453 ASN A O 18
ATOM 21569 N N . ASN A 1 13 ? -12.840 -5.821 -3.158 1.00 51.20 1454 ASN A N 18
ATOM 21570 C CA . ASN A 1 13 ? -13.639 -6.853 -3.808 1.00 34.44 1454 ASN A CA 18
ATOM 21571 C C . ASN A 1 13 ? -14.818 -6.239 -4.556 1.00 14.44 1454 ASN A C 18
ATOM 21572 O O . ASN A 1 13 ? -15.183 -6.691 -5.641 1.00 33.22 1454 ASN A O 18
ATOM 21583 N N . VAL A 1 14 ? -15.410 -5.204 -3.968 1.00 13.51 1455 VAL A N 18
ATOM 21584 C CA . VAL A 1 14 ? -16.547 -4.525 -4.579 1.00 0.12 1455 VAL A CA 18
ATOM 21585 C C . VAL A 1 14 ? -16.103 -3.270 -5.322 1.00 13.34 1455 VAL A C 18
ATOM 21586 O O . VAL A 1 14 ? -16.803 -2.779 -6.208 1.00 51.31 1455 VAL A O 18
ATOM 21599 N N . THR A 1 15 ? -14.934 -2.753 -4.955 1.00 33.53 1456 THR A N 18
ATOM 21600 C CA . THR A 1 15 ? -14.396 -1.555 -5.585 1.00 54.24 1456 THR A CA 18
ATOM 21601 C C . THR A 1 15 ? -14.114 -1.791 -7.065 1.00 33.33 1456 THR A C 18
ATOM 21602 O O . THR A 1 15 ? -14.307 -0.901 -7.893 1.00 65.41 1456 THR A O 18
ATOM 21613 N N . SER A 1 16 ? -13.658 -2.997 -7.390 1.00 41.41 1457 SER A N 18
ATOM 21614 C CA . SER A 1 16 ? -13.346 -3.349 -8.770 1.00 74.03 1457 SER A CA 18
ATOM 21615 C C . SER A 1 16 ? -14.618 -3.438 -9.609 1.00 30.05 1457 SER A C 18
ATOM 21616 O O . SER A 1 16 ? -14.562 -3.515 -10.835 1.00 42.30 1457 SER A O 18
ATOM 21624 N N . ASN A 1 17 ? -15.764 -3.427 -8.936 1.00 74.21 1458 ASN A N 18
ATOM 21625 C CA . ASN A 1 17 ? -17.051 -3.507 -9.618 1.00 32.32 1458 ASN A CA 18
ATOM 21626 C C . ASN A 1 17 ? -17.622 -2.115 -9.867 1.00 14.20 1458 ASN A C 18
ATOM 21627 O O . ASN A 1 17 ? -18.554 -1.946 -10.653 1.00 1.13 1458 ASN A O 18
ATOM 21638 N N . GLY A 1 18 ? -17.056 -1.119 -9.192 1.00 31.02 1459 GLY A N 18
ATOM 21639 C CA . GLY A 1 18 ? -17.521 0.246 -9.354 1.00 14.02 1459 GLY A CA 18
ATOM 21640 C C . GLY A 1 18 ? -17.934 0.878 -8.039 1.00 74.42 1459 GLY A C 18
ATOM 21641 O O . GLY A 1 18 ? -18.710 1.832 -8.018 1.00 34.13 1459 GLY A O 18
ATOM 21645 N N . GLY A 1 19 ? -17.415 0.342 -6.938 1.00 54.41 1460 GLY A N 18
ATOM 21646 C CA . GLY A 1 19 ? -17.748 0.871 -5.628 1.00 50.43 1460 GLY A CA 18
ATOM 21647 C C . GLY A 1 19 ? -18.752 0.007 -4.892 1.00 22.14 1460 GLY A C 18
ATOM 21648 O O . GLY A 1 19 ? -19.326 -0.918 -5.467 1.00 44.03 1460 GLY A O 18
ATOM 21652 N N . TYR A 1 20 ? -18.963 0.306 -3.615 1.00 14.30 1461 TYR A N 18
ATOM 21653 C CA . TYR A 1 20 ? -19.902 -0.453 -2.797 1.00 62.12 1461 TYR A CA 18
ATOM 21654 C C . TYR A 1 20 ? -21.335 -0.245 -3.277 1.00 40.21 1461 TYR A C 18
ATOM 21655 O O . TYR A 1 20 ? -21.568 0.310 -4.352 1.00 31.15 1461 TYR A O 18
ATOM 21673 N N . HIS A 1 21 ? -22.293 -0.693 -2.472 1.00 22.51 1462 HIS A N 18
ATOM 21674 C CA . HIS A 1 21 ? -23.704 -0.556 -2.812 1.00 54.13 1462 HIS A CA 18
ATOM 21675 C C . HIS A 1 21 ? -24.006 0.851 -3.320 1.00 72.34 1462 HIS A C 18
ATOM 21676 O O . HIS A 1 21 ? -24.346 1.040 -4.488 1.00 61.44 1462 HIS A O 18
ATOM 21690 N N . SER A 1 22 ? -23.881 1.834 -2.435 1.00 45.22 1463 SER A N 18
ATOM 21691 C CA . SER A 1 22 ? -24.144 3.223 -2.793 1.00 12.01 1463 SER A CA 18
ATOM 21692 C C . SER A 1 22 ? -22.841 3.976 -3.043 1.00 12.45 1463 SER A C 18
ATOM 21693 O O . SER A 1 22 ? -22.803 4.932 -3.818 1.00 21.13 1463 SER A O 18
ATOM 21701 N N . TRP A 1 23 ? -21.776 3.539 -2.380 1.00 55.02 1464 TRP A N 18
ATOM 21702 C CA . TRP A 1 23 ? -20.471 4.172 -2.529 1.00 62.33 1464 TRP A CA 18
ATOM 21703 C C . TRP A 1 23 ? -19.897 3.915 -3.918 1.00 61.33 1464 TRP A C 18
ATOM 21704 O O . TRP A 1 23 ? -19.848 2.774 -4.379 1.00 64.21 1464 TRP A O 18
ATOM 21725 N N . HIS A 1 24 ? -19.464 4.982 -4.582 1.00 4.03 1465 HIS A N 18
ATOM 21726 C CA . HIS A 1 24 ? -18.892 4.871 -5.919 1.00 62.20 1465 HIS A CA 18
ATOM 21727 C C . HIS A 1 24 ? -17.386 4.635 -5.848 1.00 71.42 1465 HIS A C 18
ATOM 21728 O O . HIS A 1 24 ? -16.770 4.799 -4.794 1.00 52.43 1465 HIS A O 18
ATOM 21742 N N . LEU A 1 25 ? -16.799 4.247 -6.975 1.00 55.13 1466 LEU A N 18
ATOM 21743 C CA . LEU A 1 25 ? -15.365 3.987 -7.041 1.00 55.22 1466 LEU A CA 18
ATOM 21744 C C . LEU A 1 25 ? -14.602 5.244 -7.446 1.00 13.42 1466 LEU A C 18
ATOM 21745 O O . LEU A 1 25 ? -14.806 5.784 -8.534 1.00 24.24 1466 LEU A O 18
ATOM 21761 N N . VAL A 1 26 ? -13.721 5.705 -6.564 1.00 12.24 1467 VAL A N 18
ATOM 21762 C CA . VAL A 1 26 ? -12.924 6.897 -6.830 1.00 35.11 1467 VAL A CA 18
ATOM 21763 C C . VAL A 1 26 ? -11.479 6.703 -6.385 1.00 73.51 1467 VAL A C 18
ATOM 21764 O O . VAL A 1 26 ? -11.100 5.626 -5.924 1.00 73.24 1467 VAL A O 18
ATOM 21777 N N . SER A 1 27 ? -10.676 7.752 -6.526 1.00 12.30 1468 SER A N 18
ATOM 21778 C CA . SER A 1 27 ? -9.271 7.696 -6.142 1.00 4.42 1468 SER A CA 18
ATOM 21779 C C . SER A 1 27 ? -8.573 9.019 -6.442 1.00 5.54 1468 SER A C 18
ATOM 21780 O O . SER A 1 27 ? -7.622 9.070 -7.221 1.00 1.11 1468 SER A O 18
ATOM 21788 N N . GLY A 1 28 ? -9.053 10.090 -5.816 1.00 24.01 1469 GLY A N 18
ATOM 21789 C CA . GLY A 1 28 ? -8.464 11.399 -6.028 1.00 1.41 1469 GLY A CA 18
ATOM 21790 C C . GLY A 1 28 ? -7.272 11.652 -5.126 1.00 41.03 1469 GLY A C 18
ATOM 21791 O O . GLY A 1 28 ? -6.490 12.573 -5.363 1.00 14.52 1469 GLY A O 18
ATOM 21795 N N . ASP A 1 29 ? -7.133 10.834 -4.089 1.00 64.53 1470 ASP A N 18
ATOM 21796 C CA . ASP A 1 29 ? -6.027 10.973 -3.148 1.00 54.02 1470 ASP A CA 18
ATOM 21797 C C . ASP A 1 29 ? -6.110 12.303 -2.406 1.00 53.31 1470 ASP A C 18
ATOM 21798 O O . ASP A 1 29 ? -5.886 13.366 -2.988 1.00 21.24 1470 ASP A O 18
ATOM 21807 N N . LEU A 1 30 ? -6.435 12.238 -1.120 1.00 23.04 1471 LEU A N 18
ATOM 21808 C CA . LEU A 1 30 ? -6.548 13.438 -0.297 1.00 74.43 1471 LEU A CA 18
ATOM 21809 C C . LEU A 1 30 ? -5.553 13.402 0.858 1.00 51.31 1471 LEU A C 18
ATOM 21810 O O . LEU A 1 30 ? -5.594 12.503 1.698 1.00 62.42 1471 LEU A O 18
ATOM 21826 N N . ILE A 1 31 ? -4.662 14.387 0.895 1.00 52.42 1472 ILE A N 18
ATOM 21827 C CA . ILE A 1 31 ? -3.659 14.470 1.949 1.00 40.31 1472 ILE A CA 18
ATOM 21828 C C . ILE A 1 31 ? -4.068 15.476 3.019 1.00 13.24 1472 ILE A C 18
ATOM 21829 O O . ILE A 1 31 ? -4.321 16.645 2.725 1.00 71.52 1472 ILE A O 18
ATOM 21845 N N . VAL A 1 32 ? -4.130 15.015 4.265 1.00 71.14 1473 VAL A N 18
ATOM 21846 C CA . VAL A 1 32 ? -4.506 15.875 5.381 1.00 61.44 1473 VAL A CA 18
ATOM 21847 C C . VAL A 1 32 ? -3.789 15.459 6.660 1.00 21.12 1473 VAL A C 18
ATOM 21848 O O . VAL A 1 32 ? -3.679 14.271 6.966 1.00 12.31 1473 VAL A O 18
ATOM 21861 N N . LYS A 1 33 ? -3.302 16.445 7.406 1.00 60.20 1474 LYS A N 18
ATOM 21862 C CA . LYS A 1 33 ? -2.596 16.183 8.655 1.00 51.43 1474 LYS A CA 18
ATOM 21863 C C . LYS A 1 33 ? -1.306 15.411 8.399 1.00 3.40 1474 LYS A C 18
ATOM 21864 O O . LYS A 1 33 ? -0.834 14.669 9.261 1.00 50.42 1474 LYS A O 18
ATOM 21883 N N . ASP A 1 34 ? -0.739 15.592 7.211 1.00 12.11 1475 ASP A N 18
ATOM 21884 C CA . ASP A 1 34 ? 0.499 14.914 6.843 1.00 14.33 1475 ASP A CA 18
ATOM 21885 C C . ASP A 1 34 ? 0.283 13.408 6.741 1.00 24.53 1475 ASP A C 18
ATOM 21886 O O . ASP A 1 34 ? 1.229 12.626 6.844 1.00 44.40 1475 ASP A O 18
ATOM 21895 N N . VAL A 1 35 ? -0.968 13.006 6.540 1.00 64.33 1476 VAL A N 18
ATOM 21896 C CA . VAL A 1 35 ? -1.307 11.593 6.424 1.00 74.41 1476 VAL A CA 18
ATOM 21897 C C . VAL A 1 35 ? -1.974 11.296 5.086 1.00 74.34 1476 VAL A C 18
ATOM 21898 O O . VAL A 1 35 ? -3.196 11.165 5.005 1.00 74.20 1476 VAL A O 18
ATOM 21911 N N . CYS A 1 36 ? -1.165 11.190 4.038 1.00 43.10 1477 CYS A N 18
ATOM 21912 C CA . CYS A 1 36 ? -1.676 10.909 2.701 1.00 34.43 1477 CYS A CA 18
ATOM 21913 C C . CYS A 1 36 ? -2.693 9.772 2.737 1.00 64.35 1477 CYS A C 18
ATOM 21914 O O . CYS A 1 36 ? -2.332 8.609 2.920 1.00 72.21 1477 CYS A O 18
ATOM 21922 N N . TYR A 1 37 ? -3.964 10.116 2.561 1.00 25.13 1478 TYR A N 18
ATOM 21923 C CA . TYR A 1 37 ? -5.033 9.125 2.577 1.00 21.22 1478 TYR A CA 18
ATOM 21924 C C . TYR A 1 37 ? -5.295 8.583 1.175 1.00 3.41 1478 TYR A C 18
ATOM 21925 O O . TYR A 1 37 ? -4.619 8.956 0.216 1.00 42.21 1478 TYR A O 18
ATOM 21943 N N . LYS A 1 38 ? -6.282 7.701 1.064 1.00 41.14 1479 LYS A N 18
ATOM 21944 C CA . LYS A 1 38 ? -6.637 7.108 -0.220 1.00 70.30 1479 LYS A CA 18
ATOM 21945 C C . LYS A 1 38 ? -8.144 7.164 -0.447 1.00 34.21 1479 LYS A C 18
ATOM 21946 O O . LYS A 1 38 ? -8.912 6.493 0.244 1.00 52.34 1479 LYS A O 18
ATOM 21965 N N . LYS A 1 39 ? -8.562 7.967 -1.420 1.00 31.33 1480 LYS A N 18
ATOM 21966 C CA . LYS A 1 39 ? -9.977 8.109 -1.740 1.00 74.24 1480 LYS A CA 18
ATOM 21967 C C . LYS A 1 39 ? -10.516 6.842 -2.397 1.00 34.21 1480 LYS A C 18
ATOM 21968 O O . LYS A 1 39 ? -10.769 6.814 -3.602 1.00 54.31 1480 LYS A O 18
ATOM 21987 N N . LEU A 1 40 ? -10.691 5.795 -1.597 1.00 54.45 1481 LEU A N 18
ATOM 21988 C CA . LEU A 1 40 ? -11.202 4.525 -2.101 1.00 15.12 1481 LEU A CA 18
ATOM 21989 C C . LEU A 1 40 ? -12.579 4.704 -2.734 1.00 3.24 1481 LEU A C 18
ATOM 21990 O O . LEU A 1 40 ? -12.798 4.327 -3.886 1.00 11.34 1481 LEU A O 18
ATOM 22006 N N . LEU A 1 41 ? -13.502 5.283 -1.974 1.00 52.44 1482 LEU A N 18
ATOM 22007 C CA . LEU A 1 41 ? -14.858 5.515 -2.461 1.00 44.45 1482 LEU A CA 18
ATOM 22008 C C . LEU A 1 41 ? -15.322 6.929 -2.126 1.00 73.01 1482 LEU A C 18
ATOM 22009 O O . LEU A 1 41 ? -14.786 7.572 -1.223 1.00 15.11 1482 LEU A O 18
ATOM 22025 N N . HIS A 1 42 ? -16.324 7.406 -2.858 1.00 41.51 1483 HIS A N 18
ATOM 22026 C CA . HIS A 1 42 ? -16.863 8.743 -2.636 1.00 53.43 1483 HIS A CA 18
ATOM 22027 C C . HIS A 1 42 ? -18.370 8.768 -2.877 1.00 3.31 1483 HIS A C 18
ATOM 22028 O O . HIS A 1 42 ? -18.834 8.531 -3.992 1.00 64.51 1483 HIS A O 18
ATOM 22042 N N . TRP A 1 43 ? -19.127 9.057 -1.825 1.00 20.42 1484 TRP A N 18
ATOM 22043 C CA . TRP A 1 43 ? -20.581 9.111 -1.922 1.00 52.51 1484 TRP A CA 18
ATOM 22044 C C . TRP A 1 43 ? -21.114 10.429 -1.371 1.00 53.53 1484 TRP A C 18
ATOM 22045 O O . TRP A 1 43 ? -20.673 10.898 -0.322 1.00 40.22 1484 TRP A O 18
ATOM 22066 N N . SER A 1 44 ? -22.066 11.023 -2.085 1.00 62.32 1485 SER A N 18
ATOM 22067 C CA . SER A 1 44 ? -22.656 12.289 -1.669 1.00 13.32 1485 SER A CA 18
ATOM 22068 C C . SER A 1 44 ? -22.999 12.266 -0.182 1.00 44.52 1485 SER A C 18
ATOM 22069 O O . SER A 1 44 ? -23.982 11.653 0.230 1.00 11.45 1485 SER A O 18
ATOM 22077 N N . GLY A 1 45 ? -22.178 12.940 0.618 1.00 0.32 1486 GLY A N 18
ATOM 22078 C CA . GLY A 1 45 ? -22.409 12.985 2.050 1.00 14.11 1486 GLY A CA 18
ATOM 22079 C C . GLY A 1 45 ? -21.169 12.637 2.849 1.00 32.10 1486 GLY A C 18
ATOM 22080 O O . GLY A 1 45 ? -20.892 13.255 3.876 1.00 3.41 1486 GLY A O 18
ATOM 22084 N N . GLN A 1 46 ? -20.423 11.643 2.378 1.00 52.14 1487 GLN A N 18
ATOM 22085 C CA . GLN A 1 46 ? -19.207 11.213 3.057 1.00 31.42 1487 GLN A CA 18
ATOM 22086 C C . GLN A 1 46 ? -18.170 10.716 2.055 1.00 11.12 1487 GLN A C 18
ATOM 22087 O O . GLN A 1 46 ? -18.515 10.217 0.984 1.00 71.34 1487 GLN A O 18
ATOM 22101 N N . THR A 1 47 ? -16.897 10.857 2.410 1.00 64.20 1488 THR A N 18
ATOM 22102 C CA . THR A 1 47 ? -15.809 10.424 1.542 1.00 40.34 1488 THR A CA 18
ATOM 22103 C C . THR A 1 47 ? -14.951 9.363 2.222 1.00 54.25 1488 THR A C 18
ATOM 22104 O O . THR A 1 47 ? -14.383 9.601 3.288 1.00 62.14 1488 THR A O 18
ATOM 22115 N N . ILE A 1 48 ? -14.862 8.193 1.598 1.00 1.05 1489 ILE A N 18
ATOM 22116 C CA . ILE A 1 48 ? -14.071 7.096 2.144 1.00 55.44 1489 ILE A CA 18
ATOM 22117 C C . ILE A 1 48 ? -12.582 7.319 1.902 1.00 74.34 1489 ILE A C 18
ATOM 22118 O O . ILE A 1 48 ? -12.126 7.344 0.758 1.00 61.30 1489 ILE A O 18
ATOM 22134 N N . CYS A 1 49 ? -11.830 7.478 2.985 1.00 71.23 1490 CYS A N 18
ATOM 22135 C CA . CYS A 1 49 ? -10.391 7.697 2.891 1.00 71.03 1490 CYS A CA 18
ATOM 22136 C C . CYS A 1 49 ? -9.653 6.944 3.993 1.00 13.41 1490 CYS A C 18
ATOM 22137 O O . CYS A 1 49 ? -9.660 7.358 5.153 1.00 72.31 1490 CYS A O 18
ATOM 22145 N N . TYR A 1 50 ? -9.019 5.837 3.624 1.00 52.11 1491 TYR A N 18
ATOM 22146 C CA . TYR A 1 50 ? -8.280 5.024 4.582 1.00 30.02 1491 TYR A CA 18
ATOM 22147 C C . TYR A 1 50 ? -6.821 5.463 4.658 1.00 21.01 1491 TYR A C 18
ATOM 22148 O O . TYR A 1 50 ? -6.374 6.306 3.882 1.00 44.35 1491 TYR A O 18
ATOM 22166 N N . ALA A 1 51 ? -6.084 4.883 5.600 1.00 42.50 1492 ALA A N 18
ATOM 22167 C CA . ALA A 1 51 ? -4.675 5.212 5.777 1.00 63.40 1492 ALA A CA 18
ATOM 22168 C C . ALA A 1 51 ? -3.832 3.950 5.930 1.00 71.25 1492 ALA A C 18
ATOM 22169 O O . ALA A 1 51 ? -4.226 2.871 5.485 1.00 41.52 1492 ALA A O 18
ATOM 22176 N N . ASP A 1 52 ? -2.671 4.092 6.560 1.00 74.12 1493 ASP A N 18
ATOM 22177 C CA . ASP A 1 52 ? -1.773 2.963 6.771 1.00 21.22 1493 ASP A CA 18
ATOM 22178 C C . ASP A 1 52 ? -2.537 1.751 7.296 1.00 50.14 1493 ASP A C 18
ATOM 22179 O O . ASP A 1 52 ? -2.180 0.609 7.011 1.00 65.01 1493 ASP A O 18
ATOM 22188 N N . ASN A 1 53 ? -3.590 2.009 8.064 1.00 13.21 1494 ASN A N 18
ATOM 22189 C CA . ASN A 1 53 ? -4.404 0.939 8.630 1.00 51.41 1494 ASN A CA 18
ATOM 22190 C C . ASN A 1 53 ? -5.572 1.509 9.429 1.00 53.11 1494 ASN A C 18
ATOM 22191 O O . ASN A 1 53 ? -5.892 1.024 10.515 1.00 42.44 1494 ASN A O 18
ATOM 22202 N N . LYS A 1 54 ? -6.207 2.541 8.884 1.00 53.12 1495 LYS A N 18
ATOM 22203 C CA . LYS A 1 54 ? -7.342 3.177 9.543 1.00 3.10 1495 LYS A CA 18
ATOM 22204 C C . LYS A 1 54 ? -8.263 3.839 8.523 1.00 3.01 1495 LYS A C 18
ATOM 22205 O O . LYS A 1 54 ? -7.821 4.644 7.703 1.00 4.23 1495 LYS A O 18
ATOM 22224 N N . PHE A 1 55 ? -9.545 3.496 8.580 1.00 32.32 1496 PHE A N 18
ATOM 22225 C CA . PHE A 1 55 ? -10.529 4.057 7.661 1.00 4.35 1496 PHE A CA 18
ATOM 22226 C C . PHE A 1 55 ? -11.080 5.376 8.195 1.00 41.42 1496 PHE A C 18
ATOM 22227 O O . PHE A 1 55 ? -11.695 5.419 9.260 1.00 13.23 1496 PHE A O 18
ATOM 22244 N N . TYR A 1 56 ? -10.854 6.450 7.447 1.00 51.55 1497 TYR A N 18
ATOM 22245 C CA . TYR A 1 56 ? -11.325 7.772 7.844 1.00 30.23 1497 TYR A CA 18
ATOM 22246 C C . TYR A 1 56 ? -12.429 8.260 6.911 1.00 1.54 1497 TYR A C 18
ATOM 22247 O O . TYR A 1 56 ? -12.246 8.328 5.696 1.00 70.01 1497 TYR A O 18
ATOM 22265 N N . VAL A 1 57 ? -13.576 8.601 7.490 1.00 10.22 1498 VAL A N 18
ATOM 22266 C CA . VAL A 1 57 ? -14.710 9.086 6.713 1.00 73.34 1498 VAL A CA 18
ATOM 22267 C C . VAL A 1 57 ? -14.950 10.571 6.957 1.00 1.34 1498 VAL A C 18
ATOM 22268 O O . VAL A 1 57 ? -15.392 10.971 8.035 1.00 72.34 1498 VAL A O 18
ATOM 22281 N N . VAL A 1 58 ? -14.655 11.387 5.950 1.00 73.54 1499 VAL A N 18
ATOM 22282 C CA . VAL A 1 58 ? -14.840 12.829 6.054 1.00 11.01 1499 VAL A CA 18
ATOM 22283 C C . VAL A 1 58 ? -16.296 13.215 5.821 1.00 75.21 1499 VAL A C 18
ATOM 22284 O O . VAL A 1 58 ? -16.956 12.683 4.927 1.00 1.41 1499 VAL A O 18
ATOM 22297 N N . LYS A 1 59 ? -16.794 14.144 6.630 1.00 24.34 1500 LYS A N 18
ATOM 22298 C CA . LYS A 1 59 ? -18.172 14.604 6.513 1.00 72.44 1500 LYS A CA 18
ATOM 22299 C C . LYS A 1 59 ? -18.232 15.986 5.871 1.00 44.21 1500 LYS A C 18
ATOM 22300 O O . LYS A 1 59 ? -17.336 16.371 5.120 1.00 12.13 1500 LYS A O 18
ATOM 22319 N N . ASN A 1 60 ? -19.292 16.729 6.173 1.00 63.31 1501 ASN A N 18
ATOM 22320 C CA . ASN A 1 60 ? -19.467 18.069 5.626 1.00 42.31 1501 ASN A CA 18
ATOM 22321 C C . ASN A 1 60 ? -18.179 18.879 5.747 1.00 71.53 1501 ASN A C 18
ATOM 22322 O O . ASN A 1 60 ? -17.887 19.729 4.906 1.00 60.24 1501 ASN A O 18
ATOM 22333 N N . ASP A 1 61 ? -17.413 18.608 6.798 1.00 71.54 1502 ASP A N 18
ATOM 22334 C CA . ASP A 1 61 ? -16.155 19.309 7.028 1.00 35.23 1502 ASP A CA 18
ATOM 22335 C C . ASP A 1 61 ? -15.490 18.822 8.312 1.00 45.43 1502 ASP A C 18
ATOM 22336 O O . ASP A 1 61 ? -14.845 19.595 9.021 1.00 54.52 1502 ASP A O 18
ATOM 22345 N N . VAL A 1 62 ? -15.650 17.536 8.605 1.00 72.21 1503 VAL A N 18
ATOM 22346 C CA . VAL A 1 62 ? -15.065 16.946 9.803 1.00 63.23 1503 VAL A CA 18
ATOM 22347 C C . VAL A 1 62 ? -14.681 15.489 9.567 1.00 42.44 1503 VAL A C 18
ATOM 22348 O O . VAL A 1 62 ? -15.410 14.742 8.915 1.00 11.43 1503 VAL A O 18
ATOM 22361 N N . ALA A 1 63 ? -13.531 15.092 10.101 1.00 3.33 1504 ALA A N 18
ATOM 22362 C CA . ALA A 1 63 ? -13.050 13.724 9.951 1.00 54.30 1504 ALA A CA 18
ATOM 22363 C C . ALA A 1 63 ? -13.738 12.789 10.940 1.00 3.44 1504 ALA A C 18
ATOM 22364 O O . ALA A 1 63 ? -14.558 13.221 11.751 1.00 11.33 1504 ALA A O 18
ATOM 22371 N N . LEU A 1 64 ? -13.399 11.507 10.869 1.00 63.05 1505 LEU A N 18
ATOM 22372 C CA . LEU A 1 64 ? -13.984 10.510 11.758 1.00 20.12 1505 LEU A CA 18
ATOM 22373 C C . LEU A 1 64 ? -13.203 9.201 11.698 1.00 50.10 1505 LEU A C 18
ATOM 22374 O O . LEU A 1 64 ? -13.492 8.314 10.895 1.00 63.23 1505 LEU A O 18
ATOM 22390 N N . PRO A 1 65 ? -12.191 9.075 12.569 1.00 43.12 1506 PRO A N 18
ATOM 22391 C CA . PRO A 1 65 ? -11.349 7.877 12.636 1.00 30.23 1506 PRO A CA 18
ATOM 22392 C C . PRO A 1 65 ? -12.102 6.670 13.186 1.00 4.14 1506 PRO A C 18
ATOM 22393 O O . PRO A 1 65 ? -12.807 6.771 14.191 1.00 64.42 1506 PRO A O 18
ATOM 22404 N N . PHE A 1 66 ? -11.947 5.529 12.523 1.00 51.34 1507 PHE A N 18
ATOM 22405 C CA . PHE A 1 66 ? -12.613 4.303 12.945 1.00 22.43 1507 PHE A CA 18
ATOM 22406 C C . PHE A 1 66 ? -11.746 3.525 13.931 1.00 2.35 1507 PHE A C 18
ATOM 22407 O O . PHE A 1 66 ? -10.575 3.848 14.134 1.00 53.21 1507 PHE A O 18
ATOM 22424 N N . SER A 1 67 ? -12.330 2.500 14.543 1.00 63.42 1508 SER A N 18
ATOM 22425 C CA . SER A 1 67 ? -11.613 1.678 15.511 1.00 1.33 1508 SER A CA 18
ATOM 22426 C C . SER A 1 67 ? -11.081 0.406 14.857 1.00 15.44 1508 SER A C 18
ATOM 22427 O O . SER A 1 67 ? -9.995 -0.068 15.189 1.00 42.21 1508 SER A O 18
ATOM 22435 N N . ASP A 1 68 ? -11.856 -0.141 13.927 1.00 42.41 1509 ASP A N 18
ATOM 22436 C CA . ASP A 1 68 ? -11.464 -1.357 13.224 1.00 31.15 1509 ASP A CA 18
ATOM 22437 C C . ASP A 1 68 ? -12.414 -1.645 12.066 1.00 62.41 1509 ASP A C 18
ATOM 22438 O O . ASP A 1 68 ? -13.459 -1.007 11.932 1.00 22.22 1509 ASP A O 18
ATOM 22447 N N . LEU A 1 69 ? -12.044 -2.609 11.230 1.00 25.22 1510 LEU A N 18
ATOM 22448 C CA . LEU A 1 69 ? -12.862 -2.982 10.081 1.00 2.14 1510 LEU A CA 18
ATOM 22449 C C . LEU A 1 69 ? -14.323 -3.151 10.485 1.00 21.05 1510 LEU A C 18
ATOM 22450 O O . LEU A 1 69 ? -15.229 -2.784 9.738 1.00 33.45 1510 LEU A O 18
ATOM 22466 N N . GLU A 1 70 ? -14.543 -3.707 11.673 1.00 44.20 1511 GLU A N 18
ATOM 22467 C CA . GLU A 1 70 ? -15.894 -3.923 12.176 1.00 11.43 1511 GLU A CA 18
ATOM 22468 C C . GLU A 1 70 ? -16.742 -2.665 12.014 1.00 54.50 1511 GLU A C 18
ATOM 22469 O O . GLU A 1 70 ? -17.938 -2.741 11.731 1.00 24.41 1511 GLU A O 18
ATOM 22481 N N . ALA A 1 71 ? -16.115 -1.507 12.196 1.00 61.31 1512 ALA A N 18
ATOM 22482 C CA . ALA A 1 71 ? -16.810 -0.233 12.068 1.00 15.35 1512 ALA A CA 18
ATOM 22483 C C . ALA A 1 71 ? -17.072 0.106 10.605 1.00 40.02 1512 ALA A C 18
ATOM 22484 O O . ALA A 1 71 ? -18.156 0.569 10.249 1.00 15.02 1512 ALA A O 18
ATOM 22491 N N . CYS A 1 72 ? -16.073 -0.127 9.761 1.00 2.31 1513 CYS A N 18
ATOM 22492 C CA . CYS A 1 72 ? -16.195 0.155 8.335 1.00 3.52 1513 CYS A CA 18
ATOM 22493 C C . CYS A 1 72 ? -17.268 -0.721 7.697 1.00 25.12 1513 CYS A C 18
ATOM 22494 O O . CYS A 1 72 ? -18.084 -0.245 6.908 1.00 10.04 1513 CYS A O 18
ATOM 22502 N N . ARG A 1 73 ? -17.258 -2.004 8.043 1.00 74.32 1514 ARG A N 18
ATOM 22503 C CA . ARG A 1 73 ? -18.229 -2.948 7.502 1.00 63.34 1514 ARG A CA 18
ATOM 22504 C C . ARG A 1 73 ? -19.653 -2.511 7.829 1.00 35.34 1514 ARG A C 18
ATOM 22505 O O . ARG A 1 73 ? -20.583 -2.765 7.063 1.00 3.44 1514 ARG A O 18
ATOM 22526 N N . ALA A 1 74 ? -19.817 -1.854 8.973 1.00 70.21 1515 ALA A N 18
ATOM 22527 C CA . ALA A 1 74 ? -21.127 -1.381 9.401 1.00 14.13 1515 ALA A CA 18
ATOM 22528 C C . ALA A 1 74 ? -21.423 0.004 8.835 1.00 20.11 1515 ALA A C 18
ATOM 22529 O O . ALA A 1 74 ? -22.359 0.676 9.269 1.00 73.43 1515 ALA A O 18
ATOM 22536 N N . TYR A 1 75 ? -20.619 0.425 7.865 1.00 1.24 1516 TYR A N 18
ATOM 22537 C CA . TYR A 1 75 ? -20.793 1.732 7.242 1.00 23.11 1516 TYR A CA 18
ATOM 22538 C C . TYR A 1 75 ? -21.148 1.588 5.765 1.00 12.24 1516 TYR A C 18
ATOM 22539 O O . TYR A 1 75 ? -21.982 2.327 5.240 1.00 10.24 1516 TYR A O 18
ATOM 22557 N N . LEU A 1 76 ? -20.510 0.631 5.101 1.00 51.23 1517 LEU A N 18
ATOM 22558 C CA . LEU A 1 76 ? -20.758 0.388 3.684 1.00 51.02 1517 LEU A CA 18
ATOM 22559 C C . LEU A 1 76 ? -21.875 -0.634 3.494 1.00 44.41 1517 LEU A C 18
ATOM 22560 O O . LEU A 1 76 ? -22.257 -0.950 2.367 1.00 52.01 1517 LEU A O 18
ATOM 22576 N N . THR A 1 77 ? -22.396 -1.146 4.604 1.00 32.13 1518 THR A N 18
ATOM 22577 C CA . THR A 1 77 ? -23.470 -2.131 4.561 1.00 43.13 1518 THR A CA 18
ATOM 22578 C C . THR A 1 77 ? -24.587 -1.770 5.533 1.00 51.44 1518 THR A C 18
ATOM 22579 O O . THR A 1 77 ? -25.498 -2.563 5.768 1.00 13.14 1518 THR A O 18
ATOM 22590 N N . SER A 1 78 ? -24.511 -0.567 6.094 1.00 72.02 1519 SER A N 18
ATOM 22591 C CA . SER A 1 78 ? -25.516 -0.102 7.043 1.00 4.21 1519 SER A CA 18
ATOM 22592 C C . SER A 1 78 ? -25.931 1.334 6.735 1.00 64.41 1519 SER A C 18
ATOM 22593 O O . SER A 1 78 ? -27.088 1.710 6.920 1.00 10.11 1519 SER A O 18
ATOM 22601 N N . ARG A 1 79 ? -24.977 2.130 6.264 1.00 50.44 1520 ARG A N 18
ATOM 22602 C CA . ARG A 1 79 ? -25.242 3.525 5.931 1.00 61.25 1520 ARG A CA 18
ATOM 22603 C C . ARG A 1 79 ? -25.931 3.638 4.574 1.00 50.32 1520 ARG A C 18
ATOM 22604 O O . ARG A 1 79 ? -26.680 4.582 4.324 1.00 43.41 1520 ARG A O 18
ATOM 22625 N N . ALA A 1 80 ? -25.672 2.670 3.702 1.00 71.45 1521 ALA A N 18
ATOM 22626 C CA . ALA A 1 80 ? -26.268 2.660 2.371 1.00 32.15 1521 ALA A CA 18
ATOM 22627 C C . ALA A 1 80 ? -25.979 1.348 1.650 1.00 52.02 1521 ALA A C 18
ATOM 22628 O O . ALA A 1 80 ? -25.227 1.317 0.676 1.00 32.13 1521 ALA A O 18
ATOM 22635 N N . ALA A 1 81 ? -26.581 0.267 2.134 1.00 21.43 1522 ALA A N 18
ATOM 22636 C CA . ALA A 1 81 ? -26.389 -1.048 1.534 1.00 3.23 1522 ALA A CA 18
ATOM 22637 C C . ALA A 1 81 ? -27.517 -1.379 0.564 1.00 54.32 1522 ALA A C 18
ATOM 22638 O O . ALA A 1 81 ? -27.520 -0.921 -0.579 1.00 51.55 1522 ALA A O 18
ATOM 22645 N N . SER A 1 1 ? 2.404 -1.900 -5.709 1.00 35.11 -3 SER A N 19
ATOM 22646 C CA . SER A 1 1 ? 2.612 -2.635 -4.467 1.00 21.21 -3 SER A CA 19
ATOM 22647 C C . SER A 1 1 ? 2.243 -4.106 -4.638 1.00 2.34 -3 SER A C 19
ATOM 22648 O O . SER A 1 1 ? 1.760 -4.518 -5.693 1.00 30.25 -3 SER A O 19
ATOM 22656 N N . HIS A 1 2 ? 2.475 -4.893 -3.592 1.00 12.34 -2 HIS A N 19
ATOM 22657 C CA . HIS A 1 2 ? 2.167 -6.318 -3.624 1.00 73.02 -2 HIS A CA 19
ATOM 22658 C C . HIS A 1 2 ? 1.540 -6.769 -2.308 1.00 50.41 -2 HIS A C 19
ATOM 22659 O O . HIS A 1 2 ? 1.745 -7.899 -1.867 1.00 71.11 -2 HIS A O 19
ATOM 22673 N N . MET A 1 3 ? 0.776 -5.876 -1.686 1.00 25.42 -1 MET A N 19
ATOM 22674 C CA . MET A 1 3 ? 0.120 -6.183 -0.420 1.00 72.23 -1 MET A CA 19
ATOM 22675 C C . MET A 1 3 ? -0.839 -5.066 -0.020 1.00 64.03 -1 MET A C 19
ATOM 22676 O O . MET A 1 3 ? -0.432 -3.915 0.137 1.00 33.11 -1 MET A O 19
ATOM 22690 N N . GLN A 1 4 ? -2.111 -5.414 0.142 1.00 51.20 1445 GLN A N 19
ATOM 22691 C CA . GLN A 1 4 ? -3.126 -4.439 0.523 1.00 54.02 1445 GLN A CA 19
ATOM 22692 C C . GLN A 1 4 ? -3.451 -4.544 2.009 1.00 14.21 1445 GLN A C 19
ATOM 22693 O O . GLN A 1 4 ? -2.984 -5.453 2.696 1.00 75.44 1445 GLN A O 19
ATOM 22707 N N . THR A 1 5 ? -4.255 -3.606 2.502 1.00 72.42 1446 THR A N 19
ATOM 22708 C CA . THR A 1 5 ? -4.641 -3.592 3.907 1.00 35.20 1446 THR A CA 19
ATOM 22709 C C . THR A 1 5 ? -5.969 -4.310 4.119 1.00 33.14 1446 THR A C 19
ATOM 22710 O O . THR A 1 5 ? -6.758 -4.495 3.192 1.00 22.22 1446 THR A O 19
ATOM 22721 N N . PRO A 1 6 ? -6.226 -4.725 5.369 1.00 4.41 1447 PRO A N 19
ATOM 22722 C CA . PRO A 1 6 ? -7.459 -5.428 5.733 1.00 72.05 1447 PRO A CA 19
ATOM 22723 C C . PRO A 1 6 ? -8.682 -4.519 5.678 1.00 13.05 1447 PRO A C 19
ATOM 22724 O O . PRO A 1 6 ? -9.754 -4.932 5.236 1.00 1.44 1447 PRO A O 19
ATOM 22735 N N . GLU A 1 7 ? -8.514 -3.280 6.131 1.00 61.32 1448 GLU A N 19
ATOM 22736 C CA . GLU A 1 7 ? -9.606 -2.314 6.134 1.00 43.35 1448 GLU A CA 19
ATOM 22737 C C . GLU A 1 7 ? -10.149 -2.103 4.723 1.00 12.13 1448 GLU A C 19
ATOM 22738 O O . GLU A 1 7 ? -11.314 -1.746 4.541 1.00 62.44 1448 GLU A O 19
ATOM 22750 N N . THR A 1 8 ? -9.297 -2.325 3.727 1.00 20.44 1449 THR A N 19
ATOM 22751 C CA . THR A 1 8 ? -9.690 -2.159 2.334 1.00 44.41 1449 THR A CA 19
ATOM 22752 C C . THR A 1 8 ? -9.746 -3.501 1.614 1.00 65.11 1449 THR A C 19
ATOM 22753 O O . THR A 1 8 ? -10.015 -3.562 0.415 1.00 61.23 1449 THR A O 19
ATOM 22764 N N . ALA A 1 9 ? -9.490 -4.575 2.354 1.00 61.12 1450 ALA A N 19
ATOM 22765 C CA . ALA A 1 9 ? -9.514 -5.917 1.786 1.00 71.32 1450 ALA A CA 19
ATOM 22766 C C . ALA A 1 9 ? -10.932 -6.325 1.401 1.00 72.20 1450 ALA A C 19
ATOM 22767 O O . ALA A 1 9 ? -11.144 -6.987 0.385 1.00 73.31 1450 ALA A O 19
ATOM 22774 N N . PHE A 1 10 ? -11.900 -5.926 2.219 1.00 32.44 1451 PHE A N 19
ATOM 22775 C CA . PHE A 1 10 ? -13.299 -6.252 1.965 1.00 23.23 1451 PHE A CA 19
ATOM 22776 C C . PHE A 1 10 ? -13.912 -5.275 0.967 1.00 51.13 1451 PHE A C 19
ATOM 22777 O O . PHE A 1 10 ? -14.876 -5.602 0.274 1.00 33.13 1451 PHE A O 19
ATOM 22794 N N . ILE A 1 11 ? -13.346 -4.075 0.899 1.00 13.42 1452 ILE A N 19
ATOM 22795 C CA . ILE A 1 11 ? -13.837 -3.050 -0.014 1.00 44.21 1452 ILE A CA 19
ATOM 22796 C C . ILE A 1 11 ? -13.355 -3.307 -1.438 1.00 1.50 1452 ILE A C 19
ATOM 22797 O O . ILE A 1 11 ? -14.129 -3.223 -2.390 1.00 40.44 1452 ILE A O 19
ATOM 22813 N N . ASN A 1 12 ? -12.071 -3.622 -1.575 1.00 1.43 1453 ASN A N 19
ATOM 22814 C CA . ASN A 1 12 ? -11.485 -3.892 -2.883 1.00 35.33 1453 ASN A CA 19
ATOM 22815 C C . ASN A 1 12 ? -12.367 -4.843 -3.687 1.00 40.10 1453 ASN A C 19
ATOM 22816 O O . ASN A 1 12 ? -12.579 -4.647 -4.883 1.00 24.11 1453 ASN A O 19
ATOM 22827 N N . ASN A 1 13 ? -12.879 -5.873 -3.021 1.00 2.11 1454 ASN A N 19
ATOM 22828 C CA . ASN A 1 13 ? -13.738 -6.854 -3.673 1.00 62.44 1454 ASN A CA 19
ATOM 22829 C C . ASN A 1 13 ? -14.870 -6.168 -4.431 1.00 14.13 1454 ASN A C 19
ATOM 22830 O O . ASN A 1 13 ? -15.199 -6.546 -5.555 1.00 63.33 1454 ASN A O 19
ATOM 22841 N N . VAL A 1 14 ? -15.464 -5.156 -3.806 1.00 51.44 1455 VAL A N 19
ATOM 22842 C CA . VAL A 1 14 ? -16.559 -4.415 -4.421 1.00 41.53 1455 VAL A CA 19
ATOM 22843 C C . VAL A 1 14 ? -16.039 -3.214 -5.204 1.00 3.24 1455 VAL A C 19
ATOM 22844 O O . VAL A 1 14 ? -16.739 -2.659 -6.051 1.00 72.53 1455 VAL A O 19
ATOM 22857 N N . THR A 1 15 ? -14.804 -2.816 -4.914 1.00 43.31 1456 THR A N 19
ATOM 22858 C CA . THR A 1 15 ? -14.189 -1.680 -5.590 1.00 23.15 1456 THR A CA 19
ATOM 22859 C C . THR A 1 15 ? -14.052 -1.939 -7.086 1.00 2.54 1456 THR A C 19
ATOM 22860 O O . THR A 1 15 ? -14.373 -1.079 -7.906 1.00 0.43 1456 THR A O 19
ATOM 22871 N N . SER A 1 16 ? -13.574 -3.129 -7.435 1.00 5.44 1457 SER A N 19
ATOM 22872 C CA . SER A 1 16 ? -13.391 -3.499 -8.833 1.00 73.11 1457 SER A CA 19
ATOM 22873 C C . SER A 1 16 ? -14.717 -3.446 -9.586 1.00 40.54 1457 SER A C 19
ATOM 22874 O O . SER A 1 16 ? -14.743 -3.375 -10.814 1.00 71.03 1457 SER A O 19
ATOM 22882 N N . ASN A 1 17 ? -15.816 -3.480 -8.840 1.00 52.21 1458 ASN A N 19
ATOM 22883 C CA . ASN A 1 17 ? -17.146 -3.436 -9.436 1.00 55.02 1458 ASN A CA 19
ATOM 22884 C C . ASN A 1 17 ? -17.625 -1.996 -9.593 1.00 41.25 1458 ASN A C 19
ATOM 22885 O O . ASN A 1 17 ? -18.466 -1.699 -10.441 1.00 31.03 1458 ASN A O 19
ATOM 22896 N N . GLY A 1 18 ? -17.082 -1.104 -8.770 1.00 65.04 1459 GLY A N 19
ATOM 22897 C CA . GLY A 1 18 ? -17.464 0.294 -8.834 1.00 55.32 1459 GLY A CA 19
ATOM 22898 C C . GLY A 1 18 ? -17.839 0.856 -7.477 1.00 25.53 1459 GLY A C 19
ATOM 22899 O O . GLY A 1 18 ? -18.672 1.755 -7.377 1.00 72.32 1459 GLY A O 19
ATOM 22903 N N . GLY A 1 19 ? -17.221 0.322 -6.427 1.00 11.13 1460 GLY A N 19
ATOM 22904 C CA . GLY A 1 19 ? -17.509 0.787 -5.082 1.00 63.42 1460 GLY A CA 19
ATOM 22905 C C . GLY A 1 19 ? -18.716 0.098 -4.477 1.00 0.41 1460 GLY A C 19
ATOM 22906 O O . GLY A 1 19 ? -19.410 -0.661 -5.153 1.00 53.01 1460 GLY A O 19
ATOM 22910 N N . TYR A 1 20 ? -18.966 0.362 -3.199 1.00 55.34 1461 TYR A N 19
ATOM 22911 C CA . TYR A 1 20 ? -20.096 -0.240 -2.502 1.00 20.44 1461 TYR A CA 19
ATOM 22912 C C . TYR A 1 20 ? -21.412 0.109 -3.191 1.00 5.23 1461 TYR A C 19
ATOM 22913 O O . TYR A 1 20 ? -21.422 0.702 -4.270 1.00 13.10 1461 TYR A O 19
ATOM 22931 N N . HIS A 1 21 ? -22.520 -0.262 -2.558 1.00 72.12 1462 HIS A N 19
ATOM 22932 C CA . HIS A 1 21 ? -23.843 0.013 -3.109 1.00 22.35 1462 HIS A CA 19
ATOM 22933 C C . HIS A 1 21 ? -23.969 1.478 -3.515 1.00 4.05 1462 HIS A C 19
ATOM 22934 O O . HIS A 1 21 ? -23.931 1.809 -4.699 1.00 51.35 1462 HIS A O 19
ATOM 22948 N N . SER A 1 22 ? -24.119 2.351 -2.523 1.00 63.15 1463 SER A N 19
ATOM 22949 C CA . SER A 1 22 ? -24.255 3.780 -2.778 1.00 4.31 1463 SER A CA 19
ATOM 22950 C C . SER A 1 22 ? -22.888 4.431 -2.967 1.00 24.11 1463 SER A C 19
ATOM 22951 O O . SER A 1 22 ? -22.768 5.473 -3.611 1.00 10.21 1463 SER A O 19
ATOM 22959 N N . TRP A 1 23 ? -21.860 3.808 -2.401 1.00 52.11 1464 TRP A N 19
ATOM 22960 C CA . TRP A 1 23 ? -20.501 4.326 -2.507 1.00 24.24 1464 TRP A CA 19
ATOM 22961 C C . TRP A 1 23 ? -19.852 3.889 -3.815 1.00 63.32 1464 TRP A C 19
ATOM 22962 O O . TRP A 1 23 ? -19.812 2.700 -4.133 1.00 20.40 1464 TRP A O 19
ATOM 22983 N N . HIS A 1 24 ? -19.344 4.857 -4.571 1.00 62.14 1465 HIS A N 19
ATOM 22984 C CA . HIS A 1 24 ? -18.695 4.571 -5.846 1.00 73.32 1465 HIS A CA 19
ATOM 22985 C C . HIS A 1 24 ? -17.185 4.443 -5.671 1.00 31.21 1465 HIS A C 19
ATOM 22986 O O . HIS A 1 24 ? -16.639 4.792 -4.623 1.00 53.23 1465 HIS A O 19
ATOM 23000 N N . LEU A 1 25 ? -16.515 3.940 -6.702 1.00 34.52 1466 LEU A N 19
ATOM 23001 C CA . LEU A 1 25 ? -15.068 3.765 -6.662 1.00 24.42 1466 LEU A CA 19
ATOM 23002 C C . LEU A 1 25 ? -14.353 5.039 -7.099 1.00 2.10 1466 LEU A C 19
ATOM 23003 O O . LEU A 1 25 ? -14.506 5.491 -8.234 1.00 10.44 1466 LEU A O 19
ATOM 23019 N N . VAL A 1 26 ? -13.569 5.613 -6.191 1.00 53.14 1467 VAL A N 19
ATOM 23020 C CA . VAL A 1 26 ? -12.828 6.834 -6.484 1.00 64.20 1467 VAL A CA 19
ATOM 23021 C C . VAL A 1 26 ? -11.370 6.707 -6.055 1.00 50.34 1467 VAL A C 19
ATOM 23022 O O . VAL A 1 26 ? -10.933 5.647 -5.609 1.00 34.51 1467 VAL A O 19
ATOM 23035 N N . SER A 1 27 ? -10.621 7.797 -6.194 1.00 35.11 1468 SER A N 19
ATOM 23036 C CA . SER A 1 27 ? -9.211 7.807 -5.824 1.00 40.41 1468 SER A CA 19
ATOM 23037 C C . SER A 1 27 ? -8.601 9.188 -6.048 1.00 61.21 1468 SER A C 19
ATOM 23038 O O . SER A 1 27 ? -7.554 9.321 -6.681 1.00 13.14 1468 SER A O 19
ATOM 23046 N N . GLY A 1 28 ? -9.265 10.214 -5.524 1.00 22.45 1469 GLY A N 19
ATOM 23047 C CA . GLY A 1 28 ? -8.774 11.571 -5.676 1.00 71.24 1469 GLY A CA 19
ATOM 23048 C C . GLY A 1 28 ? -7.579 11.858 -4.790 1.00 44.31 1469 GLY A C 19
ATOM 23049 O O . GLY A 1 28 ? -6.896 12.868 -4.966 1.00 23.45 1469 GLY A O 19
ATOM 23053 N N . ASP A 1 29 ? -7.325 10.971 -3.835 1.00 35.24 1470 ASP A N 19
ATOM 23054 C CA . ASP A 1 29 ? -6.204 11.134 -2.917 1.00 13.44 1470 ASP A CA 19
ATOM 23055 C C . ASP A 1 29 ? -6.304 12.460 -2.168 1.00 31.33 1470 ASP A C 19
ATOM 23056 O O . ASP A 1 29 ? -5.878 13.501 -2.668 1.00 42.41 1470 ASP A O 19
ATOM 23065 N N . LEU A 1 30 ? -6.870 12.414 -0.967 1.00 34.40 1471 LEU A N 19
ATOM 23066 C CA . LEU A 1 30 ? -7.028 13.611 -0.149 1.00 24.04 1471 LEU A CA 19
ATOM 23067 C C . LEU A 1 30 ? -5.932 13.695 0.910 1.00 72.14 1471 LEU A C 19
ATOM 23068 O O . LEU A 1 30 ? -5.864 12.861 1.813 1.00 3.33 1471 LEU A O 19
ATOM 23084 N N . ILE A 1 31 ? -5.079 14.707 0.792 1.00 74.00 1472 ILE A N 19
ATOM 23085 C CA . ILE A 1 31 ? -3.990 14.901 1.740 1.00 2.34 1472 ILE A CA 19
ATOM 23086 C C . ILE A 1 31 ? -4.355 15.945 2.791 1.00 62.31 1472 ILE A C 19
ATOM 23087 O O . ILE A 1 31 ? -4.512 17.126 2.480 1.00 23.44 1472 ILE A O 19
ATOM 23103 N N . VAL A 1 32 ? -4.487 15.501 4.037 1.00 71.11 1473 VAL A N 19
ATOM 23104 C CA . VAL A 1 32 ? -4.831 16.396 5.135 1.00 41.41 1473 VAL A CA 19
ATOM 23105 C C . VAL A 1 32 ? -4.017 16.074 6.383 1.00 62.52 1473 VAL A C 19
ATOM 23106 O O . VAL A 1 32 ? -3.840 14.908 6.738 1.00 4.00 1473 VAL A O 19
ATOM 23119 N N . LYS A 1 33 ? -3.523 17.114 7.046 1.00 72.30 1474 LYS A N 19
ATOM 23120 C CA . LYS A 1 33 ? -2.729 16.943 8.256 1.00 25.14 1474 LYS A CA 19
ATOM 23121 C C . LYS A 1 33 ? -1.426 16.209 7.953 1.00 10.21 1474 LYS A C 19
ATOM 23122 O O . LYS A 1 33 ? -0.881 15.513 8.810 1.00 61.24 1474 LYS A O 19
ATOM 23141 N N . ASP A 1 34 ? -0.932 16.371 6.731 1.00 51.34 1475 ASP A N 19
ATOM 23142 C CA . ASP A 1 34 ? 0.308 15.726 6.315 1.00 2.35 1475 ASP A CA 19
ATOM 23143 C C . ASP A 1 34 ? 0.146 14.210 6.276 1.00 15.01 1475 ASP A C 19
ATOM 23144 O O . ASP A 1 34 ? 1.125 13.468 6.345 1.00 64.03 1475 ASP A O 19
ATOM 23153 N N . VAL A 1 35 ? -1.099 13.756 6.166 1.00 10.14 1476 VAL A N 19
ATOM 23154 C CA . VAL A 1 35 ? -1.391 12.328 6.118 1.00 5.30 1476 VAL A CA 19
ATOM 23155 C C . VAL A 1 35 ? -2.137 11.963 4.840 1.00 63.22 1476 VAL A C 19
ATOM 23156 O O . VAL A 1 35 ? -3.357 11.794 4.848 1.00 63.22 1476 VAL A O 19
ATOM 23169 N N . CYS A 1 36 ? -1.397 11.842 3.744 1.00 64.25 1477 CYS A N 19
ATOM 23170 C CA . CYS A 1 36 ? -1.988 11.496 2.456 1.00 52.12 1477 CYS A CA 19
ATOM 23171 C C . CYS A 1 36 ? -2.969 10.337 2.602 1.00 42.14 1477 CYS A C 19
ATOM 23172 O O . CYS A 1 36 ? -2.569 9.200 2.852 1.00 62.25 1477 CYS A O 19
ATOM 23180 N N . TYR A 1 37 ? -4.254 10.634 2.446 1.00 72.54 1478 TYR A N 19
ATOM 23181 C CA . TYR A 1 37 ? -5.293 9.617 2.564 1.00 42.10 1478 TYR A CA 19
ATOM 23182 C C . TYR A 1 37 ? -5.688 9.079 1.192 1.00 44.20 1478 TYR A C 19
ATOM 23183 O O . TYR A 1 37 ? -5.588 9.780 0.185 1.00 71.15 1478 TYR A O 19
ATOM 23201 N N . LYS A 1 38 ? -6.137 7.829 1.161 1.00 51.22 1479 LYS A N 19
ATOM 23202 C CA . LYS A 1 38 ? -6.550 7.195 -0.085 1.00 63.25 1479 LYS A CA 19
ATOM 23203 C C . LYS A 1 38 ? -8.065 7.252 -0.249 1.00 72.23 1479 LYS A C 19
ATOM 23204 O O . LYS A 1 38 ? -8.805 6.609 0.495 1.00 33.51 1479 LYS A O 19
ATOM 23223 N N . LYS A 1 39 ? -8.521 8.025 -1.229 1.00 71.22 1480 LYS A N 19
ATOM 23224 C CA . LYS A 1 39 ? -9.948 8.164 -1.493 1.00 52.24 1480 LYS A CA 19
ATOM 23225 C C . LYS A 1 39 ? -10.511 6.896 -2.127 1.00 64.20 1480 LYS A C 19
ATOM 23226 O O . LYS A 1 39 ? -10.774 6.854 -3.330 1.00 2.44 1480 LYS A O 19
ATOM 23245 N N . LEU A 1 40 ? -10.694 5.864 -1.311 1.00 71.30 1481 LEU A N 19
ATOM 23246 C CA . LEU A 1 40 ? -11.227 4.594 -1.792 1.00 35.23 1481 LEU A CA 19
ATOM 23247 C C . LEU A 1 40 ? -12.595 4.788 -2.439 1.00 20.51 1481 LEU A C 19
ATOM 23248 O O . LEU A 1 40 ? -12.758 4.585 -3.643 1.00 51.50 1481 LEU A O 19
ATOM 23264 N N . LEU A 1 41 ? -13.574 5.182 -1.633 1.00 55.21 1482 LEU A N 19
ATOM 23265 C CA . LEU A 1 41 ? -14.929 5.406 -2.127 1.00 44.24 1482 LEU A CA 19
ATOM 23266 C C . LEU A 1 41 ? -15.390 6.829 -1.827 1.00 23.33 1482 LEU A C 19
ATOM 23267 O O . LEU A 1 41 ? -14.842 7.498 -0.950 1.00 20.10 1482 LEU A O 19
ATOM 23283 N N . HIS A 1 42 ? -16.402 7.284 -2.558 1.00 43.54 1483 HIS A N 19
ATOM 23284 C CA . HIS A 1 42 ? -16.939 8.627 -2.368 1.00 0.11 1483 HIS A CA 19
ATOM 23285 C C . HIS A 1 42 ? -18.395 8.698 -2.817 1.00 14.11 1483 HIS A C 19
ATOM 23286 O O . HIS A 1 42 ? -18.742 8.238 -3.905 1.00 14.51 1483 HIS A O 19
ATOM 23300 N N . TRP A 1 43 ? -19.242 9.276 -1.972 1.00 60.43 1484 TRP A N 19
ATOM 23301 C CA . TRP A 1 43 ? -20.661 9.406 -2.282 1.00 73.34 1484 TRP A CA 19
ATOM 23302 C C . TRP A 1 43 ? -21.258 10.629 -1.596 1.00 55.34 1484 TRP A C 19
ATOM 23303 O O . TRP A 1 43 ? -20.858 10.989 -0.489 1.00 73.41 1484 TRP A O 19
ATOM 23324 N N . SER A 1 44 ? -22.218 11.266 -2.261 1.00 30.44 1485 SER A N 19
ATOM 23325 C CA . SER A 1 44 ? -22.868 12.452 -1.715 1.00 62.34 1485 SER A CA 19
ATOM 23326 C C . SER A 1 44 ? -23.206 12.257 -0.240 1.00 63.55 1485 SER A C 19
ATOM 23327 O O . SER A 1 44 ? -24.061 11.445 0.110 1.00 73.12 1485 SER A O 19
ATOM 23335 N N . GLY A 1 45 ? -22.526 13.008 0.621 1.00 50.05 1486 GLY A N 19
ATOM 23336 C CA . GLY A 1 45 ? -22.767 12.904 2.048 1.00 72.53 1486 GLY A CA 19
ATOM 23337 C C . GLY A 1 45 ? -21.493 12.672 2.836 1.00 72.54 1486 GLY A C 19
ATOM 23338 O O . GLY A 1 45 ? -21.243 13.346 3.834 1.00 44.00 1486 GLY A O 19
ATOM 23342 N N . GLN A 1 46 ? -20.688 11.714 2.387 1.00 41.10 1487 GLN A N 19
ATOM 23343 C CA . GLN A 1 46 ? -19.434 11.394 3.059 1.00 32.01 1487 GLN A CA 19
ATOM 23344 C C . GLN A 1 46 ? -18.386 10.917 2.059 1.00 54.23 1487 GLN A C 19
ATOM 23345 O O . GLN A 1 46 ? -18.630 10.892 0.852 1.00 52.33 1487 GLN A O 19
ATOM 23359 N N . THR A 1 47 ? -17.218 10.539 2.568 1.00 41.13 1488 THR A N 19
ATOM 23360 C CA . THR A 1 47 ? -16.132 10.065 1.719 1.00 32.52 1488 THR A CA 19
ATOM 23361 C C . THR A 1 47 ? -15.240 9.080 2.467 1.00 75.34 1488 THR A C 19
ATOM 23362 O O . THR A 1 47 ? -14.784 9.360 3.575 1.00 23.23 1488 THR A O 19
ATOM 23373 N N . ILE A 1 48 ? -14.996 7.927 1.853 1.00 31.20 1489 ILE A N 19
ATOM 23374 C CA . ILE A 1 48 ? -14.157 6.901 2.461 1.00 40.53 1489 ILE A CA 19
ATOM 23375 C C . ILE A 1 48 ? -12.683 7.145 2.155 1.00 50.11 1489 ILE A C 19
ATOM 23376 O O . ILE A 1 48 ? -12.221 6.899 1.040 1.00 50.41 1489 ILE A O 19
ATOM 23392 N N . CYS A 1 49 ? -11.950 7.627 3.152 1.00 43.41 1490 CYS A N 19
ATOM 23393 C CA . CYS A 1 49 ? -10.527 7.903 2.990 1.00 4.52 1490 CYS A CA 19
ATOM 23394 C C . CYS A 1 49 ? -9.716 7.254 4.107 1.00 15.15 1490 CYS A C 19
ATOM 23395 O O . CYS A 1 49 ? -9.839 7.627 5.274 1.00 32.15 1490 CYS A O 19
ATOM 23403 N N . TYR A 1 50 ? -8.890 6.280 3.743 1.00 52.25 1491 TYR A N 19
ATOM 23404 C CA . TYR A 1 50 ? -8.063 5.576 4.715 1.00 63.45 1491 TYR A CA 19
ATOM 23405 C C . TYR A 1 50 ? -6.604 6.010 4.606 1.00 54.44 1491 TYR A C 19
ATOM 23406 O O . TYR A 1 50 ? -6.180 6.548 3.583 1.00 13.44 1491 TYR A O 19
ATOM 23424 N N . ALA A 1 51 ? -5.842 5.772 5.668 1.00 41.13 1492 ALA A N 19
ATOM 23425 C CA . ALA A 1 51 ? -4.431 6.136 5.692 1.00 64.21 1492 ALA A CA 19
ATOM 23426 C C . ALA A 1 51 ? -3.545 4.895 5.734 1.00 3.44 1492 ALA A C 19
ATOM 23427 O O . ALA A 1 51 ? -3.980 3.798 5.387 1.00 72.43 1492 ALA A O 19
ATOM 23434 N N . ASP A 1 52 ? -2.300 5.078 6.162 1.00 71.53 1493 ASP A N 19
ATOM 23435 C CA . ASP A 1 52 ? -1.353 3.973 6.250 1.00 64.52 1493 ASP A CA 19
ATOM 23436 C C . ASP A 1 52 ? -1.993 2.760 6.918 1.00 24.15 1493 ASP A C 19
ATOM 23437 O O . ASP A 1 52 ? -1.734 1.620 6.536 1.00 72.41 1493 ASP A O 19
ATOM 23446 N N . ASN A 1 53 ? -2.828 3.015 7.920 1.00 10.12 1494 ASN A N 19
ATOM 23447 C CA . ASN A 1 53 ? -3.504 1.944 8.644 1.00 42.15 1494 ASN A CA 19
ATOM 23448 C C . ASN A 1 53 ? -4.637 2.498 9.502 1.00 51.14 1494 ASN A C 19
ATOM 23449 O O . ASN A 1 53 ? -4.860 2.045 10.624 1.00 23.45 1494 ASN A O 19
ATOM 23460 N N . LYS A 1 54 ? -5.352 3.481 8.965 1.00 2.41 1495 LYS A N 19
ATOM 23461 C CA . LYS A 1 54 ? -6.464 4.097 9.679 1.00 1.32 1495 LYS A CA 19
ATOM 23462 C C . LYS A 1 54 ? -7.526 4.596 8.705 1.00 13.41 1495 LYS A C 19
ATOM 23463 O O . LYS A 1 54 ? -7.290 5.531 7.939 1.00 72.33 1495 LYS A O 19
ATOM 23482 N N . PHE A 1 55 ? -8.697 3.969 8.741 1.00 71.21 1496 PHE A N 19
ATOM 23483 C CA . PHE A 1 55 ? -9.796 4.350 7.861 1.00 30.14 1496 PHE A CA 19
ATOM 23484 C C . PHE A 1 55 ? -10.553 5.548 8.425 1.00 15.44 1496 PHE A C 19
ATOM 23485 O O . PHE A 1 55 ? -10.861 5.597 9.617 1.00 55.55 1496 PHE A O 19
ATOM 23502 N N . TYR A 1 56 ? -10.850 6.513 7.562 1.00 62.14 1497 TYR A N 19
ATOM 23503 C CA . TYR A 1 56 ? -11.568 7.713 7.973 1.00 53.21 1497 TYR A CA 19
ATOM 23504 C C . TYR A 1 56 ? -12.714 8.018 7.013 1.00 41.23 1497 TYR A C 19
ATOM 23505 O O . TYR A 1 56 ? -12.574 7.881 5.797 1.00 34.53 1497 TYR A O 19
ATOM 23523 N N . VAL A 1 57 ? -13.848 8.434 7.568 1.00 42.42 1498 VAL A N 19
ATOM 23524 C CA . VAL A 1 57 ? -15.018 8.761 6.762 1.00 14.45 1498 VAL A CA 19
ATOM 23525 C C . VAL A 1 57 ? -15.400 10.229 6.918 1.00 1.20 1498 VAL A C 19
ATOM 23526 O O . VAL A 1 57 ? -16.188 10.588 7.793 1.00 32.41 1498 VAL A O 19
ATOM 23539 N N . VAL A 1 58 ? -14.836 11.076 6.062 1.00 25.44 1499 VAL A N 19
ATOM 23540 C CA . VAL A 1 58 ? -15.118 12.505 6.103 1.00 5.51 1499 VAL A CA 19
ATOM 23541 C C . VAL A 1 58 ? -16.576 12.788 5.759 1.00 4.12 1499 VAL A C 19
ATOM 23542 O O . VAL A 1 58 ? -17.162 12.129 4.900 1.00 2.02 1499 VAL A O 19
ATOM 23555 N N . LYS A 1 59 ? -17.157 13.773 6.435 1.00 1.24 1500 LYS A N 19
ATOM 23556 C CA . LYS A 1 59 ? -18.547 14.146 6.202 1.00 50.05 1500 LYS A CA 19
ATOM 23557 C C . LYS A 1 59 ? -18.641 15.539 5.588 1.00 3.41 1500 LYS A C 19
ATOM 23558 O O . LYS A 1 59 ? -17.669 16.049 5.031 1.00 13.25 1500 LYS A O 19
ATOM 23577 N N . ASN A 1 60 ? -19.816 16.150 5.695 1.00 12.54 1501 ASN A N 19
ATOM 23578 C CA . ASN A 1 60 ? -20.036 17.486 5.152 1.00 61.23 1501 ASN A CA 19
ATOM 23579 C C . ASN A 1 60 ? -18.919 18.435 5.573 1.00 5.32 1501 ASN A C 19
ATOM 23580 O O . ASN A 1 60 ? -18.609 19.397 4.870 1.00 13.51 1501 ASN A O 19
ATOM 23591 N N . ASP A 1 61 ? -18.317 18.158 6.724 1.00 24.44 1502 ASP A N 19
ATOM 23592 C CA . ASP A 1 61 ? -17.232 18.986 7.239 1.00 32.54 1502 ASP A CA 19
ATOM 23593 C C . ASP A 1 61 ? -16.759 18.478 8.598 1.00 15.22 1502 ASP A C 19
ATOM 23594 O O . ASP A 1 61 ? -16.396 19.264 9.474 1.00 71.42 1502 ASP A O 19
ATOM 23603 N N . VAL A 1 62 ? -16.768 17.160 8.768 1.00 70.23 1503 VAL A N 19
ATOM 23604 C CA . VAL A 1 62 ? -16.340 16.547 10.020 1.00 52.13 1503 VAL A CA 19
ATOM 23605 C C . VAL A 1 62 ? -15.685 15.193 9.773 1.00 4.01 1503 VAL A C 19
ATOM 23606 O O . VAL A 1 62 ? -15.994 14.511 8.796 1.00 5.14 1503 VAL A O 19
ATOM 23619 N N . ALA A 1 63 ? -14.778 14.809 10.666 1.00 40.41 1504 ALA A N 19
ATOM 23620 C CA . ALA A 1 63 ? -14.080 13.535 10.547 1.00 40.33 1504 ALA A CA 19
ATOM 23621 C C . ALA A 1 63 ? -14.756 12.458 11.389 1.00 43.43 1504 ALA A C 19
ATOM 23622 O O . ALA A 1 63 ? -15.617 12.754 12.218 1.00 32.31 1504 ALA A O 19
ATOM 23629 N N . LEU A 1 64 ? -14.361 11.209 11.170 1.00 22.03 1505 LEU A N 19
ATOM 23630 C CA . LEU A 1 64 ? -14.929 10.087 11.909 1.00 31.31 1505 LEU A CA 19
ATOM 23631 C C . LEU A 1 64 ? -14.008 8.873 11.849 1.00 25.23 1505 LEU A C 19
ATOM 23632 O O . LEU A 1 64 ? -14.143 8.001 10.990 1.00 10.51 1505 LEU A O 19
ATOM 23648 N N . PRO A 1 65 ? -13.048 8.811 12.785 1.00 51.23 1506 PRO A N 19
ATOM 23649 C CA . PRO A 1 65 ? -12.087 7.707 12.861 1.00 0.03 1506 PRO A CA 19
ATOM 23650 C C . PRO A 1 65 ? -12.738 6.401 13.304 1.00 54.24 1506 PRO A C 19
ATOM 23651 O O . PRO A 1 65 ? -13.357 6.333 14.366 1.00 23.10 1506 PRO A O 19
ATOM 23662 N N . PHE A 1 66 ? -12.595 5.366 12.482 1.00 14.23 1507 PHE A N 19
ATOM 23663 C CA . PHE A 1 66 ? -13.171 4.062 12.789 1.00 24.31 1507 PHE A CA 19
ATOM 23664 C C . PHE A 1 66 ? -12.511 3.453 14.023 1.00 64.12 1507 PHE A C 19
ATOM 23665 O O . PHE A 1 66 ? -11.673 4.084 14.667 1.00 22.01 1507 PHE A O 19
ATOM 23682 N N . SER A 1 67 ? -12.895 2.222 14.346 1.00 54.31 1508 SER A N 19
ATOM 23683 C CA . SER A 1 67 ? -12.345 1.529 15.505 1.00 72.24 1508 SER A CA 19
ATOM 23684 C C . SER A 1 67 ? -11.793 0.163 15.109 1.00 74.45 1508 SER A C 19
ATOM 23685 O O . SER A 1 67 ? -10.732 -0.250 15.577 1.00 40.25 1508 SER A O 19
ATOM 23693 N N . ASP A 1 68 ? -12.522 -0.534 14.244 1.00 62.35 1509 ASP A N 19
ATOM 23694 C CA . ASP A 1 68 ? -12.106 -1.854 13.782 1.00 12.15 1509 ASP A CA 19
ATOM 23695 C C . ASP A 1 68 ? -12.664 -2.145 12.393 1.00 50.43 1509 ASP A C 19
ATOM 23696 O O . ASP A 1 68 ? -13.502 -1.401 11.880 1.00 30.24 1509 ASP A O 19
ATOM 23705 N N . LEU A 1 69 ? -12.193 -3.229 11.787 1.00 74.10 1510 LEU A N 19
ATOM 23706 C CA . LEU A 1 69 ? -12.644 -3.618 10.455 1.00 31.12 1510 LEU A CA 19
ATOM 23707 C C . LEU A 1 69 ? -14.167 -3.608 10.371 1.00 31.13 1510 LEU A C 19
ATOM 23708 O O . LEU A 1 69 ? -14.743 -3.035 9.448 1.00 51.55 1510 LEU A O 19
ATOM 23724 N N . GLU A 1 70 ? -14.812 -4.245 11.343 1.00 35.14 1511 GLU A N 19
ATOM 23725 C CA . GLU A 1 70 ? -16.269 -4.308 11.379 1.00 1.32 1511 GLU A CA 19
ATOM 23726 C C . GLU A 1 70 ? -16.877 -2.915 11.237 1.00 21.33 1511 GLU A C 19
ATOM 23727 O O . GLU A 1 70 ? -17.939 -2.748 10.639 1.00 71.43 1511 GLU A O 19
ATOM 23739 N N . ALA A 1 71 ? -16.195 -1.919 11.793 1.00 52.10 1512 ALA A N 19
ATOM 23740 C CA . ALA A 1 71 ? -16.666 -0.541 11.727 1.00 34.15 1512 ALA A CA 19
ATOM 23741 C C . ALA A 1 71 ? -16.665 -0.028 10.291 1.00 31.14 1512 ALA A C 19
ATOM 23742 O O . ALA A 1 71 ? -17.636 0.580 9.839 1.00 63.03 1512 ALA A O 19
ATOM 23749 N N . CYS A 1 72 ? -15.571 -0.276 9.581 1.00 63.23 1513 CYS A N 19
ATOM 23750 C CA . CYS A 1 72 ? -15.443 0.162 8.195 1.00 1.45 1513 CYS A CA 19
ATOM 23751 C C . CYS A 1 72 ? -16.567 -0.410 7.338 1.00 11.41 1513 CYS A C 19
ATOM 23752 O O . CYS A 1 72 ? -17.214 0.315 6.582 1.00 72.44 1513 CYS A O 19
ATOM 23760 N N . ARG A 1 73 ? -16.793 -1.714 7.461 1.00 42.43 1514 ARG A N 19
ATOM 23761 C CA . ARG A 1 73 ? -17.837 -2.384 6.695 1.00 41.42 1514 ARG A CA 19
ATOM 23762 C C . ARG A 1 73 ? -19.221 -1.950 7.168 1.00 53.45 1514 ARG A C 19
ATOM 23763 O O . ARG A 1 73 ? -20.215 -2.141 6.467 1.00 12.35 1514 ARG A O 19
ATOM 23784 N N . ALA A 1 74 ? -19.278 -1.365 8.360 1.00 64.41 1515 ALA A N 19
ATOM 23785 C CA . ALA A 1 74 ? -20.539 -0.903 8.925 1.00 30.34 1515 ALA A CA 19
ATOM 23786 C C . ALA A 1 74 ? -20.814 0.547 8.542 1.00 61.10 1515 ALA A C 19
ATOM 23787 O O . ALA A 1 74 ? -21.660 1.208 9.144 1.00 53.44 1515 ALA A O 19
ATOM 23794 N N . TYR A 1 75 ? -20.094 1.035 7.539 1.00 44.25 1516 TYR A N 19
ATOM 23795 C CA . TYR A 1 75 ? -20.258 2.409 7.077 1.00 21.52 1516 TYR A CA 19
ATOM 23796 C C . TYR A 1 75 ? -20.934 2.447 5.710 1.00 21.20 1516 TYR A C 19
ATOM 23797 O O . TYR A 1 75 ? -21.469 3.477 5.297 1.00 21.41 1516 TYR A O 19
ATOM 23815 N N . LEU A 1 76 ? -20.906 1.317 5.012 1.00 34.21 1517 LEU A N 19
ATOM 23816 C CA . LEU A 1 76 ? -21.517 1.219 3.691 1.00 62.52 1517 LEU A CA 19
ATOM 23817 C C . LEU A 1 76 ? -22.794 0.387 3.742 1.00 72.54 1517 LEU A C 19
ATOM 23818 O O . LEU A 1 76 ? -23.796 0.727 3.111 1.00 21.11 1517 LEU A O 19
ATOM 23834 N N . THR A 1 77 ? -22.753 -0.706 4.498 1.00 13.13 1518 THR A N 19
ATOM 23835 C CA . THR A 1 77 ? -23.907 -1.586 4.633 1.00 71.12 1518 THR A CA 19
ATOM 23836 C C . THR A 1 77 ? -24.706 -1.257 5.889 1.00 60.33 1518 THR A C 19
ATOM 23837 O O . THR A 1 77 ? -25.486 -2.078 6.372 1.00 0.33 1518 THR A O 19
ATOM 23848 N N . SER A 1 78 ? -24.507 -0.052 6.412 1.00 11.14 1519 SER A N 19
ATOM 23849 C CA . SER A 1 78 ? -25.207 0.384 7.615 1.00 55.23 1519 SER A CA 19
ATOM 23850 C C . SER A 1 78 ? -25.635 1.844 7.495 1.00 22.11 1519 SER A C 19
ATOM 23851 O O . SER A 1 78 ? -26.693 2.235 7.988 1.00 21.25 1519 SER A O 19
ATOM 23859 N N . ARG A 1 79 ? -24.804 2.645 6.836 1.00 2.14 1520 ARG A N 19
ATOM 23860 C CA . ARG A 1 79 ? -25.094 4.062 6.652 1.00 22.04 1520 ARG A CA 19
ATOM 23861 C C . ARG A 1 79 ? -26.108 4.268 5.531 1.00 42.20 1520 ARG A C 19
ATOM 23862 O O . ARG A 1 79 ? -27.164 4.864 5.738 1.00 35.11 1520 ARG A O 19
ATOM 23883 N N . ALA A 1 80 ? -25.778 3.772 4.343 1.00 22.11 1521 ALA A N 19
ATOM 23884 C CA . ALA A 1 80 ? -26.660 3.900 3.190 1.00 43.33 1521 ALA A CA 19
ATOM 23885 C C . ALA A 1 80 ? -26.433 2.766 2.196 1.00 22.02 1521 ALA A C 19
ATOM 23886 O O . ALA A 1 80 ? -25.352 2.638 1.622 1.00 50.43 1521 ALA A O 19
ATOM 23893 N N . ALA A 1 81 ? -27.458 1.944 1.999 1.00 15.11 1522 ALA A N 19
ATOM 23894 C CA . ALA A 1 81 ? -27.371 0.821 1.074 1.00 42.20 1522 ALA A CA 19
ATOM 23895 C C . ALA A 1 81 ? -28.399 0.950 -0.045 1.00 45.31 1522 ALA A C 19
ATOM 23896 O O . ALA A 1 81 ? -28.181 1.670 -1.021 1.00 21.12 1522 ALA A O 19
ATOM 23903 N N . SER A 1 1 ? -2.757 -3.928 -7.425 1.00 34.32 -3 SER A N 20
ATOM 23904 C CA . SER A 1 1 ? -2.602 -3.566 -6.021 1.00 14.01 -3 SER A CA 20
ATOM 23905 C C . SER A 1 1 ? -2.376 -4.806 -5.162 1.00 21.14 -3 SER A C 20
ATOM 23906 O O . SER A 1 1 ? -3.238 -5.681 -5.075 1.00 22.42 -3 SER A O 20
ATOM 23914 N N . HIS A 1 2 ? -1.209 -4.874 -4.528 1.00 35.14 -2 HIS A N 20
ATOM 23915 C CA . HIS A 1 2 ? -0.868 -6.007 -3.674 1.00 13.51 -2 HIS A CA 20
ATOM 23916 C C . HIS A 1 2 ? -0.639 -5.553 -2.235 1.00 53.23 -2 HIS A C 20
ATOM 23917 O O . HIS A 1 2 ? -0.503 -4.360 -1.965 1.00 42.01 -2 HIS A O 20
ATOM 23931 N N . MET A 1 3 ? -0.599 -6.512 -1.317 1.00 34.24 -1 MET A N 20
ATOM 23932 C CA . MET A 1 3 ? -0.387 -6.210 0.094 1.00 24.42 -1 MET A CA 20
ATOM 23933 C C . MET A 1 3 ? -1.596 -5.492 0.685 1.00 64.01 -1 MET A C 20
ATOM 23934 O O . MET A 1 3 ? -2.386 -6.088 1.417 1.00 44.24 -1 MET A O 20
ATOM 23948 N N . GLN A 1 4 ? -1.732 -4.210 0.362 1.00 14.14 1445 GLN A N 20
ATOM 23949 C CA . GLN A 1 4 ? -2.845 -3.411 0.863 1.00 71.43 1445 GLN A CA 20
ATOM 23950 C C . GLN A 1 4 ? -3.075 -3.668 2.348 1.00 23.14 1445 GLN A C 20
ATOM 23951 O O . GLN A 1 4 ? -2.213 -4.219 3.035 1.00 14.11 1445 GLN A O 20
ATOM 23965 N N . THR A 1 5 ? -4.242 -3.265 2.840 1.00 33.03 1446 THR A N 20
ATOM 23966 C CA . THR A 1 5 ? -4.585 -3.450 4.245 1.00 43.23 1446 THR A CA 20
ATOM 23967 C C . THR A 1 5 ? -5.881 -4.238 4.396 1.00 65.34 1446 THR A C 20
ATOM 23968 O O . THR A 1 5 ? -6.679 -4.350 3.465 1.00 32.43 1446 THR A O 20
ATOM 23979 N N . PRO A 1 6 ? -6.097 -4.798 5.595 1.00 71.40 1447 PRO A N 20
ATOM 23980 C CA . PRO A 1 6 ? -7.297 -5.586 5.896 1.00 5.40 1447 PRO A CA 20
ATOM 23981 C C . PRO A 1 6 ? -8.553 -4.725 5.962 1.00 55.12 1447 PRO A C 20
ATOM 23982 O O . PRO A 1 6 ? -9.662 -5.212 5.741 1.00 3.22 1447 PRO A O 20
ATOM 23993 N N . GLU A 1 7 ? -8.373 -3.443 6.266 1.00 25.52 1448 GLU A N 20
ATOM 23994 C CA . GLU A 1 7 ? -9.494 -2.516 6.361 1.00 44.11 1448 GLU A CA 20
ATOM 23995 C C . GLU A 1 7 ? -10.094 -2.246 4.984 1.00 0.43 1448 GLU A C 20
ATOM 23996 O O . GLU A 1 7 ? -11.295 -2.009 4.853 1.00 35.11 1448 GLU A O 20
ATOM 24008 N N . THR A 1 8 ? -9.248 -2.282 3.959 1.00 55.41 1449 THR A N 20
ATOM 24009 C CA . THR A 1 8 ? -9.693 -2.039 2.592 1.00 35.15 1449 THR A CA 20
ATOM 24010 C C . THR A 1 8 ? -9.744 -3.336 1.793 1.00 54.25 1449 THR A C 20
ATOM 24011 O O . THR A 1 8 ? -10.108 -3.337 0.617 1.00 41.12 1449 THR A O 20
ATOM 24022 N N . ALA A 1 9 ? -9.378 -4.438 2.438 1.00 74.52 1450 ALA A N 20
ATOM 24023 C CA . ALA A 1 9 ? -9.385 -5.742 1.787 1.00 72.55 1450 ALA A CA 20
ATOM 24024 C C . ALA A 1 9 ? -10.806 -6.176 1.441 1.00 23.22 1450 ALA A C 20
ATOM 24025 O O . ALA A 1 9 ? -11.051 -6.745 0.377 1.00 44.42 1450 ALA A O 20
ATOM 24032 N N . PHE A 1 10 ? -11.739 -5.905 2.348 1.00 60.43 1451 PHE A N 20
ATOM 24033 C CA . PHE A 1 10 ? -13.136 -6.269 2.139 1.00 24.53 1451 PHE A CA 20
ATOM 24034 C C . PHE A 1 10 ? -13.821 -5.281 1.200 1.00 61.51 1451 PHE A C 20
ATOM 24035 O O . PHE A 1 10 ? -14.787 -5.625 0.518 1.00 30.21 1451 PHE A O 20
ATOM 24052 N N . ILE A 1 11 ? -13.314 -4.054 1.171 1.00 53.53 1452 ILE A N 20
ATOM 24053 C CA . ILE A 1 11 ? -13.877 -3.016 0.315 1.00 3.23 1452 ILE A CA 20
ATOM 24054 C C . ILE A 1 11 ? -13.475 -3.226 -1.141 1.00 32.23 1452 ILE A C 20
ATOM 24055 O O . ILE A 1 11 ? -14.309 -3.152 -2.042 1.00 33.12 1452 ILE A O 20
ATOM 24071 N N . ASN A 1 12 ? -12.192 -3.491 -1.363 1.00 2.24 1453 ASN A N 20
ATOM 24072 C CA . ASN A 1 12 ? -11.679 -3.714 -2.710 1.00 12.34 1453 ASN A CA 20
ATOM 24073 C C . ASN A 1 12 ? -12.577 -4.677 -3.481 1.00 2.32 1453 ASN A C 20
ATOM 24074 O O . ASN A 1 12 ? -12.856 -4.470 -4.661 1.00 33.21 1453 ASN A O 20
ATOM 24085 N N . ASN A 1 13 ? -13.025 -5.729 -2.804 1.00 75.13 1454 ASN A N 20
ATOM 24086 C CA . ASN A 1 13 ? -13.892 -6.724 -3.426 1.00 22.34 1454 ASN A CA 20
ATOM 24087 C C . ASN A 1 13 ? -15.055 -6.056 -4.153 1.00 4.55 1454 ASN A C 20
ATOM 24088 O O . ASN A 1 13 ? -15.448 -6.480 -5.239 1.00 34.21 1454 ASN A O 20
ATOM 24099 N N . VAL A 1 14 ? -15.600 -5.006 -3.546 1.00 21.14 1455 VAL A N 20
ATOM 24100 C CA . VAL A 1 14 ? -16.716 -4.277 -4.135 1.00 54.10 1455 VAL A CA 20
ATOM 24101 C C . VAL A 1 14 ? -16.232 -3.037 -4.878 1.00 61.23 1455 VAL A C 20
ATOM 24102 O O . VAL A 1 14 ? -16.951 -2.473 -5.703 1.00 53.14 1455 VAL A O 20
ATOM 24115 N N . THR A 1 15 ? -15.006 -2.617 -4.581 1.00 50.03 1456 THR A N 20
ATOM 24116 C CA . THR A 1 15 ? -14.424 -1.443 -5.221 1.00 35.55 1456 THR A CA 20
ATOM 24117 C C . THR A 1 15 ? -14.172 -1.693 -6.703 1.00 73.20 1456 THR A C 20
ATOM 24118 O O . THR A 1 15 ? -14.370 -0.807 -7.534 1.00 10.20 1456 THR A O 20
ATOM 24129 N N . SER A 1 16 ? -13.735 -2.906 -7.028 1.00 52.42 1457 SER A N 20
ATOM 24130 C CA . SER A 1 16 ? -13.453 -3.271 -8.411 1.00 51.15 1457 SER A CA 20
ATOM 24131 C C . SER A 1 16 ? -14.742 -3.360 -9.223 1.00 63.04 1457 SER A C 20
ATOM 24132 O O . SER A 1 16 ? -14.710 -3.451 -10.450 1.00 13.12 1457 SER A O 20
ATOM 24140 N N . ASN A 1 17 ? -15.874 -3.333 -8.529 1.00 35.23 1458 ASN A N 20
ATOM 24141 C CA . ASN A 1 17 ? -17.175 -3.412 -9.184 1.00 10.40 1458 ASN A CA 20
ATOM 24142 C C . ASN A 1 17 ? -17.770 -2.021 -9.380 1.00 51.41 1458 ASN A C 20
ATOM 24143 O O . ASN A 1 17 ? -18.758 -1.851 -10.094 1.00 23.42 1458 ASN A O 20
ATOM 24154 N N . GLY A 1 18 ? -17.161 -1.026 -8.741 1.00 64.40 1459 GLY A N 20
ATOM 24155 C CA . GLY A 1 18 ? -17.643 0.337 -8.858 1.00 55.11 1459 GLY A CA 20
ATOM 24156 C C . GLY A 1 18 ? -17.980 0.950 -7.513 1.00 54.35 1459 GLY A C 20
ATOM 24157 O O . GLY A 1 18 ? -18.721 1.930 -7.438 1.00 63.01 1459 GLY A O 20
ATOM 24161 N N . GLY A 1 19 ? -17.437 0.371 -6.447 1.00 65.13 1460 GLY A N 20
ATOM 24162 C CA . GLY A 1 19 ? -17.697 0.879 -5.113 1.00 40.02 1460 GLY A CA 20
ATOM 24163 C C . GLY A 1 19 ? -18.916 0.240 -4.477 1.00 44.31 1460 GLY A C 20
ATOM 24164 O O . GLY A 1 19 ? -19.663 -0.481 -5.138 1.00 53.11 1460 GLY A O 20
ATOM 24168 N N . TYR A 1 20 ? -19.116 0.503 -3.191 1.00 1.53 1461 TYR A N 20
ATOM 24169 C CA . TYR A 1 20 ? -20.250 -0.054 -2.464 1.00 33.30 1461 TYR A CA 20
ATOM 24170 C C . TYR A 1 20 ? -21.568 0.358 -3.112 1.00 14.42 1461 TYR A C 20
ATOM 24171 O O . TYR A 1 20 ? -21.584 0.973 -4.179 1.00 2.12 1461 TYR A O 20
ATOM 24189 N N . HIS A 1 21 ? -22.674 0.016 -2.458 1.00 52.12 1462 HIS A N 20
ATOM 24190 C CA . HIS A 1 21 ? -23.999 0.351 -2.969 1.00 2.43 1462 HIS A CA 20
ATOM 24191 C C . HIS A 1 21 ? -24.085 1.832 -3.326 1.00 5.21 1462 HIS A C 20
ATOM 24192 O O . HIS A 1 21 ? -24.251 2.191 -4.492 1.00 31.23 1462 HIS A O 20
ATOM 24206 N N . SER A 1 22 ? -23.970 2.688 -2.315 1.00 34.51 1463 SER A N 20
ATOM 24207 C CA . SER A 1 22 ? -24.039 4.129 -2.522 1.00 15.31 1463 SER A CA 20
ATOM 24208 C C . SER A 1 22 ? -22.661 4.699 -2.841 1.00 4.12 1463 SER A C 20
ATOM 24209 O O . SER A 1 22 ? -22.535 5.666 -3.592 1.00 53.11 1463 SER A O 20
ATOM 24217 N N . TRP A 1 23 ? -21.629 4.093 -2.264 1.00 74.52 1464 TRP A N 20
ATOM 24218 C CA . TRP A 1 23 ? -20.259 4.539 -2.486 1.00 63.13 1464 TRP A CA 20
ATOM 24219 C C . TRP A 1 23 ? -19.767 4.121 -3.868 1.00 31.24 1464 TRP A C 20
ATOM 24220 O O . TRP A 1 23 ? -19.953 2.977 -4.283 1.00 61.44 1464 TRP A O 20
ATOM 24241 N N . HIS A 1 24 ? -19.139 5.054 -4.575 1.00 43.42 1465 HIS A N 20
ATOM 24242 C CA . HIS A 1 24 ? -18.619 4.781 -5.911 1.00 13.35 1465 HIS A CA 20
ATOM 24243 C C . HIS A 1 24 ? -17.102 4.626 -5.882 1.00 21.51 1465 HIS A C 20
ATOM 24244 O O . HIS A 1 24 ? -16.424 5.204 -5.031 1.00 61.34 1465 HIS A O 20
ATOM 24258 N N . LEU A 1 25 ? -16.575 3.841 -6.815 1.00 60.23 1466 LEU A N 20
ATOM 24259 C CA . LEU A 1 25 ? -15.137 3.608 -6.897 1.00 32.02 1466 LEU A CA 20
ATOM 24260 C C . LEU A 1 25 ? -14.406 4.870 -7.341 1.00 45.44 1466 LEU A C 20
ATOM 24261 O O . LEU A 1 25 ? -14.703 5.435 -8.394 1.00 13.21 1466 LEU A O 20
ATOM 24277 N N . VAL A 1 26 ? -13.445 5.307 -6.533 1.00 43.11 1467 VAL A N 20
ATOM 24278 C CA . VAL A 1 26 ? -12.668 6.501 -6.845 1.00 24.25 1467 VAL A CA 20
ATOM 24279 C C . VAL A 1 26 ? -11.224 6.354 -6.378 1.00 23.30 1467 VAL A C 20
ATOM 24280 O O . VAL A 1 26 ? -10.821 5.295 -5.896 1.00 11.02 1467 VAL A O 20
ATOM 24293 N N . SER A 1 27 ? -10.448 7.423 -6.524 1.00 54.43 1468 SER A N 20
ATOM 24294 C CA . SER A 1 27 ? -9.047 7.413 -6.121 1.00 31.21 1468 SER A CA 20
ATOM 24295 C C . SER A 1 27 ? -8.379 8.746 -6.444 1.00 22.25 1468 SER A C 20
ATOM 24296 O O . SER A 1 27 ? -7.465 8.812 -7.264 1.00 42.22 1468 SER A O 20
ATOM 24304 N N . GLY A 1 28 ? -8.843 9.807 -5.790 1.00 70.04 1469 GLY A N 20
ATOM 24305 C CA . GLY A 1 28 ? -8.280 11.124 -6.021 1.00 1.54 1469 GLY A CA 20
ATOM 24306 C C . GLY A 1 28 ? -7.194 11.474 -5.022 1.00 35.32 1469 GLY A C 20
ATOM 24307 O O . GLY A 1 28 ? -6.442 12.427 -5.221 1.00 45.11 1469 GLY A O 20
ATOM 24311 N N . ASP A 1 29 ? -7.114 10.702 -3.944 1.00 33.42 1470 ASP A N 20
ATOM 24312 C CA . ASP A 1 29 ? -6.113 10.935 -2.909 1.00 73.42 1470 ASP A CA 20
ATOM 24313 C C . ASP A 1 29 ? -6.325 12.291 -2.244 1.00 31.24 1470 ASP A C 20
ATOM 24314 O O . ASP A 1 29 ? -6.021 13.334 -2.824 1.00 61.33 1470 ASP A O 20
ATOM 24323 N N . LEU A 1 30 ? -6.849 12.270 -1.023 1.00 73.42 1471 LEU A N 20
ATOM 24324 C CA . LEU A 1 30 ? -7.103 13.498 -0.278 1.00 73.21 1471 LEU A CA 20
ATOM 24325 C C . LEU A 1 30 ? -6.104 13.659 0.863 1.00 43.34 1471 LEU A C 20
ATOM 24326 O O . LEU A 1 30 ? -5.801 12.702 1.576 1.00 42.05 1471 LEU A O 20
ATOM 24342 N N . ILE A 1 31 ? -5.597 14.876 1.030 1.00 23.03 1472 ILE A N 20
ATOM 24343 C CA . ILE A 1 31 ? -4.634 15.163 2.087 1.00 71.04 1472 ILE A CA 20
ATOM 24344 C C . ILE A 1 31 ? -5.243 16.064 3.156 1.00 74.34 1472 ILE A C 20
ATOM 24345 O O . ILE A 1 31 ? -5.774 17.133 2.854 1.00 71.44 1472 ILE A O 20
ATOM 24361 N N . VAL A 1 32 ? -5.162 15.625 4.408 1.00 42.21 1473 VAL A N 20
ATOM 24362 C CA . VAL A 1 32 ? -5.703 16.393 5.523 1.00 25.34 1473 VAL A CA 20
ATOM 24363 C C . VAL A 1 32 ? -4.907 16.142 6.800 1.00 51.24 1473 VAL A C 20
ATOM 24364 O O . VAL A 1 32 ? -4.541 15.007 7.104 1.00 64.35 1473 VAL A O 20
ATOM 24377 N N . LYS A 1 33 ? -4.643 17.210 7.545 1.00 51.12 1474 LYS A N 20
ATOM 24378 C CA . LYS A 1 33 ? -3.892 17.108 8.791 1.00 73.25 1474 LYS A CA 20
ATOM 24379 C C . LYS A 1 33 ? -2.484 16.580 8.535 1.00 0.42 1474 LYS A C 20
ATOM 24380 O O . LYS A 1 33 ? -1.874 15.964 9.409 1.00 70.42 1474 LYS A O 20
ATOM 24399 N N . ASP A 1 34 ? -1.973 16.828 7.334 1.00 12.22 1475 ASP A N 20
ATOM 24400 C CA . ASP A 1 34 ? -0.635 16.380 6.965 1.00 13.40 1475 ASP A CA 20
ATOM 24401 C C . ASP A 1 34 ? -0.575 14.858 6.881 1.00 14.45 1475 ASP A C 20
ATOM 24402 O O . ASP A 1 34 ? 0.495 14.262 6.996 1.00 62.51 1475 ASP A O 20
ATOM 24411 N N . VAL A 1 35 ? -1.733 14.236 6.682 1.00 22.43 1476 VAL A N 20
ATOM 24412 C CA . VAL A 1 35 ? -1.812 12.783 6.584 1.00 53.25 1476 VAL A CA 20
ATOM 24413 C C . VAL A 1 35 ? -2.388 12.355 5.238 1.00 22.54 1476 VAL A C 20
ATOM 24414 O O . VAL A 1 35 ? -3.576 12.047 5.129 1.00 5.53 1476 VAL A O 20
ATOM 24427 N N . CYS A 1 36 ? -1.539 12.336 4.217 1.00 23.51 1477 CYS A N 20
ATOM 24428 C CA . CYS A 1 36 ? -1.963 11.944 2.877 1.00 3.44 1477 CYS A CA 20
ATOM 24429 C C . CYS A 1 36 ? -2.823 10.686 2.925 1.00 15.22 1477 CYS A C 20
ATOM 24430 O O . CYS A 1 36 ? -2.320 9.586 3.152 1.00 32.32 1477 CYS A O 20
ATOM 24438 N N . TYR A 1 37 ? -4.123 10.857 2.712 1.00 73.25 1478 TYR A N 20
ATOM 24439 C CA . TYR A 1 37 ? -5.055 9.736 2.734 1.00 32.43 1478 TYR A CA 20
ATOM 24440 C C . TYR A 1 37 ? -5.263 9.171 1.332 1.00 12.42 1478 TYR A C 20
ATOM 24441 O O . TYR A 1 37 ? -4.623 9.605 0.374 1.00 60.21 1478 TYR A O 20
ATOM 24459 N N . LYS A 1 38 ? -6.164 8.201 1.220 1.00 52.44 1479 LYS A N 20
ATOM 24460 C CA . LYS A 1 38 ? -6.461 7.577 -0.064 1.00 65.12 1479 LYS A CA 20
ATOM 24461 C C . LYS A 1 38 ? -7.966 7.458 -0.277 1.00 13.22 1479 LYS A C 20
ATOM 24462 O O . LYS A 1 38 ? -8.643 6.697 0.415 1.00 54.22 1479 LYS A O 20
ATOM 24481 N N . LYS A 1 39 ? -8.485 8.214 -1.239 1.00 2.03 1480 LYS A N 20
ATOM 24482 C CA . LYS A 1 39 ? -9.910 8.192 -1.545 1.00 52.11 1480 LYS A CA 20
ATOM 24483 C C . LYS A 1 39 ? -10.303 6.879 -2.214 1.00 63.23 1480 LYS A C 20
ATOM 24484 O O . LYS A 1 39 ? -10.534 6.831 -3.423 1.00 62.12 1480 LYS A O 20
ATOM 24503 N N . LEU A 1 40 ? -10.378 5.816 -1.421 1.00 63.55 1481 LEU A N 20
ATOM 24504 C CA . LEU A 1 40 ? -10.744 4.501 -1.937 1.00 53.01 1481 LEU A CA 20
ATOM 24505 C C . LEU A 1 40 ? -12.142 4.526 -2.547 1.00 33.34 1481 LEU A C 20
ATOM 24506 O O . LEU A 1 40 ? -12.357 4.034 -3.655 1.00 63.15 1481 LEU A O 20
ATOM 24522 N N . LEU A 1 41 ? -13.090 5.103 -1.816 1.00 72.15 1482 LEU A N 20
ATOM 24523 C CA . LEU A 1 41 ? -14.468 5.194 -2.286 1.00 14.50 1482 LEU A CA 20
ATOM 24524 C C . LEU A 1 41 ? -15.011 6.609 -2.110 1.00 2.12 1482 LEU A C 20
ATOM 24525 O O . LEU A 1 41 ? -14.462 7.405 -1.347 1.00 13.21 1482 LEU A O 20
ATOM 24541 N N . HIS A 1 42 ? -16.093 6.915 -2.819 1.00 1.13 1483 HIS A N 20
ATOM 24542 C CA . HIS A 1 42 ? -16.712 8.233 -2.738 1.00 41.44 1483 HIS A CA 20
ATOM 24543 C C . HIS A 1 42 ? -18.164 8.181 -3.204 1.00 42.11 1483 HIS A C 20
ATOM 24544 O O . HIS A 1 42 ? -18.452 7.756 -4.323 1.00 3.10 1483 HIS A O 20
ATOM 24558 N N . TRP A 1 43 ? -19.073 8.615 -2.339 1.00 32.21 1484 TRP A N 20
ATOM 24559 C CA . TRP A 1 43 ? -20.496 8.616 -2.662 1.00 4.31 1484 TRP A CA 20
ATOM 24560 C C . TRP A 1 43 ? -20.975 10.023 -3.004 1.00 23.22 1484 TRP A C 20
ATOM 24561 O O . TRP A 1 43 ? -21.189 10.349 -4.171 1.00 62.34 1484 TRP A O 20
ATOM 24582 N N . SER A 1 44 ? -21.141 10.852 -1.979 1.00 3.43 1485 SER A N 20
ATOM 24583 C CA . SER A 1 44 ? -21.598 12.224 -2.171 1.00 73.54 1485 SER A CA 20
ATOM 24584 C C . SER A 1 44 ? -21.453 13.030 -0.885 1.00 14.43 1485 SER A C 20
ATOM 24585 O O . SER A 1 44 ? -20.770 14.053 -0.853 1.00 61.24 1485 SER A O 20
ATOM 24593 N N . GLY A 1 45 ? -22.103 12.562 0.177 1.00 60.13 1486 GLY A N 20
ATOM 24594 C CA . GLY A 1 45 ? -22.035 13.251 1.452 1.00 4.10 1486 GLY A CA 20
ATOM 24595 C C . GLY A 1 45 ? -20.862 12.793 2.297 1.00 73.24 1486 GLY A C 20
ATOM 24596 O O . GLY A 1 45 ? -20.486 13.459 3.261 1.00 54.14 1486 GLY A O 20
ATOM 24600 N N . GLN A 1 46 ? -20.285 11.652 1.935 1.00 22.41 1487 GLN A N 20
ATOM 24601 C CA . GLN A 1 46 ? -19.150 11.104 2.669 1.00 42.42 1487 GLN A CA 20
ATOM 24602 C C . GLN A 1 46 ? -18.159 10.437 1.721 1.00 50.35 1487 GLN A C 20
ATOM 24603 O O . GLN A 1 46 ? -18.550 9.819 0.730 1.00 35.31 1487 GLN A O 20
ATOM 24617 N N . THR A 1 47 ? -16.872 10.567 2.029 1.00 14.04 1488 THR A N 20
ATOM 24618 C CA . THR A 1 47 ? -15.825 9.978 1.204 1.00 12.53 1488 THR A CA 20
ATOM 24619 C C . THR A 1 47 ? -14.906 9.089 2.034 1.00 52.11 1488 THR A C 20
ATOM 24620 O O . THR A 1 47 ? -14.440 9.487 3.102 1.00 41.43 1488 THR A O 20
ATOM 24631 N N . ILE A 1 48 ? -14.649 7.884 1.536 1.00 15.13 1489 ILE A N 20
ATOM 24632 C CA . ILE A 1 48 ? -13.784 6.940 2.232 1.00 72.53 1489 ILE A CA 20
ATOM 24633 C C . ILE A 1 48 ? -12.313 7.276 2.010 1.00 34.53 1489 ILE A C 20
ATOM 24634 O O . ILE A 1 48 ? -11.818 7.230 0.883 1.00 34.55 1489 ILE A O 20
ATOM 24650 N N . CYS A 1 49 ? -11.620 7.612 3.092 1.00 22.42 1490 CYS A N 20
ATOM 24651 C CA . CYS A 1 49 ? -10.204 7.955 3.017 1.00 71.51 1490 CYS A CA 20
ATOM 24652 C C . CYS A 1 49 ? -9.398 7.166 4.044 1.00 13.12 1490 CYS A C 20
ATOM 24653 O O . CYS A 1 49 ? -9.407 7.486 5.233 1.00 22.01 1490 CYS A O 20
ATOM 24661 N N . TYR A 1 50 ? -8.704 6.134 3.578 1.00 34.20 1491 TYR A N 20
ATOM 24662 C CA . TYR A 1 50 ? -7.896 5.297 4.457 1.00 74.42 1491 TYR A CA 20
ATOM 24663 C C . TYR A 1 50 ? -6.424 5.687 4.379 1.00 43.22 1491 TYR A C 20
ATOM 24664 O O . TYR A 1 50 ? -5.875 5.868 3.292 1.00 24.44 1491 TYR A O 20
ATOM 24682 N N . ALA A 1 51 ? -5.790 5.815 5.540 1.00 51.50 1492 ALA A N 20
ATOM 24683 C CA . ALA A 1 51 ? -4.381 6.182 5.605 1.00 62.32 1492 ALA A CA 20
ATOM 24684 C C . ALA A 1 51 ? -3.488 4.950 5.494 1.00 1.50 1492 ALA A C 20
ATOM 24685 O O . ALA A 1 51 ? -3.881 3.936 4.917 1.00 14.53 1492 ALA A O 20
ATOM 24692 N N . ASP A 1 52 ? -2.285 5.046 6.049 1.00 2.21 1493 ASP A N 20
ATOM 24693 C CA . ASP A 1 52 ? -1.336 3.939 6.013 1.00 42.52 1493 ASP A CA 20
ATOM 24694 C C . ASP A 1 52 ? -1.982 2.653 6.516 1.00 73.41 1493 ASP A C 20
ATOM 24695 O O . ASP A 1 52 ? -1.523 1.554 6.207 1.00 21.01 1493 ASP A O 20
ATOM 24704 N N . ASN A 1 53 ? -3.050 2.798 7.294 1.00 73.34 1494 ASN A N 20
ATOM 24705 C CA . ASN A 1 53 ? -3.759 1.647 7.841 1.00 31.32 1494 ASN A CA 20
ATOM 24706 C C . ASN A 1 53 ? -5.050 2.080 8.529 1.00 73.33 1494 ASN A C 20
ATOM 24707 O O . ASN A 1 53 ? -6.023 1.326 8.579 1.00 0.42 1494 ASN A O 20
ATOM 24718 N N . LYS A 1 54 ? -5.053 3.299 9.057 1.00 62.21 1495 LYS A N 20
ATOM 24719 C CA . LYS A 1 54 ? -6.224 3.835 9.740 1.00 30.12 1495 LYS A CA 20
ATOM 24720 C C . LYS A 1 54 ? -7.266 4.318 8.736 1.00 21.23 1495 LYS A C 20
ATOM 24721 O O . LYS A 1 54 ? -6.992 5.194 7.916 1.00 75.03 1495 LYS A O 20
ATOM 24740 N N . PHE A 1 55 ? -8.462 3.742 8.808 1.00 5.10 1496 PHE A N 20
ATOM 24741 C CA . PHE A 1 55 ? -9.545 4.115 7.906 1.00 62.44 1496 PHE A CA 20
ATOM 24742 C C . PHE A 1 55 ? -10.319 5.311 8.450 1.00 12.23 1496 PHE A C 20
ATOM 24743 O O . PHE A 1 55 ? -10.615 5.382 9.643 1.00 14.03 1496 PHE A O 20
ATOM 24760 N N . TYR A 1 56 ? -10.643 6.250 7.568 1.00 74.52 1497 TYR A N 20
ATOM 24761 C CA . TYR A 1 56 ? -11.381 7.445 7.959 1.00 3.04 1497 TYR A CA 20
ATOM 24762 C C . TYR A 1 56 ? -12.508 7.737 6.974 1.00 33.10 1497 TYR A C 20
ATOM 24763 O O . TYR A 1 56 ? -12.346 7.584 5.763 1.00 21.13 1497 TYR A O 20
ATOM 24781 N N . VAL A 1 57 ? -13.653 8.159 7.502 1.00 4.05 1498 VAL A N 20
ATOM 24782 C CA . VAL A 1 57 ? -14.808 8.475 6.671 1.00 31.32 1498 VAL A CA 20
ATOM 24783 C C . VAL A 1 57 ? -15.180 9.949 6.784 1.00 63.13 1498 VAL A C 20
ATOM 24784 O O . VAL A 1 57 ? -15.978 10.336 7.638 1.00 63.14 1498 VAL A O 20
ATOM 24797 N N . VAL A 1 58 ? -14.596 10.769 5.915 1.00 21.32 1499 VAL A N 20
ATOM 24798 C CA . VAL A 1 58 ? -14.867 12.201 5.915 1.00 4.33 1499 VAL A CA 20
ATOM 24799 C C . VAL A 1 58 ? -16.324 12.485 5.569 1.00 42.33 1499 VAL A C 20
ATOM 24800 O O . VAL A 1 58 ? -16.921 11.800 4.738 1.00 13.14 1499 VAL A O 20
ATOM 24813 N N . LYS A 1 59 ? -16.892 13.501 6.210 1.00 4.01 1500 LYS A N 20
ATOM 24814 C CA . LYS A 1 59 ? -18.279 13.879 5.970 1.00 73.33 1500 LYS A CA 20
ATOM 24815 C C . LYS A 1 59 ? -18.364 15.261 5.330 1.00 10.05 1500 LYS A C 20
ATOM 24816 O O . LYS A 1 59 ? -17.384 15.761 4.779 1.00 15.24 1500 LYS A O 20
ATOM 24835 N N . ASN A 1 60 ? -19.541 15.873 5.410 1.00 41.54 1501 ASN A N 20
ATOM 24836 C CA . ASN A 1 60 ? -19.753 17.199 4.839 1.00 24.04 1501 ASN A CA 20
ATOM 24837 C C . ASN A 1 60 ? -18.639 18.155 5.256 1.00 22.31 1501 ASN A C 20
ATOM 24838 O O . ASN A 1 60 ? -18.304 19.089 4.528 1.00 13.52 1501 ASN A O 20
ATOM 24849 N N . ASP A 1 61 ? -18.069 17.913 6.431 1.00 5.03 1502 ASP A N 20
ATOM 24850 C CA . ASP A 1 61 ? -16.991 18.751 6.945 1.00 60.31 1502 ASP A CA 20
ATOM 24851 C C . ASP A 1 61 ? -16.532 18.265 8.316 1.00 1.34 1502 ASP A C 20
ATOM 24852 O O . ASP A 1 61 ? -16.185 19.065 9.186 1.00 51.14 1502 ASP A O 20
ATOM 24861 N N . VAL A 1 62 ? -16.533 16.949 8.504 1.00 53.33 1503 VAL A N 20
ATOM 24862 C CA . VAL A 1 62 ? -16.117 16.357 9.769 1.00 31.22 1503 VAL A CA 20
ATOM 24863 C C . VAL A 1 62 ? -15.472 14.993 9.552 1.00 62.24 1503 VAL A C 20
ATOM 24864 O O . VAL A 1 62 ? -15.755 14.311 8.567 1.00 32.23 1503 VAL A O 20
ATOM 24877 N N . ALA A 1 63 ? -14.603 14.601 10.478 1.00 43.05 1504 ALA A N 20
ATOM 24878 C CA . ALA A 1 63 ? -13.918 13.317 10.388 1.00 15.14 1504 ALA A CA 20
ATOM 24879 C C . ALA A 1 63 ? -14.615 12.263 11.243 1.00 52.34 1504 ALA A C 20
ATOM 24880 O O . ALA A 1 63 ? -15.473 12.585 12.066 1.00 74.43 1504 ALA A O 20
ATOM 24887 N N . LEU A 1 64 ? -14.242 11.004 11.042 1.00 43.43 1505 LEU A N 20
ATOM 24888 C CA . LEU A 1 64 ? -14.832 9.902 11.794 1.00 44.15 1505 LEU A CA 20
ATOM 24889 C C . LEU A 1 64 ? -13.919 8.680 11.774 1.00 75.34 1505 LEU A C 20
ATOM 24890 O O . LEU A 1 64 ? -14.059 7.784 10.941 1.00 71.04 1505 LEU A O 20
ATOM 24906 N N . PRO A 1 65 ? -12.964 8.639 12.714 1.00 64.13 1506 PRO A N 20
ATOM 24907 C CA . PRO A 1 65 ? -12.012 7.530 12.827 1.00 44.11 1506 PRO A CA 20
ATOM 24908 C C . PRO A 1 65 ? -12.675 6.243 13.306 1.00 3.31 1506 PRO A C 20
ATOM 24909 O O . PRO A 1 65 ? -13.346 6.226 14.338 1.00 22.02 1506 PRO A O 20
ATOM 24920 N N . PHE A 1 66 ? -12.482 5.167 12.551 1.00 53.14 1507 PHE A N 20
ATOM 24921 C CA . PHE A 1 66 ? -13.062 3.875 12.898 1.00 14.24 1507 PHE A CA 20
ATOM 24922 C C . PHE A 1 66 ? -12.378 3.285 14.128 1.00 61.12 1507 PHE A C 20
ATOM 24923 O O . PHE A 1 66 ? -11.494 3.906 14.718 1.00 62.15 1507 PHE A O 20
ATOM 24940 N N . SER A 1 67 ? -12.794 2.081 14.509 1.00 51.32 1508 SER A N 20
ATOM 24941 C CA . SER A 1 67 ? -12.225 1.408 15.670 1.00 12.03 1508 SER A CA 20
ATOM 24942 C C . SER A 1 67 ? -11.692 0.030 15.292 1.00 61.50 1508 SER A C 20
ATOM 24943 O O . SER A 1 67 ? -10.617 -0.376 15.736 1.00 52.35 1508 SER A O 20
ATOM 24951 N N . ASP A 1 68 ? -12.451 -0.686 14.470 1.00 60.04 1509 ASP A N 20
ATOM 24952 C CA . ASP A 1 68 ? -12.056 -2.019 14.030 1.00 62.04 1509 ASP A CA 20
ATOM 24953 C C . ASP A 1 68 ? -12.633 -2.330 12.652 1.00 32.13 1509 ASP A C 20
ATOM 24954 O O . ASP A 1 68 ? -13.485 -1.599 12.145 1.00 45.14 1509 ASP A O 20
ATOM 24963 N N . LEU A 1 69 ? -12.164 -3.418 12.052 1.00 32.40 1510 LEU A N 20
ATOM 24964 C CA . LEU A 1 69 ? -12.633 -3.826 10.732 1.00 20.32 1510 LEU A CA 20
ATOM 24965 C C . LEU A 1 69 ? -14.156 -3.891 10.691 1.00 14.23 1510 LEU A C 20
ATOM 24966 O O . LEU A 1 69 ? -14.782 -3.403 9.751 1.00 13.42 1510 LEU A O 20
ATOM 24982 N N . GLU A 1 70 ? -14.746 -4.495 11.718 1.00 2.15 1511 GLU A N 20
ATOM 24983 C CA . GLU A 1 70 ? -16.196 -4.621 11.800 1.00 73.34 1511 GLU A CA 20
ATOM 24984 C C . GLU A 1 70 ? -16.867 -3.253 11.717 1.00 31.11 1511 GLU A C 20
ATOM 24985 O O . GLU A 1 70 ? -18.021 -3.140 11.304 1.00 3.41 1511 GLU A O 20
ATOM 24997 N N . ALA A 1 71 ? -16.135 -2.217 12.114 1.00 73.01 1512 ALA A N 20
ATOM 24998 C CA . ALA A 1 71 ? -16.658 -0.857 12.084 1.00 42.42 1512 ALA A CA 20
ATOM 24999 C C . ALA A 1 71 ? -16.681 -0.309 10.661 1.00 52.12 1512 ALA A C 20
ATOM 25000 O O . ALA A 1 71 ? -17.654 0.321 10.244 1.00 71.21 1512 ALA A O 20
ATOM 25007 N N . CYS A 1 72 ? -15.605 -0.552 9.921 1.00 51.31 1513 CYS A N 20
ATOM 25008 C CA . CYS A 1 72 ? -15.502 -0.081 8.544 1.00 22.01 1513 CYS A CA 20
ATOM 25009 C C . CYS A 1 72 ? -16.546 -0.755 7.659 1.00 2.45 1513 CYS A C 20
ATOM 25010 O O . CYS A 1 72 ? -17.190 -0.103 6.837 1.00 34.42 1513 CYS A O 20
ATOM 25018 N N . ARG A 1 73 ? -16.706 -2.062 7.833 1.00 21.40 1514 ARG A N 20
ATOM 25019 C CA . ARG A 1 73 ? -17.669 -2.825 7.048 1.00 14.03 1514 ARG A CA 20
ATOM 25020 C C . ARG A 1 73 ? -19.098 -2.421 7.400 1.00 32.12 1514 ARG A C 20
ATOM 25021 O O . ARG A 1 73 ? -20.022 -2.622 6.612 1.00 12.45 1514 ARG A O 20
ATOM 25042 N N . ALA A 1 74 ? -19.271 -1.852 8.589 1.00 51.14 1515 ALA A N 20
ATOM 25043 C CA . ALA A 1 74 ? -20.586 -1.419 9.044 1.00 12.30 1515 ALA A CA 20
ATOM 25044 C C . ALA A 1 74 ? -20.772 0.081 8.840 1.00 45.05 1515 ALA A C 20
ATOM 25045 O O . ALA A 1 74 ? -21.666 0.691 9.425 1.00 54.30 1515 ALA A O 20
ATOM 25052 N N . TYR A 1 75 ? -19.920 0.669 8.007 1.00 54.25 1516 TYR A N 20
ATOM 25053 C CA . TYR A 1 75 ? -19.989 2.099 7.728 1.00 64.35 1516 TYR A CA 20
ATOM 25054 C C . TYR A 1 75 ? -20.501 2.354 6.313 1.00 23.03 1516 TYR A C 20
ATOM 25055 O O . TYR A 1 75 ? -21.144 3.370 6.047 1.00 44.32 1516 TYR A O 20
ATOM 25073 N N . LEU A 1 76 ? -20.212 1.424 5.410 1.00 64.01 1517 LEU A N 20
ATOM 25074 C CA . LEU A 1 76 ? -20.643 1.546 4.021 1.00 23.25 1517 LEU A CA 20
ATOM 25075 C C . LEU A 1 76 ? -22.140 1.284 3.891 1.00 24.41 1517 LEU A C 20
ATOM 25076 O O . LEU A 1 76 ? -22.861 2.044 3.244 1.00 23.02 1517 LEU A O 20
ATOM 25092 N N . THR A 1 77 ? -22.602 0.203 4.512 1.00 73.32 1518 THR A N 20
ATOM 25093 C CA . THR A 1 77 ? -24.013 -0.160 4.466 1.00 12.43 1518 THR A CA 20
ATOM 25094 C C . THR A 1 77 ? -24.832 0.698 5.424 1.00 13.11 1518 THR A C 20
ATOM 25095 O O . THR A 1 77 ? -26.049 0.819 5.279 1.00 63.40 1518 THR A O 20
ATOM 25106 N N . SER A 1 78 ? -24.158 1.293 6.403 1.00 63.02 1519 SER A N 20
ATOM 25107 C CA . SER A 1 78 ? -24.824 2.138 7.387 1.00 73.12 1519 SER A CA 20
ATOM 25108 C C . SER A 1 78 ? -25.111 3.521 6.810 1.00 2.01 1519 SER A C 20
ATOM 25109 O O . SER A 1 78 ? -26.113 4.151 7.148 1.00 3.34 1519 SER A O 20
ATOM 25117 N N . ARG A 1 79 ? -24.223 3.987 5.937 1.00 32.33 1520 ARG A N 20
ATOM 25118 C CA . ARG A 1 79 ? -24.379 5.295 5.314 1.00 41.32 1520 ARG A CA 20
ATOM 25119 C C . ARG A 1 79 ? -25.567 5.304 4.356 1.00 21.53 1520 ARG A C 20
ATOM 25120 O O . ARG A 1 79 ? -26.438 6.168 4.440 1.00 13.31 1520 ARG A O 20
ATOM 25141 N N . ALA A 1 80 ? -25.594 4.335 3.447 1.00 61.13 1521 ALA A N 20
ATOM 25142 C CA . ALA A 1 80 ? -26.675 4.230 2.475 1.00 61.33 1521 ALA A CA 20
ATOM 25143 C C . ALA A 1 80 ? -26.713 2.842 1.844 1.00 33.44 1521 ALA A C 20
ATOM 25144 O O . ALA A 1 80 ? -25.702 2.143 1.798 1.00 64.41 1521 ALA A O 20
ATOM 25151 N N . ALA A 1 81 ? -27.887 2.449 1.361 1.00 33.52 1522 ALA A N 20
ATOM 25152 C CA . ALA A 1 81 ? -28.057 1.144 0.733 1.00 43.33 1522 ALA A CA 20
ATOM 25153 C C . ALA A 1 81 ? -28.180 1.276 -0.781 1.00 42.55 1522 ALA A C 20
ATOM 25154 O O . ALA A 1 81 ? -28.331 0.281 -1.491 1.00 25.12 1522 ALA A O 20
#

Sequence (81 aa):
SHMQTPETAFINNVTSNGGYHSWHLVSGDLIVKDVCYKKLLHWSGQTICYADNKFYVVKNDVALPFSDLEACRAYLTSRAASHMQTPETAFINNVTSNGGYHSWHLVSGDLIVKDVCYKKLLHWSGQTICYADNKFYVVKNDVALPFSDLEACRAYLTSRAASHMQTPETAFINNVTSNGGYHSWHLVSGDLIVKDVCYKKLLHWSGQTICYADNKFYVVKNDVALPFSDLEACRAYLTSRAASHMQTPETAFINNVTSNGGYHSWHLVSGDLIVKDVCYKKLLHWSGQTICYADNKFYVVKNDVALPFSDLEACRAYLTSRAASHMQTPETAFINNVTSNGGYHSWHLVSGDLIVKDVCYKKLLHWSGQTICYADNKFYVVKNDVALPFSDLEACRAYLTSRAASHMQTPETAFINNVTSNGGYHSWHLVSGDLIVKDVCYKKLLHWSGQTICYADNKFYVVKNDVALPFSDLEACRAYLTSRAASHMQTPETAFINNVTSNGGYHSWHLVSGDLIVKDVCYKKLLHWSGQTICYADNKFYVVKNDVALPFSDLEACRAYLTSRAASHMQTPETAFINNVTSNGGYHSWHLVSGDLIVKDVCYKKLLHWSGQTICYADNKFYVVKNDVALPFSDLEACRAYLTSRAASHMQTPETAFINNVTSNGGYHSWHLVSGDLIVKDVCYKKLLHWSGQTICYADNKFYVVKNDVALPFSDLEACRAYLTSRAASHMQTPETAFINNVTSNGGYHSWHLVSGDLIVKDVCYKKLLHWSGQTICYADNKFYVVKNDVALPFSDLEACRAYLTSRAASHMQTPETAFINNVTSNGGYHSWHLVSGDLIVKDVCYKKLLHWSGQTICYADNKFYVVKNDVALPFSDLEACRAYLTSRAASHMQTPETAFINNVTSNGGYHSWHLVSGDLIVKDVCYKKLLHWSGQTICYADNKFYVVKNDVALPFSDLEACRAYLTSRAASHMQTPETAFINNVTSNGGYHSWHLVSGDLIVKDVCYKKLLHWSGQTICYADNKFYVVKNDVALPFSDLEACRAYLTSRAASHMQTPETAFINNVTSNGGYHSWHLVSGDLIVKDVCYKKLLHWSGQTICYADNKFYVVKNDVALPFSDLEACRAYLTSRAASHMQTPETAFINNVTSNGGYHSWHLVSGDLIVKDVCYKKLLHWSGQTICYADNKFYVVKNDVALPFSDLEACRAYLTSRAASHMQTPETAFINNVTSNGGYHSWHLVSGDLIVKDVCYKKLLHWSGQTICYADNKFYVVKNDVALPFSDLEACRAYLTSRAASHMQTPETAFINNVTSNGGYHSWHLVSGDLIVKDVCYKKLLHWSGQTICYADNKFYVVKNDVALPFSDLEACRAYLTSRAASHMQTPETAFINNVTSNGGYHSWHLVSGDLIVKDVCYKKLLHWSGQTICYADNKFYVVKNDVALPFSDLEACRAYLTSRAASHMQTPETAFINNVTSNGGYHSWHLVSGDLIVKDVCYKKLLHWSGQTICYADNKFYVVKNDVALPFSDLEACRAYLTSRAASHMQTPETAFINNVTSNGGYHSWHLVSGDLIVKDVCYKKLLHWSGQTICYADNKFYVVKNDVALPFSDLEACRAYLTSRAA

B-factor: mean 36.78, std 23.02, range [0.01, 75.54]